Protein 9UAJ (pdb70)

Solvent-accessible surface area: 65906 Å² total; per-residue (Å²): 125,64,29,15,0,1,0,10,0,93,38,30,104,160,30,51,24,108,61,0,61,84,77,2,153,102,14,47,39,53,34,13,2,48,4,6,2,24,46,13,0,4,0,2,0,59,19,102,143,59,3,24,102,71,0,8,109,28,78,9,53,10,54,0,97,15,24,2,0,3,32,14,12,33,63,3,100,101,43,55,3,132,29,92,122,58,140,97,6,63,95,52,55,3,0,0,25,13,35,25,12,50,2,126,30,2,1,59,39,0,16,40,6,0,25,44,12,24,0,61,84,24,17,124,54,16,97,117,31,25,15,41,7,6,27,6,9,2,64,7,41,19,41,20,7,34,3,17,6,11,48,151,19,2,54,30,0,13,106,38,0,26,69,17,2,11,48,0,11,0,4,15,11,6,33,6,94,6,8,3,5,29,81,41,108,106,2,24,0,4,0,20,0,83,112,3,73,44,84,80,1,73,60,23,7,182,98,11,91,48,58,17,34,0,23,0,13,0,7,26,12,1,1,0,1,0,71,2,36,108,45,0,18,107,56,6,17,122,58,103,23,29,44,91,18,62,4,33,2,0,1,8,11,7,14,4,8,98,56,37,66,6,75,7,52,114,40,136,8,58,89,94,41,2,1,0,16,23,31,45,16,59,9,69,89,11,3,16,49,4,9,50,9,0,10,81,25,35,0,91,62,6,81,88,58,12,78,87,64,40,3,40,1,1,22,3,5,6,19,11,78,2,47,25,18,25,2,15,17,6,61,36,107,46,2,51,96,42,5,34,98,5,3,10,4,21,3,0,7,15,25,2,130,3,73,11,29,10,1,25,47,37,130,137,99,20,5,0,0,0,16,0,46,5,46,105,106,23,81,78,131,0,40,119,43,2,101,106,40,9,82,49,50,15,15,0,29,7,2,0,2,29,77,2,3,1,0,0,55,8,42,59,115,3,8,105,81,0,54,145,10,61,2,35,42,170,20,77,12,11,4,2,24,24,0,10,25,13,1,113,172,36,70,6,93,16,25,138,48,115,8,101,53,95,88,3,1,2,4,22,7,43,3,52,28,82,86,11,1,72,61,5,34,85,2,0,18,15,10,13,0,60,64,2,23,52,85,0,112,91,25,99,7,10,2,0,14,1,3,1,22,16,13,12,51,1,3,3,0,6,15,30,68,77,106,52,6,40,80,22,5,64,42,4,2,5,8,0,1,0,0,9,16,6,35,4,97,4,28,22,5,35,77,70,131,32,25,1,0,0,4,0,49,6,3,94,6,106,131,64,63,1,76,20,0,109,66,45,82,32,0,60,142,4,1,0,0,2,15,8,0,6,1,47,3,4,2,5,0,28,36,78,16,2,33,114,3,110,10,36,23,38,83,35,15,8,1,0,12,57,16,18,60,18,6,154,143,54,143,21,92,28,60,120,40,101,72,6,47,67,101,74,4,0,2,2,13,5,24,2,76,0,120,29,12,1,18,74,3,3,48,11,0,26,67,29,12,9,73,57,26,33,97,67,12,74,169,17,16,12,36,15,3,14,6,12,0,7,5,44,10,54,4,2,8,1,4,24,10,63,20,62,84,0,90,115,11,41,62,1,1,10,2,1,21,0,0,8,26,1,97,3,66,10,8,5,8,28,29,30,20,45,103,124,224,47,106,12,15,0,0,0,31,4,50,10,71,143,46,65,15,84,74,0,59,116,17,0,114,81,9,72,42,78,23,14,6,12,11,6,1,3,12,37,4,21,0,0,0,43,27,48,107,125,3,51,142,28,0,71,109,0,47,0,16,22,141,37,109,12,3,3,0,6,18,0,20,26,18,1,131,86,33,64,7,71,22,14,171,20,17,88,161,14,84,57,109,44,2,0,7,0,24,2,35,3,65,22,104,31,16,5,6,63,0,5,72,7,2,19,53,13,0,0,81,76,0,52,99,82,0,100,110,34,48,1,18,2,1,21,6,6,14,13,3,51,7,26,0,0,0,0,0,22,0,42,28,105,64,0,34,116,0,1,36,28,5,6,11,17,18,10,0,4,24,20,3,83,1,46,6,19,4,8,7,46,5,51,121,116,60,24,22,0,2,0,10,0,94,37,36,99,163,25,50,20,99,67,0,65,87,76,2,153,100,14,60,46,57,35,14,3,48,6,7,1,26,47,15,0,4,0,1,0,65,16,138,182,55,2,25,94,74,0,10,115,27,77,9,59,9,50,0,97,16,25,2,0,3,29,16,12,36,37,6,90,90,36,54,3,123,30,87,116,54,143,107,11,53,102,57,52,2,0,1,22,15,33,22,16,56,1,130,21,2,1,57,42,0,9,36,7,0,32,49,16,33,0,64,85,13,19,131,50,21,103,120,48,26,11,45,6,4,32,6,8,2,58,4,40,30,41,19,5,25,2,11,8,13,49,162,19,1,62,26,0,13,110,39,0,26,73,18,1,12,48,3,19,0,5,32,25,5,35,5,102,6,8,1,5,24,88,33,217,65,106,13,20,0,0,0,31,4,34,10,76,133,61,66,14,85,78,0,52,122,25,0,120,78,8,82,40,79,24,18,5,15,14,6,1,4,14,37,4,19,0,0,0,51,26,47,110,108,3,50,137,48,1,66,117,0,51,0,25,23,157,14,111,11,3,3,0,1,18,0,16,32,3,0,111,105,32,64,6,72,22,18,163,15,18,86,166,18,71,52,110,46,1,0,6,0,23,2,38,4,60,21,106,35,15,5,5,63,0,9,77,7,2,15,61,10,0,0,65,75,0,46,87,79,0,113,120,28,48,1,23,2,2,8,1,1,3,10,4,61,6,20,1,0,1,0,0,22,0,40,24,108,65,0,18,126,0,1,29,24,6,6,11,18,18,9,0,1,19,21,2,86,2,46,4,18,4,8,7,44,8,50,119,136,52,30,1,0,0,18,0,48,6,3,106,12,122,150,52,64,1,78,21,0,104,63,46,88,33,0,78,126,17,1,0,1,4,18,11,0,0,0,38,3,4,2,4,1,31,30,81,16,1,38,101,3,113,8,42,37,13,88,37,19,8,0,1,19,53,14,15,53,20,5,142,154,47,136,13,78,50,8,117,68,111,84,7,45,68,101,67,5,0,3,4,28,8,26,2,68,0,104,30,13,0,16,66,4,3,39,10,0,23,68,27,16,11,64,60,40,31,102,61,11,88,163,18,22,6,37,20,6,14,9,15,1,6,8,40,10,51,7,2,18,1,7,22,10,61,27,74,80,0,82,132,12,32,67,0,0,10,3,0,25,0,0,11,26,2,97,3,64,9,8,6,8,28,35,31,19,57,139,125,100,18,5,2,0,0,36,0,42,10,48,101,88,21,77,72,117,0,25,125,62,1,92,80,48,10,77,28,46,11,5,0,26,13,2,0,1,23,70,2,5,2,0,0,47,10,55,66,119,3,6,103,72,0,58,142,14,62,2,42,38,169,18,75,12,11,3,2,26,32,0,9,21,16,2,111,168,42,64,4,92,14,32,133,60,110,13,38,117,72,88,4,2,1,4,34,5,44,4,61,22,78,81,10,1,75,56,4,30,83,2,0,16,20,14,11,0,73,65,2,22,56,93,0,118,86,29,84,8,12,1,2,12,1,4,0,22,15,16,16,55,2,4,3,0,6,15,35,50,110,101,55,14,36,83,24,5,68,38,8,1,7,6,0,1,0,0,5,26,6,43,4,65,4,31,27,3,44,65,108,144,109,3,31,0,6,0,24,0,77,87,5,79,44,84,87,0,71,66,28,3,158,93,12,90,48,52,14,39,0,21,0,13,0,8,23,13,2,1,1,0,0,77,7,44,104,51,0,17,116,64,5,18,127,51,103,20,32,44,144,20,85,7,34,1,0,2,8,12,8,31,5,8,103,56,37,68,4,73,14,36,132,43,118,7,57,83,99,32,1,1,0,17,19,32,46,16,59,10,122,94,12,3,18,48,4,10,53,11,0,11,84,25,35,0,89,57,8,85,89,61,14,78,86,55,36,4,31,1,3,25,4,3,5,20,11,80,2,60,25,16,26,1,14,19,5,62,38,104,44,1,57,99,40,4,31,87,6,3,11,4,21,3,0,10,18,22,2,137,3,72,11,27,9,1,18,48,39,156

Secondary structure (DSSP, 8-state):
--EEEEEEEEPPTT--HHHHHHHTTTS-EEEEEEETTSSEEEEEEE--TTHHHHHHT---SSEEEEEEEEEHHHHHHHTT---PPPS---SSSEEEEEEEE--TT--HHHHHHHHHHHHHHHHHHHHHS-EEEEEETT-BS-EEEEEEE-TTHHHHHHHHHHTTGGGGTSTTSEEEEEEEEEE-/---EEEEEE-S--HHHHHHTTSSS-EEEEEEETEES-EEEEEE-SHHHHHHHTT---SS-EEEEEEEEHHHHHHHTT-----PPP-SSSEEEEEEEE---S--HHHHHHHHHHHHHHHTTTGGGSEEEEEEETT-BS-EEEEEEE--GGGHHHHHHTTTTTTT-TTTEEEEEEEEEE--/--EEEEEEEE--SS--S-HHHHHHTTS-EEEEEEETTSS-EEEEEE--HHHHHHGGG-EE-SEEEEEEEEEHHHHHHHTT----------SEEEEEEEEE--SS--HHHHHHHHHHHHHHHHHHTTT--EEEEEETT-BS-EEEEEEE--TT-HHHHHHTTTTTTT-TTTEEEEEEEEEE-/--EEEEEEE-SS-SS-SGGGGG-TTT--S-EEEEETTBSEEEEEEEHHHHTT---S-EEEEEEEEEHHHHHHHTT----------STT-EEEEEEE--TT--HHHHHHHHHHHHHHHHHHTTTS--EEEEESS-BS--EEEE----GGGGGGGGGGGGGTTSGGGEEEEEEEEEEEEE--/---EEEEEEEE-SSS-HHHHHHTTTTPPPSEEEEETTSSEEEEEEE--HHHHHHGGG--B-SEEEEEEEEEHHHHHHHHT--PPPPPS---STTEEEEEEEE--TT--HHHHHHHHHHHHHHHHHHGGGSEEEEEEESS-BS-EEEEEEE--GGGHHHHHTTTGGGGTSGGGEEEEEEEEEES--/--EEEEEEEE--TT--HHHHHHHTTTS-EEEEEEETTSSEEEEEEE--TTHHHHHTT---SSEEEEEEEEEHHHHHHHTT---PPPS---SSSEEEEEEEE--TT--HHHHHHHHHHHHHHHHHHHTTS-EEEEEETT-BS-EEEEEEE-SSHHHHHHHHHHTTGGGGT-TTSEEEEEEEEEE-/---EEEEEEEE-SSS-HHHHHHTTTTPPEEEEEEETTSSEEEEEEE-SHHHHHHGGG--B-SEEEEEEEEEHHHHHHHTT---PPPPS---STTEEEEEEEE--TT--HHHHHHHHHHHHHHHHHHGGGSEEEEEEESS-BS-EEEEEEE--TTTHHHHHTTTGGGGTSGGGEEEEEEEEEES--/--EEEEEEE-SS-SS-SGGGGG-TTT-SSSEEEEETTBSEEEEEEEHHHHTT--BS-EEEEEEEEEHHHHHHHTT------PPP-STT-EEEEEEE--TT--HHHHHHHHHHHHHHHHHHTTSS-EEEEEESS-BS--EEEEE---GGGGGGGGGGGGGGTSGGGEEEEEEEEEEEEE-/--EEEEEEEE--SS--S-HHHHHTTTS-EEEEEEETTBS-EEEEEE--HHHHHHGGG-B--SEEEEEEEEEHHHHHHHTT------PPPSS-EEEEEEEE--SS--HHHHHHHHHHHHHHHHHHTTTS-EEEEEETT-BS-EEEEEEE--TT-HHHHHSSSTTTTT-TTSEEEEEEEEEE-/---EEEEEEES--HHHHHHHTTTS-EEEEEEETBSSEEEEEEE--HHHHHHHTT---SSEEEEEEEEEHHHHHHHTT-----PPP-SSSEEEEEEEE--TT--HHHHHHHHHHHHHHHTTGGGG-EEEEEEETT-BS-EEEEEEE--GGGHHHHHHTTGGGGT-TTTEEEEEEEEEEE-

Structure (mmCIF, N/CA/C/O backbone):
data_9UAJ
#
_entry.id   9UAJ
#
_cell.length_a   1.00
_cell.length_b   1.00
_cell.length_c   1.00
_cell.angle_alpha   90.00
_cell.angle_beta   90.00
_cell.angle_gamma   90.00
#
_symmetry.space_group_name_H-M   'P 1'
#
loop_
_entity.id
_entity.type
_entity.pdbx_description
1 polymer PcOvo5
2 polymer PcOvo3s
3 polymer 'Perivitellin ovorubin-1'
4 polymer 'Perivitellin protein'
5 polymer 'Perivitellin ovorubin-2'
6 branched alpha-L-fucopyranose-(1-3)-[2-acetamido-2-deoxy-beta-D-glucopyranose-(1-4)]2-acetamido-2-deoxy-beta-D-glucopyranose
7 branched 2-acetamido-2-deoxy-beta-D-glucopyranose-(1-4)-2-acetamido-2-deoxy-beta-D-glucopyranose
8 non-polymer '(Z)-docos-13-enoic acid'
9 non-polymer 2-acetamido-2-deoxy-beta-D-glucopyranose
10 water water
#
loop_
_atom_site.group_PDB
_atom_site.id
_atom_site.type_symbol
_atom_site.label_atom_id
_atom_site.label_alt_id
_atom_site.label_comp_id
_atom_site.label_asym_id
_atom_site.label_entity_id
_atom_site.label_seq_id
_atom_site.pdbx_PDB_ins_code
_atom_site.Cartn_x
_atom_site.Cartn_y
_atom_site.Cartn_z
_atom_site.occupancy
_atom_site.B_iso_or_equiv
_atom_site.auth_seq_id
_atom_site.auth_comp_id
_atom_site.auth_asym_id
_atom_site.auth_atom_id
_atom_site.pdbx_PDB_model_num
ATOM 1 N N . SER A 1 21 ? 77.479 121.156 75.552 1.00 84.35 21 SER A N 1
ATOM 2 C CA . SER A 1 21 ? 76.486 121.840 74.735 1.00 89.04 21 SER A CA 1
ATOM 3 C C . SER A 1 21 ? 76.509 121.343 73.294 1.00 90.51 21 SER A C 1
ATOM 4 O O . SER A 1 21 ? 75.466 121.047 72.715 1.00 92.89 21 SER A O 1
ATOM 7 N N . ASP A 1 22 ? 77.702 121.254 72.719 1.00 87.91 22 ASP A N 1
ATOM 8 C CA . ASP A 1 22 ? 77.881 120.792 71.351 1.00 82.28 22 ASP A CA 1
ATOM 9 C C . ASP A 1 22 ? 78.339 119.342 71.345 1.00 78.50 22 ASP A C 1
ATOM 10 O O . ASP A 1 22 ? 79.144 118.931 72.184 1.00 78.04 22 ASP A O 1
ATOM 15 N N . GLN A 1 23 ? 77.824 118.571 70.397 1.00 76.30 23 GLN A N 1
ATOM 16 C CA . GLN A 1 23 ? 78.219 117.183 70.221 1.00 69.64 23 GLN A CA 1
ATOM 17 C C . GLN A 1 23 ? 79.056 117.042 68.961 1.00 65.75 23 GLN A C 1
ATOM 18 O O . GLN A 1 23 ? 78.879 117.782 67.992 1.00 68.61 23 GLN A O 1
ATOM 24 N N . TYR A 1 24 ? 79.973 116.085 68.983 1.00 62.22 24 TYR A N 1
ATOM 25 C CA . TYR A 1 24 ? 80.879 115.849 67.878 1.00 60.69 24 TYR A CA 1
ATOM 26 C C . TYR A 1 24 ? 80.922 114.362 67.578 1.00 59.13 24 TYR A C 1
ATOM 27 O O . TYR A 1 24 ? 80.553 113.529 68.403 1.00 63.88 24 TYR A O 1
ATOM 36 N N . THR A 1 25 ? 81.370 114.040 66.376 1.00 59.30 25 THR A N 1
ATOM 37 C CA . THR A 1 25 ? 81.750 112.683 66.019 1.00 60.37 25 THR A CA 1
ATOM 38 C C . THR A 1 25 ? 83.227 112.687 65.672 1.00 59.71 25 THR A C 1
ATOM 39 O O . THR A 1 25 ? 83.664 113.472 64.830 1.00 65.23 25 THR A O 1
ATOM 43 N N . ILE A 1 26 ? 83.995 111.834 66.328 1.00 57.13 26 ILE A N 1
ATOM 44 C CA . ILE A 1 26 ? 85.390 111.627 65.980 1.00 56.70 26 ILE A CA 1
ATOM 45 C C . ILE A 1 26 ? 85.450 110.437 65.040 1.00 56.88 26 ILE A C 1
ATOM 46 O O . ILE A 1 26 ? 85.052 109.327 65.406 1.00 63.64 26 ILE A O 1
ATOM 51 N N . LEU A 1 27 ? 85.913 110.675 63.824 1.00 60.57 27 LEU A N 1
ATOM 52 C CA . LEU A 1 27 ? 86.178 109.627 62.854 1.00 57.95 27 LEU A CA 1
ATOM 53 C C . LEU A 1 27 ? 87.668 109.335 62.903 1.00 60.11 27 LEU A C 1
ATOM 54 O O . LEU A 1 27 ? 88.482 110.143 62.447 1.00 65.01 27 LEU A O 1
ATOM 59 N N . ASP A 1 28 ? 88.017 108.206 63.501 1.00 60.82 28 ASP A N 1
ATOM 60 C CA . ASP A 1 28 ? 89.387 107.717 63.540 1.00 60.01 28 ASP A CA 1
ATOM 61 C C . ASP A 1 28 ? 89.567 106.795 62.344 1.00 64.05 28 ASP A C 1
ATOM 62 O O . ASP A 1 28 ? 88.958 105.725 62.285 1.00 67.48 28 ASP A O 1
ATOM 67 N N . VAL A 1 29 ? 90.386 107.207 61.383 1.00 61.57 29 VAL A N 1
ATOM 68 C CA . VAL A 1 29 ? 90.496 106.527 60.103 1.00 59.79 29 VAL A CA 1
ATOM 69 C C . VAL A 1 29 ? 91.921 106.035 59.936 1.00 61.76 29 VAL A C 1
ATOM 70 O O . VAL A 1 29 ? 92.871 106.805 60.100 1.00 65.35 29 VAL A O 1
ATOM 74 N N . TYR A 1 30 ? 92.073 104.761 59.613 1.00 65.44 30 TYR A N 1
ATOM 75 C CA . TYR A 1 30 ? 93.340 104.226 59.141 1.00 67.13 30 TYR A CA 1
ATOM 76 C C . TYR A 1 30 ? 93.236 104.147 57.626 1.00 69.32 30 TYR A C 1
ATOM 77 O O . TYR A 1 30 ? 92.486 103.326 57.093 1.00 73.02 30 TYR A O 1
ATOM 86 N N . LYS A 1 31 ? 93.968 105.021 56.942 1.00 67.79 31 LYS A N 1
ATOM 87 C CA . LYS A 1 31 ? 93.749 105.246 55.521 1.00 68.12 31 LYS A CA 1
ATOM 88 C C . LYS A 1 31 ? 93.946 103.967 54.721 1.00 80.40 31 LYS A C 1
ATOM 89 O O . LYS A 1 31 ? 94.933 103.249 54.902 1.00 81.74 31 LYS A O 1
ATOM 95 N N . ALA A 1 32 ? 92.996 103.685 53.837 1.00 82.49 32 ALA A N 1
ATOM 96 C CA . ALA A 1 32 ? 93.133 102.572 52.918 1.00 78.45 32 ALA A CA 1
ATOM 97 C C . ALA A 1 32 ? 94.184 102.893 51.862 1.00 88.52 32 ALA A C 1
ATOM 98 O O . ALA A 1 32 ? 94.522 104.052 51.616 1.00 91.37 32 ALA A O 1
ATOM 100 N N . SER A 1 33 ? 94.708 101.842 51.239 1.00 90.87 33 SER A N 1
ATOM 101 C CA . SER A 1 33 ? 95.736 102.020 50.225 1.00 92.26 33 SER A CA 1
ATOM 102 C C . SER A 1 33 ? 95.194 102.813 49.044 1.00 96.20 33 SER A C 1
ATOM 103 O O . SER A 1 33 ? 94.053 102.621 48.616 1.00 96.19 33 SER A O 1
ATOM 106 N N . ASN A 1 34 ? 96.016 103.737 48.535 1.00 100.34 34 ASN A N 1
ATOM 107 C CA . ASN A 1 34 ? 95.625 104.562 47.355 1.00 102.10 34 ASN A CA 1
ATOM 108 C C . ASN A 1 34 ? 94.529 105.562 47.741 1.00 98.58 34 ASN A C 1
ATOM 109 O O . ASN A 1 34 ? 93.947 106.173 46.821 1.00 100.69 34 ASN A O 1
ATOM 114 N N . VAL A 1 35 ? 94.255 105.727 49.037 1.00 96.82 35 VAL A N 1
ATOM 115 C CA . VAL A 1 35 ? 93.272 106.770 49.468 1.00 93.48 35 VAL A CA 1
ATOM 116 C C . VAL A 1 35 ? 94.043 107.806 50.301 1.00 87.86 35 VAL A C 1
ATOM 117 O O . VAL A 1 35 ? 94.595 107.421 51.351 1.00 86.54 35 VAL A O 1
ATOM 121 N N . SER A 1 36 ? 94.089 109.059 49.842 1.00 87.51 36 SER A N 1
ATOM 122 C CA . SER A 1 36 ? 94.890 110.100 50.540 1.00 83.48 36 SER A CA 1
ATOM 123 C C . SER A 1 36 ? 94.012 110.912 51.496 1.00 83.67 36 SER A C 1
ATOM 124 O O . SER A 1 36 ? 92.775 110.765 51.438 1.00 86.39 36 SER A O 1
ATOM 127 N N . VAL A 1 37 ? 94.637 111.748 52.327 1.00 78.78 37 VAL A N 1
ATOM 128 C CA . VAL A 1 37 ? 93.882 112.604 53.235 1.00 78.21 37 VAL A CA 1
ATOM 129 C C . VAL A 1 37 ? 92.933 113.501 52.459 1.00 81.78 37 VAL A C 1
ATOM 130 O O . VAL A 1 37 ? 91.826 113.798 52.921 1.00 86.05 37 VAL A O 1
ATOM 134 N N . GLU A 1 38 ? 93.345 113.943 51.270 1.00 84.55 38 GLU A N 1
ATOM 135 C CA . GLU A 1 38 ? 92.488 114.799 50.458 1.00 84.97 38 GLU A CA 1
ATOM 136 C C . GLU A 1 38 ? 91.228 114.069 50.017 1.00 87.89 38 GLU A C 1
ATOM 137 O O . GLU A 1 38 ? 90.148 114.663 49.965 1.00 89.66 38 GLU A O 1
ATOM 143 N N . ASP A 1 39 ? 91.344 112.783 49.684 1.00 84.08 39 ASP A N 1
ATOM 144 C CA . ASP A 1 39 ? 90.164 112.016 49.303 1.00 84.92 39 ASP A CA 1
ATOM 145 C C . ASP A 1 39 ? 89.168 111.936 50.451 1.00 84.98 39 ASP A C 1
ATOM 146 O O . ASP A 1 39 ? 87.958 112.102 50.251 1.00 89.55 39 ASP A O 1
ATOM 151 N N . TYR A 1 40 ? 89.660 111.684 51.662 1.00 80.55 40 TYR A N 1
ATOM 152 C CA . TYR A 1 40 ? 88.777 111.620 52.818 1.00 79.52 40 TYR A CA 1
ATOM 153 C C . TYR A 1 40 ? 88.142 112.972 53.100 1.00 83.53 40 TYR A C 1
ATOM 154 O O . TYR A 1 40 ? 86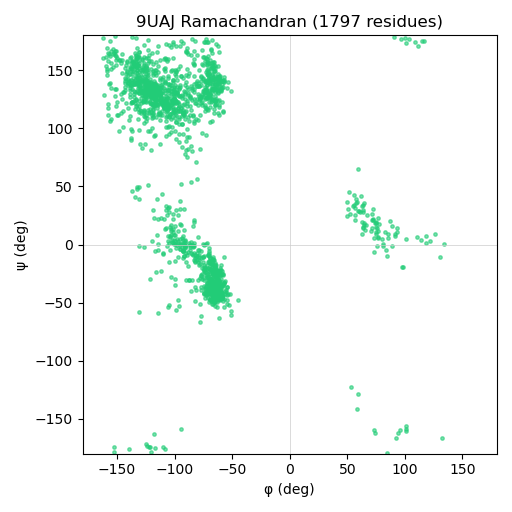.952 113.047 53.421 1.00 88.10 40 TYR A O 1
ATOM 163 N N . LYS A 1 41 ? 88.915 114.051 52.980 1.00 83.53 41 LYS A N 1
ATOM 164 C CA . LYS A 1 41 ? 88.348 115.380 53.172 1.00 79.94 41 LYS A CA 1
ATOM 165 C C . LYS A 1 41 ? 87.290 115.681 52.122 1.00 85.77 41 LYS A C 1
ATOM 166 O O . LYS A 1 41 ? 86.309 116.378 52.401 1.00 92.12 41 LYS A O 1
ATOM 172 N N . ASP A 1 42 ? 87.477 115.174 50.903 1.00 83.04 42 ASP A N 1
ATOM 173 C CA . ASP A 1 42 ? 86.467 115.347 49.865 1.00 87.52 42 ASP A CA 1
ATOM 174 C C . ASP A 1 42 ? 85.203 114.567 50.188 1.00 86.80 42 ASP A C 1
ATOM 175 O O . ASP A 1 42 ? 84.094 115.027 49.901 1.00 88.46 42 ASP A O 1
ATOM 180 N N . LEU A 1 43 ? 85.351 113.378 50.770 1.00 83.14 43 LEU A N 1
ATOM 181 C CA . LEU A 1 43 ? 84.180 112.601 51.151 1.00 76.71 43 LEU A CA 1
ATOM 182 C C . LEU A 1 43 ? 83.356 113.291 52.228 1.00 77.90 43 LEU A C 1
ATOM 183 O O . LEU A 1 43 ? 82.152 113.041 52.326 1.00 79.30 43 LEU A O 1
ATOM 188 N N . LEU A 1 44 ? 83.972 114.158 53.030 1.00 77.20 44 LEU A N 1
ATOM 189 C CA . LEU A 1 44 ? 83.299 114.833 54.130 1.00 76.08 44 LEU A CA 1
ATOM 190 C C . LEU A 1 44 ? 83.088 116.318 53.863 1.00 79.45 44 LEU A C 1
ATOM 191 O O . LEU A 1 44 ? 82.914 117.092 54.807 1.00 84.80 44 LEU A O 1
ATOM 196 N N . LYS A 1 45 ? 83.091 116.731 52.597 1.00 82.32 45 LYS A N 1
ATOM 197 C CA . LYS A 1 45 ? 83.065 118.153 52.281 1.00 83.69 45 LYS A CA 1
ATOM 198 C C . LYS A 1 45 ? 81.746 118.817 52.645 1.00 90.32 45 LYS A C 1
ATOM 199 O O . LYS A 1 45 ? 81.712 120.040 52.808 1.00 92.09 45 LYS A O 1
ATOM 205 N N . ASP A 1 46 ? 80.666 118.055 52.777 1.00 91.14 46 ASP A N 1
ATOM 206 C CA . ASP A 1 46 ? 79.373 118.618 53.138 1.00 91.44 46 ASP A CA 1
ATOM 207 C C . ASP A 1 46 ? 79.124 118.627 54.638 1.00 90.15 46 ASP A C 1
ATOM 208 O O . ASP A 1 46 ? 78.058 119.071 55.070 1.00 95.59 46 ASP A O 1
ATOM 213 N N . LEU A 1 47 ? 80.070 118.154 55.435 1.00 84.62 47 LEU A N 1
ATOM 214 C CA . LEU A 1 47 ? 79.936 118.127 56.880 1.00 80.99 47 LEU A CA 1
ATOM 215 C C . LEU A 1 47 ? 80.822 119.194 57.503 1.00 82.88 47 LEU A C 1
ATOM 216 O O . LEU A 1 47 ? 81.793 119.658 56.902 1.00 86.63 47 LEU A O 1
ATOM 221 N N . ASP A 1 48 ? 80.471 119.586 58.724 1.00 80.15 48 ASP A N 1
ATOM 222 C CA . ASP A 1 48 ? 81.215 120.615 59.445 1.00 76.31 48 ASP A CA 1
ATOM 223 C C . ASP A 1 48 ? 82.390 119.962 60.165 1.00 72.13 48 ASP A C 1
ATOM 224 O O . ASP A 1 48 ? 82.355 119.676 61.363 1.00 71.20 48 ASP A O 1
ATOM 229 N N . VAL A 1 49 ? 83.456 119.723 59.409 1.00 69.03 49 VAL A N 1
ATOM 230 C CA . VAL A 1 49 ? 84.693 119.197 59.973 1.00 65.74 49 VAL A CA 1
ATOM 231 C C . VAL A 1 49 ? 85.431 120.359 60.625 1.00 67.57 49 VAL A C 1
ATOM 232 O O . VAL A 1 49 ? 85.975 121.224 59.937 1.00 75.59 49 VAL A O 1
ATOM 236 N N . VAL A 1 50 ? 85.448 120.386 61.956 1.00 65.52 50 VAL A N 1
ATOM 237 C CA . VAL A 1 50 ? 86.091 121.497 62.644 1.00 66.00 50 VAL A CA 1
ATOM 238 C C . VAL A 1 50 ? 87.584 121.257 62.800 1.00 70.48 50 VAL A C 1
ATOM 239 O O . VAL A 1 50 ? 88.365 122.211 62.827 1.00 76.58 50 VAL A O 1
ATOM 243 N N . HIS A 1 51 ? 88.008 120.004 62.909 1.00 66.09 51 HIS A N 1
ATOM 244 C CA . HIS A 1 51 ? 89.417 119.680 63.043 1.00 61.84 51 HIS A CA 1
ATOM 245 C C . HIS A 1 51 ? 89.724 118.428 62.242 1.00 66.37 51 HIS A C 1
ATOM 246 O O . HIS A 1 51 ? 88.872 117.556 62.071 1.00 70.39 51 HIS A O 1
ATOM 253 N N . SER A 1 52 ? 90.953 118.352 61.748 1.00 69.06 52 SER A N 1
ATOM 254 C CA . SER A 1 52 ? 91.432 117.163 61.054 1.00 65.46 52 SER A CA 1
ATOM 255 C C . SER A 1 52 ? 92.929 117.071 61.298 1.00 66.53 52 SER A C 1
ATOM 256 O O . SER A 1 52 ? 93.688 117.910 60.811 1.00 73.80 52 SER A O 1
ATOM 259 N N . PHE A 1 53 ? 93.345 116.066 62.057 1.00 61.84 53 PHE A N 1
ATOM 260 C CA . PHE A 1 53 ? 94.739 115.874 62.420 1.00 60.10 53 PHE A CA 1
ATOM 261 C C . PHE A 1 53 ? 95.232 114.570 61.822 1.00 64.63 53 PHE A C 1
ATOM 262 O O . PHE A 1 53 ? 94.583 113.533 61.973 1.00 67.43 53 PHE A O 1
ATOM 270 N N . LYS A 1 54 ? 96.373 114.620 61.150 1.00 64.78 54 LYS A N 1
ATOM 271 C CA . LYS A 1 54 ? 97.012 113.429 60.619 1.00 59.83 54 LYS A CA 1
ATOM 272 C C . LYS A 1 54 ? 98.204 113.082 61.494 1.00 58.99 54 LYS A C 1
ATOM 273 O O . LYS A 1 54 ? 98.994 113.960 61.854 1.00 64.66 54 LYS A O 1
ATOM 279 N N . VAL A 1 55 ? 98.311 111.810 61.856 1.00 55.51 55 VAL A N 1
ATOM 280 C CA . VAL A 1 55 ? 99.389 111.338 62.715 1.00 55.40 55 VAL A CA 1
ATOM 281 C C . VAL A 1 55 ? 100.643 111.179 61.871 1.00 57.21 55 VAL A C 1
ATOM 282 O O . VAL A 1 55 ? 100.636 110.470 60.862 1.00 63.01 55 VAL A O 1
ATOM 286 N N . LEU A 1 56 ? 101.719 111.838 62.280 1.00 56.16 56 LEU A N 1
ATOM 287 C CA . LEU A 1 56 ? 102.962 111.775 61.527 1.00 59.27 56 LEU A CA 1
ATOM 288 C C . LEU A 1 56 ? 103.642 110.431 61.741 1.00 64.34 56 LEU A C 1
ATOM 289 O O . LEU A 1 56 ? 103.813 109.984 62.877 1.00 64.30 56 LEU A O 1
ATOM 294 N N . GLY A 1 57 ? 104.033 109.790 60.647 1.00 63.62 57 GLY A N 1
ATOM 295 C CA . GLY A 1 57 ? 104.675 108.498 60.715 1.00 63.65 57 GLY A CA 1
ATOM 296 C C . GLY A 1 57 ? 103.752 107.307 60.635 1.00 70.73 57 GLY A C 1
ATOM 297 O O . GLY A 1 57 ? 104.207 106.180 60.853 1.00 74.31 57 GLY A O 1
ATOM 298 N N . SER A 1 58 ? 102.474 107.514 60.335 1.00 67.53 58 SER A N 1
ATOM 299 C CA . SER A 1 58 ? 101.520 106.424 60.221 1.00 63.60 58 SER A CA 1
ATOM 300 C C . SER A 1 58 ? 100.425 106.848 59.253 1.00 64.20 58 SER A C 1
ATOM 301 O O . SER A 1 58 ? 100.458 107.944 58.693 1.00 71.91 58 SER A O 1
ATOM 304 N N . SER A 1 59 ? 99.450 105.967 59.054 1.00 66.31 59 SER A N 1
ATOM 305 C CA . SER A 1 59 ? 98.342 106.232 58.149 1.00 67.95 59 SER A CA 1
ATOM 306 C C . SER A 1 59 ? 97.076 106.652 58.879 1.00 66.97 59 SER A C 1
ATOM 307 O O . SER A 1 59 ? 96.004 106.672 58.273 1.00 71.19 59 SER A O 1
ATOM 310 N N . ARG A 1 60 ? 97.174 106.985 60.157 1.00 63.85 60 ARG A N 1
ATOM 311 C CA . ARG A 1 60 ? 96.019 107.364 60.952 1.00 60.60 60 ARG A CA 1
ATOM 312 C C . ARG A 1 60 ? 95.711 108.846 60.790 1.00 61.82 60 ARG A C 1
ATOM 313 O O . ARG A 1 60 ? 96.613 109.684 60.791 1.00 65.02 60 ARG A O 1
ATOM 321 N N . VAL A 1 61 ? 94.430 109.160 60.638 1.00 60.51 61 VAL A N 1
ATOM 322 C CA . VAL A 1 61 ? 93.958 110.536 60.562 1.00 58.75 61 VAL A CA 1
ATOM 323 C C . VAL A 1 61 ? 92.672 110.646 61.370 1.00 59.43 61 VAL A C 1
ATOM 324 O O . VAL A 1 61 ? 91.840 109.735 61.369 1.00 64.91 61 VAL A O 1
ATOM 328 N N . ILE A 1 62 ? 92.517 111.756 62.080 1.00 58.40 62 ILE A N 1
ATOM 329 C CA . ILE A 1 62 ? 91.379 111.976 62.959 1.00 56.31 62 ILE A CA 1
ATOM 330 C C . ILE A 1 62 ? 90.585 113.158 62.433 1.00 58.12 62 ILE A C 1
ATOM 331 O O . ILE A 1 62 ? 91.139 114.242 62.236 1.00 65.44 62 ILE A O 1
ATOM 336 N N . PHE A 1 63 ? 89.293 112.951 62.204 1.00 58.35 63 PHE A N 1
ATOM 337 C CA . PHE A 1 63 ? 88.392 114.017 61.792 1.00 59.84 63 PHE A CA 1
ATOM 338 C C . PHE A 1 63 ? 87.391 114.281 62.904 1.00 60.15 63 PHE A C 1
ATOM 339 O O . PHE A 1 63 ? 86.685 113.369 63.332 1.00 64.20 63 PHE A O 1
ATOM 347 N N . VAL A 1 64 ? 87.315 115.521 63.362 1.00 58.59 64 VAL A N 1
ATOM 348 C CA . VAL A 1 64 ? 86.320 115.918 64.348 1.00 55.78 64 VAL A CA 1
ATOM 349 C C . VAL A 1 64 ? 85.205 116.640 63.611 1.00 60.11 64 VAL A C 1
ATOM 350 O O . VAL A 1 64 ? 85.440 117.678 62.984 1.00 65.92 64 VAL A O 1
ATOM 354 N N . VAL A 1 65 ? 83.999 116.088 63.665 1.00 59.74 65 VAL A N 1
ATOM 355 C CA . VAL A 1 65 ? 82.851 116.611 62.940 1.00 58.88 65 VAL A CA 1
ATOM 356 C C . VAL A 1 65 ? 81.887 117.200 63.954 1.00 64.70 65 VAL A C 1
ATOM 357 O O . VAL A 1 65 ? 81.398 116.488 64.837 1.00 68.27 65 VAL A O 1
ATOM 361 N N . LYS A 1 66 ? 81.614 118.492 63.834 1.00 63.27 66 LYS A N 1
ATOM 362 C CA . LYS A 1 66 ? 80.627 119.138 64.686 1.00 65.60 66 LYS A CA 1
ATOM 363 C C . LYS A 1 66 ? 79.235 118.754 64.207 1.00 73.27 66 LYS A C 1
ATOM 364 O O . LYS A 1 66 ? 78.869 119.033 63.063 1.00 76.28 66 LYS A O 1
ATOM 370 N N . MET A 1 67 ? 78.460 118.120 65.077 1.00 74.51 67 MET A N 1
ATOM 371 C CA . MET A 1 67 ? 77.174 117.572 64.679 1.00 73.54 67 MET A CA 1
ATOM 372 C C . MET A 1 67 ? 76.095 118.643 64.701 1.00 80.64 67 MET A C 1
ATOM 373 O O . MET A 1 67 ? 75.986 119.414 65.657 1.00 84.61 67 MET A O 1
ATOM 378 N N . ARG A 1 68 ? 75.299 118.684 63.644 1.00 85.78 68 ARG A N 1
ATOM 379 C CA . ARG A 1 68 ? 74.129 119.537 63.537 1.00 87.62 68 ARG A CA 1
ATOM 380 C C . ARG A 1 68 ? 72.894 118.652 63.401 1.00 88.81 68 ARG A C 1
ATOM 381 O O . ARG A 1 68 ? 72.974 117.426 63.477 1.00 88.02 68 ARG A O 1
ATOM 389 N N . GLU A 1 69 ? 71.741 119.282 63.190 1.00 92.37 69 GLU A N 1
ATOM 390 C CA . GLU A 1 69 ? 70.503 118.518 63.103 1.00 90.77 69 GLU A CA 1
ATOM 391 C C . GLU A 1 69 ? 70.456 117.654 61.850 1.00 93.52 69 GLU A C 1
ATOM 392 O O . GLU A 1 69 ? 69.872 116.567 61.875 1.00 99.35 69 GLU A O 1
ATOM 398 N N . ASP A 1 70 ? 71.058 118.106 60.753 1.00 93.11 70 ASP A N 1
ATOM 399 C CA . ASP A 1 70 ? 71.082 117.343 59.515 1.00 92.61 70 ASP A CA 1
ATOM 400 C C . ASP A 1 70 ? 72.386 116.593 59.309 1.00 86.60 70 ASP A C 1
ATOM 401 O O . ASP A 1 70 ? 72.540 115.911 58.294 1.00 85.43 70 ASP A O 1
ATOM 406 N N . SER A 1 71 ? 73.324 116.701 60.247 1.00 84.92 71 SER A N 1
ATOM 407 C CA . SER A 1 71 ? 74.626 116.075 60.072 1.00 79.14 71 SER A CA 1
ATOM 408 C C . SER A 1 71 ? 74.542 114.561 60.168 1.00 77.89 71 SER A C 1
ATOM 409 O O . SER A 1 71 ? 75.340 113.856 59.542 1.00 80.77 71 SER A O 1
ATOM 412 N N . TYR A 1 72 ? 73.583 114.044 60.932 1.00 77.00 72 TYR A N 1
ATOM 413 C CA . TYR A 1 72 ? 73.519 112.608 61.173 1.00 74.24 72 TYR A CA 1
ATOM 414 C C . TYR A 1 72 ? 73.067 111.854 59.929 1.00 75.79 72 TYR A C 1
ATOM 415 O O . TYR A 1 72 ? 73.607 110.794 59.607 1.00 77.62 72 TYR A O 1
ATOM 424 N N . GLU A 1 73 ? 72.086 112.393 59.207 1.00 74.64 73 GLU A N 1
ATOM 425 C CA . GLU A 1 73 ? 71.653 111.766 57.962 1.00 73.58 73 GLU A CA 1
ATOM 426 C C . GLU A 1 73 ? 72.766 111.778 56.918 1.00 75.65 73 GLU A C 1
ATOM 427 O O . GLU A 1 73 ? 73.034 110.759 56.260 1.00 80.53 73 GLU A O 1
ATOM 433 N N . LYS A 1 74 ? 73.445 112.919 56.773 1.00 72.89 74 LYS A N 1
ATOM 434 C CA . LYS A 1 74 ? 74.554 113.003 55.832 1.00 70.56 74 LYS A CA 1
ATOM 435 C C . LYS A 1 74 ? 75.648 112.012 56.184 1.00 71.60 74 LYS A C 1
ATOM 436 O O . LYS A 1 74 ? 76.198 111.345 55.303 1.00 78.08 74 LYS A O 1
ATOM 442 N N . LEU A 1 75 ? 75.982 111.903 57.466 1.00 68.35 75 LEU A N 1
ATOM 443 C CA . LEU A 1 75 ? 76.981 110.940 57.891 1.00 66.85 75 LEU A CA 1
ATOM 444 C C . LEU A 1 75 ? 76.522 109.506 57.685 1.00 72.42 75 LEU A C 1
ATOM 445 O O . LEU A 1 75 ? 77.352 108.634 57.417 1.00 76.22 75 LEU A O 1
ATOM 450 N N . SER A 1 76 ? 75.222 109.243 57.800 1.00 73.74 76 SER A N 1
ATOM 451 C CA . SER A 1 76 ? 74.695 107.915 57.532 1.00 72.21 76 SER A CA 1
ATOM 452 C C . SER A 1 76 ? 74.770 107.544 56.062 1.00 77.28 76 SER A C 1
ATOM 453 O O . SER A 1 76 ? 74.804 106.353 55.742 1.00 79.19 76 SER A O 1
ATOM 456 N N . LYS A 1 77 ? 74.791 108.522 55.161 1.00 80.53 77 LYS A N 1
ATOM 457 C CA . LYS A 1 77 ? 74.931 108.219 53.741 1.00 77.51 77 LYS A CA 1
ATOM 458 C C . LYS A 1 77 ? 76.377 108.062 53.288 1.00 79.52 77 LYS A C 1
ATOM 459 O O . LYS A 1 77 ? 76.612 107.846 52.099 1.00 86.56 77 LYS A O 1
ATOM 465 N N . ILE A 1 78 ? 77.346 108.156 54.192 1.00 80.03 78 ILE A N 1
ATOM 466 C CA . ILE A 1 78 ? 78.762 108.164 53.841 1.00 78.15 78 ILE A CA 1
ATOM 467 C C . ILE A 1 78 ? 79.406 106.888 54.359 1.00 85.52 78 ILE A C 1
ATOM 468 O O . ILE A 1 78 ? 79.242 106.536 55.531 1.00 88.50 78 ILE A O 1
ATOM 473 N N . ASN A 1 79 ? 80.143 106.201 53.491 1.00 86.31 79 ASN A N 1
ATOM 474 C CA . ASN A 1 79 ? 80.933 105.031 53.872 1.00 86.23 79 ASN A CA 1
ATOM 475 C C . ASN A 1 79 ? 82.394 105.343 53.565 1.00 82.41 79 ASN A C 1
ATOM 476 O O . ASN A 1 79 ? 82.776 105.465 52.399 1.00 82.15 79 ASN A O 1
ATOM 481 N N . LEU A 1 80 ? 83.202 105.479 54.607 1.00 78.56 80 LEU A N 1
ATOM 482 C CA . LEU A 1 80 ? 84.615 105.792 54.431 1.00 74.37 80 LEU A CA 1
ATOM 483 C C . LEU A 1 80 ? 85.421 104.510 54.267 1.00 75.49 80 LEU A C 1
ATOM 484 O O . LEU A 1 80 ? 85.222 103.561 55.029 1.00 80.83 80 LEU A O 1
ATOM 489 N N . PRO A 1 81 ? 86.326 104.443 53.296 1.00 74.17 81 PRO A N 1
ATOM 490 C CA . PRO A 1 81 ? 87.117 103.225 53.104 1.00 76.55 81 PRO A CA 1
ATOM 491 C C . PRO A 1 81 ? 88.101 102.992 54.238 1.00 77.14 81 PRO A C 1
ATOM 492 O O . PRO A 1 81 ? 88.550 103.923 54.908 1.00 77.95 81 PRO A O 1
ATOM 496 N N . GLY A 1 82 ? 88.441 101.727 54.441 1.00 74.72 82 GLY A N 1
ATOM 497 C CA . GLY A 1 82 ? 89.441 101.359 55.419 1.00 71.22 82 GLY A CA 1
ATOM 498 C C . GLY A 1 82 ? 88.863 101.048 56.781 1.00 74.05 82 GLY A C 1
ATOM 499 O O . GLY A 1 82 ? 87.659 100.865 56.969 1.00 78.68 82 GLY A O 1
ATOM 500 N N . ASP A 1 83 ? 89.765 100.978 57.756 1.00 74.36 83 ASP A N 1
ATOM 501 C CA . ASP A 1 83 ? 89.391 100.773 59.150 1.00 74.70 83 ASP A CA 1
ATOM 502 C C . ASP A 1 83 ? 88.974 102.108 59.752 1.00 72.49 83 ASP A C 1
ATOM 503 O O . ASP A 1 83 ? 89.815 102.974 60.006 1.00 77.42 83 ASP A O 1
ATOM 508 N N . VAL A 1 84 ? 87.679 102.276 59.991 1.00 68.29 84 VAL A N 1
ATOM 509 C CA . VAL A 1 84 ? 87.120 103.538 60.453 1.00 63.15 84 VAL A CA 1
ATOM 510 C C . VAL A 1 84 ? 86.345 103.289 61.735 1.00 66.08 84 VAL A C 1
ATOM 511 O O . VAL A 1 84 ? 85.558 102.341 61.816 1.00 70.88 84 VAL A O 1
ATOM 515 N N . TYR A 1 85 ? 86.571 104.136 62.733 1.00 65.83 85 TYR A N 1
ATOM 516 C CA . TYR A 1 85 ? 85.810 104.126 63.972 1.00 60.81 85 TYR A CA 1
ATOM 517 C C . TYR A 1 85 ? 85.104 105.461 64.131 1.00 61.95 85 TYR A C 1
ATOM 518 O O . TYR A 1 85 ? 85.716 106.515 63.951 1.00 68.39 85 TYR A O 1
ATOM 527 N N . SER A 1 86 ? 83.817 105.411 64.451 1.00 59.08 86 SER A N 1
ATOM 528 C CA . SER A 1 86 ? 82.987 106.597 64.612 1.00 57.14 86 SER A CA 1
ATOM 529 C C . SER A 1 86 ? 82.574 106.686 66.073 1.00 60.94 86 SER A C 1
ATOM 530 O O . SER A 1 86 ? 81.806 105.850 66.556 1.00 70.42 86 SER A O 1
ATOM 533 N N . ILE A 1 87 ? 83.074 107.694 66.777 1.00 58.57 87 ILE A N 1
ATOM 534 C CA . ILE A 1 87 ? 82.943 107.773 68.224 1.00 57.28 87 ILE A CA 1
ATOM 535 C C . ILE A 1 87 ? 82.254 109.081 68.593 1.00 58.93 87 ILE A C 1
ATOM 536 O O . ILE A 1 87 ? 82.797 110.156 68.336 1.00 61.13 87 ILE A O 1
ATOM 541 N N . PRO A 1 88 ? 81.061 109.050 69.181 1.00 61.08 88 PRO A N 1
ATOM 542 C CA . PRO A 1 88 ? 80.463 110.290 69.688 1.00 57.21 88 PRO A CA 1
ATOM 543 C C . PRO A 1 88 ? 81.311 110.899 70.793 1.00 54.58 88 PRO A C 1
ATOM 544 O O . PRO A 1 88 ? 81.904 110.191 71.607 1.00 58.55 88 PRO A O 1
ATOM 548 N N . ALA A 1 89 ? 81.361 112.227 70.822 1.00 51.85 89 ALA A N 1
ATOM 549 C CA . ALA A 1 89 ? 82.272 112.923 71.714 1.00 51.73 89 ALA A CA 1
ATOM 550 C C . ALA A 1 89 ? 81.699 114.278 72.090 1.00 54.59 89 ALA A C 1
ATOM 551 O O . ALA A 1 89 ? 80.789 114.799 71.444 1.00 61.14 89 ALA A O 1
ATOM 553 N N . GLY A 1 90 ? 82.250 114.840 73.163 1.00 53.09 90 GLY A N 1
ATOM 554 C CA . GLY A 1 90 ? 81.899 116.170 73.595 1.00 55.66 90 GLY A CA 1
ATOM 555 C C . GLY A 1 90 ? 83.153 116.970 73.892 1.00 60.35 90 GLY A C 1
ATOM 556 O O . GLY A 1 90 ? 84.258 116.432 73.946 1.00 62.57 90 GLY A O 1
ATOM 557 N N . ASP A 1 91 ? 82.958 118.268 74.083 1.00 62.76 91 ASP A N 1
ATOM 558 C CA . ASP A 1 91 ? 84.068 119.155 74.394 1.00 61.43 91 ASP A CA 1
ATOM 559 C C . ASP A 1 91 ? 84.568 118.900 75.809 1.00 63.91 91 ASP A C 1
ATOM 560 O O . ASP A 1 91 ? 83.781 118.860 76.755 1.00 69.84 91 ASP A O 1
ATOM 565 N N . LEU A 1 92 ? 85.883 118.737 75.954 1.00 61.52 92 LEU A N 1
ATOM 566 C CA . LEU A 1 92 ? 86.451 118.472 77.270 1.00 60.69 92 LEU A CA 1
ATOM 567 C C . LEU A 1 92 ? 86.314 119.671 78.199 1.00 68.04 92 LEU A C 1
ATOM 568 O O . LEU A 1 92 ? 86.156 119.499 79.411 1.00 73.32 92 LEU A O 1
ATOM 573 N N . SER A 1 93 ? 86.376 120.885 77.658 1.00 66.34 93 SER A N 1
ATOM 574 C CA . SER A 1 93 ? 86.185 122.062 78.492 1.00 64.98 93 SER A CA 1
ATOM 575 C C . SER A 1 93 ? 84.763 122.144 79.029 1.00 69.67 93 SER A C 1
ATOM 576 O O . SER A 1 93 ? 84.559 122.604 80.155 1.00 76.50 93 SER A O 1
ATOM 579 N N . ASP A 1 94 ? 83.772 121.700 78.253 1.00 69.49 94 ASP A N 1
ATOM 580 C CA . ASP A 1 94 ? 82.406 121.641 78.764 1.00 67.10 94 ASP A CA 1
ATOM 581 C C . ASP A 1 94 ? 82.300 120.685 79.942 1.00 69.65 94 ASP A C 1
ATOM 582 O O . ASP A 1 94 ? 81.657 120.996 80.952 1.00 74.15 94 ASP A O 1
ATOM 587 N N . LYS A 1 95 ? 82.927 119.515 79.832 1.00 68.00 95 LYS A N 1
ATOM 588 C CA . LYS A 1 95 ? 82.904 118.563 80.933 1.00 65.06 95 LYS A CA 1
ATOM 589 C C . LYS A 1 95 ? 83.615 119.119 82.156 1.00 68.11 95 LYS A C 1
ATOM 590 O O . LYS A 1 95 ? 83.155 118.930 83.285 1.00 71.59 95 LYS A O 1
ATOM 596 N N . MET A 1 96 ? 84.739 119.805 81.950 1.00 71.96 96 MET A N 1
ATOM 597 C CA . MET A 1 96 ? 85.460 120.395 83.073 1.00 69.17 96 MET A CA 1
ATOM 598 C C . MET A 1 96 ? 84.641 121.489 83.742 1.00 72.26 96 MET A C 1
ATOM 599 O O . MET A 1 96 ? 84.677 121.639 84.966 1.00 75.11 96 MET A O 1
ATOM 604 N N . GLN A 1 97 ? 83.913 122.276 82.954 1.00 73.08 97 GLN A N 1
ATOM 605 C CA . GLN A 1 97 ? 83.030 123.277 83.535 1.00 72.87 97 GLN A CA 1
ATOM 606 C C . GLN A 1 97 ? 81.903 122.624 84.325 1.00 74.82 97 GLN A C 1
ATOM 607 O O . GLN A 1 97 ? 81.488 123.143 85.366 1.00 78.23 97 GLN A O 1
ATOM 613 N N . SER A 1 98 ? 81.396 121.486 83.846 1.00 75.24 98 SER A N 1
ATOM 614 C CA . SER A 1 98 ? 80.327 120.802 84.565 1.00 77.58 98 SER A CA 1
ATOM 615 C C . SER A 1 98 ? 80.772 120.333 85.945 1.00 80.58 98 SER A C 1
ATOM 616 O O . SER A 1 98 ? 79.947 120.245 86.860 1.00 86.55 98 SER A O 1
ATOM 619 N N . VAL A 1 99 ? 82.053 120.026 86.122 1.00 76.88 99 VAL A N 1
ATOM 620 C CA . VAL A 1 99 ? 82.571 119.632 87.425 1.00 72.89 99 VAL A CA 1
ATOM 621 C C . VAL A 1 99 ? 83.158 120.828 88.177 1.00 76.51 99 VAL A C 1
ATOM 622 O O . VAL A 1 99 ? 83.912 120.649 89.128 1.00 82.81 99 VAL A O 1
ATOM 626 N N . GLY A 1 100 ? 82.825 122.046 87.761 1.00 73.57 100 GLY A N 1
ATOM 627 C CA . GLY A 1 100 ? 83.225 123.225 88.502 1.00 72.32 100 GLY A CA 1
ATOM 628 C C . GLY A 1 100 ? 84.664 123.650 88.338 1.00 77.67 100 GLY A C 1
ATOM 629 O O . GLY A 1 100 ? 85.197 124.345 89.205 1.00 82.50 100 GLY A O 1
ATOM 630 N N . VAL A 1 101 ? 85.314 123.258 87.249 1.00 77.93 101 VAL A N 1
ATOM 631 C CA . VAL A 1 101 ? 86.687 123.649 86.961 1.00 75.99 101 VAL A CA 1
ATOM 632 C C . VAL A 1 101 ? 86.662 124.668 85.833 1.00 79.89 101 VAL A C 1
ATOM 633 O O . VAL A 1 101 ? 85.965 124.476 84.831 1.00 83.03 101 VAL A O 1
ATOM 637 N N . GLU A 1 102 ? 87.405 125.755 86.001 1.00 83.91 102 GLU A N 1
ATOM 638 C CA . GLU A 1 102 ? 87.485 126.802 84.992 1.00 87.98 102 GLU A CA 1
ATOM 639 C C . GLU A 1 102 ? 88.617 126.488 84.025 1.00 85.70 102 GLU A C 1
ATOM 640 O O . GLU A 1 102 ? 89.779 126.402 84.431 1.00 91.44 102 GLU A O 1
ATOM 646 N N . TRP A 1 103 ? 88.279 126.322 82.751 1.00 81.32 103 TRP A N 1
ATOM 647 C CA . TRP A 1 103 ? 89.251 126.030 81.710 1.00 77.41 103 TRP A CA 1
ATOM 648 C C . TRP A 1 103 ? 89.134 127.066 80.606 1.00 81.07 103 TRP A C 1
ATOM 649 O O . TRP A 1 103 ? 88.032 127.339 80.124 1.00 83.25 103 TRP A O 1
ATOM 660 N N . LYS A 1 104 ? 90.266 127.633 80.209 1.00 79.22 104 LYS A N 1
ATOM 661 C CA . LYS A 1 104 ? 90.280 128.560 79.089 1.00 79.29 104 LYS A CA 1
ATOM 662 C C . LYS A 1 104 ? 89.969 127.822 77.797 1.00 81.81 104 LYS A C 1
ATOM 663 O O . LYS A 1 104 ? 90.541 126.765 77.520 1.00 85.47 104 LYS A O 1
ATOM 669 N N . ARG A 1 105 ? 89.067 128.381 77.004 1.00 79.73 105 ARG A N 1
ATOM 670 C CA . ARG A 1 105 ? 88.716 127.826 75.708 1.00 79.83 105 ARG A CA 1
ATOM 671 C C . ARG A 1 105 ? 89.450 128.611 74.632 1.00 82.15 105 ARG A C 1
ATOM 672 O O . ARG A 1 105 ? 89.352 129.839 74.580 1.00 83.66 105 ARG A O 1
ATOM 680 N N . TRP A 1 106 ? 90.187 127.903 73.787 1.00 82.62 106 TRP A N 1
ATOM 681 C CA . TRP A 1 106 ? 90.952 128.529 72.723 1.00 83.24 106 TRP A CA 1
ATOM 682 C C . TRP A 1 106 ? 90.152 128.526 71.432 1.00 88.56 106 TRP A C 1
ATOM 683 O O . TRP A 1 106 ? 89.391 127.596 71.161 1.00 88.44 106 TRP A O 1
ATOM 694 N N . ASP A 1 107 ? 90.318 129.587 70.642 1.00 92.36 107 ASP A N 1
ATOM 695 C CA . ASP A 1 107 ? 89.598 129.674 69.378 1.00 94.95 107 ASP A CA 1
ATOM 696 C C . ASP A 1 107 ? 90.198 128.747 68.330 1.00 95.86 107 ASP A C 1
ATOM 697 O O . ASP A 1 107 ? 89.465 128.078 67.595 1.00 98.62 107 ASP A O 1
ATOM 702 N N . ASP A 1 108 ? 91.523 128.690 68.247 1.00 94.26 108 ASP A N 1
ATOM 703 C CA . ASP A 1 108 ? 92.176 127.906 67.212 1.00 95.98 108 ASP A CA 1
ATOM 704 C C . ASP A 1 108 ? 93.551 127.475 67.693 1.00 88.94 108 ASP A C 1
ATOM 705 O O . ASP A 1 108 ? 94.065 127.962 68.702 1.00 85.78 108 ASP A O 1
ATOM 710 N N . LEU A 1 109 ? 94.145 126.558 66.948 1.00 80.79 109 LEU A N 1
ATOM 711 C CA . LEU A 1 109 ? 95.423 125.973 67.281 1.00 75.05 109 LEU A CA 1
ATOM 712 C C . LEU A 1 109 ? 96.536 126.581 66.433 1.00 77.13 109 LEU A C 1
ATOM 713 O O . LEU A 1 109 ? 96.302 127.001 65.297 1.00 78.72 109 LEU A O 1
ATOM 718 N N . PRO A 1 110 ? 97.760 126.644 66.962 1.00 76.08 110 PRO A N 1
ATOM 719 C CA . PRO A 1 110 ? 98.828 127.396 66.291 1.00 78.32 110 PRO A CA 1
ATOM 720 C C . PRO A 1 110 ? 99.421 126.721 65.069 1.00 83.23 110 PRO A C 1
ATOM 721 O O . PRO A 1 110 ? 100.367 127.276 64.501 1.00 92.70 110 PRO A O 1
ATOM 725 N N . ASP A 1 111 ? 98.951 125.534 64.685 1.00 79.15 111 ASP A N 1
ATOM 726 C CA . ASP A 1 111 ? 99.375 124.873 63.452 1.00 82.48 111 ASP A CA 1
ATOM 727 C C . ASP A 1 111 ? 100.790 124.310 63.565 1.00 80.06 111 ASP A C 1
ATOM 728 O O . ASP A 1 111 ? 101.243 123.576 62.686 1.00 80.58 111 ASP A O 1
ATOM 733 N N . ALA A 1 112 ? 101.480 124.597 64.662 1.00 80.97 112 ALA A N 1
ATOM 734 C CA . ALA A 1 112 ? 102.828 124.101 64.884 1.00 73.99 112 ALA A CA 1
ATOM 735 C C . ALA A 1 112 ? 102.918 123.413 66.237 1.00 74.87 112 ALA A C 1
ATOM 736 O O . ALA A 1 112 ? 102.163 123.725 67.160 1.00 78.62 112 ALA A O 1
ATOM 738 N N . ASN A 1 113 ? 103.845 122.464 66.338 1.00 70.26 113 ASN A N 1
ATOM 739 C CA . ASN A 1 113 ? 104.175 121.775 67.579 1.00 65.40 113 ASN A CA 1
ATOM 740 C C . ASN A 1 113 ? 103.001 121.004 68.167 1.00 63.91 113 ASN A C 1
ATOM 741 O O . ASN A 1 113 ? 102.944 120.807 69.380 1.00 68.01 113 ASN A O 1
ATOM 746 N N . LEU A 1 114 ? 102.064 120.553 67.341 1.00 61.55 114 LEU A N 1
ATOM 747 C CA . LEU A 1 114 ? 100.864 119.905 67.851 1.00 55.25 114 LEU A CA 1
ATOM 748 C C . LEU A 1 114 ? 101.175 118.503 68.362 1.00 56.83 114 LEU A C 1
ATOM 749 O O . LEU A 1 114 ? 101.894 117.738 67.717 1.00 58.67 114 LEU A O 1
ATOM 754 N N . THR A 1 115 ? 100.624 118.169 69.525 1.00 54.43 115 THR A N 1
ATOM 755 C CA . THR A 1 115 ? 100.844 116.891 70.183 1.00 54.24 115 THR A CA 1
ATOM 756 C C . THR A 1 115 ? 99.508 116.367 70.673 1.00 55.16 115 THR A C 1
ATOM 757 O O . THR A 1 115 ? 98.743 117.107 71.295 1.00 60.75 115 THR A O 1
ATOM 761 N N . LEU A 1 116 ? 99.229 115.098 70.399 1.00 54.25 116 LEU A N 1
ATOM 762 C CA . LEU A 1 116 ? 97.976 114.468 70.783 1.00 54.52 116 LEU A CA 1
ATOM 763 C C . LEU A 1 116 ? 98.215 113.512 71.942 1.00 53.68 116 LEU A C 1
ATOM 764 O O . LEU A 1 116 ? 99.083 112.640 71.865 1.00 57.66 116 LEU A O 1
ATOM 769 N N . PHE A 1 117 ? 97.446 113.690 73.010 1.00 52.22 117 PHE A N 1
ATOM 770 C CA . PHE A 1 117 ? 97.440 112.809 74.169 1.00 49.50 117 PHE A CA 1
ATOM 771 C C . PHE A 1 117 ? 96.098 112.098 74.217 1.00 52.76 117 PHE A C 1
ATOM 772 O O . PHE A 1 117 ? 95.051 112.749 74.232 1.00 57.44 117 PHE A O 1
ATOM 780 N N . GLU A 1 118 ? 96.128 110.774 74.241 1.00 56.10 118 GLU A N 1
ATOM 781 C CA . GLU A 1 118 ? 94.945 109.957 74.462 1.00 55.77 118 GLU A CA 1
ATOM 782 C C . GLU A 1 118 ? 95.071 109.329 75.838 1.00 57.34 118 GLU A C 1
ATOM 783 O O . GLU A 1 118 ? 96.004 108.560 76.084 1.00 61.43 118 GLU A O 1
ATOM 789 N N . ARG A 1 119 ? 94.145 109.655 76.730 1.00 56.48 119 ARG A N 1
ATOM 790 C CA . ARG A 1 119 ? 94.209 109.171 78.100 1.00 56.17 119 ARG A CA 1
ATOM 791 C C . ARG A 1 119 ? 92.936 108.417 78.445 1.00 57.73 119 ARG A C 1
ATOM 792 O O . ARG A 1 119 ? 91.830 108.922 78.230 1.00 61.20 119 ARG A O 1
ATOM 800 N N . THR A 1 120 ? 93.107 107.213 78.982 1.00 61.85 120 THR A N 1
ATOM 801 C CA . THR A 1 120 ? 92.013 106.375 79.450 1.00 61.64 120 THR A CA 1
ATOM 802 C C . THR A 1 120 ? 92.167 106.156 80.945 1.00 63.78 120 THR A C 1
ATOM 803 O O . THR A 1 120 ? 93.224 105.717 81.403 1.00 68.72 120 THR A O 1
ATOM 807 N N . LEU A 1 121 ? 91.111 106.444 81.697 1.00 63.89 121 LEU A N 1
ATOM 808 C CA . LEU A 1 121 ? 91.134 106.317 83.146 1.00 62.57 121 LEU A CA 1
ATOM 809 C C . LEU A 1 121 ? 90.665 104.934 83.565 1.00 67.82 121 LEU A C 1
ATOM 810 O O . LEU A 1 121 ? 89.616 104.467 83.118 1.00 76.47 121 LEU A O 1
ATOM 815 N N . GLU A 1 122 ? 91.433 104.288 84.438 1.00 68.54 122 GLU A N 1
ATOM 816 C CA . GLU A 1 122 ? 91.062 102.996 85.012 1.00 71.46 122 GLU A CA 1
ATOM 817 C C . GLU A 1 122 ? 91.179 103.123 86.525 1.00 78.09 122 GLU A C 1
ATOM 818 O O . GLU A 1 122 ? 92.189 102.729 87.112 1.00 84.84 122 GLU A O 1
ATOM 824 N N . LEU A 1 123 ? 90.141 103.653 87.159 1.00 71.35 123 LEU A N 1
ATOM 825 C CA . LEU A 1 123 ? 90.130 103.844 88.607 1.00 71.79 123 LEU A CA 1
ATOM 826 C C . LEU A 1 123 ? 89.419 102.642 89.215 1.00 73.35 123 LEU A C 1
ATOM 827 O O . LEU A 1 123 ? 88.209 102.655 89.431 1.00 76.61 123 LEU A O 1
ATOM 832 N N . LYS A 1 124 ? 90.190 101.595 89.488 1.00 69.65 124 LYS A N 1
ATOM 833 C CA . LYS A 1 124 ? 89.628 100.336 89.953 1.00 70.16 124 LYS A CA 1
ATOM 834 C C . LYS A 1 124 ? 88.977 100.502 91.318 1.00 67.58 124 LYS A C 1
ATOM 835 O O . LYS A 1 124 ? 89.545 101.121 92.220 1.00 71.93 124 LYS A O 1
ATOM 841 N N . GLY A 1 125 ? 87.780 99.944 91.467 1.00 65.49 125 GLY A N 1
ATOM 842 C CA . GLY A 1 125 ? 87.114 99.937 92.750 1.00 67.02 125 GLY A CA 1
ATOM 843 C C . GLY A 1 125 ? 86.593 101.274 93.215 1.00 71.06 125 GLY A C 1
ATOM 844 O O . GLY A 1 125 ? 86.373 101.454 94.412 1.00 79.79 125 GLY A O 1
ATOM 845 N N . GLU A 1 126 ? 86.391 102.212 92.315 1.00 64.97 126 GLU A N 1
ATOM 846 C CA . GLU A 1 126 ? 85.866 103.494 92.732 1.00 60.02 126 GLU A CA 1
ATOM 847 C C . GLU A 1 126 ? 84.448 103.681 92.220 1.00 61.93 126 GLU A C 1
ATOM 848 O O . GLU A 1 126 ? 84.136 103.261 91.103 1.00 68.76 126 GLU A O 1
ATOM 854 N N . PRO A 1 127 ? 83.572 104.283 93.002 1.00 59.20 127 PRO A N 1
ATOM 855 C CA . PRO A 1 127 ? 82.259 104.655 92.469 1.00 57.01 127 PRO A CA 1
ATOM 856 C C . PRO A 1 127 ? 82.365 105.842 91.529 1.00 58.84 127 PRO A C 1
ATOM 857 O O . PRO A 1 127 ? 83.454 106.384 91.336 1.00 64.88 127 PRO A O 1
ATOM 861 N N . LEU A 1 128 ? 81.249 106.247 90.926 1.00 57.06 128 LEU A N 1
ATOM 862 C CA . LEU A 1 128 ? 81.278 107.381 90.010 1.00 56.85 128 LEU A CA 1
ATOM 863 C C . LEU A 1 128 ? 81.691 108.665 90.718 1.00 60.37 128 LEU A C 1
ATOM 864 O O . LEU A 1 128 ? 82.377 109.507 90.129 1.00 63.58 128 LEU A O 1
ATOM 869 N N . GLU A 1 129 ? 81.287 108.827 91.977 1.00 61.96 129 GLU A N 1
ATOM 870 C CA . GLU A 1 129 ? 81.643 110.019 92.737 1.00 58.77 129 GLU A CA 1
ATOM 871 C C . GLU A 1 129 ? 83.143 110.099 92.989 1.00 61.68 129 GLU A C 1
ATOM 872 O O . GLU A 1 129 ? 83.723 111.187 92.954 1.00 63.66 129 GLU A O 1
ATOM 878 N N . GLY A 1 130 ? 83.785 108.963 93.259 1.00 59.89 130 GLY A N 1
ATOM 879 C CA . GLY A 1 130 ? 85.224 108.973 93.450 1.00 58.75 130 GLY A CA 1
ATOM 880 C C . GLY A 1 130 ? 85.975 109.372 92.196 1.00 59.46 130 GLY A C 1
ATOM 881 O O . GLY A 1 130 ? 86.931 110.153 92.251 1.00 65.48 130 GLY A O 1
ATOM 882 N N . LEU A 1 131 ? 85.554 108.845 91.048 1.00 59.08 131 LEU A N 1
ATOM 883 C CA . LEU A 1 131 ? 86.156 109.256 89.789 1.00 59.49 131 LEU A CA 1
ATOM 884 C C . LEU A 1 131 ? 85.917 110.732 89.512 1.00 59.47 131 LEU A C 1
ATOM 885 O O . LEU A 1 131 ? 86.818 111.420 89.028 1.00 64.50 131 LEU A O 1
ATOM 890 N N . ALA A 1 132 ? 84.720 111.235 89.811 1.00 58.97 132 ALA A N 1
ATOM 891 C CA . ALA A 1 132 ? 84.452 112.655 89.620 1.00 53.95 132 ALA A CA 1
ATOM 892 C C . ALA A 1 132 ? 85.338 113.513 90.513 1.00 55.83 132 ALA A C 1
ATOM 893 O O . ALA A 1 132 ? 85.812 114.570 90.090 1.00 65.10 132 ALA A O 1
ATOM 895 N N . SER A 1 133 ? 85.565 113.081 91.754 1.00 52.94 133 SER A N 1
ATOM 896 C CA . SER A 1 133 ? 86.438 113.833 92.650 1.00 54.95 133 SER A CA 1
ATOM 897 C C . SER A 1 133 ? 87.875 113.849 92.142 1.00 56.58 133 SER A C 1
ATOM 898 O O . SER A 1 133 ? 88.537 114.898 92.155 1.00 59.51 133 SER A O 1
ATOM 901 N N . HIS A 1 134 ? 88.377 112.696 91.699 1.00 56.71 134 HIS A N 1
ATOM 902 C CA . HIS A 1 134 ? 89.762 112.629 91.159 1.00 57.05 134 HIS A CA 1
ATOM 903 C C . HIS A 1 134 ? 89.887 113.562 89.950 1.00 61.95 134 HIS A C 1
ATOM 904 O O . HIS A 1 134 ? 90.898 114.281 89.848 1.00 65.58 134 HIS A O 1
ATOM 911 N N . MET A 1 135 ? 88.891 113.552 89.063 1.00 63.39 135 MET A N 1
ATOM 912 C CA . MET A 1 135 ? 88.958 114.367 87.820 1.00 59.63 135 MET A CA 1
ATOM 913 C C . MET A 1 135 ? 88.860 115.862 88.162 1.00 60.20 135 MET A C 1
ATOM 914 O O . MET A 1 135 ? 89.589 116.655 87.539 1.00 66.33 135 MET A O 1
ATOM 919 N N . LYS A 1 136 ? 88.000 116.225 89.113 1.00 58.77 136 LYS A N 1
ATOM 920 C CA . LYS A 1 136 ? 87.893 117.642 89.541 1.00 56.17 136 LYS A CA 1
ATOM 921 C C . LYS A 1 136 ? 89.253 118.104 90.086 1.00 60.17 136 LYS A C 1
ATOM 922 O O . LYS A 1 136 ? 89.708 119.192 89.686 1.00 65.52 136 LYS A O 1
ATOM 928 N N . ALA A 1 137 ? 89.873 117.306 90.960 1.00 55.85 137 ALA A N 1
ATOM 929 C CA . ALA A 1 137 ? 91.162 117.708 91.516 1.00 54.46 137 ALA A CA 1
ATOM 930 C C . ALA A 1 137 ? 92.228 117.813 90.434 1.00 59.54 137 ALA A C 1
ATOM 931 O O . ALA A 1 137 ? 93.008 118.775 90.407 1.00 62.43 137 ALA A O 1
ATOM 933 N N . PHE A 1 138 ? 92.273 116.835 89.526 1.00 61.27 138 PHE A N 1
ATOM 934 C CA . PHE A 1 138 ? 93.255 116.870 88.450 1.00 57.45 138 PHE A CA 1
ATOM 935 C C . PHE A 1 138 ? 93.036 118.070 87.539 1.00 60.29 138 PHE A C 1
ATOM 936 O O . PHE A 1 138 ? 93.996 118.737 87.139 1.00 64.80 138 PHE A O 1
ATOM 944 N N . GLY A 1 139 ? 91.781 118.360 87.196 1.00 60.71 139 GLY A N 1
ATOM 945 C CA . GLY A 1 139 ? 91.503 119.508 86.354 1.00 60.28 139 GLY A CA 1
ATOM 946 C C . GLY A 1 139 ? 91.892 120.817 87.007 1.00 61.20 139 GLY A C 1
ATOM 947 O O . GLY A 1 139 ? 92.445 121.705 86.357 1.00 67.94 139 GLY A O 1
ATOM 948 N N . GLU A 1 140 ? 91.616 120.953 88.304 1.00 64.89 140 GLU A N 1
ATOM 949 C CA . GLU A 1 140 ? 92.036 122.155 89.012 1.00 63.50 140 GLU A CA 1
ATOM 950 C C . GLU A 1 140 ? 93.550 122.299 88.999 1.00 68.53 140 GLU A C 1
ATOM 951 O O . GLU A 1 140 ? 94.073 123.402 88.807 1.00 75.27 140 GLU A O 1
ATOM 957 N N . LYS A 1 141 ? 94.275 121.199 89.202 1.00 64.15 141 LYS A N 1
ATOM 958 C CA . LYS A 1 141 ? 95.731 121.285 89.200 1.00 60.12 141 LYS A CA 1
ATOM 959 C C . LYS A 1 141 ? 96.272 121.650 87.823 1.00 66.78 141 LYS A C 1
ATOM 960 O O . LYS A 1 141 ? 97.232 122.417 87.713 1.00 71.92 141 LYS A O 1
ATOM 966 N N . VAL A 1 142 ? 95.670 121.113 86.761 1.00 67.74 142 VAL A N 1
ATOM 967 C CA . VAL A 1 142 ? 96.236 121.261 85.423 1.00 65.22 142 VAL A CA 1
ATOM 968 C C . VAL A 1 142 ? 95.692 122.464 84.663 1.00 67.98 142 VAL A C 1
ATOM 969 O O . VAL A 1 142 ? 96.181 122.753 83.560 1.00 75.36 142 VAL A O 1
ATOM 973 N N . SER A 1 143 ? 94.709 123.181 85.217 1.00 68.69 143 SER A N 1
ATOM 974 C CA . SER A 1 143 ? 94.087 124.277 84.481 1.00 70.07 143 SER A CA 1
ATOM 975 C C . SER A 1 143 ? 95.065 125.399 84.152 1.00 75.43 143 SER A C 1
ATOM 976 O O . SER A 1 143 ? 94.922 126.050 83.118 1.00 81.39 143 SER A O 1
ATOM 979 N N . HIS A 1 144 ? 96.055 125.650 85.003 1.00 76.20 144 HIS A N 1
ATOM 980 C CA . HIS A 1 144 ? 96.993 126.735 84.723 1.00 77.22 144 HIS A CA 1
ATOM 981 C C . HIS A 1 144 ? 97.847 126.424 83.499 1.00 80.00 144 HIS A C 1
ATOM 982 O O . HIS A 1 144 ? 97.999 127.260 82.596 1.00 82.61 144 HIS A O 1
ATOM 989 N N . VAL A 1 145 ? 98.394 125.212 83.442 1.00 77.88 145 VAL A N 1
ATOM 990 C CA . VAL A 1 145 ? 99.146 124.792 82.266 1.00 76.33 145 VAL A CA 1
ATOM 991 C C . VAL A 1 145 ? 98.246 124.768 81.041 1.00 77.17 145 VAL A C 1
ATOM 992 O O . VAL A 1 145 ? 98.648 125.177 79.947 1.00 77.67 145 VAL A O 1
ATOM 996 N N . MET A 1 146 ? 97.012 124.291 81.204 1.00 78.32 146 MET A N 1
ATOM 997 C CA . MET A 1 146 ? 96.079 124.256 80.086 1.00 74.72 146 MET A CA 1
ATOM 998 C C . MET A 1 146 ? 95.786 125.661 79.578 1.00 75.29 146 MET A C 1
ATOM 999 O O . MET A 1 146 ? 95.549 125.855 78.382 1.00 78.85 146 MET A O 1
ATOM 1004 N N . GLU A 1 147 ? 95.880 126.648 80.470 1.00 75.21 147 GLU A N 1
ATOM 1005 C CA . GLU A 1 147 ? 95.660 128.059 80.067 1.00 77.45 147 GLU A CA 1
ATOM 1006 C C . GLU A 1 147 ? 96.915 128.576 79.355 1.00 76.70 147 GLU A C 1
ATOM 1007 O O . GLU A 1 147 ? 96.787 129.481 78.508 1.00 79.66 147 GLU A O 1
ATOM 1013 N N . LEU A 1 148 ? 98.083 128.028 79.698 1.00 74.58 148 LEU A N 1
ATOM 1014 C CA . LEU A 1 148 ? 99.319 128.514 79.090 1.00 72.14 148 LEU A CA 1
ATOM 1015 C C . LEU A 1 148 ? 99.382 128.222 77.593 1.00 73.38 148 LEU A C 1
ATOM 1016 O O . LEU A 1 148 ? 99.793 129.081 76.806 1.00 71.65 148 LEU A O 1
ATOM 1021 N N . TYR A 1 149 ? 98.995 127.017 77.178 1.00 74.08 149 TYR A N 1
ATOM 1022 C CA . TYR A 1 149 ? 99.243 126.570 75.816 1.00 67.35 149 TYR A CA 1
ATOM 1023 C C . TYR A 1 149 ? 97.941 126.323 75.069 1.00 64.36 149 TYR A C 1
ATOM 1024 O O . TYR A 1 149 ? 96.996 125.778 75.643 1.00 68.74 149 TYR A O 1
ATOM 1033 N N . PRO A 1 150 ? 97.860 126.711 73.799 1.00 63.15 150 PRO A N 1
ATOM 1034 C CA . PRO A 1 150 ? 96.632 126.472 73.036 1.00 61.40 150 PRO A CA 1
ATOM 1035 C C . PRO A 1 150 ? 96.341 124.987 72.927 1.00 64.66 150 PRO A C 1
ATOM 1036 O O . PRO A 1 150 ? 97.237 124.174 72.700 1.00 69.77 150 PRO A O 1
ATOM 1040 N N . ASN A 1 151 ? 95.071 124.634 73.084 1.00 64.17 151 ASN A N 1
ATOM 1041 C CA . ASN A 1 151 ? 94.709 123.228 73.117 1.00 59.50 151 ASN A CA 1
ATOM 1042 C C . ASN A 1 151 ? 93.246 123.069 72.752 1.00 60.75 151 ASN A C 1
ATOM 1043 O O . ASN A 1 151 ? 92.449 124.000 72.867 1.00 69.59 151 ASN A O 1
ATOM 1048 N N . LYS A 1 152 ? 92.916 121.868 72.299 1.00 57.98 152 LYS A N 1
ATOM 1049 C CA . LYS A 1 152 ? 91.548 121.454 72.039 1.00 56.01 152 LYS A CA 1
ATOM 1050 C C . LYS A 1 152 ? 91.366 120.063 72.618 1.00 60.35 152 LYS A C 1
ATOM 1051 O O . LYS A 1 152 ? 92.171 119.170 72.352 1.00 69.52 152 LYS A O 1
ATOM 1057 N N . GLY A 1 153 ? 90.325 119.882 73.403 1.00 60.03 153 GLY A N 1
ATOM 1058 C CA . GLY A 1 153 ? 90.095 118.617 74.078 1.00 55.25 153 GLY A CA 1
ATOM 1059 C C . GLY A 1 153 ? 88.715 118.073 73.795 1.00 58.72 153 GLY A C 1
ATOM 1060 O O . GLY A 1 153 ? 87.754 118.825 73.663 1.00 65.37 153 GLY A O 1
ATOM 1061 N N . PHE A 1 154 ? 88.631 116.754 73.703 1.00 54.62 154 PHE A N 1
ATOM 1062 C CA . PHE A 1 154 ? 87.377 116.051 73.512 1.00 52.48 154 PHE A CA 1
ATOM 1063 C C . PHE A 1 154 ? 87.366 114.831 74.413 1.00 56.15 154 PHE A C 1
ATOM 1064 O O . PHE A 1 154 ? 88.411 114.260 74.720 1.00 62.90 154 PHE A O 1
ATOM 1072 N N . TYR A 1 155 ? 86.178 114.448 74.848 1.00 57.07 155 TYR A N 1
ATOM 1073 C CA . TYR A 1 155 ? 85.996 113.250 75.649 1.00 54.70 155 TYR A CA 1
ATOM 1074 C C . TYR A 1 155 ? 84.928 112.391 74.994 1.00 55.51 155 TYR A C 1
ATOM 1075 O O . TYR A 1 155 ? 84.039 112.900 74.313 1.00 57.05 155 TYR A O 1
ATOM 1084 N N . LEU A 1 156 ? 85.026 111.083 75.188 1.00 54.79 156 LEU A N 1
ATOM 1085 C CA . LEU A 1 156 ? 84.070 110.183 74.557 1.00 51.93 156 LEU A CA 1
ATOM 1086 C C . LEU A 1 156 ? 82.766 110.147 75.346 1.00 54.52 156 LEU A C 1
ATOM 1087 O O . LEU A 1 156 ? 82.771 109.937 76.560 1.00 62.76 156 LEU A O 1
ATOM 1092 N N . LEU A 1 157 ? 81.649 110.345 74.649 1.00 53.47 157 LEU A N 1
ATOM 1093 C CA . LEU A 1 157 ? 80.356 110.512 75.302 1.00 51.90 157 LEU A CA 1
ATOM 1094 C C . LEU A 1 157 ? 79.889 109.205 75.923 1.00 55.73 157 LEU A C 1
ATOM 1095 O O . LEU A 1 157 ? 79.843 108.174 75.249 1.00 61.67 157 LEU A O 1
ATOM 1100 N N . GLY A 1 158 ? 79.527 109.255 77.202 1.00 56.78 158 GLY A N 1
ATOM 1101 C CA . GLY A 1 158 ? 78.965 108.100 77.878 1.00 55.84 158 GLY A CA 1
ATOM 1102 C C . GLY A 1 158 ? 79.846 106.876 77.848 1.00 56.20 158 GLY A C 1
ATOM 1103 O O . GLY A 1 158 ? 79.342 105.756 77.948 1.00 62.92 158 GLY A O 1
ATOM 1104 N N . ARG A 1 159 ? 81.150 107.057 77.720 1.00 55.37 159 ARG A N 1
ATOM 1105 C CA . ARG A 1 159 ? 82.064 105.956 77.484 1.00 56.65 159 ARG A CA 1
ATOM 1106 C C . ARG A 1 159 ? 82.758 105.563 78.776 1.00 55.90 159 ARG A C 1
ATOM 1107 O O . ARG A 1 159 ? 83.203 106.418 79.543 1.00 60.60 159 ARG A O 1
ATOM 1115 N N . THR A 1 160 ? 82.832 104.273 79.012 1.00 55.25 160 THR A N 1
ATOM 1116 C CA . THR A 1 160 ? 83.484 103.755 80.197 1.00 56.75 160 THR A CA 1
ATOM 1117 C C . THR A 1 160 ? 84.341 102.559 79.801 1.00 59.13 160 THR A C 1
ATOM 1118 O O . THR A 1 160 ? 83.822 101.599 79.225 1.00 64.22 160 THR A O 1
ATOM 1122 N N . PRO A 1 161 ? 85.651 102.573 80.073 1.00 62.78 161 PRO A N 1
ATOM 1123 C CA . PRO A 1 161 ? 86.429 103.568 80.828 1.00 58.60 161 PRO A CA 1
ATOM 1124 C C . PRO A 1 161 ? 86.495 104.920 80.138 1.00 59.00 161 PRO A C 1
ATOM 1125 O O . PRO A 1 161 ? 86.549 104.987 78.920 1.00 64.17 161 PRO A O 1
ATOM 1129 N N . PRO A 1 162 ? 86.481 106.005 80.906 1.00 59.91 162 PRO A N 1
ATOM 1130 C CA . PRO A 1 162 ? 86.502 107.340 80.301 1.00 55.74 162 PRO A CA 1
ATOM 1131 C C . PRO A 1 162 ? 87.763 107.563 79.483 1.00 57.31 162 PRO A C 1
ATOM 1132 O O . PRO A 1 162 ? 88.851 107.122 79.853 1.00 59.09 162 PRO A O 1
ATOM 1136 N N . LYS A 1 163 ? 87.608 108.257 78.362 1.00 56.47 163 LYS A N 1
ATOM 1137 C CA . LYS A 1 163 ? 88.700 108.462 77.425 1.00 52.88 163 LYS A CA 1
ATOM 1138 C C . LYS A 1 163 ? 88.651 109.877 76.875 1.00 55.56 163 LYS A C 1
ATOM 1139 O O . LYS A 1 163 ? 87.575 110.394 76.557 1.00 62.55 163 LYS A O 1
ATOM 1145 N N . ALA A 1 164 ? 89.825 110.491 76.759 1.00 57.31 164 ALA A N 1
ATOM 1146 C CA . ALA A 1 164 ? 89.949 111.857 76.275 1.00 54.54 164 ALA A CA 1
ATOM 1147 C C . ALA A 1 164 ? 91.071 111.973 75.255 1.00 58.93 164 ALA A C 1
ATOM 1148 O O . ALA A 1 164 ? 92.124 111.343 75.394 1.00 63.12 164 ALA A O 1
ATOM 1150 N N . PHE A 1 165 ? 90.825 112.790 74.231 1.00 59.94 165 PHE A N 1
ATOM 1151 C CA . PHE A 1 165 ? 91.802 113.186 73.224 1.00 53.53 165 PHE A CA 1
ATOM 1152 C C . PHE A 1 165 ? 92.090 114.667 73.410 1.00 55.43 165 PHE A C 1
ATOM 1153 O O . PHE A 1 165 ? 91.173 115.485 73.337 1.00 62.35 165 PHE A O 1
ATOM 1161 N N . VAL A 1 166 ? 93.352 115.021 73.623 1.00 56.44 166 VAL A N 1
ATOM 1162 C CA . VAL A 1 166 ? 93.739 116.417 73.801 1.00 54.59 166 VAL A CA 1
ATOM 1163 C C . VAL A 1 166 ? 94.862 116.738 72.830 1.00 57.40 166 VAL A C 1
ATOM 1164 O O . VAL A 1 166 ? 95.907 116.084 72.854 1.00 59.36 166 VAL A O 1
ATOM 1168 N N . ILE A 1 167 ? 94.662 117.751 71.994 1.00 58.21 167 ILE A N 1
ATOM 1169 C CA . ILE A 1 167 ? 95.688 118.229 71.077 1.00 52.54 167 ILE A CA 1
ATOM 1170 C C . ILE A 1 167 ? 96.179 119.566 71.607 1.00 56.00 167 ILE A C 1
ATOM 1171 O O . ILE A 1 167 ? 95.401 120.517 71.719 1.00 60.81 167 ILE A O 1
ATOM 1176 N N . VAL A 1 168 ? 97.463 119.641 71.928 1.00 57.36 168 VAL A N 1
ATOM 1177 C CA . VAL A 1 168 ? 98.052 120.822 72.541 1.00 57.71 168 VAL A CA 1
ATOM 1178 C C . VAL A 1 168 ? 99.318 121.192 71.783 1.00 57.02 168 VAL A C 1
ATOM 1179 O O . VAL A 1 168 ? 100.067 120.316 71.345 1.00 59.91 168 VAL A O 1
ATOM 1183 N N . SER A 1 169 ? 99.538 122.495 71.586 1.00 57.65 169 SER A N 1
ATOM 1184 C CA . SER A 1 169 ? 100.795 122.956 70.939 1.00 60.12 169 SER A CA 1
ATOM 1185 C C . SER A 1 169 ? 101.860 123.110 72.028 1.00 63.23 169 SER A C 1
ATOM 1186 O O . SER A 1 169 ? 101.629 123.908 72.960 1.00 67.13 169 SER A O 1
ATOM 1189 N N . LEU A 1 170 ? 102.953 122.353 71.929 1.00 61.71 170 LEU A N 1
ATOM 1190 C CA . LEU A 1 170 ? 103.995 122.368 72.985 1.00 64.46 170 LEU A CA 1
ATOM 1191 C C . LEU A 1 170 ? 105.287 122.948 72.393 1.00 72.23 170 LEU A C 1
ATOM 1192 O O . LEU A 1 170 ? 105.896 122.287 71.531 1.00 74.91 170 LEU A O 1
ATOM 1197 N N . PRO A 1 171 ? 105.736 124.143 72.830 1.00 75.95 171 PRO A N 1
ATOM 1198 C CA . PRO A 1 171 ? 107.147 124.486 72.760 1.00 74.57 171 PRO A CA 1
ATOM 1199 C C . PRO A 1 171 ? 107.940 123.508 73.610 1.00 78.45 171 PRO A C 1
ATOM 1200 O O . PRO A 1 171 ? 107.348 122.773 74.420 1.00 81.62 171 PRO A O 1
ATOM 1204 N N . PHE A 1 172 ? 109.261 123.494 73.431 1.00 78.51 172 PHE A N 1
ATOM 1205 C CA . PHE A 1 172 ? 110.143 122.561 74.185 1.00 82.40 172 PHE A CA 1
ATOM 1206 C C . PHE A 1 172 ? 109.585 121.137 74.081 1.00 76.57 172 PHE A C 1
ATOM 1207 O O . PHE A 1 172 ? 109.880 120.305 74.965 1.00 75.03 172 PHE A O 1
ATOM 1215 N N . ARG A 1 173 ? 108.810 120.862 73.027 1.00 75.84 173 ARG A N 1
ATOM 1216 C CA . ARG A 1 173 ? 107.904 119.681 73.018 1.00 74.79 173 ARG A CA 1
ATOM 1217 C C . ARG A 1 173 ? 108.547 118.396 73.531 1.00 81.09 173 ARG A C 1
ATOM 1218 O O . ARG A 1 173 ? 107.908 117.727 74.362 1.00 88.50 173 ARG A O 1
ATOM 1226 N N . CYS A 1 174 ? 109.747 118.056 73.073 1.00 76.60 174 CYS A N 1
ATOM 1227 C CA . CYS A 1 174 ? 110.300 116.718 73.429 1.00 76.55 174 CYS A CA 1
ATOM 1228 C C . CYS A 1 174 ? 110.255 116.432 74.941 1.00 75.83 174 CYS A C 1
ATOM 1229 O O . CYS A 1 174 ? 109.641 115.416 75.307 1.00 78.33 174 CYS A O 1
ATOM 1232 N N . ARG A 1 175 ? 110.862 117.265 75.788 1.00 76.71 175 ARG A N 1
ATOM 1233 C CA . ARG A 1 175 ? 110.756 117.013 77.221 1.00 73.49 175 ARG A CA 1
ATOM 1234 C C . ARG A 1 175 ? 109.405 117.441 77.776 1.00 69.54 175 ARG A C 1
ATOM 1235 O O . ARG A 1 175 ? 108.942 116.883 78.778 1.00 71.56 175 ARG A O 1
ATOM 1243 N N . GLN A 1 176 ? 108.757 118.413 77.135 1.00 69.86 176 GLN A N 1
ATOM 1244 C CA . GLN A 1 176 ? 107.429 118.814 77.569 1.00 66.97 176 GLN A CA 1
ATOM 1245 C C . GLN A 1 176 ? 106.422 117.690 77.396 1.00 69.42 176 GLN A C 1
ATOM 1246 O O . GLN A 1 176 ? 105.400 117.678 78.077 1.00 74.69 176 GLN A O 1
ATOM 1252 N N . VAL A 1 177 ? 106.689 116.735 76.507 1.00 64.29 177 VAL A N 1
ATOM 1253 C CA . VAL A 1 177 ? 105.786 115.599 76.349 1.00 60.99 177 VAL A CA 1
ATOM 1254 C C . VAL A 1 177 ? 105.776 114.756 77.617 1.00 65.57 177 VAL A C 1
ATOM 1255 O O . VAL A 1 177 ? 104.715 114.433 78.167 1.00 69.90 177 VAL A O 1
ATOM 1259 N N . ARG A 1 178 ? 106.963 114.407 78.114 1.00 65.50 178 ARG A N 1
ATOM 1260 C CA . ARG A 1 178 ? 107.048 113.670 79.367 1.00 63.85 178 ARG A CA 1
ATOM 1261 C C . ARG A 1 178 ? 106.509 114.495 80.526 1.00 67.37 178 ARG A C 1
ATOM 1262 O O . ARG A 1 178 ? 105.801 113.970 81.392 1.00 69.51 178 ARG A O 1
ATOM 1270 N N . TYR A 1 179 ? 106.824 115.791 80.556 1.00 63.40 179 TYR A N 1
ATOM 1271 C CA . TYR A 1 179 ? 106.339 116.635 81.642 1.00 62.35 179 TYR A CA 1
ATOM 1272 C C . TYR A 1 179 ? 104.819 116.710 81.654 1.00 64.15 179 TYR A C 1
ATOM 1273 O O . TYR A 1 179 ? 104.198 116.635 82.718 1.00 69.26 179 TYR A O 1
ATOM 1282 N N . GLY A 1 180 ? 104.203 116.868 80.484 1.00 61.41 180 GLY A N 1
ATOM 1283 C CA . GLY A 1 180 ? 102.758 116.940 80.415 1.00 60.25 180 GLY A CA 1
ATOM 1284 C C . GLY A 1 180 ? 102.088 115.627 80.743 1.00 59.65 180 GLY A C 1
ATOM 1285 O O . GLY A 1 180 ? 101.032 115.603 81.376 1.00 65.25 180 GLY A O 1
ATOM 1286 N N . SER A 1 181 ? 102.676 114.518 80.304 1.00 60.11 181 SER A N 1
ATOM 1287 C CA . SER A 1 181 ? 102.111 113.222 80.647 1.00 59.51 181 SER A CA 1
ATOM 1288 C C . SER A 1 181 ? 102.193 112.965 82.147 1.00 63.79 181 SER A C 1
ATOM 1289 O O . SER A 1 181 ? 101.249 112.437 82.742 1.00 66.83 181 SER A O 1
ATOM 1292 N N . ASP A 1 182 ? 103.302 113.345 82.777 1.00 63.81 182 ASP A N 1
ATOM 1293 C CA . ASP A 1 182 ? 103.503 113.083 84.195 1.00 59.94 182 ASP A CA 1
ATOM 1294 C C . ASP A 1 182 ? 102.830 114.099 85.105 1.00 59.37 182 ASP A C 1
ATOM 1295 O O . ASP A 1 182 ? 102.746 113.853 86.310 1.00 65.98 182 ASP A O 1
ATOM 1300 N N . PHE A 1 183 ? 102.351 115.217 84.573 1.00 56.94 183 PHE A N 1
ATOM 1301 C CA . PHE A 1 183 ? 101.903 116.318 85.414 1.00 58.53 183 PHE A CA 1
ATOM 1302 C C . PHE A 1 183 ? 100.670 115.923 86.218 1.00 62.32 183 PHE A C 1
ATOM 1303 O O . PHE A 1 183 ? 99.658 115.502 85.651 1.00 64.55 183 PHE A O 1
ATOM 1311 N N . ALA A 1 184 ? 100.763 116.072 87.541 1.00 55.28 184 ALA A N 1
ATOM 1312 C CA . ALA A 1 184 ? 99.643 115.869 88.459 1.00 51.25 184 ALA A CA 1
ATOM 1313 C C . ALA A 1 184 ? 99.029 114.482 88.309 1.00 57.86 184 ALA A C 1
ATOM 1314 O O . ALA A 1 184 ? 97.824 114.298 88.470 1.00 64.24 184 ALA A O 1
ATOM 1316 N N . LEU A 1 185 ? 99.865 113.490 88.011 1.00 58.82 185 LEU A N 1
ATOM 1317 C CA . LEU A 1 185 ? 99.345 112.149 87.787 1.00 56.40 185 LEU A CA 1
ATOM 1318 C C . LEU A 1 185 ? 98.896 111.497 89.086 1.00 56.95 185 LEU A C 1
ATOM 1319 O O . LEU A 1 185 ? 98.021 110.627 89.068 1.00 59.57 185 LEU A O 1
ATOM 1324 N N . ASN A 1 186 ? 99.471 111.906 90.218 1.00 56.48 186 ASN A N 1
ATOM 1325 C CA . ASN A 1 186 ? 99.036 111.371 91.502 1.00 54.19 186 ASN A CA 1
ATOM 1326 C C . ASN A 1 186 ? 97.590 111.735 91.798 1.00 57.27 186 ASN A C 1
ATOM 1327 O O . ASN A 1 186 ? 96.910 111.014 92.532 1.00 61.77 186 ASN A O 1
ATOM 1332 N N . TYR A 1 187 ? 97.100 112.841 91.241 1.00 58.71 187 TYR A N 1
ATOM 1333 C CA . TYR A 1 187 ? 95.696 113.191 91.407 1.00 57.68 187 TYR A CA 1
ATOM 1334 C C . TYR A 1 187 ? 94.777 112.250 90.649 1.00 56.41 187 TYR A C 1
ATOM 1335 O O . TYR A 1 187 ? 93.572 112.242 90.906 1.00 62.81 187 TYR A O 1
ATOM 1344 N N . LEU A 1 188 ? 95.316 111.464 89.722 1.00 54.71 188 LEU A N 1
ATOM 1345 C CA . LEU A 1 188 ? 94.572 110.411 89.049 1.00 53.94 188 LEU A CA 1
ATOM 1346 C C . LEU A 1 188 ? 94.950 109.033 89.570 1.00 59.26 188 LEU A C 1
ATOM 1347 O O . LEU A 1 188 ? 94.879 108.050 88.829 1.00 70.42 188 LEU A O 1
ATOM 1352 N N . ASN A 1 189 ? 95.375 108.960 90.833 1.00 57.47 189 ASN A N 1
ATOM 1353 C CA . ASN A 1 189 ? 95.725 107.721 91.525 1.00 60.69 189 ASN A CA 1
ATOM 1354 C C . ASN A 1 189 ? 97.021 107.102 91.016 1.00 59.18 189 ASN A C 1
ATOM 1355 O O . ASN A 1 189 ? 97.220 105.896 91.133 1.00 66.56 189 ASN A O 1
ATOM 1360 N N . GLY A 1 190 ? 97.917 107.907 90.465 1.00 54.59 190 GLY A N 1
ATOM 1361 C CA . GLY A 1 190 ? 99.239 107.440 90.135 1.00 53.56 190 GLY A CA 1
ATOM 1362 C C . GLY A 1 190 ? 99.369 106.883 88.735 1.00 58.48 190 GLY A C 1
ATOM 1363 O O . GLY A 1 190 ? 98.403 106.801 87.974 1.00 63.06 190 GLY A O 1
ATOM 1364 N N . PRO A 1 191 ? 100.586 106.465 88.378 1.00 59.52 191 PRO A N 1
ATOM 1365 C CA . PRO A 1 191 ? 100.866 106.066 86.994 1.00 57.24 191 PRO A CA 1
ATOM 1366 C C . PRO A 1 191 ? 100.266 104.736 86.585 1.00 57.84 191 PRO A C 1
ATOM 1367 O O . PRO A 1 191 ? 100.460 104.322 85.441 1.00 66.80 191 PRO A O 1
ATOM 1371 N N . GLY A 1 192 ? 99.548 104.064 87.484 1.00 61.98 192 GLY A N 1
ATOM 1372 C CA . GLY A 1 192 ? 99.041 102.719 87.156 1.00 60.42 192 GLY A CA 1
ATOM 1373 C C . GLY A 1 192 ? 97.539 102.678 86.986 1.00 67.31 192 GLY A C 1
ATOM 1374 O O . GLY A 1 192 ? 97.028 101.625 86.564 1.00 76.99 192 GLY A O 1
ATOM 1375 N N . ASP A 1 193 ? 96.850 103.775 87.300 1.00 69.78 193 ASP A N 1
ATOM 1376 C CA . ASP A 1 193 ? 95.364 103.789 87.231 1.00 70.16 193 ASP A CA 1
ATOM 1377 C C . ASP A 1 193 ? 94.918 104.529 85.968 1.00 71.91 193 ASP A C 1
ATOM 1378 O O . ASP A 1 193 ? 93.740 104.929 85.902 1.00 73.41 193 ASP A O 1
ATOM 1383 N N . SER A 1 194 ? 95.828 104.706 85.011 1.00 69.98 194 SER A N 1
ATOM 1384 C CA . SER A 1 194 ? 95.465 105.365 83.732 1.00 67.69 194 SER A CA 1
ATOM 1385 C C . SER A 1 194 ? 96.472 104.992 82.642 1.00 68.51 194 SER A C 1
ATOM 1386 O O . SER A 1 194 ? 97.636 104.711 82.986 1.00 73.71 194 SER A O 1
ATOM 1389 N N . SER A 1 195 ? 96.034 104.980 81.385 1.00 65.15 195 SER A N 1
ATOM 1390 C CA . SER A 1 195 ? 96.926 104.712 80.270 1.00 59.37 195 SER A CA 1
ATOM 1391 C C . SER A 1 195 ? 96.971 105.929 79.363 1.00 61.20 195 SER A C 1
ATOM 1392 O O . SER A 1 195 ? 95.953 106.589 79.143 1.00 63.44 195 SER A O 1
ATOM 1395 N N . THR A 1 196 ? 98.160 106.231 78.854 1.00 63.55 196 THR A N 1
ATOM 1396 C CA . THR A 1 196 ? 98.386 107.397 78.016 1.00 57.95 196 THR A CA 1
ATOM 1397 C C . THR A 1 196 ? 99.130 106.992 76.755 1.00 57.09 196 THR A C 1
ATOM 1398 O O . THR A 1 196 ? 100.079 106.208 76.806 1.00 61.06 196 THR A O 1
ATOM 1402 N N . LYS A 1 197 ? 98.691 107.538 75.628 1.00 58.11 197 LYS A N 1
ATOM 1403 C CA . LYS A 1 197 ? 99.337 107.342 74.339 1.00 52.85 197 LYS A CA 1
ATOM 1404 C C . LYS A 1 197 ? 99.570 108.703 73.703 1.00 54.41 197 LYS A C 1
ATOM 1405 O O . LYS A 1 197 ? 98.666 109.539 73.681 1.00 60.15 197 LYS A O 1
ATOM 1411 N N . VAL A 1 198 ? 100.773 108.930 73.189 1.00 57.62 198 VAL A N 1
ATOM 1412 C CA . VAL A 1 198 ? 101.164 110.227 72.649 1.00 55.34 198 VAL A CA 1
ATOM 1413 C C . VAL A 1 198 ? 101.472 110.083 71.167 1.00 56.52 198 VAL A C 1
ATOM 1414 O O . VAL A 1 198 ? 102.092 109.105 70.743 1.00 60.15 198 VAL A O 1
ATOM 1418 N N . GLU A 1 199 ? 101.025 111.057 70.380 1.00 57.47 199 GLU A N 1
ATOM 1419 C CA . GLU A 1 199 ? 101.319 111.108 68.956 1.00 56.77 199 GLU A CA 1
ATOM 1420 C C . GLU A 1 199 ? 101.718 112.522 68.569 1.00 56.16 199 GLU A C 1
ATOM 1421 O O . GLU A 1 199 ? 101.339 113.491 69.225 1.00 57.28 199 GLU A O 1
ATOM 1427 N N . PHE A 1 200 ? 102.489 112.629 67.495 1.00 59.07 200 PHE A N 1
ATOM 1428 C CA . PHE A 1 200 ? 102.774 113.903 66.853 1.00 54.08 200 PHE A CA 1
ATOM 1429 C C . PHE A 1 200 ? 101.835 114.042 65.665 1.00 52.81 200 PHE A C 1
ATOM 1430 O O . PHE A 1 200 ? 101.821 113.182 64.783 1.00 59.13 200 PHE A O 1
ATOM 1438 N N . VAL A 1 201 ? 101.051 115.112 65.642 1.00 52.90 201 VAL A N 1
ATOM 1439 C CA . VAL A 1 201 ? 100.052 115.289 64.602 1.00 56.24 201 VAL A CA 1
ATOM 1440 C C . VAL A 1 201 ? 100.308 116.596 63.875 1.00 58.98 201 VAL A C 1
ATOM 1441 O O . VAL A 1 201 ? 100.956 117.510 64.383 1.00 63.20 201 VAL A O 1
ATOM 1445 N N . ALA A 1 202 ? 99.791 116.666 62.659 1.00 59.77 202 ALA A N 1
ATOM 1446 C CA . ALA A 1 202 ? 99.813 117.885 61.872 1.00 60.92 202 ALA A CA 1
ATOM 1447 C C . ALA A 1 202 ? 98.412 118.160 61.356 1.00 67.30 202 ALA A C 1
ATOM 1448 O O . ALA A 1 202 ? 97.623 117.239 61.139 1.00 69.89 202 ALA A O 1
ATOM 1450 N N . LYS A 1 203 ? 98.102 119.439 61.177 1.00 70.33 203 LYS A N 1
ATOM 1451 C CA . LYS A 1 203 ? 96.808 119.809 60.627 1.00 70.26 203 LYS A CA 1
ATOM 1452 C C . LYS A 1 203 ? 96.668 119.251 59.219 1.00 74.36 203 LYS A C 1
ATOM 1453 O O . LYS A 1 203 ? 97.557 119.416 58.381 1.00 76.15 203 LYS A O 1
ATOM 1459 N N . ALA A 1 204 ? 95.549 118.590 58.960 1.00 75.76 204 ALA A N 1
ATOM 1460 C CA . ALA A 1 204 ? 95.332 117.959 57.670 1.00 77.81 204 ALA A CA 1
ATOM 1461 C C . ALA A 1 204 ? 94.654 118.923 56.710 1.00 89.11 204 ALA A C 1
ATOM 1462 O O . ALA A 1 204 ? 94.671 118.723 55.497 1.00 91.33 204 ALA A O 1
ATOM 1465 N N . ASN B 2 21 ? 116.260 118.999 75.240 1.00 99.39 21 ASN B N 1
ATOM 1466 C CA . ASN B 2 21 ? 116.537 119.032 73.811 1.00 97.17 21 ASN B CA 1
ATOM 1467 C C . ASN B 2 21 ? 115.435 118.322 73.037 1.00 96.25 21 ASN B C 1
ATOM 1468 O O . ASN B 2 21 ? 114.384 118.010 73.590 1.00 90.74 21 ASN B O 1
ATOM 1473 N N . LYS B 2 22 ? 115.684 118.062 71.757 1.00 95.74 22 LYS B N 1
ATOM 1474 C CA . LYS B 2 22 ? 114.718 117.386 70.905 1.00 85.88 22 LYS B CA 1
ATOM 1475 C C . LYS B 2 22 ? 115.013 115.893 70.857 1.00 86.04 22 LYS B C 1
ATOM 1476 O O . LYS B 2 22 ? 116.149 115.480 70.608 1.00 85.99 22 LYS B O 1
ATOM 1482 N N . GLU B 2 23 ? 113.990 115.096 71.127 1.00 79.65 23 GLU B N 1
ATOM 1483 C CA . GLU B 2 23 ? 114.059 113.644 71.127 1.00 65.37 23 GLU B CA 1
ATOM 1484 C C . GLU B 2 23 ? 113.619 113.126 69.756 1.00 66.67 23 GLU B C 1
ATOM 1485 O O . GLU B 2 23 ? 113.712 113.838 68.757 1.00 69.01 23 GLU B O 1
ATOM 1491 N N . TYR B 2 24 ? 113.208 111.869 69.674 1.00 65.41 24 TYR B N 1
ATOM 1492 C CA . TYR B 2 24 ? 113.059 111.187 68.398 1.00 58.70 24 TYR B CA 1
ATOM 1493 C C . TYR B 2 24 ? 111.644 110.655 68.210 1.00 55.57 24 TYR B C 1
ATOM 1494 O O . TYR B 2 24 ? 110.793 110.729 69.094 1.00 59.67 24 TYR B O 1
ATOM 1503 N N . LEU B 2 25 ? 111.417 110.089 67.030 1.00 56.03 25 LEU B N 1
ATOM 1504 C CA . LEU B 2 25 ? 110.183 109.398 66.700 1.00 56.85 25 LEU B CA 1
ATOM 1505 C C . LEU B 2 25 ? 110.539 108.027 66.149 1.00 57.92 25 LEU B C 1
ATOM 1506 O O . LEU B 2 25 ? 111.365 107.918 65.241 1.00 63.18 25 LEU B O 1
ATOM 1511 N N . LEU B 2 26 ? 109.928 106.986 66.701 1.00 56.58 26 LEU B N 1
ATOM 1512 C CA . LEU B 2 26 ? 110.168 105.618 66.277 1.00 56.46 26 LEU B CA 1
ATOM 1513 C C . LEU B 2 26 ? 109.039 105.164 65.362 1.00 59.84 26 LEU B C 1
ATOM 1514 O O . LEU B 2 26 ? 107.863 105.333 65.689 1.00 63.57 26 LEU B O 1
ATOM 1519 N N . LEU B 2 27 ? 109.404 104.600 64.220 1.00 60.06 27 LEU B N 1
ATOM 1520 C CA . LEU B 2 27 ? 108.471 104.030 63.264 1.00 60.32 27 LEU B CA 1
ATOM 1521 C C . LEU B 2 27 ? 108.661 102.521 63.271 1.00 64.11 27 LEU B C 1
ATOM 1522 O O . LEU B 2 27 ? 109.766 102.033 63.017 1.00 64.69 27 LEU B O 1
ATOM 1527 N N . ASP B 2 28 ? 107.595 101.795 63.575 1.00 66.03 28 ASP B N 1
ATOM 1528 C CA . ASP B 2 28 ? 107.581 100.340 63.596 1.00 65.62 28 ASP B CA 1
ATOM 1529 C C . ASP B 2 28 ? 106.788 99.882 62.382 1.00 69.17 28 ASP B C 1
ATOM 1530 O O . ASP B 2 28 ? 105.561 100.008 62.358 1.00 75.54 28 ASP B O 1
ATOM 1535 N N . ILE B 2 29 ? 107.486 99.367 61.376 1.00 65.67 29 ILE B N 1
ATOM 1536 C CA . ILE B 2 29 ? 106.897 99.047 60.082 1.00 67.97 29 ILE B CA 1
ATOM 1537 C C . ILE B 2 29 ? 106.946 97.541 59.892 1.00 68.70 29 ILE B C 1
ATOM 1538 O O . ILE B 2 29 ? 107.953 96.907 60.211 1.00 71.37 29 ILE B O 1
ATOM 1543 N N . ARG B 2 30 ? 105.863 96.959 59.383 1.00 71.11 30 ARG B N 1
ATOM 1544 C CA . ARG B 2 30 ? 105.795 95.505 59.331 1.00 73.08 30 ARG B CA 1
ATOM 1545 C C . ARG B 2 30 ? 105.773 94.938 57.917 1.00 79.01 30 ARG B C 1
ATOM 1546 O O . ARG B 2 30 ? 106.679 94.185 57.563 1.00 86.26 30 ARG B O 1
ATOM 1554 N N . ASP B 2 31 ? 104.810 95.282 57.074 1.00 82.30 31 ASP B N 1
ATOM 1555 C CA . ASP B 2 31 ? 104.643 94.529 55.830 1.00 83.97 31 ASP B CA 1
ATOM 1556 C C . ASP B 2 31 ? 105.345 95.183 54.650 1.00 83.06 31 ASP B C 1
ATOM 1557 O O . ASP B 2 31 ? 104.835 95.166 53.530 1.00 84.85 31 ASP B O 1
ATOM 1562 N N . ALA B 2 32 ? 106.521 95.760 54.871 1.00 81.63 32 ALA B N 1
ATOM 1563 C CA . ALA B 2 32 ? 107.266 96.433 53.821 1.00 77.28 32 ALA B CA 1
ATOM 1564 C C . ALA B 2 32 ? 108.680 95.883 53.757 1.00 78.52 32 ALA B C 1
ATOM 1565 O O . ALA B 2 32 ? 109.207 95.365 54.742 1.00 82.28 32 ALA B O 1
ATOM 1567 N N . THR B 2 33 ? 109.287 95.994 52.583 1.00 77.10 33 THR B N 1
ATOM 1568 C CA . THR B 2 33 ? 110.665 95.574 52.397 1.00 77.76 33 THR B CA 1
ATOM 1569 C C . THR B 2 33 ? 111.617 96.716 52.724 1.00 77.65 33 THR B C 1
ATOM 1570 O O . THR B 2 33 ? 111.227 97.880 52.800 1.00 81.90 33 THR B O 1
ATOM 1574 N N . THR B 2 34 ? 112.887 96.363 52.916 1.00 74.61 34 THR B N 1
ATOM 1575 C CA . THR B 2 34 ? 113.890 97.375 53.226 1.00 75.67 34 THR B CA 1
ATOM 1576 C C . THR B 2 34 ? 114.017 98.385 52.096 1.00 82.00 34 THR B C 1
ATOM 1577 O O . THR B 2 34 ? 114.124 99.591 52.339 1.00 85.14 34 THR B O 1
ATOM 1581 N N . SER B 2 35 ? 113.997 97.911 50.851 1.00 81.19 35 SER B N 1
ATOM 1582 C CA . SER B 2 35 ? 114.146 98.812 49.715 1.00 77.41 35 SER B CA 1
ATOM 1583 C C . SER B 2 35 ? 113.002 99.814 49.647 1.00 80.21 35 SER B C 1
ATOM 1584 O O . SER B 2 35 ? 113.224 100.997 49.371 1.00 81.63 35 SER B O 1
ATOM 1587 N N . GLU B 2 36 ? 111.770 99.363 49.895 1.00 79.00 36 GLU B N 1
ATOM 1588 C CA . GLU B 2 36 ? 110.636 100.281 49.885 1.00 80.10 36 GLU B CA 1
ATOM 1589 C C . GLU B 2 36 ? 110.766 101.335 50.973 1.00 83.29 36 GLU B C 1
ATOM 1590 O O . GLU B 2 36 ? 110.483 102.515 50.743 1.00 87.75 36 GLU B O 1
ATOM 1596 N N . ILE B 2 37 ? 111.182 100.927 52.171 1.00 80.22 37 ILE B N 1
ATOM 1597 C CA . ILE B 2 37 ? 111.282 101.865 53.282 1.00 76.84 37 ILE B CA 1
ATOM 1598 C C . ILE B 2 37 ? 112.394 102.871 53.033 1.00 78.76 37 ILE B C 1
ATOM 1599 O O . ILE B 2 37 ? 112.266 104.049 53.374 1.00 85.44 37 ILE B O 1
ATOM 1604 N N . ILE B 2 38 ? 113.501 102.430 52.441 1.00 80.74 38 ILE B N 1
ATOM 1605 C CA . ILE B 2 38 ? 114.592 103.351 52.141 1.00 83.15 38 ILE B CA 1
ATOM 1606 C C . ILE B 2 38 ? 114.211 104.284 50.997 1.00 86.73 38 ILE B C 1
ATOM 1607 O O . ILE B 2 38 ? 114.647 105.439 50.954 1.00 94.72 38 ILE B O 1
ATOM 1612 N N . SER B 2 39 ? 113.405 103.804 50.046 1.00 84.90 39 SER B N 1
ATOM 1613 C CA . SER B 2 39 ? 112.972 104.658 48.943 1.00 85.41 39 SER B CA 1
ATOM 1614 C C . SER B 2 39 ? 112.099 105.799 49.445 1.00 89.94 39 SER B C 1
ATOM 1615 O O . SER B 2 39 ? 112.362 106.970 49.156 1.00 97.68 39 SER B O 1
ATOM 1618 N N . ALA B 2 40 ? 111.053 105.479 50.203 1.00 87.63 40 ALA B N 1
ATOM 1619 C CA . ALA B 2 40 ? 110.425 106.498 51.022 1.00 86.26 40 ALA B CA 1
ATOM 1620 C C . ALA B 2 40 ? 111.404 106.911 52.114 1.00 90.35 40 ALA B C 1
ATOM 1621 O O . ALA B 2 40 ? 112.501 106.365 52.226 1.00 96.12 40 ALA B O 1
ATOM 1623 N N . LEU B 2 41 ? 111.028 107.897 52.917 1.00 83.20 41 LEU B N 1
ATOM 1624 C CA . LEU B 2 41 ? 111.929 108.400 53.951 1.00 86.37 41 LEU B CA 1
ATOM 1625 C C . LEU B 2 41 ? 113.255 108.866 53.367 1.00 90.47 41 LEU B C 1
ATOM 1626 O O . LEU B 2 41 ? 114.261 108.933 54.077 1.00 91.94 41 LEU B O 1
ATOM 1631 N N . ARG B 2 42 ? 113.276 109.167 52.068 1.00 91.38 42 ARG B N 1
ATOM 1632 C CA . ARG B 2 42 ? 114.532 109.456 51.387 1.00 94.07 42 ARG B CA 1
ATOM 1633 C C . ARG B 2 42 ? 115.158 110.746 51.893 1.00 97.51 42 ARG B C 1
ATOM 1634 O O . ARG B 2 42 ? 116.380 110.828 52.055 1.00 99.00 42 ARG B O 1
ATOM 1642 N N . ASP B 2 43 ? 114.344 111.764 52.143 1.00 93.87 43 ASP B N 1
ATOM 1643 C CA . ASP B 2 43 ? 114.836 113.035 52.647 1.00 93.49 43 ASP B CA 1
ATOM 1644 C C . ASP B 2 43 ? 114.751 113.149 54.162 1.00 90.15 43 ASP B C 1
ATOM 1645 O O . ASP B 2 43 ? 115.135 114.184 54.711 1.00 93.75 43 ASP B O 1
ATOM 1650 N N . VAL B 2 44 ? 114.266 112.122 54.845 1.00 85.68 44 VAL B N 1
ATOM 1651 C CA . VAL B 2 44 ? 114.121 112.146 56.294 1.00 80.71 44 VAL B CA 1
ATOM 1652 C C . VAL B 2 44 ? 115.447 111.750 56.927 1.00 79.94 44 VAL B C 1
ATOM 1653 O O . VAL B 2 44 ? 116.075 110.771 56.511 1.00 85.13 44 VAL B O 1
ATOM 1657 N N . GLU B 2 45 ? 115.883 112.519 57.920 1.00 79.25 45 GLU B N 1
ATOM 1658 C CA . GLU B 2 45 ? 117.096 112.195 58.657 1.00 79.46 45 GLU B CA 1
ATOM 1659 C C . GLU B 2 45 ? 116.819 111.059 59.628 1.00 80.60 45 GLU B C 1
ATOM 1660 O O . GLU B 2 45 ? 115.943 111.169 60.490 1.00 83.66 45 GLU B O 1
ATOM 1666 N N . ILE B 2 46 ? 117.576 109.976 59.502 1.00 79.41 46 ILE B N 1
ATOM 1667 C CA . ILE B 2 46 ? 117.336 108.754 60.258 1.00 73.51 46 ILE B CA 1
ATOM 1668 C C . ILE B 2 46 ? 118.433 108.614 61.301 1.00 73.90 46 ILE B C 1
ATOM 1669 O O . ILE B 2 46 ? 119.623 108.615 60.968 1.00 76.08 46 ILE B O 1
ATOM 1674 N N . GLU B 2 47 ? 118.030 108.508 62.565 1.00 72.40 47 GLU B N 1
ATOM 1675 C CA . GLU B 2 47 ? 118.984 108.269 63.639 1.00 70.06 47 GLU B CA 1
ATOM 1676 C C . GLU B 2 47 ? 119.437 106.815 63.671 1.00 66.58 47 GLU B C 1
ATOM 1677 O O . GLU B 2 47 ? 120.616 106.536 63.908 1.00 67.49 47 GLU B O 1
ATOM 1683 N N . LEU B 2 48 ? 118.522 105.882 63.432 1.00 68.21 48 LEU B N 1
ATOM 1684 C CA . LEU B 2 48 ? 118.855 104.465 63.505 1.00 65.46 48 LEU B CA 1
ATOM 1685 C C . LEU B 2 48 ? 117.828 103.674 62.710 1.00 65.10 48 LEU B C 1
ATOM 1686 O O . LEU B 2 48 ? 116.660 104.044 62.659 1.00 68.89 48 LEU B O 1
ATOM 1691 N N . LYS B 2 49 ? 118.268 102.587 62.081 1.00 60.94 49 LYS B N 1
ATOM 1692 C CA . LYS B 2 49 ? 117.324 101.725 61.381 1.00 60.60 49 LYS B CA 1
ATOM 1693 C C . LYS B 2 49 ? 117.783 100.281 61.477 1.00 62.94 49 LYS B C 1
ATOM 1694 O O . LYS B 2 49 ? 118.942 99.974 61.195 1.00 68.72 49 LYS B O 1
ATOM 1700 N N . VAL B 2 50 ? 116.870 99.402 61.887 1.00 62.64 50 VAL B N 1
ATOM 1701 C CA . VAL B 2 50 ? 117.159 97.983 62.024 1.00 58.92 50 VAL B CA 1
ATOM 1702 C C . VAL B 2 50 ? 116.033 97.179 61.393 1.00 60.11 50 VAL B C 1
ATOM 1703 O O . VAL B 2 50 ? 114.901 97.644 61.257 1.00 63.19 50 VAL B O 1
ATOM 1707 N N . LYS B 2 51 ? 116.362 95.946 61.024 1.00 61.06 51 LYS B N 1
ATOM 1708 C CA . LYS B 2 51 ? 115.390 94.983 60.526 1.00 58.41 51 LYS B CA 1
ATOM 1709 C C . LYS B 2 51 ? 115.455 93.721 61.371 1.00 57.89 51 LYS B C 1
ATOM 1710 O O . LYS B 2 51 ? 116.539 93.185 61.599 1.00 60.51 51 LYS B O 1
ATOM 1716 N N . ALA B 2 52 ? 114.300 93.248 61.831 1.00 55.01 52 ALA B N 1
ATOM 1717 C CA . ALA B 2 52 ? 114.262 92.009 62.597 1.00 55.26 52 ALA B CA 1
ATOM 1718 C C . ALA B 2 52 ? 114.688 90.837 61.724 1.00 59.85 52 ALA B C 1
ATOM 1719 O O . ALA B 2 52 ? 114.230 90.697 60.589 1.00 66.37 52 ALA B O 1
ATOM 1721 N N . LYS B 2 53 ? 115.564 89.990 62.256 1.00 58.16 53 LYS B N 1
ATOM 1722 C CA . LYS B 2 53 ? 116.131 88.907 61.465 1.00 59.29 53 LYS B CA 1
ATOM 1723 C C . LYS B 2 53 ? 115.072 87.862 61.150 1.00 65.55 53 LYS B C 1
ATOM 1724 O O . LYS B 2 53 ? 114.373 87.383 62.045 1.00 68.33 53 LYS B O 1
ATOM 1730 N N . GLY B 2 54 ? 114.955 87.515 59.872 1.00 68.79 54 GLY B N 1
ATOM 1731 C CA . GLY B 2 54 ? 113.975 86.551 59.427 1.00 67.05 54 GLY B CA 1
ATOM 1732 C C . GLY B 2 54 ? 112.559 87.067 59.349 1.00 68.16 54 GLY B C 1
ATOM 1733 O O . GLY B 2 54 ? 111.650 86.285 59.060 1.00 76.07 54 GLY B O 1
ATOM 1734 N N . ILE B 2 55 ? 112.344 88.358 59.577 1.00 67.16 55 ILE B N 1
ATOM 1735 C CA . ILE B 2 55 ? 111.013 88.927 59.747 1.00 62.00 55 ILE B CA 1
ATOM 1736 C C . ILE B 2 55 ? 110.887 90.178 58.901 1.00 67.54 55 ILE B C 1
ATOM 1737 O O . ILE B 2 55 ? 111.844 90.944 58.757 1.00 71.50 55 ILE B O 1
ATOM 1742 N N . ALA B 2 56 ? 109.701 90.383 58.337 1.00 68.82 56 ALA B N 1
ATOM 1743 C CA . ALA B 2 56 ? 109.328 91.684 57.799 1.00 66.15 56 ALA B CA 1
ATOM 1744 C C . ALA B 2 56 ? 108.952 92.568 58.984 1.00 67.79 56 ALA B C 1
ATOM 1745 O O . ALA B 2 56 ? 107.789 92.709 59.362 1.00 72.90 56 ALA B O 1
ATOM 1747 N N . ARG B 2 57 ? 109.974 93.134 59.617 1.00 64.32 57 ARG B N 1
ATOM 1748 C CA . ARG B 2 57 ? 109.778 94.110 60.675 1.00 62.07 57 ARG B CA 1
ATOM 1749 C C . ARG B 2 57 ? 110.979 95.035 60.704 1.00 62.00 57 ARG B C 1
ATOM 1750 O O . ARG B 2 57 ? 112.123 94.582 60.765 1.00 64.48 57 ARG B O 1
ATOM 1758 N N . HIS B 2 58 ? 110.702 96.330 60.667 1.00 59.94 58 HIS B N 1
ATOM 1759 C CA . HIS B 2 58 ? 111.715 97.365 60.636 1.00 57.93 58 HIS B CA 1
ATOM 1760 C C . HIS B 2 58 ? 111.420 98.358 61.744 1.00 64.74 58 HIS B C 1
ATOM 1761 O O . HIS B 2 58 ? 110.263 98.686 62.011 1.00 67.80 58 HIS B O 1
ATOM 1768 N N . LEU B 2 59 ? 112.480 98.821 62.396 1.00 65.31 59 LEU B N 1
ATOM 1769 C CA . LEU B 2 59 ? 112.385 99.899 63.370 1.00 59.69 59 LEU B CA 1
ATOM 1770 C C . LEU B 2 59 ? 113.263 101.041 62.892 1.00 59.38 59 LEU B C 1
ATOM 1771 O O . LEU B 2 59 ? 114.467 100.857 62.694 1.00 62.19 59 LEU B O 1
ATOM 1776 N N . ILE B 2 60 ? 112.660 102.209 62.690 1.00 58.92 60 ILE B N 1
ATOM 1777 C CA . ILE B 2 60 ? 113.360 103.392 62.200 1.00 58.07 60 ILE B CA 1
ATOM 1778 C C . ILE B 2 60 ? 113.182 104.501 63.224 1.00 61.50 60 ILE B C 1
ATOM 1779 O O . ILE B 2 60 ? 112.070 104.992 63.425 1.00 62.82 60 ILE B O 1
ATOM 1784 N N . VAL B 2 61 ? 114.270 104.916 63.852 1.00 62.66 61 VAL B N 1
ATOM 1785 C CA . VAL B 2 61 ? 114.276 106.056 64.756 1.00 61.86 61 VAL B CA 1
ATOM 1786 C C . VAL B 2 61 ? 114.756 107.265 63.970 1.00 65.62 61 VAL B C 1
ATOM 1787 O O . VAL B 2 61 ? 115.895 107.283 63.487 1.00 69.03 61 VAL B O 1
ATOM 1791 N N . VAL B 2 62 ? 113.889 108.270 63.844 1.00 67.10 62 VAL B N 1
ATOM 1792 C CA . VAL B 2 62 ? 114.170 109.483 63.089 1.00 68.10 62 VAL B CA 1
ATOM 1793 C C . VAL B 2 62 ? 114.177 110.668 64.044 1.00 64.96 62 VAL B C 1
ATOM 1794 O O . VAL B 2 62 ? 113.434 110.706 65.029 1.00 68.14 62 VAL B O 1
ATOM 1798 N N . LYS B 2 63 ? 115.035 111.638 63.750 1.00 66.95 63 LYS B N 1
ATOM 1799 C CA . LYS B 2 63 ? 115.148 112.817 64.595 1.00 67.20 63 LYS B CA 1
ATOM 1800 C C . LYS B 2 63 ? 113.893 113.668 64.496 1.00 69.10 63 LYS B C 1
ATOM 1801 O O . LYS B 2 63 ? 113.290 113.788 63.429 1.00 72.18 63 LYS B O 1
ATOM 1807 N N . GLN B 2 64 ? 113.496 114.259 65.616 1.00 70.83 64 GLN B N 1
ATOM 1808 C CA . GLN B 2 64 ? 112.333 115.140 65.662 1.00 73.56 64 GLN B CA 1
ATOM 1809 C C . GLN B 2 64 ? 112.818 116.578 65.533 1.00 76.62 64 GLN B C 1
ATOM 1810 O O . GLN B 2 64 ? 113.206 117.204 66.519 1.00 80.84 64 GLN B O 1
ATOM 1816 N N . ASN B 2 65 ? 112.805 117.094 64.311 1.00 75.89 65 ASN B N 1
ATOM 1817 C CA . ASN B 2 65 ? 113.014 118.506 64.044 1.00 71.81 65 ASN B CA 1
ATOM 1818 C C . ASN B 2 65 ? 111.940 118.965 63.069 1.00 79.79 65 ASN B C 1
ATOM 1819 O O . ASN B 2 65 ? 111.107 118.176 62.617 1.00 83.42 65 ASN B O 1
ATOM 1824 N N . ASP B 2 66 ? 111.948 120.260 62.755 1.00 82.97 66 ASP B N 1
ATOM 1825 C CA . ASP B 2 66 ? 110.894 120.819 61.915 1.00 83.28 66 ASP B CA 1
ATOM 1826 C C . ASP B 2 66 ? 110.911 120.216 60.519 1.00 82.71 66 ASP B C 1
ATOM 1827 O O . ASP B 2 66 ? 109.857 119.877 59.968 1.00 84.43 66 ASP B O 1
ATOM 1832 N N . ALA B 2 67 ? 112.100 120.069 59.932 1.00 79.28 67 ALA B N 1
ATOM 1833 C CA . ALA B 2 67 ? 112.198 119.531 58.582 1.00 73.40 67 ALA B CA 1
ATOM 1834 C C . ALA B 2 67 ? 111.722 118.087 58.521 1.00 78.00 67 ALA B C 1
ATOM 1835 O O . ALA B 2 67 ? 110.993 117.709 57.596 1.00 82.94 67 ALA B O 1
ATOM 1837 N N . ASN B 2 68 ? 112.120 117.266 59.493 1.00 75.40 68 ASN B N 1
ATOM 1838 C CA . ASN B 2 68 ? 111.708 115.868 59.487 1.00 74.63 68 ASN B CA 1
ATOM 1839 C C . ASN B 2 68 ? 110.201 115.734 59.635 1.00 74.27 68 ASN B C 1
ATOM 1840 O O . ASN B 2 68 ? 109.575 114.933 58.938 1.00 77.34 68 ASN B O 1
ATOM 1845 N N . LEU B 2 69 ? 109.602 116.503 60.542 1.00 75.55 69 LEU B N 1
ATOM 1846 C CA . LEU B 2 69 ? 108.158 116.428 60.723 1.00 73.97 69 LEU B CA 1
ATOM 1847 C C . LEU B 2 69 ? 107.417 116.931 59.495 1.00 77.01 69 LEU B C 1
ATOM 1848 O O . LEU B 2 69 ? 106.396 116.353 59.104 1.00 79.48 69 LEU B O 1
ATOM 1853 N N . GLN B 2 70 ? 107.923 117.990 58.865 1.00 76.37 70 GLN B N 1
ATOM 1854 C CA . GLN B 2 70 ? 107.299 118.483 57.645 1.00 79.86 70 GLN B CA 1
ATOM 1855 C C . GLN B 2 70 ? 107.359 117.445 56.533 1.00 83.04 70 GLN B C 1
ATOM 1856 O O . GLN B 2 70 ? 106.368 117.231 55.827 1.00 86.64 70 GLN B O 1
ATOM 1862 N N . LYS B 2 71 ? 108.507 116.786 56.359 1.00 82.27 71 LYS B N 1
ATOM 1863 C CA . LYS B 2 71 ? 108.599 115.748 55.339 1.00 78.28 71 LYS B CA 1
ATOM 1864 C C . LYS B 2 71 ? 107.704 114.563 55.668 1.00 77.74 71 LYS B C 1
ATOM 1865 O O . LYS B 2 71 ? 107.045 114.015 54.779 1.00 84.24 71 LYS B O 1
ATOM 1871 N N . LEU B 2 72 ? 107.666 114.153 56.936 1.00 74.09 72 LEU B N 1
ATOM 1872 C CA . LEU B 2 72 ? 106.814 113.043 57.334 1.00 71.45 72 LEU B CA 1
ATOM 1873 C C . LEU B 2 72 ? 105.344 113.349 57.120 1.00 75.34 72 LEU B C 1
ATOM 1874 O O . LEU B 2 72 ? 104.557 112.429 56.890 1.00 78.63 72 LEU B O 1
ATOM 1879 N N . GLY B 2 73 ? 104.957 114.616 57.194 1.00 79.00 73 GLY B N 1
ATOM 1880 C CA . GLY B 2 73 ? 103.581 114.958 56.904 1.00 80.88 73 GLY B CA 1
ATOM 1881 C C . GLY B 2 73 ? 103.175 114.828 55.454 1.00 86.99 73 GLY B C 1
ATOM 1882 O O . GLY B 2 73 ? 101.987 114.951 55.148 1.00 91.96 73 GLY B O 1
ATOM 1883 N N . GLU B 2 74 ? 104.122 114.570 54.554 1.00 85.70 74 GLU B N 1
ATOM 1884 C CA . GLU B 2 74 ? 103.842 114.543 53.128 1.00 83.15 74 GLU B CA 1
ATOM 1885 C C . GLU B 2 74 ? 104.137 113.210 52.459 1.00 85.19 74 GLU B C 1
ATOM 1886 O O . GLU B 2 74 ? 103.982 113.107 51.239 1.00 91.90 74 GLU B O 1
ATOM 1892 N N . ILE B 2 75 ? 104.559 112.191 53.201 1.00 83.59 75 ILE B N 1
ATOM 1893 C CA . ILE B 2 75 ? 104.903 110.913 52.599 1.00 82.63 75 ILE B CA 1
ATOM 1894 C C . ILE B 2 75 ? 104.016 109.827 53.186 1.00 86.51 75 ILE B C 1
ATOM 1895 O O . ILE B 2 75 ? 103.450 109.965 54.272 1.00 88.85 75 ILE B O 1
ATOM 1900 N N . ASP B 2 76 ? 103.890 108.738 52.436 1.00 89.22 76 ASP B N 1
ATOM 1901 C CA . ASP B 2 76 ? 103.156 107.556 52.863 1.00 86.93 76 ASP B CA 1
ATOM 1902 C C . ASP B 2 76 ? 104.159 106.468 53.207 1.00 87.43 76 ASP B C 1
ATOM 1903 O O . ASP B 2 76 ? 104.982 106.094 52.367 1.00 91.47 76 ASP B O 1
ATOM 1908 N N . ILE B 2 77 ? 104.095 105.971 54.436 1.00 85.51 77 ILE B N 1
ATOM 1909 C CA . ILE B 2 77 ? 104.982 104.900 54.878 1.00 81.51 77 ILE B CA 1
ATOM 1910 C C . ILE B 2 77 ? 104.473 103.582 54.309 1.00 82.34 77 ILE B C 1
ATOM 1911 O O . ILE B 2 77 ? 103.300 103.239 54.503 1.00 86.61 77 ILE B O 1
ATOM 1916 N N . PRO B 2 78 ? 105.303 102.824 53.601 1.00 80.22 78 PRO B N 1
ATOM 1917 C CA . PRO B 2 78 ? 104.844 101.549 53.047 1.00 77.96 78 PRO B CA 1
ATOM 1918 C C . PRO B 2 78 ? 104.553 100.535 54.140 1.00 78.60 78 PRO B C 1
ATOM 1919 O O . PRO B 2 78 ? 105.102 100.596 55.240 1.00 86.54 78 PRO B O 1
ATOM 1923 N N . GLY B 2 79 ? 103.668 99.596 53.824 1.00 78.77 79 GLY B N 1
ATOM 1924 C CA . GLY B 2 79 ? 103.311 98.587 54.797 1.00 81.61 79 GLY B CA 1
ATOM 1925 C C . GLY B 2 79 ? 102.429 99.158 55.892 1.00 82.10 79 GLY B C 1
ATOM 1926 O O . GLY B 2 79 ? 101.779 100.191 55.741 1.00 82.02 79 GLY B O 1
ATOM 1927 N N . ARG B 2 80 ? 102.411 98.455 57.016 1.00 78.36 80 ARG B N 1
ATOM 1928 C CA . ARG B 2 80 ? 101.681 98.888 58.199 1.00 81.80 80 ARG B CA 1
ATOM 1929 C C . ARG B 2 80 ? 102.670 99.474 59.196 1.00 81.61 80 ARG B C 1
ATOM 1930 O O . ARG B 2 80 ? 103.637 98.811 59.582 1.00 80.66 80 ARG B O 1
ATOM 1938 N N . SER B 2 81 ? 102.427 100.714 59.608 1.00 79.68 81 SER B N 1
ATOM 1939 C CA . SER B 2 81 ? 103.367 101.477 60.411 1.00 74.28 81 SER B CA 1
ATOM 1940 C C . SER B 2 81 ? 102.697 101.984 61.678 1.00 77.34 81 SER B C 1
ATOM 1941 O O . SER B 2 81 ? 101.531 102.382 61.661 1.00 87.26 81 SER B O 1
ATOM 1944 N N . CYS B 2 82 ? 103.442 101.954 62.776 1.00 75.11 82 CYS B N 1
ATOM 1945 C CA . CYS B 2 82 ? 103.019 102.528 64.046 1.00 77.98 82 CYS B CA 1
ATOM 1946 C C . CYS B 2 82 ? 104.099 103.483 64.528 1.00 77.02 82 CYS B C 1
ATOM 1947 O O . CYS B 2 82 ? 105.273 103.116 64.583 1.00 75.65 82 CYS B O 1
ATOM 1950 N N . SER B 2 83 ? 103.711 104.700 64.882 1.00 74.32 83 SER B N 1
ATOM 1951 C CA . SER B 2 83 ? 104.663 105.721 65.290 1.00 64.65 83 SER B CA 1
ATOM 1952 C C . SER B 2 83 ? 104.556 105.975 66.786 1.00 62.73 83 SER B C 1
ATOM 1953 O O . SER B 2 83 ? 103.459 105.996 67.347 1.00 67.64 83 SER B O 1
ATOM 1956 N N . THR B 2 84 ? 105.702 106.156 67.421 1.00 63.73 84 THR B N 1
ATOM 1957 C CA . THR B 2 84 ? 105.789 106.380 68.857 1.00 62.87 84 THR B CA 1
ATOM 1958 C C . THR B 2 84 ? 106.857 107.423 69.151 1.00 57.69 84 THR B C 1
ATOM 1959 O O . THR B 2 84 ? 108.027 107.204 68.833 1.00 60.44 84 THR B O 1
ATOM 1963 N N . PRO B 2 85 ? 106.509 108.568 69.728 1.00 55.73 85 PRO B N 1
ATOM 1964 C CA . PRO B 2 85 ? 107.551 109.494 70.186 1.00 53.50 85 PRO B CA 1
ATOM 1965 C C . PRO B 2 85 ? 108.397 108.838 71.264 1.00 52.10 85 PRO B C 1
ATOM 1966 O O . PRO B 2 85 ? 107.875 108.254 72.212 1.00 56.59 85 PRO B O 1
ATOM 1970 N N . VAL B 2 86 ? 109.713 108.919 71.110 1.00 53.50 86 VAL B N 1
ATOM 1971 C CA . VAL B 2 86 ? 110.623 108.259 72.031 1.00 51.44 86 VAL B CA 1
ATOM 1972 C C . VAL B 2 86 ? 111.683 109.244 72.487 1.00 54.11 86 VAL B C 1
ATOM 1973 O O . VAL B 2 86 ? 112.049 110.180 71.772 1.00 61.02 86 VAL B O 1
ATOM 1977 N N . GLU B 2 87 ? 112.182 109.011 73.690 1.00 52.45 87 GLU B N 1
ATOM 1978 C CA . GLU B 2 87 ? 113.235 109.806 74.291 1.00 56.16 87 GLU B CA 1
ATOM 1979 C C . GLU B 2 87 ? 114.430 108.908 74.567 1.00 58.62 87 GLU B C 1
ATOM 1980 O O . GLU B 2 87 ? 114.272 107.785 75.045 1.00 62.03 87 GLU B O 1
ATOM 1986 N N . ASP B 2 88 ? 115.619 109.391 74.238 1.00 58.67 88 ASP B N 1
ATOM 1987 C CA . ASP B 2 88 ? 116.834 108.646 74.531 1.00 57.05 88 ASP B CA 1
ATOM 1988 C C . ASP B 2 88 ? 116.973 108.449 76.035 1.00 59.26 88 ASP B C 1
ATOM 1989 O O . ASP B 2 88 ? 116.966 109.417 76.798 1.00 64.21 88 ASP B O 1
ATOM 1994 N N . LEU B 2 89 ? 117.104 107.191 76.457 1.00 56.19 89 LEU B N 1
ATOM 1995 C CA . LEU B 2 89 ? 117.118 106.885 77.882 1.00 54.24 89 LEU B CA 1
ATOM 1996 C C . LEU B 2 89 ? 118.334 107.480 78.574 1.00 62.08 89 LEU B C 1
ATOM 1997 O O . LEU B 2 89 ? 118.283 107.770 79.773 1.00 68.01 89 LEU B O 1
ATOM 2002 N N . ASP B 2 90 ? 119.429 107.678 77.840 1.00 61.63 90 ASP B N 1
ATOM 2003 C CA . ASP B 2 90 ? 120.579 108.375 78.403 1.00 60.83 90 ASP B CA 1
ATOM 2004 C C . ASP B 2 90 ? 120.199 109.776 78.858 1.00 63.54 90 ASP B C 1
ATOM 2005 O O . ASP B 2 90 ? 120.590 110.212 79.946 1.00 71.11 90 ASP B O 1
ATOM 2010 N N . ASN B 2 91 ? 119.440 110.495 78.033 1.00 67.30 91 ASN B N 1
ATOM 2011 C CA . ASN B 2 91 ? 119.039 111.855 78.372 1.00 69.16 91 ASN B CA 1
ATOM 2012 C C . ASN B 2 91 ? 118.120 111.882 79.585 1.00 68.37 91 ASN B C 1
ATOM 2013 O O . ASN B 2 91 ? 118.259 112.750 80.447 1.00 78.50 91 ASN B O 1
ATOM 2018 N N . LEU B 2 92 ? 117.177 110.945 79.673 1.00 63.65 92 LEU B N 1
ATOM 2019 C CA . LEU B 2 92 ? 116.306 110.882 80.842 1.00 64.89 92 LEU B CA 1
ATOM 2020 C C . LEU B 2 92 ? 117.096 110.574 82.109 1.00 68.35 92 LEU B C 1
ATOM 2021 O O . LEU B 2 92 ? 116.882 111.199 83.158 1.00 74.06 92 LEU B O 1
ATOM 2026 N N . MET B 2 93 ? 118.018 109.613 82.032 1.00 68.00 93 MET B N 1
ATOM 2027 C CA . MET B 2 93 ? 118.830 109.280 83.195 1.00 64.97 93 MET B CA 1
ATOM 2028 C C . MET B 2 93 ? 119.670 110.468 83.632 1.00 68.51 93 MET B C 1
ATOM 2029 O O . MET B 2 93 ? 119.809 110.730 84.830 1.00 71.07 93 MET B O 1
ATOM 2034 N N . GLU B 2 94 ? 120.241 111.197 82.676 1.00 70.90 94 GLU B N 1
ATOM 2035 C CA . GLU B 2 94 ? 120.984 112.403 83.014 1.00 71.72 94 GLU B CA 1
ATOM 2036 C C . GLU B 2 94 ? 120.073 113.467 83.606 1.00 74.38 94 GLU B C 1
ATOM 2037 O O . GLU B 2 94 ? 120.488 114.215 84.496 1.00 77.00 94 GLU B O 1
ATOM 2043 N N . ASP B 2 95 ? 118.830 113.540 83.132 1.00 74.61 95 ASP B N 1
ATOM 2044 C CA . ASP B 2 95 ? 117.861 114.469 83.693 1.00 72.18 95 ASP B CA 1
ATOM 2045 C C . ASP B 2 95 ? 117.602 114.187 85.163 1.00 72.27 95 ASP B C 1
ATOM 2046 O O . ASP B 2 95 ? 117.470 115.122 85.957 1.00 76.81 95 ASP B O 1
ATOM 2051 N N . ILE B 2 96 ? 117.517 112.918 85.547 1.00 72.35 96 ILE B N 1
ATOM 2052 C CA . ILE B 2 96 ? 117.290 112.576 86.946 1.00 65.58 96 ILE B CA 1
ATOM 2053 C C . ILE B 2 96 ? 118.606 112.364 87.694 1.00 68.79 96 ILE B C 1
ATOM 2054 O O . ILE B 2 96 ? 118.606 111.841 88.801 1.00 72.92 96 ILE B O 1
ATOM 2059 N N . GLY B 2 97 ? 119.729 112.756 87.104 1.00 70.39 97 GLY B N 1
ATOM 2060 C CA . GLY B 2 97 ? 120.985 112.807 87.824 1.00 69.86 97 GLY B CA 1
ATOM 2061 C C . GLY B 2 97 ? 121.874 111.586 87.745 1.00 73.58 97 GLY B C 1
ATOM 2062 O O . GLY B 2 97 ? 122.816 111.484 88.536 1.00 78.73 97 GLY B O 1
ATOM 2063 N N . ILE B 2 98 ? 121.622 110.664 86.821 1.00 73.51 98 ILE B N 1
ATOM 2064 C CA . ILE B 2 98 ? 122.435 109.464 86.650 1.00 66.28 98 ILE B CA 1
ATOM 2065 C C . ILE B 2 98 ? 123.135 109.549 85.302 1.00 68.11 98 ILE B C 1
ATOM 2066 O O . ILE B 2 98 ? 122.493 109.807 84.279 1.00 73.73 98 ILE B O 1
ATOM 2071 N N . SER B 2 99 ? 124.444 109.333 85.298 1.00 69.33 99 SER B N 1
ATOM 2072 C CA . SER B 2 99 ? 125.268 109.498 84.106 1.00 68.31 99 SER B CA 1
ATOM 2073 C C . SER B 2 99 ? 125.604 108.128 83.529 1.00 68.61 99 SER B C 1
ATOM 2074 O O . SER B 2 99 ? 126.412 107.391 84.099 1.00 72.04 99 SER B O 1
ATOM 2077 N N . TRP B 2 100 ? 125.000 107.798 82.406 1.00 67.47 100 TRP B N 1
ATOM 2078 C CA . TRP B 2 100 ? 125.268 106.545 81.718 1.00 63.89 100 TRP B CA 1
ATOM 2079 C C . TRP B 2 100 ? 126.421 106.709 80.730 1.00 68.06 100 TRP B C 1
ATOM 2080 O O . TRP B 2 100 ? 126.653 107.805 80.215 1.00 71.73 100 TRP B O 1
ATOM 2091 N N . PRO B 2 101 ? 127.172 105.637 80.463 1.00 65.52 101 PRO B N 1
ATOM 2092 C CA . PRO B 2 101 ? 128.406 105.781 79.672 1.00 65.62 101 PRO B CA 1
ATOM 2093 C C . PRO B 2 101 ? 128.200 106.228 78.234 1.00 69.81 101 PRO B C 1
ATOM 2094 O O . PRO B 2 101 ? 129.110 106.839 77.664 1.00 74.33 101 PRO B O 1
ATOM 2098 N N . ARG B 2 102 ? 127.048 105.939 77.626 1.00 68.33 102 ARG B N 1
ATOM 2099 C CA . ARG B 2 102 ? 126.757 106.303 76.236 1.00 67.65 102 ARG B CA 1
ATOM 2100 C C . ARG B 2 102 ? 127.775 105.691 75.269 1.00 73.02 102 ARG B C 1
ATOM 2101 O O . ARG B 2 102 ? 128.539 106.388 74.604 1.00 75.32 102 ARG B O 1
ATOM 2109 N N . ASN B 2 103 ? 127.771 104.362 75.200 1.00 75.75 103 ASN B N 1
ATOM 2110 C CA . ASN B 2 103 ? 128.631 103.631 74.278 1.00 72.10 103 ASN B CA 1
ATOM 2111 C C . ASN B 2 103 ? 127.905 103.414 72.957 1.00 73.14 103 ASN B C 1
ATOM 2112 O O . ASN B 2 103 ? 126.768 102.937 72.941 1.00 73.43 103 ASN B O 1
ATOM 2117 N N . GLU B 2 104 ? 128.571 103.752 71.857 1.00 72.69 104 GLU B N 1
ATOM 2118 C CA . GLU B 2 104 ? 127.935 103.733 70.546 1.00 74.21 104 GLU B CA 1
ATOM 2119 C C . GLU B 2 104 ? 127.594 102.310 70.120 1.00 74.58 104 GLU B C 1
ATOM 2120 O O . GLU B 2 104 ? 128.439 101.414 70.180 1.00 77.40 104 GLU B O 1
ATOM 2126 N N . LEU B 2 105 ? 126.361 102.115 69.662 1.00 68.20 105 LEU B N 1
ATOM 2127 C CA . LEU B 2 105 ? 125.889 100.792 69.276 1.00 63.65 105 LEU B CA 1
ATOM 2128 C C . LEU B 2 105 ? 126.632 100.279 68.047 1.00 67.00 105 LEU B C 1
ATOM 2129 O O . LEU B 2 105 ? 126.931 101.033 67.119 1.00 73.50 105 LEU B O 1
ATOM 2134 N N . THR B 2 106 ? 126.924 98.984 68.048 1.00 63.45 106 THR B N 1
ATOM 2135 C CA . THR B 2 106 ? 127.703 98.319 67.018 1.00 61.56 106 THR B CA 1
ATOM 2136 C C . THR B 2 106 ? 126.757 97.449 66.182 1.00 65.82 106 THR B C 1
ATOM 2137 O O . THR B 2 106 ? 125.571 97.315 66.491 1.00 67.51 106 THR B O 1
ATOM 2141 N N . ASN B 2 107 ? 127.266 96.873 65.095 1.00 65.69 107 ASN B N 1
ATOM 2142 C CA . ASN B 2 107 ? 126.471 96.067 64.181 1.00 68.06 107 ASN B CA 1
ATOM 2143 C C . ASN B 2 107 ? 126.608 94.571 64.480 1.00 71.00 107 ASN B C 1
ATOM 2144 O O . ASN B 2 107 ? 126.166 93.738 63.688 1.00 75.63 107 ASN B O 1
ATOM 2149 N N . VAL B 2 108 ? 127.192 94.206 65.617 1.00 68.89 108 VAL B N 1
ATOM 2150 C CA . VAL B 2 108 ? 127.444 92.811 65.963 1.00 60.86 108 VAL B CA 1
ATOM 2151 C C . VAL B 2 108 ? 126.489 92.390 67.069 1.00 61.85 108 VAL B C 1
ATOM 2152 O O . VAL B 2 108 ? 126.403 93.055 68.107 1.00 69.17 108 VAL B O 1
ATOM 2156 N N . ASN B 2 109 ? 125.784 91.280 66.855 1.00 61.48 109 ASN B N 1
ATOM 2157 C CA . ASN B 2 109 ? 124.886 90.691 67.851 1.00 63.47 109 ASN B CA 1
ATOM 2158 C C . ASN B 2 109 ? 123.838 91.686 68.339 1.00 61.59 109 ASN B C 1
ATOM 2159 O O . ASN B 2 109 ? 123.538 91.766 69.530 1.00 63.00 109 ASN B O 1
ATOM 2164 N N . VAL B 2 110 ? 123.265 92.446 67.414 1.00 63.35 110 VAL B N 1
ATOM 2165 C CA . VAL B 2 110 ? 122.304 93.480 67.784 1.00 57.49 110 VAL B CA 1
ATOM 2166 C C . VAL B 2 110 ? 121.030 92.815 68.289 1.00 55.69 110 VAL B C 1
ATOM 2167 O O . VAL B 2 110 ? 120.361 92.088 67.551 1.00 58.58 110 VAL B O 1
ATOM 2171 N N . THR B 2 111 ? 120.688 93.074 69.545 1.00 54.69 111 THR B N 1
ATOM 2172 C CA . THR B 2 111 ? 119.562 92.446 70.212 1.00 51.61 111 THR B CA 1
ATOM 2173 C C . THR B 2 111 ? 118.651 93.522 70.773 1.00 52.38 111 THR B C 1
ATOM 2174 O O . THR B 2 111 ? 119.118 94.462 71.414 1.00 60.50 111 THR B O 1
ATOM 2178 N N . LEU B 2 112 ? 117.355 93.381 70.541 1.00 48.24 112 LEU B N 1
ATOM 2179 C CA . LEU B 2 112 ? 116.363 94.332 71.011 1.00 49.73 112 LEU B CA 1
ATOM 2180 C C . LEU B 2 112 ? 115.561 93.691 72.131 1.00 52.19 112 LEU B C 1
ATOM 2181 O O . LEU B 2 112 ? 114.905 92.667 71.921 1.00 59.88 112 LEU B O 1
ATOM 2186 N N . PHE B 2 113 ? 115.629 94.288 73.315 1.00 50.96 113 PHE B N 1
ATOM 2187 C CA . PHE B 2 113 ? 114.772 93.944 74.437 1.00 49.97 113 PHE B CA 1
ATOM 2188 C C . PHE B 2 113 ? 113.648 94.965 74.496 1.00 54.41 113 PHE B C 1
ATOM 2189 O O . PHE B 2 113 ? 113.904 96.165 74.619 1.00 62.26 113 PHE B O 1
ATOM 2197 N N . GLU B 2 114 ? 112.417 94.502 74.405 1.00 52.77 114 GLU B N 1
ATOM 2198 C CA . GLU B 2 114 ? 111.255 95.361 74.575 1.00 52.59 114 GLU B CA 1
ATOM 2199 C C . GLU B 2 114 ? 110.653 95.039 75.930 1.00 56.88 114 GLU B C 1
ATOM 2200 O O . GLU B 2 114 ? 110.179 93.920 76.146 1.00 64.42 114 GLU B O 1
ATOM 2206 N N . ARG B 2 115 ? 110.684 96.005 76.845 1.00 52.49 115 ARG B N 1
ATOM 2207 C CA . ARG B 2 115 ? 110.178 95.793 78.195 1.00 50.47 115 ARG B CA 1
ATOM 2208 C C . ARG B 2 115 ? 109.032 96.745 78.490 1.00 54.97 115 ARG B C 1
ATOM 2209 O O . ARG B 2 115 ? 109.150 97.954 78.276 1.00 58.98 115 ARG B O 1
ATOM 2217 N N . THR B 2 116 ? 107.937 96.195 78.997 1.00 55.20 116 THR B N 1
ATOM 2218 C CA . THR B 2 116 ? 106.801 96.962 79.479 1.00 52.87 116 THR B CA 1
ATOM 2219 C C . THR B 2 116 ? 106.668 96.749 80.979 1.00 55.99 116 THR B C 1
ATOM 2220 O O . THR B 2 116 ? 106.752 95.614 81.456 1.00 63.28 116 THR B O 1
ATOM 2224 N N . LEU B 2 117 ? 106.464 97.834 81.715 1.00 55.32 117 LEU B N 1
ATOM 2225 C CA . LEU B 2 117 ? 106.368 97.788 83.166 1.00 53.79 117 LEU B CA 1
ATOM 2226 C C . LEU B 2 117 ? 104.916 97.853 83.611 1.00 58.47 117 LEU B C 1
ATOM 2227 O O . LEU B 2 117 ? 104.114 98.598 83.047 1.00 65.14 117 LEU B O 1
ATOM 2232 N N . ASP B 2 118 ? 104.584 97.064 84.624 1.00 63.71 118 ASP B N 1
ATOM 2233 C CA . ASP B 2 118 ? 103.255 97.070 85.226 1.00 65.04 118 ASP B CA 1
ATOM 2234 C C . ASP B 2 118 ? 103.348 97.794 86.563 1.00 69.67 118 ASP B C 1
ATOM 2235 O O . ASP B 2 118 ? 103.819 97.236 87.555 1.00 71.34 118 ASP B O 1
ATOM 2240 N N . LEU B 2 119 ? 102.914 99.046 86.578 1.00 68.04 119 LEU B N 1
ATOM 2241 C CA . LEU B 2 119 ? 102.811 99.822 87.805 1.00 67.42 119 LEU B CA 1
ATOM 2242 C C . LEU B 2 119 ? 101.376 99.714 88.295 1.00 71.63 119 LEU B C 1
ATOM 2243 O O . LEU B 2 119 ? 100.467 100.272 87.686 1.00 82.43 119 LEU B O 1
ATOM 2248 N N . LYS B 2 120 ? 101.161 98.971 89.366 1.00 74.87 120 LYS B N 1
ATOM 2249 C CA . LYS B 2 120 ? 99.838 98.860 89.958 1.00 74.47 120 LYS B CA 1
ATOM 2250 C C . LYS B 2 120 ? 99.952 99.240 91.420 1.00 78.63 120 LYS B C 1
ATOM 2251 O O . LYS B 2 120 ? 100.804 98.706 92.135 1.00 81.42 120 LYS B O 1
ATOM 2257 N N . ASP B 2 121 ? 99.104 100.170 91.851 1.00 80.03 121 ASP B N 1
ATOM 2258 C CA . ASP B 2 121 ? 99.145 100.706 93.208 1.00 76.93 121 ASP B CA 1
ATOM 2259 C C . ASP B 2 121 ? 100.512 101.304 93.525 1.00 69.71 121 ASP B C 1
ATOM 2260 O O . ASP B 2 121 ? 101.033 101.159 94.630 1.00 75.40 121 ASP B O 1
ATOM 2265 N N . LYS B 2 122 ? 101.097 101.980 92.546 1.00 64.42 122 LYS B N 1
ATOM 2266 C CA . LYS B 2 122 ? 102.344 102.705 92.719 1.00 59.55 122 LYS B CA 1
ATOM 2267 C C . LYS B 2 122 ? 102.072 104.195 92.596 1.00 60.54 122 LYS B C 1
ATOM 2268 O O . LYS B 2 122 ? 101.217 104.613 91.812 1.00 67.70 122 LYS B O 1
ATOM 2274 N N . THR B 2 123 ? 102.777 104.988 93.388 1.00 55.81 123 THR B N 1
ATOM 2275 C CA . THR B 2 123 ? 102.741 106.431 93.241 1.00 53.87 123 THR B CA 1
ATOM 2276 C C . THR B 2 123 ? 103.823 106.871 92.260 1.00 56.41 123 THR B C 1
ATOM 2277 O O . THR B 2 123 ? 104.690 106.092 91.866 1.00 63.04 123 THR B O 1
ATOM 2281 N N . MET B 2 124 ? 103.758 108.136 91.850 1.00 53.90 124 MET B N 1
ATOM 2282 C CA . MET B 2 124 ? 104.792 108.669 90.970 1.00 50.17 124 MET B CA 1
ATOM 2283 C C . MET B 2 124 ? 106.148 108.662 91.658 1.00 55.10 124 MET B C 1
ATOM 2284 O O . MET B 2 124 ? 107.180 108.444 91.014 1.00 61.84 124 MET B O 1
ATOM 2289 N N . GLU B 2 125 ? 106.163 108.898 92.971 1.00 55.55 125 GLU B N 1
ATOM 2290 C CA . GLU B 2 125 ? 107.413 108.861 93.721 1.00 53.57 125 GLU B CA 1
ATOM 2291 C C . GLU B 2 125 ? 108.042 107.479 93.678 1.00 51.13 125 GLU B C 1
ATOM 2292 O O . GLU B 2 125 ? 109.257 107.351 93.512 1.00 55.67 125 GLU B O 1
ATOM 2298 N N . GLN B 2 126 ? 107.234 106.433 93.840 1.00 49.92 126 GLN B N 1
ATOM 2299 C CA . GLN B 2 126 ? 107.763 105.076 93.782 1.00 50.57 126 GLN B CA 1
ATOM 2300 C C . GLN B 2 126 ? 108.292 104.755 92.394 1.00 55.13 126 GLN B C 1
ATOM 2301 O O . GLN B 2 126 ? 109.346 104.129 92.253 1.00 60.89 126 GLN B O 1
ATOM 2307 N N . PHE B 2 127 ? 107.575 105.188 91.358 1.00 56.75 127 PHE B N 1
ATOM 2308 C CA . PHE B 2 127 ? 108.033 104.991 89.988 1.00 54.58 127 PHE B CA 1
ATOM 2309 C C . PHE B 2 127 ? 109.391 105.645 89.769 1.00 54.09 127 PHE B C 1
ATOM 2310 O O . PHE B 2 127 ? 110.308 105.030 89.212 1.00 57.87 127 PHE B O 1
ATOM 2318 N N . TRP B 2 128 ? 109.550 106.882 90.236 1.00 53.01 128 TRP B N 1
ATOM 2319 C CA . TRP B 2 128 ? 110.809 107.585 90.014 1.00 53.24 128 TRP B CA 1
ATOM 2320 C C . TRP B 2 128 ? 111.938 107.004 90.852 1.00 56.08 128 TRP B C 1
ATOM 2321 O O . TRP B 2 128 ? 113.077 106.917 90.383 1.00 60.99 128 TRP B O 1
ATOM 2332 N N . SER B 2 129 ? 111.654 106.602 92.089 1.00 53.36 129 SER B N 1
ATOM 2333 C CA . SER B 2 129 ? 112.704 106.020 92.914 1.00 52.31 129 SER B CA 1
ATOM 2334 C C . SER B 2 129 ? 113.149 104.674 92.361 1.00 51.83 129 SER B C 1
ATOM 2335 O O . SER B 2 129 ? 114.339 104.348 92.393 1.00 57.85 129 SER B O 1
ATOM 2338 N N . GLU B 2 130 ? 112.215 103.889 91.825 1.00 50.79 130 GLU B N 1
ATOM 2339 C CA . GLU B 2 130 ? 112.587 102.639 91.176 1.00 51.01 130 GLU B CA 1
ATOM 2340 C C . GLU B 2 130 ? 113.409 102.887 89.919 1.00 53.60 130 GLU B C 1
ATOM 2341 O O . GLU B 2 130 ? 114.385 102.174 89.662 1.00 58.14 130 GLU B O 1
ATOM 2347 N N . ALA B 2 131 ? 113.032 103.890 89.121 1.00 55.19 131 ALA B N 1
ATOM 2348 C CA . ALA B 2 131 ? 113.813 104.211 87.932 1.00 51.56 131 ALA B CA 1
ATOM 2349 C C . ALA B 2 131 ? 115.225 104.644 88.302 1.00 53.83 131 ALA B C 1
ATOM 2350 O O . ALA B 2 131 ? 116.196 104.243 87.651 1.00 59.98 131 ALA B O 1
ATOM 2352 N N . LYS B 2 132 ? 115.361 105.456 89.351 1.00 53.60 132 LYS B N 1
ATOM 2353 C CA . LYS B 2 132 ? 116.684 105.868 89.808 1.00 51.86 132 LYS B CA 1
ATOM 2354 C C . LYS B 2 132 ? 117.499 104.682 90.301 1.00 53.68 132 LYS B C 1
ATOM 2355 O O . LYS B 2 132 ? 118.697 104.582 90.018 1.00 59.21 132 LYS B O 1
ATOM 2361 N N . ALA B 2 133 ? 116.873 103.782 91.059 1.00 55.09 133 ALA B N 1
ATOM 2362 C CA . ALA B 2 133 ? 117.591 102.616 91.555 1.00 53.53 133 ALA B CA 1
ATOM 2363 C C . ALA B 2 133 ? 118.076 101.741 90.409 1.00 56.89 133 ALA B C 1
ATOM 2364 O O . ALA B 2 133 ? 119.218 101.272 90.422 1.00 61.84 133 ALA B O 1
ATOM 2366 N N . TYR B 2 134 ? 117.229 101.522 89.401 1.00 56.16 134 TYR B N 1
ATOM 2367 C CA . TYR B 2 134 ? 117.656 100.736 88.249 1.00 54.37 134 TYR B CA 1
ATOM 2368 C C . TYR B 2 134 ? 118.791 101.417 87.498 1.00 58.14 134 TYR B C 1
ATOM 2369 O O . TYR B 2 134 ? 119.755 100.759 87.085 1.00 61.98 134 TYR B O 1
ATOM 2378 N N . GLY B 2 135 ? 118.681 102.729 87.283 1.00 55.94 135 GLY B N 1
ATOM 2379 C CA . GLY B 2 135 ? 119.739 103.436 86.589 1.00 50.69 135 GLY B CA 1
ATOM 2380 C C . GLY B 2 135 ? 121.063 103.341 87.315 1.00 58.71 135 GLY B C 1
ATOM 2381 O O . GLY B 2 135 ? 122.101 103.087 86.702 1.00 63.84 135 GLY B O 1
ATOM 2382 N N . GLN B 2 136 ? 121.039 103.516 88.636 1.00 60.44 136 GLN B N 1
ATOM 2383 C CA . GLN B 2 136 ? 122.259 103.393 89.423 1.00 59.19 136 GLN B CA 1
ATOM 2384 C C . GLN B 2 136 ? 122.810 101.979 89.367 1.00 58.77 136 GLN B C 1
ATOM 2385 O O . GLN B 2 136 ? 124.028 101.783 89.319 1.00 63.39 136 GLN B O 1
ATOM 2391 N N . LEU B 2 137 ? 121.932 100.978 89.395 1.00 58.77 137 LEU B N 1
ATOM 2392 C CA . LEU B 2 137 ? 122.398 99.598 89.414 1.00 54.04 137 LEU B CA 1
ATOM 2393 C C . LEU B 2 137 ? 123.072 99.213 88.107 1.00 58.70 137 LEU B C 1
ATOM 2394 O O . LEU B 2 137 ? 124.102 98.534 88.114 1.00 64.88 137 LEU B O 1
ATOM 2399 N N . VAL B 2 138 ? 122.510 99.633 86.969 1.00 58.77 138 VAL B N 1
ATOM 2400 C CA . VAL B 2 138 ? 123.072 99.222 85.686 1.00 56.18 138 VAL B CA 1
ATOM 2401 C C . VAL B 2 138 ? 124.091 100.208 85.138 1.00 60.49 138 VAL B C 1
ATOM 2402 O O . VAL B 2 138 ? 124.716 99.917 84.111 1.00 67.98 138 VAL B O 1
ATOM 2406 N N . LYS B 2 139 ? 124.289 101.355 85.782 1.00 60.37 139 LYS B N 1
ATOM 2407 C CA . LYS B 2 139 ? 125.309 102.284 85.301 1.00 62.73 139 LYS B CA 1
ATOM 2408 C C . LYS B 2 139 ? 126.702 101.670 85.230 1.00 66.46 139 LYS B C 1
ATOM 2409 O O . LYS B 2 139 ? 127.376 101.857 84.204 1.00 68.27 139 LYS B O 1
ATOM 2415 N N . PRO B 2 140 ? 127.204 100.953 86.244 1.00 68.16 140 PRO B N 1
ATOM 2416 C CA . PRO B 2 140 ? 128.557 100.393 86.123 1.00 65.54 140 PRO B CA 1
ATOM 2417 C C . PRO B 2 140 ? 128.656 99.210 85.180 1.00 67.13 140 PRO B C 1
ATOM 2418 O O . PRO B 2 140 ? 129.762 98.905 84.723 1.00 68.13 140 PRO B O 1
ATOM 2422 N N . VAL B 2 141 ? 127.554 98.534 84.871 1.00 68.39 141 VAL B N 1
ATOM 2423 C CA . VAL B 2 141 ? 127.638 97.358 84.016 1.00 69.98 141 VAL B CA 1
ATOM 2424 C C . VAL B 2 141 ? 127.531 97.719 82.538 1.00 69.54 141 VAL B C 1
ATOM 2425 O O . VAL B 2 141 ? 127.927 96.924 81.682 1.00 72.91 141 VAL B O 1
ATOM 2429 N N . LEU B 2 142 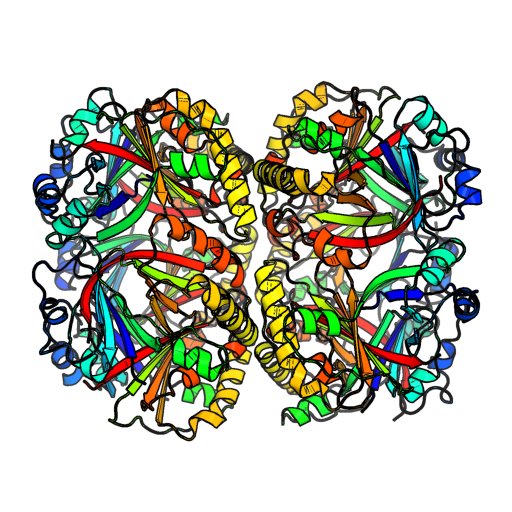? 127.010 98.902 82.214 1.00 69.40 142 LEU B N 1
ATOM 2430 C CA . LEU B 2 142 ? 126.901 99.305 80.819 1.00 65.42 142 LEU B CA 1
ATOM 2431 C C . LEU B 2 142 ? 128.231 99.760 80.250 1.00 71.35 142 LEU B C 1
ATOM 2432 O O . LEU B 2 142 ? 128.341 99.941 79.036 1.00 77.67 142 LEU B O 1
ATOM 2437 N N . SER B 2 143 ? 129.240 99.958 81.095 1.00 73.22 143 SER B N 1
ATOM 2438 C CA . SER B 2 143 ? 130.531 100.417 80.604 1.00 75.55 143 SER B CA 1
ATOM 2439 C C . SER B 2 143 ? 131.226 99.372 79.747 1.00 77.99 143 SER B C 1
ATOM 2440 O O . SER B 2 143 ? 132.161 99.709 79.015 1.00 83.58 143 SER B O 1
ATOM 2443 N N . SER B 2 144 ? 130.799 98.117 79.820 1.00 73.50 144 SER B N 1
ATOM 2444 C CA . SER B 2 144 ? 131.391 97.047 79.035 1.00 75.08 144 SER B CA 1
ATOM 2445 C C . SER B 2 144 ? 130.535 96.632 77.848 1.00 80.76 144 SER B C 1
ATOM 2446 O O . SER B 2 144 ? 130.867 95.652 77.178 1.00 84.04 144 SER B O 1
ATOM 2449 N N . PHE B 2 145 ? 129.451 97.348 77.567 1.00 78.15 145 PHE B N 1
ATOM 2450 C CA . PHE B 2 145 ? 128.553 96.981 76.486 1.00 73.71 145 PHE B CA 1
ATOM 2451 C C . PHE B 2 145 ? 128.238 98.200 75.637 1.00 72.80 145 PHE B C 1
ATOM 2452 O O . PHE B 2 145 ? 128.233 99.331 76.124 1.00 74.61 145 PHE B O 1
ATOM 2460 N N . THR B 2 146 ? 127.981 97.957 74.360 1.00 69.93 146 THR B N 1
ATOM 2461 C CA . THR B 2 146 ? 127.501 98.983 73.450 1.00 64.95 146 THR B CA 1
ATOM 2462 C C . THR B 2 146 ? 125.996 98.837 73.298 1.00 60.80 146 THR B C 1
ATOM 2463 O O . THR B 2 146 ? 125.475 97.723 73.194 1.00 64.37 146 THR B O 1
ATOM 2467 N N . TYR B 2 147 ? 125.297 99.963 73.313 1.00 58.13 147 TYR B N 1
ATOM 2468 C CA . TYR B 2 147 ? 123.855 99.931 73.482 1.00 54.34 147 TYR B CA 1
ATOM 2469 C C . TYR B 2 147 ? 123.251 101.220 72.953 1.00 56.09 147 TYR B C 1
ATOM 2470 O O . TYR B 2 147 ? 123.949 102.185 72.642 1.00 59.64 147 TYR B O 1
ATOM 2479 N N . ARG B 2 148 ? 121.929 101.207 72.851 1.00 54.72 148 ARG B N 1
ATOM 2480 C CA . ARG B 2 148 ? 121.139 102.393 72.545 1.00 53.80 148 ARG B CA 1
ATOM 2481 C C . ARG B 2 148 ? 119.731 102.138 73.051 1.00 53.85 148 ARG B C 1
ATOM 2482 O O . ARG B 2 148 ? 119.069 101.209 72.589 1.00 60.60 148 ARG B O 1
ATOM 2490 N N . ALA B 2 149 ? 119.279 102.933 74.006 1.00 52.55 149 ALA B N 1
ATOM 2491 C CA . ALA B 2 149 ? 117.999 102.704 74.652 1.00 48.23 149 ALA B CA 1
ATOM 2492 C C . ALA B 2 149 ? 117.076 103.885 74.413 1.00 48.09 149 ALA B C 1
ATOM 2493 O O . ALA B 2 149 ? 117.499 105.039 74.477 1.00 53.19 149 ALA B O 1
ATOM 2495 N N . PHE B 2 150 ? 115.816 103.585 74.132 1.00 47.92 150 PHE B N 1
ATOM 2496 C CA . PHE B 2 150 ? 114.785 104.589 73.944 1.00 49.34 150 PHE B CA 1
ATOM 2497 C C . PHE B 2 150 ? 113.597 104.237 74.819 1.00 51.79 150 PHE B C 1
ATOM 2498 O O . PHE B 2 150 ? 113.296 103.063 75.027 1.00 60.74 150 PHE B O 1
ATOM 2506 N N . LYS B 2 151 ? 112.934 105.253 75.344 1.00 53.51 151 LYS B N 1
ATOM 2507 C CA . LYS B 2 151 ? 111.745 105.075 76.157 1.00 50.74 151 LYS B CA 1
ATOM 2508 C C . LYS B 2 151 ? 110.581 105.744 75.452 1.00 52.69 151 LYS B C 1
ATOM 2509 O O . LYS B 2 151 ? 110.724 106.861 74.951 1.00 57.69 151 LYS B O 1
ATOM 2515 N N . ALA B 2 152 ? 109.441 105.061 75.394 1.00 50.51 152 ALA B N 1
ATOM 2516 C CA . ALA B 2 152 ? 108.253 105.674 74.820 1.00 49.88 152 ALA B CA 1
ATOM 2517 C C . ALA B 2 152 ? 107.924 106.944 75.591 1.00 54.08 152 ALA B C 1
ATOM 2518 O O . ALA B 2 152 ? 107.594 106.892 76.778 1.00 59.30 152 ALA B O 1
ATOM 2520 N N . ASN B 2 153 ? 108.028 108.086 74.924 1.00 54.27 153 ASN B N 1
ATOM 2521 C CA . ASN B 2 153 ? 107.924 109.378 75.586 1.00 55.49 153 ASN B CA 1
ATOM 2522 C C . ASN B 2 153 ? 106.487 109.646 76.012 1.00 56.96 153 ASN B C 1
ATOM 2523 O O . ASN B 2 153 ? 105.590 109.742 75.171 1.00 60.52 153 ASN B O 1
ATOM 2528 N N . GLY B 2 154 ? 106.272 109.763 77.318 1.00 56.55 154 GLY B N 1
ATOM 2529 C CA . GLY B 2 154 ? 104.965 110.103 77.837 1.00 55.32 154 GLY B CA 1
ATOM 2530 C C . GLY B 2 154 ? 103.927 109.012 77.754 1.00 57.97 154 GLY B C 1
ATOM 2531 O O . GLY B 2 154 ? 102.736 109.307 77.796 1.00 64.81 154 GLY B O 1
ATOM 2532 N N . ALA B 2 155 ? 104.338 107.757 77.647 1.00 55.34 155 ALA B N 1
ATOM 2533 C CA . ALA B 2 155 ? 103.410 106.652 77.466 1.00 53.97 155 ALA B CA 1
ATOM 2534 C C . ALA B 2 155 ? 103.252 105.866 78.759 1.00 54.50 155 ALA B C 1
ATOM 2535 O O . ALA B 2 155 ? 104.225 105.615 79.470 1.00 56.99 155 ALA B O 1
ATOM 2537 N N . TYR B 2 156 ? 102.014 105.484 79.056 1.00 53.72 156 TYR B N 1
ATOM 2538 C CA . TYR B 2 156 ? 101.710 104.620 80.180 1.00 51.77 156 TYR B CA 1
ATOM 2539 C C . TYR B 2 156 ? 100.832 103.483 79.674 1.00 56.12 156 TYR B C 1
ATOM 2540 O O . TYR B 2 156 ? 99.794 103.742 79.047 1.00 59.78 156 TYR B O 1
ATOM 2549 N N . PRO B 2 157 ? 101.202 102.219 79.912 1.00 56.28 157 PRO B N 1
ATOM 2550 C CA . PRO B 2 157 ? 102.346 101.713 80.688 1.00 53.63 157 PRO B CA 1
ATOM 2551 C C . PRO B 2 157 ? 103.704 102.049 80.095 1.00 54.35 157 PRO B C 1
ATOM 2552 O O . PRO B 2 157 ? 103.844 102.169 78.889 1.00 61.92 157 PRO B O 1
ATOM 2556 N N . PRO B 2 158 ? 104.715 102.211 80.944 1.00 54.18 158 PRO B N 1
ATOM 2557 C CA . PRO B 2 158 ? 106.057 102.526 80.445 1.00 55.26 158 PRO B CA 1
ATOM 2558 C C . PRO B 2 158 ? 106.588 101.425 79.542 1.00 57.22 158 PRO B C 1
ATOM 2559 O O . PRO B 2 158 ? 106.390 100.238 79.796 1.00 57.92 158 PRO B O 1
ATOM 2563 N N . LYS B 2 159 ? 107.277 101.834 78.483 1.00 59.20 159 LYS B N 1
ATOM 2564 C CA . LYS B 2 159 ? 107.785 100.914 77.478 1.00 52.62 159 LYS B CA 1
ATOM 2565 C C . LYS B 2 159 ? 109.185 101.348 77.086 1.00 54.30 159 LYS B C 1
ATOM 2566 O O . LYS B 2 159 ? 109.420 102.533 76.840 1.00 59.43 159 LYS B O 1
ATOM 2572 N N . VAL B 2 160 ? 110.113 100.399 77.038 1.00 51.07 160 VAL B N 1
ATOM 2573 C CA . VAL B 2 160 ? 111.501 100.684 76.702 1.00 50.26 160 VAL B CA 1
ATOM 2574 C C . VAL B 2 160 ? 111.950 99.744 75.593 1.00 52.57 160 VAL B C 1
ATOM 2575 O O . VAL B 2 160 ? 111.722 98.531 75.668 1.00 58.20 160 VAL B O 1
ATOM 2579 N N . TYR B 2 161 ? 112.577 100.314 74.562 1.00 52.56 161 TYR B N 1
ATOM 2580 C CA . TYR B 2 161 ? 113.264 99.583 73.504 1.00 47.10 161 TYR B CA 1
ATOM 2581 C C . TYR B 2 161 ? 114.758 99.702 73.768 1.00 49.68 161 TYR B C 1
ATOM 2582 O O . TYR B 2 161 ? 115.327 100.787 73.640 1.00 55.58 161 TYR B O 1
ATOM 2591 N N . PHE B 2 162 ? 115.397 98.593 74.114 1.00 49.70 162 PHE B N 1
ATOM 2592 C CA . PHE B 2 162 ? 116.800 98.573 74.510 1.00 48.87 162 PHE B CA 1
ATOM 2593 C C . PHE B 2 162 ? 117.578 97.748 73.495 1.00 49.77 162 PHE B C 1
ATOM 2594 O O . PHE B 2 162 ? 117.422 96.527 73.442 1.00 56.03 162 PHE B O 1
ATOM 2602 N N . PHE B 2 163 ? 118.414 98.397 72.691 1.00 50.93 163 PHE B N 1
ATOM 2603 C CA . PHE B 2 163 ? 119.292 97.698 71.766 1.00 50.66 163 PHE B CA 1
ATOM 2604 C C . PHE B 2 163 ? 120.640 97.492 72.438 1.00 57.06 163 PHE B C 1
ATOM 2605 O O . PHE B 2 163 ? 121.224 98.442 72.956 1.00 59.26 163 PHE B O 1
ATOM 2613 N N . VAL B 2 164 ? 121.123 96.254 72.446 1.00 54.03 164 VAL B N 1
ATOM 2614 C CA . VAL B 2 164 ? 122.405 95.916 73.049 1.00 53.59 164 VAL B CA 1
ATOM 2615 C C . VAL B 2 164 ? 123.191 95.045 72.085 1.00 55.14 164 VAL B C 1
ATOM 2616 O O . VAL B 2 164 ? 122.620 94.290 71.296 1.00 59.66 164 VAL B O 1
ATOM 2620 N N . ASN B 2 165 ? 124.513 95.145 72.151 1.00 60.24 165 ASN B N 1
ATOM 2621 C CA . ASN B 2 165 ? 125.398 94.170 71.526 1.00 56.66 165 ASN B CA 1
ATOM 2622 C C . ASN B 2 165 ? 125.957 93.287 72.632 1.00 62.17 165 ASN B C 1
ATOM 2623 O O . ASN B 2 165 ? 126.731 93.754 73.470 1.00 70.65 165 ASN B O 1
ATOM 2628 N N . LEU B 2 166 ? 125.570 92.018 72.636 1.00 64.41 166 LEU B N 1
ATOM 2629 C CA . LEU B 2 166 ? 125.944 91.116 73.714 1.00 68.82 166 LEU B CA 1
ATOM 2630 C C . LEU B 2 166 ? 125.914 89.692 73.184 1.00 68.75 166 LEU B C 1
ATOM 2631 O O . LEU B 2 166 ? 125.227 89.409 72.198 1.00 72.28 166 LEU B O 1
ATOM 2636 N N . PRO B 2 167 ? 126.659 88.778 73.803 1.00 68.69 167 PRO B N 1
ATOM 2637 C CA . PRO B 2 167 ? 126.609 87.377 73.378 1.00 69.22 167 PRO B CA 1
ATOM 2638 C C . PRO B 2 167 ? 125.237 86.770 73.616 1.00 69.32 167 PRO B C 1
ATOM 2639 O O . PRO B 2 167 ? 124.525 87.138 74.550 1.00 72.04 167 PRO B O 1
ATOM 2643 N N . ARG B 2 168 ? 124.871 85.820 72.758 1.00 68.98 168 ARG B N 1
ATOM 2644 C CA . ARG B 2 168 ? 123.565 85.181 72.854 1.00 67.48 168 ARG B CA 1
ATOM 2645 C C . ARG B 2 168 ? 123.425 84.299 74.086 1.00 72.54 168 ARG B C 1
ATOM 2646 O O . ARG B 2 168 ? 122.308 83.877 74.399 1.00 74.70 168 ARG B O 1
ATOM 2654 N N . GLU B 2 169 ? 124.517 84.011 74.788 1.00 74.41 169 GLU B N 1
ATOM 2655 C CA . GLU B 2 169 ? 124.452 83.265 76.036 1.00 69.81 169 GLU B CA 1
ATOM 2656 C C . GLU B 2 169 ? 124.120 84.141 77.235 1.00 70.09 169 GLU B C 1
ATOM 2657 O O . GLU B 2 169 ? 123.906 83.610 78.327 1.00 77.60 169 GLU B O 1
ATOM 2663 N N . ASN B 2 170 ? 124.069 85.458 77.060 1.00 68.35 170 ASN B N 1
ATOM 2664 C CA . ASN B 2 170 ? 123.819 86.386 78.151 1.00 67.52 170 ASN B CA 1
ATOM 2665 C C . ASN B 2 170 ? 122.382 86.878 78.203 1.00 65.93 170 ASN B C 1
ATOM 2666 O O . ASN B 2 170 ? 122.048 87.661 79.094 1.00 71.58 170 ASN B O 1
ATOM 2671 N N . LEU B 2 171 ? 121.521 86.418 77.295 1.00 64.48 171 LEU B N 1
ATOM 2672 C CA . LEU B 2 171 ? 120.183 86.987 77.183 1.00 59.48 171 LEU B CA 1
ATOM 2673 C C . LEU B 2 171 ? 119.404 86.849 78.481 1.00 62.59 171 LEU B C 1
ATOM 2674 O O . LEU B 2 171 ? 118.692 87.773 78.885 1.00 65.73 171 LEU B O 1
ATOM 2679 N N . ASN B 2 172 ? 119.513 85.699 79.143 1.00 64.85 172 ASN B N 1
ATOM 2680 C CA . ASN B 2 172 ? 118.819 85.524 80.413 1.00 60.30 172 ASN B CA 1
ATOM 2681 C C . ASN B 2 172 ? 119.402 86.425 81.493 1.00 67.73 172 ASN B C 1
ATOM 2682 O O . ASN B 2 172 ? 118.660 86.968 82.317 1.00 74.04 172 ASN B O 1
ATOM 2687 N N . ASP B 2 173 ? 120.724 86.598 81.510 1.00 65.14 173 ASP B N 1
ATOM 2688 C CA . ASP B 2 173 ? 121.330 87.449 82.527 1.00 66.06 173 ASP B CA 1
ATOM 2689 C C . ASP B 2 173 ? 120.929 88.903 82.334 1.00 66.94 173 ASP B C 1
ATOM 2690 O O . ASP B 2 173 ? 120.419 89.545 83.259 1.00 72.91 173 ASP B O 1
ATOM 2695 N N . ALA B 2 174 ? 121.104 89.420 81.118 1.00 64.43 174 ALA B N 1
ATOM 2696 C CA . ALA B 2 174 ? 120.844 90.830 80.860 1.00 62.66 174 ALA B CA 1
ATOM 2697 C C . ALA B 2 174 ? 119.399 91.190 81.158 1.00 64.19 174 ALA B C 1
ATOM 2698 O O . ALA B 2 174 ? 119.118 92.261 81.704 1.00 69.42 174 ALA B O 1
ATOM 2700 N N . SER B 2 175 ? 118.467 90.306 80.814 1.00 59.56 175 SER B N 1
ATOM 2701 C CA . SER B 2 175 ? 117.064 90.592 81.061 1.00 56.12 175 SER B CA 1
ATOM 2702 C C . SER B 2 175 ? 116.723 90.534 82.542 1.00 62.00 175 SER B C 1
ATOM 2703 O O . SER B 2 175 ? 115.776 91.193 82.980 1.00 65.40 175 SER B O 1
ATOM 2706 N N . SER B 2 176 ? 117.464 89.760 83.329 1.00 61.71 176 SER B N 1
ATOM 2707 C CA . SER B 2 176 ? 117.123 89.575 84.731 1.00 61.25 176 SER B CA 1
ATOM 2708 C C . SER B 2 176 ? 117.866 90.523 85.658 1.00 65.70 176 SER B C 1
ATOM 2709 O O . SER B 2 176 ? 117.602 90.521 86.861 1.00 71.90 176 SER B O 1
ATOM 2712 N N . LYS B 2 177 ? 118.777 91.333 85.133 1.00 62.72 177 LYS B N 1
ATOM 2713 C CA . LYS B 2 177 ? 119.544 92.255 85.958 1.00 61.56 177 LYS B CA 1
ATOM 2714 C C . LYS B 2 177 ? 118.637 93.379 86.434 1.00 65.24 177 LYS B C 1
ATOM 2715 O O . LYS B 2 177 ? 118.129 94.160 85.626 1.00 69.00 177 LYS B O 1
ATOM 2721 N N . GLY B 2 178 ? 118.425 93.459 87.743 1.00 65.41 178 GLY B N 1
ATOM 2722 C CA . GLY B 2 178 ? 117.572 94.477 88.312 1.00 57.27 178 GLY B CA 1
ATOM 2723 C C . GLY B 2 178 ? 116.093 94.253 88.133 1.00 57.04 178 GLY B C 1
ATOM 2724 O O . GLY B 2 178 ? 115.315 95.183 88.355 1.00 61.82 178 GLY B O 1
ATOM 2725 N N . ILE B 2 179 ? 115.676 93.049 87.739 1.00 59.52 179 ILE B N 1
ATOM 2726 C CA . ILE B 2 179 ? 114.262 92.782 87.502 1.00 59.20 179 ILE B CA 1
ATOM 2727 C C . ILE B 2 179 ? 113.456 92.946 88.782 1.00 61.13 179 ILE B C 1
ATOM 2728 O O . ILE B 2 179 ? 112.263 93.262 88.735 1.00 64.26 179 ILE B O 1
ATOM 2733 N N . ASP B 2 180 ? 114.087 92.754 89.941 1.00 58.62 180 ASP B N 1
ATOM 2734 C CA . ASP B 2 180 ? 113.378 92.871 91.209 1.00 54.87 180 ASP B CA 1
ATOM 2735 C C . ASP B 2 180 ? 113.081 94.314 91.588 1.00 60.42 180 ASP B C 1
ATOM 2736 O O . ASP B 2 180 ? 112.173 94.551 92.388 1.00 64.06 180 ASP B O 1
ATOM 2741 N N . ILE B 2 181 ? 113.819 95.275 91.034 1.00 58.38 181 ILE B N 1
ATOM 2742 C CA . ILE B 2 181 ? 113.616 96.677 91.385 1.00 55.80 181 ILE B CA 1
ATOM 2743 C C . ILE B 2 181 ? 112.209 97.123 91.013 1.00 55.89 181 ILE B C 1
ATOM 2744 O O . ILE B 2 181 ? 111.569 97.884 91.745 1.00 61.01 181 ILE B O 1
ATOM 2749 N N . PHE B 2 182 ? 111.702 96.651 89.883 1.00 58.67 182 PHE B N 1
ATOM 2750 C CA . PHE B 2 182 ? 110.388 97.044 89.407 1.00 59.35 182 PHE B CA 1
ATOM 2751 C C . PHE B 2 182 ? 109.289 96.088 89.837 1.00 61.74 182 PHE B C 1
ATOM 2752 O O . PHE B 2 182 ? 108.144 96.250 89.410 1.00 66.57 182 PHE B O 1
ATOM 2760 N N . GLY B 2 183 ? 109.604 95.099 90.664 1.00 60.23 183 GLY B N 1
ATOM 2761 C CA . GLY B 2 183 ? 108.599 94.194 91.187 1.00 57.88 183 GLY B CA 1
ATOM 2762 C C . GLY B 2 183 ? 108.774 92.742 90.808 1.00 61.24 183 GLY B C 1
ATOM 2763 O O . GLY B 2 183 ? 107.935 91.921 91.199 1.00 70.01 183 GLY B O 1
ATOM 2764 N N . GLY B 2 184 ? 109.807 92.366 90.065 1.00 59.06 184 GLY B N 1
ATOM 2765 C CA . GLY B 2 184 ? 110.042 90.981 89.746 1.00 59.43 184 GLY B CA 1
ATOM 2766 C C . GLY B 2 184 ? 109.586 90.604 88.354 1.00 60.66 184 GLY B C 1
ATOM 2767 O O . GLY B 2 184 ? 108.956 91.390 87.645 1.00 60.99 184 GLY B O 1
ATOM 2768 N N . PRO B 2 185 ? 109.900 89.376 87.939 1.00 61.67 185 PRO B N 1
ATOM 2769 C CA . PRO B 2 185 ? 109.586 88.955 86.564 1.00 60.25 185 PRO B CA 1
ATOM 2770 C C . PRO B 2 185 ? 108.105 88.883 86.255 1.00 60.37 185 PRO B C 1
ATOM 2771 O O . PRO B 2 185 ? 107.739 88.855 85.077 1.00 65.75 185 PRO B O 1
ATOM 2775 N N . GLY B 2 186 ? 107.239 88.837 87.258 1.00 59.80 186 GLY B N 1
ATOM 2776 C CA . GLY B 2 186 ? 105.821 88.857 86.979 1.00 58.52 186 GLY B CA 1
ATOM 2777 C C . GLY B 2 186 ? 105.242 90.222 86.706 1.00 60.42 186 GLY B C 1
ATOM 2778 O O . GLY B 2 186 ? 104.077 90.319 86.316 1.00 64.90 186 GLY B O 1
ATOM 2779 N N . LYS B 2 187 ? 106.025 91.281 86.895 1.00 62.15 187 LYS B N 1
ATOM 2780 C CA . LYS B 2 187 ? 105.545 92.639 86.709 1.00 63.27 187 LYS B CA 1
ATOM 2781 C C . LYS B 2 187 ? 106.220 93.373 85.562 1.00 63.95 187 LYS B C 1
ATOM 2782 O O . LYS B 2 187 ? 105.828 94.501 85.260 1.00 66.16 187 LYS B O 1
ATOM 2788 N N . ALA B 2 188 ? 107.218 92.774 84.922 1.00 63.17 188 ALA B N 1
ATOM 2789 C CA . ALA B 2 188 ? 107.899 93.375 83.782 1.00 58.39 188 ALA B CA 1
ATOM 2790 C C . ALA B 2 188 ? 107.863 92.379 82.636 1.00 61.61 188 ALA B C 1
ATOM 2791 O O . ALA B 2 188 ? 108.479 91.314 82.720 1.00 67.94 188 ALA B O 1
ATOM 2793 N N . ARG B 2 189 ? 107.147 92.716 81.570 1.00 58.30 189 ARG B N 1
ATOM 2794 C CA . ARG B 2 189 ? 107.028 91.831 80.421 1.00 56.21 189 ARG B CA 1
ATOM 2795 C C . ARG B 2 189 ? 108.111 92.180 79.410 1.00 57.61 189 ARG B C 1
ATOM 2796 O O . ARG B 2 189 ? 108.161 93.308 78.915 1.00 60.67 189 ARG B O 1
ATOM 2804 N N . THR B 2 190 ? 108.969 91.215 79.101 1.00 54.39 190 THR B N 1
ATOM 2805 C CA . THR B 2 190 ? 110.100 91.416 78.211 1.00 52.47 190 THR B CA 1
ATOM 2806 C C . THR B 2 190 ? 110.002 90.477 77.022 1.00 54.82 190 THR B C 1
ATOM 2807 O O . THR B 2 190 ? 109.676 89.300 77.176 1.00 63.00 190 THR B O 1
ATOM 2811 N N . THR B 2 191 ? 110.280 91.004 75.837 1.00 55.16 191 THR B N 1
ATOM 2812 C CA . THR B 2 191 ? 110.473 90.188 74.649 1.00 53.82 191 THR B CA 1
ATOM 2813 C C . THR B 2 191 ? 111.835 90.493 74.050 1.00 53.63 191 THR B C 1
ATOM 2814 O O . THR B 2 191 ? 112.355 91.602 74.183 1.00 60.57 191 THR B O 1
ATOM 2818 N N . VAL B 2 192 ? 112.416 89.493 73.398 1.00 51.93 192 VAL B N 1
ATOM 2819 C CA . VAL B 2 192 ? 113.754 89.583 72.833 1.00 50.13 192 VAL B CA 1
ATOM 2820 C C . VAL B 2 192 ? 113.666 89.338 71.336 1.00 52.79 192 VAL B C 1
ATOM 2821 O O . VAL B 2 192 ? 112.908 88.475 70.885 1.00 63.48 192 VAL B O 1
ATOM 2825 N N . GLN B 2 193 ? 114.420 90.114 70.563 1.00 53.26 193 GLN B N 1
ATOM 2826 C CA . GLN B 2 193 ? 114.421 89.975 69.113 1.00 50.73 193 GLN B CA 1
ATOM 2827 C C . GLN B 2 193 ? 115.809 90.252 68.564 1.00 53.30 193 GLN B C 1
ATOM 2828 O O . GLN B 2 193 ? 116.419 91.264 68.905 1.00 57.02 193 GLN B O 1
ATOM 2834 N N . TYR B 2 194 ? 116.305 89.370 67.710 1.00 54.25 194 TYR B N 1
ATOM 2835 C CA . TYR B 2 194 ? 117.552 89.638 67.012 1.00 52.92 194 TYR B CA 1
ATOM 2836 C C . TYR B 2 194 ? 117.273 90.544 65.823 1.00 56.24 194 TYR B C 1
ATOM 2837 O O . TYR B 2 194 ? 116.291 90.348 65.105 1.00 66.21 194 TYR B O 1
ATOM 2846 N N . VAL B 2 195 ? 118.126 91.546 65.619 1.00 51.50 195 VAL B N 1
ATOM 2847 C CA . VAL B 2 195 ? 117.946 92.496 64.531 1.00 50.56 195 VAL B CA 1
ATOM 2848 C C . VAL B 2 195 ? 119.275 92.713 63.825 1.00 54.36 195 VAL B C 1
ATOM 2849 O O . VAL B 2 195 ? 120.342 92.354 64.323 1.00 60.32 195 VAL B O 1
ATOM 2853 N N . THR B 2 196 ? 119.187 93.292 62.635 1.00 57.33 196 THR B N 1
ATOM 2854 C CA . THR B 2 196 ? 120.332 93.710 61.845 1.00 58.31 196 THR B CA 1
ATOM 2855 C C . THR B 2 196 ? 120.297 95.222 61.729 1.00 62.21 196 THR B C 1
ATOM 2856 O O . THR B 2 196 ? 119.260 95.791 61.375 1.00 65.45 196 THR B O 1
ATOM 2860 N N . LYS B 2 197 ? 121.416 95.868 62.034 1.00 66.50 197 LYS B N 1
ATOM 2861 C CA . LYS B 2 197 ? 121.521 97.306 61.846 1.00 66.05 197 LYS B CA 1
ATOM 2862 C C . LYS B 2 197 ? 121.723 97.604 60.369 1.00 66.92 197 LYS B C 1
ATOM 2863 O O . LYS B 2 197 ? 122.619 97.047 59.731 1.00 69.43 197 LYS B O 1
ATOM 2869 N N . LEU B 2 198 ? 120.891 98.493 59.828 1.00 69.06 198 LEU B N 1
ATOM 2870 C CA . LEU B 2 198 ? 120.854 98.756 58.395 1.00 73.02 198 LEU B CA 1
ATOM 2871 C C . LEU B 2 198 ? 121.764 99.899 57.978 1.00 81.71 198 LEU B C 1
ATOM 2872 O O . LEU B 2 198 ? 121.459 100.596 57.004 1.00 87.34 198 LEU B O 1
ATOM 2877 N N . SER B 2 199 ? 122.866 100.109 58.688 1.00 86.06 199 SER B N 1
ATOM 2878 C CA . SER B 2 199 ? 123.868 101.103 58.317 1.00 92.75 199 SER B CA 1
ATOM 2879 C C . SER B 2 199 ? 123.288 102.510 58.298 1.00 97.89 199 SER B C 1
ATOM 2880 O O . SER B 2 199 ? 122.373 102.821 59.061 1.00 95.86 199 SER B O 1
ATOM 2884 N N . PRO C 3 20 ? 126.954 74.758 75.012 1.00 91.14 20 PRO C N 1
ATOM 2885 C CA . PRO C 3 20 ? 125.508 74.981 74.939 1.00 84.98 20 PRO C CA 1
ATOM 2886 C C . PRO C 3 20 ? 125.118 75.687 73.655 1.00 86.25 20 PRO C C 1
ATOM 2887 O O . PRO C 3 20 ? 125.790 76.629 73.245 1.00 91.29 20 PRO C O 1
ATOM 2891 N N . HIS C 3 21 ? 124.042 75.237 73.029 1.00 77.76 21 HIS C N 1
ATOM 2892 C CA . HIS C 3 21 ? 123.614 75.770 71.749 1.00 71.82 21 HIS C CA 1
ATOM 2893 C C . HIS C 3 21 ? 122.496 76.781 71.942 1.00 72.52 21 HIS C C 1
ATOM 2894 O O . HIS C 3 21 ? 121.663 76.641 72.840 1.00 72.59 21 HIS C O 1
ATOM 2901 N N . ASN C 3 22 ? 122.496 77.806 71.101 1.00 71.00 22 ASN C N 1
ATOM 2902 C CA . ASN C 3 22 ? 121.415 78.772 71.033 1.00 65.88 22 ASN C CA 1
ATOM 2903 C C . ASN C 3 22 ? 120.494 78.410 69.882 1.00 65.76 22 ASN C C 1
ATOM 2904 O O . ASN C 3 22 ? 120.931 77.869 68.866 1.00 69.90 22 ASN C O 1
ATOM 2909 N N . TYR C 3 23 ? 119.215 78.712 70.045 1.00 60.96 23 TYR C N 1
ATOM 2910 C CA . TYR C 3 23 ? 118.209 78.290 69.094 1.00 56.21 23 TYR C CA 1
ATOM 2911 C C . TYR C 3 23 ? 117.301 79.455 68.752 1.00 57.65 23 TYR C C 1
ATOM 2912 O O . TYR C 3 23 ? 117.203 80.440 69.483 1.00 61.96 23 TYR C O 1
ATOM 2921 N N . LEU C 3 24 ? 116.631 79.314 67.621 1.00 58.52 24 LEU C N 1
ATOM 2922 C CA . LEU C 3 24 ? 115.617 80.249 67.169 1.00 56.22 24 LEU C CA 1
ATOM 2923 C C . LEU C 3 24 ? 114.357 79.456 66.878 1.00 62.75 24 LEU C C 1
ATOM 2924 O O . LEU C 3 24 ? 114.392 78.507 66.090 1.00 72.37 24 LEU C O 1
ATOM 2929 N N . ILE C 3 25 ? 113.255 79.822 67.515 1.00 59.53 25 ILE C N 1
ATOM 2930 C CA . ILE C 3 25 ? 111.978 79.160 67.296 1.00 59.12 25 ILE C CA 1
ATOM 2931 C C . ILE C 3 25 ? 111.112 80.089 66.466 1.00 62.07 25 ILE C C 1
ATOM 2932 O O . ILE C 3 25 ? 110.780 81.195 66.900 1.00 69.22 25 ILE C O 1
ATOM 2937 N N . MET C 3 26 ? 110.763 79.644 65.272 1.00 65.11 26 MET C N 1
ATOM 2938 C CA . MET C 3 26 ? 109.981 80.413 64.314 1.00 67.12 26 MET C CA 1
ATOM 2939 C C . MET C 3 26 ? 108.573 79.833 64.327 1.00 67.35 26 MET C C 1
ATOM 2940 O O . MET C 3 26 ? 108.356 78.702 63.891 1.00 72.38 26 MET C O 1
ATOM 2945 N N . ASP C 3 27 ? 107.624 80.596 64.851 1.00 68.56 27 ASP C N 1
ATOM 2946 C CA . ASP C 3 27 ? 106.218 80.214 64.834 1.00 67.78 27 ASP C CA 1
ATOM 2947 C C . ASP C 3 27 ? 105.593 80.988 63.682 1.00 74.22 27 ASP C C 1
ATOM 2948 O O . ASP C 3 27 ? 105.478 82.212 63.735 1.00 79.92 27 ASP C O 1
ATOM 2953 N N . ILE C 3 28 ? 105.188 80.273 62.635 1.00 74.39 28 ILE C N 1
ATOM 2954 C CA . ILE C 3 28 ? 104.807 80.869 61.362 1.00 72.31 28 ILE C CA 1
ATOM 2955 C C . ILE C 3 28 ? 103.337 80.588 61.095 1.00 76.42 28 ILE C C 1
ATOM 2956 O O . ILE C 3 28 ? 102.887 79.444 61.211 1.00 80.41 28 ILE C O 1
ATOM 2961 N N . GLU C 3 29 ? 102.588 81.629 60.733 1.00 78.95 29 GLU C N 1
ATOM 2962 C CA . GLU C 3 29 ? 101.261 81.489 60.140 1.00 84.37 29 GLU C CA 1
ATOM 2963 C C . GLU C 3 29 ? 101.376 82.098 58.750 1.00 88.41 29 GLU C C 1
ATOM 2964 O O . GLU C 3 29 ? 101.227 83.319 58.581 1.00 91.27 29 GLU C O 1
ATOM 2970 N N . PRO C 3 30 ? 101.668 81.292 57.734 1.00 85.47 30 PRO C N 1
ATOM 2971 C CA . PRO C 3 30 ? 101.967 81.835 56.410 1.00 89.21 30 PRO C CA 1
ATOM 2972 C C . PRO C 3 30 ? 100.717 82.363 55.734 1.00 94.58 30 PRO C C 1
ATOM 2973 O O . PRO C 3 30 ? 99.594 82.006 56.119 1.00 95.62 30 PRO C O 1
ATOM 2977 N N . PRO C 3 31 ? 100.868 83.218 54.728 1.00 94.70 31 PRO C N 1
ATOM 2978 C CA . PRO C 3 31 ? 99.700 83.680 53.977 1.00 97.40 31 PRO C CA 1
ATOM 2979 C C . PRO C 3 31 ? 99.100 82.545 53.167 1.00 104.52 31 PRO C C 1
ATOM 2980 O O . PRO C 3 31 ? 99.690 81.477 53.003 1.00 105.02 31 PRO C O 1
ATOM 2984 N N . LYS C 3 32 ? 97.898 82.794 52.653 1.00 105.90 32 LYS C N 1
ATOM 2985 C CA . LYS C 3 32 ? 97.185 81.760 51.913 1.00 104.62 32 LYS C CA 1
ATOM 2986 C C . LYS C 3 32 ? 97.930 81.374 50.643 1.00 108.47 32 LYS C C 1
ATOM 2987 O O . LYS C 3 32 ? 97.989 80.193 50.284 1.00 109.26 32 LYS C O 1
ATOM 2993 N N . SER C 3 33 ? 98.506 82.358 49.950 1.00 111.20 33 SER C N 1
ATOM 2994 C CA . SER C 3 33 ? 99.225 82.074 48.712 1.00 111.26 33 SER C CA 1
ATOM 2995 C C . SER C 3 33 ? 100.465 81.227 48.965 1.00 110.75 33 SER C C 1
ATOM 2996 O O . SER C 3 33 ? 100.771 80.313 48.191 1.00 111.38 33 SER C O 1
ATOM 2999 N N . VAL C 3 34 ? 101.196 81.520 50.031 1.00 108.43 34 VAL C N 1
ATOM 3000 C CA . VAL C 3 34 ? 102.406 80.777 50.363 1.00 107.55 34 VAL C CA 1
ATOM 3001 C C . VAL C 3 34 ? 102.018 79.480 51.054 1.00 109.35 34 VAL C C 1
ATOM 3002 O O . VAL C 3 34 ? 101.132 79.460 51.914 1.00 111.85 34 VAL C O 1
ATOM 3006 N N . SER C 3 35 ? 102.669 78.384 50.675 1.00 104.77 35 SER C N 1
ATOM 3007 C CA . SER C 3 35 ? 102.326 77.083 51.241 1.00 108.80 35 SER C CA 1
ATOM 3008 C C . SER C 3 35 ? 103.528 76.161 51.133 1.00 107.16 35 SER C C 1
ATOM 3009 O O . SER C 3 35 ? 103.859 75.704 50.035 1.00 110.67 35 SER C O 1
ATOM 3012 N N . GLU C 3 36 ? 104.183 75.921 52.274 1.00 100.31 36 GLU C N 1
ATOM 3013 C CA . GLU C 3 36 ? 105.294 74.938 52.398 1.00 97.74 36 GLU C CA 1
ATOM 3014 C C . GLU C 3 36 ? 106.367 75.205 51.327 1.00 103.98 36 GLU C C 1
ATOM 3015 O O . GLU C 3 36 ? 107.078 74.250 50.946 1.00 95.55 36 GLU C O 1
ATOM 3021 N N . ARG C 3 37 ? 106.450 76.462 50.883 1.00 105.82 37 ARG C N 1
ATOM 3022 C CA . ARG C 3 37 ? 107.656 77.047 50.250 1.00 99.47 37 ARG C CA 1
ATOM 3023 C C . ARG C 3 37 ? 108.494 77.727 51.344 1.00 96.64 37 ARG C C 1
ATOM 3024 O O . ARG C 3 37 ? 109.657 78.092 51.074 1.00 93.82 37 ARG C O 1
ATOM 3032 N N . ASP C 3 38 ? 107.903 77.887 52.533 1.00 93.28 38 ASP C N 1
ATOM 3033 C CA . ASP C 3 38 ? 108.614 78.383 53.741 1.00 87.03 38 ASP C CA 1
ATOM 3034 C C . ASP C 3 38 ? 109.842 77.505 53.989 1.00 85.90 38 ASP C C 1
ATOM 3035 O O . ASP C 3 38 ? 110.882 78.042 54.419 1.00 88.42 38 ASP C O 1
ATOM 3040 N N . ILE C 3 39 ? 109.720 76.202 53.729 1.00 84.64 39 ILE C N 1
ATOM 3041 C CA . ILE C 3 39 ? 110.866 75.275 53.930 1.00 86.30 39 ILE C CA 1
ATOM 3042 C C . ILE C 3 39 ? 111.971 75.707 52.966 1.00 91.48 39 ILE C C 1
ATOM 3043 O O . ILE C 3 39 ? 113.103 75.899 53.430 1.00 94.88 39 ILE C O 1
ATOM 3048 N N . LEU C 3 40 ? 111.634 75.905 51.687 1.00 92.05 40 LEU C N 1
ATOM 3049 C CA . LEU C 3 40 ? 112.635 76.362 50.730 1.00 92.73 40 LEU C CA 1
ATOM 3050 C C . LEU C 3 40 ? 113.313 77.643 51.194 1.00 89.98 40 LEU C C 1
ATOM 3051 O O . LEU C 3 40 ? 114.512 77.824 50.966 1.00 90.15 40 LEU C O 1
ATOM 3056 N N . ASN C 3 41 ? 112.566 78.542 51.840 1.00 86.48 41 ASN C N 1
ATOM 3057 C CA . ASN C 3 41 ? 113.163 79.773 52.347 1.00 82.59 41 ASN C CA 1
ATOM 3058 C C . ASN C 3 41 ? 114.259 79.490 53.360 1.00 83.32 41 ASN C C 1
ATOM 3059 O O . ASN C 3 41 ? 115.324 80.113 53.311 1.00 83.43 41 ASN C O 1
ATOM 3064 N N . LEU C 3 42 ? 114.023 78.562 54.283 1.00 86.26 42 LEU C N 1
ATOM 3065 C CA . LEU C 3 42 ? 114.982 78.281 55.338 1.00 84.93 42 LEU C CA 1
ATOM 3066 C C . LEU C 3 42 ? 115.875 77.083 55.063 1.00 89.17 42 LEU C C 1
ATOM 3067 O O . LEU C 3 42 ? 116.744 76.785 55.885 1.00 95.20 42 LEU C O 1
ATOM 3072 N N . LEU C 3 43 ? 115.708 76.403 53.930 1.00 93.24 43 LEU C N 1
ATOM 3073 C CA . LEU C 3 43 ? 116.241 75.052 53.799 1.00 103.43 43 LEU C CA 1
ATOM 3074 C C . LEU C 3 43 ? 117.739 75.063 53.546 1.00 107.87 43 LEU C C 1
ATOM 3075 O O . LEU C 3 43 ? 118.529 74.630 54.391 1.00 109.40 43 LEU C O 1
ATOM 3080 N N . SER C 3 44 ? 118.151 75.562 52.382 1.00 110.42 44 SER C N 1
ATOM 3081 C CA . SER C 3 44 ? 119.578 75.571 52.067 1.00 115.43 44 SER C CA 1
ATOM 3082 C C . SER C 3 44 ? 120.382 76.416 53.045 1.00 109.36 44 SER C C 1
ATOM 3083 O O . SER C 3 44 ? 121.420 75.935 53.533 1.00 110.49 44 SER C O 1
ATOM 3086 N N . PRO C 3 45 ? 119.990 77.650 53.380 1.00 98.84 45 PRO C N 1
ATOM 3087 C CA . PRO C 3 45 ? 120.876 78.473 54.209 1.00 96.80 45 PRO C CA 1
ATOM 3088 C C . PRO C 3 45 ? 120.949 78.048 55.667 1.00 94.22 45 PRO C C 1
ATOM 3089 O O . PRO C 3 45 ? 122.041 78.002 56.239 1.00 93.44 45 PRO C O 1
ATOM 3093 N N . LEU C 3 46 ? 119.818 77.725 56.280 1.00 88.97 46 LEU C N 1
ATOM 3094 C CA . LEU C 3 46 ? 119.747 77.599 57.728 1.00 85.73 46 LEU C CA 1
ATOM 3095 C C . LEU C 3 46 ? 119.879 76.151 58.177 1.00 84.54 46 LEU C C 1
ATOM 3096 O O . LEU C 3 46 ? 119.511 75.218 57.461 1.00 90.39 46 LEU C O 1
ATOM 3101 N N . GLN C 3 47 ? 120.413 75.977 59.384 1.00 79.60 47 GLN C N 1
ATOM 3102 C CA . GLN C 3 47 ? 120.505 74.671 60.030 1.00 78.31 47 GLN C CA 1
ATOM 3103 C C . GLN C 3 47 ? 119.206 74.449 60.791 1.00 76.15 47 GLN C C 1
ATOM 3104 O O . GLN C 3 47 ? 119.057 74.849 61.943 1.00 77.11 47 GLN C O 1
ATOM 3110 N N . VAL C 3 48 ? 118.246 73.811 60.133 1.00 73.89 48 VAL C N 1
ATOM 3111 C CA . VAL C 3 48 ? 116.919 73.607 60.696 1.00 68.96 48 VAL C CA 1
ATOM 3112 C C . VAL C 3 48 ? 116.934 72.303 61.481 1.00 71.33 48 VAL C C 1
ATOM 3113 O O . VAL C 3 48 ? 117.008 71.218 60.902 1.00 75.28 48 VAL C O 1
ATOM 3117 N N . LYS C 3 49 ? 116.862 72.408 62.807 1.00 70.56 49 LYS C N 1
ATOM 3118 C CA . LYS C 3 49 ? 116.870 71.211 63.636 1.00 70.91 49 LYS C CA 1
ATOM 3119 C C . LYS C 3 49 ? 115.532 70.483 63.578 1.00 74.06 49 LYS C C 1
ATOM 3120 O O . LYS C 3 49 ? 115.497 69.252 63.500 1.00 79.46 49 LYS C O 1
ATOM 3126 N N . HIS C 3 50 ? 114.423 71.216 63.613 1.00 68.89 50 HIS C N 1
ATOM 3127 C CA . HIS C 3 50 ? 113.112 70.581 63.597 1.00 65.02 50 HIS C CA 1
ATOM 3128 C C . HIS C 3 50 ? 112.142 71.399 62.761 1.00 69.54 50 HIS C C 1
ATOM 3129 O O . HIS C 3 50 ? 112.209 72.627 62.737 1.00 71.21 50 HIS C O 1
ATOM 3136 N N . SER C 3 51 ? 111.224 70.706 62.095 1.00 68.05 51 SER C N 1
ATOM 3137 C CA . SER C 3 51 ? 110.146 71.339 61.347 1.00 65.77 51 SER C CA 1
ATOM 3138 C C . SER C 3 51 ? 108.857 70.601 61.656 1.00 72.36 51 SER C C 1
ATOM 3139 O O . SER C 3 51 ? 108.777 69.386 61.459 1.00 78.26 51 SER C O 1
ATOM 3142 N N . PHE C 3 52 ? 107.851 71.326 62.131 1.00 68.27 52 PHE C N 1
ATOM 3143 C CA . PHE C 3 52 ? 106.581 70.720 62.482 1.00 67.38 52 PHE C CA 1
ATOM 3144 C C . PHE C 3 52 ? 105.453 71.556 61.910 1.00 68.44 52 PHE C C 1
ATOM 3145 O O . PHE C 3 52 ? 105.603 72.757 61.686 1.00 72.24 52 PHE C O 1
ATOM 3153 N N . ARG C 3 53 ? 104.320 70.910 61.682 1.00 69.04 53 ARG C N 1
ATOM 3154 C CA . ARG C 3 53 ? 103.085 71.592 61.344 1.00 66.78 53 ARG C CA 1
ATOM 3155 C C . ARG C 3 53 ? 102.040 71.229 62.382 1.00 67.83 53 ARG C C 1
ATOM 3156 O O . ARG C 3 53 ? 101.899 70.057 62.739 1.00 73.26 53 ARG C O 1
ATOM 3164 N N . VAL C 3 54 ? 101.321 72.233 62.876 1.00 63.86 54 VAL C N 1
ATOM 3165 C CA . VAL C 3 54 ? 100.233 71.968 63.803 1.00 62.01 54 VAL C CA 1
ATOM 3166 C C . VAL C 3 54 ? 99.155 71.190 63.067 1.00 68.74 54 VAL C C 1
ATOM 3167 O O . VAL C 3 54 ? 98.600 71.665 62.070 1.00 75.02 54 VAL C O 1
ATOM 3171 N N . THR C 3 55 ? 98.861 69.987 63.553 1.00 69.90 55 THR C N 1
ATOM 3172 C CA . THR C 3 55 ? 97.942 69.091 62.865 1.00 68.92 55 THR C CA 1
ATOM 3173 C C . THR C 3 55 ? 96.568 69.728 62.726 1.00 74.15 55 THR C C 1
ATOM 3174 O O . THR C 3 55 ? 96.021 70.275 63.685 1.00 76.95 55 THR C O 1
ATOM 3178 N N . GLY C 3 56 ? 96.009 69.649 61.523 1.00 75.21 56 GLY C N 1
ATOM 3179 C CA . GLY C 3 56 ? 94.732 70.254 61.234 1.00 79.22 56 GLY C CA 1
ATOM 3180 C C . GLY C 3 56 ? 94.776 71.713 60.843 1.00 82.40 56 GLY C C 1
ATOM 3181 O O . GLY C 3 56 ? 93.716 72.340 60.750 1.00 87.15 56 GLY C O 1
ATOM 3182 N N . SER C 3 57 ? 95.958 72.277 60.611 1.00 78.76 57 SER C N 1
ATOM 3183 C CA . SER C 3 57 ? 96.080 73.686 60.273 1.00 77.98 57 SER C CA 1
ATOM 3184 C C . SER C 3 57 ? 97.329 73.888 59.427 1.00 78.84 57 SER C C 1
ATOM 3185 O O . SER C 3 57 ? 98.067 72.945 59.135 1.00 82.22 57 SER C O 1
ATOM 3188 N N . THR C 3 58 ? 97.558 75.137 59.028 1.00 80.34 58 THR C N 1
ATOM 3189 C CA . THR C 3 58 ? 98.738 75.512 58.264 1.00 78.92 58 THR C CA 1
ATOM 3190 C C . THR C 3 58 ? 99.835 76.134 59.116 1.00 77.95 58 THR C C 1
ATOM 3191 O O . THR C 3 58 ? 100.862 76.539 58.570 1.00 79.22 58 THR C O 1
ATOM 3195 N N . ARG C 3 59 ? 99.642 76.218 60.427 1.00 75.25 59 ARG C N 1
ATOM 3196 C CA . ARG C 3 59 ? 100.639 76.796 61.314 1.00 70.23 59 ARG C CA 1
ATOM 3197 C C . ARG C 3 59 ? 101.886 75.923 61.371 1.00 69.22 59 ARG C C 1
ATOM 3198 O O . ARG C 3 59 ? 101.810 74.699 61.480 1.00 74.73 59 ARG C O 1
ATOM 3206 N N . LEU C 3 60 ? 103.048 76.566 61.313 1.00 67.78 60 LEU C N 1
ATOM 3207 C CA . LEU C 3 60 ? 104.323 75.870 61.290 1.00 64.72 60 LEU C CA 1
ATOM 3208 C C . LEU C 3 60 ? 105.156 76.266 62.498 1.00 67.11 60 LEU C C 1
ATOM 3209 O O . LEU C 3 60 ? 105.067 77.385 63.004 1.00 71.68 60 LEU C O 1
ATOM 3214 N N . LEU C 3 61 ? 105.927 75.290 62.992 1.00 63.94 61 LEU C N 1
ATOM 3215 C CA . LEU C 3 61 ? 106.846 75.546 64.129 1.00 62.45 61 LEU C CA 1
ATOM 3216 C C . LEU C 3 61 ? 108.231 75.034 63.721 1.00 63.25 61 LEU C C 1
ATOM 3217 O O . LEU C 3 61 ? 108.386 73.808 63.570 1.00 70.00 61 LEU C O 1
ATOM 3222 N N . ILE C 3 62 ? 109.189 75.937 63.554 1.00 61.31 62 ILE C N 1
ATOM 3223 C CA . ILE C 3 62 ? 110.535 75.614 63.100 1.00 63.01 62 ILE C CA 1
ATOM 3224 C C . ILE C 3 62 ? 111.506 75.859 64.242 1.00 65.21 62 ILE C C 1
ATOM 3225 O O . ILE C 3 62 ? 111.430 76.885 64.921 1.00 67.66 62 ILE C O 1
ATOM 3230 N N . VAL C 3 63 ? 112.415 74.919 64.466 1.00 63.42 63 VAL C N 1
ATOM 3231 C CA . VAL C 3 63 ? 113.484 75.076 65.442 1.00 62.62 63 VAL C CA 1
ATOM 3232 C C . VAL C 3 63 ? 114.804 75.075 64.693 1.00 66.24 63 VAL C C 1
ATOM 3233 O O . VAL C 3 63 ? 115.140 74.090 64.023 1.00 71.36 63 VAL C O 1
ATOM 3237 N N . ILE C 3 64 ? 115.557 76.164 64.833 1.00 63.04 64 ILE C N 1
ATOM 3238 C CA . ILE C 3 64 ? 116.782 76.415 64.090 1.00 64.74 64 ILE C CA 1
ATOM 3239 C C . ILE C 3 64 ? 117.929 76.501 65.081 1.00 64.18 64 ILE C C 1
ATOM 3240 O O . ILE C 3 64 ? 117.822 77.198 66.091 1.00 68.19 64 ILE C O 1
ATOM 3245 N N . ARG C 3 65 ? 119.017 75.796 64.802 1.00 65.13 65 ARG C N 1
ATOM 3246 C CA . ARG C 3 65 ? 120.219 75.936 65.610 1.00 68.23 65 ARG C CA 1
ATOM 3247 C C . ARG C 3 65 ? 120.995 77.155 65.129 1.00 71.76 65 ARG C C 1
ATOM 3248 O O . ARG C 3 65 ? 121.377 77.233 63.958 1.00 75.82 65 ARG C O 1
ATOM 3256 N N . LEU C 3 66 ? 121.227 78.106 66.032 1.00 69.23 66 LEU C N 1
ATOM 3257 C CA . LEU C 3 66 ? 121.800 79.400 65.670 1.00 65.71 66 LEU C CA 1
ATOM 3258 C C . LEU C 3 66 ? 123.317 79.334 65.772 1.00 73.05 66 LEU C C 1
ATOM 3259 O O . LEU C 3 66 ? 123.933 79.808 66.726 1.00 80.93 66 LEU C O 1
ATOM 3264 N N . ASP C 3 67 ? 123.930 78.736 64.760 1.00 71.88 67 ASP C N 1
ATOM 3265 C CA . ASP C 3 67 ? 125.369 78.842 64.621 1.00 76.58 67 ASP C CA 1
ATOM 3266 C C . ASP C 3 67 ? 125.706 80.161 63.931 1.00 82.84 67 ASP C C 1
ATOM 3267 O O . ASP C 3 67 ? 124.824 80.911 63.509 1.00 84.36 67 ASP C O 1
ATOM 3272 N N . ALA C 3 68 ? 127.000 80.461 63.821 1.00 85.07 68 ALA C N 1
ATOM 3273 C CA . ALA C 3 68 ? 127.407 81.747 63.266 1.00 83.67 68 ALA C CA 1
ATOM 3274 C C . ALA C 3 68 ? 126.956 81.901 61.820 1.00 87.34 68 ALA C C 1
ATOM 3275 O O . ALA C 3 68 ? 126.460 82.963 61.425 1.00 87.09 68 ALA C O 1
ATOM 3277 N N . GLN C 3 69 ? 127.108 80.847 61.016 1.00 90.41 69 GLN C N 1
ATOM 3278 C CA . GLN C 3 69 ? 126.721 80.927 59.612 1.00 88.49 69 GLN C CA 1
ATOM 3279 C C . GLN C 3 69 ? 125.222 81.139 59.460 1.00 85.58 69 GLN C C 1
ATOM 3280 O O . GLN C 3 69 ? 124.786 81.962 58.650 1.00 89.11 69 GLN C O 1
ATOM 3286 N N . SER C 3 70 ? 124.415 80.404 60.226 1.00 81.90 70 SER C N 1
ATOM 3287 C CA . SER C 3 70 ? 122.968 80.569 60.147 1.00 79.71 70 SER C CA 1
ATOM 3288 C C . SER C 3 70 ? 122.548 81.955 60.613 1.00 80.18 70 SER C C 1
ATOM 3289 O O . SER C 3 70 ? 121.662 82.581 60.017 1.00 81.23 70 SER C O 1
ATOM 3292 N N . TYR C 3 71 ? 123.171 82.447 61.684 1.00 77.46 71 TYR C N 1
ATOM 3293 C CA . TYR C 3 71 ? 122.849 83.778 62.181 1.00 74.98 71 TYR C CA 1
ATOM 3294 C C . TYR C 3 71 ? 123.154 84.835 61.132 1.00 79.91 71 TYR C C 1
ATOM 3295 O O . TYR C 3 71 ? 122.353 85.746 60.900 1.00 81.93 71 TYR C O 1
ATOM 3304 N N . GLU C 3 72 ? 124.309 84.726 60.479 1.00 82.10 72 GLU C N 1
ATOM 3305 C CA . GLU C 3 72 ? 124.643 85.682 59.433 1.00 80.60 72 GLU C CA 1
ATOM 3306 C C . GLU C 3 72 ? 123.712 85.556 58.238 1.00 81.67 72 GLU C C 1
ATOM 3307 O O . GLU C 3 72 ? 123.337 86.566 57.637 1.00 84.13 72 GLU C O 1
ATOM 3313 N N . LYS C 3 73 ? 123.341 84.324 57.885 1.00 82.19 73 LYS C N 1
ATOM 3314 C CA . LYS C 3 73 ? 122.492 84.105 56.684 1.00 79.28 73 LYS C CA 1
ATOM 3315 C C . LYS C 3 73 ? 121.083 84.665 56.931 1.00 77.51 73 LYS C C 1
ATOM 3316 O O . LYS C 3 73 ? 120.435 85.077 55.950 1.00 77.93 73 LYS C O 1
ATOM 3322 N N . LEU C 3 74 ? 120.626 84.668 58.183 1.00 77.06 74 LEU C N 1
ATOM 3323 C CA . LEU C 3 74 ? 119.275 85.154 58.431 1.00 72.57 74 LEU C CA 1
ATOM 3324 C C . LEU C 3 74 ? 119.066 86.580 57.945 1.00 78.29 74 LEU C C 1
ATOM 3325 O O . LEU C 3 74 ? 117.922 87.042 57.916 1.00 81.15 74 LEU C O 1
ATOM 3330 N N . ASP C 3 75 ? 120.136 87.282 57.570 1.00 80.27 75 ASP C N 1
ATOM 3331 C CA . ASP C 3 75 ? 120.015 88.667 57.128 1.00 79.66 75 ASP C CA 1
ATOM 3332 C C . ASP C 3 75 ? 119.147 88.787 55.884 1.00 81.04 75 ASP C C 1
ATOM 3333 O O . ASP C 3 75 ? 118.345 89.719 55.766 1.00 84.56 75 ASP C O 1
ATOM 3338 N N . GLU C 3 76 ? 119.299 87.864 54.937 1.00 79.83 76 GLU C N 1
ATOM 3339 C CA . GLU C 3 76 ? 118.618 87.948 53.654 1.00 82.29 76 GLU C CA 1
ATOM 3340 C C . GLU C 3 76 ? 117.404 87.033 53.565 1.00 81.80 76 GLU C C 1
ATOM 3341 O O . GLU C 3 76 ? 116.971 86.699 52.459 1.00 87.61 76 GLU C O 1
ATOM 3347 N N . ILE C 3 77 ? 116.842 86.627 54.696 1.00 78.03 77 ILE C N 1
ATOM 3348 C CA . ILE C 3 77 ? 115.670 85.761 54.731 1.00 75.81 77 ILE C CA 1
ATOM 3349 C C . ILE C 3 77 ? 114.519 86.543 55.341 1.00 75.26 77 ILE C C 1
ATOM 3350 O O . ILE C 3 77 ? 114.676 87.170 56.393 1.00 78.73 77 ILE C O 1
ATOM 3355 N N . THR C 3 78 ? 113.369 86.518 54.675 1.00 74.53 78 THR C N 1
ATOM 3356 C CA . THR C 3 78 ? 112.151 87.136 55.184 1.00 73.01 78 THR C CA 1
ATOM 3357 C C . THR C 3 78 ? 111.023 86.126 55.055 1.00 76.53 78 THR C C 1
ATOM 3358 O O . THR C 3 78 ? 110.561 85.849 53.945 1.00 81.34 78 THR C O 1
ATOM 3362 N N . VAL C 3 79 ? 110.587 85.577 56.176 1.00 73.50 79 VAL C N 1
ATOM 3363 C CA . VAL C 3 79 ? 109.463 84.641 56.165 1.00 70.11 79 VAL C CA 1
ATOM 3364 C C . VAL C 3 79 ? 108.163 85.438 56.106 1.00 72.42 79 VAL C C 1
ATOM 3365 O O . VAL C 3 79 ? 107.946 86.314 56.954 1.00 73.49 79 VAL C O 1
ATOM 3369 N N . PRO C 3 80 ? 107.299 85.184 55.133 1.00 75.38 80 PRO C N 1
ATOM 3370 C CA . PRO C 3 80 ? 106.041 85.925 55.042 1.00 75.76 80 PRO C CA 1
ATOM 3371 C C . PRO C 3 80 ? 105.018 85.447 56.060 1.00 76.62 80 PRO C C 1
ATOM 3372 O O . PRO C 3 80 ? 105.162 84.400 56.689 1.00 82.42 80 PRO C O 1
ATOM 3376 N N . GLY C 3 81 ? 103.968 86.241 56.205 1.00 77.71 81 GLY C N 1
ATOM 3377 C CA . GLY C 3 81 ? 102.882 85.901 57.097 1.00 79.35 81 GLY C CA 1
ATOM 3378 C C . GLY C 3 81 ? 103.044 86.504 58.473 1.00 80.44 81 GLY C C 1
ATOM 3379 O O . GLY C 3 81 ? 103.792 87.459 58.696 1.00 81.94 81 GLY C O 1
ATOM 3380 N N . LYS C 3 82 ? 102.305 85.931 59.419 1.00 81.14 82 LYS C N 1
ATOM 3381 C CA . LYS C 3 82 ? 102.393 86.342 60.819 1.00 81.31 82 LYS C CA 1
ATOM 3382 C C . LYS C 3 82 ? 103.396 85.427 61.506 1.00 77.97 82 LYS C C 1
ATOM 3383 O O . LYS C 3 82 ? 103.113 84.270 61.806 1.00 83.18 82 LYS C O 1
ATOM 3389 N N . VAL C 3 83 ? 104.596 85.943 61.743 1.00 73.66 83 VAL C N 1
ATOM 3390 C CA . VAL C 3 83 ? 105.718 85.135 62.195 1.00 70.14 83 VAL C CA 1
ATOM 3391 C C . VAL C 3 83 ? 106.274 85.715 63.484 1.00 71.51 83 VAL C C 1
ATOM 3392 O O . VAL C 3 83 ? 106.575 86.911 63.558 1.00 78.04 83 VAL C O 1
ATOM 3396 N N . GLU C 3 84 ? 106.418 84.864 64.491 1.00 71.43 84 GLU C N 1
ATOM 3397 C CA . GLU C 3 84 ? 107.092 85.201 65.732 1.00 68.28 84 GLU C CA 1
ATOM 3398 C C . GLU C 3 84 ? 108.415 84.454 65.803 1.00 70.46 84 GLU C C 1
ATOM 3399 O O . GLU C 3 84 ? 108.486 83.262 65.509 1.00 73.98 84 GLU C O 1
ATOM 3405 N N . VAL C 3 85 ? 109.471 85.163 66.182 1.00 71.00 85 VAL C N 1
ATOM 3406 C CA . VAL C 3 85 ? 110.802 84.581 66.292 1.00 66.47 85 VAL C CA 1
ATOM 3407 C C . VAL C 3 85 ? 111.261 84.710 67.730 1.00 69.47 85 VAL C C 1
ATOM 3408 O O . VAL C 3 85 ? 111.448 85.825 68.228 1.00 76.83 85 VAL C O 1
ATOM 3412 N N . ILE C 3 86 ? 111.464 83.578 68.389 1.00 60.57 86 ILE C N 1
ATOM 3413 C CA . ILE C 3 86 ? 111.781 83.529 69.809 1.00 58.94 86 ILE C CA 1
ATOM 3414 C C . ILE C 3 86 ? 113.203 82.996 69.956 1.00 60.26 86 ILE C C 1
ATOM 3415 O O . ILE C 3 86 ? 113.469 81.844 69.592 1.00 64.50 86 ILE C O 1
ATOM 3420 N N . PRO C 3 87 ? 114.150 83.795 70.441 1.00 57.04 87 PRO C N 1
ATOM 3421 C CA . PRO C 3 87 ? 115.435 83.230 70.858 1.00 54.20 87 PRO C CA 1
ATOM 3422 C C . PRO C 3 87 ? 115.225 82.253 72.002 1.00 56.85 87 PRO C C 1
ATOM 3423 O O . PRO C 3 87 ? 114.395 82.474 72.882 1.00 62.71 87 PRO C O 1
ATOM 3427 N N . ALA C 3 88 ? 115.984 81.163 71.992 1.00 56.35 88 ALA C N 1
ATOM 3428 C CA . ALA C 3 88 ? 115.719 80.094 72.937 1.00 51.41 88 ALA C CA 1
ATOM 3429 C C . ALA C 3 88 ? 117.008 79.384 73.303 1.00 56.38 88 ALA C C 1
ATOM 3430 O O . ALA C 3 88 ? 118.002 79.429 72.577 1.00 63.45 88 ALA C O 1
ATOM 3432 N N . VAL C 3 89 ? 116.968 78.718 74.451 1.00 58.91 89 VAL C N 1
ATOM 3433 C CA . VAL C 3 89 ? 118.047 77.852 74.896 1.00 58.73 89 VAL C CA 1
ATOM 3434 C C . VAL C 3 89 ? 117.449 76.495 75.219 1.00 58.78 89 VAL C C 1
ATOM 3435 O O . VAL C 3 89 ? 116.241 76.350 75.399 1.00 60.77 89 VAL C O 1
ATOM 3439 N N . ASN C 3 90 ? 118.311 75.489 75.265 1.00 63.89 90 ASN C N 1
ATOM 3440 C CA . ASN C 3 90 ? 117.900 74.177 75.738 1.00 65.34 90 ASN C CA 1
ATOM 3441 C C . ASN C 3 90 ? 117.742 74.226 77.249 1.00 64.07 90 ASN C C 1
ATOM 3442 O O . ASN C 3 90 ? 118.705 74.500 77.968 1.00 69.52 90 ASN C O 1
ATOM 3447 N N . MET C 3 91 ? 116.529 73.973 77.739 1.00 61.50 91 MET C N 1
ATOM 3448 C CA . MET C 3 91 ? 116.285 74.147 79.163 1.00 66.45 91 MET C CA 1
ATOM 3449 C C . MET C 3 91 ? 116.965 73.064 79.994 1.00 70.68 91 MET C C 1
ATOM 3450 O O . MET C 3 91 ? 117.165 73.254 81.197 1.00 78.29 91 MET C O 1
ATOM 3455 N N . ALA C 3 92 ? 117.359 71.950 79.378 1.00 69.55 92 ALA C N 1
ATOM 3456 C CA . ALA C 3 92 ? 118.163 70.966 80.092 1.00 68.68 92 ALA C CA 1
ATOM 3457 C C . ALA C 3 92 ? 119.503 71.555 80.508 1.00 75.37 92 ALA C C 1
ATOM 3458 O O . ALA C 3 92 ? 120.027 71.231 81.579 1.00 81.42 92 ALA C O 1
ATOM 3460 N N . ASP C 3 93 ? 120.074 72.428 79.674 1.00 74.92 93 ASP C N 1
ATOM 3461 C CA . ASP C 3 93 ? 121.295 73.128 80.055 1.00 74.21 93 ASP C CA 1
ATOM 3462 C C . ASP C 3 93 ? 121.061 74.026 81.261 1.00 80.74 93 ASP C C 1
ATOM 3463 O O . ASP C 3 93 ? 121.903 74.103 82.163 1.00 85.69 93 ASP C O 1
ATOM 3468 N N . THR C 3 94 ? 119.922 74.717 81.291 1.00 78.40 94 THR C N 1
ATOM 3469 C CA . THR C 3 94 ? 119.590 75.545 82.442 1.00 77.17 94 THR C CA 1
ATOM 3470 C C . THR C 3 94 ? 119.458 74.702 83.700 1.00 77.57 94 THR C C 1
ATOM 3471 O O . THR C 3 94 ? 119.962 75.076 84.764 1.00 82.95 94 THR C O 1
ATOM 3475 N N . MET C 3 95 ? 118.791 73.552 83.596 1.00 74.48 95 MET C N 1
ATOM 3476 C CA . MET C 3 95 ? 118.650 72.676 84.753 1.00 72.64 95 MET C CA 1
ATOM 3477 C C . MET C 3 95 ? 120.002 72.169 85.227 1.00 77.92 95 MET C C 1
ATOM 3478 O O . MET C 3 95 ? 120.257 72.095 86.433 1.00 81.05 95 MET C O 1
ATOM 3483 N N . GLU C 3 96 ? 120.883 71.814 84.293 1.00 80.42 96 GLU C N 1
ATOM 3484 C CA . GLU C 3 96 ? 122.223 71.381 84.672 1.00 80.55 96 GLU C CA 1
ATOM 3485 C C . GLU C 3 96 ? 122.972 72.489 85.396 1.00 81.08 96 GLU C C 1
ATOM 3486 O O . GLU C 3 96 ? 123.680 72.235 86.375 1.00 84.06 96 GLU C O 1
ATOM 3492 N N . ARG C 3 97 ? 122.828 73.727 84.924 1.00 82.18 97 ARG C N 1
ATOM 3493 C CA . ARG C 3 97 ? 123.444 74.861 85.602 1.00 80.56 97 ARG C CA 1
ATOM 3494 C C . ARG C 3 97 ? 122.917 75.025 87.021 1.00 84.63 97 ARG C C 1
ATOM 3495 O O . ARG C 3 97 ? 123.648 75.487 87.903 1.00 85.80 97 ARG C O 1
ATOM 3503 N N . CYS C 3 98 ? 121.661 74.660 87.261 1.00 83.61 98 CYS C N 1
ATOM 3504 C CA . CYS C 3 98 ? 121.054 74.772 88.579 1.00 78.64 98 CYS C CA 1
ATOM 3505 C C . CYS C 3 98 ? 121.221 73.515 89.422 1.00 81.29 98 CYS C C 1
ATOM 3506 O O . CYS C 3 98 ? 120.691 73.461 90.534 1.00 86.42 98 CYS C O 1
ATOM 3509 N N . GLY C 3 99 ? 121.935 72.510 88.929 1.00 79.76 99 GLY C N 1
ATOM 3510 C CA . GLY C 3 99 ? 122.184 71.307 89.693 1.00 75.28 99 GLY C CA 1
ATOM 3511 C C . GLY C 3 99 ? 121.185 70.189 89.510 1.00 81.52 99 GLY C C 1
ATOM 3512 O O . GLY C 3 99 ? 121.263 69.191 90.233 1.00 87.56 99 GLY C O 1
ATOM 3513 N N . VAL C 3 100 ? 120.252 70.319 88.575 1.00 79.35 100 VAL C N 1
ATOM 3514 C CA . VAL C 3 100 ? 119.268 69.283 88.288 1.00 74.69 100 VAL C CA 1
ATOM 3515 C C . VAL C 3 100 ? 119.754 68.481 87.090 1.00 81.79 100 VAL C C 1
ATOM 3516 O O . VAL C 3 100 ? 120.172 69.055 86.079 1.00 87.25 100 VAL C O 1
ATOM 3520 N N . SER C 3 101 ? 119.715 67.153 87.253 1.00 85.46 101 SER C N 1
ATOM 3521 C CA . SER C 3 101 ? 120.191 66.232 86.192 1.00 85.17 101 SER C CA 1
ATOM 3522 C C . SER C 3 101 ? 119.005 65.670 85.405 1.00 83.57 101 SER C C 1
ATOM 3523 O O . SER C 3 101 ? 118.205 64.915 85.993 1.00 83.82 101 SER C O 1
ATOM 3526 N N . TRP C 3 102 ? 118.905 66.031 84.135 1.00 81.84 102 TRP C N 1
ATOM 3527 C CA . TRP C 3 102 ? 117.860 65.567 83.241 1.00 80.53 102 TRP C CA 1
ATOM 3528 C C . TRP C 3 102 ? 118.437 64.614 82.203 1.00 84.53 102 TRP C C 1
ATOM 3529 O O . TRP C 3 102 ? 119.610 64.722 81.840 1.00 89.34 102 TRP C O 1
ATOM 3540 N N . PRO C 3 103 ? 117.646 63.664 81.711 1.00 85.44 103 PRO C N 1
ATOM 3541 C CA . PRO C 3 103 ? 118.140 62.783 80.648 1.00 87.07 103 PRO C CA 1
ATOM 3542 C C . PRO C 3 103 ? 118.467 63.572 79.391 1.00 89.50 103 PRO C C 1
ATOM 3543 O O . PRO C 3 103 ? 117.754 64.503 79.015 1.00 91.71 103 PRO C O 1
ATOM 3547 N N . ARG C 3 104 ? 119.554 63.188 78.736 1.00 93.62 104 ARG C N 1
ATOM 3548 C CA . ARG C 3 104 ? 119.993 63.823 77.497 1.00 96.97 104 ARG C CA 1
ATOM 3549 C C . ARG C 3 104 ? 119.624 62.895 76.349 1.00 99.65 104 ARG C C 1
ATOM 3550 O O . ARG C 3 104 ? 120.355 61.953 76.039 1.00 103.60 104 ARG C O 1
ATOM 3558 N N . VAL C 3 105 ? 118.487 63.164 75.717 1.00 100.47 105 VAL C N 1
ATOM 3559 C CA . VAL C 3 105 ? 117.972 62.318 74.654 1.00 101.21 105 VAL C CA 1
ATOM 3560 C C . VAL C 3 105 ? 117.700 63.181 73.433 1.00 107.27 105 VAL C C 1
ATOM 3561 O O . VAL C 3 105 ? 117.499 64.392 73.528 1.00 109.99 105 VAL C O 1
ATOM 3565 N N . GLU C 3 106 ? 117.704 62.537 72.274 1.00 109.73 106 GLU C N 1
ATOM 3566 C CA . GLU C 3 106 ? 117.400 63.192 71.012 1.00 112.54 106 GLU C CA 1
ATOM 3567 C C . GLU C 3 106 ? 116.000 62.784 70.588 1.00 110.03 106 GLU C C 1
ATOM 3568 O O . GLU C 3 106 ? 115.734 61.597 70.375 1.00 111.60 106 GLU C O 1
ATOM 3574 N N . LEU C 3 107 ? 115.111 63.761 70.475 1.00 103.39 107 LEU C N 1
ATOM 3575 C CA . LEU C 3 107 ? 113.762 63.503 69.992 1.00 100.69 107 LEU C CA 1
ATOM 3576 C C . LEU C 3 107 ? 113.841 63.071 68.536 1.00 107.90 107 LEU C C 1
ATOM 3577 O O . LEU C 3 107 ? 114.286 63.837 67.676 1.00 108.00 107 LEU C O 1
ATOM 3582 N N . THR C 3 108 ? 113.433 61.839 68.256 1.00 109.74 108 THR C N 1
ATOM 3583 C CA . THR C 3 108 ? 113.522 61.286 66.913 1.00 114.09 108 THR C CA 1
ATOM 3584 C C . THR C 3 108 ? 112.185 60.842 66.345 1.00 115.43 108 THR C C 1
ATOM 3585 O O . THR C 3 108 ? 112.001 60.900 65.127 1.00 115.24 108 THR C O 1
ATOM 3589 N N . ASP C 3 109 ? 111.245 60.426 67.188 1.00 112.16 109 ASP C N 1
ATOM 3590 C CA . ASP C 3 109 ? 109.994 59.868 66.696 1.00 116.23 109 ASP C CA 1
ATOM 3591 C C . ASP C 3 109 ? 109.239 60.881 65.849 1.00 114.21 109 ASP C C 1
ATOM 3592 O O . ASP C 3 109 ? 109.219 62.077 66.146 1.00 112.12 109 ASP C O 1
ATOM 3597 N N . ASP C 3 110 ? 108.620 60.389 64.778 1.00 118.30 110 ASP C N 1
ATOM 3598 C CA . ASP C 3 110 ? 107.871 61.236 63.862 1.00 121.36 110 ASP C CA 1
ATOM 3599 C C . ASP C 3 110 ? 106.521 61.672 64.415 1.00 119.89 110 ASP C C 1
ATOM 3600 O O . ASP C 3 110 ? 105.883 62.546 63.818 1.00 118.89 110 ASP C O 1
ATOM 3605 N N . ASN C 3 111 ? 106.068 61.092 65.523 1.00 110.89 111 ASN C N 1
ATOM 3606 C CA . ASN C 3 111 ? 104.829 61.500 66.173 1.00 108.67 111 ASN C CA 1
ATOM 3607 C C . ASN C 3 111 ? 105.182 62.235 67.458 1.00 103.45 111 ASN C C 1
ATOM 3608 O O . ASN C 3 111 ? 105.829 61.666 68.342 1.00 103.82 111 ASN C O 1
ATOM 3613 N N . VAL C 3 112 ? 104.759 63.493 67.559 1.00 94.63 112 VAL C N 1
ATOM 3614 C CA . VAL C 3 112 ? 105.216 64.389 68.614 1.00 79.72 112 VAL C CA 1
ATOM 3615 C C . VAL C 3 112 ? 104.049 65.232 69.114 1.00 75.46 112 VAL C C 1
ATOM 3616 O O . VAL C 3 112 ? 103.170 65.639 68.341 1.00 79.54 112 VAL C O 1
ATOM 3620 N N . THR C 3 113 ? 104.037 65.472 70.421 1.00 73.48 113 THR C N 1
ATOM 3621 C CA . THR C 3 113 ? 103.159 66.442 71.051 1.00 72.21 113 THR C CA 1
ATOM 3622 C C . THR C 3 113 ? 103.994 67.606 71.563 1.00 69.51 113 THR C C 1
ATOM 3623 O O . THR C 3 113 ? 105.078 67.410 72.122 1.00 71.26 113 THR C O 1
ATOM 3627 N N . LEU C 3 114 ? 103.491 68.816 71.360 1.00 65.09 114 LEU C N 1
ATOM 3628 C CA . LEU C 3 114 ? 104.153 70.034 71.794 1.00 62.03 114 LEU C CA 1
ATOM 3629 C C . LEU C 3 114 ? 103.337 70.687 72.897 1.00 59.32 114 LEU C C 1
ATOM 3630 O O . LEU C 3 114 ? 102.136 70.898 72.740 1.00 63.87 114 LEU C O 1
ATOM 3635 N N . PHE C 3 115 ? 103.987 70.997 74.008 1.00 57.51 115 PHE C N 1
ATOM 3636 C CA . PHE C 3 115 ? 103.373 71.716 75.116 1.00 56.63 115 PHE C CA 1
ATOM 3637 C C . PHE C 3 115 ? 103.997 73.100 75.197 1.00 56.70 115 PHE C C 1
ATOM 3638 O O . PHE C 3 115 ? 105.212 73.222 75.362 1.00 59.90 115 PHE C O 1
ATOM 3646 N N . GLU C 3 116 ? 103.176 74.136 75.087 1.00 57.81 116 GLU C N 1
ATOM 3647 C CA . GLU C 3 116 ? 103.625 75.509 75.278 1.00 59.57 116 GLU C CA 1
ATOM 3648 C C . GLU C 3 116 ? 103.204 75.972 76.665 1.00 57.87 116 GLU C C 1
ATOM 3649 O O . GLU C 3 116 ? 102.013 75.969 76.982 1.00 64.10 116 GLU C O 1
ATOM 3655 N N . SER C 3 117 ? 104.170 76.370 77.486 1.00 53.91 117 SER C N 1
ATOM 3656 C CA . SER C 3 117 ? 103.907 76.735 78.868 1.00 54.02 117 SER C CA 1
ATOM 3657 C C . SER C 3 117 ? 104.378 78.154 79.142 1.00 57.84 117 SER C C 1
ATOM 3658 O O . SER C 3 117 ? 105.451 78.562 78.691 1.00 62.21 117 SER C O 1
ATOM 3661 N N . GLU C 3 118 ? 103.567 78.895 79.890 1.00 56.50 118 GLU C N 1
ATOM 3662 C CA . GLU C 3 118 ? 103.903 80.251 80.296 1.00 56.95 118 GLU C CA 1
ATOM 3663 C C . GLU C 3 118 ? 103.416 80.512 81.711 1.00 57.17 118 GLU C C 1
ATOM 3664 O O . GLU C 3 118 ? 102.322 80.093 82.088 1.00 64.61 118 GLU C O 1
ATOM 3670 N N . SER C 3 119 ? 104.223 81.221 82.488 1.00 58.47 119 SER C N 1
ATOM 3671 C CA . SER C 3 119 ? 103.836 81.626 83.830 1.00 60.16 119 SER C CA 1
ATOM 3672 C C . SER C 3 119 ? 103.061 82.935 83.768 1.00 62.77 119 SER C C 1
ATOM 3673 O O . SER C 3 119 ? 103.523 83.904 83.164 1.00 70.90 119 SER C O 1
ATOM 3676 N N . THR C 3 120 ? 101.881 82.958 84.375 1.00 60.26 120 THR C N 1
ATOM 3677 C CA . THR C 3 120 ? 101.061 84.160 84.442 1.00 63.60 120 THR C CA 1
ATOM 3678 C C . THR C 3 120 ? 100.903 84.624 85.882 1.00 68.17 120 THR C C 1
ATOM 3679 O O . THR C 3 120 ? 99.840 85.078 86.300 1.00 74.08 120 THR C O 1
ATOM 3683 N N . LEU C 3 121 ? 101.974 84.515 86.652 1.00 68.00 121 LEU C N 1
ATOM 3684 C CA . LEU C 3 121 ? 101.989 84.896 88.055 1.00 69.10 121 LEU C CA 1
ATOM 3685 C C . LEU C 3 121 ? 102.552 86.307 88.168 1.00 70.13 121 LEU C C 1
ATOM 3686 O O . LEU C 3 121 ? 103.687 86.556 87.758 1.00 74.69 121 LEU C O 1
ATOM 3691 N N . THR C 3 122 ? 101.761 87.225 88.719 1.00 65.08 122 THR C N 1
ATOM 3692 C CA . THR C 3 122 ? 102.159 88.627 88.762 1.00 66.23 122 THR C CA 1
ATOM 3693 C C . THR C 3 122 ? 102.994 88.976 89.983 1.00 68.36 122 THR C C 1
ATOM 3694 O O . THR C 3 122 ? 103.835 89.876 89.907 1.00 71.41 122 THR C O 1
ATOM 3698 N N . ASP C 3 123 ? 102.786 88.297 91.100 1.00 71.67 123 ASP C N 1
ATOM 3699 C CA . ASP C 3 123 ? 103.509 88.566 92.338 1.00 71.65 123 ASP C CA 1
ATOM 3700 C C . ASP C 3 123 ? 104.496 87.425 92.554 1.00 72.16 123 ASP C C 1
ATOM 3701 O O . ASP C 3 123 ? 104.156 86.394 93.132 1.00 79.58 123 ASP C O 1
ATOM 3706 N N . VAL C 3 124 ? 105.723 87.613 92.085 1.00 63.26 124 VAL C N 1
ATOM 3707 C CA . VAL C 3 124 ? 106.755 86.596 92.226 1.00 60.60 124 VAL C CA 1
ATOM 3708 C C . VAL C 3 124 ? 108.112 87.278 92.168 1.00 62.29 124 VAL C C 1
ATOM 3709 O O . VAL C 3 124 ? 108.330 88.194 91.373 1.00 68.26 124 VAL C O 1
ATOM 3713 N N . THR C 3 125 ? 109.016 86.838 93.026 1.00 60.69 125 THR C N 1
ATOM 3714 C CA . THR C 3 125 ? 110.368 87.362 93.058 1.00 59.01 125 THR C CA 1
ATOM 3715 C C . THR C 3 125 ? 111.267 86.546 92.137 1.00 65.61 125 THR C C 1
ATOM 3716 O O . THR C 3 125 ? 110.908 85.461 91.681 1.00 70.65 125 THR C O 1
ATOM 3720 N N . LYS C 3 126 ? 112.444 87.097 91.847 1.00 66.35 126 LYS C N 1
ATOM 3721 C CA . LYS C 3 126 ? 113.416 86.384 91.028 1.00 65.58 126 LYS C CA 1
ATOM 3722 C C . LYS C 3 126 ? 113.873 85.098 91.707 1.00 66.73 126 LYS C C 1
ATOM 3723 O O . LYS C 3 126 ? 113.946 84.038 91.074 1.00 70.19 126 LYS C O 1
ATOM 3729 N N . GLU C 3 127 ? 114.178 85.170 93.002 1.00 64.47 127 GLU C N 1
ATOM 3730 C CA . GLU C 3 127 ? 114.615 83.980 93.722 1.00 65.73 127 GLU C CA 1
ATOM 3731 C C . GLU C 3 127 ? 113.468 83.001 93.921 1.00 65.54 127 GLU C C 1
ATOM 3732 O O . GLU C 3 127 ? 113.674 81.784 93.900 1.00 68.97 127 GLU C O 1
ATOM 3738 N N . GLN C 3 128 ? 112.254 83.511 94.111 1.00 61.34 128 GLN C N 1
ATOM 3739 C CA . GLN C 3 128 ? 111.090 82.640 94.183 1.00 58.65 128 GLN C CA 1
ATOM 3740 C C . GLN C 3 128 ? 110.874 81.903 92.867 1.00 62.30 128 GLN C C 1
ATOM 3741 O O . GLN C 3 128 ? 110.577 80.703 92.855 1.00 65.50 128 GLN C O 1
ATOM 3747 N N . LEU C 3 129 ? 111.028 82.608 91.746 1.00 63.28 129 LEU C N 1
ATOM 3748 C CA . LEU C 3 129 ? 110.919 81.967 90.443 1.00 58.73 129 LEU C CA 1
ATOM 3749 C C . LEU C 3 129 ? 112.003 80.922 90.241 1.00 58.60 129 LEU C C 1
ATOM 3750 O O . LEU C 3 129 ? 111.733 79.852 89.691 1.00 66.31 129 LEU C O 1
ATOM 3755 N N . LYS C 3 130 ? 113.232 81.213 90.662 1.00 59.95 130 LYS C N 1
ATOM 3756 C CA . LYS C 3 130 ? 114.294 80.220 90.553 1.00 58.02 130 LYS C CA 1
ATOM 3757 C C . LYS C 3 130 ? 113.993 78.993 91.403 1.00 63.04 130 LYS C C 1
ATOM 3758 O O . LYS C 3 130 ? 114.251 77.861 90.980 1.00 66.53 130 LYS C O 1
ATOM 3764 N N . ALA C 3 131 ? 113.455 79.198 92.605 1.00 62.17 131 ALA C N 1
ATOM 3765 C CA . ALA C 3 131 ? 113.067 78.077 93.451 1.00 60.23 131 ALA C CA 1
ATOM 3766 C C . ALA C 3 131 ? 112.003 77.223 92.780 1.00 61.46 131 ALA C C 1
ATOM 3767 O O . ALA C 3 131 ? 112.083 75.991 92.796 1.00 65.59 131 ALA C O 1
ATOM 3769 N N . MET C 3 132 ? 110.999 77.862 92.181 1.00 61.18 132 MET C N 1
ATOM 3770 C CA . MET C 3 132 ? 109.947 77.110 91.506 1.00 58.22 132 MET C CA 1
ATOM 3771 C C . MET C 3 132 ? 110.487 76.362 90.293 1.00 59.57 132 MET C C 1
ATOM 3772 O O . MET C 3 132 ? 110.087 75.225 90.033 1.00 65.84 132 MET C O 1
ATOM 3777 N N . LEU C 3 133 ? 111.394 76.979 89.538 1.00 56.63 133 LEU C N 1
ATOM 3778 C CA . LEU C 3 133 ? 111.964 76.312 88.372 1.00 53.53 133 LEU C CA 1
ATOM 3779 C C . LEU C 3 133 ? 112.801 75.105 88.774 1.00 57.50 133 LEU C C 1
ATOM 3780 O O . LEU C 3 133 ? 112.706 74.040 88.153 1.00 62.12 133 LEU C O 1
ATOM 3785 N N . ILE C 3 134 ? 113.620 75.247 89.817 1.00 58.79 134 ILE C N 1
ATOM 3786 C CA . ILE C 3 134 ? 114.415 74.121 90.295 1.00 58.49 134 ILE C CA 1
ATOM 3787 C C . ILE C 3 134 ? 113.510 73.015 90.819 1.00 60.96 134 ILE C C 1
ATOM 3788 O O . ILE C 3 134 ? 113.754 71.827 90.576 1.00 69.42 134 ILE C O 1
ATOM 3793 N N . GLY C 3 135 ? 112.453 73.383 91.543 1.00 59.11 135 GLY C N 1
ATOM 3794 C CA . GLY C 3 135 ? 111.520 72.383 92.029 1.00 55.39 135 GLY C CA 1
ATOM 3795 C C . GLY C 3 135 ? 110.825 71.640 90.908 1.00 57.61 135 GLY C C 1
ATOM 3796 O O . GLY C 3 135 ? 110.647 70.425 90.976 1.00 66.36 135 GLY C O 1
ATOM 3797 N N . TYR C 3 136 ? 110.431 72.359 89.858 1.00 58.76 136 TYR C N 1
ATOM 3798 C CA . TYR C 3 136 ? 109.822 71.719 88.698 1.00 59.28 136 TYR C CA 1
ATOM 3799 C C . TYR C 3 136 ? 110.794 70.767 88.016 1.00 61.72 136 TYR C C 1
ATOM 3800 O O . TYR C 3 136 ? 110.416 69.659 87.620 1.00 64.62 136 TYR C O 1
ATOM 3809 N N . GLY C 3 137 ? 112.050 71.183 87.863 1.00 62.45 137 GLY C N 1
ATOM 3810 C CA . GLY C 3 137 ? 113.035 70.304 87.257 1.00 61.70 137 GLY C CA 1
ATOM 3811 C C . GLY C 3 137 ? 113.261 69.040 88.062 1.00 66.16 137 GLY C C 1
ATOM 3812 O O . GLY C 3 137 ? 113.317 67.940 87.508 1.00 73.18 137 GLY C O 1
ATOM 3813 N N . GLU C 3 138 ? 113.381 69.178 89.382 1.00 65.54 138 GLU C N 1
ATOM 3814 C CA . GLU C 3 138 ? 113.551 68.007 90.234 1.00 65.50 138 GLU C CA 1
ATOM 3815 C C . GLU C 3 138 ? 112.328 67.104 90.179 1.00 67.05 138 GLU C C 1
ATOM 3816 O O . GLU C 3 138 ? 112.453 65.876 90.162 1.00 72.22 138 GLU C O 1
ATOM 3822 N N . HIS C 3 139 ? 111.136 67.697 90.155 1.00 67.50 139 HIS C N 1
ATOM 3823 C CA . HIS C 3 139 ? 109.911 66.912 90.094 1.00 65.00 139 HIS C CA 1
ATOM 3824 C C . HIS C 3 139 ? 109.819 66.124 88.796 1.00 68.85 139 HIS C C 1
ATOM 3825 O O . HIS C 3 139 ? 109.400 64.963 88.795 1.00 74.71 139 HIS C O 1
ATOM 3832 N N . MET C 3 140 ? 110.198 66.738 87.678 1.00 72.06 140 MET C N 1
ATOM 3833 C CA . MET C 3 140 ? 110.086 66.065 86.393 1.00 70.71 140 MET C CA 1
ATOM 3834 C C . MET C 3 140 ? 111.253 65.137 86.101 1.00 73.75 140 MET C C 1
ATOM 3835 O O . MET C 3 140 ? 111.146 64.319 85.185 1.00 76.18 140 MET C O 1
ATOM 3840 N N . SER C 3 141 ? 112.352 65.237 86.852 1.00 75.90 141 SER C N 1
ATOM 3841 C CA . SER C 3 141 ? 113.514 64.399 86.576 1.0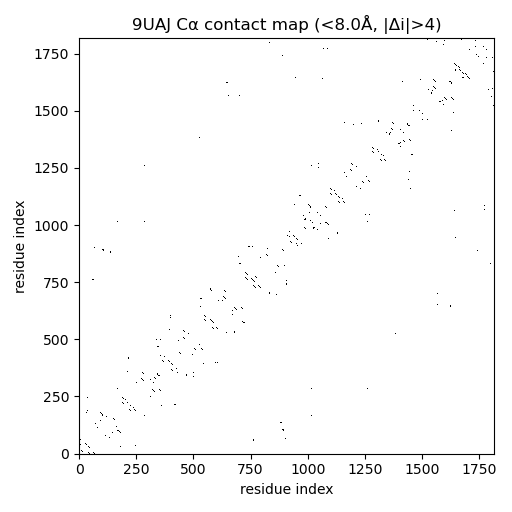0 73.91 141 SER C CA 1
ATOM 3842 C C . SER C 3 141 ? 113.158 62.919 86.593 1.00 80.86 141 SER C C 1
ATOM 3843 O O . SER C 3 141 ? 113.652 62.147 85.765 1.00 84.87 141 SER C O 1
ATOM 3846 N N . GLY C 3 142 ? 112.314 62.500 87.534 1.00 81.51 142 GLY C N 1
ATOM 3847 C CA . GLY C 3 142 ? 111.926 61.101 87.590 1.00 81.77 142 GLY C CA 1
ATOM 3848 C C . GLY C 3 142 ? 111.084 60.665 86.407 1.00 85.12 142 GLY C C 1
ATOM 3849 O O . GLY C 3 142 ? 111.303 59.593 85.840 1.00 88.92 142 GLY C O 1
ATOM 3850 N N . LEU C 3 143 ? 110.117 61.488 86.013 1.00 83.68 143 LEU C N 1
ATOM 3851 C CA . LEU C 3 143 ? 109.160 61.103 84.985 1.00 82.40 143 LEU C CA 1
ATOM 3852 C C . LEU C 3 143 ? 109.698 61.248 83.569 1.00 86.95 143 LEU C C 1
ATOM 3853 O O . LEU C 3 143 ? 109.043 60.790 82.629 1.00 88.40 143 LEU C O 1
ATOM 3858 N N . LEU C 3 144 ? 110.857 61.871 83.390 1.00 85.07 144 LEU C N 1
ATOM 3859 C CA . LEU C 3 144 ? 111.431 62.065 82.067 1.00 81.70 144 LEU C CA 1
ATOM 3860 C C . LEU C 3 144 ? 112.358 60.935 81.654 1.00 85.96 144 LEU C C 1
ATOM 3861 O O . LEU C 3 144 ? 112.900 60.974 80.547 1.00 88.25 144 LEU C O 1
ATOM 3866 N N . GLN C 3 145 ? 112.552 59.945 82.524 1.00 85.10 145 GLN C N 1
ATOM 3867 C CA . GLN C 3 145 ? 113.525 58.866 82.208 1.00 88.04 145 GLN C CA 1
ATOM 3868 C C . GLN C 3 145 ? 113.014 58.038 81.019 1.00 89.39 145 GLN C C 1
ATOM 3869 O O . GLN C 3 145 ? 113.822 57.754 80.112 1.00 90.29 145 GLN C O 1
ATOM 3875 N N . ALA C 3 146 ? 111.730 57.677 81.020 1.00 90.75 146 ALA C N 1
ATOM 3876 C CA . ALA C 3 146 ? 111.164 56.843 79.961 1.00 92.99 146 ALA C CA 1
ATOM 3877 C C . ALA C 3 146 ? 110.512 57.680 78.868 1.00 95.02 146 ALA C C 1
ATOM 3878 O O . ALA C 3 146 ? 109.363 57.456 78.497 1.00 96.04 146 ALA C O 1
ATOM 3880 N N . HIS C 3 147 ? 111.249 58.648 78.330 1.00 94.74 147 HIS C N 1
ATOM 3881 C CA . HIS C 3 147 ? 110.683 59.560 77.349 1.00 89.84 147 HIS C CA 1
ATOM 3882 C C . HIS C 3 147 ? 111.808 60.180 76.542 1.00 88.56 147 HIS C C 1
ATOM 3883 O O . HIS C 3 147 ? 112.917 60.369 77.045 1.00 91.52 147 HIS C O 1
ATOM 3890 N N . ARG C 3 148 ? 111.509 60.491 75.287 1.00 83.76 148 ARG C N 1
ATOM 3891 C CA . ARG C 3 148 ? 112.382 61.294 74.445 1.00 80.84 148 ARG C CA 1
ATOM 3892 C C . ARG C 3 148 ? 111.733 62.660 74.288 1.00 78.09 148 ARG C C 1
ATOM 3893 O O . ARG C 3 148 ? 110.576 62.755 73.871 1.00 83.05 148 ARG C O 1
ATOM 3901 N N . PHE C 3 149 ? 112.473 63.709 74.629 1.00 74.41 149 PHE C N 1
ATOM 3902 C CA . PHE C 3 149 ? 111.878 65.021 74.814 1.00 72.36 149 PHE C CA 1
ATOM 3903 C C . PHE C 3 149 ? 112.915 66.091 74.528 1.00 74.65 149 PHE C C 1
ATOM 3904 O O . PHE C 3 149 ? 114.115 65.823 74.466 1.00 79.03 149 PHE C O 1
ATOM 3912 N N . GLU C 3 150 ? 112.427 67.315 74.362 1.00 71.68 150 GLU C N 1
ATOM 3913 C CA . GLU C 3 150 ? 113.287 68.478 74.182 1.00 68.52 150 GLU C CA 1
ATOM 3914 C C . GLU C 3 150 ? 112.589 69.699 74.753 1.00 64.77 150 GLU C C 1
ATOM 3915 O O . GLU C 3 150 ? 111.476 70.025 74.338 1.00 67.30 150 GLU C O 1
ATOM 3921 N N . TYR C 3 151 ? 113.240 70.361 75.703 1.00 63.31 151 TYR C N 1
ATOM 3922 C CA . TYR C 3 151 ? 112.755 71.602 76.288 1.00 59.95 151 TYR C CA 1
ATOM 3923 C C . TYR C 3 151 ? 113.497 72.784 75.683 1.00 60.61 151 TYR C C 1
ATOM 3924 O O . TYR C 3 151 ? 114.727 72.782 75.604 1.00 62.83 151 TYR C O 1
ATOM 3933 N N . TYR C 3 152 ? 112.748 73.800 75.272 1.00 57.81 152 TYR C N 1
ATOM 3934 C CA . TYR C 3 152 ? 113.316 75.042 74.760 1.00 54.66 152 TYR C CA 1
ATOM 3935 C C . TYR C 3 152 ? 112.720 76.193 75.549 1.00 57.80 152 TYR C C 1
ATOM 3936 O O . TYR C 3 152 ? 111.516 76.438 75.478 1.00 63.09 152 TYR C O 1
ATOM 3945 N N . GLN C 3 153 ? 113.553 76.901 76.290 1.00 58.25 153 GLN C N 1
ATOM 3946 C CA . GLN C 3 153 ? 113.107 78.040 77.073 1.00 56.14 153 GLN C CA 1
ATOM 3947 C C . GLN C 3 153 ? 113.377 79.329 76.312 1.00 59.15 153 GLN C C 1
ATOM 3948 O O . GLN C 3 153 ? 114.458 79.506 75.744 1.00 62.60 153 GLN C O 1
ATOM 3954 N N . ALA C 3 154 ? 112.388 80.222 76.300 1.00 56.72 154 ALA C N 1
ATOM 3955 C CA . ALA C 3 154 ? 112.523 81.514 75.636 1.00 52.80 154 ALA C CA 1
ATOM 3956 C C . ALA C 3 154 ? 113.550 82.359 76.376 1.00 56.51 154 ALA C C 1
ATOM 3957 O O . ALA C 3 154 ? 113.270 82.879 77.458 1.00 63.11 154 ALA C O 1
ATOM 3959 N N . ALA C 3 155 ? 114.733 82.509 75.792 1.00 55.06 155 ALA C N 1
ATOM 3960 C CA . ALA C 3 155 ? 115.838 83.155 76.485 1.00 54.23 155 ALA C CA 1
ATOM 3961 C C . ALA C 3 155 ? 115.588 84.647 76.634 1.00 58.43 155 ALA C C 1
ATOM 3962 O O . ALA C 3 155 ? 115.305 85.341 75.655 1.00 66.64 155 ALA C O 1
ATOM 3964 N N . GLY C 3 156 ? 115.694 85.139 77.863 1.00 57.48 156 GLY C N 1
ATOM 3965 C CA . GLY C 3 156 ? 115.560 86.547 78.146 1.00 51.99 156 GLY C CA 1
ATOM 3966 C C . GLY C 3 156 ? 114.143 87.060 78.241 1.00 52.85 156 GLY C C 1
ATOM 3967 O O . GLY C 3 156 ? 113.954 88.248 78.515 1.00 60.53 156 GLY C O 1
ATOM 3968 N N . ALA C 3 157 ? 113.144 86.216 78.035 1.00 52.06 157 ALA C N 1
ATOM 3969 C CA . ALA C 3 157 ? 111.760 86.656 78.047 1.00 49.28 157 ALA C CA 1
ATOM 3970 C C . ALA C 3 157 ? 111.175 86.533 79.445 1.00 55.19 157 ALA C C 1
ATOM 3971 O O . ALA C 3 157 ? 111.412 85.549 80.147 1.00 61.14 157 ALA C O 1
ATOM 3973 N N . THR C 3 158 ? 110.423 87.550 79.850 1.00 54.71 158 THR C N 1
ATOM 3974 C CA . THR C 3 158 ? 109.670 87.495 81.084 1.00 55.66 158 THR C CA 1
ATOM 3975 C C . THR C 3 158 ? 108.206 87.794 80.796 1.00 57.75 158 THR C C 1
ATOM 3976 O O . THR C 3 158 ? 107.906 88.671 79.986 1.00 60.51 158 THR C O 1
ATOM 3980 N N . PRO C 3 159 ? 107.276 87.070 81.416 1.00 60.89 159 PRO C N 1
ATOM 3981 C CA . PRO C 3 159 ? 107.477 85.995 82.391 1.00 59.17 159 PRO C CA 1
ATOM 3982 C C . PRO C 3 159 ? 107.968 84.706 81.746 1.00 59.20 159 PRO C C 1
ATOM 3983 O O . PRO C 3 159 ? 108.044 84.617 80.530 1.00 64.25 159 PRO C O 1
ATOM 3987 N N . HIS C 3 160 ? 108.300 83.706 82.558 1.00 57.22 160 HIS C N 1
ATOM 3988 C CA . HIS C 3 160 ? 108.912 82.479 82.067 1.00 55.77 160 HIS C CA 1
ATOM 3989 C C . HIS C 3 160 ? 108.045 81.801 81.015 1.00 60.44 160 HIS C C 1
ATOM 3990 O O . HIS C 3 160 ? 106.818 81.766 81.122 1.00 66.24 160 HIS C O 1
ATOM 3997 N N . ARG C 3 161 ? 108.697 81.253 79.996 1.00 53.70 161 ARG C N 1
ATOM 3998 C CA . ARG C 3 161 ? 108.008 80.666 78.858 1.00 53.67 161 ARG C CA 1
ATOM 3999 C C . ARG C 3 161 ? 108.874 79.569 78.262 1.00 55.11 161 ARG C C 1
ATOM 4000 O O . ARG C 3 161 ? 110.073 79.774 78.053 1.00 62.35 161 ARG C O 1
ATOM 4008 N N . HIS C 3 162 ? 108.276 78.415 77.978 1.00 54.15 162 HIS C N 1
ATOM 4009 C CA . HIS C 3 162 ? 109.035 77.336 77.365 1.00 55.69 162 HIS C CA 1
ATOM 4010 C C . HIS C 3 162 ? 108.134 76.467 76.499 1.00 58.86 162 HIS C C 1
ATOM 4011 O O . HIS C 3 162 ? 106.907 76.559 76.538 1.00 64.00 162 HIS C O 1
ATOM 4018 N N . PHE C 3 163 ? 108.785 75.642 75.685 1.00 59.44 163 PHE C N 1
ATOM 4019 C CA . PHE C 3 163 ? 108.164 74.694 74.775 1.00 57.06 163 PHE C CA 1
ATOM 4020 C C . PHE C 3 163 ? 108.744 73.318 75.051 1.00 59.73 163 PHE C C 1
ATOM 4021 O O . PHE C 3 163 ? 109.941 73.186 75.304 1.00 63.57 163 PHE C O 1
ATOM 4029 N N . VAL C 3 164 ? 107.899 72.296 75.006 1.00 58.46 164 VAL C N 1
ATOM 4030 C CA . VAL C 3 164 ? 108.319 70.917 75.221 1.00 57.27 164 VAL C CA 1
ATOM 4031 C C . VAL C 3 164 ? 107.874 70.121 74.007 1.00 61.03 164 VAL C C 1
ATOM 4032 O O . VAL C 3 164 ? 106.694 70.147 73.649 1.00 62.76 164 VAL C O 1
ATOM 4036 N N . PHE C 3 165 ? 108.801 69.412 73.382 1.00 66.27 165 PHE C N 1
ATOM 4037 C CA . PHE C 3 165 ? 108.460 68.421 72.373 1.00 63.63 165 PHE C CA 1
ATOM 4038 C C . PHE C 3 165 ? 108.665 67.044 72.984 1.00 66.38 165 PHE C C 1
ATOM 4039 O O . PHE C 3 165 ? 109.756 66.741 73.468 1.00 71.20 165 PHE C O 1
ATOM 4047 N N . VAL C 3 166 ? 107.619 66.218 72.982 1.00 70.20 166 VAL C N 1
ATOM 4048 C CA . VAL C 3 166 ? 107.664 64.921 73.644 1.00 71.88 166 VAL C CA 1
ATOM 4049 C C . VAL C 3 166 ? 107.007 63.876 72.752 1.00 75.11 166 VAL C C 1
ATOM 4050 O O . VAL C 3 166 ? 106.216 64.192 71.862 1.00 81.13 166 VAL C O 1
ATOM 4054 N N . ASN C 3 167 ? 107.368 62.614 72.983 1.00 79.20 167 ASN C N 1
ATOM 4055 C CA . ASN C 3 167 ? 106.770 61.512 72.240 1.00 85.38 167 ASN C CA 1
ATOM 4056 C C . ASN C 3 167 ? 105.283 61.413 72.527 1.00 93.74 167 ASN C C 1
ATOM 4057 O O . ASN C 3 167 ? 104.866 61.281 73.681 1.00 94.45 167 ASN C O 1
ATOM 4062 N N . SER C 3 168 ? 104.485 61.444 71.469 1.00 97.73 168 SER C N 1
ATOM 4063 C CA . SER C 3 168 ? 103.035 61.414 71.608 1.00 97.50 168 SER C CA 1
ATOM 4064 C C . SER C 3 168 ? 102.614 59.993 71.944 1.00 105.48 168 SER C C 1
ATOM 4065 O O . SER C 3 168 ? 102.456 59.151 71.058 1.00 111.05 168 SER C O 1
ATOM 4068 N N . VAL C 3 169 ? 102.443 59.717 73.232 1.00 106.99 169 VAL C N 1
ATOM 4069 C CA . VAL C 3 169 ? 101.783 58.501 73.691 1.00 114.03 169 VAL C CA 1
ATOM 4070 C C . VAL C 3 169 ? 100.353 58.877 74.068 1.00 116.16 169 VAL C C 1
ATOM 4071 O O . VAL C 3 169 ? 100.162 59.697 74.979 1.00 112.60 169 VAL C O 1
ATOM 4075 N N . PRO C 3 170 ? 99.339 58.343 73.393 1.00 121.29 170 PRO C N 1
ATOM 4076 C CA . PRO C 3 170 ? 97.960 58.654 73.779 1.00 118.72 170 PRO C CA 1
ATOM 4077 C C . PRO C 3 170 ? 97.682 58.174 75.194 1.00 120.60 170 PRO C C 1
ATOM 4078 O O . PRO C 3 170 ? 98.319 57.244 75.694 1.00 120.31 170 PRO C O 1
ATOM 4082 N N . ASP C 3 171 ? 96.733 58.844 75.845 1.00 117.87 171 ASP C N 1
ATOM 4083 C CA . ASP C 3 171 ? 96.409 58.639 77.252 1.00 119.11 171 ASP C CA 1
ATOM 4084 C C . ASP C 3 171 ? 97.561 59.027 78.168 1.00 115.77 171 ASP C C 1
ATOM 4085 O O . ASP C 3 171 ? 97.601 58.614 79.329 1.00 117.47 171 ASP C O 1
ATOM 4090 N N . GLU C 3 172 ? 98.500 59.821 77.661 1.00 110.78 172 GLU C N 1
ATOM 4091 C CA . GLU C 3 172 ? 99.571 60.379 78.464 1.00 105.97 172 GLU C CA 1
ATOM 4092 C C . GLU C 3 172 ? 99.656 61.894 78.340 1.00 97.38 172 GLU C C 1
ATOM 4093 O O . GLU C 3 172 ? 100.491 62.507 79.011 1.00 98.00 172 GLU C O 1
ATOM 4099 N N . ILE C 3 173 ? 98.811 62.514 77.517 1.00 90.57 173 ILE C N 1
ATOM 4100 C CA . ILE C 3 173 ? 98.824 63.966 77.378 1.00 84.26 173 ILE C CA 1
ATOM 4101 C C . ILE C 3 173 ? 98.441 64.634 78.689 1.00 82.89 173 ILE C C 1
ATOM 4102 O O . ILE C 3 173 ? 99.078 65.602 79.116 1.00 87.33 173 ILE C O 1
ATOM 4107 N N . GLU C 3 174 ? 97.396 64.132 79.345 1.00 83.94 174 GLU C N 1
ATOM 4108 C CA . GLU C 3 174 ? 96.950 64.731 80.598 1.00 83.84 174 GLU C CA 1
ATOM 4109 C C . GLU C 3 174 ? 98.033 64.655 81.663 1.00 82.23 174 GLU C C 1
ATOM 4110 O O . GLU C 3 174 ? 98.284 65.633 82.380 1.00 85.37 174 GLU C O 1
ATOM 4116 N N . VAL C 3 175 ? 98.695 63.506 81.771 1.00 81.31 175 VAL C N 1
ATOM 4117 C CA . VAL C 3 175 ? 99.709 63.321 82.801 1.00 83.33 175 VAL C CA 1
ATOM 4118 C C . VAL C 3 175 ? 100.879 64.267 82.577 1.00 78.57 175 VAL C C 1
ATOM 4119 O O . VAL C 3 175 ? 101.349 64.926 83.508 1.00 80.83 175 VAL C O 1
ATOM 4123 N N . PHE C 3 176 ? 101.366 64.355 81.341 1.00 78.07 176 PHE C N 1
ATOM 4124 C CA . PHE C 3 176 ? 102.499 65.233 81.080 1.00 79.00 176 PHE C CA 1
ATOM 4125 C C . PHE C 3 176 ? 102.111 66.697 81.226 1.00 78.95 176 PHE C C 1
ATOM 4126 O O . PHE C 3 176 ? 102.922 67.518 81.667 1.00 82.43 176 PHE C O 1
ATOM 4134 N N . GLY C 3 177 ? 100.883 67.047 80.848 1.00 79.80 177 GLY C N 1
ATOM 4135 C CA . GLY C 3 177 ? 100.454 68.429 80.955 1.00 72.72 177 GLY C CA 1
ATOM 4136 C C . GLY C 3 177 ? 100.300 68.893 82.388 1.00 74.71 177 GLY C C 1
ATOM 4137 O O . GLY C 3 177 ? 100.660 70.022 82.723 1.00 75.18 177 GLY C O 1
ATOM 4138 N N . ARG C 3 178 ? 99.768 68.035 83.255 1.00 76.28 178 ARG C N 1
ATOM 4139 C CA . ARG C 3 178 ? 99.451 68.459 84.610 1.00 72.39 178 ARG C CA 1
ATOM 4140 C C . ARG C 3 178 ? 100.589 68.258 85.600 1.00 72.07 178 ARG C C 1
ATOM 4141 O O . ARG C 3 178 ? 100.473 68.714 86.740 1.00 77.19 178 ARG C O 1
ATOM 4149 N N . GLU C 3 179 ? 101.678 67.610 85.209 1.00 74.03 179 GLU C N 1
ATOM 4150 C CA . GLU C 3 179 ? 102.765 67.366 86.148 1.00 76.36 179 GLU C CA 1
ATOM 4151 C C . GLU C 3 179 ? 103.507 68.658 86.452 1.00 78.19 179 GLU C C 1
ATOM 4152 O O . GLU C 3 179 ? 103.961 69.355 85.542 1.00 80.96 179 GLU C O 1
ATOM 4158 N N . GLY C 3 180 ? 103.633 68.974 87.737 1.00 76.96 180 GLY C N 1
ATOM 4159 C CA . GLY C 3 180 ? 104.348 70.155 88.166 1.00 67.80 180 GLY C CA 1
ATOM 4160 C C . GLY C 3 180 ? 103.578 71.451 88.081 1.00 67.91 180 GLY C C 1
ATOM 4161 O O . GLY C 3 180 ? 104.159 72.508 88.335 1.00 71.29 180 GLY C O 1
ATOM 4162 N N . VAL C 3 181 ? 102.294 71.410 87.727 1.00 65.08 181 VAL C N 1
ATOM 4163 C CA . VAL C 3 181 ? 101.516 72.639 87.617 1.00 60.39 181 VAL C CA 1
ATOM 4164 C C . VAL C 3 181 ? 101.384 73.312 88.976 1.00 62.08 181 VAL C C 1
ATOM 4165 O O . VAL C 3 181 ? 101.463 74.540 89.085 1.00 61.75 181 VAL C O 1
ATOM 4169 N N . ASP C 3 182 ? 101.194 72.522 90.034 1.00 65.53 182 ASP C N 1
ATOM 4170 C CA . ASP C 3 182 ? 101.050 73.092 91.369 1.00 60.51 182 ASP C CA 1
ATOM 4171 C C . ASP C 3 182 ? 102.334 73.755 91.848 1.00 57.60 182 ASP C C 1
ATOM 4172 O O . ASP C 3 182 ? 102.279 74.679 92.664 1.00 60.19 182 ASP C O 1
ATOM 4177 N N . ILE C 3 183 ? 103.491 73.302 91.368 1.00 57.77 183 ILE C N 1
ATOM 4178 C CA . ILE C 3 183 ? 104.747 73.936 91.752 1.00 54.07 183 ILE C CA 1
ATOM 4179 C C . ILE C 3 183 ? 104.811 75.359 91.218 1.00 58.80 183 ILE C C 1
ATOM 4180 O O . ILE C 3 183 ? 105.345 76.259 91.873 1.00 70.08 183 ILE C O 1
ATOM 4185 N N . TRP C 3 184 ? 104.263 75.590 90.030 1.00 60.04 184 TRP C N 1
ATOM 4186 C CA . TRP C 3 184 ? 104.254 76.923 89.450 1.00 56.72 184 TRP C CA 1
ATOM 4187 C C . TRP C 3 184 ? 103.174 77.818 90.035 1.00 63.77 184 TRP C C 1
ATOM 4188 O O . TRP C 3 184 ? 103.119 78.998 89.686 1.00 72.96 184 TRP C O 1
ATOM 4199 N N . GLY C 3 185 ? 102.315 77.292 90.899 1.00 60.93 185 GLY C N 1
ATOM 4200 C CA . GLY C 3 185 ? 101.294 78.091 91.547 1.00 56.04 185 GLY C CA 1
ATOM 4201 C C . GLY C 3 185 ? 99.876 77.633 91.312 1.00 57.81 185 GLY C C 1
ATOM 4202 O O . GLY C 3 185 ? 98.949 78.300 91.787 1.00 66.99 185 GLY C O 1
ATOM 4203 N N . GLY C 3 186 ? 99.640 76.538 90.601 1.00 56.42 186 GLY C N 1
ATOM 4204 C CA . GLY C 3 186 ? 98.304 76.032 90.422 1.00 53.46 186 GLY C CA 1
ATOM 4205 C C . GLY C 3 186 ? 97.781 76.223 89.017 1.00 58.44 186 GLY C C 1
ATOM 4206 O O . GLY C 3 186 ? 98.416 76.855 88.172 1.00 60.90 186 GLY C O 1
ATOM 4207 N N . PRO C 3 187 ? 96.594 75.676 88.747 1.00 59.67 187 PRO C N 1
ATOM 4208 C CA . PRO C 3 187 ? 96.053 75.717 87.381 1.00 56.66 187 PRO C CA 1
ATOM 4209 C C . PRO C 3 187 ? 95.732 77.111 86.880 1.00 59.90 187 PRO C C 1
ATOM 4210 O O . PRO C 3 187 ? 95.606 77.292 85.665 1.00 67.10 187 PRO C O 1
ATOM 4214 N N . GLY C 3 188 ? 95.579 78.093 87.760 1.00 61.70 188 GLY C N 1
ATOM 4215 C CA . GLY C 3 188 ? 95.265 79.437 87.326 1.00 60.94 188 GLY C CA 1
ATOM 4216 C C . GLY C 3 188 ? 96.444 80.332 87.056 1.00 65.70 188 GLY C C 1
ATOM 4217 O O . GLY C 3 188 ? 96.280 81.374 86.423 1.00 76.79 188 GLY C O 1
ATOM 4218 N N . GLU C 3 189 ? 97.635 79.958 87.511 1.00 64.82 189 GLU C N 1
ATOM 4219 C CA . GLU C 3 189 ? 98.823 80.784 87.362 1.00 64.82 189 GLU C CA 1
ATOM 4220 C C . GLU C 3 189 ? 99.789 80.255 86.317 1.00 63.75 189 GLU C C 1
ATOM 4221 O O . GLU C 3 189 ? 100.836 80.866 86.096 1.00 66.15 189 GLU C O 1
ATOM 4227 N N . PHE C 3 190 ? 99.477 79.132 85.684 1.00 62.46 190 PHE C N 1
ATOM 4228 C CA . PHE C 3 190 ? 100.347 78.515 84.698 1.00 56.61 190 PHE C CA 1
ATOM 4229 C C . PHE C 3 190 ? 99.498 78.127 83.502 1.00 63.74 190 PHE C C 1
ATOM 4230 O O . PHE C 3 190 ? 98.438 77.520 83.666 1.00 66.93 190 PHE C O 1
ATOM 4238 N N . VAL C 3 191 ? 99.952 78.486 82.309 1.00 62.80 191 VAL C N 1
ATOM 4239 C CA . VAL C 3 191 ? 99.228 78.231 81.074 1.00 59.24 191 VAL C CA 1
ATOM 4240 C C . VAL C 3 191 ? 99.957 77.124 80.335 1.00 60.18 191 VAL C C 1
ATOM 4241 O O . VAL C 3 191 ? 101.150 77.250 80.040 1.00 65.72 191 VAL C O 1
ATOM 4245 N N . VAL C 3 192 ? 99.243 76.039 80.049 1.00 59.31 192 VAL C N 1
ATOM 4246 C CA . VAL C 3 192 ? 99.769 74.904 79.303 1.00 57.00 192 VAL C CA 1
ATOM 4247 C C . VAL C 3 192 ? 98.866 74.666 78.105 1.00 60.87 192 VAL C C 1
ATOM 4248 O O . VAL C 3 192 ? 97.649 74.527 78.258 1.00 66.14 192 VAL C O 1
ATOM 4252 N N . LYS C 3 193 ? 99.458 74.622 76.921 1.00 59.81 193 LYS C N 1
ATOM 4253 C CA . LYS C 3 193 ? 98.727 74.348 75.687 1.00 58.34 193 LYS C CA 1
ATOM 4254 C C . LYS C 3 193 ? 99.358 73.169 74.968 1.00 62.60 193 LYS C C 1
ATOM 4255 O O . LYS C 3 193 ? 100.465 73.310 74.416 1.00 66.73 193 LYS C O 1
ATOM 4261 N N . PRO C 3 194 ? 98.735 71.993 74.969 1.00 62.72 194 PRO C N 1
ATOM 4262 C CA . PRO C 3 194 ? 99.238 70.885 74.154 1.00 60.15 194 PRO C CA 1
ATOM 4263 C C . PRO C 3 194 ? 98.660 70.893 72.749 1.00 62.32 194 PRO C C 1
ATOM 4264 O O . PRO C 3 194 ? 97.511 71.271 72.518 1.00 69.44 194 PRO C O 1
ATOM 4268 N N . GLN C 3 195 ? 99.489 70.480 71.796 1.00 63.52 195 GLN C N 1
ATOM 4269 C CA . GLN C 3 195 ? 99.118 70.399 70.393 1.00 62.67 195 GLN C CA 1
ATOM 4270 C C . GLN C 3 195 ? 99.774 69.185 69.761 1.00 61.88 195 GLN C C 1
ATOM 4271 O O . GLN C 3 195 ? 100.957 68.927 69.983 1.00 68.47 195 GLN C O 1
ATOM 4277 N N . TYR C 3 196 ? 99.007 68.446 68.970 1.00 62.89 196 TYR C N 1
ATOM 4278 C CA . TYR C 3 196 ? 99.590 67.418 68.121 1.00 64.31 196 TYR C CA 1
ATOM 4279 C C . TYR C 3 196 ? 100.339 68.079 66.975 1.00 64.40 196 TYR C C 1
ATOM 4280 O O . TYR C 3 196 ? 99.815 68.996 66.340 1.00 68.94 196 TYR C O 1
ATOM 4289 N N . VAL C 3 197 ? 101.563 67.631 66.695 1.00 65.72 197 VAL C N 1
ATOM 4290 C CA . VAL C 3 197 ? 102.323 68.205 65.593 1.00 62.83 197 VAL C CA 1
ATOM 4291 C C . VAL C 3 197 ? 102.781 67.090 64.668 1.00 66.83 197 VAL C C 1
ATOM 4292 O O . VAL C 3 197 ? 103.229 66.034 65.124 1.00 74.28 197 VAL C O 1
ATOM 4296 N N . THR C 3 198 ? 102.647 67.318 63.367 1.00 67.29 198 THR C N 1
ATOM 4297 C CA . THR C 3 198 ? 103.127 66.387 62.357 1.00 72.22 198 THR C CA 1
ATOM 4298 C C . THR C 3 198 ? 104.471 66.869 61.841 1.00 74.40 198 THR C C 1
ATOM 4299 O O . THR C 3 198 ? 104.618 68.037 61.476 1.00 78.48 198 THR C O 1
ATOM 4303 N N . ARG C 3 199 ? 105.447 65.973 61.820 1.00 77.29 199 ARG C N 1
ATOM 4304 C CA . ARG C 3 199 ? 106.763 66.323 61.315 1.00 79.13 199 ARG C CA 1
ATOM 4305 C C . ARG C 3 199 ? 106.706 66.542 59.809 1.00 81.43 199 ARG C C 1
ATOM 4306 O O . ARG C 3 199 ? 106.173 65.711 59.071 1.00 86.99 199 ARG C O 1
ATOM 4314 N N . ILE C 3 200 ? 107.246 67.667 59.355 1.00 79.12 200 ILE C N 1
ATOM 4315 C CA . ILE C 3 200 ? 107.298 67.966 57.930 1.00 84.24 200 ILE C CA 1
ATOM 4316 C C . ILE C 3 200 ? 108.742 68.139 57.493 1.00 92.65 200 ILE C C 1
ATOM 4317 O O . ILE C 3 200 ? 109.021 68.441 56.335 1.00 97.19 200 ILE C O 1
ATOM 4323 N N . GLN D 4 24 ? 91.962 57.780 74.618 1.00 102.42 24 GLN D N 1
ATOM 4324 C CA . GLN D 4 24 ? 91.777 57.955 73.184 1.00 101.96 24 GLN D CA 1
ATOM 4325 C C . GLN D 4 24 ? 92.556 59.164 72.684 1.00 99.04 24 GLN D C 1
ATOM 4326 O O . GLN D 4 24 ? 93.446 59.660 73.367 1.00 96.00 24 GLN D O 1
ATOM 4332 N N . ASP D 4 25 ? 92.217 59.635 71.486 1.00 96.21 25 ASP D N 1
ATOM 4333 C CA . ASP D 4 25 ? 92.927 60.740 70.854 1.00 89.61 25 ASP D CA 1
ATOM 4334 C C . ASP D 4 25 ? 91.949 61.709 70.209 1.00 83.05 25 ASP D C 1
ATOM 4335 O O . ASP D 4 25 ? 92.132 62.131 69.065 1.00 83.59 25 ASP D O 1
ATOM 4340 N N . LEU D 4 26 ? 90.893 62.067 70.926 1.00 77.17 26 LEU D N 1
ATOM 4341 C CA . LEU D 4 26 ? 89.943 63.037 70.408 1.00 71.93 26 LEU D CA 1
ATOM 4342 C C . LEU D 4 26 ? 90.517 64.446 70.489 1.00 75.51 26 LEU D C 1
ATOM 4343 O O . LEU D 4 26 ? 91.233 64.791 71.431 1.00 75.96 26 LEU D O 1
ATOM 4348 N N . VAL D 4 27 ? 90.208 65.257 69.481 1.00 75.03 27 VAL D N 1
ATOM 4349 C CA . VAL D 4 27 ? 90.603 66.657 69.417 1.00 70.26 27 VAL D CA 1
ATOM 4350 C C . VAL D 4 27 ? 89.373 67.479 69.073 1.00 70.16 27 VAL D C 1
ATOM 4351 O O . VAL D 4 27 ? 88.645 67.147 68.130 1.00 73.65 27 VAL D O 1
ATOM 4355 N N . PHE D 4 28 ? 89.138 68.537 69.844 1.00 69.90 28 PHE D N 1
ATOM 4356 C CA . PHE D 4 28 ? 88.158 69.563 69.509 1.00 70.29 28 PHE D CA 1
ATOM 4357 C C . PHE D 4 28 ? 88.884 70.659 68.744 1.00 71.46 28 PHE D C 1
ATOM 4358 O O . PHE D 4 28 ? 89.742 71.346 69.300 1.00 77.97 28 PHE D O 1
ATOM 4366 N N . ALA D 4 29 ? 88.550 70.822 67.475 1.00 68.23 29 ALA D N 1
ATOM 4367 C CA . ALA D 4 29 ? 89.176 71.819 66.627 1.00 74.29 29 ALA D CA 1
ATOM 4368 C C . ALA D 4 29 ? 88.147 72.846 66.182 1.00 78.50 29 ALA D C 1
ATOM 4369 O O . ALA D 4 29 ? 87.033 72.496 65.790 1.00 80.64 29 ALA D O 1
ATOM 4371 N N . GLU D 4 30 ? 88.524 74.116 66.256 1.00 82.64 30 GLU D N 1
ATOM 4372 C CA . GLU D 4 30 ? 87.671 75.217 65.847 1.00 79.92 30 GLU D CA 1
ATOM 4373 C C . GLU D 4 30 ? 88.410 76.081 64.839 1.00 80.70 30 GLU D C 1
ATOM 4374 O O . GLU D 4 30 ? 89.538 76.521 65.089 1.00 87.24 30 GLU D O 1
ATOM 4380 N N . TRP D 4 31 ? 87.746 76.322 63.708 1.00 81.41 31 TRP D N 1
ATOM 4381 C CA . TRP D 4 31 ? 88.263 77.121 62.608 1.00 83.90 31 TRP D CA 1
ATOM 4382 C C . TRP D 4 31 ? 87.361 78.323 62.374 1.00 88.08 31 TRP D C 1
ATOM 4383 O O . TRP D 4 31 ? 86.146 78.265 62.570 1.00 88.94 31 TRP D O 1
ATOM 4394 N N . ASP D 4 32 ? 87.974 79.412 61.916 1.00 90.70 32 ASP D N 1
ATOM 4395 C CA . ASP D 4 32 ? 87.245 80.618 61.528 1.00 87.87 32 ASP D CA 1
ATOM 4396 C C . ASP D 4 32 ? 87.640 80.946 60.093 1.00 88.82 32 ASP D C 1
ATOM 4397 O O . ASP D 4 32 ? 88.783 81.325 59.831 1.00 97.99 32 ASP D O 1
ATOM 4402 N N . LYS D 4 33 ? 86.695 80.804 59.168 1.00 84.71 33 LYS D N 1
ATOM 4403 C CA . LYS D 4 33 ? 86.932 81.112 57.767 1.00 91.59 33 LYS D CA 1
ATOM 4404 C C . LYS D 4 33 ? 86.237 82.390 57.316 1.00 96.17 33 LYS D C 1
ATOM 4405 O O . LYS D 4 33 ? 85.807 82.479 56.163 1.00 100.49 33 LYS D O 1
ATOM 4411 N N . GLY D 4 34 ? 86.118 83.378 58.202 1.00 94.56 34 GLY D N 1
ATOM 4412 C CA . GLY D 4 34 ? 85.520 84.642 57.807 1.00 93.40 34 GLY D CA 1
ATOM 4413 C C . GLY D 4 34 ? 86.364 85.406 56.807 1.00 96.35 34 GLY D C 1
ATOM 4414 O O . GLY D 4 34 ? 85.835 86.069 55.914 1.00 97.29 34 GLY D O 1
ATOM 4415 N N . SER D 4 35 ? 87.688 85.333 56.948 1.00 103.41 35 SER D N 1
ATOM 4416 C CA . SER D 4 35 ? 88.573 86.071 56.053 1.00 109.26 35 SER D CA 1
ATOM 4417 C C . SER D 4 35 ? 88.531 85.508 54.639 1.00 110.93 35 SER D C 1
ATOM 4418 O O . SER D 4 35 ? 88.377 86.256 53.667 1.00 112.71 35 SER D O 1
ATOM 4421 N N . SER D 4 36 ? 88.666 84.194 54.502 1.00 112.87 36 SER D N 1
ATOM 4422 C CA . SER D 4 36 ? 88.671 83.570 53.186 1.00 114.72 36 SER D CA 1
ATOM 4423 C C . SER D 4 36 ? 87.261 83.547 52.618 1.00 115.37 36 SER D C 1
ATOM 4424 O O . SER D 4 36 ? 86.314 83.163 53.310 1.00 115.06 36 SER D O 1
ATOM 4427 N N . HIS D 4 37 ? 87.119 83.963 51.365 1.00 117.09 37 HIS D N 1
ATOM 4428 C CA . HIS D 4 37 ? 85.845 83.832 50.677 1.00 119.49 37 HIS D CA 1
ATOM 4429 C C . HIS D 4 37 ? 85.712 82.505 49.947 1.00 119.69 37 HIS D C 1
ATOM 4430 O O . HIS D 4 37 ? 84.623 82.185 49.461 1.00 119.91 37 HIS D O 1
ATOM 4437 N N . GLU D 4 38 ? 86.790 81.733 49.864 1.00 120.50 38 GLU D N 1
ATOM 4438 C CA . GLU D 4 38 ? 86.762 80.373 49.355 1.00 118.61 38 GLU D CA 1
ATOM 4439 C C . GLU D 4 38 ? 87.674 79.527 50.227 1.00 117.87 38 GLU D C 1
ATOM 4440 O O . GLU D 4 38 ? 88.737 79.986 50.653 1.00 118.70 38 GLU D O 1
ATOM 4446 N N . HIS D 4 39 ? 87.253 78.300 50.510 1.00 114.74 39 HIS D N 1
ATOM 4447 C CA . HIS D 4 39 ? 88.010 77.442 51.405 1.00 110.17 39 HIS D CA 1
ATOM 4448 C C . HIS D 4 39 ? 87.672 75.989 51.108 1.00 110.94 39 HIS D C 1
ATOM 4449 O O . HIS D 4 39 ? 86.802 75.684 50.288 1.00 112.37 39 HIS D O 1
ATOM 4456 N N . ALA D 4 40 ? 88.373 75.090 51.792 1.00 107.29 40 ALA D N 1
ATOM 4457 C CA . ALA D 4 40 ? 88.152 73.660 51.666 1.00 104.22 40 ALA D CA 1
ATOM 4458 C C . ALA D 4 40 ? 87.301 73.103 52.796 1.00 102.59 40 ALA D C 1
ATOM 4459 O O . ALA D 4 40 ? 87.258 71.884 52.980 1.00 104.40 40 ALA D O 1
ATOM 4461 N N . CYS D 4 41 ? 86.615 73.964 53.546 1.00 99.59 41 CYS D N 1
ATOM 4462 C CA . CYS D 4 41 ? 85.819 73.513 54.680 1.00 97.28 41 CYS D CA 1
ATOM 4463 C C . CYS D 4 41 ? 84.583 72.736 54.268 1.00 96.97 41 CYS D C 1
ATOM 4464 O O . CYS D 4 41 ? 83.888 72.216 55.147 1.00 94.44 41 CYS D O 1
ATOM 4467 N N . SER D 4 42 ? 84.284 72.642 52.973 1.00 95.91 42 SER D N 1
ATOM 4468 C CA . SER D 4 42 ? 83.281 71.684 52.535 1.00 92.12 42 SER D CA 1
ATOM 4469 C C . SER D 4 42 ? 83.674 70.265 52.910 1.00 93.93 42 SER D C 1
ATOM 4470 O O . SER D 4 42 ? 82.804 69.394 53.007 1.00 94.17 42 SER D O 1
ATOM 4473 N N . ALA D 4 43 ? 84.967 70.021 53.139 1.00 93.58 43 ALA D N 1
ATOM 4474 C CA . ALA D 4 43 ? 85.409 68.723 53.629 1.00 93.03 43 ALA D CA 1
ATOM 4475 C C . ALA D 4 43 ? 84.775 68.386 54.969 1.00 91.04 43 ALA D C 1
ATOM 4476 O O . ALA D 4 43 ? 84.626 67.207 55.303 1.00 94.07 43 ALA D O 1
ATOM 4478 N N . LEU D 4 44 ? 84.393 69.401 55.745 1.00 88.31 44 LEU D N 1
ATOM 4479 C CA . LEU D 4 44 ? 83.733 69.147 57.018 1.00 85.67 44 LEU D CA 1
ATOM 4480 C C . LEU D 4 44 ? 82.333 68.581 56.839 1.00 88.09 44 LEU D C 1
ATOM 4481 O O . LEU D 4 44 ? 81.764 68.060 57.802 1.00 88.80 44 LEU D O 1
ATOM 4486 N N . ARG D 4 45 ? 81.761 68.680 55.641 1.00 89.95 45 ARG D N 1
ATOM 4487 C CA . ARG D 4 45 ? 80.501 68.028 55.321 1.00 90.53 45 ARG D CA 1
ATOM 4488 C C . ARG D 4 45 ? 80.697 66.768 54.495 1.00 95.72 45 ARG D C 1
ATOM 4489 O O . ARG D 4 45 ? 79.714 66.133 54.107 1.00 97.96 45 ARG D O 1
ATOM 4497 N N . ASN D 4 46 ? 81.942 66.396 54.219 1.00 99.10 46 ASN D N 1
ATOM 4498 C CA . ASN D 4 46 ? 82.256 65.252 53.374 1.00 101.90 46 ASN D CA 1
ATOM 4499 C C . ASN D 4 46 ? 82.403 64.017 54.254 1.00 104.73 46 ASN D C 1
ATOM 4500 O O . ASN D 4 46 ? 83.361 63.903 55.024 1.00 105.58 46 ASN D O 1
ATOM 4505 N N . SER D 4 47 ? 81.455 63.087 54.132 1.00 105.47 47 SER D N 1
ATOM 4506 C CA . SER D 4 47 ? 81.462 61.890 54.963 1.00 103.95 47 SER D CA 1
ATOM 4507 C C . SER D 4 47 ? 82.642 60.975 54.667 1.00 107.33 47 SER D C 1
ATOM 4508 O O . SER D 4 47 ? 83.012 60.170 55.525 1.00 108.48 47 SER D O 1
ATOM 4511 N N . SER D 4 48 ? 83.232 61.066 53.477 1.00 109.01 48 SER D N 1
ATOM 4512 C CA . SER D 4 48 ? 84.398 60.255 53.161 1.00 108.90 48 SER D CA 1
ATOM 4513 C C . SER D 4 48 ? 85.691 60.842 53.708 1.00 109.06 48 SER D C 1
ATOM 4514 O O . SER D 4 48 ? 86.722 60.164 53.679 1.00 110.89 48 SER D O 1
ATOM 4517 N N . VAL D 4 49 ? 85.667 62.080 54.189 1.00 105.53 49 VAL D N 1
ATOM 4518 C CA . VAL D 4 49 ? 86.808 62.646 54.895 1.00 101.85 49 VAL D CA 1
ATOM 4519 C C . VAL D 4 49 ? 86.634 62.516 56.399 1.00 102.86 49 VAL D C 1
ATOM 4520 O O . VAL D 4 49 ? 87.541 62.073 57.107 1.00 103.30 49 VAL D O 1
ATOM 4524 N N . ILE D 4 50 ? 85.462 62.885 56.902 1.00 102.80 50 ILE D N 1
ATOM 4525 C CA . ILE D 4 50 ? 85.153 62.786 58.322 1.00 100.31 50 ILE D CA 1
ATOM 4526 C C . ILE D 4 50 ? 84.503 61.432 58.563 1.00 103.77 50 ILE D C 1
ATOM 4527 O O . ILE D 4 50 ? 83.383 61.181 58.116 1.00 109.76 50 ILE D O 1
ATOM 4532 N N . GLU D 4 51 ? 85.204 60.557 59.270 1.00 105.08 51 GLU D N 1
ATOM 4533 C CA . GLU D 4 51 ? 84.649 59.290 59.714 1.00 108.24 51 GLU D CA 1
ATOM 4534 C C . GLU D 4 51 ? 84.712 59.228 61.232 1.00 110.71 51 GLU D C 1
ATOM 4535 O O . GLU D 4 51 ? 85.710 59.629 61.836 1.00 110.87 51 GLU D O 1
ATOM 4541 N N . LYS D 4 52 ? 83.631 58.747 61.841 1.00 110.41 52 LYS D N 1
ATOM 4542 C CA . LYS D 4 52 ? 83.550 58.569 63.290 1.00 116.10 52 LYS D CA 1
ATOM 4543 C C . LYS D 4 52 ? 83.809 59.868 64.045 1.00 116.66 52 LYS D C 1
ATOM 4544 O O . LYS D 4 52 ? 84.326 59.853 65.164 1.00 120.43 52 LYS D O 1
ATOM 4550 N N . GLY D 4 53 ? 83.448 61.006 63.453 1.00 103.56 53 GLY D N 1
ATOM 4551 C CA . GLY D 4 53 ? 83.639 62.293 64.078 1.00 90.09 53 GLY D CA 1
ATOM 4552 C C . GLY D 4 53 ? 82.332 63.048 64.232 1.00 88.48 53 GLY D C 1
ATOM 4553 O O . GLY D 4 53 ? 81.247 62.537 63.951 1.00 91.89 53 GLY D O 1
ATOM 4554 N N . LEU D 4 54 ? 82.462 64.286 64.698 1.00 85.38 54 LEU D N 1
ATOM 4555 C CA . LEU D 4 54 ? 81.343 65.213 64.772 1.00 76.48 54 LEU D CA 1
ATOM 4556 C C . LEU D 4 54 ? 81.789 66.546 64.200 1.00 75.77 54 LEU D C 1
ATOM 4557 O O . LEU D 4 54 ? 82.868 67.030 64.540 1.00 77.28 54 LEU D O 1
ATOM 4562 N N . THR D 4 55 ? 80.982 67.130 63.320 1.00 77.66 55 THR D N 1
ATOM 4563 C CA . THR D 4 55 ? 81.274 68.449 62.775 1.00 73.87 55 THR D CA 1
ATOM 4564 C C . THR D 4 55 ? 80.033 69.321 62.847 1.00 70.36 55 THR D C 1
ATOM 4565 O O . THR D 4 55 ? 78.925 68.868 62.557 1.00 70.40 55 THR D O 1
ATOM 4569 N N . VAL D 4 56 ? 80.228 70.576 63.238 1.00 72.24 56 VAL D N 1
ATOM 4570 C CA . VAL D 4 56 ? 79.143 71.537 63.362 1.00 67.65 56 VAL D CA 1
ATOM 4571 C C . VAL D 4 56 ? 79.580 72.858 62.749 1.00 67.84 56 VAL D C 1
ATOM 4572 O O . VAL D 4 56 ? 80.772 73.155 62.640 1.00 73.53 56 VAL D O 1
ATOM 4576 N N . LYS D 4 57 ? 78.595 73.657 62.360 1.00 67.32 57 LYS D N 1
ATOM 4577 C CA . LYS D 4 57 ? 78.817 75.009 61.868 1.00 60.41 57 LYS D CA 1
ATOM 4578 C C . LYS D 4 57 ? 78.029 75.981 62.726 1.00 65.08 57 LYS D C 1
ATOM 4579 O O . LYS D 4 57 ? 76.852 75.746 63.001 1.00 74.03 57 LYS D O 1
ATOM 4585 N N . GLU D 4 58 ? 78.669 77.067 63.151 1.00 68.10 58 GLU D N 1
ATOM 4586 C CA . GLU D 4 58 ? 77.942 78.108 63.862 1.00 64.36 58 GLU D CA 1
ATOM 4587 C C . GLU D 4 58 ? 76.911 78.735 62.936 1.00 64.91 58 GLU D C 1
ATOM 4588 O O . GLU D 4 58 ? 77.209 79.049 61.783 1.00 70.04 58 GLU D O 1
ATOM 4594 N N . VAL D 4 59 ? 75.693 78.917 63.444 1.00 60.04 59 VAL D N 1
ATOM 4595 C CA . VAL D 4 59 ? 74.579 79.295 62.585 1.00 62.50 59 VAL D CA 1
ATOM 4596 C C . VAL D 4 59 ? 74.786 80.698 62.037 1.00 66.92 59 VAL D C 1
ATOM 4597 O O . VAL D 4 59 ? 74.955 81.662 62.792 1.00 69.35 59 VAL D O 1
ATOM 4601 N N . GLY D 4 60 ? 74.772 80.815 60.712 1.00 67.15 60 GLY D N 1
ATOM 4602 C CA . GLY D 4 60 ? 74.883 82.094 60.041 1.00 61.66 60 GLY D CA 1
ATOM 4603 C C . GLY D 4 60 ? 76.281 82.669 59.997 1.00 65.07 60 GLY D C 1
ATOM 4604 O O . GLY D 4 60 ? 76.464 83.829 59.630 1.00 72.43 60 GLY D O 1
ATOM 4605 N N . THR D 4 61 ? 77.279 81.865 60.340 1.00 68.13 61 THR D N 1
ATOM 4606 C CA . THR D 4 61 ? 78.635 82.349 60.541 1.00 67.45 61 THR D CA 1
ATOM 4607 C C . THR D 4 61 ? 79.596 81.448 59.778 1.00 71.90 61 THR D C 1
ATOM 4608 O O . THR D 4 61 ? 79.261 80.314 59.436 1.00 75.65 61 THR D O 1
ATOM 4612 N N . SER D 4 62 ? 80.778 81.979 59.470 1.00 74.97 62 SER D N 1
ATOM 4613 C CA . SER D 4 62 ? 81.851 81.196 58.872 1.00 76.05 62 SER D CA 1
ATOM 4614 C C . SER D 4 62 ? 82.672 80.425 59.893 1.00 77.34 62 SER D C 1
ATOM 4615 O O . SER D 4 62 ? 83.799 80.039 59.577 1.00 83.63 62 SER D O 1
ATOM 4618 N N . LYS D 4 63 ? 82.163 80.206 61.099 1.00 77.52 63 LYS D N 1
ATOM 4619 C CA . LYS D 4 63 ? 82.909 79.460 62.101 1.00 74.68 63 LYS D CA 1
ATOM 4620 C C . LYS D 4 63 ? 82.496 77.994 62.102 1.00 76.41 63 LYS D C 1
ATOM 4621 O O . LYS D 4 63 ? 81.308 77.666 62.060 1.00 76.23 63 LYS D O 1
ATOM 4627 N N . PHE D 4 64 ? 83.487 77.110 62.152 1.00 78.45 64 PHE D N 1
ATOM 4628 C CA . PHE D 4 64 ? 83.261 75.675 62.094 1.00 72.92 64 PHE D CA 1
ATOM 4629 C C . PHE D 4 64 ? 83.954 75.008 63.270 1.00 76.40 64 PHE D C 1
ATOM 4630 O O . PHE D 4 64 ? 84.977 75.485 63.762 1.00 85.05 64 PHE D O 1
ATOM 4638 N N . ALA D 4 65 ? 83.392 73.890 63.720 1.00 71.30 65 ALA D N 1
ATOM 4639 C CA . ALA D 4 65 ? 83.989 73.150 64.820 1.00 69.50 65 ALA D CA 1
ATOM 4640 C C . ALA D 4 65 ? 83.846 71.662 64.553 1.00 69.12 65 ALA D C 1
ATOM 4641 O O . ALA D 4 65 ? 82.980 71.229 63.793 1.00 70.52 65 ALA D O 1
ATOM 4643 N N . ALA D 4 66 ? 84.715 70.882 65.185 1.00 73.66 66 ALA D N 1
ATOM 4644 C CA . ALA D 4 66 ? 84.688 69.439 65.015 1.00 72.19 66 ALA D CA 1
ATOM 4645 C C . ALA D 4 66 ? 85.311 68.775 66.231 1.00 73.67 66 ALA D C 1
ATOM 4646 O O . ALA D 4 66 ? 86.161 69.356 66.904 1.00 78.07 66 ALA D O 1
ATOM 4648 N N . VAL D 4 67 ? 84.855 67.562 66.515 1.00 68.02 67 VAL D N 1
ATOM 4649 C CA . VAL D 4 67 ? 85.523 66.651 67.435 1.00 69.39 67 VAL D CA 1
ATOM 4650 C C . VAL D 4 67 ? 85.890 65.421 66.624 1.00 73.91 67 VAL D C 1
ATOM 4651 O O . VAL D 4 67 ? 85.006 64.696 66.147 1.00 79.42 67 VAL D O 1
ATOM 4655 N N . LEU D 4 68 ? 87.189 65.198 66.446 1.00 75.37 68 LEU D N 1
ATOM 4656 C CA . LEU D 4 68 ? 87.680 64.144 65.571 1.00 75.79 68 LEU D CA 1
ATOM 4657 C C . LEU D 4 68 ? 88.856 63.441 66.220 1.00 79.71 68 LEU D C 1
ATOM 4658 O O . LEU D 4 68 ? 89.586 64.033 67.011 1.00 80.10 68 LEU D O 1
ATOM 4663 N N . SER D 4 69 ? 89.052 62.178 65.866 1.00 81.78 69 SER D N 1
ATOM 4664 C CA . SER D 4 69 ? 90.277 61.506 66.262 1.00 79.61 69 SER D CA 1
ATOM 4665 C C . SER D 4 69 ? 91.457 62.117 65.519 1.00 83.09 69 SER D C 1
ATOM 4666 O O . SER D 4 69 ? 91.314 62.643 64.415 1.00 88.24 69 SER D O 1
ATOM 4669 N N . GLU D 4 70 ? 92.629 62.060 66.146 1.00 81.45 70 GLU D N 1
ATOM 4670 C CA . GLU D 4 70 ? 93.808 62.701 65.569 1.00 83.18 70 GLU D CA 1
ATOM 4671 C C . GLU D 4 70 ? 94.119 62.259 64.142 1.00 88.79 70 GLU D C 1
ATOM 4672 O O . GLU D 4 70 ? 94.465 63.130 63.324 1.00 91.08 70 GLU D O 1
ATOM 4678 N N . PRO D 4 71 ? 94.050 60.973 63.773 1.00 89.94 71 PRO D N 1
ATOM 4679 C CA . PRO D 4 71 ? 94.250 60.630 62.355 1.00 86.37 71 PRO D CA 1
ATOM 4680 C C . PRO D 4 71 ? 93.263 61.308 61.422 1.00 88.91 71 PRO D C 1
ATOM 4681 O O . PRO D 4 71 ? 93.636 61.683 60.305 1.00 91.83 71 PRO D O 1
ATOM 4685 N N . ILE D 4 72 ? 92.009 61.469 61.844 1.00 89.53 72 ILE D N 1
ATOM 4686 C CA . ILE D 4 72 ? 91.027 62.145 61.003 1.00 87.92 72 ILE D CA 1
ATOM 4687 C C . ILE D 4 72 ? 91.336 63.632 60.914 1.00 88.60 72 ILE D C 1
ATOM 4688 O O . ILE D 4 72 ? 91.210 64.243 59.847 1.00 91.61 72 ILE D O 1
ATOM 4693 N N . LEU D 4 73 ? 91.737 64.241 62.031 1.00 88.17 73 LEU D N 1
ATOM 4694 C CA . LEU D 4 73 ? 92.130 65.644 62.011 1.00 82.66 73 LEU D CA 1
ATOM 4695 C C . LEU D 4 73 ? 93.339 65.871 61.119 1.00 82.69 73 LEU D C 1
ATOM 4696 O O . LEU D 4 73 ? 93.484 66.948 60.533 1.00 87.68 73 LEU D O 1
ATOM 4701 N N . ALA D 4 74 ? 94.209 64.871 60.991 1.00 81.77 74 ALA D N 1
ATOM 4702 C CA . ALA D 4 74 ? 95.375 64.997 60.129 1.00 84.71 74 ALA D CA 1
ATOM 4703 C C . ALA D 4 74 ? 95.015 65.106 58.655 1.00 90.33 74 ALA D C 1
ATOM 4704 O O . ALA D 4 74 ? 95.882 65.456 57.851 1.00 92.48 74 ALA D O 1
ATOM 4706 N N . ARG D 4 75 ? 93.772 64.813 58.281 1.00 90.03 75 ARG D N 1
ATOM 4707 C CA . ARG D 4 75 ? 93.345 64.927 56.893 1.00 89.75 75 ARG D CA 1
ATOM 4708 C C . ARG D 4 75 ? 93.039 66.358 56.477 1.00 91.38 75 ARG D C 1
ATOM 4709 O O . ARG D 4 75 ? 92.905 66.618 55.278 1.00 95.00 75 ARG D O 1
ATOM 4717 N N . LEU D 4 76 ? 92.925 67.283 57.423 1.00 90.23 76 LEU D N 1
ATOM 4718 C CA . LEU D 4 76 ? 92.532 68.655 57.144 1.00 91.61 76 LEU D CA 1
ATOM 4719 C C . LEU D 4 76 ? 93.727 69.583 57.302 1.00 94.83 76 LEU D C 1
ATOM 4720 O O . LEU D 4 76 ? 94.544 69.410 58.210 1.00 94.70 76 LEU D O 1
ATOM 4725 N N . LYS D 4 77 ? 93.832 70.560 56.407 1.00 94.24 77 LYS D N 1
ATOM 4726 C CA . LYS D 4 77 ? 94.868 71.585 56.472 1.00 88.65 77 LYS D CA 1
ATOM 4727 C C . LYS D 4 77 ? 94.238 72.955 56.271 1.00 88.69 77 LYS D C 1
ATOM 4728 O O . LYS D 4 77 ? 94.703 73.772 55.477 1.00 93.91 77 LYS D O 1
ATOM 4734 N N . PHE D 4 78 ? 93.153 73.211 56.992 1.00 89.01 78 PHE D N 1
ATOM 4735 C CA . PHE D 4 78 ? 92.439 74.469 56.843 1.00 92.70 78 PHE D CA 1
ATOM 4736 C C . PHE D 4 78 ? 93.297 75.626 57.331 1.00 95.05 78 PHE D C 1
ATOM 4737 O O . PHE D 4 78 ? 94.153 75.463 58.201 1.00 91.73 78 PHE D O 1
ATOM 4745 N N . HIS D 4 79 ? 93.068 76.805 56.756 1.00 98.12 79 HIS D N 1
ATOM 4746 C CA . HIS D 4 79 ? 93.956 77.927 57.026 1.00 98.07 79 HIS D CA 1
ATOM 4747 C C . HIS D 4 79 ? 93.686 78.543 58.392 1.00 99.08 79 HIS D C 1
ATOM 4748 O O . HIS D 4 79 ? 94.567 78.565 59.258 1.00 101.41 79 HIS D O 1
ATOM 4755 N N . GLY D 4 80 ? 92.481 79.060 58.608 1.00 91.83 80 GLY D N 1
ATOM 4756 C CA . GLY D 4 80 ? 92.240 79.778 59.843 1.00 92.48 80 GLY D CA 1
ATOM 4757 C C . GLY D 4 80 ? 91.762 78.903 60.978 1.00 92.96 80 GLY D C 1
ATOM 4758 O O . GLY D 4 80 ? 90.558 78.702 61.140 1.00 97.53 80 GLY D O 1
ATOM 4759 N N . LEU D 4 81 ? 92.688 78.411 61.798 1.00 86.69 81 LEU D N 1
ATOM 4760 C CA . LEU D 4 81 ? 92.374 77.524 62.914 1.00 80.99 81 LEU D CA 1
ATOM 4761 C C . LEU D 4 81 ? 92.395 78.337 64.196 1.00 84.62 81 LEU D C 1
ATOM 4762 O O . LEU D 4 81 ? 93.449 78.831 64.603 1.00 89.38 81 LEU D O 1
ATOM 4767 N N . VAL D 4 82 ? 91.233 78.479 64.830 1.00 87.22 82 VAL D N 1
ATOM 4768 C CA . VAL D 4 82 ? 91.191 79.177 66.108 1.00 87.27 82 VAL D CA 1
ATOM 4769 C C . VAL D 4 82 ? 91.878 78.353 67.184 1.00 87.03 82 VAL D C 1
ATOM 4770 O O . VAL D 4 82 ? 92.721 78.865 67.929 1.00 89.70 82 VAL D O 1
ATOM 4774 N N . GLU D 4 83 ? 91.550 77.067 67.279 1.00 85.05 83 GLU D N 1
ATOM 4775 C CA . GLU D 4 83 ? 92.137 76.254 68.339 1.00 80.93 83 GLU D CA 1
ATOM 4776 C C . GLU D 4 83 ? 92.039 74.778 67.983 1.00 79.20 83 GLU D C 1
ATOM 4777 O O . GLU D 4 83 ? 91.240 74.371 67.142 1.00 80.76 83 GLU D O 1
ATOM 4783 N N . ALA D 4 84 ? 92.869 73.978 68.655 1.00 78.50 84 ALA D N 1
ATOM 4784 C CA . ALA D 4 84 ? 92.839 72.522 68.500 1.00 76.81 84 ALA D CA 1
ATOM 4785 C C . ALA D 4 84 ? 93.257 71.929 69.850 1.00 74.49 84 ALA D C 1
ATOM 4786 O O . ALA D 4 84 ? 94.446 71.822 70.146 1.00 75.70 84 ALA D O 1
ATOM 4788 N N . VAL D 4 85 ? 92.269 71.550 70.647 1.00 68.31 85 VAL D N 1
ATOM 4789 C CA . VAL D 4 85 ? 92.454 71.151 72.038 1.00 69.47 85 VAL D CA 1
ATOM 4790 C C . VAL D 4 85 ? 92.224 69.648 72.141 1.00 73.21 85 VAL D C 1
ATOM 4791 O O . VAL D 4 85 ? 91.132 69.174 71.810 1.00 77.83 85 VAL D O 1
ATOM 4795 N N . PRO D 4 86 ? 93.206 68.863 72.581 1.00 71.34 86 PRO D N 1
ATOM 4796 C CA . PRO D 4 86 ? 92.945 67.443 72.851 1.00 68.24 86 PRO D CA 1
ATOM 4797 C C . PRO D 4 86 ? 91.957 67.285 73.995 1.00 68.52 86 PRO D C 1
ATOM 4798 O O . PRO D 4 86 ? 92.176 67.783 75.099 1.00 69.06 86 PRO D O 1
ATOM 4802 N N . VAL D 4 87 ? 90.859 66.583 73.723 1.00 70.55 87 VAL D N 1
ATOM 4803 C CA . VAL D 4 87 ? 89.755 66.460 74.662 1.00 67.66 87 VAL D CA 1
ATOM 4804 C C . VAL D 4 87 ? 89.438 64.989 74.879 1.00 68.28 87 VAL D C 1
ATOM 4805 O O . VAL D 4 87 ? 89.956 64.105 74.200 1.00 74.41 87 VAL D O 1
ATOM 4809 N N . VAL D 4 88 ? 88.562 64.743 75.847 1.00 70.23 88 VAL D N 1
ATOM 4810 C CA . VAL D 4 88 ? 88.084 63.401 76.141 1.00 71.50 88 VAL D CA 1
ATOM 4811 C C . VAL D 4 88 ? 86.635 63.498 76.594 1.00 73.73 88 VAL D C 1
ATOM 4812 O O . VAL D 4 88 ? 86.219 64.492 77.194 1.00 79.77 88 VAL D O 1
ATOM 4816 N N . GLU D 4 89 ? 85.858 62.470 76.268 1.00 75.92 89 GLU D N 1
ATOM 4817 C CA . GLU D 4 89 ? 84.451 62.444 76.641 1.00 81.79 89 GLU D CA 1
ATOM 4818 C C . GLU D 4 89 ? 84.303 62.433 78.155 1.00 92.67 89 GLU D C 1
ATOM 4819 O O . GLU D 4 89 ? 85.074 61.783 78.863 1.00 102.97 89 GLU D O 1
ATOM 4825 N N . VAL D 4 90 ? 83.309 63.172 78.652 1.00 90.09 90 VAL D N 1
ATOM 4826 C CA . VAL D 4 90 ? 83.126 63.286 80.127 1.00 92.95 90 VAL D CA 1
ATOM 4827 C C . VAL D 4 90 ? 82.930 61.883 80.710 1.00 109.94 90 VAL D C 1
ATOM 4828 O O . VAL D 4 90 ? 83.400 61.653 81.839 1.00 121.53 90 VAL D O 1
ATOM 4832 N N . GLY D 4 91 ? 82.271 60.982 79.975 1.00 103.65 91 GLY D N 1
ATOM 4833 C CA . GLY D 4 91 ? 82.080 59.654 80.526 1.00 112.09 91 GLY D CA 1
ATOM 4834 C C . GLY D 4 91 ? 83.384 59.041 80.997 1.00 121.19 91 GLY D C 1
ATOM 4835 O O . GLY D 4 91 ? 83.444 58.434 82.067 1.00 125.96 91 GLY D O 1
ATOM 4836 N N . THR D 4 92 ? 84.449 59.205 80.209 1.00 117.99 92 THR D N 1
ATOM 4837 C CA . THR D 4 92 ? 85.756 58.690 80.601 1.00 119.76 92 THR D CA 1
ATOM 4838 C C . THR D 4 92 ? 86.263 59.366 81.869 1.00 123.47 92 THR D C 1
ATOM 4839 O O . THR D 4 92 ? 86.769 58.698 82.781 1.00 129.96 92 THR D O 1
ATOM 4843 N N . VAL D 4 93 ? 86.125 60.691 81.952 1.00 119.60 93 VAL D N 1
ATOM 4844 C CA . VAL D 4 93 ? 86.581 61.415 83.135 1.00 123.83 93 VAL D CA 1
ATOM 4845 C C . VAL D 4 93 ? 85.810 60.962 84.364 1.00 127.81 93 VAL D C 1
ATOM 4846 O O . VAL D 4 93 ? 86.389 60.740 85.433 1.00 132.77 93 VAL D O 1
ATOM 4850 N N . MET D 4 94 ? 84.492 60.823 84.233 1.00 125.74 94 MET D N 1
ATOM 4851 C CA . MET D 4 94 ? 83.680 60.403 85.366 1.00 130.09 94 MET D CA 1
ATOM 4852 C C . MET D 4 94 ? 83.986 58.971 85.782 1.00 135.16 94 MET D C 1
ATOM 4853 O O . MET D 4 94 ? 83.988 58.665 86.979 1.00 138.80 94 MET D O 1
ATOM 4858 N N . LYS D 4 95 ? 84.247 58.082 84.822 1.00 133.15 95 LYS D N 1
ATOM 4859 C CA . LYS D 4 95 ? 84.643 56.723 85.174 1.00 134.06 95 LYS D CA 1
ATOM 4860 C C . LYS D 4 95 ? 85.980 56.714 85.903 1.00 136.23 95 LYS D C 1
ATOM 4861 O O . LYS D 4 95 ? 86.180 55.922 86.830 1.00 141.07 95 LYS D O 1
ATOM 4867 N N . ARG D 4 96 ? 86.908 57.584 85.498 1.00 134.75 96 ARG D N 1
ATOM 4868 C CA . ARG D 4 96 ? 88.182 57.667 86.201 1.00 135.75 96 ARG D CA 1
ATOM 4869 C C . ARG D 4 96 ? 88.025 58.161 87.633 1.00 139.16 96 ARG D C 1
ATOM 4870 O O . ARG D 4 96 ? 88.909 57.915 88.460 1.00 140.32 96 ARG D O 1
ATOM 4878 N N . LEU D 4 97 ? 86.929 58.848 87.946 1.00 138.41 97 LEU D N 1
ATOM 4879 C CA . LEU D 4 97 ? 86.636 59.281 89.304 1.00 138.51 97 LEU D CA 1
ATOM 4880 C C . LEU D 4 97 ? 85.609 58.391 89.991 1.00 142.62 97 LEU D C 1
ATOM 4881 O O . LEU D 4 97 ? 85.113 58.751 91.062 1.00 140.04 97 LEU D O 1
ATOM 4886 N N . ASN D 4 98 ? 85.277 57.245 89.393 1.00 146.07 98 ASN D N 1
ATOM 4887 C CA . ASN D 4 98 ? 84.279 56.315 89.925 1.00 148.73 98 ASN D CA 1
ATOM 4888 C C . ASN D 4 98 ? 82.908 56.970 90.070 1.00 147.07 98 ASN D C 1
ATOM 4889 O O . ASN D 4 98 ? 82.110 56.581 90.926 1.00 148.01 98 ASN D O 1
ATOM 4894 N N . VAL D 4 99 ? 82.620 57.961 89.232 1.00 142.68 99 VAL D N 1
ATOM 4895 C CA . VAL D 4 99 ? 81.323 58.624 89.194 1.00 142.44 99 VAL D CA 1
ATOM 4896 C C . VAL D 4 99 ? 80.612 58.189 87.921 1.00 145.01 99 VAL D C 1
ATOM 4897 O O . VAL D 4 99 ? 81.211 58.187 86.840 1.00 145.59 99 VAL D O 1
ATOM 4901 N N . SER D 4 100 ? 79.343 57.814 88.048 1.00 145.75 100 SER D N 1
ATOM 4902 C CA . SER D 4 100 ? 78.581 57.252 86.940 1.00 145.73 100 SER D CA 1
ATOM 4903 C C . SER D 4 100 ? 77.680 58.320 86.335 1.00 144.89 100 SER D C 1
ATOM 4904 O O . SER D 4 100 ? 76.885 58.945 87.045 1.00 141.27 100 SER D O 1
ATOM 4907 N N . ILE D 4 101 ? 77.804 58.522 85.027 1.00 143.58 101 ILE D N 1
ATOM 4908 C CA . ILE D 4 101 ? 76.925 59.423 84.286 1.00 142.10 101 ILE D CA 1
ATOM 4909 C C . ILE D 4 101 ? 76.415 58.686 83.053 1.00 147.60 101 ILE D C 1
ATOM 4910 O O . ILE D 4 101 ? 77.211 58.322 82.174 1.00 147.44 101 ILE D O 1
ATOM 4915 N N . PRO D 4 102 ? 75.119 58.410 82.959 1.00 151.80 102 PRO D N 1
ATOM 4916 C CA . PRO D 4 102 ? 74.583 57.748 81.764 1.00 152.63 102 PRO D CA 1
ATOM 4917 C C . PRO D 4 102 ? 74.815 58.593 80.526 1.00 151.96 102 PRO D C 1
ATOM 4918 O O . PRO D 4 102 ? 74.728 59.829 80.581 1.00 147.97 102 PRO D O 1
ATOM 4922 N N . PRO D 4 103 ? 75.115 57.964 79.385 1.00 150.73 103 PRO D N 1
ATOM 4923 C CA . PRO D 4 103 ? 75.407 58.732 78.165 1.00 145.83 103 PRO D CA 1
ATOM 4924 C C . PRO D 4 103 ? 74.193 59.406 77.549 1.00 144.19 103 PRO D C 1
ATOM 4925 O O . PRO D 4 103 ? 74.338 60.053 76.505 1.00 138.31 103 PRO D O 1
ATOM 4929 N N . ALA D 4 104 ? 73.017 59.272 78.152 1.00 146.51 104 ALA D N 1
ATOM 4930 C CA . ALA D 4 104 ? 71.776 59.925 77.697 1.00 138.86 104 ALA D CA 1
ATOM 4931 C C . ALA D 4 104 ? 71.511 59.468 76.258 1.00 134.34 104 ALA D C 1
ATOM 4932 O O . ALA D 4 104 ? 71.754 58.297 75.929 1.00 133.72 104 ALA D O 1
ATOM 4934 N N . GLN D 4 105 ? 71.026 60.344 75.387 1.00 127.88 105 GLN D N 1
ATOM 4935 C CA . GLN D 4 105 ? 70.781 60.011 73.991 1.00 124.28 105 GLN D CA 1
ATOM 4936 C C . GLN D 4 105 ? 71.793 60.740 73.115 1.00 117.52 105 GLN D C 1
ATOM 4937 O O . GLN D 4 105 ? 72.718 61.391 73.604 1.00 112.26 105 GLN D O 1
ATOM 4943 N N . ASP D 4 106 ? 71.610 60.616 71.806 1.00 111.58 106 ASP D N 1
ATOM 4944 C CA . ASP D 4 106 ? 72.475 61.292 70.856 1.00 106.22 106 ASP D CA 1
ATOM 4945 C C . ASP D 4 106 ? 71.918 62.667 70.511 1.00 102.67 106 ASP D C 1
ATOM 4946 O O . ASP D 4 106 ? 70.704 62.876 70.461 1.00 103.22 106 ASP D O 1
ATOM 4951 N N . ILE D 4 107 ? 72.827 63.610 70.274 1.00 97.84 107 ILE D N 1
ATOM 4952 C CA . ILE D 4 107 ? 72.420 64.962 69.928 1.00 95.77 107 ILE D CA 1
ATOM 4953 C C . ILE D 4 107 ? 71.818 64.976 68.532 1.00 93.81 107 ILE D C 1
ATOM 4954 O O . ILE D 4 107 ? 72.189 64.175 67.664 1.00 92.63 107 ILE D O 1
ATOM 4959 N N . SER D 4 108 ? 70.879 65.883 68.313 1.00 91.23 108 SER D N 1
ATOM 4960 C CA . SER D 4 108 ? 70.244 66.081 67.021 1.00 90.54 108 SER D CA 1
ATOM 4961 C C . SER D 4 108 ? 70.462 67.525 66.576 1.00 90.94 108 SER D C 1
ATOM 4962 O O . SER D 4 108 ? 71.099 68.320 67.267 1.00 89.37 108 SER D O 1
ATOM 4965 N N . ASP D 4 109 ? 69.836 67.911 65.463 1.00 91.09 109 ASP D N 1
ATOM 4966 C CA . ASP D 4 109 ? 70.056 69.282 64.923 1.00 89.87 109 ASP D CA 1
ATOM 4967 C C . ASP D 4 109 ? 69.031 70.276 65.483 1.00 94.96 109 ASP D C 1
ATOM 4968 O O . ASP D 4 109 ? 69.099 71.454 65.089 1.00 97.71 109 ASP D O 1
ATOM 4973 N N . ASN D 4 110 ? 68.127 69.843 66.365 1.00 96.50 110 ASN D N 1
ATOM 4974 C CA . ASN D 4 110 ? 67.060 70.764 66.849 1.00 94.38 110 ASN D CA 1
ATOM 4975 C C . ASN D 4 110 ? 67.467 71.387 68.188 1.00 91.98 110 ASN D C 1
ATOM 4976 O O . ASN D 4 110 ? 67.653 70.627 69.150 1.00 94.93 110 ASN D O 1
ATOM 4981 N N . ASN D 4 111 ? 67.589 72.717 68.239 1.00 89.87 111 ASN D N 1
ATOM 4982 C CA . ASN D 4 111 ? 67.969 73.436 69.487 1.00 88.86 111 ASN D CA 1
ATOM 4983 C C . ASN D 4 111 ? 69.416 73.110 69.874 1.00 83.77 111 ASN D C 1
ATOM 4984 O O . ASN D 4 111 ? 69.733 73.213 71.071 1.00 83.54 111 ASN D O 1
ATOM 4989 N N . LEU D 4 112 ? 70.257 72.741 68.906 1.00 78.03 112 LEU D N 1
ATOM 4990 C CA . LEU D 4 112 ? 71.651 72.350 69.237 1.00 72.82 112 LEU D CA 1
ATOM 4991 C C . LEU D 4 112 ? 72.424 73.596 69.671 1.00 70.44 112 LEU D C 1
ATOM 4992 O O . LEU D 4 112 ? 72.494 74.553 68.880 1.00 74.48 112 LEU D O 1
ATOM 4997 N N . THR D 4 113 ? 72.978 73.575 70.882 1.00 66.84 113 THR D N 1
ATOM 4998 C CA . THR D 4 113 ? 73.722 74.744 71.412 1.00 63.29 113 THR D CA 1
ATOM 4999 C C . THR D 4 113 ? 75.114 74.292 71.849 1.00 66.61 113 THR D C 1
ATOM 5000 O O . THR D 4 113 ? 75.214 73.213 72.451 1.00 74.27 113 THR D O 1
ATOM 5004 N N . LEU D 4 114 ? 76.143 75.080 71.539 1.00 62.90 114 LEU D N 1
ATOM 5005 C CA . LEU D 4 114 ? 77.510 74.752 72.015 1.00 59.61 114 LEU D CA 1
ATOM 5006 C C . LEU D 4 114 ? 77.882 75.713 73.142 1.00 61.47 114 LEU D C 1
ATOM 5007 O O . LEU D 4 114 ? 77.865 76.930 72.907 1.00 68.08 114 LEU D O 1
ATOM 5012 N N . ILE D 4 115 ? 78.186 75.177 74.319 1.00 66.15 115 ILE D N 1
ATOM 5013 C CA . ILE D 4 115 ? 78.624 75.986 75.446 1.00 65.29 115 ILE D CA 1
ATOM 5014 C C . ILE D 4 115 ? 80.099 75.709 75.675 1.00 66.13 115 ILE D C 1
ATOM 5015 O O . ILE D 4 115 ? 80.495 74.559 75.896 1.00 72.34 115 ILE D O 1
ATOM 5020 N N . LYS D 4 116 ? 80.907 76.760 75.623 1.00 67.96 116 LYS D N 1
ATOM 5021 C CA . LYS D 4 116 ? 82.330 76.690 75.916 1.00 64.15 116 LYS D CA 1
ATOM 5022 C C . LYS D 4 116 ? 82.570 77.344 77.267 1.00 70.80 116 LYS D C 1
ATOM 5023 O O . LYS D 4 116 ? 82.282 78.531 77.443 1.00 77.55 116 LYS D O 1
ATOM 5029 N N . MET D 4 117 ? 83.095 76.573 78.210 1.00 69.78 117 MET D N 1
ATOM 5030 C CA . MET D 4 117 ? 83.309 77.017 79.577 1.00 66.97 117 MET D CA 1
ATOM 5031 C C . MET D 4 117 ? 84.798 76.989 79.879 1.00 67.51 117 MET D C 1
ATOM 5032 O O . MET D 4 117 ? 85.450 75.957 79.696 1.00 73.82 117 MET D O 1
ATOM 5037 N N . SER D 4 118 ? 85.333 78.121 80.328 1.00 66.28 118 SER D N 1
ATOM 5038 C CA . SER D 4 118 ? 86.753 78.260 80.643 1.00 66.11 118 SER D CA 1
ATOM 5039 C C . SER D 4 118 ? 86.887 78.885 82.023 1.00 68.98 118 SER D C 1
ATOM 5040 O O . SER D 4 118 ? 86.756 80.111 82.164 1.00 74.25 118 SER D O 1
ATOM 5043 N N . PRO D 4 119 ? 87.113 78.089 83.062 1.00 69.95 119 PRO D N 1
ATOM 5044 C CA . PRO D 4 119 ? 87.299 78.667 84.396 1.00 64.72 119 PRO D CA 1
ATOM 5045 C C . PRO D 4 119 ? 88.643 79.365 84.525 1.00 66.14 119 PRO D C 1
ATOM 5046 O O . PRO D 4 119 ? 89.659 78.896 84.012 1.00 71.11 119 PRO D O 1
ATOM 5050 N N . LYS D 4 120 ? 88.637 80.498 85.219 1.00 69.16 120 LYS D N 1
ATOM 5051 C CA . LYS D 4 120 ? 89.858 81.207 85.593 1.00 69.69 120 LYS D CA 1
ATOM 5052 C C . LYS D 4 120 ? 90.156 80.818 87.032 1.00 75.28 120 LYS D C 1
ATOM 5053 O O . LYS D 4 120 ? 89.696 81.459 87.975 1.00 84.00 120 LYS D O 1
ATOM 5059 N N . LEU D 4 121 ? 90.935 79.760 87.205 1.00 68.52 121 LEU D N 1
ATOM 5060 C CA . LEU D 4 121 ? 91.143 79.205 88.533 1.00 66.40 121 LEU D CA 1
ATOM 5061 C C . LEU D 4 121 ? 92.184 79.994 89.312 1.00 69.18 121 LEU D C 1
ATOM 5062 O O . LEU D 4 121 ? 93.172 79.429 89.784 1.00 73.30 121 LEU D O 1
ATOM 5067 N N . LYS D 4 122 ? 91.966 81.295 89.463 1.00 72.57 122 LYS D N 1
ATOM 5068 C CA . LYS D 4 122 ? 92.952 82.151 90.105 1.00 73.17 122 LYS D CA 1
ATOM 5069 C C . LYS D 4 122 ? 93.062 81.825 91.587 1.00 74.03 122 LYS D C 1
ATOM 5070 O O . LYS D 4 122 ? 92.059 81.779 92.302 1.00 74.84 122 LYS D O 1
ATOM 5076 N N . GLY D 4 123 ? 94.289 81.606 92.045 1.00 71.96 123 GLY D N 1
ATOM 5077 C CA . GLY D 4 123 ? 94.529 81.258 93.432 1.00 68.07 123 GLY D CA 1
ATOM 5078 C C . GLY D 4 123 ? 93.938 79.932 93.854 1.00 69.70 123 GLY D C 1
ATOM 5079 O O . GLY D 4 123 ? 93.495 79.795 94.999 1.00 78.74 123 GLY D O 1
ATOM 5080 N N . GLN D 4 124 ? 93.928 78.948 92.965 1.00 65.14 124 GLN D N 1
ATOM 5081 C CA . GLN D 4 124 ? 93.376 77.638 93.259 1.00 62.72 124 GLN D CA 1
ATOM 5082 C C . GLN D 4 124 ? 94.437 76.571 93.041 1.00 64.20 124 GLN D C 1
ATOM 5083 O O . GLN D 4 124 ? 95.408 76.773 92.312 1.00 69.56 124 GLN D O 1
ATOM 5089 N N . THR D 4 125 ? 94.253 75.439 93.704 1.00 61.36 125 THR D N 1
ATOM 5090 C CA . THR D 4 125 ? 95.164 74.312 93.594 1.00 59.93 125 THR D CA 1
ATOM 5091 C C . THR D 4 125 ? 94.563 73.235 92.700 1.00 62.48 125 THR D C 1
ATOM 5092 O O . THR D 4 125 ? 93.394 73.286 92.323 1.00 65.24 125 THR D O 1
ATOM 5096 N N . LEU D 4 126 ? 95.391 72.250 92.355 1.00 58.03 126 LEU D N 1
ATOM 5097 C CA . LEU D 4 126 ? 94.928 71.156 91.509 1.00 55.64 126 LEU D CA 1
ATOM 5098 C C . LEU D 4 126 ? 93.890 70.289 92.210 1.00 60.69 126 LEU D C 1
ATOM 5099 O O . LEU D 4 126 ? 92.910 69.874 91.585 1.00 64.95 126 LEU D O 1
ATOM 5104 N N . GLN D 4 127 ? 94.080 69.997 93.495 1.00 60.55 127 GLN D N 1
ATOM 5105 C CA . GLN D 4 127 ? 93.083 69.211 94.212 1.00 61.61 127 GLN D CA 1
ATOM 5106 C C . GLN D 4 127 ? 91.778 69.981 94.356 1.00 62.72 127 GLN D C 1
ATOM 5107 O O . GLN D 4 127 ? 90.693 69.392 94.301 1.00 64.52 127 GLN D O 1
ATOM 5113 N N . GLN D 4 128 ? 91.864 71.296 94.538 1.00 58.84 128 GLN D N 1
ATOM 5114 C CA . GLN D 4 128 ? 90.663 72.113 94.638 1.00 58.84 128 GLN D CA 1
ATOM 5115 C C . GLN D 4 128 ? 89.858 72.077 93.345 1.00 63.30 128 GLN D C 1
ATOM 5116 O O . GLN D 4 128 ? 88.633 71.914 93.371 1.00 69.40 128 GLN D O 1
ATOM 5122 N N . ILE D 4 129 ? 90.528 72.217 92.198 1.00 62.85 129 ILE D N 1
ATOM 5123 C CA . ILE D 4 129 ? 89.808 72.156 90.930 1.00 61.76 129 ILE D CA 1
ATOM 5124 C C . ILE D 4 129 ? 89.302 70.746 90.663 1.00 62.55 129 ILE D C 1
ATOM 5125 O O . ILE D 4 129 ? 88.236 70.574 90.072 1.00 66.93 129 ILE D O 1
ATOM 5130 N N . ASP D 4 130 ? 90.025 69.716 91.102 1.00 60.88 130 ASP D N 1
ATOM 5131 C CA . ASP D 4 130 ? 89.505 68.358 90.962 1.00 59.52 130 ASP D CA 1
ATOM 5132 C C . ASP D 4 130 ? 88.218 68.167 91.758 1.00 62.21 130 ASP D C 1
ATOM 5133 O O . ASP D 4 130 ? 87.255 67.571 91.261 1.00 65.25 130 ASP D O 1
ATOM 5138 N N . ALA D 4 131 ? 88.184 68.659 92.997 1.00 60.48 131 ALA D N 1
ATOM 5139 C CA . ALA D 4 131 ? 86.968 68.557 93.797 1.00 56.24 131 ALA D CA 1
ATOM 5140 C C . ALA D 4 131 ? 85.826 69.352 93.183 1.00 62.56 131 ALA D C 1
ATOM 5141 O O . ALA D 4 131 ? 84.680 68.885 93.160 1.00 66.23 131 ALA D O 1
ATOM 5143 N N . GLU D 4 132 ? 86.119 70.546 92.675 1.00 62.52 132 GLU D N 1
ATOM 5144 C CA . GLU D 4 132 ? 85.103 71.338 91.999 1.00 61.60 132 GLU D CA 1
ATOM 5145 C C . GLU D 4 132 ? 84.585 70.655 90.741 1.00 69.23 132 GLU D C 1
ATOM 5146 O O . GLU D 4 132 ? 83.387 70.715 90.461 1.00 74.90 132 GLU D O 1
ATOM 5152 N N . LEU D 4 133 ? 85.462 70.005 89.978 1.00 69.57 133 LEU D N 1
ATOM 5153 C CA . LEU D 4 133 ? 85.041 69.258 88.801 1.00 69.06 133 LEU D CA 1
ATOM 5154 C C . LEU D 4 133 ? 84.165 68.071 89.161 1.00 69.36 133 LEU D C 1
ATOM 5155 O O . LEU D 4 133 ? 83.175 67.811 88.475 1.00 79.15 133 LEU D O 1
ATOM 5160 N N . ARG D 4 134 ? 84.508 67.342 90.219 1.00 65.01 134 ARG D N 1
ATOM 5161 C CA . ARG D 4 134 ? 83.638 66.258 90.658 1.00 66.68 134 ARG D CA 1
ATOM 5162 C C . ARG D 4 134 ? 82.271 66.773 91.076 1.00 75.94 134 ARG D C 1
ATOM 5163 O O . ARG D 4 134 ? 81.250 66.162 90.741 1.00 82.82 134 ARG D O 1
ATOM 5171 N N . TYR D 4 135 ? 82.229 67.890 91.797 1.00 77.95 135 TYR D N 1
ATOM 5172 C CA . TYR D 4 135 ? 80.939 68.438 92.196 1.00 77.45 135 TYR D CA 1
ATOM 5173 C C . TYR D 4 135 ? 80.130 68.908 90.994 1.00 83.15 135 TYR D C 1
ATOM 5174 O O . TYR D 4 135 ? 78.912 68.707 90.946 1.00 92.62 135 TYR D O 1
ATOM 5183 N N . LEU D 4 136 ? 80.787 69.534 90.015 1.00 82.81 136 LEU D N 1
ATOM 5184 C CA . LEU D 4 136 ? 80.090 69.940 88.800 1.00 82.90 136 LEU D CA 1
ATOM 5185 C C . LEU D 4 136 ? 79.548 68.733 88.051 1.00 89.59 136 LEU D C 1
ATOM 5186 O O . LEU D 4 136 ? 78.445 68.781 87.501 1.00 99.95 136 LEU D O 1
ATOM 5191 N N . GLY D 4 137 ? 80.321 67.650 88.001 1.00 84.16 137 GLY D N 1
ATOM 5192 C CA . GLY D 4 137 ? 79.821 66.434 87.389 1.00 82.55 137 GLY D CA 1
ATOM 5193 C C . GLY D 4 137 ? 78.589 65.908 88.094 1.00 91.77 137 GLY D C 1
ATOM 5194 O O . GLY D 4 137 ? 77.613 65.520 87.452 1.00 100.28 137 GLY D O 1
ATOM 5195 N N . GLU D 4 138 ? 78.608 65.915 89.427 1.00 95.90 138 GLU D N 1
ATOM 5196 C CA . GLU D 4 138 ? 77.445 65.451 90.179 1.00 99.56 138 GLU D CA 1
ATOM 5197 C C . GLU D 4 138 ? 76.226 66.328 89.919 1.00 102.32 138 GLU D C 1
ATOM 5198 O O . GLU D 4 138 ? 75.099 65.829 89.835 1.00 108.15 138 GLU D O 1
ATOM 5204 N N . TYR D 4 139 ? 76.431 67.639 89.799 1.00 103.23 139 TYR D N 1
ATOM 5205 C CA . TYR D 4 139 ? 75.312 68.552 89.574 1.00 103.87 139 TYR D CA 1
ATOM 5206 C C . TYR D 4 139 ? 74.743 68.385 88.164 1.00 109.01 139 TYR D C 1
ATOM 5207 O O . TYR D 4 139 ? 73.521 68.304 87.977 1.00 112.67 139 TYR D O 1
ATOM 5216 N N . MET D 4 140 ? 75.617 68.318 87.157 1.00 108.73 140 MET D N 1
ATOM 5217 C CA . MET D 4 140 ? 75.181 68.059 85.790 1.00 110.23 140 MET D CA 1
ATOM 5218 C C . MET D 4 140 ? 74.555 66.683 85.620 1.00 110.16 140 MET D C 1
ATOM 5219 O O . MET D 4 140 ? 73.778 66.489 84.681 1.00 113.61 140 MET D O 1
ATOM 5224 N N . ASN D 4 141 ? 74.878 65.727 86.491 1.00 107.04 141 ASN D N 1
ATOM 5225 C CA . ASN D 4 141 ? 74.304 64.393 86.365 1.00 109.01 141 ASN D CA 1
ATOM 5226 C C . ASN D 4 141 ? 72.788 64.455 86.464 1.00 115.22 141 ASN D C 1
ATOM 5227 O O . ASN D 4 141 ? 72.075 63.791 85.705 1.00 120.70 141 ASN D O 1
ATOM 5232 N N . THR D 4 142 ? 72.278 65.252 87.395 1.00 116.01 142 THR D N 1
ATOM 5233 C CA . THR D 4 142 ? 70.838 65.404 87.542 1.00 118.66 142 THR D CA 1
ATOM 5234 C C . THR D 4 142 ? 70.275 66.539 86.703 1.00 116.36 142 THR D C 1
ATOM 5235 O O . THR D 4 142 ? 69.117 66.463 86.279 1.00 115.41 142 THR D O 1
ATOM 5239 N N . VAL D 4 143 ? 71.054 67.595 86.456 1.00 115.67 143 VAL D N 1
ATOM 5240 C CA . VAL D 4 143 ? 70.530 68.711 85.674 1.00 114.65 143 VAL D CA 1
ATOM 5241 C C . VAL D 4 143 ? 70.289 68.292 84.228 1.00 113.07 143 VAL D C 1
ATOM 5242 O O . VAL D 4 143 ? 69.251 68.615 83.639 1.00 113.98 143 VAL D O 1
ATOM 5246 N N . LEU D 4 144 ? 71.232 67.559 83.635 1.00 111.76 144 LEU D N 1
ATOM 5247 C CA . LEU D 4 144 ? 71.148 67.181 82.228 1.00 109.27 144 LEU D CA 1
ATOM 5248 C C . LEU D 4 144 ? 70.764 65.720 82.040 1.00 108.95 144 LEU D C 1
ATOM 5249 O O . LEU D 4 144 ? 71.200 65.089 81.075 1.00 107.17 144 LEU D O 1
ATOM 5254 N N . GLN D 4 145 ? 69.958 65.163 82.942 1.00 113.04 145 GLN D N 1
ATOM 5255 C CA . GLN D 4 145 ? 69.591 63.761 82.815 1.00 114.79 145 GLN D CA 1
ATOM 5256 C C . GLN D 4 145 ? 68.549 63.524 81.733 1.00 112.17 145 GLN D C 1
ATOM 5257 O O . GLN D 4 145 ? 68.424 62.394 81.252 1.00 107.26 145 GLN D O 1
ATOM 5263 N N . LYS D 4 146 ? 67.807 64.556 81.333 1.00 112.02 146 LYS D N 1
ATOM 5264 C CA . LYS D 4 146 ? 66.698 64.393 80.401 1.00 108.89 146 LYS D CA 1
ATOM 5265 C C . LYS D 4 146 ? 66.903 65.155 79.097 1.00 109.11 146 LYS D C 1
ATOM 5266 O O . LYS D 4 146 ? 65.928 65.461 78.406 1.00 111.35 146 LYS D O 1
ATOM 5272 N N . CYS D 4 147 ? 68.144 65.466 78.738 1.00 108.86 147 CYS D N 1
ATOM 5273 C CA . CYS D 4 147 ? 68.439 66.131 77.479 1.00 102.36 147 CYS D CA 1
ATOM 5274 C C . CYS D 4 147 ? 69.627 65.456 76.814 1.00 98.32 147 CYS D C 1
ATOM 5275 O O . CYS D 4 147 ? 70.577 65.050 77.487 1.00 102.85 147 CYS D O 1
ATOM 5278 N N . SER D 4 148 ? 69.560 65.322 75.494 1.00 90.27 148 SER D N 1
ATOM 5279 C CA . SER D 4 148 ? 70.676 64.763 74.747 1.00 92.99 148 SER D CA 1
ATOM 5280 C C . SER D 4 148 ? 71.856 65.719 74.799 1.00 88.53 148 SER D C 1
ATOM 5281 O O . SER D 4 148 ? 71.695 66.921 74.597 1.00 89.83 148 SER D O 1
ATOM 5284 N N . HIS D 4 149 ? 73.045 65.192 75.064 1.00 86.29 149 HIS D N 1
ATOM 5285 C CA . HIS D 4 149 ? 74.204 66.053 75.211 1.00 75.92 149 HIS D CA 1
ATOM 5286 C C . HIS D 4 149 ? 75.467 65.267 74.915 1.00 76.30 149 HIS D C 1
ATOM 5287 O O . HIS D 4 149 ? 75.470 64.036 74.908 1.00 83.35 149 HIS D O 1
ATOM 5294 N N . ARG D 4 150 ? 76.541 66.005 74.647 1.00 76.00 150 ARG D N 1
ATOM 5295 C CA . ARG D 4 150 ? 77.884 65.446 74.567 1.00 76.70 150 ARG D CA 1
ATOM 5296 C C . ARG D 4 150 ? 78.815 66.404 75.286 1.00 73.10 150 ARG D C 1
ATOM 5297 O O . ARG D 4 150 ? 78.879 67.582 74.932 1.00 78.33 150 ARG D O 1
ATOM 5305 N N . VAL D 4 151 ? 79.527 65.912 76.290 1.00 74.44 151 VAL D N 1
ATOM 5306 C CA . VAL D 4 151 ? 80.408 66.739 77.100 1.00 75.04 151 VAL D CA 1
ATOM 5307 C C . VAL D 4 151 ? 81.840 66.291 76.863 1.00 74.42 151 VAL D C 1
ATOM 5308 O O . VAL D 4 151 ? 82.144 65.098 76.947 1.00 79.34 151 VAL D O 1
ATOM 5312 N N . TYR D 4 152 ? 82.709 67.245 76.559 1.00 72.99 152 TYR D N 1
ATOM 5313 C CA . TYR D 4 152 ? 84.129 67.000 76.375 1.00 71.95 152 TYR D CA 1
ATOM 5314 C C . TYR D 4 152 ? 84.915 67.879 77.331 1.00 69.50 152 TYR D C 1
ATOM 5315 O O . TYR D 4 152 ? 84.557 69.035 77.560 1.00 72.27 152 TYR D O 1
ATOM 5324 N N . ILE D 4 153 ? 85.981 67.324 77.891 1.00 70.75 153 ILE D N 1
ATOM 5325 C CA . ILE D 4 153 ? 86.856 68.042 78.805 1.00 66.99 153 ILE D CA 1
ATOM 5326 C C . ILE D 4 153 ? 88.264 67.992 78.242 1.00 69.74 153 ILE D C 1
ATOM 5327 O O . ILE D 4 153 ? 88.694 66.956 77.728 1.00 78.22 153 ILE D O 1
ATOM 5332 N N . SER D 4 154 ? 88.975 69.111 78.325 1.00 68.24 154 SER D N 1
ATOM 5333 C CA . SER D 4 154 ? 90.337 69.156 77.818 1.00 66.95 154 SER D CA 1
ATOM 5334 C C . SER D 4 154 ? 91.249 68.239 78.624 1.00 66.36 154 SER D C 1
ATOM 5335 O O . SER D 4 154 ? 90.985 67.925 79.786 1.00 72.05 154 SER D O 1
ATOM 5338 N N . LYS D 4 155 ? 92.326 67.795 77.986 1.00 69.72 155 LYS D N 1
ATOM 5339 C CA . LYS D 4 155 ? 93.358 66.997 78.632 1.00 72.37 155 LYS D CA 1
ATOM 5340 C C . LYS D 4 155 ? 94.665 67.771 78.612 1.00 72.39 155 LYS D C 1
ATOM 5341 O O . LYS D 4 155 ? 95.072 68.275 77.563 1.00 74.57 155 LYS D O 1
ATOM 5347 N N . GLY D 4 156 ? 95.311 67.872 79.768 1.00 72.17 156 GLY D N 1
ATOM 5348 C CA . GLY D 4 156 ? 96.600 68.525 79.848 1.00 69.45 156 GLY D CA 1
ATOM 5349 C C . GLY D 4 156 ? 96.597 70.000 79.538 1.00 68.22 156 GLY D C 1
ATOM 5350 O O . GLY D 4 156 ? 97.668 70.583 79.369 1.00 71.43 156 GLY D O 1
ATOM 5351 N N . THR D 4 157 ? 95.429 70.625 79.468 1.00 67.52 157 THR D N 1
ATOM 5352 C CA . THR D 4 157 ? 95.296 72.037 79.151 1.00 63.53 157 THR D CA 1
ATOM 5353 C C . THR D 4 157 ? 94.962 72.801 80.420 1.00 66.08 157 THR D C 1
ATOM 5354 O O . THR D 4 157 ? 94.052 72.413 81.157 1.00 71.76 157 THR D O 1
ATOM 5358 N N . PHE D 4 158 ? 95.700 73.876 80.679 1.00 64.53 158 PHE D N 1
ATOM 5359 C CA . PHE D 4 158 ? 95.463 74.701 81.855 1.00 61.46 158 PHE D CA 1
ATOM 5360 C C . PHE D 4 158 ? 95.455 76.165 81.446 1.00 66.17 158 PHE D C 1
ATOM 5361 O O . PHE D 4 158 ? 96.418 76.634 80.811 1.00 69.79 158 PHE D O 1
ATOM 5369 N N . PRO D 4 159 ? 94.395 76.912 81.755 1.00 70.25 159 PRO D N 1
ATOM 5370 C CA . PRO D 4 159 ? 93.196 76.486 82.489 1.00 67.72 159 PRO D CA 1
ATOM 5371 C C . PRO D 4 159 ? 92.319 75.553 81.660 1.00 68.59 159 PRO D C 1
ATOM 5372 O O . PRO D 4 159 ? 92.281 75.653 80.441 1.00 69.60 159 PRO D O 1
ATOM 5376 N N . PRO D 4 160 ? 91.618 74.629 82.307 1.00 68.60 160 PRO D N 1
ATOM 5377 C CA . PRO D 4 160 ? 90.856 73.621 81.566 1.00 65.16 160 PRO D CA 1
ATOM 5378 C C . PRO D 4 160 ? 89.698 74.229 80.797 1.00 66.98 160 PRO D C 1
ATOM 5379 O O . PRO D 4 160 ? 89.201 75.310 81.109 1.00 68.46 160 PRO D O 1
ATOM 5383 N N . LYS D 4 161 ? 89.276 73.506 79.766 1.00 66.18 161 LYS D N 1
ATOM 5384 C CA . LYS D 4 161 ? 88.153 73.900 78.934 1.00 63.44 161 LYS D CA 1
ATOM 5385 C C . LYS D 4 161 ? 87.130 72.779 78.891 1.00 66.98 161 LYS D C 1
ATOM 5386 O O . LYS D 4 161 ? 87.486 71.597 78.870 1.00 72.49 161 LYS D O 1
ATOM 5392 N N . ILE D 4 162 ? 85.856 73.160 78.894 1.00 67.70 162 ILE D N 1
ATOM 5393 C CA . ILE D 4 162 ? 84.747 72.219 78.836 1.00 65.34 162 ILE D CA 1
ATOM 5394 C C . ILE D 4 162 ? 83.851 72.613 77.673 1.00 66.13 162 ILE D C 1
ATOM 5395 O O . ILE D 4 162 ? 83.522 73.791 77.511 1.00 70.10 162 ILE D O 1
ATOM 5400 N N . TYR D 4 163 ? 83.470 71.636 76.858 1.00 64.41 163 TYR D N 1
ATOM 5401 C CA . TYR D 4 163 ? 82.606 71.860 75.707 1.00 61.77 163 TYR D CA 1
ATOM 5402 C C . TYR D 4 163 ? 81.361 71.007 75.864 1.00 65.53 163 TYR D C 1
ATOM 5403 O O . TYR D 4 163 ? 81.457 69.782 75.956 1.00 71.45 163 TYR D O 1
ATOM 5412 N N . VAL D 4 164 ? 80.195 71.653 75.846 1.00 61.96 164 VAL D N 1
ATOM 5413 C CA . VAL D 4 164 ? 78.934 70.897 76.083 1.00 61.83 164 VAL D CA 1
ATOM 5414 C C . VAL D 4 164 ? 77.937 71.144 74.949 1.00 64.22 164 VAL D C 1
ATOM 5415 O O . VAL D 4 164 ? 77.436 72.277 74.855 1.00 67.23 164 VAL D O 1
ATOM 5419 N N . PHE D 4 165 ? 77.678 70.131 74.119 1.00 62.96 165 PHE D N 1
ATOM 5420 C CA . PHE D 4 165 ? 76.616 70.208 73.080 1.00 64.92 165 PHE D CA 1
ATOM 5421 C C . PHE D 4 165 ? 75.312 69.713 73.691 1.00 66.88 165 PHE D C 1
ATOM 5422 O O . PHE D 4 165 ? 75.258 68.527 74.043 1.00 75.59 165 PHE D O 1
ATOM 5430 N N . LEU D 4 166 ? 74.305 70.581 73.827 1.00 67.85 166 LEU D N 1
ATOM 5431 C CA . LEU D 4 166 ? 73.275 70.395 74.885 1.00 71.86 166 LEU D CA 1
ATOM 5432 C C . LEU D 4 166 ? 71.876 70.162 74.289 1.00 76.24 166 LEU D C 1
ATOM 5433 O O . LEU D 4 166 ? 71.031 69.583 75.003 1.00 89.77 166 LEU D O 1
ATOM 5438 N N . ASN D 4 167 ? 71.627 70.615 73.061 1.00 68.52 167 ASN D N 1
ATOM 5439 C CA . ASN D 4 167 ? 70.352 70.287 72.361 1.00 77.57 167 ASN D CA 1
ATOM 5440 C C . ASN D 4 167 ? 69.143 70.569 73.264 1.00 82.52 167 ASN D C 1
ATOM 5441 O O . ASN D 4 167 ? 68.155 69.814 73.166 1.00 83.41 167 ASN D O 1
ATOM 5446 N N . MET D 4 168 ? 69.200 71.629 74.078 1.00 89.01 168 MET D N 1
ATOM 5447 C CA . MET D 4 168 ? 68.232 71.831 75.190 1.00 92.60 168 MET D CA 1
ATOM 5448 C C . MET D 4 168 ? 67.246 72.964 74.854 1.00 101.89 168 MET D C 1
ATOM 5449 O O . MET D 4 168 ? 67.564 73.793 73.977 1.00 103.23 168 MET D O 1
ATOM 5454 N N . PRO D 4 169 ? 66.067 73.030 75.516 1.00 107.98 169 PRO D N 1
ATOM 5455 C CA . PRO D 4 169 ? 65.151 74.152 75.352 1.00 108.06 169 PRO D CA 1
ATOM 5456 C C . PRO D 4 169 ? 65.812 75.477 75.703 1.00 107.34 169 PRO D C 1
ATOM 5457 O O . PRO D 4 169 ? 66.506 75.560 76.735 1.00 108.14 169 PRO D O 1
ATOM 5461 N N . LEU D 4 170 ? 65.599 76.495 74.863 1.00 100.40 170 LEU D N 1
ATOM 5462 C CA . LEU D 4 170 ? 66.338 77.777 75.009 1.00 96.81 170 LEU D CA 1
ATOM 5463 C C . LEU D 4 170 ? 65.935 78.479 76.312 1.00 99.76 170 LEU D C 1
ATOM 5464 O O . LEU D 4 170 ? 66.783 79.183 76.884 1.00 100.17 170 LEU D O 1
ATOM 5469 N N . ASP D 4 171 ? 64.689 78.299 76.756 1.00 103.09 171 ASP D N 1
ATOM 5470 C CA . ASP D 4 171 ? 64.213 78.941 78.007 1.00 99.21 171 ASP D CA 1
ATOM 5471 C C . ASP D 4 171 ? 65.054 78.452 79.188 1.00 105.28 171 ASP D C 1
ATOM 5472 O O . ASP D 4 171 ? 65.337 79.270 80.080 1.00 107.20 171 ASP D O 1
ATOM 5477 N N . GLN D 4 172 ? 65.444 77.174 79.190 1.00 105.52 172 GLN D N 1
ATOM 5478 C CA . GLN D 4 172 ? 66.161 76.593 80.358 1.00 106.37 172 GLN D CA 1
ATOM 5479 C C . GLN D 4 172 ? 67.641 76.996 80.370 1.00 107.38 172 GLN D C 1
ATOM 5480 O O . GLN D 4 172 ? 68.306 76.718 81.378 1.00 110.64 172 GLN D O 1
ATOM 5486 N N . ILE D 4 173 ? 68.147 77.622 79.306 1.00 105.82 173 ILE D N 1
ATOM 5487 C CA . ILE D 4 173 ? 69.608 77.935 79.238 1.00 102.30 173 ILE D CA 1
ATOM 5488 C C . ILE D 4 173 ? 70.028 78.717 80.488 1.00 106.59 173 ILE D C 1
ATOM 5489 O O . ILE D 4 173 ? 71.087 78.394 81.048 1.00 112.25 173 ILE D O 1
ATOM 5494 N N . ARG D 4 174 ? 69.223 79.689 80.922 1.00 106.13 174 ARG D N 1
ATOM 5495 C CA . ARG D 4 174 ? 69.615 80.553 82.069 1.00 104.26 174 ARG D CA 1
ATOM 5496 C C . ARG D 4 174 ? 69.713 79.740 83.372 1.00 108.97 174 ARG D C 1
ATOM 5497 O O . ARG D 4 174 ? 70.400 80.210 84.300 1.00 109.71 174 ARG D O 1
ATOM 5505 N N . GLN D 4 175 ? 69.053 78.582 83.448 1.00 109.68 175 GLN D N 1
ATOM 5506 C CA . GLN D 4 175 ? 69.042 77.794 84.712 1.00 108.02 175 GLN D CA 1
ATOM 5507 C C . GLN D 4 175 ? 70.423 77.188 84.987 1.00 107.13 175 GLN D C 1
ATOM 5508 O O . GLN D 4 175 ? 70.635 76.714 86.117 1.00 108.45 175 GLN D O 1
ATOM 5514 N N . PHE D 4 176 ? 71.315 77.186 83.994 1.00 108.21 176 PHE D N 1
ATOM 5515 C CA . PHE D 4 176 ? 72.680 76.620 84.167 1.00 105.46 176 PHE D CA 1
ATOM 5516 C C . PHE D 4 176 ? 73.593 77.673 84.806 1.00 100.58 176 PHE D C 1
ATOM 5517 O O . PHE D 4 176 ? 74.715 77.326 85.214 1.00 97.99 176 PHE D O 1
ATOM 5525 N N . TYR D 4 177 ? 73.114 78.913 84.914 1.00 101.50 177 TYR D N 1
ATOM 5526 C CA . TYR D 4 177 ? 73.943 80.023 85.457 1.00 102.93 177 TYR D CA 1
ATOM 5527 C C . TYR D 4 177 ? 74.546 79.659 86.820 1.00 99.73 177 TYR D C 1
ATOM 5528 O O . TYR D 4 177 ? 75.773 79.794 86.963 1.00 99.10 177 TYR D O 1
ATOM 5537 N N . PRO D 4 178 ? 73.772 79.206 87.831 1.00 99.42 178 PRO D N 1
ATOM 5538 C CA . PRO D 4 178 ? 74.325 78.953 89.169 1.00 95.66 178 PRO D CA 1
ATOM 5539 C C . PRO D 4 178 ? 75.459 77.915 89.208 1.00 93.68 178 PRO D C 1
ATOM 5540 O O . PRO D 4 178 ? 76.173 77.894 90.184 1.00 90.84 178 PRO D O 1
ATOM 5544 N N . SER D 4 179 ? 75.598 77.088 88.169 1.00 96.90 179 SER D N 1
ATOM 5545 C CA . SER D 4 179 ? 76.714 76.107 88.117 1.00 95.35 179 SER D CA 1
ATOM 5546 C C . SER D 4 179 ? 78.055 76.845 88.167 1.00 89.34 179 SER D C 1
ATOM 5547 O O . SER D 4 179 ? 79.026 76.266 88.679 1.00 83.35 179 SER D O 1
ATOM 5550 N N . LEU D 4 180 ? 78.101 78.073 87.644 1.00 88.33 180 LEU D N 1
ATOM 5551 C CA . LEU D 4 180 ? 79.348 78.881 87.663 1.00 83.21 180 LEU D CA 1
ATOM 5552 C C . LEU D 4 180 ? 79.801 79.073 89.113 1.00 78.25 180 LEU D C 1
ATOM 5553 O O . LEU D 4 180 ? 81.011 79.270 89.329 1.00 75.78 180 LEU D O 1
ATOM 5558 N N . ASP D 4 181 ? 78.866 79.013 90.064 1.00 79.23 181 ASP D N 1
ATOM 5559 C CA . ASP D 4 181 ? 79.222 79.165 91.467 1.00 72.04 181 ASP D CA 1
ATOM 5560 C C . ASP D 4 181 ? 80.170 78.078 91.943 1.00 71.58 181 ASP D C 1
ATOM 5561 O O . ASP D 4 181 ? 80.916 78.302 92.900 1.00 72.23 181 ASP D O 1
ATOM 5566 N N . ILE D 4 182 ? 80.166 76.911 91.296 1.00 71.39 182 ILE D N 1
ATOM 5567 C CA . ILE D 4 182 ? 81.035 75.824 91.734 1.00 68.17 182 ILE D CA 1
ATOM 5568 C C . ILE D 4 182 ? 82.501 76.193 91.565 1.00 66.73 182 ILE D C 1
ATOM 5569 O O . ILE D 4 182 ? 83.344 75.801 92.377 1.00 66.65 182 ILE D O 1
ATOM 5574 N N . PHE D 4 183 ? 82.832 76.950 90.527 1.00 69.12 183 PHE D N 1
ATOM 5575 C CA . PHE D 4 183 ? 84.213 77.315 90.252 1.00 68.71 183 PHE D CA 1
ATOM 5576 C C . PHE D 4 183 ? 84.604 78.673 90.811 1.00 71.49 183 PHE D C 1
ATOM 5577 O O . PHE D 4 183 ? 85.771 79.053 90.701 1.00 73.91 183 PHE D O 1
ATOM 5585 N N . GLY D 4 184 ? 83.675 79.407 91.411 1.00 70.02 184 GLY D N 1
ATOM 5586 C CA . GLY D 4 184 ? 84.039 80.654 92.048 1.00 65.84 184 GLY D CA 1
ATOM 5587 C C . GLY D 4 184 ? 83.133 81.828 91.750 1.00 69.53 184 GLY D C 1
ATOM 5588 O O . GLY D 4 184 ? 83.378 82.932 92.239 1.00 78.07 184 GLY D O 1
ATOM 5589 N N . GLY D 4 185 ? 82.091 81.618 90.959 1.00 67.12 185 GLY D N 1
ATOM 5590 C CA . GLY D 4 185 ? 81.169 82.680 90.643 1.00 68.83 185 GLY D CA 1
ATOM 5591 C C . GLY D 4 185 ? 81.178 83.046 89.176 1.00 72.51 185 GLY D C 1
ATOM 5592 O O . GLY D 4 185 ? 81.984 82.543 88.392 1.00 78.62 185 GLY D O 1
ATOM 5593 N N . PRO D 4 186 ? 80.278 83.948 88.782 1.00 70.60 186 PRO D N 1
ATOM 5594 C CA . PRO D 4 186 ? 80.105 84.232 87.347 1.00 71.76 186 PRO D CA 1
ATOM 5595 C C . PRO D 4 186 ? 81.350 84.755 86.657 1.00 71.39 186 PRO D C 1
ATOM 5596 O O . PRO D 4 186 ? 81.552 84.476 85.471 1.00 77.76 186 PRO D O 1
ATOM 5600 N N . SER D 4 187 ? 82.189 85.515 87.347 1.00 66.39 187 SER D N 1
ATOM 5601 C CA . SER D 4 187 ? 83.351 86.101 86.700 1.00 71.74 187 SER D CA 1
ATOM 5602 C C . SER D 4 187 ? 84.637 85.343 86.958 1.00 77.47 187 SER D C 1
ATOM 5603 O O . SER D 4 187 ? 85.709 85.836 86.601 1.00 86.98 187 SER D O 1
ATOM 5606 N N . SER D 4 188 ? 84.567 84.173 87.577 1.00 73.68 188 SER D N 1
ATOM 5607 C CA . SER D 4 188 ? 85.688 83.252 87.575 1.00 72.54 188 SER D CA 1
ATOM 5608 C C . SER D 4 188 ? 85.673 82.362 86.344 1.00 75.14 188 SER D C 1
ATOM 5609 O O . SER D 4 188 ? 86.573 81.539 86.167 1.00 80.16 188 SER D O 1
ATOM 5612 N N . THR D 4 189 ? 84.677 82.529 85.481 1.00 70.03 189 THR D N 1
ATOM 5613 C CA . THR D 4 189 ? 84.444 81.590 84.392 1.00 70.61 189 THR D CA 1
ATOM 5614 C C . THR D 4 189 ? 84.017 82.360 83.156 1.00 74.19 189 THR D C 1
ATOM 5615 O O . THR D 4 189 ? 83.008 83.068 83.191 1.00 76.30 189 THR D O 1
ATOM 5619 N N . LYS D 4 190 ? 84.768 82.218 82.070 1.00 70.44 190 LYS D N 1
ATOM 5620 C CA . LYS D 4 190 ? 84.330 82.728 80.781 1.00 67.30 190 LYS D CA 1
ATOM 5621 C C . LYS D 4 190 ? 83.407 81.710 80.129 1.00 68.72 190 LYS D C 1
ATOM 5622 O O . LYS D 4 190 ? 83.723 80.521 80.071 1.00 75.67 190 LYS D O 1
ATOM 5628 N N . ASN D 4 191 ? 82.259 82.171 79.647 1.00 68.15 191 ASN D N 1
ATOM 5629 C CA . ASN D 4 191 ? 81.218 81.285 79.145 1.00 66.08 191 ASN D CA 1
ATOM 5630 C C . ASN D 4 191 ? 80.721 81.802 77.806 1.00 71.54 191 ASN D C 1
ATOM 5631 O O . ASN D 4 191 ? 80.199 82.916 77.727 1.00 80.35 191 ASN D O 1
ATOM 5636 N N . GLU D 4 192 ? 80.864 80.990 76.765 1.00 72.41 192 GLU D N 1
ATOM 5637 C CA . GLU D 4 192 ? 80.436 81.351 75.421 1.00 70.08 192 GLU D CA 1
ATOM 5638 C C . GLU D 4 192 ? 79.316 80.422 74.983 1.00 66.29 192 GLU D C 1
ATOM 5639 O O . GLU D 4 192 ? 79.437 79.202 75.100 1.00 71.46 192 GLU D O 1
ATOM 5645 N N . ILE D 4 193 ? 78.237 81.001 74.470 1.00 68.18 193 ILE D N 1
ATOM 5646 C CA . ILE D 4 193 ? 77.065 80.260 74.028 1.00 68.43 193 ILE D CA 1
ATOM 5647 C C . ILE D 4 193 ? 76.903 80.497 72.536 1.00 68.22 193 ILE D C 1
ATOM 5648 O O . ILE D 4 193 ? 76.997 81.639 72.076 1.00 74.37 193 ILE D O 1
ATOM 5653 N N . SER D 4 194 ? 76.671 79.429 71.777 1.00 64.03 194 SER D N 1
ATOM 5654 C CA . SER D 4 194 ? 76.422 79.603 70.355 1.00 64.26 194 SER D CA 1
ATOM 5655 C C . SER D 4 194 ? 75.435 78.557 69.866 1.00 64.45 194 SER D C 1
ATOM 5656 O O . SER D 4 194 ? 75.283 77.497 70.470 1.00 71.51 194 SER D O 1
ATOM 5659 N N . TYR D 4 195 ? 74.754 78.876 68.774 1.00 62.30 195 TYR D N 1
ATOM 5660 C CA . TYR D 4 195 ? 73.849 77.951 68.107 1.00 60.26 195 TYR D CA 1
ATOM 5661 C C . TYR D 4 195 ? 74.579 77.311 66.939 1.00 61.85 195 TYR D C 1
ATOM 5662 O O . TYR D 4 195 ? 75.200 78.010 66.136 1.00 72.44 195 TYR D O 1
ATOM 5671 N N . VAL D 4 196 ? 74.504 75.988 66.842 1.00 58.81 196 VAL D N 1
ATOM 5672 C CA . VAL D 4 196 ? 75.265 75.258 65.843 1.00 57.40 196 VAL D CA 1
ATOM 5673 C C . VAL D 4 196 ? 74.334 74.341 65.068 1.00 61.44 196 VAL D C 1
ATOM 5674 O O . VAL D 4 196 ? 73.237 74.002 65.513 1.00 66.40 196 VAL D O 1
ATOM 5678 N N . GLN D 4 197 ? 74.786 73.961 63.881 1.00 62.94 197 GLN D N 1
ATOM 5679 C CA . GLN D 4 197 ? 74.081 73.040 63.008 1.00 64.89 197 GLN D CA 1
ATOM 5680 C C . GLN D 4 197 ? 74.982 71.847 62.745 1.00 71.46 197 GLN D C 1
ATOM 5681 O O . GLN D 4 197 ? 76.167 72.021 62.445 1.00 75.79 197 GLN D O 1
ATOM 5687 N N . ILE D 4 198 ? 74.428 70.646 62.876 1.00 72.24 198 ILE D N 1
ATOM 5688 C CA . ILE D 4 198 ? 75.180 69.415 62.652 1.00 72.39 198 ILE D CA 1
ATOM 5689 C C . ILE D 4 198 ? 75.403 69.237 61.158 1.00 75.99 198 ILE D C 1
ATOM 5690 O O . ILE D 4 198 ? 74.462 69.338 60.365 1.00 79.47 198 ILE D O 1
ATOM 5695 N N . LEU D 4 199 ? 76.646 68.963 60.769 1.00 75.96 199 LEU D N 1
ATOM 5696 C CA . LEU D 4 199 ? 76.962 68.578 59.403 1.00 77.57 199 LEU D CA 1
ATOM 5697 C C . LEU D 4 199 ? 77.239 67.086 59.283 1.00 81.96 199 LEU D C 1
ATOM 5698 O O . LEU D 4 199 ? 76.641 66.410 58.444 1.00 86.64 199 LEU D O 1
ATOM 5703 N N . ILE D 4 200 ? 78.134 66.560 60.114 1.00 85.72 200 ILE D N 1
ATOM 5704 C CA . ILE D 4 200 ? 78.457 65.140 60.149 1.00 84.48 200 ILE D CA 1
ATOM 5705 C C . ILE D 4 200 ? 78.405 64.674 61.595 1.00 84.94 200 ILE D C 1
ATOM 5706 O O . ILE D 4 200 ? 78.990 65.310 62.476 1.00 84.56 200 ILE D O 1
ATOM 5711 N N . LEU D 4 201 ? 77.701 63.571 61.839 1.00 90.57 201 LEU D N 1
ATOM 5712 C CA . LEU D 4 201 ? 77.688 62.921 63.149 1.00 95.44 201 LEU D CA 1
ATOM 5713 C C . LEU D 4 201 ? 77.784 61.419 62.904 1.00 101.84 201 LEU D C 1
ATOM 5714 O O . LEU D 4 201 ? 76.785 60.774 62.581 1.00 103.51 201 LEU D O 1
ATOM 5719 N N . ARG D 4 202 ? 78.985 60.872 63.051 1.00 104.80 202 ARG D N 1
ATOM 5720 C CA . ARG D 4 202 ? 79.233 59.458 62.819 1.00 108.11 202 ARG D CA 1
ATOM 5721 C C . ARG D 4 202 ? 79.951 58.864 64.018 1.00 114.92 202 ARG D C 1
ATOM 5722 O O . ARG D 4 202 ? 80.785 59.523 64.643 1.00 119.06 202 ARG D O 1
ATOM 5730 N N . ASN D 4 203 ? 79.623 57.618 64.337 1.00 118.76 203 ASN D N 1
ATOM 5731 C CA . ASN D 4 203 ? 80.247 56.933 65.459 1.00 125.64 203 ASN D CA 1
ATOM 5732 C C . ASN D 4 203 ? 81.045 55.727 64.980 1.00 134.04 203 ASN D C 1
ATOM 5733 O O . ASN D 4 203 ? 81.014 55.374 63.802 1.00 135.08 203 ASN D O 1
ATOM 5739 N N . LEU E 5 26 ? 54.843 82.946 75.724 1.00 104.41 26 LEU E N 1
ATOM 5740 C CA . LEU E 5 26 ? 55.969 82.279 75.082 1.00 104.85 26 LEU E CA 1
ATOM 5741 C C . LEU E 5 26 ? 57.148 83.232 74.973 1.00 105.23 26 LEU E C 1
ATOM 5742 O O . LEU E 5 26 ? 57.048 84.283 74.345 1.00 108.86 26 LEU E O 1
ATOM 5747 N N . GLN E 5 27 ? 58.264 82.863 75.591 1.00 98.23 27 GLN E N 1
ATOM 5748 C CA . GLN E 5 27 ? 59.448 83.706 75.551 1.00 88.15 27 GLN E CA 1
ATOM 5749 C C . GLN E 5 27 ? 60.044 83.724 74.151 1.00 85.27 27 GLN E C 1
ATOM 5750 O O . GLN E 5 27 ? 60.066 82.708 73.454 1.00 86.64 27 GLN E O 1
ATOM 5756 N N . LYS E 5 28 ? 60.523 84.890 73.740 1.00 83.91 28 LYS E N 1
ATOM 5757 C CA . LYS E 5 28 ? 61.177 85.058 72.453 1.00 74.57 28 LYS E CA 1
ATOM 5758 C C . LYS E 5 28 ? 62.685 85.083 72.639 1.00 71.83 28 LYS E C 1
ATOM 5759 O O . LYS E 5 28 ? 63.194 85.645 73.611 1.00 73.20 28 LYS E O 1
ATOM 5765 N N . HIS E 5 29 ? 63.393 84.460 71.707 1.00 67.47 29 HIS E N 1
ATOM 5766 C CA . HIS E 5 29 ? 64.843 84.414 71.714 1.00 65.58 29 HIS E CA 1
ATOM 5767 C C . HIS E 5 29 ? 65.364 84.992 70.410 1.00 65.19 29 HIS E C 1
ATOM 5768 O O . HIS E 5 29 ? 64.741 84.840 69.359 1.00 66.61 29 HIS E O 1
ATOM 5775 N N . TYR E 5 30 ? 66.506 85.665 70.481 1.00 64.68 30 TYR E N 1
ATOM 5776 C CA . TYR E 5 30 ? 67.051 86.354 69.327 1.00 58.90 30 TYR E CA 1
ATOM 5777 C C . TYR E 5 30 ? 68.528 86.043 69.187 1.00 58.49 30 TYR E C 1
ATOM 5778 O O . TYR E 5 30 ? 69.180 85.578 70.120 1.00 61.96 30 TYR E O 1
ATOM 5787 N N . ILE E 5 31 ? 69.046 86.318 68.000 1.00 58.94 31 ILE E N 1
ATOM 5788 C CA . ILE E 5 31 ? 70.474 86.318 67.733 1.00 57.95 31 ILE E CA 1
ATOM 5789 C C . ILE E 5 31 ? 70.853 87.716 67.280 1.00 59.94 31 ILE E C 1
ATOM 5790 O O . ILE E 5 31 ? 70.204 88.285 66.395 1.00 62.76 31 ILE E O 1
ATOM 5795 N N . ILE E 5 32 ? 71.889 88.272 67.893 1.00 60.99 32 ILE E N 1
ATOM 5796 C CA . ILE E 5 32 ? 72.486 89.522 67.451 1.00 55.73 32 ILE E CA 1
ATOM 5797 C C . ILE E 5 32 ? 73.815 89.185 66.797 1.00 56.02 32 ILE E C 1
ATOM 5798 O O . ILE E 5 32 ? 74.699 88.598 67.429 1.00 59.54 32 ILE E O 1
ATOM 5803 N N . TYR E 5 33 ? 73.939 89.528 65.525 1.00 56.91 33 TYR E N 1
ATOM 5804 C CA . TYR E 5 33 ? 75.175 89.387 64.776 1.00 53.44 33 TYR E CA 1
ATOM 5805 C C . TYR E 5 33 ? 75.880 90.732 64.790 1.00 54.86 33 TYR E C 1
ATOM 5806 O O . TYR E 5 33 ? 75.364 91.711 64.244 1.00 57.94 33 TYR E O 1
ATOM 5815 N N . GLU E 5 34 ? 77.040 90.782 65.429 1.00 55.53 34 GLU E N 1
ATOM 5816 C CA . GLU E 5 34 ? 77.916 91.942 65.367 1.00 55.47 34 GLU E CA 1
ATOM 5817 C C . GLU E 5 34 ? 78.902 91.706 64.234 1.00 55.63 34 GLU E C 1
ATOM 5818 O O . GLU E 5 34 ? 79.740 90.805 64.315 1.00 58.76 34 GLU E O 1
ATOM 5824 N N . VAL E 5 35 ? 78.801 92.514 63.182 1.00 54.43 35 VAL E N 1
ATOM 5825 C CA . VAL E 5 35 ? 79.545 92.319 61.946 1.00 55.17 35 VAL E CA 1
ATOM 5826 C C . VAL E 5 35 ? 80.519 93.473 61.776 1.00 60.33 35 VAL E C 1
ATOM 5827 O O . VAL E 5 35 ? 80.140 94.641 61.912 1.00 64.28 35 VAL E O 1
ATOM 5831 N N . ARG E 5 36 ? 81.771 93.146 61.478 1.00 60.24 36 ARG E N 1
ATOM 5832 C CA . ARG E 5 36 ? 82.798 94.129 61.156 1.00 60.35 36 ARG E CA 1
ATOM 5833 C C . ARG E 5 36 ? 83.395 93.720 59.814 1.00 66.47 36 ARG E C 1
ATOM 5834 O O . ARG E 5 36 ? 84.163 92.758 59.741 1.00 73.10 36 ARG E O 1
ATOM 5842 N N . ASN E 5 37 ? 83.032 94.436 58.752 1.00 64.34 37 ASN E N 1
ATOM 5843 C CA . ASN E 5 37 ? 83.460 94.094 57.398 1.00 74.56 37 ASN E CA 1
ATOM 5844 C C . ASN E 5 37 ? 83.818 95.375 56.661 1.00 77.91 37 ASN E C 1
ATOM 5845 O O . ASN E 5 37 ? 82.935 96.173 56.337 1.00 80.69 37 ASN E O 1
ATOM 5850 N N . ILE E 5 38 ? 85.108 95.564 56.377 1.00 76.70 38 ILE E N 1
ATOM 5851 C CA . ILE E 5 38 ? 85.577 96.763 55.697 1.00 79.16 38 ILE E CA 1
ATOM 5852 C C . ILE E 5 38 ? 85.684 96.580 54.193 1.00 84.29 38 ILE E C 1
ATOM 5853 O O . ILE E 5 38 ? 86.072 97.521 53.492 1.00 89.31 38 ILE E O 1
ATOM 5858 N N . GLU E 5 39 ? 85.345 95.403 53.671 1.00 85.17 39 GLU E N 1
ATOM 5859 C CA . GLU E 5 39 ? 85.515 95.115 52.257 1.00 85.31 39 GLU E CA 1
ATOM 5860 C C . GLU E 5 39 ? 84.211 95.007 51.488 1.00 87.15 39 GLU E C 1
ATOM 5861 O O . GLU E 5 39 ? 84.248 94.892 50.260 1.00 91.95 39 GLU E O 1
ATOM 5867 N N . LYS E 5 40 ? 83.069 95.036 52.160 1.00 86.37 40 LYS E N 1
ATOM 5868 C CA . LYS E 5 40 ? 81.781 94.916 51.503 1.00 85.48 40 LYS E CA 1
ATOM 5869 C C . LYS E 5 40 ? 80.979 96.192 51.699 1.00 82.68 40 LYS E C 1
ATOM 5870 O O . LYS E 5 40 ? 81.104 96.873 52.719 1.00 83.37 40 LYS E O 1
ATOM 5876 N N . THR E 5 41 ? 80.163 96.515 50.705 1.00 81.11 41 THR E N 1
ATOM 5877 C CA . THR E 5 41 ? 79.214 97.597 50.849 1.00 80.04 41 THR E CA 1
ATOM 5878 C C . THR E 5 41 ? 78.071 97.159 51.760 1.00 79.99 41 THR E C 1
ATOM 5879 O O . THR E 5 41 ? 77.836 95.965 51.941 1.00 81.55 41 THR E O 1
ATOM 5883 N N . PRO E 5 42 ? 77.354 98.110 52.361 1.00 78.54 42 PRO E N 1
ATOM 5884 C CA . PRO E 5 42 ? 76.195 97.729 53.182 1.00 75.77 42 PRO E CA 1
ATOM 5885 C C . PRO E 5 42 ? 75.156 96.923 52.425 1.00 77.56 42 PRO E C 1
ATOM 5886 O O . PRO E 5 42 ? 74.498 96.063 53.024 1.00 81.87 42 PRO E O 1
ATOM 5890 N N . GLU E 5 43 ? 74.993 97.163 51.124 1.00 80.10 43 GLU E N 1
ATOM 5891 C CA . GLU E 5 43 ? 74.080 96.346 50.333 1.00 81.48 43 GLU E CA 1
ATOM 5892 C C . GLU E 5 43 ? 74.534 94.894 50.290 1.00 80.94 43 GLU E C 1
ATOM 5893 O O . GLU E 5 43 ? 73.718 93.978 50.425 1.00 83.83 43 GLU E O 1
ATOM 5899 N N . GLU E 5 44 ? 75.833 94.663 50.104 1.00 78.10 44 GLU E N 1
ATOM 5900 C CA . GLU E 5 44 ? 76.341 93.296 50.073 1.00 77.39 44 GLU E CA 1
ATOM 5901 C C . GLU E 5 44 ? 76.215 92.624 51.434 1.00 75.78 44 GLU E C 1
ATOM 5902 O O . GLU E 5 44 ? 75.893 91.433 51.518 1.00 77.67 44 GLU E O 1
ATOM 5908 N N . VAL E 5 45 ? 76.473 93.368 52.510 1.00 76.41 45 VAL E N 1
ATOM 5909 C CA . VAL E 5 45 ? 76.311 92.817 53.852 1.00 71.14 45 VAL E CA 1
ATOM 5910 C C . VAL E 5 45 ? 74.862 92.420 54.089 1.00 71.12 45 VAL E C 1
ATOM 5911 O O . VAL E 5 45 ? 74.580 91.370 54.674 1.00 73.36 45 VAL E O 1
ATOM 5915 N N . LYS E 5 46 ? 73.920 93.248 53.639 1.00 70.76 46 LYS E N 1
ATOM 5916 C CA . LYS E 5 46 ? 72.514 92.877 53.748 1.00 68.97 46 LYS E CA 1
ATOM 5917 C C . LYS E 5 46 ? 72.194 91.647 52.908 1.00 70.86 46 LYS E C 1
ATOM 5918 O O . LYS E 5 46 ? 71.428 90.779 53.338 1.00 76.44 46 LYS E O 1
ATOM 5924 N N . GLU E 5 47 ? 72.759 91.560 51.702 1.00 71.73 47 GLU E N 1
ATOM 5925 C CA . GLU E 5 47 ? 72.486 90.420 50.833 1.00 73.12 47 GLU E CA 1
ATOM 5926 C C . GLU E 5 47 ? 73.070 89.127 51.383 1.00 74.03 47 GLU E C 1
ATOM 5927 O O . GLU E 5 47 ? 72.597 88.041 51.035 1.00 78.43 47 GLU E O 1
ATOM 5933 N N . GLU E 5 48 ? 74.075 89.228 52.252 1.00 71.83 48 GLU E N 1
ATOM 5934 C CA . GLU E 5 48 ? 74.710 88.016 52.835 1.00 70.89 48 GLU E CA 1
ATOM 5935 C C . GLU E 5 48 ? 73.693 87.250 53.687 1.00 71.43 48 GLU E C 1
ATOM 5936 O O . GLU E 5 48 ? 73.942 86.064 53.958 1.00 74.06 48 GLU E O 1
ATOM 5942 N N . MET E 5 49 ? 72.592 87.894 54.084 1.00 71.92 49 MET E N 1
ATOM 5943 C CA . MET E 5 49 ? 71.601 87.250 54.989 1.00 70.46 49 MET E CA 1
ATOM 5944 C C . MET E 5 49 ? 70.583 86.448 54.174 1.00 73.17 49 MET E C 1
ATOM 5945 O O . MET E 5 49 ? 69.688 85.847 54.791 1.00 79.36 49 MET E O 1
ATOM 5950 N N . LYS E 5 50 ? 70.724 86.444 52.848 1.00 72.55 50 LYS E N 1
ATOM 5951 C CA . LYS E 5 50 ? 69.829 85.641 51.971 1.00 76.05 50 LYS E CA 1
ATOM 5952 C C . LYS E 5 50 ? 68.361 85.957 52.270 1.00 78.84 50 LYS E C 1
ATOM 5953 O O . LYS E 5 50 ? 67.987 87.137 52.170 1.00 83.04 50 LYS E O 1
ATOM 5959 N N . ASP E 5 51 ? 67.563 84.945 52.621 1.00 76.25 51 ASP E N 1
ATOM 5960 C CA . ASP E 5 51 ? 66.102 85.158 52.811 1.00 78.10 51 ASP E CA 1
ATOM 5961 C C . ASP E 5 51 ? 65.723 85.116 54.295 1.00 80.08 51 ASP E C 1
ATOM 5962 O O . ASP E 5 51 ? 64.520 85.020 54.585 1.00 84.67 51 ASP E O 1
ATOM 5967 N N . THR E 5 52 ? 66.705 85.201 55.193 1.00 79.95 52 THR E N 1
ATOM 5968 C CA . THR E 5 52 ? 66.399 85.238 56.647 1.00 76.96 52 THR E CA 1
ATOM 5969 C C . THR E 5 52 ? 65.518 86.451 56.954 1.00 75.34 52 THR E C 1
ATOM 5970 O O . THR E 5 52 ? 65.830 87.539 56.444 1.00 82.67 52 THR E O 1
ATOM 5974 N N . ASP E 5 53 ? 64.462 86.268 57.750 1.00 74.41 53 ASP E N 1
ATOM 5975 C CA . ASP E 5 53 ? 63.621 87.417 58.176 1.00 72.74 53 ASP E CA 1
ATOM 5976 C C . ASP E 5 53 ? 64.412 88.217 59.213 1.00 69.71 53 ASP E C 1
ATOM 5977 O O . ASP E 5 53 ? 64.766 87.636 60.252 1.00 72.39 53 ASP E O 1
ATOM 5982 N N . ILE E 5 54 ? 64.684 89.493 58.939 1.00 69.05 54 ILE E N 1
ATOM 5983 C CA . ILE E 5 54 ? 65.539 90.301 59.858 1.00 65.25 54 ILE E CA 1
ATOM 5984 C C . ILE E 5 54 ? 64.661 91.241 60.683 1.00 67.79 54 ILE E C 1
ATOM 5985 O O . ILE E 5 54 ? 63.824 91.938 60.085 1.00 71.56 54 ILE E O 1
ATOM 5990 N N . LEU E 5 55 ? 64.838 91.246 62.004 1.00 64.66 55 LEU E N 1
ATOM 5991 C CA . LEU E 5 55 ? 64.114 92.179 62.854 1.00 60.75 55 LEU E CA 1
ATOM 5992 C C . LEU E 5 55 ? 64.729 93.569 62.785 1.00 63.27 55 LEU E C 1
ATOM 5993 O O . LEU E 5 55 ? 64.024 94.551 62.539 1.00 66.51 55 LEU E O 1
ATOM 5998 N N . TYR E 5 56 ? 66.041 93.677 62.988 1.00 63.05 56 TYR E N 1
ATOM 5999 C CA . TYR E 5 56 ? 66.695 94.976 62.883 1.00 58.49 56 TYR E CA 1
ATOM 6000 C C . TYR E 5 56 ? 68.006 94.836 62.132 1.00 60.11 56 TYR E C 1
ATOM 6001 O O . TYR E 5 56 ? 68.680 93.816 62.245 1.00 63.22 56 TYR E O 1
ATOM 6010 N N . SER E 5 57 ? 68.376 95.865 61.380 1.00 59.08 57 SER E N 1
ATOM 6011 C CA . SER E 5 57 ? 69.679 95.915 60.727 1.00 56.48 57 SER E CA 1
ATOM 6012 C C . SER E 5 57 ? 70.208 97.336 60.844 1.00 57.72 57 SER E C 1
ATOM 6013 O O . SER E 5 57 ? 69.717 98.240 60.165 1.00 63.98 57 SER E O 1
ATOM 6016 N N . PHE E 5 58 ? 71.203 97.529 61.701 1.00 57.22 58 PHE E N 1
ATOM 6017 C CA . PHE E 5 58 ? 71.735 98.843 62.016 1.00 57.01 58 PHE E CA 1
ATOM 6018 C C . PHE E 5 58 ? 73.199 98.929 61.622 1.00 56.16 58 PHE E C 1
ATOM 6019 O O . PHE E 5 58 ? 73.934 97.946 61.690 1.00 58.16 58 PHE E O 1
ATOM 6027 N N . LYS E 5 59 ? 73.615 100.124 61.224 1.00 55.73 59 LYS E N 1
ATOM 6028 C CA . LYS E 5 59 ? 74.989 100.405 60.845 1.00 53.90 59 LYS E CA 1
ATOM 6029 C C . LYS E 5 59 ? 75.445 101.646 61.590 1.00 56.97 59 LYS E C 1
ATOM 6030 O O . LYS E 5 59 ? 74.693 102.620 61.689 1.00 60.30 59 LYS E O 1
ATOM 6036 N N . ALA E 5 60 ? 76.659 101.600 62.128 1.00 54.59 60 ALA E N 1
ATOM 6037 C CA . ALA E 5 60 ? 77.227 102.769 62.784 1.00 54.16 60 ALA E CA 1
ATOM 6038 C C . ALA E 5 60 ? 77.536 103.849 61.755 1.00 57.92 60 ALA E C 1
ATOM 6039 O O . ALA E 5 60 ? 78.026 103.559 60.662 1.00 63.10 60 ALA E O 1
ATOM 6041 N N . LEU E 5 61 ? 77.249 105.100 62.107 1.00 56.80 61 LEU E N 1
ATOM 6042 C CA . LEU E 5 61 ? 77.357 106.196 61.150 1.00 58.17 61 LEU E CA 1
ATOM 6043 C C . LEU E 5 61 ? 78.786 106.356 60.657 1.00 65.34 61 LEU E C 1
ATOM 6044 O O . LEU E 5 61 ? 79.700 106.605 61.444 1.00 66.81 61 LEU E O 1
ATOM 6049 N N . GLY E 5 62 ? 78.976 106.217 59.348 1.00 65.82 62 GLY E N 1
ATOM 6050 C CA . GLY E 5 62 ? 80.270 106.403 58.736 1.00 58.06 62 GLY E CA 1
ATOM 6051 C C . GLY E 5 62 ? 81.277 105.307 58.994 1.00 65.02 62 GLY E C 1
ATOM 6052 O O . GLY E 5 62 ? 82.431 105.447 58.582 1.00 75.24 62 GLY E O 1
ATOM 6053 N N . ALA E 5 63 ? 80.887 104.218 59.643 1.00 61.12 63 ALA E N 1
ATOM 6054 C CA . ALA E 5 63 ? 81.812 103.158 59.997 1.00 57.45 63 ALA E CA 1
ATOM 6055 C C . ALA E 5 63 ? 81.285 101.821 59.503 1.00 60.49 63 ALA E C 1
ATOM 6056 O O . ALA E 5 63 ? 80.072 101.634 59.383 1.00 62.65 63 ALA E O 1
ATOM 6058 N N . PRO E 5 64 ? 82.176 100.872 59.198 1.00 63.70 64 PRO E N 1
ATOM 6059 C CA . PRO E 5 64 ? 81.756 99.551 58.720 1.00 62.41 64 PRO E CA 1
ATOM 6060 C C . PRO E 5 64 ? 81.432 98.575 59.849 1.00 61.80 64 PRO E C 1
ATOM 6061 O O . PRO E 5 64 ? 81.974 97.470 59.918 1.00 65.39 64 PRO E O 1
ATOM 6065 N N . SER E 5 65 ? 80.544 98.982 60.749 1.00 57.81 65 SER E N 1
ATOM 6066 C CA . SER E 5 65 ? 80.103 98.153 61.861 1.00 54.35 65 SER E CA 1
ATOM 6067 C C . SER E 5 65 ? 78.597 97.986 61.782 1.00 53.89 65 SER E C 1
ATOM 6068 O O . SER E 5 65 ? 77.868 98.972 61.631 1.00 58.26 65 SER E O 1
ATOM 6071 N N . TYR E 5 66 ? 78.134 96.745 61.888 1.00 51.91 66 TYR E N 1
ATOM 6072 C CA . TYR E 5 66 ? 76.733 96.416 61.700 1.00 51.16 66 TYR E CA 1
ATOM 6073 C C . TYR E 5 66 ? 76.241 95.545 62.843 1.00 54.18 66 TYR E C 1
ATOM 6074 O O . TYR E 5 66 ? 76.994 94.760 63.418 1.00 57.60 66 TYR E O 1
ATOM 6083 N N . HIS E 5 67 ? 74.963 95.701 63.164 1.00 53.26 67 HIS E N 1
ATOM 6084 C CA . HIS E 5 67 ? 74.252 94.833 64.090 1.00 49.73 67 HIS E CA 1
ATOM 6085 C C . HIS E 5 67 ? 73.022 94.307 63.374 1.00 54.59 67 HIS E C 1
ATOM 6086 O O . HIS E 5 67 ? 72.201 95.090 62.892 1.00 60.46 67 HIS E O 1
ATOM 6093 N N . ILE E 5 68 ? 72.892 92.989 63.301 1.00 52.61 68 ILE E N 1
ATOM 6094 C CA . ILE E 5 68 ? 71.733 92.358 62.681 1.00 53.13 68 ILE E CA 1
ATOM 6095 C C . ILE E 5 68 ? 71.018 91.540 63.745 1.00 56.31 68 ILE E C 1
ATOM 6096 O O . ILE E 5 68 ? 71.605 90.627 64.330 1.00 59.75 68 ILE E O 1
ATOM 6101 N N . VAL E 5 69 ? 69.757 91.866 63.996 1.00 57.91 69 VAL E N 1
ATOM 6102 C CA . VAL E 5 69 ? 68.958 91.235 65.037 1.00 59.79 69 VAL E CA 1
ATOM 6103 C C . VAL E 5 69 ? 67.914 90.365 64.359 1.00 62.92 69 VAL E C 1
ATOM 6104 O O . VAL E 5 69 ? 67.065 90.873 63.610 1.00 66.51 69 VAL E O 1
ATOM 6108 N N . VAL E 5 70 ? 67.972 89.063 64.645 1.00 61.94 70 VAL E N 1
ATOM 6109 C CA . VAL E 5 70 ? 67.162 88.037 63.998 1.00 62.36 70 VAL E CA 1
ATOM 6110 C C . VAL E 5 70 ? 66.411 87.262 65.071 1.00 63.80 70 VAL E C 1
ATOM 6111 O O . VAL E 5 70 ? 67.005 86.839 66.065 1.00 63.48 70 VAL E O 1
ATOM 6115 N N . GLU E 5 71 ? 65.114 87.064 64.868 1.00 67.58 71 GLU E N 1
ATOM 6116 C CA . GLU E 5 71 ? 64.320 86.271 65.798 1.00 67.01 71 GLU E CA 1
ATOM 6117 C C . GLU E 5 71 ? 64.519 84.785 65.541 1.00 70.35 71 GLU E C 1
ATOM 6118 O O . GLU E 5 71 ? 64.565 84.342 64.391 1.00 76.08 71 GLU E O 1
ATOM 6124 N N . VAL E 5 72 ? 64.628 84.011 66.617 1.00 70.56 72 VAL E N 1
ATOM 6125 C CA . VAL E 5 72 ? 64.901 82.581 66.522 1.00 69.83 72 VAL E CA 1
ATOM 6126 C C . VAL E 5 72 ? 63.575 81.830 66.471 1.00 74.09 72 VAL E C 1
ATOM 6127 O O . VAL E 5 72 ? 62.809 81.829 67.435 1.00 77.83 72 VAL E O 1
ATOM 6131 N N . ASN E 5 73 ? 63.309 81.194 65.341 1.00 72.77 73 ASN E N 1
ATOM 6132 C CA . ASN E 5 73 ? 62.155 80.325 65.169 1.00 71.64 73 ASN E CA 1
ATOM 6133 C C . ASN E 5 73 ? 62.529 79.284 64.130 1.00 75.80 73 ASN E C 1
ATOM 6134 O O . ASN E 5 73 ? 63.556 79.416 63.454 1.00 77.70 73 ASN E O 1
ATOM 6139 N N . PRO E 5 74 ? 61.739 78.210 64.000 1.00 73.19 74 PRO E N 1
ATOM 6140 C CA . PRO E 5 74 ? 62.132 77.143 63.061 1.00 71.63 74 PRO E CA 1
ATOM 6141 C C . PRO E 5 74 ? 62.378 77.626 61.643 1.00 75.50 74 PRO E C 1
ATOM 6142 O O . PRO E 5 74 ? 63.343 77.192 61.003 1.00 79.93 74 PRO E O 1
ATOM 6146 N N . ARG E 5 75 ? 61.543 78.534 61.142 1.00 73.26 75 ARG E N 1
ATOM 6147 C CA . ARG E 5 75 ? 61.696 79.012 59.774 1.00 75.45 75 ARG E CA 1
ATOM 6148 C C . ARG E 5 75 ? 62.993 79.793 59.605 1.00 74.75 75 ARG E C 1
ATOM 6149 O O . ARG E 5 75 ? 63.741 79.577 58.644 1.00 78.21 75 ARG E O 1
ATOM 6157 N N . ASN E 5 76 ? 63.285 80.696 60.540 1.00 73.47 76 ASN E N 1
ATOM 6158 C CA . ASN E 5 76 ? 64.526 81.457 60.468 1.00 71.48 76 ASN E CA 1
ATOM 6159 C C . ASN E 5 76 ? 65.737 80.562 60.667 1.00 70.08 76 ASN E C 1
ATOM 6160 O O . ASN E 5 76 ? 66.773 80.764 60.030 1.00 73.77 76 ASN E O 1
ATOM 6165 N N . MET E 5 77 ? 65.633 79.577 61.557 1.00 69.98 77 MET E N 1
ATOM 6166 C CA . MET E 5 77 ? 66.750 78.667 61.768 1.00 69.46 77 MET E CA 1
ATOM 6167 C C . MET E 5 77 ? 67.034 77.849 60.518 1.00 74.71 77 MET E C 1
ATOM 6168 O O . MET E 5 77 ? 68.193 77.551 60.220 1.00 77.65 77 MET E O 1
ATOM 6173 N N . ARG E 5 78 ? 65.989 77.474 59.782 1.00 74.73 78 ARG E N 1
ATOM 6174 C CA . ARG E 5 78 ? 66.188 76.762 58.527 1.00 74.35 78 ARG E CA 1
ATOM 6175 C C . ARG E 5 78 ? 66.767 77.677 57.455 1.00 77.64 78 ARG E C 1
ATOM 6176 O O . ARG E 5 78 ? 67.627 77.257 56.675 1.00 84.60 78 ARG E O 1
ATOM 6184 N N . LYS E 5 79 ? 66.308 78.929 57.396 1.00 75.87 79 LYS E N 1
ATOM 6185 C CA . LYS E 5 79 ? 66.826 79.856 56.393 1.00 70.74 79 LYS E CA 1
ATOM 6186 C C . LYS E 5 79 ? 68.274 80.238 56.662 1.00 70.06 79 LYS E C 1
ATOM 6187 O O . LYS E 5 79 ? 69.022 80.520 55.722 1.00 71.39 79 LYS E O 1
ATOM 6193 N N . LEU E 5 80 ? 68.682 80.264 57.927 1.00 68.47 80 LEU E N 1
ATOM 6194 C CA . LEU E 5 80 ? 70.041 80.645 58.277 1.00 65.78 80 LEU E CA 1
ATOM 6195 C C . LEU E 5 80 ? 71.065 79.593 57.889 1.00 70.24 80 LEU E C 1
ATOM 6196 O O . LEU E 5 80 ? 72.265 79.856 57.999 1.00 73.45 80 LEU E O 1
ATOM 6201 N N . GLU E 5 81 ? 70.625 78.412 57.457 1.00 73.23 81 GLU E N 1
ATOM 6202 C CA . GLU E 5 81 ? 71.564 77.376 57.049 1.00 74.45 81 GLU E CA 1
ATOM 6203 C C . GLU E 5 81 ? 72.352 77.779 55.812 1.00 78.16 81 GLU E C 1
ATOM 6204 O O . GLU E 5 81 ? 73.469 77.293 55.607 1.00 83.68 81 GLU E O 1
ATOM 6210 N N . GLU E 5 82 ? 71.800 78.658 54.982 1.00 76.63 82 GLU E N 1
ATOM 6211 C CA . GLU E 5 82 ? 72.474 79.105 53.773 1.00 74.68 82 GLU E CA 1
ATOM 6212 C C . GLU E 5 82 ? 73.295 80.367 53.983 1.00 75.82 82 GLU E C 1
ATOM 6213 O O . GLU E 5 82 ? 73.905 80.854 53.029 1.00 80.65 82 GLU E O 1
ATOM 6219 N N . VAL E 5 83 ? 73.332 80.900 55.197 1.00 75.37 83 VAL E N 1
ATOM 6220 C CA . VAL E 5 83 ? 73.990 82.167 55.483 1.00 69.78 83 VAL E CA 1
ATOM 6221 C C . VAL E 5 83 ? 75.374 81.883 56.043 1.00 70.69 83 VAL E C 1
ATOM 6222 O O . VAL E 5 83 ? 75.526 81.076 56.965 1.00 75.48 83 VAL E O 1
ATOM 6226 N N . GLU E 5 84 ? 76.386 82.537 55.478 1.00 69.35 84 GLU E N 1
ATOM 6227 C CA . GLU E 5 84 ? 77.765 82.442 55.960 1.00 70.79 84 GLU E CA 1
ATOM 6228 C C . GLU E 5 84 ? 78.342 83.854 55.929 1.00 74.85 84 GLU E C 1
ATOM 6229 O O . GLU E 5 84 ? 78.918 84.276 54.924 1.00 83.24 84 GLU E O 1
ATOM 6235 N N . LEU E 5 85 ? 78.185 84.578 57.033 1.00 74.14 85 LEU E N 1
ATOM 6236 C CA . LEU E 5 85 ? 78.649 85.955 57.094 1.00 71.81 85 LEU E CA 1
ATOM 6237 C C . LEU E 5 85 ? 80.169 86.012 57.082 1.00 75.31 85 LEU E C 1
ATOM 6238 O O . LEU E 5 85 ? 80.844 85.172 57.679 1.00 76.08 85 LEU E O 1
ATOM 6243 N N . LYS E 5 86 ? 80.705 87.015 56.400 1.00 76.17 86 LYS E N 1
ATOM 6244 C CA . LYS E 5 86 ? 82.138 87.208 56.263 1.00 74.19 86 LYS E CA 1
ATOM 6245 C C . LYS E 5 86 ? 82.591 88.412 57.076 1.00 76.94 86 LYS E C 1
ATOM 6246 O O . LYS E 5 86 ? 81.801 89.294 57.415 1.00 81.89 86 LYS E O 1
ATOM 6252 N N . GLY E 5 87 ? 83.878 88.441 57.381 1.00 76.72 87 GLY E N 1
ATOM 6253 C CA . GLY E 5 87 ? 84.448 89.480 58.205 1.00 70.95 87 GLY E CA 1
ATOM 6254 C C . GLY E 5 87 ? 84.667 89.022 59.631 1.00 70.42 87 GLY E C 1
ATOM 6255 O O . GLY E 5 87 ? 84.793 87.834 59.927 1.00 75.89 87 GLY E O 1
ATOM 6256 N N . LYS E 5 88 ? 84.714 89.998 60.531 1.00 66.98 88 LYS E N 1
ATOM 6257 C CA . LYS E 5 88 ? 84.813 89.731 61.961 1.00 64.42 88 LYS E CA 1
ATOM 6258 C C . LYS E 5 88 ? 83.402 89.657 62.525 1.00 64.74 88 LYS E C 1
ATOM 6259 O O . LYS E 5 88 ? 82.719 90.677 62.640 1.00 66.76 88 LYS E O 1
ATOM 6265 N N . ILE E 5 89 ? 82.960 88.454 62.870 1.00 66.75 89 ILE E N 1
ATOM 6266 C CA . ILE E 5 89 ? 81.585 88.213 63.277 1.00 63.58 89 ILE E CA 1
ATOM 6267 C C . ILE E 5 89 ? 81.564 87.745 64.721 1.00 57.97 89 ILE E C 1
ATOM 6268 O O . ILE E 5 89 ? 82.398 86.935 65.134 1.00 63.08 89 ILE E O 1
ATOM 6273 N N . ARG E 5 90 ? 80.618 88.270 65.490 1.00 58.76 90 ARG E N 1
ATOM 6274 C CA . ARG E 5 90 ? 80.283 87.712 66.792 1.00 58.25 90 ARG E CA 1
ATOM 6275 C C . ARG E 5 90 ? 78.797 87.404 66.816 1.00 62.15 90 ARG E C 1
ATOM 6276 O O . ARG E 5 90 ? 77.976 88.270 66.507 1.00 65.95 90 ARG E O 1
ATOM 6284 N N . MET E 5 91 ? 78.457 86.177 67.175 1.00 65.15 91 MET E N 1
ATOM 6285 C CA . MET E 5 91 ? 77.076 85.731 67.270 1.00 64.65 91 MET E CA 1
ATOM 6286 C C . MET E 5 91 ? 76.691 85.691 68.742 1.00 66.03 91 MET E C 1
ATOM 6287 O O . MET E 5 91 ? 77.356 85.023 69.537 1.00 75.42 91 MET E O 1
ATOM 6292 N N . VAL E 5 92 ? 75.637 86.411 69.111 1.00 58.68 92 VAL E N 1
ATOM 6293 C CA . VAL E 5 92 ? 75.248 86.480 70.516 1.00 61.36 92 VAL E CA 1
ATOM 6294 C C . VAL E 5 92 ? 73.781 86.104 70.676 1.00 60.98 92 VAL E C 1
ATOM 6295 O O . VAL E 5 92 ? 72.903 86.828 70.191 1.00 62.18 92 VAL E O 1
ATOM 6299 N N . PRO E 5 93 ? 73.467 84.987 71.329 1.00 58.36 93 PRO E N 1
ATOM 6300 C CA . PRO E 5 93 ? 72.068 84.706 71.671 1.00 55.61 93 PRO E CA 1
ATOM 6301 C C . PRO E 5 93 ? 71.610 85.619 72.799 1.00 59.97 93 PRO E C 1
ATOM 6302 O O . PRO E 5 93 ? 72.314 85.801 73.792 1.00 61.57 93 PRO E O 1
ATOM 6306 N N . VAL E 5 94 ? 70.426 86.202 72.638 1.00 60.60 94 VAL E N 1
ATOM 6307 C CA . VAL E 5 94 ? 69.917 87.189 73.577 1.00 54.01 94 VAL E CA 1
ATOM 6308 C C . VAL E 5 94 ? 68.442 86.938 73.844 1.00 55.94 94 VAL E C 1
ATOM 6309 O O . VAL E 5 94 ? 67.747 86.260 73.083 1.00 60.15 94 VAL E O 1
ATOM 6313 N N . VAL E 5 95 ? 67.975 87.508 74.948 1.00 54.37 95 VAL E N 1
ATOM 6314 C CA . VAL E 5 95 ? 66.561 87.590 75.271 1.00 54.02 95 VAL E CA 1
ATOM 6315 C C . VAL E 5 95 ? 66.207 89.058 75.444 1.00 56.99 95 VAL E C 1
ATOM 6316 O O . VAL E 5 95 ? 67.072 89.919 75.597 1.00 61.97 95 VAL E O 1
ATOM 6320 N N . ASN E 5 96 ? 64.914 89.342 75.395 1.00 61.06 96 ASN E N 1
ATOM 6321 C CA . ASN E 5 96 ? 64.438 90.694 75.629 1.00 59.15 96 ASN E CA 1
ATOM 6322 C C . ASN E 5 96 ? 64.617 91.049 77.099 1.00 65.74 96 ASN E C 1
ATOM 6323 O O . ASN E 5 96 ? 64.451 90.204 77.979 1.00 74.61 96 ASN E O 1
ATOM 6328 N N . MET E 5 97 ? 64.960 92.309 77.369 1.00 63.53 97 MET E N 1
ATOM 6329 C CA . MET E 5 97 ? 65.179 92.718 78.751 1.00 62.28 97 MET E CA 1
ATOM 6330 C C . MET E 5 97 ? 63.897 92.771 79.564 1.00 66.86 97 MET E C 1
ATOM 6331 O O . MET E 5 97 ? 63.968 92.735 80.794 1.00 73.78 97 MET E O 1
ATOM 6336 N N . VAL E 5 98 ? 62.732 92.858 78.925 1.00 68.89 98 VAL E N 1
ATOM 6337 C CA . VAL E 5 98 ? 61.501 92.786 79.702 1.00 73.01 98 VAL E CA 1
ATOM 6338 C C . VAL E 5 98 ? 61.302 91.383 80.256 1.00 73.86 98 VAL E C 1
ATOM 6339 O O . VAL E 5 98 ? 60.717 91.211 81.329 1.00 84.70 98 VAL E O 1
ATOM 6343 N N . ASP E 5 99 ? 61.794 90.359 79.559 1.00 72.49 99 ASP E N 1
ATOM 6344 C CA . ASP E 5 99 ? 61.750 89.012 80.114 1.00 75.48 99 ASP E CA 1
ATOM 6345 C C . ASP E 5 99 ? 62.640 88.890 81.344 1.00 75.73 99 ASP E C 1
ATOM 6346 O O . ASP E 5 99 ? 62.239 88.292 82.349 1.00 80.05 99 ASP E O 1
ATOM 6351 N N . VAL E 5 100 ? 63.845 89.454 81.285 1.00 71.40 100 VAL E N 1
ATOM 6352 C CA . VAL E 5 100 ? 64.717 89.475 82.454 1.00 71.38 100 VAL E CA 1
ATOM 6353 C C . VAL E 5 100 ? 64.059 90.245 83.592 1.00 74.85 100 VAL E C 1
ATOM 6354 O O . VAL E 5 100 ? 64.143 89.851 84.761 1.00 81.11 100 VAL E O 1
ATOM 6358 N N . ALA E 5 101 ? 63.382 91.347 83.266 1.00 72.17 101 ALA E N 1
ATOM 6359 C CA . ALA E 5 101 ? 62.652 92.098 84.280 1.00 70.91 101 ALA E CA 1
ATOM 6360 C C . ALA E 5 101 ? 61.582 91.242 84.935 1.00 75.68 101 ALA E C 1
ATOM 6361 O O . ALA E 5 101 ? 61.430 91.254 86.160 1.00 78.88 101 ALA E O 1
ATOM 6363 N N . GLU E 5 102 ? 60.826 90.495 84.134 1.00 75.99 102 GLU E N 1
ATOM 6364 C CA . GLU E 5 102 ? 59.781 89.649 84.692 1.00 77.86 102 GLU E CA 1
ATOM 6365 C C . GLU E 5 102 ? 60.367 88.576 85.596 1.00 83.28 102 GLU E C 1
ATOM 6366 O O . GLU E 5 102 ? 59.807 88.275 86.654 1.00 93.25 102 GLU E O 1
ATOM 6372 N N . THR E 5 103 ? 61.492 87.983 85.198 1.00 79.86 103 THR E N 1
ATOM 6373 C CA . THR E 5 103 ? 62.104 86.974 86.058 1.00 80.51 103 THR E CA 1
ATOM 6374 C C . THR E 5 103 ? 62.639 87.583 87.348 1.00 81.54 103 THR E C 1
ATOM 6375 O O . THR E 5 103 ? 62.654 86.919 88.389 1.00 86.45 103 THR E O 1
ATOM 6379 N N . LEU E 5 104 ? 63.085 88.832 87.307 1.00 79.83 104 LEU E N 1
ATOM 6380 C CA . LEU E 5 104 ? 63.621 89.472 88.500 1.00 75.44 104 LEU E CA 1
ATOM 6381 C C . LEU E 5 104 ? 62.572 90.231 89.300 1.00 79.28 104 LEU E C 1
ATOM 6382 O O . LEU E 5 104 ? 62.906 90.799 90.342 1.00 85.09 104 LEU E O 1
ATOM 6387 N N . GLY E 5 105 ? 61.323 90.260 88.849 1.00 77.08 105 GLY E N 1
ATOM 6388 C CA . GLY E 5 105 ? 60.282 90.954 89.577 1.00 74.38 105 GLY E CA 1
ATOM 6389 C C . GLY E 5 105 ? 60.152 92.431 89.289 1.00 77.14 105 GLY E C 1
ATOM 6390 O O . GLY E 5 105 ? 59.356 93.103 89.952 1.00 80.29 105 GLY E O 1
ATOM 6391 N N . VAL E 5 106 ? 60.896 92.958 88.339 1.00 78.60 106 VAL E N 1
ATOM 6392 C CA . VAL E 5 106 ? 60.791 94.357 87.943 1.00 76.11 106 VAL E CA 1
ATOM 6393 C C . VAL E 5 106 ? 59.858 94.458 86.747 1.00 80.89 106 VAL E C 1
ATOM 6394 O O . VAL E 5 106 ? 59.698 93.507 85.979 1.00 87.56 106 VAL E O 1
ATOM 6398 N N . SER E 5 107 ? 59.223 95.613 86.585 1.00 80.45 107 SER E N 1
ATOM 6399 C CA . SER E 5 107 ? 58.294 95.855 85.483 1.00 83.26 107 SER E CA 1
ATOM 6400 C C . SER E 5 107 ? 58.827 97.018 84.656 1.00 85.23 107 SER E C 1
ATOM 6401 O O . SER E 5 107 ? 58.657 98.182 85.027 1.00 87.65 107 SER E O 1
ATOM 6404 N N . TRP E 5 108 ? 59.468 96.707 83.542 1.00 81.17 108 TRP E N 1
ATOM 6405 C CA . TRP E 5 108 ? 60.019 97.737 82.685 1.00 79.71 108 TRP E CA 1
ATOM 6406 C C . TRP E 5 108 ? 58.945 98.302 81.762 1.00 81.69 108 TRP E C 1
ATOM 6407 O O . TRP E 5 108 ? 57.950 97.638 81.469 1.00 83.79 108 TRP E O 1
ATOM 6418 N N . PRO E 5 109 ? 59.114 99.541 81.303 1.00 83.29 109 PRO E N 1
ATOM 6419 C CA . PRO E 5 109 ? 58.123 100.129 80.397 1.00 86.05 109 PRO E CA 1
ATOM 6420 C C . PRO E 5 109 ? 58.063 99.388 79.071 1.00 88.81 109 PRO E C 1
ATOM 6421 O O . PRO E 5 109 ? 59.041 98.790 78.620 1.00 90.43 109 PRO E O 1
ATOM 6425 N N . ARG E 5 110 ? 56.888 99.429 78.453 1.00 92.38 110 ARG E N 1
ATOM 6426 C CA . ARG E 5 110 ? 56.664 98.717 77.204 1.00 93.99 110 ARG E CA 1
ATOM 6427 C C . ARG E 5 110 ? 57.539 99.288 76.097 1.00 93.84 110 ARG E C 1
ATOM 6428 O O . ARG E 5 110 ? 57.484 100.483 75.797 1.00 96.04 110 ARG E O 1
ATOM 6436 N N . SER E 5 111 ? 58.339 98.423 75.483 1.00 92.77 111 SER E N 1
ATOM 6437 C CA . SER E 5 111 ? 59.247 98.844 74.432 1.00 87.50 111 SER E CA 1
ATOM 6438 C C . SER E 5 111 ? 58.477 99.210 73.166 1.00 92.14 111 SER E C 1
ATOM 6439 O O . SER E 5 111 ? 57.310 98.857 72.987 1.00 96.08 111 SER E O 1
ATOM 6442 N N . GLY E 5 112 ? 59.152 99.938 72.281 1.00 88.07 112 GLY E N 1
ATOM 6443 C CA . GLY E 5 112 ? 58.554 100.357 71.029 1.00 87.45 112 GLY E CA 1
ATOM 6444 C C . GLY E 5 112 ? 58.847 99.367 69.914 1.00 91.82 112 GLY E C 1
ATOM 6445 O O . GLY E 5 112 ? 59.930 98.793 69.843 1.00 88.00 112 GLY E O 1
ATOM 6446 N N . ALA E 5 113 ? 57.857 99.176 69.043 1.00 95.96 113 ALA E N 1
ATOM 6447 C CA . ALA E 5 113 ? 58.003 98.212 67.959 1.00 94.78 113 ALA E CA 1
ATOM 6448 C C . ALA E 5 113 ? 59.014 98.689 66.925 1.00 95.55 113 ALA E C 1
ATOM 6449 O O . ALA E 5 113 ? 59.899 97.932 66.513 1.00 94.91 113 ALA E O 1
ATOM 6451 N N . ARG E 5 114 ? 58.905 99.945 66.504 1.00 92.49 114 ARG E N 1
ATOM 6452 C CA . ARG E 5 114 ? 59.730 100.499 65.442 1.00 88.53 114 ARG E CA 1
ATOM 6453 C C . ARG E 5 114 ? 60.804 101.402 66.027 1.00 90.99 114 ARG E C 1
ATOM 6454 O O . ARG E 5 114 ? 60.534 102.195 66.932 1.00 94.40 114 ARG E O 1
ATOM 6462 N N . LEU E 5 115 ? 62.017 101.282 65.505 1.00 83.28 115 LEU E N 1
ATOM 6463 C CA . LEU E 5 115 ? 63.129 102.145 65.881 1.00 76.48 115 LEU E CA 1
ATOM 6464 C C . LEU E 5 115 ? 63.459 103.037 64.692 1.00 78.13 115 LEU E C 1
ATOM 6465 O O . LEU E 5 115 ? 63.959 102.558 63.671 1.00 85.12 115 LEU E O 1
ATOM 6470 N N . LEU E 5 116 ? 63.184 104.328 64.830 1.00 74.73 116 LEU E N 1
ATOM 6471 C CA . LEU E 5 116 ? 63.391 105.280 63.753 1.00 74.33 116 LEU E CA 1
ATOM 6472 C C . LEU E 5 116 ? 64.857 105.690 63.675 1.00 78.14 116 LEU E C 1
ATOM 6473 O O . LEU E 5 116 ? 65.632 105.502 64.612 1.00 79.59 116 LEU E O 1
ATOM 6478 N N . ASP E 5 117 ? 65.231 106.272 62.537 1.00 76.10 117 ASP E N 1
ATOM 6479 C CA . ASP E 5 117 ? 66.610 106.704 62.348 1.00 71.15 117 ASP E CA 1
ATOM 6480 C C . ASP E 5 117 ? 66.929 107.988 63.101 1.00 72.40 117 ASP E C 1
ATOM 6481 O O . ASP E 5 117 ? 68.093 108.231 63.431 1.00 74.05 117 ASP E O 1
ATOM 6486 N N . VAL E 5 118 ? 65.924 108.817 63.376 1.00 72.60 118 VAL E N 1
ATOM 6487 C CA . VAL E 5 118 ? 66.163 110.092 64.039 1.00 68.04 118 VAL E CA 1
ATOM 6488 C C . VAL E 5 118 ? 66.483 109.853 65.506 1.00 68.85 118 VAL E C 1
ATOM 6489 O O . VAL E 5 118 ? 65.712 109.211 66.229 1.00 75.43 118 VAL E O 1
ATOM 6493 N N . ASN E 5 119 ? 67.624 110.377 65.951 1.00 67.07 119 ASN E N 1
ATOM 6494 C CA . ASN E 5 119 ? 68.126 110.298 67.319 1.00 66.14 119 ASN E CA 1
ATOM 6495 C C . ASN E 5 119 ? 68.479 108.880 67.746 1.00 64.68 119 ASN E C 1
ATOM 6496 O O . ASN E 5 119 ? 68.631 108.630 68.942 1.00 70.59 119 ASN E O 1
ATOM 6501 N N . LEU E 5 120 ? 68.630 107.948 66.810 1.00 63.46 120 LEU E N 1
ATOM 6502 C CA . LEU E 5 120 ? 68.880 106.556 67.168 1.00 60.92 120 LEU E CA 1
ATOM 6503 C C . LEU E 5 120 ? 70.288 106.374 67.721 1.00 59.99 120 LEU E C 1
ATOM 6504 O O . LEU E 5 120 ? 71.265 106.842 67.135 1.00 61.87 120 LEU E O 1
ATOM 6509 N N . THR E 5 121 ? 70.390 105.670 68.847 1.00 57.08 121 THR E N 1
ATOM 6510 C CA . THR E 5 121 ? 71.654 105.457 69.532 1.00 55.02 121 THR E CA 1
ATOM 6511 C C . THR E 5 121 ? 71.706 104.028 70.048 1.00 55.90 121 THR E C 1
ATOM 6512 O O . THR E 5 121 ? 70.681 103.466 70.437 1.00 59.65 121 THR E O 1
ATOM 6516 N N . LEU E 5 122 ? 72.898 103.443 70.041 1.00 54.42 122 LEU E N 1
ATOM 6517 C CA . LEU E 5 122 ? 73.137 102.131 70.618 1.00 50.86 122 LEU E CA 1
ATOM 6518 C C . LEU E 5 122 ? 74.049 102.275 71.825 1.00 53.77 122 LEU E C 1
ATOM 6519 O O . LEU E 5 122 ? 75.118 102.883 71.732 1.00 59.31 122 LEU E O 1
ATOM 6524 N N . ILE E 5 123 ? 73.622 101.718 72.950 1.00 51.12 123 ILE E N 1
ATOM 6525 C CA . ILE E 5 123 ? 74.405 101.692 74.176 1.00 49.09 123 ILE E CA 1
ATOM 6526 C C . ILE E 5 123 ? 74.675 100.236 74.518 1.00 54.19 123 ILE E C 1
ATOM 6527 O O . ILE E 5 123 ? 73.738 99.449 74.685 1.00 62.96 123 ILE E O 1
ATOM 6532 N N . GLU E 5 124 ? 75.948 99.878 74.609 1.00 52.23 124 GLU E N 1
ATOM 6533 C CA . GLU E 5 124 ? 76.367 98.526 74.942 1.00 52.72 124 GLU E CA 1
ATOM 6534 C C . GLU E 5 124 ? 77.039 98.539 76.303 1.00 54.57 124 GLU E C 1
ATOM 6535 O O . GLU E 5 124 ? 77.895 99.386 76.562 1.00 58.84 124 GLU E O 1
ATOM 6541 N N . ARG E 5 125 ? 76.656 97.600 77.161 1.00 52.15 125 ARG E N 1
ATOM 6542 C CA . ARG E 5 125 ? 77.237 97.463 78.488 1.00 50.83 125 ARG E CA 1
ATOM 6543 C C . ARG E 5 125 ? 77.734 96.041 78.677 1.00 53.28 125 ARG E C 1
ATOM 6544 O O . ARG E 5 125 ? 77.006 95.087 78.407 1.00 56.80 125 ARG E O 1
ATOM 6552 N N . THR E 5 126 ? 78.968 95.898 79.141 1.00 54.25 126 THR E N 1
ATOM 6553 C CA . THR E 5 126 ? 79.519 94.600 79.511 1.00 54.25 126 THR E CA 1
ATOM 6554 C C . THR E 5 126 ? 79.932 94.655 80.974 1.00 59.37 126 THR E C 1
ATOM 6555 O O . THR E 5 126 ? 80.734 95.508 81.357 1.00 66.87 126 THR E O 1
ATOM 6559 N N . LEU E 5 127 ? 79.395 93.748 81.783 1.00 56.27 127 LEU E N 1
ATOM 6560 C CA . LEU E 5 127 ? 79.583 93.783 83.228 1.00 55.29 127 LEU E CA 1
ATOM 6561 C C . LEU E 5 127 ? 80.712 92.851 83.640 1.00 58.94 127 LEU E C 1
ATOM 6562 O O . LEU E 5 127 ? 80.718 91.676 83.270 1.00 64.38 127 LEU E O 1
ATOM 6567 N N . ASN E 5 128 ? 81.657 93.379 84.417 1.00 60.32 128 ASN E N 1
ATOM 6568 C CA . ASN E 5 128 ? 82.825 92.599 84.810 1.00 68.01 128 ASN E CA 1
ATOM 6569 C C . ASN E 5 128 ? 82.461 91.498 85.800 1.00 76.96 128 ASN E C 1
ATOM 6570 O O . ASN E 5 128 ? 82.854 90.340 85.621 1.00 84.27 128 ASN E O 1
ATOM 6575 N N . GLN E 5 129 ? 81.721 91.838 86.856 1.00 70.85 129 GLN E N 1
ATOM 6576 C CA . GLN E 5 129 ? 81.189 90.876 87.825 1.00 69.66 129 GLN E CA 1
ATOM 6577 C C . GLN E 5 129 ? 82.272 90.154 88.620 1.00 73.88 129 GLN E C 1
ATOM 6578 O O . GLN E 5 129 ? 81.998 89.126 89.241 1.00 73.19 129 GLN E O 1
ATOM 6584 N N . GLU E 5 130 ? 83.495 90.670 88.630 1.00 79.04 130 GLU E N 1
ATOM 6585 C CA . GLU E 5 130 ? 84.597 89.988 89.296 1.00 78.57 130 GLU E CA 1
ATOM 6586 C C . GLU E 5 130 ? 84.380 89.932 90.803 1.00 77.90 130 GLU E C 1
ATOM 6587 O O . GLU E 5 130 ? 84.024 90.934 91.428 1.00 78.35 130 GLU E O 1
ATOM 6593 N N . GLY E 5 131 ? 84.607 88.758 91.385 1.00 74.55 131 GLY E N 1
ATOM 6594 C CA . GLY E 5 131 ? 84.503 88.592 92.820 1.00 67.64 131 GLY E CA 1
ATOM 6595 C C . GLY E 5 131 ? 83.102 88.485 93.372 1.00 68.35 131 GLY E C 1
ATOM 6596 O O . GLY E 5 131 ? 82.914 88.671 94.575 1.00 71.75 131 GLY E O 1
ATOM 6597 N N . LEU E 5 132 ? 82.113 88.185 92.541 1.00 69.66 132 LEU E N 1
ATOM 6598 C CA . LEU E 5 132 ? 80.726 88.102 92.968 1.00 63.64 132 LEU E CA 1
ATOM 6599 C C . LEU E 5 132 ? 80.216 86.676 92.828 1.00 61.71 132 LEU E C 1
ATOM 6600 O O . LEU E 5 132 ? 80.828 85.832 92.175 1.00 66.69 132 LEU E O 1
ATOM 6605 N N . THR E 5 133 ? 79.082 86.414 93.461 1.00 61.73 133 THR E N 1
ATOM 6606 C CA . THR E 5 133 ? 78.350 85.171 93.284 1.00 60.06 133 THR E CA 1
ATOM 6607 C C . THR E 5 133 ? 77.167 85.404 92.352 1.00 61.26 133 THR E C 1
ATOM 6608 O O . THR E 5 133 ? 76.880 86.529 91.945 1.00 67.28 133 THR E O 1
ATOM 6612 N N . SER E 5 134 ? 76.482 84.317 92.003 1.00 59.62 134 SER E N 1
ATOM 6613 C CA . SER E 5 134 ? 75.321 84.436 91.130 1.00 63.90 134 SER E CA 1
ATOM 6614 C C . SER E 5 134 ? 74.197 85.214 91.799 1.00 62.31 134 SER E C 1
ATOM 6615 O O . SER E 5 134 ? 73.580 86.083 91.176 1.00 65.58 134 SER E O 1
ATOM 6618 N N . GLN E 5 135 ? 73.922 84.896 93.066 1.00 58.63 135 GLN E N 1
ATOM 6619 C CA . GLN E 5 135 ? 72.839 85.589 93.812 1.00 57.76 135 GLN E CA 1
ATOM 6620 C C . GLN E 5 135 ? 73.197 87.075 93.944 1.00 57.09 135 GLN E C 1
ATOM 6621 O O . GLN E 5 135 ? 72.304 87.919 93.739 1.00 61.98 135 GLN E O 1
ATOM 6627 N N . GLU E 5 136 ? 74.453 87.377 94.272 1.00 54.11 136 GLU E N 1
ATOM 6628 C CA . GLU E 5 136 ? 74.898 88.758 94.398 1.00 55.65 136 GLU E CA 1
ATOM 6629 C C . GLU E 5 136 ? 74.770 89.503 93.075 1.00 58.32 136 GLU E C 1
ATOM 6630 O O . GLU E 5 136 ? 74.314 90.653 93.040 1.00 60.54 136 GLU E O 1
ATOM 6636 N N . SER E 5 137 ? 75.157 88.856 91.975 1.00 58.77 137 SER E N 1
ATOM 6637 C CA . SER E 5 137 ? 75.025 89.471 90.660 1.00 54.59 137 SER E CA 1
ATOM 6638 C C . SER E 5 137 ? 73.568 89.731 90.317 1.00 56.61 137 SER E C 1
ATOM 6639 O O . SER E 5 137 ? 73.237 90.760 89.722 1.00 60.94 137 SER E O 1
ATOM 6642 N N . GLU E 5 138 ? 72.684 88.798 90.667 1.00 57.13 138 GLU E N 1
ATOM 6643 C CA . GLU E 5 138 ? 71.263 89.005 90.427 1.00 57.31 138 GLU E CA 1
ATOM 6644 C C . GLU E 5 138 ? 70.733 90.183 91.230 1.00 58.81 138 GLU E C 1
ATOM 6645 O O . GLU E 5 138 ? 69.921 90.968 90.732 1.00 57.57 138 GLU E O 1
ATOM 6651 N N . ALA E 5 139 ? 71.176 90.316 92.481 1.00 57.30 139 ALA E N 1
ATOM 6652 C CA . ALA E 5 139 ? 70.770 91.460 93.290 1.00 50.05 139 ALA E CA 1
ATOM 6653 C C . ALA E 5 139 ? 71.230 92.769 92.663 1.00 53.40 139 ALA E C 1
ATOM 6654 O O . ALA E 5 139 ? 70.466 93.740 92.597 1.00 59.09 139 ALA E O 1
ATOM 6656 N N . HIS E 5 140 ? 72.474 92.808 92.188 1.00 53.54 140 HIS E N 1
ATOM 6657 C CA . HIS E 5 140 ? 72.978 94.016 91.542 1.00 51.31 140 HIS E CA 1
ATOM 6658 C C . HIS E 5 140 ? 72.193 94.341 90.278 1.00 52.29 140 HIS E C 1
ATOM 6659 O O . HIS E 5 140 ? 71.871 95.506 90.022 1.00 55.96 140 HIS E O 1
ATOM 6666 N N . LEU E 5 141 ? 71.892 93.325 89.469 1.00 53.16 141 LEU E N 1
ATOM 6667 C CA . LEU E 5 141 ? 71.139 93.550 88.242 1.00 50.42 141 LEU E CA 1
ATOM 6668 C C . LEU E 5 141 ? 69.741 94.064 88.544 1.00 55.89 141 LEU E C 1
ATOM 6669 O O . LEU E 5 141 ? 69.242 94.965 87.862 1.00 61.28 141 LEU E O 1
ATOM 6674 N N . LYS E 5 142 ? 69.096 93.505 89.566 1.00 56.57 142 LYS E N 1
ATOM 6675 C CA . LYS E 5 142 ? 67.780 93.990 89.959 1.00 56.57 142 LYS E CA 1
ATOM 6676 C C . LYS E 5 142 ? 67.841 95.441 90.412 1.00 58.27 142 LYS E C 1
ATOM 6677 O O . LYS E 5 142 ? 66.964 96.240 90.072 1.00 63.67 142 LYS E O 1
ATOM 6683 N N . GLY E 5 143 ? 68.867 95.800 91.185 1.00 56.77 143 GLY E N 1
ATOM 6684 C CA . GLY E 5 143 ? 69.012 97.188 91.592 1.00 50.75 143 GLY E CA 1
ATOM 6685 C C . GLY E 5 143 ? 69.195 98.125 90.414 1.00 58.16 143 GLY E C 1
ATOM 6686 O O . GLY E 5 143 ? 68.559 99.182 90.342 1.00 63.27 143 GLY E O 1
ATOM 6687 N N . PHE E 5 144 ? 70.052 97.742 89.467 1.00 57.19 144 PHE E N 1
ATOM 6688 C CA . PHE E 5 144 ? 70.255 98.559 88.276 1.00 54.81 144 PHE E CA 1
ATOM 6689 C C . PHE E 5 144 ? 68.960 98.730 87.505 1.00 56.88 144 PHE E C 1
ATOM 6690 O O . PHE E 5 144 ? 68.662 99.819 87.000 1.00 64.78 144 PHE E O 1
ATOM 6698 N N . MET E 5 145 ? 68.181 97.662 87.391 1.00 55.52 145 MET E N 1
ATOM 6699 C CA . MET E 5 145 ? 66.987 97.729 86.568 1.00 57.69 145 MET E CA 1
ATOM 6700 C C . MET E 5 145 ? 65.907 98.561 87.247 1.00 62.93 145 MET E C 1
ATOM 6701 O O . MET E 5 145 ? 65.189 99.317 86.582 1.00 69.85 145 MET E O 1
ATOM 6706 N N . GLU E 5 146 ? 65.804 98.466 88.574 1.00 60.76 146 GLU E N 1
ATOM 6707 C CA . GLU E 5 146 ? 64.894 99.340 89.305 1.00 59.22 146 GLU E CA 1
ATOM 6708 C C . GLU E 5 146 ? 65.301 100.798 89.159 1.00 64.33 146 GLU E C 1
ATOM 6709 O O . GLU E 5 146 ? 64.444 101.683 89.083 1.00 70.14 146 GLU E O 1
ATOM 6715 N N . GLU E 5 147 ? 66.606 101.072 89.134 1.00 62.62 147 GLU E N 1
ATOM 6716 C CA . GLU E 5 147 ? 67.052 102.447 88.940 1.00 62.03 147 GLU E CA 1
ATOM 6717 C C . GLU E 5 147 ? 66.710 102.961 87.546 1.00 65.50 147 GLU E C 1
ATOM 6718 O O . GLU E 5 147 ? 66.236 104.092 87.396 1.00 73.12 147 GLU E O 1
ATOM 6724 N N . LEU E 5 148 ? 66.938 102.149 86.515 1.00 63.97 148 LEU E N 1
ATOM 6725 C CA . LEU E 5 148 ? 66.756 102.608 85.142 1.00 60.44 148 LEU E CA 1
ATOM 6726 C C . LEU E 5 148 ? 65.301 102.601 84.691 1.00 67.48 148 LEU E C 1
ATOM 6727 O O . LEU E 5 148 ? 64.980 103.222 83.668 1.00 73.64 148 LEU E O 1
ATOM 6732 N N . LYS E 5 149 ? 64.420 101.918 85.425 1.00 71.52 149 LYS E N 1
ATOM 6733 C CA . LYS E 5 149 ? 63.048 101.734 84.967 1.00 76.04 149 LYS E CA 1
ATOM 6734 C C . LYS E 5 149 ? 62.334 103.064 84.753 1.00 82.05 149 LYS E C 1
ATOM 6735 O O . LYS E 5 149 ? 61.640 103.251 83.749 1.00 84.59 149 LYS E O 1
ATOM 6741 N N . ASP E 5 150 ? 62.484 104.000 85.687 1.00 85.28 150 ASP E N 1
ATOM 6742 C CA . ASP E 5 150 ? 61.742 105.252 85.584 1.00 84.40 150 ASP E CA 1
ATOM 6743 C C . ASP E 5 150 ? 62.307 106.152 84.494 1.00 84.94 150 ASP E C 1
ATOM 6744 O O . ASP E 5 150 ? 61.551 106.829 83.790 1.00 84.90 150 ASP E O 1
ATOM 6749 N N . ARG E 5 151 ? 63.630 106.181 84.342 1.00 84.68 151 ARG E N 1
ATOM 6750 C CA . ARG E 5 151 ? 64.226 106.995 83.290 1.00 80.01 151 ARG E CA 1
ATOM 6751 C C . ARG E 5 151 ? 63.880 106.464 81.907 1.00 80.24 151 ARG E C 1
ATOM 6752 O O . ARG E 5 151 ? 63.757 107.246 80.961 1.00 82.52 151 ARG E O 1
ATOM 6760 N N . LEU E 5 152 ? 63.711 105.149 81.769 1.00 79.36 152 LEU E N 1
ATOM 6761 C CA . LEU E 5 152 ? 63.379 104.573 80.472 1.00 72.99 152 LEU E CA 1
ATOM 6762 C C . LEU E 5 152 ? 61.965 104.895 80.013 1.00 76.39 152 LEU E C 1
ATOM 6763 O O . LEU E 5 152 ? 61.633 104.608 78.860 1.00 78.28 152 LEU E O 1
ATOM 6768 N N . GLN E 5 153 ? 61.130 105.471 80.877 1.00 81.99 153 GLN E N 1
ATOM 6769 C CA . GLN E 5 153 ? 59.704 105.583 80.584 1.00 83.65 153 GLN E CA 1
ATOM 6770 C C . GLN E 5 153 ? 59.435 106.447 79.359 1.00 85.82 153 GLN E C 1
ATOM 6771 O O . GLN E 5 153 ? 58.551 106.134 78.555 1.00 90.90 153 GLN E O 1
ATOM 6777 N N . GLN E 5 154 ? 60.174 107.542 79.202 1.00 78.82 154 GLN E N 1
ATOM 6778 C CA . GLN E 5 154 ? 59.851 108.552 78.203 1.00 77.41 154 GLN E CA 1
ATOM 6779 C C . GLN E 5 154 ? 60.639 108.389 76.908 1.00 77.26 154 GLN E C 1
ATOM 6780 O O . GLN E 5 154 ? 60.812 109.360 76.168 1.00 82.54 154 GLN E O 1
ATOM 6786 N N . TYR E 5 155 ? 61.094 107.181 76.598 1.00 76.73 155 TYR E N 1
ATOM 6787 C CA . TYR E 5 155 ? 61.882 106.950 75.399 1.00 71.07 155 TYR E CA 1
ATOM 6788 C C . TYR E 5 155 ? 61.368 105.737 74.644 1.00 68.78 155 TYR E C 1
ATOM 6789 O O . TYR E 5 155 ? 60.746 104.843 75.218 1.00 74.15 155 TYR E O 1
ATOM 6798 N N . ASN E 5 156 ? 61.633 105.728 73.343 1.00 64.44 156 ASN E N 1
ATOM 6799 C CA . ASN E 5 156 ? 61.315 104.611 72.464 1.00 60.73 156 ASN E CA 1
ATOM 6800 C C . ASN E 5 156 ? 62.575 103.765 72.317 1.00 60.82 156 ASN E C 1
ATOM 6801 O O . ASN E 5 156 ? 63.573 104.224 71.760 1.00 64.40 156 ASN E O 1
ATOM 6806 N N . TYR E 5 157 ? 62.530 102.530 72.809 1.00 59.47 157 TYR E N 1
ATOM 6807 C CA . TYR E 5 157 ? 63.737 101.731 72.948 1.00 56.56 157 TYR E CA 1
ATOM 6808 C C . TYR E 5 157 ? 63.444 100.258 72.707 1.00 61.17 157 TYR E C 1
ATOM 6809 O O . TYR E 5 157 ? 62.295 99.817 72.705 1.00 69.47 157 TYR E O 1
ATOM 6818 N N . GLN E 5 158 ? 64.521 99.507 72.488 1.00 58.89 158 GLN E N 1
ATOM 6819 C CA . GLN E 5 158 ? 64.525 98.050 72.496 1.00 55.66 158 GLN E CA 1
ATOM 6820 C C . GLN E 5 158 ? 65.791 97.593 73.202 1.00 54.10 158 GLN E C 1
ATOM 6821 O O . GLN E 5 158 ? 66.886 98.017 72.834 1.00 57.30 158 GLN E O 1
ATOM 6827 N N . ALA E 5 159 ? 65.654 96.732 74.202 1.00 52.08 159 ALA E N 1
ATOM 6828 C CA . ALA E 5 159 ? 66.796 96.287 74.986 1.00 50.22 159 ALA E CA 1
ATOM 6829 C C . ALA E 5 159 ? 66.900 94.769 74.966 1.00 53.70 159 ALA E C 1
ATOM 6830 O O . ALA E 5 159 ? 65.887 94.068 74.944 1.00 59.49 159 ALA E O 1
ATOM 6832 N N . PHE E 5 160 ? 68.135 94.273 74.976 1.00 51.30 160 PHE E N 1
ATOM 6833 C CA . PHE E 5 160 ? 68.420 92.847 74.925 1.00 52.78 160 PHE E CA 1
ATOM 6834 C C . PHE E 5 160 ? 69.523 92.505 75.915 1.00 55.09 160 PHE E C 1
ATOM 6835 O O . PHE E 5 160 ? 70.393 93.325 76.202 1.00 58.87 160 PHE E O 1
ATOM 6843 N N . PHE E 5 161 ? 69.488 91.275 76.415 1.00 51.71 161 PHE E N 1
ATOM 6844 C CA . PHE E 5 161 ? 70.461 90.774 77.373 1.00 50.86 161 PHE E CA 1
ATOM 6845 C C . PHE E 5 161 ? 70.990 89.429 76.901 1.00 53.89 161 PHE E C 1
ATOM 6846 O O . PHE E 5 161 ? 70.227 88.604 76.398 1.00 59.27 161 PHE E O 1
ATOM 6854 N N . THR E 5 162 ? 72.289 89.202 77.076 1.00 54.17 162 THR E N 1
ATOM 6855 C CA . THR E 5 162 ? 72.863 87.913 76.712 1.00 56.77 162 THR E CA 1
ATOM 6856 C C . THR E 5 162 ? 72.210 86.794 77.509 1.00 62.11 162 THR E C 1
ATOM 6857 O O . THR E 5 162 ? 71.920 86.941 78.697 1.00 70.15 162 THR E O 1
ATOM 6861 N N . ILE E 5 163 ? 71.980 85.669 76.851 1.00 63.54 163 ILE E N 1
ATOM 6862 C CA . ILE E 5 163 ? 71.441 84.484 77.500 1.00 68.93 163 ILE E CA 1
ATOM 6863 C C . ILE E 5 163 ? 72.573 83.466 77.601 1.00 73.55 163 ILE E C 1
ATOM 6864 O O . ILE E 5 163 ? 72.950 82.813 76.625 1.00 77.79 163 ILE E O 1
ATOM 6869 N N . GLY E 5 164 ? 73.157 83.362 78.789 1.00 72.29 164 GLY E N 1
ATOM 6870 C CA . GLY E 5 164 ? 74.173 82.384 79.077 1.00 70.15 164 GLY E CA 1
ATOM 6871 C C . GLY E 5 164 ? 75.600 82.881 78.977 1.00 67.01 164 GLY E C 1
ATOM 6872 O O . GLY E 5 164 ? 76.495 82.247 79.537 1.00 73.44 164 GLY E O 1
ATOM 6873 N N . ALA E 5 165 ? 75.838 83.992 78.291 1.00 63.43 165 ALA E N 1
ATOM 6874 C CA . ALA E 5 165 ? 77.201 84.470 78.116 1.00 59.11 165 ALA E CA 1
ATOM 6875 C C . ALA E 5 165 ? 77.748 85.044 79.415 1.00 60.40 165 ALA E C 1
ATOM 6876 O O . ALA E 5 165 ? 77.038 85.716 80.165 1.00 64.31 165 ALA E O 1
ATOM 6878 N N . SER E 5 166 ? 79.022 84.772 79.680 1.00 60.41 166 SER E N 1
ATOM 6879 C CA . SER E 5 166 ? 79.724 85.336 80.826 1.00 59.32 166 SER E CA 1
ATOM 6880 C C . SER E 5 166 ? 81.069 85.852 80.338 1.00 61.80 166 SER E C 1
ATOM 6881 O O . SER E 5 166 ? 81.880 85.059 79.825 1.00 64.40 166 SER E O 1
ATOM 6884 N N . PRO E 5 167 ? 81.363 87.151 80.471 1.00 62.85 167 PRO E N 1
ATOM 6885 C CA . PRO E 5 167 ? 80.565 88.212 81.101 1.00 59.23 167 PRO E CA 1
ATOM 6886 C C . PRO E 5 167 ? 79.325 88.590 80.312 1.00 57.48 167 PRO E C 1
ATOM 6887 O O . PRO E 5 167 ? 79.318 88.543 79.093 1.00 62.84 167 PRO E O 1
ATOM 6891 N N . PRO E 5 168 ? 78.255 88.958 81.006 1.00 55.94 168 PRO E N 1
ATOM 6892 C CA . PRO E 5 168 ? 77.011 89.305 80.318 1.00 57.83 168 PRO E CA 1
ATOM 6893 C C . PRO E 5 168 ? 77.117 90.637 79.596 1.00 57.34 168 PRO E C 1
ATOM 6894 O O . PRO E 5 168 ? 77.912 91.510 79.943 1.00 60.25 168 PRO E O 1
ATOM 6898 N N . LYS E 5 169 ? 76.287 90.782 78.572 1.00 56.14 169 LYS E N 1
ATOM 6899 C CA . LYS E 5 169 ? 76.255 91.985 77.759 1.00 50.71 169 LYS E CA 1
ATOM 6900 C C . LYS E 5 169 ? 74.816 92.434 77.567 1.00 50.52 169 LYS E C 1
ATOM 6901 O O . LYS E 5 169 ? 73.917 91.616 77.362 1.00 56.99 169 LYS E O 1
ATOM 6907 N N . MET E 5 170 ? 74.609 93.741 77.642 1.00 49.50 170 MET E N 1
ATOM 6908 C CA . MET E 5 170 ? 73.307 94.361 77.470 1.00 49.60 170 MET E CA 1
ATOM 6909 C C . MET E 5 170 ? 73.368 95.354 76.319 1.00 51.71 170 MET E C 1
ATOM 6910 O O . MET E 5 170 ? 74.325 96.123 76.201 1.00 54.73 170 MET E O 1
ATOM 6915 N N . TYR E 5 171 ? 72.352 95.320 75.464 1.00 50.29 171 TYR E N 1
ATOM 6916 C CA . TYR E 5 171 ? 72.232 96.206 74.316 1.00 47.97 171 TYR E CA 1
ATOM 6917 C C . TYR E 5 171 ? 70.981 97.049 74.477 1.00 49.91 171 TYR E C 1
ATOM 6918 O O . TYR E 5 171 ? 69.924 96.521 74.819 1.00 60.20 171 TYR E O 1
ATOM 6927 N N . ILE E 5 172 ? 71.091 98.347 74.218 1.00 48.39 172 ILE E N 1
ATOM 6928 C CA . ILE E 5 172 ? 69.931 99.228 74.181 1.00 45.92 172 ILE E CA 1
ATOM 6929 C C . ILE E 5 172 ? 69.976 100.012 72.880 1.00 48.81 172 ILE E C 1
ATOM 6930 O O . ILE E 5 172 ? 70.955 100.712 72.610 1.00 52.34 172 ILE E O 1
ATOM 6935 N N . TYR E 5 173 ? 68.930 99.892 72.077 1.00 50.73 173 TYR E N 1
ATOM 6936 C CA . TYR E 5 173 ? 68.739 100.705 70.884 1.00 49.61 173 TYR E CA 1
ATOM 6937 C C . TYR E 5 173 ? 67.619 101.681 71.201 1.00 54.17 173 TYR E C 1
ATOM 6938 O O . TYR E 5 173 ? 66.463 101.277 71.322 1.00 63.29 173 TYR E O 1
ATOM 6947 N N . ILE E 5 174 ? 67.954 102.956 71.340 1.00 57.37 174 ILE E N 1
ATOM 6948 C CA . ILE E 5 174 ? 67.042 103.929 71.925 1.00 54.91 174 ILE E CA 1
ATOM 6949 C C . ILE E 5 174 ? 67.042 105.201 71.091 1.00 56.63 174 ILE E C 1
ATOM 6950 O O . ILE E 5 174 ? 68.088 105.639 70.605 1.00 59.73 174 ILE E O 1
ATOM 6955 N N . ASN E 5 175 ? 65.860 105.781 70.905 1.00 59.67 175 ASN E N 1
ATOM 6956 C CA . ASN E 5 175 ? 65.715 107.096 70.286 1.00 58.32 175 ASN E CA 1
ATOM 6957 C C . ASN E 5 175 ? 65.796 108.134 71.394 1.00 61.31 175 ASN E C 1
ATOM 6958 O O . ASN E 5 175 ? 64.816 108.390 72.092 1.00 65.41 175 ASN E O 1
ATOM 6963 N N . ILE E 5 176 ? 66.967 108.734 71.557 1.00 61.50 176 ILE E N 1
ATOM 6964 C CA . ILE E 5 176 ? 67.210 109.672 72.647 1.00 63.57 176 ILE E CA 1
ATOM 6965 C C . ILE E 5 176 ? 67.911 110.902 72.083 1.00 69.65 176 ILE E C 1
ATOM 6966 O O . ILE E 5 176 ? 68.795 110.765 71.228 1.00 72.80 176 ILE E O 1
ATOM 6971 N N . PRO E 5 177 ? 67.541 112.112 72.495 1.00 70.64 177 PRO E N 1
ATOM 6972 C CA . PRO E 5 177 ? 68.270 113.293 72.025 1.00 72.56 177 PRO E CA 1
ATOM 6973 C C . PRO E 5 177 ? 69.739 113.219 72.405 1.00 69.02 177 PRO E C 1
ATOM 6974 O O . PRO E 5 177 ? 70.098 112.777 73.495 1.00 73.77 177 PRO E O 1
ATOM 6978 N N . TYR E 5 178 ? 70.589 113.661 71.482 1.00 68.29 178 TYR E N 1
ATOM 6979 C CA . TYR E 5 178 ? 72.022 113.434 71.617 1.00 67.06 178 TYR E CA 1
ATOM 6980 C C . TYR E 5 178 ? 72.594 114.154 72.829 1.00 70.44 178 TYR E C 1
ATOM 6981 O O . TYR E 5 178 ? 73.466 113.618 73.521 1.00 71.59 178 TYR E O 1
ATOM 6990 N N . GLU E 5 179 ? 72.104 115.360 73.115 1.00 70.88 179 GLU E N 1
ATOM 6991 C CA . GLU E 5 179 ? 72.618 116.121 74.245 1.00 69.63 179 GLU E CA 1
ATOM 6992 C C . GLU E 5 179 ? 72.334 115.450 75.581 1.00 70.07 179 GLU E C 1
ATOM 6993 O O . GLU E 5 179 ? 72.953 115.816 76.583 1.00 76.48 179 GLU E O 1
ATOM 6999 N N . GLU E 5 180 ? 71.419 114.488 75.631 1.00 69.13 180 GLU E N 1
ATOM 7000 C CA . GLU E 5 180 ? 71.173 113.745 76.856 1.00 67.54 180 GLU E CA 1
ATOM 7001 C C . GLU E 5 180 ? 71.828 112.376 76.869 1.00 63.88 180 GLU E C 1
ATOM 7002 O O . GLU E 5 180 ? 71.664 111.645 77.845 1.00 68.19 180 GLU E O 1
ATOM 7008 N N . VAL E 5 181 ? 72.562 112.009 75.819 1.00 65.17 181 VAL E N 1
ATOM 7009 C CA . VAL E 5 181 ? 73.081 110.648 75.729 1.00 62.55 181 VAL E CA 1
ATOM 7010 C C . VAL E 5 181 ? 74.077 110.378 76.848 1.00 61.82 181 VAL E C 1
ATOM 7011 O O . VAL E 5 181 ? 73.959 109.385 77.574 1.00 63.86 181 VAL E O 1
ATOM 7015 N N . ASP E 5 182 ? 75.039 111.283 77.033 1.00 61.97 182 ASP E N 1
ATOM 7016 C CA . ASP E 5 182 ? 76.135 111.056 77.967 1.00 61.19 182 ASP E CA 1
ATOM 7017 C C . ASP E 5 182 ? 75.621 110.636 79.338 1.00 63.05 182 ASP E C 1
ATOM 7018 O O . ASP E 5 182 ? 75.891 109.524 79.804 1.00 70.11 182 ASP E O 1
ATOM 7023 N N . LYS E 5 183 ? 74.827 111.497 79.974 1.00 63.92 183 LYS E N 1
ATOM 7024 C CA . LYS E 5 183 ? 74.306 111.171 81.295 1.00 63.62 183 LYS E CA 1
ATOM 7025 C C . LYS E 5 183 ? 73.484 109.893 81.264 1.00 62.15 183 LYS E C 1
ATOM 7026 O O . LYS E 5 183 ? 73.614 109.046 82.154 1.00 62.77 183 LYS E O 1
ATOM 7032 N N . PHE E 5 184 ? 72.660 109.715 80.229 1.00 60.74 184 PHE E N 1
ATOM 7033 C CA . PHE E 5 184 ? 71.837 108.516 80.174 1.00 53.31 184 PHE E CA 1
ATOM 7034 C C . PHE E 5 184 ? 72.686 107.260 80.106 1.00 57.75 184 PHE E C 1
ATOM 7035 O O . PHE E 5 184 ? 72.274 106.213 80.611 1.00 65.41 184 PHE E O 1
ATOM 7043 N N . ALA E 5 185 ? 73.874 107.338 79.511 1.00 58.53 185 ALA E N 1
ATOM 7044 C CA . ALA E 5 185 ? 74.693 106.141 79.418 1.00 55.25 185 ALA E CA 1
ATOM 7045 C C . ALA E 5 185 ? 75.334 105.784 80.748 1.00 57.96 185 ALA E C 1
ATOM 7046 O O . ALA E 5 185 ? 75.814 104.659 80.905 1.00 62.47 185 ALA E O 1
ATOM 7048 N N . CYS E 5 186 ? 75.347 106.703 81.707 1.00 61.22 186 CYS E N 1
ATOM 7049 C CA . CYS E 5 186 ? 75.985 106.463 82.990 1.00 62.06 186 CYS E CA 1
ATOM 7050 C C . CYS E 5 186 ? 74.986 106.186 84.104 1.00 61.72 186 CYS E C 1
ATOM 7051 O O . CYS E 5 186 ? 75.388 106.074 85.263 1.00 63.72 186 CYS E O 1
ATOM 7054 N N . ILE E 5 187 ? 73.700 106.065 83.784 1.00 65.09 187 ILE E N 1
ATOM 7055 C CA . ILE E 5 187 ? 72.692 105.849 84.811 1.00 63.02 187 ILE E CA 1
ATOM 7056 C C . ILE E 5 187 ? 72.841 104.449 85.385 1.00 64.26 187 ILE E C 1
ATOM 7057 O O . ILE E 5 187 ? 72.924 103.463 84.643 1.00 70.98 187 ILE E O 1
ATOM 7062 N N . GLY E 5 188 ? 72.885 104.356 86.711 1.00 60.33 188 GLY E N 1
ATOM 7063 C CA . GLY E 5 188 ? 72.951 103.069 87.367 1.00 55.60 188 GLY E CA 1
ATOM 7064 C C . GLY E 5 188 ? 74.293 102.389 87.306 1.00 52.32 188 GLY E C 1
ATOM 7065 O O . GLY E 5 188 ? 74.381 101.195 87.581 1.00 57.86 188 GLY E O 1
ATOM 7066 N N . ILE E 5 189 ? 75.349 103.117 86.952 1.00 53.66 189 ILE E N 1
ATOM 7067 C CA . ILE E 5 189 ? 76.671 102.511 86.849 1.00 51.34 189 ILE E CA 1
ATOM 7068 C C . ILE E 5 189 ? 77.129 101.995 88.209 1.00 51.65 189 ILE E C 1
ATOM 7069 O O . ILE E 5 189 ? 77.706 100.906 88.316 1.00 54.53 189 ILE E O 1
ATOM 7074 N N . ASN E 5 190 ? 76.845 102.748 89.271 1.00 54.74 190 ASN E N 1
ATOM 7075 C CA . ASN E 5 190 ? 77.251 102.350 90.611 1.00 52.10 190 ASN E CA 1
ATOM 7076 C C . ASN E 5 190 ? 76.598 101.053 91.055 1.00 54.91 190 ASN E C 1
ATOM 7077 O O . ASN E 5 190 ? 77.159 100.352 91.901 1.00 54.74 190 ASN E O 1
ATOM 7082 N N . GLN E 5 191 ? 75.434 100.712 90.501 1.00 54.90 191 GLN E N 1
ATOM 7083 C CA . GLN E 5 191 ? 74.807 99.443 90.837 1.00 48.50 191 GLN E CA 1
ATOM 7084 C C . GLN E 5 191 ? 75.676 98.258 90.458 1.00 54.24 191 GLN E C 1
ATOM 7085 O O . GLN E 5 191 ? 75.519 97.183 91.041 1.00 61.80 191 GLN E O 1
ATOM 7091 N N . PHE E 5 192 ? 76.587 98.422 89.504 1.00 53.47 192 PHE E N 1
ATOM 7092 C CA . PHE E 5 192 ? 77.458 97.337 89.087 1.00 54.38 192 PHE E CA 1
ATOM 7093 C C . PHE E 5 192 ? 78.861 97.460 89.655 1.00 56.28 192 PHE E C 1
ATOM 7094 O O . PHE E 5 192 ? 79.725 96.652 89.316 1.00 61.79 192 PHE E O 1
ATOM 7102 N N . GLY E 5 193 ? 79.110 98.449 90.504 1.00 52.91 193 GLY E N 1
ATOM 7103 C CA . GLY E 5 193 ? 80.415 98.640 91.092 1.00 49.79 193 GLY E CA 1
ATOM 7104 C C . GLY E 5 193 ? 81.180 99.857 90.627 1.00 59.57 193 GLY E C 1
ATOM 7105 O O . GLY E 5 193 ? 82.344 100.010 91.006 1.00 65.45 193 GLY E O 1
ATOM 7106 N N . GLY E 5 194 ? 80.575 100.726 89.827 1.00 56.30 194 GLY E N 1
ATOM 7107 C CA . GLY E 5 194 ? 81.240 101.918 89.365 1.00 51.10 194 GLY E CA 1
ATOM 7108 C C . GLY E 5 194 ? 81.767 101.781 87.955 1.00 57.12 194 GLY E C 1
ATOM 7109 O O . GLY E 5 194 ? 81.635 100.734 87.320 1.00 62.66 194 GLY E O 1
ATOM 7110 N N . PRO E 5 195 ? 82.360 102.853 87.431 1.00 58.76 195 PRO E N 1
ATOM 7111 C CA . PRO E 5 195 ? 82.845 102.817 86.042 1.00 55.84 195 PRO E CA 1
ATOM 7112 C C . PRO E 5 195 ? 83.898 101.755 85.766 1.00 59.28 195 PRO E C 1
ATOM 7113 O O . PRO E 5 195 ? 83.874 101.150 84.693 1.00 65.39 195 PRO E O 1
ATOM 7117 N N . ALA E 5 196 ? 84.807 101.474 86.693 1.00 62.27 196 ALA E N 1
ATOM 7118 C CA . ALA E 5 196 ? 85.823 100.475 86.390 1.00 58.98 196 ALA E CA 1
ATOM 7119 C C . ALA E 5 196 ? 85.257 99.068 86.252 1.00 58.95 196 ALA E C 1
ATOM 7120 O O . ALA E 5 196 ? 85.965 98.183 85.766 1.00 65.21 196 ALA E O 1
ATOM 7122 N N . ALA E 5 197 ? 84.012 98.838 86.656 1.00 59.90 197 ALA E N 1
ATOM 7123 C CA . ALA E 5 197 ? 83.417 97.512 86.620 1.00 56.32 197 ALA E CA 1
ATOM 7124 C C . ALA E 5 197 ? 82.530 97.273 85.407 1.00 59.30 197 ALA E C 1
ATOM 7125 O O . ALA E 5 197 ? 82.008 96.167 85.255 1.00 64.99 197 ALA E O 1
ATOM 7127 N N . VAL E 5 198 ? 82.336 98.269 84.554 1.00 56.67 198 VAL E N 1
ATOM 7128 C CA . VAL E 5 198 ? 81.486 98.143 83.380 1.00 53.66 198 VAL E CA 1
ATOM 7129 C C . VAL E 5 198 ? 82.238 98.687 82.179 1.00 60.24 198 VAL E C 1
ATOM 7130 O O . VAL E 5 198 ? 83.030 99.624 82.295 1.00 67.14 198 VAL E O 1
ATOM 7134 N N . ASN E 5 199 ? 82.002 98.082 81.021 1.00 60.22 199 ASN E N 1
ATOM 7135 C CA . ASN E 5 199 ? 82.464 98.609 79.743 1.00 57.81 199 ASN E CA 1
ATOM 7136 C C . ASN E 5 199 ? 81.244 99.155 79.019 1.00 61.23 199 ASN E C 1
ATOM 7137 O O . ASN E 5 199 ? 80.375 98.384 78.606 1.00 64.66 199 ASN E O 1
ATOM 7142 N N . THR E 5 200 ? 81.170 100.472 78.880 1.00 57.70 200 THR E N 1
ATOM 7143 C CA . THR E 5 200 ? 80.044 101.132 78.238 1.00 52.31 200 THR E CA 1
ATOM 7144 C C . THR E 5 200 ? 80.507 101.760 76.934 1.00 56.93 200 THR E C 1
ATOM 7145 O O . THR E 5 200 ? 81.518 102.463 76.905 1.00 62.47 200 THR E O 1
ATOM 7149 N N . THR E 5 201 ? 79.772 101.494 75.862 1.00 55.30 201 THR E N 1
ATOM 7150 C CA . THR E 5 201 ? 80.088 102.022 74.544 1.00 55.64 201 THR E CA 1
ATOM 7151 C C . THR E 5 201 ? 78.840 102.643 73.946 1.00 55.80 201 THR E C 1
ATOM 7152 O O . THR E 5 201 ? 77.763 102.044 73.993 1.00 58.77 201 THR E O 1
ATOM 7156 N N . VAL E 5 202 ? 78.984 103.837 73.384 1.00 55.01 202 VAL E N 1
ATOM 7157 C CA . VAL E 5 202 ? 77.892 104.555 72.744 1.00 50.24 202 VAL E CA 1
ATOM 7158 C C . VAL E 5 202 ? 78.208 104.678 71.264 1.00 54.79 202 VAL E C 1
ATOM 7159 O O . VAL E 5 202 ? 79.346 104.980 70.890 1.00 60.63 202 VAL E O 1
ATOM 7163 N N . SER E 5 203 ? 77.213 104.420 70.423 1.00 55.37 203 SER E N 1
ATOM 7164 C CA . SER E 5 203 ? 77.360 104.564 68.986 1.00 51.06 203 SER E CA 1
ATOM 7165 C C . SER E 5 203 ? 76.131 105.247 68.416 1.00 51.35 203 SER E C 1
ATOM 7166 O O . SER E 5 203 ? 75.015 105.013 68.879 1.00 57.72 203 SER E O 1
ATOM 7169 N N . PHE E 5 204 ? 76.336 106.094 67.416 1.00 53.34 204 PHE E N 1
ATOM 7170 C CA . PHE E 5 204 ? 75.239 106.600 66.607 1.00 51.84 204 PHE E CA 1
ATOM 7171 C C . PHE E 5 204 ? 75.008 105.625 65.463 1.00 54.59 204 PHE E C 1
ATOM 7172 O O . PHE E 5 204 ? 75.955 105.236 64.776 1.00 58.62 204 PHE E O 1
ATOM 7180 N N . ILE E 5 205 ? 73.757 105.218 65.268 1.00 54.07 205 ILE E N 1
ATOM 7181 C CA . ILE E 5 205 ? 73.435 104.168 64.316 1.00 50.41 205 ILE E CA 1
ATOM 7182 C C . ILE E 5 205 ? 72.279 104.616 63.438 1.00 54.81 205 ILE E C 1
ATOM 7183 O O . ILE E 5 205 ? 71.547 105.552 63.759 1.00 65.10 205 ILE E O 1
ATOM 7188 N N . SER E 5 206 ? 72.129 103.932 62.309 1.00 56.37 206 SER E N 1
ATOM 7189 C CA . SER E 5 206 ? 70.958 104.119 61.467 1.00 60.08 206 SER E CA 1
ATOM 7190 C C . SER E 5 206 ? 70.675 102.826 60.722 1.00 63.04 206 SER E C 1
ATOM 7191 O O . SER E 5 206 ? 71.549 101.977 60.563 1.00 63.18 206 SER E O 1
ATOM 7194 N N . SER E 5 207 ? 69.438 102.686 60.264 1.00 67.60 207 SER E N 1
ATOM 7195 C CA . SER E 5 207 ? 69.051 101.501 59.514 1.00 65.16 207 SER E CA 1
ATOM 7196 C C . SER E 5 207 ? 69.791 101.439 58.184 1.00 67.72 207 SER E C 1
ATOM 7197 O O . SER E 5 207 ? 70.002 102.458 57.526 1.00 76.33 207 SER E O 1
ATOM 7200 N N . PHE E 5 208 ? 70.187 100.236 57.789 1.00 67.43 208 PHE E N 1
ATOM 7201 C CA . PHE E 5 208 ? 70.890 100.029 56.535 1.00 70.65 208 PHE E CA 1
ATOM 7202 C C . PHE E 5 208 ? 70.248 98.890 55.758 1.00 77.61 208 PHE E C 1
ATOM 7203 O O . PHE E 5 208 ? 69.623 98.008 56.351 1.00 76.05 208 PHE E O 1
ATOM 7211 N N . PRO E 5 209 ? 70.367 98.891 54.423 1.00 83.94 209 PRO E N 1
ATOM 7212 C CA . PRO E 5 209 ? 71.005 99.892 53.556 1.00 84.12 209 PRO E CA 1
ATOM 7213 C C . PRO E 5 209 ? 70.137 101.130 53.405 1.00 90.05 209 PRO E C 1
ATOM 7214 O O . PRO E 5 209 ? 68.923 101.053 53.551 1.00 89.78 209 PRO E O 1
ATOM 7218 N N . LYS E 5 210 ? 70.725 102.284 53.112 1.00 96.14 210 LYS E N 1
ATOM 7219 C CA . LYS E 5 210 ? 69.945 103.504 52.969 1.00 100.40 210 LYS E CA 1
ATOM 7220 C C . LYS E 5 210 ? 69.134 103.477 51.683 1.00 113.87 210 LYS E C 1
ATOM 7221 O O . LYS E 5 210 ? 67.927 103.709 51.690 1.00 117.08 210 LYS E O 1
ATOM 7228 N N . SER F 1 21 ? 95.623 128.555 114.009 1.00 94.86 21 SER F N 1
ATOM 7229 C CA . SER F 1 21 ? 95.352 127.159 114.329 1.00 93.28 21 SER F CA 1
ATOM 7230 C C . SER F 1 21 ? 95.880 126.808 115.713 1.00 92.84 21 SER F C 1
ATOM 7231 O O . SER F 1 21 ? 96.951 127.259 116.110 1.00 94.68 21 SER F O 1
ATOM 7234 N N . ASP F 1 22 ? 95.123 125.996 116.441 1.00 88.10 22 ASP F N 1
ATOM 7235 C CA . ASP F 1 22 ? 95.487 125.571 117.781 1.00 84.72 22 ASP F CA 1
ATOM 7236 C C . ASP F 1 22 ? 95.686 124.064 117.809 1.00 80.86 22 ASP F C 1
ATOM 7237 O O . ASP F 1 22 ? 95.059 123.324 117.048 1.00 83.31 22 ASP F O 1
ATOM 7242 N N . GLN F 1 23 ? 96.568 123.616 118.690 1.00 78.40 23 GLN F N 1
ATOM 7243 C CA . GLN F 1 23 ? 96.799 122.199 118.909 1.00 76.10 23 GLN F CA 1
ATOM 7244 C C . GLN F 1 23 ? 96.051 121.744 120.152 1.00 71.54 23 GLN F C 1
ATOM 7245 O O . GLN F 1 23 ? 95.845 122.515 121.090 1.00 73.15 23 GLN F O 1
ATOM 7251 N N . TYR F 1 24 ? 95.643 120.481 120.153 1.00 68.33 24 TYR F N 1
ATOM 7252 C CA . TYR F 1 24 ? 94.884 119.911 121.248 1.00 65.32 24 TYR F CA 1
ATOM 7253 C C . TYR F 1 24 ? 95.478 118.569 121.630 1.00 62.75 24 TYR F C 1
ATOM 7254 O O . TYR F 1 24 ? 96.199 117.941 120.856 1.00 64.43 24 TYR F O 1
ATOM 7263 N N . THR F 1 25 ? 95.164 118.138 122.841 1.00 65.14 25 THR F N 1
ATOM 7264 C CA . THR F 1 25 ? 95.392 116.770 123.273 1.00 64.03 25 THR F CA 1
ATOM 7265 C C . THR F 1 25 ? 94.048 116.154 123.619 1.00 64.93 25 THR F C 1
ATOM 7266 O O . THR F 1 25 ? 93.288 116.719 124.406 1.00 70.53 25 THR F O 1
ATOM 7270 N N . ILE F 1 26 ? 93.747 115.012 123.021 1.00 62.45 26 ILE F N 1
ATOM 7271 C CA . ILE F 1 26 ? 92.570 114.238 123.376 1.00 60.53 26 ILE F CA 1
ATOM 7272 C C . ILE F 1 26 ? 93.010 113.154 124.344 1.00 60.62 26 ILE F C 1
ATOM 7273 O O . ILE F 1 26 ? 93.847 112.310 124.007 1.00 63.17 26 ILE F O 1
ATOM 7278 N N . LEU F 1 27 ? 92.475 113.201 125.555 1.00 61.69 27 LEU F N 1
ATOM 7279 C CA . LEU F 1 27 ? 92.686 112.170 126.557 1.00 62.52 27 LEU F CA 1
ATOM 7280 C C . LEU F 1 27 ? 91.475 111.249 126.529 1.00 65.75 27 LEU F C 1
ATOM 7281 O O . LEU F 1 27 ? 90.386 111.627 126.972 1.00 68.47 27 LEU F O 1
ATOM 7286 N N . ASP F 1 28 ? 91.664 110.063 125.964 1.00 63.85 28 ASP F N 1
ATOM 7287 C CA . ASP F 1 28 ? 90.650 109.021 125.929 1.00 64.55 28 ASP F CA 1
ATOM 7288 C C . ASP F 1 28 ? 90.873 108.123 127.137 1.00 70.51 28 ASP F C 1
ATOM 7289 O O . ASP F 1 28 ? 91.868 107.396 127.199 1.00 75.81 28 ASP F O 1
ATOM 7294 N N . VAL F 1 29 ? 89.960 108.174 128.102 1.00 66.59 29 VAL F N 1
ATOM 7295 C CA . VAL F 1 29 ? 90.152 107.549 129.400 1.00 67.45 29 VAL F CA 1
ATOM 7296 C C . VAL F 1 29 ? 89.102 106.468 129.574 1.00 69.28 29 VAL F C 1
ATOM 7297 O O . VAL F 1 29 ? 87.902 106.739 129.470 1.00 71.58 29 VAL F O 1
ATOM 7301 N N . TYR F 1 30 ? 89.548 105.249 129.834 1.00 73.48 30 TYR F N 1
ATOM 7302 C CA . TYR F 1 30 ? 88.695 104.194 130.357 1.00 69.71 30 TYR F CA 1
ATOM 7303 C C . TYR F 1 30 ? 88.897 104.190 131.863 1.00 75.28 30 TYR F C 1
ATOM 7304 O O . TYR F 1 30 ? 89.974 103.820 132.352 1.00 83.43 30 TYR F O 1
ATOM 7313 N N . LYS F 1 31 ? 87.863 104.621 132.582 1.00 76.35 31 LYS F N 1
ATOM 7314 C CA . LYS F 1 31 ? 87.984 104.967 133.989 1.00 76.08 31 LYS F CA 1
ATOM 7315 C C . LYS F 1 31 ? 88.339 103.755 134.831 1.00 82.26 31 LYS F C 1
ATOM 7316 O O . LYS F 1 31 ? 87.784 102.668 134.657 1.00 86.89 31 LYS F O 1
ATOM 7322 N N . ALA F 1 32 ? 89.245 103.961 135.786 1.00 82.65 32 ALA F N 1
ATOM 7323 C CA . ALA F 1 32 ? 89.582 102.869 136.723 1.00 85.76 32 ALA F CA 1
ATOM 7324 C C . ALA F 1 32 ? 88.385 102.650 137.654 1.00 91.99 32 ALA F C 1
ATOM 7325 O O . ALA F 1 32 ? 87.420 103.431 137.581 1.00 94.75 32 ALA F O 1
ATOM 7327 N N . SER F 1 33 ? 88.447 101.621 138.498 1.00 93.00 33 SER F N 1
ATOM 7328 C CA . SER F 1 33 ? 87.349 101.374 139.465 1.00 95.05 33 SER F CA 1
ATOM 7329 C C . SER F 1 33 ? 87.436 102.381 140.613 1.00 98.52 33 SER F C 1
ATOM 7330 O O . SER F 1 33 ? 88.570 102.725 140.997 1.00 99.44 33 SER F O 1
ATOM 7333 N N . ASN F 1 34 ? 86.289 102.855 141.109 1.00 101.31 34 ASN F N 1
ATOM 7334 C CA . ASN F 1 34 ? 86.256 103.780 142.278 1.00 105.52 34 ASN F CA 1
ATOM 7335 C C . ASN F 1 34 ? 86.779 105.168 141.891 1.00 103.03 34 ASN F C 1
ATOM 7336 O O . ASN F 1 34 ? 87.057 105.959 142.810 1.00 104.53 34 ASN F O 1
ATOM 7341 N N . VAL F 1 35 ? 86.904 105.458 140.595 1.00 100.31 35 VAL F N 1
ATOM 7342 C CA . VAL F 1 35 ? 87.304 106.833 140.172 1.00 96.27 35 VAL F CA 1
ATOM 7343 C C . VAL F 1 35 ? 86.185 107.391 139.286 1.00 91.21 35 VAL F C 1
ATOM 7344 O O . VAL F 1 35 ? 85.767 106.688 138.349 1.00 90.86 35 VAL F O 1
ATOM 7348 N N . SER F 1 36 ? 85.688 108.587 139.604 1.00 88.53 36 SER F N 1
ATOM 7349 C CA . SER F 1 36 ? 84.532 109.149 138.859 1.00 88.23 36 SER F CA 1
ATOM 7350 C C . SER F 1 36 ? 84.995 110.193 137.842 1.00 89.21 36 SER F C 1
ATOM 7351 O O . SER F 1 36 ? 86.184 110.552 137.861 1.00 92.83 36 SER F O 1
ATOM 7354 N N . VAL F 1 37 ? 84.075 110.661 136.997 1.00 84.19 37 VAL F N 1
ATOM 7355 C CA . VAL F 1 37 ? 84.418 111.727 136.013 1.00 85.48 37 VAL F CA 1
ATOM 7356 C C . VAL F 1 37 ? 84.872 112.970 136.787 1.00 91.83 37 VAL F C 1
ATOM 7357 O O . VAL F 1 37 ? 85.791 113.654 136.306 1.00 95.85 37 VAL F O 1
ATOM 7361 N N . GLU F 1 38 ? 84.269 113.233 137.952 1.00 92.60 38 GLU F N 1
ATOM 7362 C CA . GLU F 1 38 ? 84.688 114.395 138.725 1.00 93.28 38 GLU F CA 1
ATOM 7363 C C . GLU F 1 38 ? 86.128 114.274 139.200 1.00 93.15 38 GLU F C 1
ATOM 7364 O O . GLU F 1 38 ? 86.851 115.272 139.221 1.00 93.89 38 GLU F O 1
ATOM 7370 N N . ASP F 1 39 ? 86.563 113.075 139.592 1.00 92.29 39 ASP F N 1
ATOM 7371 C CA . ASP F 1 39 ? 87.949 112.907 140.017 1.00 94.13 39 ASP F CA 1
ATOM 7372 C C . ASP F 1 39 ? 88.912 113.220 138.881 1.00 92.01 39 ASP F C 1
ATOM 7373 O O . ASP F 1 39 ? 89.923 113.906 139.081 1.00 93.41 39 ASP F O 1
ATOM 7378 N N . TYR F 1 40 ? 88.609 112.733 137.678 1.00 87.25 40 TYR F N 1
ATOM 7379 C CA . TYR F 1 40 ? 89.456 113.030 136.530 1.00 84.47 40 TYR F CA 1
ATOM 7380 C C . TYR F 1 40 ? 89.437 114.515 136.204 1.00 88.19 40 TYR F C 1
ATOM 7381 O O . TYR F 1 40 ? 90.480 115.102 135.900 1.00 90.79 40 TYR F O 1
ATOM 7390 N N . LYS F 1 41 ? 88.262 115.144 136.270 1.00 87.44 41 LYS F N 1
ATOM 7391 C CA . LYS F 1 41 ? 88.188 116.573 135.997 1.00 85.69 41 LYS F CA 1
ATOM 7392 C C . LYS F 1 41 ? 88.963 117.382 137.026 1.00 88.61 41 LYS F C 1
ATOM 7393 O O . LYS F 1 41 ? 89.502 118.443 136.697 1.00 90.79 41 LYS F O 1
ATOM 7399 N N . ASP F 1 42 ? 89.025 116.909 138.270 1.00 88.86 42 ASP F N 1
ATOM 7400 C CA . ASP F 1 42 ? 89.827 117.594 139.277 1.00 93.34 42 ASP F CA 1
ATOM 7401 C C . ASP F 1 42 ? 91.314 117.356 139.070 1.00 90.56 42 ASP F C 1
ATOM 7402 O O . ASP F 1 42 ? 92.129 118.209 139.434 1.00 95.52 42 ASP F O 1
ATOM 7407 N N . LEU F 1 43 ? 91.694 116.212 138.501 1.00 85.55 43 LEU F N 1
ATOM 7408 C CA . LEU F 1 43 ? 93.101 116.011 138.173 1.00 82.03 43 LEU F CA 1
ATOM 7409 C C . LEU F 1 43 ? 93.578 116.942 137.067 1.00 86.57 43 LEU F C 1
ATOM 7410 O O . LEU F 1 43 ? 94.786 117.155 136.935 1.00 91.82 43 LEU F O 1
ATOM 7415 N N . LEU F 1 44 ? 92.664 117.505 136.276 1.00 85.12 44 LEU F N 1
ATOM 7416 C CA . LEU F 1 44 ? 93.016 118.349 135.140 1.00 81.70 44 LEU F CA 1
ATOM 7417 C C . LEU F 1 44 ? 92.568 119.794 135.326 1.00 84.71 44 LEU F C 1
ATOM 7418 O O . LEU F 1 44 ? 92.415 120.519 134.340 1.00 88.78 44 LEU F O 1
ATOM 7423 N N . LYS F 1 45 ? 92.356 120.231 136.567 1.00 86.44 45 LYS F N 1
ATOM 7424 C CA . LYS F 1 45 ? 91.767 121.545 136.801 1.00 87.18 45 LYS F CA 1
ATOM 7425 C C . LYS F 1 45 ? 92.673 122.690 136.369 1.00 89.50 45 LYS F C 1
ATOM 7426 O O . LYS F 1 45 ? 92.173 123.780 136.082 1.00 88.68 45 LYS F O 1
ATOM 7432 N N . ASP F 1 46 ? 93.986 122.474 136.313 1.00 92.20 46 ASP F N 1
ATOM 7433 C CA . ASP F 1 46 ? 94.908 123.531 135.923 1.00 90.79 46 ASP F CA 1
ATOM 7434 C C . ASP F 1 46 ? 95.067 123.663 134.416 1.00 88.54 46 ASP F C 1
ATOM 7435 O O . ASP F 1 46 ? 95.700 124.619 133.960 1.00 86.82 46 ASP F O 1
ATOM 7440 N N . LEU F 1 47 ? 94.515 122.742 133.640 1.00 87.32 47 LEU F N 1
ATOM 7441 C CA . LEU F 1 47 ? 94.622 122.771 132.192 1.00 82.63 47 LEU F CA 1
ATOM 7442 C C . LEU F 1 47 ? 93.340 123.309 131.572 1.00 84.90 47 LEU F C 1
ATOM 7443 O O . LEU F 1 47 ? 92.276 123.319 132.192 1.00 88.18 47 LEU F O 1
ATOM 7448 N N . ASP F 1 48 ? 93.457 123.761 130.325 1.00 81.88 48 ASP F N 1
ATOM 7449 C CA . ASP F 1 48 ? 92.323 124.325 129.597 1.00 79.65 48 ASP F CA 1
ATOM 7450 C C . ASP F 1 48 ? 91.554 123.189 128.931 1.00 79.84 48 ASP F C 1
ATOM 7451 O O . ASP F 1 48 ? 91.752 122.856 127.763 1.00 80.14 48 ASP F O 1
ATOM 7456 N N . VAL F 1 49 ? 90.656 122.585 129.701 1.00 76.86 49 VAL F N 1
ATOM 7457 C CA . VAL F 1 49 ? 89.791 121.531 129.186 1.00 73.42 49 VAL F CA 1
ATOM 7458 C C . VAL F 1 49 ? 88.610 122.200 128.495 1.00 73.52 49 VAL F C 1
ATOM 7459 O O . VAL F 1 49 ? 87.704 122.712 129.153 1.00 80.28 49 VAL F O 1
ATOM 7463 N N . VAL F 1 50 ? 88.616 122.197 127.163 1.00 73.02 50 VAL F N 1
ATOM 7464 C CA . VAL F 1 50 ? 87.568 122.896 126.430 1.00 76.29 50 VAL F CA 1
ATOM 7465 C C . VAL F 1 50 ? 86.320 122.035 126.311 1.00 75.19 50 VAL F C 1
ATOM 7466 O O . VAL F 1 50 ? 85.198 122.545 126.365 1.00 82.44 50 VAL F O 1
ATOM 7470 N N . HIS F 1 51 ? 86.483 120.728 126.145 1.00 69.51 51 HIS F N 1
ATOM 7471 C CA . HIS F 1 51 ? 85.357 119.818 126.020 1.00 67.98 51 HIS F CA 1
ATOM 7472 C C . HIS F 1 51 ? 85.591 118.582 126.870 1.00 69.90 51 HIS F C 1
ATOM 7473 O O . HIS F 1 51 ? 86.730 118.208 127.156 1.00 73.39 51 HIS F O 1
ATOM 7480 N N . SER F 1 52 ? 84.494 117.949 127.266 1.00 70.01 52 SER F N 1
ATOM 7481 C CA . SER F 1 52 ? 84.553 116.797 128.158 1.00 67.49 52 SER F CA 1
ATOM 7482 C C . SER F 1 52 ? 83.300 115.971 127.920 1.00 69.59 52 SER F C 1
ATOM 7483 O O . SER F 1 52 ? 82.206 116.380 128.312 1.00 75.27 52 SER F O 1
ATOM 7486 N N . PHE F 1 53 ? 83.456 114.818 127.280 1.00 66.51 53 PHE F N 1
ATOM 7487 C CA . PHE F 1 53 ? 82.336 113.972 126.900 1.00 63.81 53 PHE F CA 1
ATOM 7488 C C . PHE F 1 53 ? 82.463 112.615 127.569 1.00 65.71 53 PHE F C 1
ATOM 7489 O O . PHE F 1 53 ? 83.522 111.986 127.509 1.00 67.49 53 PHE F O 1
ATOM 7497 N N . LYS F 1 54 ? 81.384 112.164 128.194 1.00 65.92 54 LYS F N 1
ATOM 7498 C CA . LYS F 1 54 ? 81.305 110.825 128.754 1.00 63.65 54 LYS F CA 1
ATOM 7499 C C . LYS F 1 54 ? 80.423 109.972 127.858 1.00 64.77 54 LYS F C 1
ATOM 7500 O O . LYS F 1 54 ? 79.342 110.406 127.450 1.00 66.27 54 LYS F O 1
ATOM 7506 N N . VAL F 1 55 ? 80.896 108.773 127.545 1.00 62.70 55 VAL F N 1
ATOM 7507 C CA . VAL F 1 55 ? 80.141 107.839 126.720 1.00 62.74 55 VAL F CA 1
ATOM 7508 C C . VAL F 1 55 ? 79.064 107.189 127.573 1.00 63.53 55 VAL F C 1
ATOM 7509 O O . VAL F 1 55 ? 79.351 106.624 128.632 1.00 67.61 55 VAL F O 1
ATOM 7513 N N . LEU F 1 56 ? 77.821 107.265 127.113 1.00 62.55 56 LEU F N 1
ATOM 7514 C CA . LEU F 1 56 ? 76.701 106.720 127.863 1.00 61.07 56 LEU F CA 1
ATOM 7515 C C . LEU F 1 56 ? 76.654 105.208 127.712 1.00 64.33 56 LEU F C 1
ATOM 7516 O O . LEU F 1 56 ? 76.645 104.687 126.595 1.00 67.58 56 LEU F O 1
ATOM 7521 N N . GLY F 1 57 ? 76.620 104.506 128.839 1.00 63.77 57 GLY F N 1
ATOM 7522 C CA . GLY F 1 57 ? 76.599 103.062 128.834 1.00 62.30 57 GLY F CA 1
ATOM 7523 C C . GLY F 1 57 ? 77.948 102.391 128.941 1.00 67.66 57 GLY F C 1
ATOM 7524 O O . GLY F 1 57 ? 78.032 101.178 128.733 1.00 74.87 57 GLY F O 1
ATOM 7525 N N . SER F 1 58 ? 79.003 103.133 129.252 1.00 63.16 58 SER F N 1
ATOM 7526 C CA . SER F 1 58 ? 80.329 102.558 129.402 1.00 61.42 58 SER F CA 1
ATOM 7527 C C . SER F 1 58 ? 81.126 103.430 130.361 1.00 62.60 58 SER F C 1
ATOM 7528 O O . SER F 1 58 ? 80.599 104.371 130.957 1.00 69.21 58 SER F O 1
ATOM 7531 N N . SER F 1 59 ? 82.405 103.108 130.514 1.00 63.48 59 SER F N 1
ATOM 7532 C CA . SER F 1 59 ? 83.292 103.856 131.392 1.00 65.25 59 SER F CA 1
ATOM 7533 C C . SER F 1 59 ? 84.224 104.786 130.630 1.00 66.75 59 SER F C 1
ATOM 7534 O O . SER F 1 59 ? 85.167 105.318 131.218 1.00 73.19 59 SER F O 1
ATOM 7537 N N . ARG F 1 60 ? 83.983 104.994 129.342 1.00 63.71 60 ARG F N 1
ATOM 7538 C CA . ARG F 1 60 ? 84.842 105.840 128.531 1.00 62.43 60 ARG F CA 1
ATOM 7539 C C . ARG F 1 60 ? 84.474 107.308 128.695 1.00 64.18 60 ARG F C 1
ATOM 7540 O O . ARG F 1 60 ? 83.297 107.668 128.732 1.00 68.37 60 ARG F O 1
ATOM 7548 N N . VAL F 1 61 ? 85.492 108.153 128.799 1.00 64.46 61 VAL F N 1
ATOM 7549 C CA . VAL F 1 61 ? 85.316 109.597 128.869 1.00 62.30 61 VAL F CA 1
ATOM 7550 C C . VAL F 1 61 ? 86.414 110.254 128.044 1.00 62.91 61 VAL F C 1
ATOM 7551 O O . VAL F 1 61 ? 87.568 109.815 128.057 1.00 68.41 61 VAL F O 1
ATOM 7555 N N . ILE F 1 62 ? 86.052 111.296 127.306 1.00 62.20 62 ILE F N 1
ATOM 7556 C CA . ILE F 1 62 ? 86.969 111.973 126.400 1.00 61.50 62 ILE F CA 1
ATOM 7557 C C . ILE F 1 62 ? 87.152 113.400 126.892 1.00 64.10 62 ILE F C 1
ATOM 7558 O O . ILE F 1 62 ? 86.171 114.130 127.071 1.00 66.55 62 ILE F O 1
ATOM 7563 N N . PHE F 1 63 ? 88.400 113.790 127.127 1.00 63.08 63 PHE F N 1
ATOM 7564 C CA . PHE F 1 63 ? 88.740 115.159 127.483 1.00 60.66 63 PHE F CA 1
ATOM 7565 C C . PHE F 1 63 ? 89.525 115.798 126.350 1.00 63.44 63 PHE F C 1
ATOM 7566 O O . PHE F 1 63 ? 90.495 115.223 125.859 1.00 67.88 63 PHE F O 1
ATOM 7574 N N . VAL F 1 64 ? 89.116 116.990 125.936 1.00 63.84 64 VAL F N 1
ATOM 7575 C CA . VAL F 1 64 ? 89.845 117.750 124.930 1.00 62.33 64 VAL F CA 1
ATOM 7576 C C . VAL F 1 64 ? 90.530 118.907 125.637 1.00 66.22 64 VAL F C 1
ATOM 7577 O O . VAL F 1 64 ? 89.864 119.755 126.239 1.00 69.13 64 VAL F O 1
ATOM 7581 N N . VAL F 1 65 ? 91.856 118.935 125.580 1.00 66.67 65 VAL F N 1
ATOM 7582 C CA . VAL F 1 65 ? 92.662 119.946 126.250 1.00 67.37 65 VAL F CA 1
ATOM 7583 C C . VAL F 1 65 ? 93.283 120.830 125.183 1.00 69.04 65 VAL F C 1
ATOM 7584 O O . VAL F 1 65 ? 94.022 120.343 124.321 1.00 71.57 65 VAL F O 1
ATOM 7588 N N . LYS F 1 66 ? 92.990 122.124 125.237 1.00 67.68 66 LYS F N 1
ATOM 7589 C CA . LYS F 1 66 ? 93.600 123.078 124.324 1.00 68.51 66 LYS F CA 1
ATOM 7590 C C . LYS F 1 66 ? 94.995 123.420 124.823 1.00 76.10 66 LYS F C 1
ATOM 7591 O O . LYS F 1 66 ? 95.154 123.918 125.940 1.00 83.85 66 LYS F O 1
ATOM 7597 N N . MET F 1 67 ? 96.003 123.152 124.005 1.00 74.71 67 MET F N 1
ATOM 7598 C CA . MET F 1 67 ? 97.385 123.299 124.430 1.00 77.34 67 MET F CA 1
ATOM 7599 C C . MET F 1 67 ? 97.834 124.750 124.342 1.00 80.72 67 MET F C 1
ATOM 7600 O O . MET F 1 67 ? 97.516 125.460 123.386 1.00 82.15 67 MET F O 1
ATOM 7605 N N . ARG F 1 68 ? 98.573 125.181 125.353 1.00 82.73 68 ARG F N 1
ATOM 7606 C CA . ARG F 1 68 ? 99.241 126.470 125.383 1.00 84.46 68 ARG F CA 1
ATOM 7607 C C . ARG F 1 68 ? 100.721 126.230 125.653 1.00 88.91 68 ARG F C 1
ATOM 7608 O O . ARG F 1 68 ? 101.191 125.092 125.663 1.00 90.79 68 ARG F O 1
ATOM 7616 N N . GLU F 1 69 ? 101.456 127.316 125.883 1.00 91.58 69 GLU F N 1
ATOM 7617 C CA . GLU F 1 69 ? 102.894 127.198 126.096 1.00 95.98 69 GLU F CA 1
ATOM 7618 C C . GLU F 1 69 ? 103.209 126.343 127.316 1.00 96.42 69 GLU F C 1
ATOM 7619 O O . GLU F 1 69 ? 104.125 125.514 127.282 1.00 94.59 69 GLU F O 1
ATOM 7625 N N . ASP F 1 70 ? 102.465 126.529 128.402 1.00 94.33 70 ASP F N 1
ATOM 7626 C CA . ASP F 1 70 ? 102.730 125.818 129.644 1.00 90.53 70 ASP F CA 1
ATOM 7627 C C . ASP F 1 70 ? 101.938 124.527 129.790 1.00 87.16 70 ASP F C 1
ATOM 7628 O O . ASP F 1 70 ? 102.149 123.803 130.767 1.00 86.88 70 ASP F O 1
ATOM 7633 N N . SER F 1 71 ? 101.037 124.218 128.855 1.00 87.43 71 SER F N 1
ATOM 7634 C CA . SER F 1 71 ? 100.184 123.045 129.013 1.00 82.19 71 SER F CA 1
ATOM 7635 C C . SER F 1 71 ? 100.983 121.752 128.937 1.00 80.10 71 SER F C 1
ATOM 7636 O O . SER F 1 71 ? 100.630 120.765 129.588 1.00 83.55 71 SER F O 1
ATOM 7639 N N . TYR F 1 72 ? 102.051 121.730 128.144 1.00 80.53 72 TYR F N 1
ATOM 7640 C CA . TYR F 1 72 ? 102.821 120.501 127.989 1.00 78.72 72 TYR F CA 1
ATOM 7641 C C . TYR F 1 72 ? 103.569 120.150 129.266 1.00 80.18 72 TYR F C 1
ATOM 7642 O O . TYR F 1 72 ? 103.587 118.985 129.682 1.00 79.93 72 TYR F O 1
ATOM 7651 N N . GLU F 1 73 ? 104.174 121.145 129.911 1.00 82.47 73 GLU F N 1
ATOM 7652 C CA . GLU F 1 73 ? 104.850 120.901 131.177 1.00 82.53 73 GLU F CA 1
ATOM 7653 C C . GLU F 1 73 ? 103.868 120.437 132.243 1.00 82.78 73 GLU F C 1
ATOM 7654 O O . GLU F 1 73 ? 104.176 119.535 133.028 1.00 86.13 73 GLU F O 1
ATOM 7660 N N . LYS F 1 74 ? 102.682 121.044 132.286 1.00 78.40 74 LYS F N 1
ATOM 7661 C CA . LYS F 1 74 ? 101.676 120.637 133.257 1.00 73.81 74 LYS F CA 1
ATOM 7662 C C . LYS F 1 74 ? 101.190 119.218 132.998 1.00 77.30 74 LYS F C 1
ATOM 7663 O O . LYS F 1 74 ? 101.028 118.433 133.937 1.00 81.33 74 LYS F O 1
ATOM 7669 N N . LEU F 1 75 ? 100.947 118.871 131.733 1.00 73.37 75 LEU F N 1
ATOM 7670 C CA . LEU F 1 75 ? 100.479 117.528 131.413 1.00 70.28 75 LEU F CA 1
ATOM 7671 C C . LEU F 1 75 ? 101.540 116.478 131.698 1.00 72.25 75 LEU F C 1
ATOM 7672 O O . LEU F 1 75 ? 101.205 115.352 132.073 1.00 75.61 75 LEU F O 1
ATOM 7677 N N . SER F 1 76 ? 102.816 116.818 131.531 1.00 73.60 76 SER F N 1
ATOM 7678 C CA . SER F 1 76 ? 103.867 115.852 131.815 1.00 75.19 76 SER F CA 1
ATOM 7679 C C . SER F 1 76 ? 103.944 115.474 133.287 1.00 81.28 76 SER F C 1
ATOM 7680 O O . SER F 1 76 ? 104.614 114.494 133.621 1.00 86.23 76 SER F O 1
ATOM 7683 N N . LYS F 1 77 ? 103.286 116.220 134.170 1.00 80.60 77 LYS F N 1
ATOM 7684 C CA . LYS F 1 77 ? 103.311 115.955 135.600 1.00 80.47 77 LYS F CA 1
ATOM 7685 C C . LYS F 1 77 ? 102.038 115.289 136.099 1.00 85.29 77 LYS F C 1
ATOM 7686 O O . LYS F 1 77 ? 101.864 115.140 137.310 1.00 91.43 77 LYS F O 1
ATOM 7692 N N . ILE F 1 78 ? 101.149 114.880 135.201 1.00 84.83 78 ILE F N 1
ATOM 7693 C CA . ILE F 1 78 ? 99.854 114.324 135.566 1.00 80.93 78 ILE F CA 1
ATOM 7694 C C . ILE F 1 78 ? 99.808 112.871 135.124 1.00 84.74 78 ILE F C 1
ATOM 7695 O O . ILE F 1 78 ? 100.132 112.555 133.974 1.00 87.61 78 ILE F O 1
ATOM 7700 N N . ASN F 1 79 ? 99.421 111.986 136.038 1.00 86.89 79 ASN F N 1
ATOM 7701 C CA . ASN F 1 79 ? 99.231 110.571 135.736 1.00 88.20 79 ASN F CA 1
ATOM 7702 C C . ASN F 1 79 ? 97.778 110.222 136.019 1.00 84.98 79 ASN F C 1
ATOM 7703 O O . ASN F 1 79 ? 97.360 110.181 137.180 1.00 83.64 79 ASN F O 1
ATOM 7708 N N . LEU F 1 80 ? 97.016 109.983 134.969 1.00 80.98 80 LEU F N 1
ATOM 7709 C CA . LEU F 1 80 ? 95.605 109.651 135.109 1.00 79.14 80 LEU F CA 1
ATOM 7710 C C . LEU F 1 80 ? 95.441 108.147 135.275 1.00 81.38 80 LEU F C 1
ATOM 7711 O O . LEU F 1 80 ? 95.996 107.381 134.481 1.00 83.98 80 LEU F O 1
ATOM 7716 N N . PRO F 1 81 ? 94.714 107.691 136.290 1.00 79.25 81 PRO F N 1
ATOM 7717 C CA . PRO F 1 81 ? 94.529 106.250 136.473 1.00 79.67 81 PRO F CA 1
ATOM 7718 C C . PRO F 1 81 ? 93.636 105.657 135.397 1.00 82.84 81 PRO F C 1
ATOM 7719 O O . PRO F 1 81 ? 92.811 106.342 134.791 1.00 88.33 81 PRO F O 1
ATOM 7723 N N . GLY F 1 82 ? 93.804 104.363 135.170 1.00 77.87 82 GLY F N 1
ATOM 7724 C CA . GLY F 1 82 ? 92.984 103.645 134.217 1.00 75.34 82 GLY F CA 1
ATOM 7725 C C . GLY F 1 82 ? 93.695 103.436 132.899 1.00 78.65 82 GLY F C 1
ATOM 7726 O O . GLY F 1 82 ? 94.922 103.489 132.795 1.00 79.75 82 GLY F O 1
ATOM 7727 N N . ASP F 1 83 ? 92.895 103.194 131.863 1.00 79.39 83 ASP F N 1
ATOM 7728 C CA . ASP F 1 83 ? 93.456 103.013 130.524 1.00 78.58 83 ASP F CA 1
ATOM 7729 C C . ASP F 1 83 ? 93.368 104.345 129.795 1.00 79.57 83 ASP F C 1
ATOM 7730 O O . ASP F 1 83 ? 92.308 104.754 129.336 1.00 80.99 83 ASP F O 1
ATOM 7735 N N . VAL F 1 84 ? 94.495 105.031 129.681 1.00 76.84 84 VAL F N 1
ATOM 7736 C CA . VAL F 1 84 ? 94.526 106.387 129.148 1.00 69.10 84 VAL F CA 1
ATOM 7737 C C . VAL F 1 84 ? 95.293 106.406 127.836 1.00 70.64 84 VAL F C 1
ATOM 7738 O O . VAL F 1 84 ? 96.366 105.808 127.718 1.00 75.60 84 VAL F O 1
ATOM 7742 N N . TYR F 1 85 ? 94.734 107.091 126.844 1.00 71.35 85 TYR F N 1
ATOM 7743 C CA . TYR F 1 85 ? 95.407 107.355 125.581 1.00 69.19 85 TYR F CA 1
ATOM 7744 C C . TYR F 1 85 ? 95.468 108.856 125.356 1.00 69.57 85 TYR F C 1
ATOM 7745 O O . TYR F 1 85 ? 94.452 109.544 125.463 1.00 69.72 85 TYR F O 1
ATOM 7754 N N . SER F 1 86 ? 96.658 109.359 125.059 1.00 69.69 86 SER F N 1
ATOM 7755 C CA . SER F 1 86 ? 96.898 110.782 124.858 1.00 63.03 86 SER F CA 1
ATOM 7756 C C . SER F 1 86 ? 97.239 111.000 123.390 1.00 63.64 86 SER F C 1
ATOM 7757 O O . SER F 1 86 ? 98.307 110.586 122.932 1.00 71.22 86 SER F O 1
ATOM 7760 N N . ILE F 1 87 ? 96.293 111.581 122.650 1.00 61.95 87 ILE F N 1
ATOM 7761 C CA . ILE F 1 87 ? 96.476 111.691 121.175 1.00 60.24 87 ILE F CA 1
ATOM 7762 C C . ILE F 1 87 ? 96.491 113.150 120.727 1.00 60.12 87 ILE F C 1
ATOM 7763 O O . ILE F 1 87 ? 95.460 113.821 120.888 1.00 64.33 87 ILE F O 1
ATOM 7768 N N . PRO F 1 88 ? 97.606 113.672 120.174 1.00 60.46 88 PRO F N 1
ATOM 7769 C CA . PRO F 1 88 ? 97.616 115.025 119.607 1.00 57.25 88 PRO F CA 1
ATOM 7770 C C . PRO F 1 88 ? 96.568 115.180 118.518 1.00 54.43 88 PRO F C 1
ATOM 7771 O O . PRO F 1 88 ? 96.315 114.261 117.740 1.00 58.95 88 PRO F O 1
ATOM 7775 N N . ALA F 1 89 ? 95.968 116.363 118.454 1.00 53.69 89 ALA F N 1
ATOM 7776 C CA . ALA F 1 89 ? 94.838 116.577 117.567 1.00 54.35 89 ALA F CA 1
ATOM 7777 C C . ALA F 1 89 ? 94.792 118.026 117.112 1.00 59.03 89 ALA F C 1
ATOM 7778 O O . ALA F 1 89 ? 95.380 118.917 117.728 1.00 65.44 89 ALA F O 1
ATOM 7780 N N . GLY F 1 90 ? 94.078 118.243 116.013 1.00 52.97 90 GLY F N 1
ATOM 7781 C CA . GLY F 1 90 ? 93.819 119.574 115.525 1.00 53.12 90 GLY F CA 1
ATOM 7782 C C . GLY F 1 90 ? 92.343 119.738 115.223 1.00 60.83 90 GLY F C 1
ATOM 7783 O O . GLY F 1 90 ? 91.592 118.772 115.142 1.00 65.23 90 GLY F O 1
ATOM 7784 N N . ASP F 1 91 ? 91.942 120.992 115.061 1.00 63.63 91 ASP F N 1
ATOM 7785 C CA . ASP F 1 91 ? 90.554 121.305 114.759 1.00 62.63 91 ASP F CA 1
ATOM 7786 C C . ASP F 1 91 ? 90.214 120.874 113.339 1.00 67.26 91 ASP F C 1
ATOM 7787 O O . ASP F 1 91 ? 90.923 121.215 112.391 1.00 74.00 91 ASP F O 1
ATOM 7792 N N . LEU F 1 92 ? 89.120 120.125 113.190 1.00 64.98 92 LEU F N 1
ATOM 7793 C CA . LEU F 1 92 ? 88.753 119.607 111.876 1.00 62.59 92 LEU F CA 1
ATOM 7794 C C . LEU F 1 92 ? 88.375 120.722 110.914 1.00 69.67 92 LEU F C 1
ATOM 7795 O O . LEU F 1 92 ? 88.620 120.607 109.709 1.00 73.01 92 LEU F O 1
ATOM 7800 N N . SER F 1 93 ? 87.776 121.798 111.418 1.00 71.28 93 SER F N 1
ATOM 7801 C CA . SER F 1 93 ? 87.437 122.916 110.550 1.00 68.36 93 SER F CA 1
ATOM 7802 C C . SER F 1 93 ? 88.683 123.556 109.954 1.00 71.18 93 SER F C 1
ATOM 7803 O O . SER F 1 93 ? 88.658 123.995 108.802 1.00 78.22 93 SER F O 1
ATOM 7806 N N . ASP F 1 94 ? 89.782 123.608 110.708 1.00 71.99 94 ASP F N 1
ATOM 7807 C CA . ASP F 1 94 ? 91.032 124.112 110.146 1.00 71.90 94 ASP F CA 1
ATOM 7808 C C . ASP F 1 94 ? 91.541 123.213 109.029 1.00 70.73 94 ASP F C 1
ATOM 7809 O O . ASP F 1 94 ? 91.999 123.701 107.990 1.00 73.44 94 ASP F O 1
ATOM 7814 N N . LYS F 1 95 ? 91.471 121.897 109.225 1.00 68.87 95 LYS F N 1
ATOM 7815 C CA . LYS F 1 95 ? 91.902 120.967 108.188 1.00 68.04 95 LYS F CA 1
ATOM 7816 C C . LYS F 1 95 ? 91.047 121.105 106.936 1.00 71.71 95 LYS F C 1
ATOM 7817 O O . LYS F 1 95 ? 91.563 121.048 105.816 1.00 77.12 95 LYS F O 1
ATOM 7823 N N . MET F 1 96 ? 89.736 121.281 107.103 1.00 71.89 96 MET F N 1
ATOM 7824 C CA . MET F 1 96 ? 88.870 121.504 105.951 1.00 70.97 96 MET F CA 1
ATOM 7825 C C . MET F 1 96 ? 89.158 122.837 105.276 1.00 75.57 96 MET F C 1
ATOM 7826 O O . MET F 1 96 ? 89.044 122.947 104.052 1.00 75.84 96 MET F O 1
ATOM 7831 N N . GLN F 1 97 ? 89.512 123.862 106.049 1.00 74.96 97 GLN F N 1
ATOM 7832 C CA . GLN F 1 97 ? 89.877 125.141 105.456 1.00 73.33 97 GLN F CA 1
ATOM 7833 C C . GLN F 1 97 ? 91.169 125.041 104.660 1.00 75.32 97 GLN F C 1
ATOM 7834 O O . GLN F 1 97 ? 91.313 125.706 103.629 1.00 78.28 97 GLN F O 1
ATOM 7840 N N . SER F 1 98 ? 92.117 124.223 105.116 1.00 76.58 98 SER F N 1
ATOM 7841 C CA . SER F 1 98 ? 93.372 124.076 104.390 1.00 75.32 98 SER F CA 1
ATOM 7842 C C . SER F 1 98 ? 93.174 123.433 103.023 1.00 76.90 98 SER F C 1
ATOM 7843 O O . SER F 1 98 ? 93.950 123.702 102.102 1.00 85.47 98 SER F O 1
ATOM 7846 N N . VAL F 1 99 ? 92.164 122.579 102.867 1.00 74.18 99 VAL F N 1
ATOM 7847 C CA . VAL F 1 99 ? 91.925 121.936 101.580 1.00 72.54 99 VAL F CA 1
ATOM 7848 C C . VAL F 1 99 ? 90.924 122.759 100.785 1.00 74.34 99 VAL F C 1
ATOM 7849 O O . VAL F 1 99 ? 90.472 122.341 99.716 1.00 79.56 99 VAL F O 1
ATOM 7853 N N . GLY F 1 100 ? 90.570 123.931 101.295 1.00 70.73 100 GLY F N 1
ATOM 7854 C CA . GLY F 1 100 ? 89.716 124.841 100.564 1.00 69.44 100 GLY F CA 1
ATOM 7855 C C . GLY F 1 100 ? 88.232 124.661 100.762 1.00 80.45 100 GLY F C 1
ATOM 7856 O O . GLY F 1 100 ? 87.452 125.186 99.963 1.00 86.12 100 GLY F O 1
ATOM 7857 N N . VAL F 1 101 ? 87.810 123.944 101.797 1.00 82.52 101 VAL F N 1
ATOM 7858 C CA . VAL F 1 101 ? 86.398 123.749 102.100 1.00 78.03 101 VAL F CA 1
ATOM 7859 C C . VAL F 1 101 ? 86.012 124.698 103.222 1.00 80.55 101 VAL F C 1
ATOM 7860 O O . VAL F 1 101 ? 86.720 124.799 104.230 1.00 82.12 101 VAL F O 1
ATOM 7864 N N . GLU F 1 102 ? 84.897 125.396 103.051 1.00 84.11 102 GLU F N 1
ATOM 7865 C CA . GLU F 1 102 ? 84.411 126.335 104.052 1.00 86.73 102 GLU F CA 1
ATOM 7866 C C . GLU F 1 102 ? 83.460 125.616 104.997 1.00 83.00 102 GLU F C 1
ATOM 7867 O O . GLU F 1 102 ? 82.433 125.084 104.565 1.00 82.97 102 GLU F O 1
ATOM 7873 N N . TRP F 1 103 ? 83.797 125.608 106.280 1.00 79.85 103 TRP F N 1
ATOM 7874 C CA . TRP F 1 103 ? 83.020 124.910 107.291 1.00 75.72 103 TRP F CA 1
ATOM 7875 C C . TRP F 1 103 ? 82.579 125.885 108.369 1.00 82.47 103 TRP F C 1
ATOM 7876 O O . TRP F 1 103 ? 83.400 126.628 108.913 1.00 86.76 103 TRP F O 1
ATOM 7887 N N . LYS F 1 104 ? 81.297 125.867 108.678 1.00 81.42 104 LYS F N 1
ATOM 7888 C CA . LYS F 1 104 ? 80.758 126.740 109.748 1.00 79.06 104 LYS F CA 1
ATOM 7889 C C . LYS F 1 104 ? 81.368 126.317 111.080 1.00 81.10 104 LYS F C 1
ATOM 7890 O O . LYS F 1 104 ? 81.353 125.114 111.384 1.00 84.45 104 LYS F O 1
ATOM 7896 N N . ARG F 1 105 ? 81.867 127.254 111.835 1.00 79.21 105 ARG F N 1
ATOM 7897 C CA . ARG F 1 105 ? 82.478 127.011 113.133 1.00 75.35 105 ARG F CA 1
ATOM 7898 C C . ARG F 1 105 ? 81.485 127.396 114.217 1.00 79.27 105 ARG F C 1
ATOM 7899 O O . ARG F 1 105 ? 81.016 128.537 114.258 1.00 79.27 105 ARG F O 1
ATOM 7907 N N . TRP F 1 106 ? 81.170 126.449 115.090 1.00 82.09 106 TRP F N 1
ATOM 7908 C CA . TRP F 1 106 ? 80.232 126.683 116.175 1.00 82.03 106 TRP F CA 1
ATOM 7909 C C . TRP F 1 106 ? 80.997 127.029 117.441 1.00 88.40 106 TRP F C 1
ATOM 7910 O O . TRP F 1 106 ? 81.965 126.350 117.792 1.00 88.88 106 TRP F O 1
ATOM 7921 N N . ASP F 1 107 ? 80.551 128.077 118.130 1.00 92.70 107 ASP F N 1
ATOM 7922 C CA . ASP F 1 107 ? 81.231 128.502 119.379 1.00 96.13 107 ASP F CA 1
ATOM 7923 C C . ASP F 1 107 ? 80.915 127.499 120.490 1.00 96.54 107 ASP F C 1
ATOM 7924 O O . ASP F 1 107 ? 81.835 127.173 121.262 1.00 97.17 107 ASP F O 1
ATOM 7929 N N . ASP F 1 108 ? 79.671 127.020 120.554 1.00 94.43 108 ASP F N 1
ATOM 7930 C CA . ASP F 1 108 ? 79.278 126.122 121.673 1.00 93.19 108 ASP F CA 1
ATOM 7931 C C . ASP F 1 108 ? 78.444 124.943 121.167 1.00 87.75 108 ASP F C 1
ATOM 7932 O O . ASP F 1 108 ? 77.828 125.068 120.093 1.00 86.46 108 ASP F O 1
ATOM 7937 N N . LEU F 1 109 ? 78.431 123.845 121.926 1.00 85.51 109 LEU F N 1
ATOM 7938 C CA . LEU F 1 109 ? 77.610 122.662 121.567 1.00 76.12 109 LEU F CA 1
ATOM 7939 C C . LEU F 1 109 ? 76.403 122.622 122.503 1.00 80.53 109 LEU F C 1
ATOM 7940 O O . LEU F 1 109 ? 76.561 123.009 123.673 1.00 84.02 109 LEU F O 1
ATOM 7945 N N . PRO F 1 110 ? 75.208 122.184 122.054 1.00 80.51 110 PRO F N 1
ATOM 7946 C CA . PRO F 1 110 ? 74.066 122.037 122.950 1.00 76.26 110 PRO F CA 1
ATOM 7947 C C . PRO F 1 110 ? 74.359 120.887 123.921 1.00 78.29 110 PRO F C 1
ATOM 7948 O O . PRO F 1 110 ? 75.291 120.147 123.682 1.00 83.82 110 PRO F O 1
ATOM 7952 N N . ASP F 1 111 ? 73.564 120.756 124.982 1.00 83.09 111 ASP F N 1
ATOM 7953 C CA . ASP F 1 111 ? 73.828 119.705 125.998 1.00 84.66 111 ASP F CA 1
ATOM 7954 C C . ASP F 1 111 ? 73.043 118.437 125.649 1.00 81.04 111 ASP F C 1
ATOM 7955 O O . ASP F 1 111 ? 73.257 117.417 126.327 1.00 84.58 111 ASP F O 1
ATOM 7960 N N . ALA F 1 112 ? 72.197 118.479 124.617 1.00 75.88 112 ALA F N 1
ATOM 7961 C CA . ALA F 1 112 ? 71.357 117.332 124.318 1.00 71.23 112 ALA F CA 1
ATOM 7962 C C . ALA F 1 112 ? 71.648 116.774 122.932 1.00 70.49 112 ALA F C 1
ATOM 7963 O O . ALA F 1 112 ? 72.140 117.479 122.048 1.00 74.90 112 ALA F O 1
ATOM 7965 N N . ASN F 1 113 ? 71.334 115.488 122.766 1.00 70.33 113 ASN F N 1
ATOM 7966 C CA . ASN F 1 113 ? 71.420 114.786 121.486 1.00 64.49 113 ASN F CA 1
ATOM 7967 C C . ASN F 1 113 ? 72.849 114.711 120.961 1.00 65.32 113 ASN F C 1
ATOM 7968 O O . ASN F 1 113 ? 73.077 114.662 119.754 1.00 70.77 113 ASN F O 1
ATOM 7973 N N . LEU F 1 114 ? 73.821 114.679 121.862 1.00 63.40 114 LEU F N 1
ATOM 7974 C CA . LEU F 1 114 ? 75.218 114.666 121.452 1.00 56.84 114 LEU F CA 1
ATOM 7975 C C . LEU F 1 114 ? 75.607 113.272 120.978 1.00 60.35 114 LEU F C 1
ATOM 7976 O O . LEU F 1 114 ? 75.495 112.300 121.729 1.00 67.90 114 LEU F O 1
ATOM 7981 N N . THR F 1 115 ? 76.068 113.175 119.735 1.00 57.07 115 THR F N 1
ATOM 7982 C CA . THR F 1 115 ? 76.466 111.920 119.120 1.00 56.88 115 THR F CA 1
ATOM 7983 C C . THR F 1 115 ? 77.911 112.034 118.666 1.00 56.83 115 THR F C 1
ATOM 7984 O O . THR F 1 115 ? 78.295 113.042 118.068 1.00 62.50 115 THR F O 1
ATOM 7988 N N . LEU F 1 116 ? 78.704 111.008 118.942 1.00 53.59 116 LEU F N 1
ATOM 7989 C CA . LEU F 1 116 ? 80.114 110.988 118.586 1.00 53.83 116 LEU F CA 1
ATOM 7990 C C . LEU F 1 116 ? 80.328 109.993 117.457 1.00 54.28 116 LEU F C 1
ATOM 7991 O O . LEU F 1 116 ? 79.982 108.817 117.590 1.00 59.13 116 LEU F O 1
ATOM 7996 N N . PHE F 1 117 ? 80.889 110.471 116.352 1.00 53.09 117 PHE F N 1
ATOM 7997 C CA . PHE F 1 117 ? 81.306 109.647 115.229 1.00 53.01 117 PHE F CA 1
ATOM 7998 C C . PHE F 1 117 ? 82.824 109.615 115.190 1.00 55.82 117 PHE F C 1
ATOM 7999 O O . PHE F 1 117 ? 83.466 110.666 115.158 1.00 64.59 117 PHE F O 1
ATOM 8007 N N . GLU F 1 118 ? 83.393 108.424 115.195 1.00 54.60 118 GLU F N 1
ATOM 8008 C CA . GLU F 1 118 ? 84.818 108.236 114.961 1.00 56.04 118 GLU F CA 1
ATOM 8009 C C . GLU F 1 118 ? 84.966 107.587 113.597 1.00 57.25 118 GLU F C 1
ATOM 8010 O O . GLU F 1 118 ? 84.494 106.467 113.387 1.00 63.93 118 GLU F O 1
ATOM 8016 N N . ARG F 1 119 ? 85.613 108.284 112.673 1.00 57.98 119 ARG F N 1
ATOM 8017 C CA . ARG F 1 119 ? 85.795 107.769 111.325 1.00 54.90 119 ARG F CA 1
ATOM 8018 C C . ARG F 1 119 ? 87.276 107.629 111.021 1.00 55.16 119 ARG F C 1
ATOM 8019 O O . ARG F 1 119 ? 88.056 108.555 111.259 1.00 60.36 119 ARG F O 1
ATOM 8027 N N . THR F 1 120 ? 87.649 106.463 110.506 1.00 59.86 120 THR F N 1
ATOM 8028 C CA . THR F 1 120 ? 89.001 106.175 110.056 1.00 58.83 120 THR F CA 1
ATOM 8029 C C . THR F 1 120 ? 88.962 105.901 108.563 1.00 65.25 120 THR F C 1
ATOM 8030 O O . THR F 1 120 ? 88.185 105.058 108.107 1.00 73.16 120 THR F O 1
ATOM 8034 N N . LEU F 1 121 ? 89.798 106.607 107.809 1.00 65.25 121 LEU F N 1
ATOM 8035 C CA . LEU F 1 121 ? 89.872 106.462 106.362 1.00 65.39 121 LEU F CA 1
ATOM 8036 C C . LEU F 1 121 ? 90.962 105.465 106.002 1.00 70.92 121 LEU F C 1
ATOM 8037 O O . LEU F 1 121 ? 92.102 105.596 106.455 1.00 76.39 121 LEU F O 1
ATOM 8042 N N . GLU F 1 122 ? 90.616 104.481 105.180 1.00 71.33 122 GLU F N 1
ATOM 8043 C CA . GLU F 1 122 ? 91.528 103.413 104.787 1.00 74.02 122 GLU F CA 1
ATOM 8044 C C . GLU F 1 122 ? 91.513 103.225 103.279 1.00 77.10 122 GLU F C 1
ATOM 8045 O O . GLU F 1 122 ? 91.378 102.111 102.772 1.00 83.40 122 GLU F O 1
ATOM 8051 N N . LEU F 1 123 ? 91.650 104.319 102.533 1.00 73.24 123 LEU F N 1
ATOM 8052 C CA . LEU F 1 123 ? 91.587 104.242 101.079 1.00 73.66 123 LEU F CA 1
ATOM 8053 C C . LEU F 1 123 ? 92.845 103.590 100.523 1.00 75.83 123 LEU F C 1
ATOM 8054 O O . LEU F 1 123 ? 93.853 104.260 100.289 1.00 77.69 123 LEU F O 1
ATOM 8059 N N . LYS F 1 124 ? 92.782 102.282 100.300 1.00 74.16 124 LYS F N 1
ATOM 8060 C CA . LYS F 1 124 ? 93.964 101.508 99.951 1.00 73.19 124 LYS F CA 1
ATOM 8061 C C . LYS F 1 124 ? 94.453 101.843 98.549 1.00 73.22 124 LYS F C 1
ATOM 8062 O O . LYS F 1 124 ? 93.661 102.043 97.626 1.00 77.14 124 LYS F O 1
ATOM 8068 N N . GLY F 1 125 ? 95.773 101.906 98.396 1.00 71.82 125 GLY F N 1
ATOM 8069 C CA . GLY F 1 125 ? 96.374 102.108 97.095 1.00 69.89 125 GLY F CA 1
ATOM 8070 C C . GLY F 1 125 ? 96.280 103.509 96.543 1.00 70.43 125 GLY F C 1
ATOM 8071 O O . GLY F 1 125 ? 96.430 103.696 95.336 1.00 80.21 125 GLY F O 1
ATOM 8072 N N . GLU F 1 126 ? 96.044 104.496 97.380 1.00 66.49 126 GLU F N 1
ATOM 8073 C CA . GLU F 1 126 ? 95.918 105.851 96.884 1.00 60.24 126 GLU F CA 1
ATOM 8074 C C . GLU F 1 126 ? 97.071 106.712 97.376 1.00 63.11 126 GLU F C 1
ATOM 8075 O O . GLU F 1 126 ? 97.512 106.559 98.517 1.00 69.35 126 GLU F O 1
ATOM 8081 N N . PRO F 1 127 ? 97.585 107.612 96.547 1.00 63.56 127 PRO F N 1
ATOM 8082 C CA . PRO F 1 127 ? 98.595 108.558 97.032 1.00 57.41 127 PRO F CA 1
ATOM 8083 C C . PRO F 1 127 ? 97.972 109.619 97.918 1.00 60.41 127 PRO F C 1
ATOM 8084 O O . PRO F 1 127 ? 96.750 109.662 98.067 1.00 65.96 127 PRO F O 1
ATOM 8088 N N . LEU F 1 128 ? 98.799 110.477 98.514 1.00 59.35 128 LEU F N 1
ATOM 8089 C CA . LEU F 1 128 ? 98.276 111.517 99.390 1.00 55.92 128 LEU F CA 1
ATOM 8090 C C . LEU F 1 128 ? 97.359 112.474 98.640 1.00 61.13 128 LEU F C 1
ATOM 8091 O O . LEU F 1 128 ? 96.368 112.951 99.202 1.00 64.01 128 LEU F O 1
ATOM 8096 N N . GLU F 1 129 ? 97.665 112.756 97.374 1.00 62.53 129 GLU F N 1
ATOM 8097 C CA . GLU F 1 129 ? 96.824 113.643 96.579 1.00 58.00 129 GLU F CA 1
ATOM 8098 C C . GLU F 1 129 ? 95.443 113.044 96.345 1.00 60.76 129 GLU F C 1
ATOM 8099 O O . GLU F 1 129 ? 94.439 113.762 96.367 1.00 61.39 129 GLU F O 1
ATOM 8105 N N . GLY F 1 130 ? 95.371 111.734 96.112 1.00 61.99 130 GLY F N 1
ATOM 8106 C CA . GLY F 1 130 ? 94.076 111.100 95.932 1.00 60.63 130 GLY F CA 1
ATOM 8107 C C . GLY F 1 130 ? 93.228 111.144 97.187 1.00 58.84 130 GLY F C 1
ATOM 8108 O O . GLY F 1 130 ? 92.024 111.409 97.126 1.00 62.57 130 GLY F O 1
ATOM 8109 N N . LEU F 1 131 ? 93.841 110.885 98.340 1.00 59.05 131 LEU F N 1
ATOM 8110 C CA . LEU F 1 131 ? 93.120 110.999 99.600 1.00 56.91 131 LEU F CA 1
ATOM 8111 C C . LEU F 1 131 ? 92.655 112.428 99.837 1.00 57.20 131 LEU F C 1
ATOM 8112 O O . LEU F 1 131 ? 91.532 112.655 100.299 1.00 61.33 131 LEU F O 1
ATOM 8117 N N . ALA F 1 132 ? 93.506 113.405 99.525 1.00 57.85 132 ALA F N 1
ATOM 8118 C CA . ALA F 1 132 ? 93.119 114.801 99.683 1.00 55.78 132 ALA F CA 1
ATOM 8119 C C . ALA F 1 132 ? 91.945 115.156 98.784 1.00 56.37 132 ALA F C 1
ATOM 8120 O O . ALA F 1 132 ? 91.047 115.894 99.195 1.00 62.54 132 ALA F O 1
ATOM 8122 N N . SER F 1 133 ? 91.937 114.656 97.548 1.00 54.15 133 SER F N 1
ATOM 8123 C CA . SER F 1 133 ? 90.823 114.944 96.648 1.00 51.93 133 SER F CA 1
ATOM 8124 C C . SER F 1 133 ? 89.532 114.297 97.134 1.00 55.79 133 SER F C 1
ATOM 8125 O O . SER F 1 133 ? 88.463 114.921 97.090 1.00 59.56 133 SER F O 1
ATOM 8128 N N . HIS F 1 134 ? 89.612 113.051 97.605 1.00 55.69 134 HIS F N 1
ATOM 8129 C CA . HIS F 1 134 ? 88.434 112.405 98.176 1.00 53.02 134 HIS F CA 1
ATOM 8130 C C . HIS F 1 134 ? 87.896 113.199 99.355 1.00 58.17 134 HIS F C 1
ATOM 8131 O O . HIS F 1 134 ? 86.688 113.442 99.454 1.00 61.96 134 HIS F O 1
ATOM 8138 N N . MET F 1 135 ? 88.783 113.625 100.251 1.00 58.92 135 MET F N 1
ATOM 8139 C CA . MET F 1 135 ? 88.349 114.354 101.433 1.00 56.22 135 MET F CA 1
ATOM 8140 C C . MET F 1 135 ? 87.795 115.724 101.080 1.00 60.29 135 MET F C 1
ATOM 8141 O O . MET F 1 135 ? 86.842 116.179 101.712 1.00 66.17 135 MET F O 1
ATOM 8146 N N . LYS F 1 136 ? 88.371 116.397 100.085 1.00 59.84 136 LYS F N 1
ATOM 8147 C CA . LYS F 1 136 ? 87.844 117.689 99.665 1.00 56.81 136 LYS F CA 1
ATOM 8148 C C . LYS F 1 136 ? 86.446 117.554 99.081 1.00 60.01 136 LYS F C 1
ATOM 8149 O O . LYS F 1 136 ? 85.555 118.351 99.398 1.00 65.15 136 LYS F O 1
ATOM 8155 N N . ALA F 1 137 ? 86.229 116.548 98.231 1.00 58.06 137 ALA F N 1
ATOM 8156 C CA . ALA F 1 137 ? 84.894 116.334 97.684 1.00 56.00 137 ALA F CA 1
ATOM 8157 C C . ALA F 1 137 ? 83.897 115.987 98.780 1.00 60.63 137 ALA F C 1
ATOM 8158 O O . ALA F 1 137 ? 82.769 116.496 98.791 1.00 62.87 137 ALA F O 1
ATOM 8160 N N . PHE F 1 138 ? 84.300 115.128 99.719 1.00 64.91 138 PHE F N 1
ATOM 8161 C CA . PHE F 1 138 ? 83.417 114.774 100.823 1.00 59.58 138 PHE F CA 1
ATOM 8162 C C . PHE F 1 138 ? 83.083 115.987 101.677 1.00 61.76 138 PHE F C 1
ATOM 8163 O O . PHE F 1 138 ? 81.931 116.170 102.082 1.00 68.88 138 PHE F O 1
ATOM 8171 N N . GLY F 1 139 ? 84.078 116.823 101.970 1.00 62.28 139 GLY F N 1
ATOM 8172 C CA . GLY F 1 139 ? 83.829 118.011 102.763 1.00 63.51 139 GLY F CA 1
ATOM 8173 C C . GLY F 1 139 ? 82.900 118.984 102.073 1.00 65.45 139 GLY F C 1
ATOM 8174 O O . GLY F 1 139 ? 82.023 119.572 102.708 1.00 73.06 139 GLY F O 1
ATOM 8175 N N . GLU F 1 140 ? 83.071 119.166 100.764 1.00 64.58 140 GLU F N 1
ATOM 8176 C CA . GLU F 1 140 ? 82.151 120.023 100.028 1.00 66.23 140 GLU F CA 1
ATOM 8177 C C . GLU F 1 140 ? 80.734 119.474 100.077 1.00 68.43 140 GLU F C 1
ATOM 8178 O O . GLU F 1 140 ? 79.772 120.233 100.228 1.00 73.95 140 GLU F O 1
ATOM 8184 N N . LYS F 1 141 ? 80.583 118.156 99.948 1.00 66.92 141 LYS F N 1
ATOM 8185 C CA . LYS F 1 141 ? 79.247 117.569 99.989 1.00 67.04 141 LYS F CA 1
ATOM 8186 C C . LYS F 1 141 ? 78.609 117.712 101.364 1.00 70.89 141 LYS F C 1
ATOM 8187 O O . LYS F 1 141 ? 77.404 117.956 101.470 1.00 78.42 141 LYS F O 1
ATOM 8193 N N . VAL F 1 142 ? 79.398 117.558 102.432 1.00 70.42 142 VAL F N 1
ATOM 8194 C CA . VAL F 1 142 ? 78.844 117.490 103.780 1.00 69.12 142 VAL F CA 1
ATOM 8195 C C . VAL F 1 142 ? 78.773 118.849 104.466 1.00 73.18 142 VAL F C 1
ATOM 8196 O O . VAL F 1 142 ? 78.144 118.962 105.527 1.00 79.81 142 VAL F O 1
ATOM 8200 N N . SER F 1 143 ? 79.379 119.888 103.890 1.00 71.70 143 SER F N 1
ATOM 8201 C CA . SER F 1 143 ? 79.381 121.194 104.535 1.00 74.48 143 SER F CA 1
ATOM 8202 C C . SER F 1 143 ? 77.987 121.771 104.715 1.00 79.13 143 SER F C 1
ATOM 8203 O O . SER F 1 143 ? 77.797 122.631 105.577 1.00 88.28 143 SER F O 1
ATOM 8206 N N . HIS F 1 144 ? 77.012 121.333 103.922 1.00 79.03 144 HIS F N 1
ATOM 8207 C CA . HIS F 1 144 ? 75.670 121.890 104.042 1.00 82.30 144 HIS F CA 1
ATOM 8208 C C . HIS F 1 144 ? 74.960 121.376 105.285 1.00 82.43 144 HIS F C 1
ATOM 8209 O O . HIS F 1 144 ? 74.293 122.145 105.983 1.00 84.41 144 HIS F O 1
ATOM 8216 N N . VAL F 1 145 ? 75.087 120.082 105.580 1.00 81.84 145 VAL F N 1
ATOM 8217 C CA . VAL F 1 145 ? 74.502 119.565 106.811 1.00 78.84 145 VAL F CA 1
ATOM 8218 C C . VAL F 1 145 ? 75.368 119.930 108.006 1.00 77.57 145 VAL F C 1
ATOM 8219 O O . VAL F 1 145 ? 74.865 120.061 109.126 1.00 79.55 145 VAL F O 1
ATOM 8223 N N . MET F 1 146 ? 76.671 120.116 107.795 1.00 79.45 146 MET F N 1
ATOM 8224 C CA . MET F 1 146 ? 77.542 120.529 108.889 1.00 78.73 146 MET F CA 1
ATOM 8225 C C . MET F 1 146 ? 77.208 121.942 109.350 1.00 79.39 146 MET F C 1
ATOM 8226 O O . MET F 1 146 ? 77.423 122.293 110.514 1.00 81.73 146 MET F O 1
ATOM 8231 N N . GLU F 1 147 ? 76.627 122.746 108.459 1.00 79.84 147 GLU F N 1
ATOM 8232 C CA . GLU F 1 147 ? 76.240 124.138 108.814 1.00 80.45 147 GLU F CA 1
ATOM 8233 C C . GLU F 1 147 ? 74.890 124.129 109.537 1.00 82.03 147 GLU F C 1
ATOM 8234 O O . GLU F 1 147 ? 74.554 125.146 110.169 1.00 85.67 147 GLU F O 1
ATOM 8240 N N . LEU F 1 148 ? 74.151 123.021 109.462 1.00 81.06 148 LEU F N 1
ATOM 8241 C CA . LEU F 1 148 ? 72.824 122.946 110.058 1.00 78.70 148 LEU F CA 1
ATOM 8242 C C . LEU F 1 148 ? 72.847 122.561 111.532 1.00 78.51 148 LEU F C 1
ATOM 8243 O O . LEU F 1 148 ? 72.070 123.104 112.321 1.00 77.99 148 LEU F O 1
ATOM 8248 N N . TYR F 1 149 ? 73.710 121.633 111.922 1.00 78.77 149 TYR F N 1
ATOM 8249 C CA . TYR F 1 149 ? 73.689 121.122 113.282 1.00 71.96 149 TYR F CA 1
ATOM 8250 C C . TYR F 1 149 ? 74.972 121.473 114.016 1.00 70.16 149 TYR F C 1
ATOM 8251 O O . TYR F 1 149 ? 76.060 121.328 113.455 1.00 74.73 149 TYR F O 1
ATOM 8260 N N . PRO F 1 150 ? 74.875 121.925 115.264 1.00 67.43 150 PRO F N 1
ATOM 8261 C CA . PRO F 1 150 ? 76.083 122.267 116.020 1.00 64.62 150 PRO F CA 1
ATOM 8262 C C . PRO F 1 150 ? 77.003 121.068 116.153 1.00 65.09 150 PRO F C 1
ATOM 8263 O O . PRO F 1 150 ? 76.560 119.948 116.404 1.00 70.14 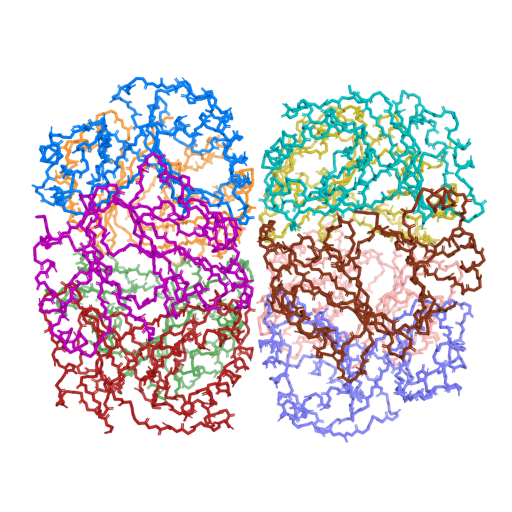150 PRO F O 1
ATOM 8267 N N . ASN F 1 151 ? 78.298 121.312 115.996 1.00 63.27 151 ASN F N 1
ATOM 8268 C CA . ASN F 1 151 ? 79.244 120.212 115.998 1.00 60.94 151 ASN F CA 1
ATOM 8269 C C . ASN F 1 151 ? 80.632 120.731 116.317 1.00 63.20 151 ASN F C 1
ATOM 8270 O O . ASN F 1 151 ? 80.951 121.894 116.069 1.00 71.23 151 ASN F O 1
ATOM 8275 N N . LYS F 1 152 ? 81.443 119.847 116.881 1.00 61.51 152 LYS F N 1
ATOM 8276 C CA . LYS F 1 152 ? 82.864 120.073 117.084 1.00 60.15 152 LYS F CA 1
ATOM 8277 C C . LYS F 1 152 ? 83.611 118.899 116.482 1.00 63.63 152 LYS F C 1
ATOM 8278 O O . LYS F 1 152 ? 83.258 117.745 116.732 1.00 72.02 152 LYS F O 1
ATOM 8284 N N . GLY F 1 153 ? 84.627 119.183 115.694 1.00 63.90 153 GLY F N 1
ATOM 8285 C CA . GLY F 1 153 ? 85.389 118.150 115.013 1.00 60.05 153 GLY F CA 1
ATOM 8286 C C . GLY F 1 153 ? 86.867 118.264 115.318 1.00 60.73 153 GLY F C 1
ATOM 8287 O O . GLY F 1 153 ? 87.406 119.366 115.403 1.00 64.28 153 GLY F O 1
ATOM 8288 N N . PHE F 1 154 ? 87.513 117.118 115.478 1.00 58.30 154 PHE F N 1
ATOM 8289 C CA . PHE F 1 154 ? 88.948 117.055 115.681 1.00 54.80 154 PHE F CA 1
ATOM 8290 C C . PHE F 1 154 ? 89.503 115.933 114.823 1.00 58.12 154 PHE F C 1
ATOM 8291 O O . PHE F 1 154 ? 88.822 114.946 114.554 1.00 66.77 154 PHE F O 1
ATOM 8299 N N . TYR F 1 155 ? 90.735 116.105 114.376 1.00 56.11 155 TYR F N 1
ATOM 8300 C CA . TYR F 1 155 ? 91.434 115.087 113.610 1.00 55.79 155 TYR F CA 1
ATOM 8301 C C . TYR F 1 155 ? 92.773 114.818 114.270 1.00 56.04 155 TYR F C 1
ATOM 8302 O O . TYR F 1 155 ? 93.364 115.705 114.881 1.00 60.56 155 TYR F O 1
ATOM 8311 N N . LEU F 1 156 ? 93.245 113.580 114.148 1.00 53.57 156 LEU F N 1
ATOM 8312 C CA . LEU F 1 156 ? 94.529 113.202 114.787 1.00 54.95 156 LEU F CA 1
ATOM 8313 C C . LEU F 1 156 ? 95.675 113.789 113.963 1.00 55.20 156 LEU F C 1
ATOM 8314 O O . LEU F 1 156 ? 95.657 113.629 112.735 1.00 60.25 156 LEU F O 1
ATOM 8319 N N . LEU F 1 157 ? 96.631 114.436 114.622 1.00 54.61 157 LEU F N 1
ATOM 8320 C CA . LEU F 1 157 ? 97.723 115.118 113.937 1.00 57.14 157 LEU F CA 1
ATOM 8321 C C . LEU F 1 157 ? 98.718 114.123 113.358 1.00 62.94 157 LEU F C 1
ATOM 8322 O O . LEU F 1 157 ? 99.240 113.264 114.073 1.00 64.23 157 LEU F O 1
ATOM 8327 N N . GLY F 1 158 ? 98.990 114.252 112.064 1.00 61.99 158 GLY F N 1
ATOM 8328 C CA . GLY F 1 158 ? 100.025 113.460 111.415 1.00 59.77 158 GLY F CA 1
ATOM 8329 C C . GLY F 1 158 ? 99.817 111.968 111.521 1.00 61.14 158 GLY F C 1
ATOM 8330 O O . GLY F 1 158 ? 100.788 111.216 111.649 1.00 67.60 158 GLY F O 1
ATOM 8331 N N . ARG F 1 159 ? 98.572 111.517 111.454 1.00 58.21 159 ARG F N 1
ATOM 8332 C CA . ARG F 1 159 ? 98.224 110.137 111.744 1.00 56.82 159 ARG F CA 1
ATOM 8333 C C . ARG F 1 159 ? 97.697 109.463 110.489 1.00 57.75 159 ARG F C 1
ATOM 8334 O O . ARG F 1 159 ? 96.790 109.984 109.836 1.00 64.50 159 ARG F O 1
ATOM 8342 N N . THR F 1 160 ? 98.280 108.319 110.145 1.00 59.15 160 THR F N 1
ATOM 8343 C CA . THR F 1 160 ? 97.761 107.456 109.103 1.00 58.98 160 THR F CA 1
ATOM 8344 C C . THR F 1 160 ? 97.513 106.073 109.686 1.00 60.03 160 THR F C 1
ATOM 8345 O O . THR F 1 160 ? 98.403 105.518 110.341 1.00 59.92 160 THR F O 1
ATOM 8349 N N . PRO F 1 161 ? 96.326 105.492 109.498 1.00 66.30 161 PRO F N 1
ATOM 8350 C CA . PRO F 1 161 ? 95.177 106.007 108.739 1.00 62.02 161 PRO F CA 1
ATOM 8351 C C . PRO F 1 161 ? 94.562 107.236 109.390 1.00 60.21 161 PRO F C 1
ATOM 8352 O O . PRO F 1 161 ? 94.453 107.299 110.604 1.00 65.67 161 PRO F O 1
ATOM 8356 N N . PRO F 1 162 ? 94.173 108.229 108.594 1.00 58.65 162 PRO F N 1
ATOM 8357 C CA . PRO F 1 162 ? 93.587 109.446 109.163 1.00 58.10 162 PRO F CA 1
ATOM 8358 C C . PRO F 1 162 ? 92.334 109.137 109.965 1.00 59.65 162 PRO F C 1
ATOM 8359 O O . PRO F 1 162 ? 91.522 108.295 109.583 1.00 62.10 162 PRO F O 1
ATOM 8363 N N . LYS F 1 163 ? 92.184 109.832 111.087 1.00 59.12 163 LYS F N 1
ATOM 8364 C CA . LYS F 1 163 ? 91.104 109.568 112.022 1.00 56.91 163 LYS F CA 1
ATOM 8365 C C . LYS F 1 163 ? 90.516 110.878 112.517 1.00 58.21 163 LYS F C 1
ATOM 8366 O O . LYS F 1 163 ? 91.250 111.822 112.829 1.00 63.48 163 LYS F O 1
ATOM 8372 N N . ALA F 1 164 ? 89.189 110.922 112.594 1.00 59.72 164 ALA F N 1
ATOM 8373 C CA . ALA F 1 164 ? 88.472 112.101 113.053 1.00 59.39 164 ALA F CA 1
ATOM 8374 C C . ALA F 1 164 ? 87.425 111.723 114.090 1.00 63.69 164 ALA F C 1
ATOM 8375 O O . ALA F 1 164 ? 86.756 110.693 113.966 1.00 68.58 164 ALA F O 1
ATOM 8377 N N . PHE F 1 165 ? 87.302 112.572 115.109 1.00 60.32 165 PHE F N 1
ATOM 8378 C CA . PHE F 1 165 ? 86.254 112.515 116.120 1.00 58.22 165 PHE F CA 1
ATOM 8379 C C . PHE F 1 165 ? 85.335 113.708 115.907 1.00 58.69 165 PHE F C 1
ATOM 8380 O O . PHE F 1 165 ? 85.785 114.853 115.982 1.00 64.58 165 PHE F O 1
ATOM 8388 N N . VAL F 1 166 ? 84.053 113.454 115.673 1.00 60.34 166 VAL F N 1
ATOM 8389 C CA . VAL F 1 166 ? 83.085 114.519 115.434 1.00 58.81 166 VAL F CA 1
ATOM 8390 C C . VAL F 1 166 ? 81.928 114.347 116.403 1.00 58.99 166 VAL F C 1
ATOM 8391 O O . VAL F 1 166 ? 81.280 113.298 116.416 1.00 60.85 166 VAL F O 1
ATOM 8395 N N . ILE F 1 167 ? 81.650 115.376 117.194 1.00 58.38 167 ILE F N 1
ATOM 8396 C CA . ILE F 1 167 ? 80.522 115.378 118.116 1.00 57.70 167 ILE F CA 1
ATOM 8397 C C . ILE F 1 167 ? 79.492 116.350 117.571 1.00 57.53 167 ILE F C 1
ATOM 8398 O O . ILE F 1 167 ? 79.785 117.535 117.390 1.00 63.12 167 ILE F O 1
ATOM 8403 N N . VAL F 1 168 ? 78.290 115.856 117.312 1.00 55.12 168 VAL F N 1
ATOM 8404 C CA . VAL F 1 168 ? 77.247 116.646 116.674 1.00 56.91 168 VAL F CA 1
ATOM 8405 C C . VAL F 1 168 ? 75.932 116.421 117.404 1.00 56.76 168 VAL F C 1
ATOM 8406 O O . VAL F 1 168 ? 75.638 115.307 117.843 1.00 60.16 168 VAL F O 1
ATOM 8410 N N . SER F 1 169 ? 75.186 117.510 117.603 1.00 58.36 169 SER F N 1
ATOM 8411 C CA . SER F 1 169 ? 73.830 117.438 118.205 1.00 63.78 169 SER F CA 1
ATOM 8412 C C . SER F 1 169 ? 72.808 117.084 117.118 1.00 67.56 169 SER F C 1
ATOM 8413 O O . SER F 1 169 ? 72.504 117.958 116.280 1.00 73.38 169 SER F O 1
ATOM 8416 N N . LEU F 1 170 ? 72.317 115.844 117.136 1.00 68.40 170 LEU F N 1
ATOM 8417 C CA . LEU F 1 170 ? 71.375 115.354 116.099 1.00 70.73 170 LEU F CA 1
ATOM 8418 C C . LEU F 1 170 ? 69.966 115.296 116.701 1.00 81.75 170 LEU F C 1
ATOM 8419 O O . LEU F 1 170 ? 69.719 114.416 117.548 1.00 84.48 170 LEU F O 1
ATOM 8424 N N . PRO F 1 171 ? 69.028 116.174 116.287 1.00 85.82 171 PRO F N 1
ATOM 8425 C CA . PRO F 1 171 ? 67.611 115.871 116.408 1.00 83.72 171 PRO F CA 1
ATOM 8426 C C . PRO F 1 171 ? 67.293 114.646 115.569 1.00 87.85 171 PRO F C 1
ATOM 8427 O O . PRO F 1 171 ? 68.122 114.236 114.737 1.00 91.73 171 PRO F O 1
ATOM 8431 N N . PHE F 1 172 ? 66.080 114.115 115.709 1.00 87.68 172 PHE F N 1
ATOM 8432 C CA . PHE F 1 172 ? 65.660 112.957 114.875 1.00 92.29 172 PHE F CA 1
ATOM 8433 C C . PHE F 1 172 ? 66.730 111.872 114.974 1.00 85.97 172 PHE F C 1
ATOM 8434 O O . PHE F 1 172 ? 67.110 111.277 113.947 1.00 82.76 172 PHE F O 1
ATOM 8442 N N . ARG F 1 173 ? 67.183 111.611 116.202 1.00 84.63 173 ARG F N 1
ATOM 8443 C CA . ARG F 1 173 ? 68.553 111.108 116.474 1.00 79.16 173 ARG F CA 1
ATOM 8444 C C . ARG F 1 173 ? 68.754 109.748 115.802 1.00 83.86 173 ARG F C 1
ATOM 8445 O O . ARG F 1 173 ? 69.643 109.647 114.931 1.00 88.39 173 ARG F O 1
ATOM 8453 N N . CYS F 1 174 ? 67.980 108.741 116.212 1.00 78.65 174 CYS F N 1
ATOM 8454 C CA . CYS F 1 174 ? 68.428 107.338 116.015 1.00 76.82 174 CYS F CA 1
ATOM 8455 C C . CYS F 1 174 ? 68.227 106.904 114.552 1.00 78.90 174 CYS F C 1
ATOM 8456 O O . CYS F 1 174 ? 68.680 105.798 114.205 1.00 80.75 174 CYS F O 1
ATOM 8459 N N . ARG F 1 175 ? 67.604 107.746 113.725 1.00 78.01 175 ARG F N 1
ATOM 8460 C CA . ARG F 1 175 ? 67.640 107.519 112.257 1.00 74.38 175 ARG F CA 1
ATOM 8461 C C . ARG F 1 175 ? 68.647 108.487 111.616 1.00 73.74 175 ARG F C 1
ATOM 8462 O O . ARG F 1 175 ? 69.224 108.115 110.577 1.00 75.80 175 ARG F O 1
ATOM 8470 N N . GLN F 1 176 ? 68.873 109.659 112.218 1.00 74.01 176 GLN F N 1
ATOM 8471 C CA . GLN F 1 176 ? 69.914 110.553 111.645 1.00 72.27 176 GLN F CA 1
ATOM 8472 C C . GLN F 1 176 ? 71.312 109.968 111.874 1.00 69.15 176 GLN F C 1
ATOM 8473 O O . GLN F 1 176 ? 72.217 110.335 111.111 1.00 73.13 176 GLN F O 1
ATOM 8479 N N . VAL F 1 177 ? 71.492 109.100 112.872 1.00 67.07 177 VAL F N 1
ATOM 8480 C CA . VAL F 1 177 ? 72.805 108.490 113.021 1.00 64.67 177 VAL F CA 1
ATOM 8481 C C . VAL F 1 177 ? 73.139 107.619 111.814 1.00 64.79 177 VAL F C 1
ATOM 8482 O O . VAL F 1 177 ? 74.236 107.734 111.258 1.00 69.69 177 VAL F O 1
ATOM 8486 N N . ARG F 1 178 ? 72.197 106.791 111.357 1.00 66.85 178 ARG F N 1
ATOM 8487 C CA . ARG F 1 178 ? 72.409 106.041 110.126 1.00 65.82 178 ARG F CA 1
ATOM 8488 C C . ARG F 1 178 ? 72.508 106.965 108.921 1.00 68.27 178 ARG F C 1
ATOM 8489 O O . ARG F 1 178 ? 73.385 106.783 108.071 1.00 71.47 178 ARG F O 1
ATOM 8497 N N . TYR F 1 179 ? 71.638 107.974 108.843 1.00 66.86 179 TYR F N 1
ATOM 8498 C CA . TYR F 1 179 ? 71.669 108.876 107.696 1.00 61.52 179 TYR F CA 1
ATOM 8499 C C . TYR F 1 179 ? 72.985 109.639 107.614 1.00 66.21 179 TYR F C 1
ATOM 8500 O O . TYR F 1 179 ? 73.513 109.852 106.519 1.00 72.90 179 TYR F O 1
ATOM 8509 N N . GLY F 1 180 ? 73.528 110.064 108.754 1.00 65.83 180 GLY F N 1
ATOM 8510 C CA . GLY F 1 180 ? 74.760 110.824 108.752 1.00 62.94 180 GLY F CA 1
ATOM 8511 C C . GLY F 1 180 ? 75.995 109.971 108.595 1.00 60.42 180 GLY F C 1
ATOM 8512 O O . GLY F 1 180 ? 76.999 110.428 108.046 1.00 66.95 180 GLY F O 1
ATOM 8513 N N . SER F 1 181 ? 75.955 108.730 109.075 1.00 59.80 181 SER F N 1
ATOM 8514 C CA . SER F 1 181 ? 77.056 107.827 108.783 1.00 59.29 181 SER F CA 1
ATOM 8515 C C . SER F 1 181 ? 77.073 107.434 107.313 1.00 62.11 181 SER F C 1
ATOM 8516 O O . SER F 1 181 ? 78.147 107.232 106.741 1.00 65.57 181 SER F O 1
ATOM 8519 N N . ASP F 1 182 ? 75.904 107.333 106.685 1.00 63.44 182 ASP F N 1
ATOM 8520 C CA . ASP F 1 182 ? 75.802 106.962 105.282 1.00 59.60 182 ASP F CA 1
ATOM 8521 C C . ASP F 1 182 ? 75.994 108.129 104.326 1.00 61.00 182 ASP F C 1
ATOM 8522 O O . ASP F 1 182 ? 76.176 107.896 103.129 1.00 66.20 182 ASP F O 1
ATOM 8527 N N . PHE F 1 183 ? 75.966 109.364 104.813 1.00 59.96 183 PHE F N 1
ATOM 8528 C CA . PHE F 1 183 ? 75.899 110.516 103.926 1.00 58.39 183 PHE F CA 1
ATOM 8529 C C . PHE F 1 183 ? 77.185 110.674 103.126 1.00 64.23 183 PHE F C 1
ATOM 8530 O O . PHE F 1 183 ? 78.278 110.748 103.692 1.00 66.06 183 PHE F O 1
ATOM 8538 N N . ALA F 1 184 ? 77.039 110.728 101.800 1.00 60.86 184 ALA F N 1
ATOM 8539 C CA . ALA F 1 184 ? 78.141 110.987 100.874 1.00 53.08 184 ALA F CA 1
ATOM 8540 C C . ALA F 1 184 ? 79.297 110.014 101.072 1.00 56.71 184 ALA F C 1
ATOM 8541 O O . ALA F 1 184 ? 80.460 110.365 100.879 1.00 62.47 184 ALA F O 1
ATOM 8543 N N . LEU F 1 185 ? 78.985 108.777 101.454 1.00 57.23 185 LEU F N 1
ATOM 8544 C CA . LEU F 1 185 ? 80.036 107.790 101.667 1.00 57.04 185 LEU F CA 1
ATOM 8545 C C . LEU F 1 185 ? 80.708 107.394 100.360 1.00 57.35 185 LEU F C 1
ATOM 8546 O O . LEU F 1 185 ? 81.880 107.009 100.361 1.00 60.82 185 LEU F O 1
ATOM 8551 N N . ASN F 1 186 ? 79.992 107.499 99.241 1.00 54.38 186 ASN F N 1
ATOM 8552 C CA . ASN F 1 186 ? 80.584 107.183 97.947 1.00 55.90 186 ASN F CA 1
ATOM 8553 C C . ASN F 1 186 ? 81.746 108.108 97.618 1.00 59.68 186 ASN F C 1
ATOM 8554 O O . ASN F 1 186 ? 82.692 107.694 96.942 1.00 64.67 186 ASN F O 1
ATOM 8559 N N . TYR F 1 187 ? 81.700 109.355 98.085 1.00 58.23 187 TYR F N 1
ATOM 8560 C CA . TYR F 1 187 ? 82.814 110.268 97.869 1.00 56.10 187 TYR F CA 1
ATOM 8561 C C . TYR F 1 187 ? 84.051 109.862 98.651 1.00 56.79 187 TYR F C 1
ATOM 8562 O O . TYR F 1 187 ? 85.146 110.334 98.341 1.00 62.03 187 TYR F O 1
ATOM 8571 N N . LEU F 1 188 ? 83.901 109.004 99.657 1.00 58.73 188 LEU F N 1
ATOM 8572 C CA . LEU F 1 188 ? 85.031 108.408 100.354 1.00 56.86 188 LEU F CA 1
ATOM 8573 C C . LEU F 1 188 ? 85.285 106.981 99.894 1.00 63.38 188 LEU F C 1
ATOM 8574 O O . LEU F 1 188 ? 85.822 106.170 100.653 1.00 70.63 188 LEU F O 1
ATOM 8579 N N . ASN F 1 189 ? 84.881 106.665 98.661 1.00 61.80 189 ASN F N 1
ATOM 8580 C CA . ASN F 1 189 ? 85.104 105.373 98.017 1.00 61.38 189 ASN F CA 1
ATOM 8581 C C . ASN F 1 189 ? 84.230 104.266 98.597 1.00 60.90 189 ASN F C 1
ATOM 8582 O O . ASN F 1 189 ? 84.621 103.101 98.601 1.00 68.05 189 ASN F O 1
ATOM 8587 N N . GLY F 1 190 ? 83.041 104.607 99.075 1.00 56.62 190 GLY F N 1
ATOM 8588 C CA . GLY F 1 190 ? 82.074 103.616 99.476 1.00 56.62 190 GLY F CA 1
ATOM 8589 C C . GLY F 1 190 ? 82.267 103.104 100.887 1.00 59.57 190 GLY F C 1
ATOM 8590 O O . GLY F 1 190 ? 83.182 103.510 101.605 1.00 63.58 190 GLY F O 1
ATOM 8591 N N . PRO F 1 191 ? 81.405 102.177 101.303 1.00 59.90 191 PRO F N 1
ATOM 8592 C CA . PRO F 1 191 ? 81.411 101.702 102.688 1.00 58.86 191 PRO F CA 1
ATOM 8593 C C . PRO F 1 191 ? 82.480 100.672 103.010 1.00 63.23 191 PRO F C 1
ATOM 8594 O O . PRO F 1 191 ? 82.474 100.136 104.120 1.00 66.04 191 PRO F O 1
ATOM 8598 N N . GLY F 1 192 ? 83.389 100.375 102.093 1.00 64.75 192 GLY F N 1
ATOM 8599 C CA . GLY F 1 192 ? 84.340 99.314 102.327 1.00 61.94 192 GLY F CA 1
ATOM 8600 C C . GLY F 1 192 ? 85.713 99.753 102.777 1.00 69.23 192 GLY F C 1
ATOM 8601 O O . GLY F 1 192 ? 86.494 98.926 103.249 1.00 77.45 192 GLY F O 1
ATOM 8602 N N . ASP F 1 193 ? 86.037 101.036 102.642 1.00 68.65 193 ASP F N 1
ATOM 8603 C CA . ASP F 1 193 ? 87.368 101.499 103.016 1.00 74.80 193 ASP F CA 1
ATOM 8604 C C . ASP F 1 193 ? 87.309 102.735 103.902 1.00 74.49 193 ASP F C 1
ATOM 8605 O O . ASP F 1 193 ? 88.116 103.653 103.758 1.00 74.29 193 ASP F O 1
ATOM 8610 N N . SER F 1 194 ? 86.351 102.763 104.819 1.00 72.61 194 SER F N 1
ATOM 8611 C CA . SER F 1 194 ? 86.364 103.675 105.948 1.00 70.25 194 SER F CA 1
ATOM 8612 C C . SER F 1 194 ? 85.531 103.033 107.040 1.00 69.93 194 SER F C 1
ATOM 8613 O O . SER F 1 194 ? 84.448 102.511 106.774 1.00 76.17 194 SER F O 1
ATOM 8616 N N . SER F 1 195 ? 86.045 103.058 108.260 1.00 64.21 195 SER F N 1
ATOM 8617 C CA . SER F 1 195 ? 85.360 102.468 109.399 1.00 58.53 195 SER F CA 1
ATOM 8618 C C . SER F 1 195 ? 84.764 103.575 110.251 1.00 58.94 195 SER F C 1
ATOM 8619 O O . SER F 1 195 ? 85.417 104.592 110.499 1.00 63.14 195 SER F O 1
ATOM 8622 N N . THR F 1 196 ? 83.518 103.387 110.676 1.00 60.02 196 THR F N 1
ATOM 8623 C CA . THR F 1 196 ? 82.804 104.365 111.482 1.00 57.24 196 THR F CA 1
ATOM 8624 C C . THR F 1 196 ? 82.317 103.703 112.760 1.00 56.98 196 THR F C 1
ATOM 8625 O O . THR F 1 196 ? 81.762 102.603 112.720 1.00 59.46 196 THR F O 1
ATOM 8629 N N . LYS F 1 197 ? 82.528 104.373 113.885 1.00 56.37 197 LYS F N 1
ATOM 8630 C CA . LYS F 1 197 ? 82.027 103.933 115.178 1.00 55.04 197 LYS F CA 1
ATOM 8631 C C . LYS F 1 197 ? 81.207 105.058 115.789 1.00 54.85 197 LYS F C 1
ATOM 8632 O O . LYS F 1 197 ? 81.627 106.215 115.764 1.00 61.86 197 LYS F O 1
ATOM 8638 N N . VAL F 1 198 ? 80.041 104.724 116.328 1.00 56.80 198 VAL F N 1
ATOM 8639 C CA . VAL F 1 198 ? 79.105 105.712 116.847 1.00 55.56 198 VAL F CA 1
ATOM 8640 C C . VAL F 1 198 ? 78.910 105.486 118.338 1.00 61.06 198 VAL F C 1
ATOM 8641 O O . VAL F 1 198 ? 78.805 104.344 118.793 1.00 65.47 198 VAL F O 1
ATOM 8645 N N . GLU F 1 199 ? 78.880 106.579 119.097 1.00 59.12 199 GLU F N 1
ATOM 8646 C CA . GLU F 1 199 ? 78.566 106.547 120.517 1.00 54.48 199 GLU F CA 1
ATOM 8647 C C . GLU F 1 199 ? 77.581 107.653 120.855 1.00 54.71 199 GLU F C 1
ATOM 8648 O O . GLU F 1 199 ? 77.513 108.677 120.174 1.00 59.01 199 GLU F O 1
ATOM 8654 N N . PHE F 1 200 ? 76.816 107.436 121.916 1.00 58.06 200 PHE F N 1
ATOM 8655 C CA . PHE F 1 200 ? 75.987 108.472 122.513 1.00 55.85 200 PHE F CA 1
ATOM 8656 C C . PHE F 1 200 ? 76.757 109.055 123.688 1.00 60.30 200 PHE F C 1
ATOM 8657 O O . PHE F 1 200 ? 77.146 108.322 124.599 1.00 66.63 200 PHE F O 1
ATOM 8665 N N . VAL F 1 201 ? 76.984 110.363 123.667 1.00 59.67 201 VAL F N 1
ATOM 8666 C CA . VAL F 1 201 ? 77.800 110.997 124.689 1.00 59.55 201 VAL F CA 1
ATOM 8667 C C . VAL F 1 201 ? 76.996 112.093 125.368 1.00 62.72 201 VAL F C 1
ATOM 8668 O O . VAL F 1 201 ? 75.988 112.578 124.854 1.00 66.39 201 VAL F O 1
ATOM 8672 N N . ALA F 1 202 ? 77.454 112.465 126.553 1.00 65.96 202 ALA F N 1
ATOM 8673 C CA . ALA F 1 202 ? 76.899 113.587 127.288 1.00 65.18 202 ALA F CA 1
ATOM 8674 C C . ALA F 1 202 ? 78.039 114.469 127.767 1.00 71.45 202 ALA F C 1
ATOM 8675 O O . ALA F 1 202 ? 79.172 114.012 127.922 1.00 72.36 202 ALA F O 1
ATOM 8677 N N . LYS F 1 203 ? 77.737 115.742 127.981 1.00 76.63 203 LYS F N 1
ATOM 8678 C CA . LYS F 1 203 ? 78.741 116.651 128.507 1.00 74.87 203 LYS F CA 1
ATOM 8679 C C . LYS F 1 203 ? 79.123 116.222 129.915 1.00 75.39 203 LYS F C 1
ATOM 8680 O O . LYS F 1 203 ? 78.258 116.026 130.771 1.00 80.25 203 LYS F O 1
ATOM 8686 N N . ALA F 1 204 ? 80.417 116.060 130.148 1.00 74.65 204 ALA F N 1
ATOM 8687 C CA . ALA F 1 204 ? 80.893 115.563 131.427 1.00 77.80 204 ALA F CA 1
ATOM 8688 C C . ALA F 1 204 ? 81.102 116.709 132.399 1.00 94.05 204 ALA F C 1
ATOM 8689 O O . ALA F 1 204 ? 81.181 116.506 133.608 1.00 100.28 204 ALA F O 1
ATOM 8692 N N . LEU G 5 26 ? 132.163 99.624 114.190 1.00 106.14 26 LEU G N 1
ATOM 8693 C CA . LEU G 5 26 ? 131.891 100.534 115.294 1.00 103.09 26 LEU G CA 1
ATOM 8694 C C . LEU G 5 26 ? 130.439 100.991 115.259 1.00 101.69 26 LEU G C 1
ATOM 8695 O O . LEU G 5 26 ? 130.082 102.000 115.862 1.00 101.25 26 LEU G O 1
ATOM 8700 N N . GLN G 5 27 ? 129.615 100.200 114.562 1.00 98.34 27 GLN G N 1
ATOM 8701 C CA . GLN G 5 27 ? 128.165 100.502 114.477 1.00 90.70 27 GLN G CA 1
ATOM 8702 C C . GLN G 5 27 ? 127.528 100.242 115.844 1.00 90.67 27 GLN G C 1
ATOM 8703 O O . GLN G 5 27 ? 127.887 99.233 116.488 1.00 92.20 27 GLN G O 1
ATOM 8709 N N . LYS G 5 28 ? 126.620 101.117 116.260 1.00 89.40 28 LYS G N 1
ATOM 8710 C CA . LYS G 5 28 ? 125.949 101.004 117.544 1.00 79.08 28 LYS G CA 1
ATOM 8711 C C . LYS G 5 28 ? 124.589 100.347 117.367 1.00 77.11 28 LYS G C 1
ATOM 8712 O O . LYS G 5 28 ? 123.885 100.604 116.388 1.00 78.14 28 LYS G O 1
ATOM 8718 N N . HIS G 5 29 ? 124.230 99.495 118.319 1.00 71.63 29 HIS G N 1
ATOM 8719 C CA . HIS G 5 29 ? 122.960 98.789 118.314 1.00 67.49 29 HIS G CA 1
ATOM 8720 C C . HIS G 5 29 ? 122.198 99.121 119.584 1.00 68.16 29 HIS G C 1
ATOM 8721 O O . HIS G 5 29 ? 122.795 99.260 120.653 1.00 71.26 29 HIS G O 1
ATOM 8728 N N . TYR G 5 30 ? 120.881 99.250 119.470 1.00 63.61 30 TYR G N 1
ATOM 8729 C CA . TYR G 5 30 ? 120.060 99.653 120.594 1.00 57.00 30 TYR G CA 1
ATOM 8730 C C . TYR G 5 30 ? 118.870 98.720 120.723 1.00 58.78 30 TYR G C 1
ATOM 8731 O O . TYR G 5 30 ? 118.503 98.012 119.788 1.00 63.03 30 TYR G O 1
ATOM 8740 N N . ILE G 5 31 ? 118.271 98.735 121.904 1.00 59.29 31 ILE G N 1
ATOM 8741 C CA . ILE G 5 31 ? 116.984 98.108 122.157 1.00 57.63 31 ILE G CA 1
ATOM 8742 C C . ILE G 5 31 ? 116.019 99.197 122.586 1.00 59.54 31 ILE G C 1
ATOM 8743 O O . ILE G 5 31 ? 116.334 99.994 123.476 1.00 61.73 31 ILE G O 1
ATOM 8748 N N . ILE G 5 32 ? 114.855 99.240 121.954 1.00 58.41 32 ILE G N 1
ATOM 8749 C CA . ILE G 5 32 ? 113.768 100.102 122.389 1.00 57.44 32 ILE G CA 1
ATOM 8750 C C . ILE G 5 32 ? 112.715 99.224 123.044 1.00 58.29 32 ILE G C 1
ATOM 8751 O O . ILE G 5 32 ? 112.153 98.328 122.406 1.00 62.15 32 ILE G O 1
ATOM 8756 N N . TYR G 5 33 ? 112.471 99.460 124.325 1.00 59.41 33 TYR G N 1
ATOM 8757 C CA . TYR G 5 33 ? 111.396 98.808 125.053 1.00 56.32 33 TYR G CA 1
ATOM 8758 C C . TYR G 5 33 ? 110.177 99.713 125.023 1.00 58.24 33 TYR G C 1
ATOM 8759 O O . TYR G 5 33 ? 110.228 100.839 125.526 1.00 62.46 33 TYR G O 1
ATOM 8768 N N . GLU G 5 34 ? 109.099 99.234 124.420 1.00 57.84 34 GLU G N 1
ATOM 8769 C CA . GLU G 5 34 ? 107.810 99.900 124.479 1.00 60.56 34 GLU G CA 1
ATOM 8770 C C . GLU G 5 34 ? 107.021 99.268 125.614 1.00 63.86 34 GLU G C 1
ATOM 8771 O O . GLU G 5 34 ? 106.689 98.081 125.553 1.00 68.78 34 GLU G O 1
ATOM 8777 N N . VAL G 5 35 ? 106.734 100.056 126.644 1.00 62.86 35 VAL G N 1
ATOM 8778 C CA . VAL G 5 35 ? 106.184 99.559 127.897 1.00 60.02 35 VAL G CA 1
ATOM 8779 C C . VAL G 5 35 ? 104.808 100.166 128.105 1.00 61.91 35 VAL G C 1
ATOM 8780 O O . VAL G 5 35 ? 104.658 101.390 128.097 1.00 68.46 35 VAL G O 1
ATOM 8784 N N . ARG G 5 36 ? 103.809 99.318 128.302 1.00 65.17 36 ARG G N 1
ATOM 8785 C CA . ARG G 5 36 ? 102.465 99.755 128.655 1.00 65.46 36 ARG G CA 1
ATOM 8786 C C . ARG G 5 36 ? 102.140 99.159 130.016 1.00 70.46 36 ARG G C 1
ATOM 8787 O O . ARG G 5 36 ? 102.013 97.938 130.149 1.00 77.54 36 ARG G O 1
ATOM 8795 N N . ASN G 5 37 ? 102.022 100.015 131.027 1.00 67.03 37 ASN G N 1
ATOM 8796 C CA . ASN G 5 37 ? 101.811 99.560 132.398 1.00 68.68 37 ASN G CA 1
ATOM 8797 C C . ASN G 5 37 ? 100.943 100.585 133.108 1.00 74.41 37 ASN G C 1
ATOM 8798 O O . ASN G 5 37 ? 101.386 101.710 133.350 1.00 77.49 37 ASN G O 1
ATOM 8803 N N . ILE G 5 38 ? 99.718 100.196 133.456 1.00 73.67 38 ILE G N 1
ATOM 8804 C CA . ILE G 5 38 ? 98.761 101.111 134.063 1.00 72.49 38 ILE G CA 1
ATOM 8805 C C . ILE G 5 38 ? 98.722 100.978 135.581 1.00 78.07 38 ILE G C 1
ATOM 8806 O O . ILE G 5 38 ? 97.904 101.630 136.231 1.00 84.07 38 ILE G O 1
ATOM 8811 N N . GLU G 5 39 ? 99.592 100.160 136.163 1.00 78.08 39 GLU G N 1
ATOM 8812 C CA . GLU G 5 39 ? 99.557 99.914 137.596 1.00 82.03 39 GLU G CA 1
ATOM 8813 C C . GLU G 5 39 ? 100.747 100.476 138.351 1.00 83.80 39 GLU G C 1
ATOM 8814 O O . GLU G 5 39 ? 100.640 100.703 139.556 1.00 89.73 39 GLU G O 1
ATOM 8820 N N . LYS G 5 40 ? 101.871 100.702 137.689 1.00 81.09 40 LYS G N 1
ATOM 8821 C CA . LYS G 5 40 ? 103.048 101.228 138.356 1.00 80.91 40 LYS G CA 1
ATOM 8822 C C . LYS G 5 40 ? 103.179 102.724 138.113 1.00 83.90 40 LYS G C 1
ATOM 8823 O O . LYS G 5 40 ? 102.803 103.238 137.059 1.00 91.63 40 LYS G O 1
ATOM 8829 N N . THR G 5 41 ? 103.710 103.421 139.109 1.00 78.28 41 THR G N 1
ATOM 8830 C CA . THR G 5 41 ? 104.074 104.808 138.928 1.00 80.17 41 THR G CA 1
ATOM 8831 C C . THR G 5 41 ? 105.293 104.900 138.017 1.00 82.78 41 THR G C 1
ATOM 8832 O O . THR G 5 41 ? 106.053 103.940 137.888 1.00 85.78 41 THR G O 1
ATOM 8836 N N . PRO G 5 42 ? 105.492 106.042 137.357 1.00 79.92 42 PRO G N 1
ATOM 8837 C CA . PRO G 5 42 ? 106.680 106.183 136.504 1.00 77.89 42 PRO G CA 1
ATOM 8838 C C . PRO G 5 42 ? 107.985 105.966 137.243 1.00 80.10 42 PRO G C 1
ATOM 8839 O O . PRO G 5 42 ? 108.942 105.456 136.648 1.00 81.24 42 PRO G O 1
ATOM 8843 N N . GLU G 5 43 ? 108.057 106.331 138.523 1.00 80.76 43 GLU G N 1
ATOM 8844 C CA . GLU G 5 43 ? 109.258 106.048 139.301 1.00 82.41 43 GLU G CA 1
ATOM 8845 C C . GLU G 5 43 ? 109.486 104.550 139.431 1.00 85.28 43 GLU G C 1
ATOM 8846 O O . GLU G 5 43 ? 110.621 104.076 139.321 1.00 87.51 43 GLU G O 1
ATOM 8852 N N . GLU G 5 44 ? 108.418 103.787 139.664 1.00 81.15 44 GLU G N 1
ATOM 8853 C CA . GLU G 5 44 ? 108.550 102.337 139.753 1.00 81.56 44 GLU G CA 1
ATOM 8854 C C . GLU G 5 44 ? 108.953 101.733 138.416 1.00 77.62 44 GLU G C 1
ATOM 8855 O O . GLU G 5 44 ? 109.759 100.798 138.368 1.00 78.83 44 GLU G O 1
ATOM 8861 N N . VAL G 5 45 ? 108.404 102.254 137.320 1.00 77.47 45 VAL G N 1
ATOM 8862 C CA . VAL G 5 45 ? 108.788 101.775 135.997 1.00 74.53 45 VAL G CA 1
ATOM 8863 C C . VAL G 5 45 ? 110.266 102.039 135.747 1.00 76.86 45 VAL G C 1
ATOM 8864 O O . VAL G 5 45 ? 110.983 101.182 135.221 1.00 81.27 45 VAL G O 1
ATOM 8868 N N . LYS G 5 46 ? 110.747 103.225 136.120 1.00 76.82 46 LYS G N 1
ATOM 8869 C CA . LYS G 5 46 ? 112.167 103.516 135.968 1.00 75.66 46 LYS G CA 1
ATOM 8870 C C . LYS G 5 46 ? 113.016 102.598 136.837 1.00 79.02 46 LYS G C 1
ATOM 8871 O O . LYS G 5 46 ? 114.066 102.116 136.401 1.00 83.58 46 LYS G O 1
ATOM 8877 N N . GLU G 5 47 ? 112.581 102.347 138.072 1.00 80.63 47 GLU G N 1
ATOM 8878 C CA . GLU G 5 47 ? 113.335 101.473 138.963 1.00 82.18 47 GLU G CA 1
ATOM 8879 C C . GLU G 5 47 ? 113.321 100.024 138.504 1.00 80.59 47 GLU G C 1
ATOM 8880 O O . GLU G 5 47 ? 114.204 99.256 138.895 1.00 83.09 47 GLU G O 1
ATOM 8886 N N . GLU G 5 48 ? 112.339 99.635 137.690 1.00 81.81 48 GLU G N 1
ATOM 8887 C CA . GLU G 5 48 ? 112.307 98.280 137.155 1.00 80.98 48 GLU G CA 1
ATOM 8888 C C . GLU G 5 48 ? 113.549 97.951 136.345 1.00 81.86 48 GLU G C 1
ATOM 8889 O O . GLU G 5 48 ? 113.881 96.773 136.193 1.00 83.90 48 GLU G O 1
ATOM 8895 N N . MET G 5 49 ? 114.245 98.958 135.828 1.00 80.33 49 MET G N 1
ATOM 8896 C CA . MET G 5 49 ? 115.407 98.722 134.988 1.00 79.07 49 MET G CA 1
ATOM 8897 C C . MET G 5 49 ? 116.677 98.506 135.793 1.00 82.95 49 MET G C 1
ATOM 8898 O O . MET G 5 49 ? 117.725 98.247 135.198 1.00 87.22 49 MET G O 1
ATOM 8903 N N . LYS G 5 50 ? 116.609 98.594 137.117 1.00 84.96 50 LYS G N 1
ATOM 8904 C CA . LYS G 5 50 ? 117.748 98.326 138.006 1.00 86.30 50 LYS G CA 1
ATOM 8905 C C . LYS G 5 50 ? 118.870 99.290 137.626 1.00 89.30 50 LYS G C 1
ATOM 8906 O O . LYS G 5 50 ? 118.619 100.501 137.534 1.00 95.70 50 LYS G O 1
ATOM 8912 N N . ASP G 5 51 ? 120.093 98.818 137.389 1.00 88.99 51 ASP G N 1
ATOM 8913 C CA . ASP G 5 51 ? 121.237 99.696 137.188 1.00 91.38 51 ASP G CA 1
ATOM 8914 C C . ASP G 5 51 ? 121.777 99.658 135.763 1.00 89.21 51 ASP G C 1
ATOM 8915 O O . ASP G 5 51 ? 122.945 99.991 135.544 1.00 91.62 51 ASP G O 1
ATOM 8920 N N . THR G 5 52 ? 120.964 99.261 134.790 1.00 84.15 52 THR G N 1
ATOM 8921 C CA . THR G 5 52 ? 121.400 99.346 133.405 1.00 85.78 52 THR G CA 1
ATOM 8922 C C . THR G 5 52 ? 121.457 100.805 132.975 1.00 85.78 52 THR G C 1
ATOM 8923 O O . THR G 5 52 ? 120.716 101.644 133.491 1.00 89.71 52 THR G O 1
ATOM 8927 N N . ASP G 5 53 ? 122.348 101.107 132.040 1.00 82.52 53 ASP G N 1
ATOM 8928 C CA . ASP G 5 53 ? 122.492 102.471 131.550 1.00 78.72 53 ASP G CA 1
ATOM 8929 C C . ASP G 5 53 ? 121.426 102.764 130.506 1.00 77.08 53 ASP G C 1
ATOM 8930 O O . ASP G 5 53 ? 121.346 102.082 129.481 1.00 80.46 53 ASP G O 1
ATOM 8935 N N . ILE G 5 54 ? 120.616 103.777 130.759 1.00 76.87 54 ILE G N 1
ATOM 8936 C CA . ILE G 5 54 ? 119.538 104.171 129.864 1.00 76.27 54 ILE G CA 1
ATOM 8937 C C . ILE G 5 54 ? 120.003 105.358 129.039 1.00 78.28 54 ILE G C 1
ATOM 8938 O O . ILE G 5 54 ? 120.541 106.329 129.581 1.00 80.16 54 ILE G O 1
ATOM 8943 N N . LEU G 5 55 ? 119.811 105.282 127.725 1.00 73.53 55 LEU G N 1
ATOM 8944 C CA . LEU G 5 55 ? 120.129 106.416 126.874 1.00 70.96 55 LEU G CA 1
ATOM 8945 C C . LEU G 5 55 ? 118.998 107.436 126.864 1.00 73.33 55 LEU G C 1
ATOM 8946 O O . LEU G 5 55 ? 119.236 108.630 127.060 1.00 75.47 55 LEU G O 1
ATOM 8951 N N . TYR G 5 56 ? 117.765 106.980 126.651 1.00 69.92 56 TYR G N 1
ATOM 8952 C CA . TYR G 5 56 ? 116.589 107.849 126.667 1.00 65.42 56 TYR G CA 1
ATOM 8953 C C . TYR G 5 56 ? 115.479 107.101 127.393 1.00 67.75 56 TYR G C 1
ATOM 8954 O O . TYR G 5 56 ? 115.292 105.902 127.178 1.00 69.33 56 TYR G O 1
ATOM 8963 N N . SER G 5 57 ? 114.755 107.801 128.255 1.00 68.44 57 SER G N 1
ATOM 8964 C CA . SER G 5 57 ? 113.543 107.264 128.857 1.00 66.04 57 SER G CA 1
ATOM 8965 C C . SER G 5 57 ? 112.428 108.284 128.690 1.00 66.42 57 SER G C 1
ATOM 8966 O O . SER G 5 57 ? 112.499 109.382 129.247 1.00 70.69 57 SER G O 1
ATOM 8969 N N . PHE G 5 58 ? 111.402 107.923 127.927 1.00 61.73 58 PHE G N 1
ATOM 8970 C CA . PHE G 5 58 ? 110.349 108.850 127.552 1.00 60.04 58 PHE G CA 1
ATOM 8971 C C . PHE G 5 58 ? 108.999 108.288 127.961 1.00 57.83 58 PHE G C 1
ATOM 8972 O O . PHE G 5 58 ? 108.798 107.077 128.040 1.00 66.61 58 PHE G O 1
ATOM 8980 N N . LYS G 5 59 ? 108.064 109.196 128.203 1.00 55.56 59 LYS G N 1
ATOM 8981 C CA . LYS G 5 59 ? 106.715 108.835 128.615 1.00 55.94 59 LYS G CA 1
ATOM 8982 C C . LYS G 5 59 ? 105.757 109.742 127.870 1.00 57.41 59 LYS G C 1
ATOM 8983 O O . LYS G 5 59 ? 106.000 110.949 127.780 1.00 63.69 59 LYS G O 1
ATOM 8989 N N . ALA G 5 60 ? 104.690 109.169 127.325 1.00 54.09 60 ALA G N 1
ATOM 8990 C CA . ALA G 5 60 ? 103.675 109.968 126.661 1.00 59.15 60 ALA G CA 1
ATOM 8991 C C . ALA G 5 60 ? 102.991 110.877 127.670 1.00 61.12 60 ALA G C 1
ATOM 8992 O O . ALA G 5 60 ? 102.771 110.493 128.819 1.00 65.21 60 ALA G O 1
ATOM 8994 N N . LEU G 5 61 ? 102.661 112.086 127.234 1.00 61.41 61 LEU G N 1
ATOM 8995 C CA . LEU G 5 61 ? 102.117 113.093 128.135 1.00 61.52 61 LEU G CA 1
ATOM 8996 C C . LEU G 5 61 ? 100.796 112.637 128.740 1.00 68.11 61 LEU G C 1
ATOM 8997 O O . LEU G 5 61 ? 99.783 112.527 128.045 1.00 70.23 61 LEU G O 1
ATOM 9002 N N . GLY G 5 62 ? 100.812 112.372 130.041 1.00 67.65 62 GLY G N 1
ATOM 9003 C CA . GLY G 5 62 ? 99.585 112.022 130.745 1.00 62.69 62 GLY G CA 1
ATOM 9004 C C . GLY G 5 62 ? 99.059 110.641 130.431 1.00 69.47 62 GLY G C 1
ATOM 9005 O O . GLY G 5 62 ? 97.876 110.365 130.655 1.00 75.29 62 GLY G O 1
ATOM 9006 N N . ALA G 5 63 ? 99.915 109.755 129.931 1.00 67.42 63 ALA G N 1
ATOM 9007 C CA . ALA G 5 63 ? 99.500 108.418 129.533 1.00 60.92 63 ALA G CA 1
ATOM 9008 C C . ALA G 5 63 ? 100.507 107.410 130.060 1.00 63.31 63 ALA G C 1
ATOM 9009 O O . ALA G 5 63 ? 101.678 107.752 130.253 1.00 66.72 63 ALA G O 1
ATOM 9011 N N . PRO G 5 64 ? 100.088 106.164 130.300 1.00 66.21 64 PRO G N 1
ATOM 9012 C CA . PRO G 5 64 ? 101.002 105.170 130.881 1.00 62.65 64 PRO G CA 1
ATOM 9013 C C . PRO G 5 64 ? 101.912 104.473 129.877 1.00 64.32 64 PRO G C 1
ATOM 9014 O O . PRO G 5 64 ? 102.385 103.369 130.153 1.00 68.80 64 PRO G O 1
ATOM 9018 N N . SER G 5 65 ? 102.135 105.066 128.709 1.00 62.05 65 SER G N 1
ATOM 9019 C CA . SER G 5 65 ? 103.043 104.504 127.719 1.00 58.91 65 SER G CA 1
ATOM 9020 C C . SER G 5 65 ? 104.460 105.024 127.922 1.00 58.60 65 SER G C 1
ATOM 9021 O O . SER G 5 65 ? 104.673 106.204 128.197 1.00 65.27 65 SER G O 1
ATOM 9024 N N . TYR G 5 66 ? 105.434 104.130 127.767 1.00 58.33 66 TYR G N 1
ATOM 9025 C CA . TYR G 5 66 ? 106.831 104.471 127.990 1.00 59.45 66 TYR G CA 1
ATOM 9026 C C . TYR G 5 66 ? 107.682 103.928 126.855 1.00 61.68 66 TYR G C 1
ATOM 9027 O O . TYR G 5 66 ? 107.382 102.879 126.283 1.00 64.95 66 TYR G O 1
ATOM 9036 N N . HIS G 5 67 ? 108.759 104.647 126.553 1.00 61.29 67 HIS G N 1
ATOM 9037 C CA . HIS G 5 67 ? 109.795 104.192 125.638 1.00 59.27 67 HIS G CA 1
ATOM 9038 C C . HIS G 5 67 ? 111.126 104.262 126.359 1.00 62.35 67 HIS G C 1
ATOM 9039 O O . HIS G 5 67 ? 111.520 105.332 126.829 1.00 66.57 67 HIS G O 1
ATOM 9046 N N . ILE G 5 68 ? 111.822 103.136 126.444 1.00 58.00 68 ILE G N 1
ATOM 9047 C CA . ILE G 5 68 ? 113.124 103.084 127.096 1.00 59.02 68 ILE G CA 1
ATOM 9048 C C . ILE G 5 68 ? 114.146 102.635 126.066 1.00 59.12 68 ILE G C 1
ATOM 9049 O O . ILE G 5 68 ? 114.019 101.547 125.499 1.00 62.86 68 ILE G O 1
ATOM 9054 N N . VAL G 5 69 ? 115.152 103.461 125.822 1.00 60.09 69 VAL G N 1
ATOM 9055 C CA . VAL G 5 69 ? 116.175 103.176 124.825 1.00 59.55 69 VAL G CA 1
ATOM 9056 C C . VAL G 5 69 ? 117.442 102.782 125.568 1.00 65.43 69 VAL G C 1
ATOM 9057 O O . VAL G 5 69 ? 117.901 103.504 126.461 1.00 72.37 69 VAL G O 1
ATOM 9061 N N . VAL G 5 70 ? 117.994 101.626 125.221 1.00 60.08 70 VAL G N 1
ATOM 9062 C CA . VAL G 5 70 ? 119.179 101.081 125.870 1.00 63.86 70 VAL G CA 1
ATOM 9063 C C . VAL G 5 70 ? 120.207 100.767 124.797 1.00 64.84 70 VAL G C 1
ATOM 9064 O O . VAL G 5 70 ? 119.863 100.261 123.727 1.00 66.43 70 VAL G O 1
ATOM 9068 N N . GLU G 5 71 ? 121.466 101.078 125.075 1.00 70.44 71 GLU G N 1
ATOM 9069 C CA . GLU G 5 71 ? 122.541 100.728 124.159 1.00 71.53 71 GLU G CA 1
ATOM 9070 C C . GLU G 5 71 ? 123.005 99.304 124.424 1.00 73.33 71 GLU G C 1
ATOM 9071 O O . GLU G 5 71 ? 123.205 98.912 125.575 1.00 75.90 71 GLU G O 1
ATOM 9077 N N . VAL G 5 72 ? 123.178 98.532 123.357 1.00 74.45 72 VAL G N 1
ATOM 9078 C CA . VAL G 5 72 ? 123.564 97.130 123.471 1.00 70.06 72 VAL G CA 1
ATOM 9079 C C . VAL G 5 72 ? 125.083 97.058 123.572 1.00 75.48 72 VAL G C 1
ATOM 9080 O O . VAL G 5 72 ? 125.798 97.439 122.645 1.00 80.89 72 VAL G O 1
ATOM 9084 N N . ASN G 5 73 ? 125.574 96.576 124.705 1.00 78.84 73 ASN G N 1
ATOM 9085 C CA . ASN G 5 73 ? 126.992 96.344 124.932 1.00 79.50 73 ASN G CA 1
ATOM 9086 C C . ASN G 5 73 ? 127.113 95.297 126.025 1.00 82.44 73 ASN G C 1
ATOM 9087 O O . ASN G 5 73 ? 126.129 95.007 126.715 1.00 81.36 73 ASN G O 1
ATOM 9092 N N . PRO G 5 74 ? 128.290 94.682 126.188 1.00 86.54 74 PRO G N 1
ATOM 9093 C CA . PRO G 5 74 ? 128.411 93.617 127.198 1.00 88.37 74 PRO G CA 1
ATOM 9094 C C . PRO G 5 74 ? 127.994 94.037 128.596 1.00 87.22 74 PRO G C 1
ATOM 9095 O O . PRO G 5 74 ? 127.344 93.255 129.303 1.00 89.32 74 PRO G O 1
ATOM 9099 N N . ARG G 5 75 ? 128.322 95.261 129.008 1.00 85.47 75 ARG G N 1
ATOM 9100 C CA . ARG G 5 75 ? 127.953 95.708 130.346 1.00 85.56 75 ARG G CA 1
ATOM 9101 C C . ARG G 5 75 ? 126.441 95.808 130.492 1.00 84.52 75 ARG G C 1
ATOM 9102 O O . ARG G 5 75 ? 125.864 95.290 131.454 1.00 90.17 75 ARG G O 1
ATOM 9110 N N . ASN G 5 76 ? 125.779 96.464 129.540 1.00 80.77 76 ASN G N 1
ATOM 9111 C CA . ASN G 5 76 ? 124.330 96.582 129.597 1.00 76.77 76 ASN G CA 1
ATOM 9112 C C . ASN G 5 76 ? 123.635 95.243 129.440 1.00 80.23 76 ASN G C 1
ATOM 9113 O O . ASN G 5 76 ? 122.602 95.023 130.075 1.00 83.85 76 ASN G O 1
ATOM 9118 N N . MET G 5 77 ? 124.165 94.350 128.607 1.00 80.37 77 MET G N 1
ATOM 9119 C CA . MET G 5 77 ? 123.567 93.028 128.484 1.00 78.43 77 MET G CA 1
ATOM 9120 C C . MET G 5 77 ? 123.671 92.256 129.790 1.00 78.99 77 MET G C 1
ATOM 9121 O O . MET G 5 77 ? 122.737 91.545 130.170 1.00 81.82 77 MET G O 1
ATOM 9126 N N . ARG G 5 78 ? 124.798 92.382 130.489 1.00 80.40 78 ARG G N 1
ATOM 9127 C CA . ARG G 5 78 ? 124.923 91.748 131.795 1.00 81.95 78 ARG G CA 1
ATOM 9128 C C . ARG G 5 78 ? 123.958 92.357 132.805 1.00 81.09 78 ARG G C 1
ATOM 9129 O O . ARG G 5 78 ? 123.351 91.635 133.602 1.00 83.27 78 ARG G O 1
ATOM 9137 N N . LYS G 5 79 ? 123.806 93.683 132.793 1.00 80.05 79 LYS G N 1
ATOM 9138 C CA . LYS G 5 79 ? 122.892 94.323 133.737 1.00 77.26 79 LYS G CA 1
ATOM 9139 C C . LYS G 5 79 ? 121.438 93.968 133.456 1.00 76.50 79 LYS G C 1
ATOM 9140 O O . LYS G 5 79 ? 120.636 93.876 134.388 1.00 79.63 79 LYS G O 1
ATOM 9146 N N . LEU G 5 80 ? 121.078 93.773 132.189 1.00 74.38 80 LEU G N 1
ATOM 9147 C CA . LEU G 5 80 ? 119.699 93.483 131.827 1.00 67.64 80 LEU G CA 1
ATOM 9148 C C . LEU G 5 80 ? 119.252 92.091 132.244 1.00 71.23 80 LEU G C 1
ATOM 9149 O O . LEU G 5 80 ? 118.061 91.787 132.135 1.00 74.44 80 LEU G O 1
ATOM 9154 N N . GLU G 5 81 ? 120.167 91.238 132.705 1.00 72.53 81 GLU G N 1
ATOM 9155 C CA . GLU G 5 81 ? 119.772 89.909 133.154 1.00 76.61 81 GLU G CA 1
ATOM 9156 C C . GLU G 5 81 ? 118.912 89.966 134.407 1.00 81.40 81 GLU G C 1
ATOM 9157 O O . GLU G 5 81 ? 118.134 89.043 134.663 1.00 87.77 81 GLU G O 1
ATOM 9163 N N . GLU G 5 82 ? 119.036 91.026 135.195 1.00 81.63 82 GLU G N 1
ATOM 9164 C CA . GLU G 5 82 ? 118.238 91.196 136.399 1.00 78.95 82 GLU G CA 1
ATOM 9165 C C . GLU G 5 82 ? 116.946 91.957 136.152 1.00 74.39 82 GLU G C 1
ATOM 9166 O O . GLU G 5 82 ? 116.203 92.210 137.102 1.00 77.09 82 GLU G O 1
ATOM 9172 N N . VAL G 5 83 ? 116.657 92.319 134.910 1.00 74.28 83 VAL G N 1
ATOM 9173 C CA . VAL G 5 83 ? 115.518 93.163 134.576 1.00 71.49 83 VAL G CA 1
ATOM 9174 C C . VAL G 5 83 ? 114.395 92.287 134.045 1.00 75.76 83 VAL G C 1
ATOM 9175 O O . VAL G 5 83 ? 114.609 91.460 133.153 1.00 82.70 83 VAL G O 1
ATOM 9179 N N . GLU G 5 84 ? 113.199 92.463 134.597 1.00 71.46 84 GLU G N 1
ATOM 9180 C CA . GLU G 5 84 ? 112.001 91.758 134.139 1.00 73.71 84 GLU G CA 1
ATOM 9181 C C . GLU G 5 84 ? 110.868 92.780 134.114 1.00 75.53 84 GLU G C 1
ATOM 9182 O O . GLU G 5 84 ? 110.179 92.981 135.115 1.00 84.16 84 GLU G O 1
ATOM 9188 N N . LEU G 5 85 ? 110.686 93.427 132.970 1.00 74.96 85 LEU G N 1
ATOM 9189 C CA . LEU G 5 85 ? 109.666 94.457 132.855 1.00 73.44 85 LEU G CA 1
ATOM 9190 C C . LEU G 5 85 ? 108.275 93.841 132.860 1.00 76.94 85 LEU G C 1
ATOM 9191 O O . LEU G 5 85 ? 108.035 92.800 132.247 1.00 79.31 85 LEU G O 1
ATOM 9196 N N . LYS G 5 86 ? 107.356 94.499 133.552 1.00 77.17 86 LYS G N 1
ATOM 9197 C CA . LYS G 5 86 ? 105.991 94.028 133.713 1.00 77.23 86 LYS G CA 1
ATOM 9198 C C . LYS G 5 86 ? 105.039 94.843 132.848 1.00 76.19 86 LYS G C 1
ATOM 9199 O O . LYS G 5 86 ? 105.335 95.969 132.447 1.00 79.91 86 LYS G O 1
ATOM 9205 N N . GLY G 5 87 ? 103.883 94.264 132.578 1.00 74.12 87 GLY G N 1
ATOM 9206 C CA . GLY G 5 87 ? 102.922 94.887 131.699 1.00 67.71 87 GLY G CA 1
ATOM 9207 C C . GLY G 5 87 ? 103.050 94.378 130.282 1.00 72.01 87 GLY G C 1
ATOM 9208 O O . GLY G 5 87 ? 103.597 93.306 130.013 1.00 79.26 87 GLY G O 1
ATOM 9209 N N . LYS G 5 88 ? 102.528 95.170 129.351 1.00 68.42 88 LYS G N 1
ATOM 9210 C CA . LYS G 5 88 ? 102.633 94.844 127.931 1.00 68.28 88 LYS G CA 1
ATOM 9211 C C . LYS G 5 88 ? 103.943 95.419 127.417 1.00 70.82 88 LYS G C 1
ATOM 9212 O O . LYS G 5 88 ? 104.096 96.628 127.253 1.00 72.68 88 LYS G O 1
ATOM 9218 N N . ILE G 5 89 ? 104.916 94.536 127.175 1.00 70.52 89 ILE G N 1
ATOM 9219 C CA . ILE G 5 89 ? 106.270 95.015 126.766 1.00 64.19 89 ILE G CA 1
ATOM 9220 C C . ILE G 5 89 ? 106.591 94.518 125.352 1.00 68.19 89 ILE G C 1
ATOM 9221 O O . ILE G 5 89 ? 106.349 93.327 125.080 1.00 78.65 89 ILE G O 1
ATOM 9226 N N . ARG G 5 90 ? 107.111 95.397 124.494 1.00 64.89 90 ARG G N 1
ATOM 9227 C CA . ARG G 5 90 ? 107.560 94.958 123.149 1.00 61.55 90 ARG G CA 1
ATOM 9228 C C . ARG G 5 90 ? 109.032 95.363 122.999 1.00 59.83 90 ARG G C 1
ATOM 9229 O O . ARG G 5 90 ? 109.301 96.576 122.900 1.00 68.66 90 ARG G O 1
ATOM 9237 N N . MET G 5 91 ? 109.940 94.388 123.008 1.00 58.50 91 MET G N 1
ATOM 9238 C CA . MET G 5 91 ? 111.385 94.682 122.842 1.00 62.14 91 MET G CA 1
ATOM 9239 C C . MET G 5 91 ? 111.697 94.767 121.343 1.00 67.40 91 MET G C 1
ATOM 9240 O O . MET G 5 91 ? 111.391 93.796 120.623 1.00 72.34 91 MET G O 1
ATOM 9245 N N . VAL G 5 92 ? 112.272 95.883 120.895 1.00 62.15 92 VAL G N 1
ATOM 9246 C CA . VAL G 5 92 ? 112.533 96.065 119.436 1.00 59.70 92 VAL G CA 1
ATOM 9247 C C . VAL G 5 92 ? 114.014 96.400 119.224 1.00 61.82 92 VAL G C 1
ATOM 9248 O O . VAL G 5 92 ? 114.430 97.510 119.608 1.00 63.41 92 VAL G O 1
ATOM 9252 N N . PRO G 5 93 ? 114.827 95.487 118.652 1.00 60.74 93 PRO G N 1
ATOM 9253 C CA . PRO G 5 93 ? 116.209 95.810 118.328 1.00 56.02 93 PRO G CA 1
ATOM 9254 C C . PRO G 5 93 ? 116.233 96.832 117.201 1.00 59.34 93 PRO G C 1
ATOM 9255 O O . PRO G 5 93 ? 115.486 96.655 116.222 1.00 65.26 93 PRO G O 1
ATOM 9259 N N . VAL G 5 94 ? 117.054 97.878 117.327 1.00 58.08 94 VAL G N 1
ATOM 9260 C CA . VAL G 5 94 ? 117.113 98.940 116.335 1.00 53.84 94 VAL G CA 1
ATOM 9261 C C . VAL G 5 94 ? 118.560 99.344 116.096 1.00 57.29 94 VAL G C 1
ATOM 9262 O O . VAL G 5 94 ? 119.454 99.084 116.903 1.00 61.41 94 VAL G O 1
ATOM 9266 N N . VAL G 5 95 ? 118.769 99.989 114.954 1.00 57.00 95 VAL G N 1
ATOM 9267 C CA . VAL G 5 95 ? 120.017 100.660 114.623 1.00 59.02 95 VAL G CA 1
ATOM 9268 C C . VAL G 5 95 ? 119.694 102.128 114.404 1.00 62.11 95 VAL G C 1
ATOM 9269 O O . VAL G 5 95 ? 118.528 102.503 114.261 1.00 65.01 95 VAL G O 1
ATOM 9273 N N . ASN G 5 96 ? 120.718 102.966 114.390 1.00 65.83 96 ASN G N 1
ATOM 9274 C CA . ASN G 5 96 ? 120.536 104.385 114.140 1.00 62.42 96 ASN G CA 1
ATOM 9275 C C . ASN G 5 96 ? 120.225 104.615 112.667 1.00 66.50 96 ASN G C 1
ATOM 9276 O O . ASN G 5 96 ? 120.804 103.970 111.792 1.00 73.68 96 ASN G O 1
ATOM 9281 N N . MET G 5 97 ? 119.295 105.532 112.390 1.00 66.11 97 MET G N 1
ATOM 9282 C CA . MET G 5 97 ? 118.944 105.824 111.004 1.00 66.07 97 MET G CA 1
ATOM 9283 C C . MET G 5 97 ? 120.095 106.438 110.223 1.00 70.30 97 MET G C 1
ATOM 9284 O O . MET G 5 97 ? 120.078 106.388 108.992 1.00 74.74 97 MET G O 1
ATOM 9289 N N . VAL G 5 98 ? 121.084 107.015 110.903 1.00 69.85 98 VAL G N 1
ATOM 9290 C CA . VAL G 5 98 ? 122.286 107.481 110.226 1.00 71.00 98 VAL G CA 1
ATOM 9291 C C . VAL G 5 98 ? 123.047 106.319 109.595 1.00 73.76 98 VAL G C 1
ATOM 9292 O O . VAL G 5 98 ? 123.562 106.442 108.480 1.00 81.76 98 VAL G O 1
ATOM 9296 N N . ASP G 5 99 ? 123.129 105.180 110.282 1.00 73.85 99 ASP G N 1
ATOM 9297 C CA . ASP G 5 99 ? 123.769 104.007 109.697 1.00 74.79 99 ASP G CA 1
ATOM 9298 C C . ASP G 5 99 ? 122.991 103.487 108.494 1.00 76.22 99 ASP G C 1
ATOM 9299 O O . ASP G 5 99 ? 123.588 103.079 107.492 1.00 79.86 99 ASP G O 1
ATOM 9304 N N . VAL G 5 100 ? 121.661 103.483 108.578 1.00 72.21 100 VAL G N 1
ATOM 9305 C CA . VAL G 5 100 ? 120.846 103.115 107.425 1.00 68.60 100 VAL G CA 1
ATOM 9306 C C . VAL G 5 100 ? 121.126 104.055 106.262 1.00 76.12 100 VAL G C 1
ATOM 9307 O O . VAL G 5 100 ? 121.235 103.628 105.106 1.00 84.32 100 VAL G O 1
ATOM 9311 N N . ALA G 5 101 ? 121.260 105.349 106.554 1.00 75.20 101 ALA G N 1
ATOM 9312 C CA . ALA G 5 101 ? 121.605 106.317 105.521 1.00 71.85 101 ALA G CA 1
ATOM 9313 C C . ALA G 5 101 ? 122.937 105.981 104.877 1.00 77.41 101 ALA G C 1
ATOM 9314 O O . ALA G 5 101 ? 123.067 105.994 103.650 1.00 82.98 101 ALA G O 1
ATOM 9316 N N . GLU G 5 102 ? 123.940 105.671 105.693 1.00 79.12 102 GLU G N 1
ATOM 9317 C CA . GLU G 5 102 ? 125.258 105.377 105.146 1.00 79.08 102 GLU G CA 1
ATOM 9318 C C . GLU G 5 102 ? 125.227 104.126 104.283 1.00 80.52 102 GLU G C 1
ATOM 9319 O O . GLU G 5 102 ? 125.895 104.064 103.246 1.00 87.42 102 GLU G O 1
ATOM 9325 N N . THR G 5 103 ? 124.459 103.116 104.690 1.00 77.17 103 THR G N 1
ATOM 9326 C CA . THR G 5 103 ? 124.384 101.904 103.883 1.00 80.24 103 THR G CA 1
ATOM 9327 C C . THR G 5 103 ? 123.602 102.123 102.595 1.00 80.11 103 THR G C 1
ATOM 9328 O O . THR G 5 103 ? 123.846 101.430 101.603 1.00 83.45 103 THR G O 1
ATOM 9332 N N . LEU G 5 104 ? 122.662 103.063 102.582 1.00 79.86 104 LEU G N 1
ATOM 9333 C CA . LEU G 5 104 ? 121.913 103.359 101.369 1.00 76.37 104 LEU G CA 1
ATOM 9334 C C . LEU G 5 104 ? 122.531 104.475 100.539 1.00 77.60 104 LEU G C 1
ATOM 9335 O O . LEU G 5 104 ? 121.951 104.861 99.522 1.00 82.05 104 LEU G O 1
ATOM 9340 N N . GLY G 5 105 ? 123.695 104.976 100.960 1.00 75.23 105 GLY G N 1
ATOM 9341 C CA . GLY G 5 105 ? 124.404 106.011 100.182 1.00 71.43 105 GLY G CA 1
ATOM 9342 C C . GLY G 5 105 ? 123.765 107.381 100.308 1.00 78.51 105 GLY G C 1
ATOM 9343 O O . GLY G 5 105 ? 124.050 108.237 99.454 1.00 85.82 105 GLY G O 1
ATOM 9344 N N . VAL G 5 106 ? 122.938 107.589 101.333 1.00 79.60 106 VAL G N 1
ATOM 9345 C CA . VAL G 5 106 ? 122.288 108.912 101.561 1.00 79.23 106 VAL G CA 1
ATOM 9346 C C . VAL G 5 106 ? 122.987 109.591 102.742 1.00 85.56 106 VAL G C 1
ATOM 9347 O O . VAL G 5 106 ? 123.390 108.876 103.672 1.00 91.51 106 VAL G O 1
ATOM 9351 N N . SER G 5 107 ? 123.158 110.912 102.690 1.00 83.33 107 SER G N 1
ATOM 9352 C CA . SER G 5 107 ? 123.738 111.636 103.850 1.00 88.86 107 SER G CA 1
ATOM 9353 C C . SER G 5 107 ? 122.602 112.012 104.803 1.00 89.79 107 SER G C 1
ATOM 9354 O O . SER G 5 107 ? 121.486 112.248 104.319 1.00 92.41 107 SER G O 1
ATOM 9357 N N . TRP G 5 108 ? 122.870 112.038 106.108 1.00 84.41 108 TRP G N 1
ATOM 9358 C CA . TRP G 5 108 ? 121.802 112.320 107.100 1.00 81.53 108 TRP G CA 1
ATOM 9359 C C . TRP G 5 108 ? 122.261 113.473 107.995 1.00 86.11 108 TRP G C 1
ATOM 9360 O O . TRP G 5 108 ? 123.397 113.410 108.497 1.00 88.36 108 TRP G O 1
ATOM 9371 N N . PRO G 5 109 ? 121.439 114.522 108.210 1.00 87.85 109 PRO G N 1
ATOM 9372 C CA . PRO G 5 109 ? 121.815 115.614 109.107 1.00 86.50 109 PRO G CA 1
ATOM 9373 C C . PRO G 5 109 ? 122.265 115.055 110.464 1.00 89.34 109 PRO G C 1
ATOM 9374 O O . PRO G 5 109 ? 121.571 114.220 110.997 1.00 94.61 109 PRO G O 1
ATOM 9378 N N . ARG G 5 110 ? 123.406 115.514 110.986 1.00 94.06 110 ARG G N 1
ATOM 9379 C CA . ARG G 5 110 ? 123.888 115.000 112.259 1.00 97.37 110 ARG G CA 1
ATOM 9380 C C . ARG G 5 110 ? 122.826 115.137 113.340 1.00 98.87 110 ARG G C 1
ATOM 9381 O O . ARG G 5 110 ? 122.187 116.183 113.472 1.00 99.48 110 ARG G O 1
ATOM 9389 N N . SER G 5 111 ? 122.647 114.077 114.121 1.00 100.26 111 SER G N 1
ATOM 9390 C CA . SER G 5 111 ? 121.645 114.070 115.175 1.00 96.20 111 SER G CA 1
ATOM 9391 C C . SER G 5 111 ? 122.183 114.737 116.434 1.00 99.23 111 SER G C 1
ATOM 9392 O O . SER G 5 111 ? 123.372 114.638 116.749 1.00 101.49 111 SER G O 1
ATOM 9395 N N . GLY G 5 112 ? 121.298 115.424 117.152 1.00 95.05 112 GLY G N 1
ATOM 9396 C CA . GLY G 5 112 ? 121.692 116.070 118.392 1.00 94.57 112 GLY G CA 1
ATOM 9397 C C . GLY G 5 112 ? 121.819 115.070 119.528 1.00 96.36 112 GLY G C 1
ATOM 9398 O O . GLY G 5 112 ? 121.058 114.110 119.632 1.00 97.14 112 GLY G O 1
ATOM 9399 N N . ALA G 5 113 ? 122.799 115.316 120.398 1.00 98.42 113 ALA G N 1
ATOM 9400 C CA . ALA G 5 113 ? 123.095 114.373 121.470 1.00 98.62 113 ALA G CA 1
ATOM 9401 C C . ALA G 5 113 ? 121.979 114.335 122.508 1.00 98.23 113 ALA G C 1
ATOM 9402 O O . ALA G 5 113 ? 121.589 113.259 122.973 1.00 96.87 113 ALA G O 1
ATOM 9404 N N . ARG G 5 114 ? 121.453 115.495 122.883 1.00 97.11 114 ARG G N 1
ATOM 9405 C CA . ARG G 5 114 ? 120.485 115.607 123.964 1.00 93.60 114 ARG G CA 1
ATOM 9406 C C . ARG G 5 114 ? 119.125 115.998 123.410 1.00 90.20 114 ARG G C 1
ATOM 9407 O O . ARG G 5 114 ? 119.031 116.868 122.541 1.00 93.61 114 ARG G O 1
ATOM 9415 N N . LEU G 5 115 ? 118.081 115.358 123.916 1.00 82.87 115 LEU G N 1
ATOM 9416 C CA . LEU G 5 115 ? 116.709 115.640 123.521 1.00 77.12 115 LEU G CA 1
ATOM 9417 C C . LEU G 5 115 ? 116.002 116.287 124.703 1.00 78.54 115 LEU G C 1
ATOM 9418 O O . LEU G 5 115 ? 115.821 115.655 125.747 1.00 82.60 115 LEU G O 1
ATOM 9423 N N . LEU G 5 116 ? 115.604 117.542 124.532 1.00 77.83 116 LEU G N 1
ATOM 9424 C CA . LEU G 5 116 ? 114.995 118.322 125.595 1.00 76.70 116 LEU G CA 1
ATOM 9425 C C . LEU G 5 116 ? 113.494 118.070 125.657 1.00 76.33 116 LEU G C 1
ATOM 9426 O O . LEU G 5 116 ? 112.884 117.557 124.719 1.00 79.34 116 LEU G O 1
ATOM 9431 N N . ASP G 5 117 ? 112.897 118.451 126.782 1.00 73.00 117 ASP G N 1
ATOM 9432 C CA . ASP G 5 117 ? 111.463 118.272 126.952 1.00 76.30 117 ASP G CA 1
ATOM 9433 C C . ASP G 5 117 ? 110.646 119.269 126.150 1.00 76.08 117 ASP G C 1
ATOM 9434 O O . ASP G 5 117 ? 109.477 118.997 125.860 1.00 76.09 117 ASP G O 1
ATOM 9439 N N . VAL G 5 118 ? 111.223 120.408 125.787 1.00 75.65 118 VAL G N 1
ATOM 9440 C CA . VAL G 5 118 ? 110.488 121.445 125.073 1.00 72.15 118 VAL G CA 1
ATOM 9441 C C . VAL G 5 118 ? 110.301 121.008 123.627 1.00 72.91 118 VAL G C 1
ATOM 9442 O O . VAL G 5 118 ? 111.269 120.664 122.944 1.00 76.30 118 VAL G O 1
ATOM 9446 N N . ASN G 5 119 ? 109.051 121.018 123.164 1.00 70.12 119 ASN G N 1
ATOM 9447 C CA . ASN G 5 119 ? 108.671 120.655 121.803 1.00 68.20 119 ASN G CA 1
ATOM 9448 C C . ASN G 5 119 ? 108.986 119.203 121.458 1.00 68.04 119 ASN G C 1
ATOM 9449 O O . ASN G 5 119 ? 109.043 118.853 120.280 1.00 69.02 119 ASN G O 1
ATOM 9454 N N . LEU G 5 120 ? 109.182 118.340 122.450 1.00 64.64 120 LEU G N 1
ATOM 9455 C CA . LEU G 5 120 ? 109.599 116.971 122.177 1.00 59.38 120 LEU G CA 1
ATOM 9456 C C . LEU G 5 120 ? 108.432 116.135 121.666 1.00 59.20 120 LEU G C 1
ATOM 9457 O O . LEU G 5 120 ? 107.358 116.110 122.270 1.00 64.19 120 LEU G O 1
ATOM 9462 N N . THR G 5 121 ? 108.652 115.440 120.554 1.00 57.54 121 THR G N 1
ATOM 9463 C CA . THR G 5 121 ? 107.622 114.661 119.888 1.00 56.47 121 THR G CA 1
ATOM 9464 C C . THR G 5 121 ? 108.219 113.336 119.445 1.00 56.11 121 THR G C 1
ATOM 9465 O O . THR G 5 121 ? 109.418 113.238 119.183 1.00 62.11 121 THR G O 1
ATOM 9469 N N . LEU G 5 122 ? 107.373 112.314 119.368 1.00 57.67 122 LEU G N 1
ATOM 9470 C CA . LEU G 5 122 ? 107.755 111.012 118.846 1.00 54.94 122 LEU G CA 1
ATOM 9471 C C . LEU G 5 122 ? 106.874 110.676 117.654 1.00 55.43 122 LEU G C 1
ATOM 9472 O O . LEU G 5 122 ? 105.645 110.724 117.752 1.00 57.67 122 LEU G O 1
ATOM 9477 N N . ILE G 5 123 ? 107.507 110.338 116.537 1.00 49.59 123 ILE G N 1
ATOM 9478 C CA . ILE G 5 123 ? 106.824 109.929 115.320 1.00 47.90 123 ILE G CA 1
ATOM 9479 C C . ILE G 5 123 ? 107.228 108.494 115.020 1.00 52.88 123 ILE G C 1
ATOM 9480 O O . ILE G 5 123 ? 108.416 108.202 114.844 1.00 58.47 123 ILE G O 1
ATOM 9485 N N . GLU G 5 124 ? 106.246 107.602 114.971 1.00 53.95 124 GLU G N 1
ATOM 9486 C CA . GLU G 5 124 ? 106.461 106.187 114.705 1.00 55.49 124 GLU G CA 1
ATOM 9487 C C . GLU G 5 124 ? 105.854 105.833 113.359 1.00 54.59 124 GLU G C 1
ATOM 9488 O O . GLU G 5 124 ? 104.719 106.220 113.069 1.00 61.23 124 GLU G O 1
ATOM 9494 N N . ARG G 5 125 ? 106.600 105.086 112.554 1.00 53.65 125 ARG G N 1
ATOM 9495 C CA . ARG G 5 125 ? 106.150 104.663 111.236 1.00 53.53 125 ARG G CA 1
ATOM 9496 C C . ARG G 5 125 ? 106.312 103.159 111.105 1.00 53.83 125 ARG G C 1
ATOM 9497 O O . ARG G 5 125 ? 107.377 102.623 111.406 1.00 57.56 125 ARG G O 1
ATOM 9505 N N . THR G 5 126 ? 105.264 102.483 110.652 1.00 56.96 126 THR G N 1
ATOM 9506 C CA . THR G 5 126 ? 105.341 101.076 110.279 1.00 56.95 126 THR G CA 1
ATOM 9507 C C . THR G 5 126 ? 104.951 100.952 108.815 1.00 60.91 126 THR G C 1
ATOM 9508 O O . THR G 5 126 ? 103.885 101.425 108.416 1.00 66.89 126 THR G O 1
ATOM 9512 N N . LEU G 5 127 ? 105.804 100.314 108.023 1.00 60.40 127 LEU G N 1
ATOM 9513 C CA . LEU G 5 127 ? 105.638 100.256 106.578 1.00 57.96 127 LEU G CA 1
ATOM 9514 C C . LEU G 5 127 ? 105.040 98.918 106.169 1.00 64.19 127 LEU G C 1
ATOM 9515 O O . LEU G 5 127 ? 105.555 97.863 106.546 1.00 64.64 127 LEU G O 1
ATOM 9520 N N . ASN G 5 128 ? 103.955 98.967 105.395 1.00 66.25 128 ASN G N 1
ATOM 9521 C CA . ASN G 5 128 ? 103.264 97.743 105.003 1.00 70.61 128 ASN G CA 1
ATOM 9522 C C . ASN G 5 128 ? 104.117 96.887 104.072 1.00 76.44 128 ASN G C 1
ATOM 9523 O O . ASN G 5 128 ? 104.307 95.691 104.316 1.00 81.78 128 ASN G O 1
ATOM 9528 N N . GLN G 5 129 ? 104.644 97.482 103.002 1.00 69.45 129 GLN G N 1
ATOM 9529 C CA . GLN G 5 129 ? 105.516 96.836 102.020 1.00 70.00 129 GLN G CA 1
ATOM 9530 C C . GLN G 5 129 ? 104.845 95.707 101.249 1.00 76.00 129 GLN G C 1
ATOM 9531 O O . GLN G 5 129 ? 105.543 94.926 100.597 1.00 77.06 129 GLN G O 1
ATOM 9537 N N . GLU G 5 130 ? 103.522 95.596 101.295 1.00 79.44 130 GLU G N 1
ATOM 9538 C CA . GLU G 5 130 ? 102.839 94.487 100.640 1.00 78.20 130 GLU G CA 1
ATOM 9539 C C . GLU G 5 130 ? 103.056 94.518 99.134 1.00 77.64 130 GLU G C 1
ATOM 9540 O O . GLU G 5 130 ? 102.907 95.561 98.492 1.00 80.45 130 GLU G O 1
ATOM 9546 N N . GLY G 5 131 ? 103.401 93.363 98.571 1.00 72.31 131 GLY G N 1
ATOM 9547 C CA . GLY G 5 131 ? 103.568 93.228 97.140 1.00 68.59 131 GLY G CA 1
ATOM 9548 C C . GLY G 5 131 ? 104.907 93.656 96.590 1.00 67.44 131 GLY G C 1
ATOM 9549 O O . GLY G 5 131 ? 105.049 93.745 95.368 1.00 75.19 131 GLY G O 1
ATOM 9550 N N . LEU G 5 132 ? 105.893 93.915 97.437 1.00 64.98 132 LEU G N 1
ATOM 9551 C CA . LEU G 5 132 ? 107.185 94.417 97.003 1.00 60.06 132 LEU G CA 1
ATOM 9552 C C . LEU G 5 132 ? 108.270 93.375 97.227 1.00 58.96 132 LEU G C 1
ATOM 9553 O O . LEU G 5 132 ? 108.125 92.457 98.034 1.00 66.40 132 LEU G O 1
ATOM 9558 N N . THR G 5 133 ? 109.366 93.533 96.497 1.00 60.67 133 THR G N 1
ATOM 9559 C CA . THR G 5 133 ? 110.563 92.744 96.716 1.00 59.91 133 THR G CA 1
ATOM 9560 C C . THR G 5 133 ? 111.510 93.510 97.637 1.00 59.43 133 THR G C 1
ATOM 9561 O O . THR G 5 133 ? 111.253 94.650 98.020 1.00 61.73 133 THR G O 1
ATOM 9565 N N . SER G 5 134 ? 112.620 92.875 98.010 1.00 59.51 134 SER G N 1
ATOM 9566 C CA . SER G 5 134 ? 113.586 93.538 98.879 1.00 60.22 134 SER G CA 1
ATOM 9567 C C . SER G 5 134 ? 114.251 94.720 98.182 1.00 63.57 134 SER G C 1
ATOM 9568 O O . SER G 5 134 ? 114.413 95.787 98.781 1.00 69.87 134 SER G O 1
ATOM 9571 N N . GLN G 5 135 ? 114.644 94.547 96.920 1.00 57.30 135 GLN G N 1
ATOM 9572 C CA . GLN G 5 135 ? 115.285 95.630 96.184 1.00 57.97 135 GLN G CA 1
ATOM 9573 C C . GLN G 5 135 ? 114.336 96.804 95.991 1.00 60.24 135 GLN G C 1
ATOM 9574 O O . GLN G 5 135 ? 114.737 97.969 96.110 1.00 63.84 135 GLN G O 1
ATOM 9580 N N . GLU G 5 136 ? 113.073 96.514 95.688 1.00 56.32 136 GLU G N 1
ATOM 9581 C CA . GLU G 5 136 ? 112.071 97.561 95.554 1.00 53.83 136 GLU G CA 1
ATOM 9582 C C . GLU G 5 136 ? 111.899 98.330 96.859 1.00 57.12 136 GLU G C 1
ATOM 9583 O O . GLU G 5 136 ? 111.813 99.565 96.860 1.00 60.31 136 GLU G O 1
ATOM 9589 N N . SER G 5 137 ? 111.851 97.612 97.981 1.00 57.71 137 SER G N 1
ATOM 9590 C CA . SER G 5 137 ? 111.721 98.262 99.278 1.00 53.79 137 SER G CA 1
ATOM 9591 C C . SER G 5 137 ? 112.930 99.131 99.583 1.00 57.56 137 SER G C 1
ATOM 9592 O O . SER G 5 137 ? 112.791 100.222 100.142 1.00 62.41 137 SER G O 1
ATOM 9595 N N . GLU G 5 138 ? 114.126 98.661 99.234 1.00 59.46 138 GLU G N 1
ATOM 9596 C CA . GLU G 5 138 ? 115.317 99.477 99.436 1.00 59.17 138 GLU G CA 1
ATOM 9597 C C . GLU G 5 138 ? 115.262 100.748 98.603 1.00 59.49 138 GLU G C 1
ATOM 9598 O O . GLU G 5 138 ? 115.647 101.824 99.073 1.00 61.10 138 GLU G O 1
ATOM 9604 N N . ALA G 5 139 ? 114.793 100.643 97.359 1.00 57.63 139 ALA G N 1
ATOM 9605 C CA . ALA G 5 139 ? 114.663 101.829 96.520 1.00 54.82 139 ALA G CA 1
ATOM 9606 C C . ALA G 5 139 ? 113.685 102.829 97.125 1.00 57.54 139 ALA G C 1
ATOM 9607 O O . ALA G 5 139 ? 113.960 104.035 97.162 1.00 63.09 139 ALA G O 1
ATOM 9609 N N . HIS G 5 140 ? 112.542 102.344 97.611 1.00 53.89 140 HIS G N 1
ATOM 9610 C CA . HIS G 5 140 ? 111.569 103.238 98.231 1.00 50.83 140 HIS G CA 1
ATOM 9611 C C . HIS G 5 140 ? 112.132 103.888 99.489 1.00 52.80 140 HIS G C 1
ATOM 9612 O O . HIS G 5 140 ? 111.906 105.077 99.735 1.00 54.80 140 HIS G O 1
ATOM 9619 N N . LEU G 5 141 ? 112.855 103.120 100.304 1.00 56.66 141 LEU G N 1
ATOM 9620 C CA . LEU G 5 141 ? 113.445 103.674 101.516 1.00 56.74 141 LEU G CA 1
ATOM 9621 C C . LEU G 5 141 ? 114.469 104.750 101.189 1.00 56.52 141 LEU G C 1
ATOM 9622 O O . LEU G 5 141 ? 114.519 105.794 101.848 1.00 61.98 141 LEU G O 1
ATOM 9627 N N . LYS G 5 142 ? 115.295 104.512 100.171 1.00 58.33 142 LYS G N 1
ATOM 9628 C CA . LYS G 5 142 ? 116.263 105.518 99.757 1.00 55.40 142 LYS G CA 1
ATOM 9629 C C . LYS G 5 142 ? 115.568 106.781 99.273 1.00 59.86 142 LYS G C 1
ATOM 9630 O O . LYS G 5 142 ? 115.999 107.895 99.589 1.00 66.82 142 LYS G O 1
ATOM 9636 N N . GLY G 5 143 ? 114.486 106.628 98.510 1.00 58.83 143 GLY G N 1
ATOM 9637 C CA . GLY G 5 143 ? 113.742 107.796 98.071 1.00 54.78 143 GLY G CA 1
ATOM 9638 C C . GLY G 5 143 ? 113.155 108.586 99.225 1.00 59.79 143 GLY G C 1
ATOM 9639 O O . GLY G 5 143 ? 113.239 109.817 99.255 1.00 64.87 143 GLY G O 1
ATOM 9640 N N . PHE G 5 144 ? 112.566 107.887 100.197 1.00 59.42 144 PHE G N 1
ATOM 9641 C CA . PHE G 5 144 ? 112.007 108.556 101.368 1.00 54.95 144 PHE G CA 1
ATOM 9642 C C . PHE G 5 144 ? 113.081 109.315 102.126 1.00 57.26 144 PHE G C 1
ATOM 9643 O O . PHE G 5 144 ? 112.874 110.455 102.557 1.00 65.01 144 PHE G O 1
ATOM 9651 N N . MET G 5 145 ? 114.233 108.687 102.318 1.00 58.14 145 MET G N 1
ATOM 9652 C CA . MET G 5 145 ? 115.272 109.319 103.109 1.00 61.27 145 MET G CA 1
ATOM 9653 C C . MET G 5 145 ? 115.869 110.518 102.386 1.00 64.99 145 MET G C 1
ATOM 9654 O O . MET G 5 145 ? 116.166 111.538 103.018 1.00 70.07 145 MET G O 1
ATOM 9659 N N . GLU G 5 146 ? 116.015 110.430 101.065 1.00 65.00 146 GLU G N 1
ATOM 9660 C CA . GLU G 5 146 ? 116.467 111.584 100.298 1.00 63.65 146 GLU G CA 1
ATOM 9661 C C . GLU G 5 146 ? 115.458 112.720 100.362 1.00 64.30 146 GLU G C 1
ATOM 9662 O O . GLU G 5 146 ? 115.841 113.893 100.393 1.00 72.32 146 GLU G O 1
ATOM 9668 N N . GLU G 5 147 ? 114.165 112.398 100.368 1.00 64.51 147 GLU G N 1
ATOM 9669 C CA . GLU G 5 147 ? 113.159 113.446 100.494 1.00 64.85 147 GLU G CA 1
ATOM 9670 C C . GLU G 5 147 ? 113.209 114.116 101.864 1.00 73.38 147 GLU G C 1
ATOM 9671 O O . GLU G 5 147 ? 113.101 115.342 101.964 1.00 78.79 147 GLU G O 1
ATOM 9677 N N . LEU G 5 148 ? 113.368 113.331 102.927 1.00 71.08 148 LEU G N 1
ATOM 9678 C CA . LEU G 5 148 ? 113.344 113.865 104.284 1.00 65.25 148 LEU G CA 1
ATOM 9679 C C . LEU G 5 148 ? 114.645 114.546 104.692 1.00 72.52 148 LEU G C 1
ATOM 9680 O O . LEU G 5 148 ? 114.649 115.286 105.684 1.00 78.67 148 LEU G O 1
ATOM 9685 N N . LYS G 5 149 ? 115.737 114.302 103.963 1.00 74.34 149 LYS G N 1
ATOM 9686 C CA . LYS G 5 149 ? 117.044 114.823 104.353 1.00 78.01 149 LYS G CA 1
ATOM 9687 C C . LYS G 5 149 ? 117.033 116.333 104.560 1.00 83.04 149 LYS G C 1
ATOM 9688 O O . LYS G 5 149 ? 117.547 116.830 105.567 1.00 84.63 149 LYS G O 1
ATOM 9694 N N . ASP G 5 150 ? 116.469 117.080 103.614 1.00 87.19 150 ASP G N 1
ATOM 9695 C CA . ASP G 5 150 ? 116.584 118.534 103.668 1.00 89.35 150 ASP G CA 1
ATOM 9696 C C . ASP G 5 150 ? 115.729 119.126 104.780 1.00 89.87 150 ASP G C 1
ATOM 9697 O O . ASP G 5 150 ? 116.156 120.059 105.466 1.00 90.67 150 ASP G O 1
ATOM 9702 N N . ARG G 5 151 ? 114.518 118.606 104.970 1.00 87.29 151 ARG G N 1
ATOM 9703 C CA . ARG G 5 151 ? 113.660 119.137 106.020 1.00 83.36 151 ARG G CA 1
ATOM 9704 C C . ARG G 5 151 ? 114.139 118.722 107.402 1.00 82.03 151 ARG G C 1
ATOM 9705 O O . ARG G 5 151 ? 113.840 119.403 108.386 1.00 84.57 151 ARG G O 1
ATOM 9713 N N . LEU G 5 152 ? 114.884 117.623 107.500 1.00 81.28 152 LEU G N 1
ATOM 9714 C CA . LEU G 5 152 ? 115.373 117.183 108.798 1.00 77.99 152 LEU G CA 1
ATOM 9715 C C . LEU G 5 152 ? 116.517 118.035 109.323 1.00 80.90 152 LEU G C 1
ATOM 9716 O O . LEU G 5 152 ? 116.893 117.883 110.488 1.00 84.97 152 LEU G O 1
ATOM 9721 N N . GLN G 5 153 ? 117.074 118.926 108.505 1.00 82.08 153 GLN G N 1
ATOM 9722 C CA . GLN G 5 153 ? 118.287 119.641 108.882 1.00 82.94 153 GLN G CA 1
ATOM 9723 C C . GLN G 5 153 ? 118.049 120.698 109.949 1.00 85.16 153 GLN G C 1
ATOM 9724 O O . GLN G 5 153 ? 118.999 121.094 110.629 1.00 88.45 153 GLN G O 1
ATOM 9730 N N . GLN G 5 154 ? 116.817 121.160 110.114 1.00 82.41 154 GLN G N 1
ATOM 9731 C CA . GLN G 5 154 ? 116.538 122.297 110.976 1.00 79.25 154 GLN G CA 1
ATOM 9732 C C . GLN G 5 154 ? 116.273 121.920 112.425 1.00 79.78 154 GLN G C 1
ATOM 9733 O O . GLN G 5 154 ? 116.149 122.819 113.262 1.00 82.61 154 GLN G O 1
ATOM 9739 N N . TYR G 5 155 ? 116.192 120.635 112.753 1.00 77.66 155 TYR G N 1
ATOM 9740 C CA . TYR G 5 155 ? 115.665 120.212 114.039 1.00 70.12 155 TYR G CA 1
ATOM 9741 C C . TYR G 5 155 ? 116.645 119.321 114.782 1.00 70.92 155 TYR G C 1
ATOM 9742 O O . TYR G 5 155 ? 117.436 118.594 114.180 1.00 76.57 155 TYR G O 1
ATOM 9751 N N . ASN G 5 156 ? 116.585 119.407 116.107 1.00 69.12 156 ASN G N 1
ATOM 9752 C CA . ASN G 5 156 ? 117.227 118.429 116.971 1.00 65.94 156 ASN G CA 1
ATOM 9753 C C . ASN G 5 156 ? 116.429 117.133 116.944 1.00 70.04 156 ASN G C 1
ATOM 9754 O O . ASN G 5 156 ? 115.212 117.145 117.137 1.00 69.99 156 ASN G O 1
ATOM 9759 N N . TYR G 5 157 ? 117.101 116.012 116.696 1.00 69.96 157 TYR G N 1
ATOM 9760 C CA . TYR G 5 157 ? 116.370 114.765 116.529 1.00 62.89 157 TYR G CA 1
ATOM 9761 C C . TYR G 5 157 ? 117.279 113.577 116.799 1.00 65.80 157 TYR G C 1
ATOM 9762 O O . TYR G 5 157 ? 118.502 113.697 116.847 1.00 76.56 157 TYR G O 1
ATOM 9771 N N . GLN G 5 158 ? 116.639 112.427 116.988 1.00 62.40 158 GLN G N 1
ATOM 9772 C CA . GLN G 5 158 ? 117.270 111.115 117.007 1.00 63.07 158 GLN G CA 1
ATOM 9773 C C . GLN G 5 158 ? 116.343 110.154 116.282 1.00 61.57 158 GLN G C 1
ATOM 9774 O O . GLN G 5 158 ? 115.131 110.199 116.486 1.00 62.66 158 GLN G O 1
ATOM 9780 N N . ALA G 5 159 ? 116.893 109.293 115.438 1.00 61.52 159 ALA G N 1
ATOM 9781 C CA . ALA G 5 159 ? 116.067 108.399 114.641 1.00 54.45 159 ALA G CA 1
ATOM 9782 C C . ALA G 5 159 ? 116.612 106.982 114.697 1.00 56.69 159 ALA G C 1
ATOM 9783 O O . ALA G 5 159 ? 117.824 106.775 114.758 1.00 62.60 159 ALA G O 1
ATOM 9785 N N . PHE G 5 160 ? 115.704 106.012 114.672 1.00 56.07 160 PHE G N 1
ATOM 9786 C CA . PHE G 5 160 ? 116.047 104.603 114.790 1.00 56.92 160 PHE G CA 1
ATOM 9787 C C . PHE G 5 160 ? 115.218 103.790 113.810 1.00 56.84 160 PHE G C 1
ATOM 9788 O O . PHE G 5 160 ? 114.091 104.153 113.479 1.00 60.75 160 PHE G O 1
ATOM 9796 N N . PHE G 5 161 ? 115.782 102.673 113.366 1.00 54.55 161 PHE G N 1
ATOM 9797 C CA . PHE G 5 161 ? 115.128 101.768 112.434 1.00 55.78 161 PHE G CA 1
ATOM 9798 C C . PHE G 5 161 ? 115.269 100.343 112.944 1.00 58.36 161 PHE G C 1
ATOM 9799 O O . PHE G 5 161 ? 116.335 99.960 113.425 1.00 60.36 161 PHE G O 1
ATOM 9807 N N . THR G 5 162 ? 114.202 99.556 112.835 1.00 57.26 162 THR G N 1
ATOM 9808 C CA . THR G 5 162 ? 114.278 98.165 113.265 1.00 60.15 162 THR G CA 1
ATOM 9809 C C . THR G 5 162 ? 115.296 97.396 112.440 1.00 65.33 162 THR G C 1
ATOM 9810 O O . THR G 5 162 ? 115.419 97.593 111.230 1.00 73.86 162 THR G O 1
ATOM 9814 N N . ILE G 5 163 ? 116.027 96.510 113.100 1.00 62.82 163 ILE G N 1
ATOM 9815 C CA . ILE G 5 163 ? 117.027 95.685 112.442 1.00 67.78 163 ILE G CA 1
ATOM 9816 C C . ILE G 5 163 ? 116.452 94.279 112.354 1.00 71.50 163 ILE G C 1
ATOM 9817 O O . ILE G 5 163 ? 116.436 93.530 113.336 1.00 81.88 163 ILE G O 1
ATOM 9822 N N . GLY G 5 164 ? 115.950 93.924 111.179 1.00 71.86 164 GLY G N 1
ATOM 9823 C CA . GLY G 5 164 ? 115.474 92.594 110.902 1.00 71.59 164 GLY G CA 1
ATOM 9824 C C . GLY G 5 164 ? 113.977 92.406 111.021 1.00 69.37 164 GLY G C 1
ATOM 9825 O O . GLY G 5 164 ? 113.450 91.437 110.472 1.00 78.45 164 GLY G O 1
ATOM 9826 N N . ALA G 5 165 ? 113.279 93.298 111.711 1.00 64.81 165 ALA G N 1
ATOM 9827 C CA . ALA G 5 165 ? 111.849 93.118 111.904 1.00 66.99 165 ALA G CA 1
ATOM 9828 C C . ALA G 5 165 ? 111.094 93.338 110.600 1.00 65.10 165 ALA G C 1
ATOM 9829 O O . ALA G 5 165 ? 111.481 94.160 109.768 1.00 70.32 165 ALA G O 1
ATOM 9831 N N . SER G 5 166 ? 110.018 92.586 110.422 1.00 61.56 166 SER G N 1
ATOM 9832 C CA . SER G 5 166 ? 109.130 92.761 109.284 1.00 62.01 166 SER G CA 1
ATOM 9833 C C . SER G 5 166 ? 107.689 92.657 109.763 1.00 63.04 166 SER G C 1
ATOM 9834 O O . SER G 5 166 ? 107.308 91.639 110.347 1.00 69.46 166 SER G O 1
ATOM 9837 N N . PRO G 5 167 ? 106.859 93.686 109.559 1.00 63.65 167 PRO G N 1
ATOM 9838 C CA . PRO G 5 167 ? 107.134 94.964 108.887 1.00 64.59 167 PRO G CA 1
ATOM 9839 C C . PRO G 5 167 ? 108.107 95.841 109.655 1.00 64.32 167 PRO G C 1
ATOM 9840 O O . PRO G 5 167 ? 108.140 95.814 110.876 1.00 69.10 167 PRO G O 1
ATOM 9844 N N . PRO G 5 168 ? 108.924 96.613 108.948 1.00 60.54 168 PRO G N 1
ATOM 9845 C CA . PRO G 5 168 ? 109.899 97.469 109.623 1.00 57.10 168 PRO G CA 1
ATOM 9846 C C . PRO G 5 168 ? 109.231 98.646 110.313 1.00 59.27 168 PRO G C 1
ATOM 9847 O O . PRO G 5 168 ? 108.122 99.059 109.976 1.00 60.87 168 PRO G O 1
ATOM 9851 N N . LYS G 5 169 ? 109.930 99.184 111.304 1.00 60.53 169 LYS G N 1
ATOM 9852 C CA . LYS G 5 169 ? 109.448 100.325 112.061 1.00 54.07 169 LYS G CA 1
ATOM 9853 C C . LYS G 5 169 ? 110.551 101.364 112.194 1.00 56.50 169 LYS G C 1
ATOM 9854 O O . LYS G 5 169 ? 111.732 101.037 112.323 1.00 61.67 169 LYS G O 1
ATOM 9860 N N . MET G 5 170 ? 110.140 102.626 112.153 1.00 57.02 170 MET G N 1
ATOM 9861 C CA . MET G 5 170 ? 111.024 103.773 112.275 1.00 54.23 170 MET G CA 1
ATOM 9862 C C . MET G 5 170 ? 110.542 104.649 113.420 1.00 56.04 170 MET G C 1
ATOM 9863 O O . MET G 5 170 ? 109.341 104.903 113.546 1.00 58.06 170 MET G O 1
ATOM 9868 N N . TYR G 5 171 ? 111.479 105.100 114.249 1.00 53.57 171 TYR G N 1
ATOM 9869 C CA . TYR G 5 171 ? 111.212 105.986 115.374 1.00 49.68 171 TYR G CA 1
ATOM 9870 C C . TYR G 5 171 ? 111.946 107.296 115.151 1.00 54.68 171 TYR G C 1
ATOM 9871 O O . TYR G 5 171 ? 113.120 107.288 114.780 1.00 60.63 171 TYR G O 1
ATOM 9880 N N . ILE G 5 172 ? 111.270 108.416 115.389 1.00 55.22 172 ILE G N 1
ATOM 9881 C CA . ILE G 5 172 ? 111.908 109.727 115.365 1.00 52.21 172 ILE G CA 1
ATOM 9882 C C . ILE G 5 172 ? 111.520 110.471 116.631 1.00 55.25 172 ILE G C 1
ATOM 9883 O O . ILE G 5 172 ? 110.336 110.729 116.861 1.00 59.08 172 ILE G O 1
ATOM 9888 N N . TYR G 5 173 ? 112.510 110.818 117.445 1.00 56.05 173 TYR G N 1
ATOM 9889 C CA . TYR G 5 173 ? 112.333 111.702 118.590 1.00 51.94 173 TYR G CA 1
ATOM 9890 C C . TYR G 5 173 ? 112.871 113.064 118.185 1.00 57.39 173 TYR G C 1
ATOM 9891 O O . TYR G 5 173 ? 114.073 113.218 117.976 1.00 64.95 173 TYR G O 1
ATOM 9900 N N . ILE G 5 174 ? 111.992 114.048 118.072 1.00 59.62 174 ILE G N 1
ATOM 9901 C CA . ILE G 5 174 ? 112.334 115.310 117.434 1.00 57.29 174 ILE G CA 1
ATOM 9902 C C . ILE G 5 174 ? 111.822 116.473 118.272 1.00 59.99 174 ILE G C 1
ATOM 9903 O O . ILE G 5 174 ? 110.702 116.434 118.789 1.00 65.01 174 ILE G O 1
ATOM 9908 N N . ASN G 5 175 ? 112.659 117.511 118.393 1.00 61.45 175 ASN G N 1
ATOM 9909 C CA . ASN G 5 175 ? 112.218 118.766 119.058 1.00 60.35 175 ASN G CA 1
ATOM 9910 C C . ASN G 5 175 ? 111.702 119.662 117.930 1.00 63.33 175 ASN G C 1
ATOM 9911 O O . ASN G 5 175 ? 112.533 120.330 117.284 1.00 66.60 175 ASN G O 1
ATOM 9916 N N . ILE G 5 176 ? 110.394 119.656 117.684 1.00 61.54 176 ILE G N 1
ATOM 9917 C CA . ILE G 5 176 ? 109.790 120.381 116.572 1.00 62.60 176 ILE G CA 1
ATOM 9918 C C . ILE G 5 176 ? 108.612 121.190 117.101 1.00 71.52 176 ILE G C 1
ATOM 9919 O O . ILE G 5 176 ? 107.881 120.710 117.976 1.00 75.54 176 ILE G O 1
ATOM 9924 N N . PRO G 5 177 ? 108.403 122.417 116.625 1.00 73.03 177 PRO G N 1
ATOM 9925 C CA . PRO G 5 177 ? 107.227 123.180 117.056 1.00 74.27 177 PRO G CA 1
ATOM 9926 C C . PRO G 5 177 ? 105.939 122.427 116.762 1.00 74.28 177 PRO G C 1
ATOM 9927 O O . PRO G 5 177 ? 105.788 121.800 115.715 1.00 76.85 177 PRO G O 1
ATOM 9931 N N . TYR G 5 178 ? 105.001 122.506 117.704 1.00 74.75 178 TYR G N 1
ATOM 9932 C CA . TYR G 5 178 ? 103.786 121.709 117.623 1.00 71.04 178 TYR G CA 1
ATOM 9933 C C . TYR G 5 178 ? 102.895 122.111 116.459 1.00 71.56 178 TYR G C 1
ATOM 9934 O O . TYR G 5 178 ? 102.045 121.319 116.047 1.00 72.51 178 TYR G O 1
ATOM 9943 N N . GLU G 5 179 ? 103.062 123.319 115.926 1.00 71.85 179 GLU G N 1
ATOM 9944 C CA . GLU G 5 179 ? 102.287 123.732 114.765 1.00 70.75 179 GLU G CA 1
ATOM 9945 C C . GLU G 5 179 ? 102.770 123.069 113.488 1.00 74.53 179 GLU G C 1
ATOM 9946 O O . GLU G 5 179 ? 102.034 123.049 112.498 1.00 79.24 179 GLU G O 1
ATOM 9952 N N . GLU G 5 180 ? 103.982 122.523 113.490 1.00 73.36 180 GLU G N 1
ATOM 9953 C CA . GLU G 5 180 ? 104.583 121.955 112.297 1.00 68.72 180 GLU G CA 1
ATOM 9954 C C . GLU G 5 180 ? 104.570 120.437 112.278 1.00 68.57 180 GLU G C 1
ATOM 9955 O O . GLU G 5 180 ? 104.977 119.850 111.273 1.00 72.54 180 GLU G O 1
ATOM 9961 N N . VAL G 5 181 ? 104.122 119.789 113.352 1.00 67.54 181 VAL G N 1
ATOM 9962 C CA . VAL G 5 181 ? 104.286 118.344 113.454 1.00 65.35 181 VAL G CA 1
ATOM 9963 C C . VAL G 5 181 ? 103.359 117.620 112.485 1.00 63.92 181 VAL G C 1
ATOM 9964 O O . VAL G 5 181 ? 103.712 116.565 111.948 1.00 67.79 181 VAL G O 1
ATOM 9968 N N . ASP G 5 182 ? 102.173 118.173 112.227 1.00 63.54 182 ASP G N 1
ATOM 9969 C CA . ASP G 5 182 ? 101.230 117.496 111.343 1.00 63.95 182 ASP G CA 1
ATOM 9970 C C . ASP G 5 182 ? 101.782 117.368 109.930 1.00 66.56 182 ASP G C 1
ATOM 9971 O O . ASP G 5 182 ? 101.678 116.305 109.312 1.00 72.12 182 ASP G O 1
ATOM 9976 N N . LYS G 5 183 ? 102.372 118.439 109.397 1.00 67.84 183 LYS G N 1
ATOM 9977 C CA . LYS G 5 183 ? 102.939 118.363 108.056 1.00 66.88 183 LYS G CA 1
ATOM 9978 C C . LYS G 5 183 ? 104.242 117.581 108.041 1.00 65.85 183 LYS G C 1
ATOM 9979 O O . LYS G 5 183 ? 104.518 116.865 107.077 1.00 68.39 183 LYS G O 1
ATOM 9985 N N . PHE G 5 184 ? 105.051 117.706 109.091 1.00 63.90 184 PHE G N 1
ATOM 9986 C CA . PHE G 5 184 ? 106.316 116.989 109.128 1.00 62.69 184 PHE G CA 1
ATOM 9987 C C . PHE G 5 184 ? 106.109 115.486 109.201 1.00 66.09 184 PHE G C 1
ATOM 9988 O O . PHE G 5 184 ? 106.915 114.726 108.659 1.00 72.71 184 PHE G O 1
ATOM 9996 N N . ALA G 5 185 ? 105.048 115.037 109.868 1.00 65.95 185 ALA G N 1
ATOM 9997 C CA . ALA G 5 185 ? 104.803 113.608 109.984 1.00 61.33 185 ALA G CA 1
ATOM 9998 C C . ALA G 5 185 ? 104.363 112.982 108.669 1.00 63.01 185 ALA G C 1
ATOM 9999 O O . ALA G 5 185 ? 104.487 111.766 108.509 1.00 69.36 185 ALA G O 1
ATOM 10001 N N . CYS G 5 186 ? 103.865 113.774 107.725 1.00 63.49 186 CYS G N 1
ATOM 10002 C CA . CYS G 5 186 ? 103.391 113.262 106.449 1.00 64.79 186 CYS G CA 1
ATOM 10003 C C . CYS G 5 186 ? 104.397 113.452 105.321 1.00 65.28 186 CYS G C 1
ATOM 10004 O O . CYS G 5 186 ? 104.062 113.196 104.163 1.00 66.17 186 CYS G O 1
ATOM 10007 N N . ILE G 5 187 ? 105.616 113.892 105.626 1.00 67.42 187 ILE G N 1
ATOM 10008 C CA . ILE G 5 187 ? 106.626 114.084 104.592 1.00 68.86 187 ILE G CA 1
ATOM 10009 C C . ILE G 5 187 ? 107.077 112.731 104.063 1.00 69.50 187 ILE G C 1
ATOM 10010 O O . ILE G 5 187 ? 107.387 111.817 104.835 1.00 74.14 187 ILE G O 1
ATOM 10015 N N . GLY G 5 188 ? 107.114 112.599 102.741 1.00 64.03 188 GLY G N 1
ATOM 10016 C CA . GLY G 5 188 ? 107.613 111.390 102.122 1.00 57.98 188 GLY G CA 1
ATOM 10017 C C . GLY G 5 188 ? 106.690 110.201 102.204 1.00 59.26 188 GLY G C 1
ATOM 10018 O O . GLY G 5 188 ? 107.142 109.071 102.030 1.00 63.27 188 GLY G O 1
ATOM 10019 N N . ILE G 5 189 ? 105.403 110.421 102.470 1.00 58.05 189 ILE G N 1
ATOM 10020 C CA . ILE G 5 189 ? 104.480 109.302 102.599 1.00 53.81 189 ILE G CA 1
ATOM 10021 C C . ILE G 5 189 ? 104.317 108.583 101.266 1.00 56.42 189 ILE G C 1
ATOM 10022 O O . ILE G 5 189 ? 104.294 107.348 101.218 1.00 59.40 189 ILE G O 1
ATOM 10027 N N . ASN G 5 190 ? 104.243 109.331 100.163 1.00 56.57 190 ASN G N 1
ATOM 10028 C CA . ASN G 5 190 ? 104.074 108.726 98.851 1.00 49.89 190 ASN G CA 1
ATOM 10029 C C . ASN G 5 190 ? 105.256 107.859 98.458 1.00 53.08 190 ASN G C 1
ATOM 10030 O O . ASN G 5 190 ? 105.105 106.983 97.605 1.00 55.98 190 ASN G O 1
ATOM 10035 N N . GLN G 5 191 ? 106.423 108.077 99.062 1.00 52.29 191 GLN G N 1
ATOM 10036 C CA . GLN G 5 191 ? 107.563 107.216 98.793 1.00 48.83 191 GLN G CA 1
ATOM 10037 C C . GLN G 5 191 ? 107.303 105.780 99.207 1.00 52.54 191 GLN G C 1
ATOM 10038 O O . GLN G 5 191 ? 107.958 104.873 98.692 1.00 58.68 191 GLN G O 1
ATOM 10044 N N . PHE G 5 192 ? 106.367 105.551 100.121 1.00 53.63 192 PHE G N 1
ATOM 10045 C CA . PHE G 5 192 ? 106.060 104.209 100.583 1.00 50.85 192 PHE G CA 1
ATOM 10046 C C . PHE G 5 192 ? 104.760 103.666 100.016 1.00 55.48 192 PHE G C 1
ATOM 10047 O O . PHE G 5 192 ? 104.373 102.550 100.359 1.00 63.15 192 PHE G O 1
ATOM 10055 N N . GLY G 5 193 ? 104.077 104.421 99.164 1.00 54.40 193 GLY G N 1
ATOM 10056 C CA . GLY G 5 193 ? 102.831 103.978 98.582 1.00 52.81 193 GLY G CA 1
ATOM 10057 C C . GLY G 5 193 ? 101.613 104.763 99.001 1.00 56.85 193 GLY G C 1
ATOM 10058 O O . GLY G 5 193 ? 100.504 104.402 98.600 1.00 64.67 193 GLY G O 1
ATOM 10059 N N . GLY G 5 194 ? 101.770 105.821 99.785 1.00 54.79 194 GLY G N 1
ATOM 10060 C CA . GLY G 5 194 ? 100.649 106.623 100.198 1.00 52.55 194 GLY G CA 1
ATOM 10061 C C . GLY G 5 194 ? 100.240 106.360 101.628 1.00 60.82 194 GLY G C 1
ATOM 10062 O O . GLY G 5 194 ? 100.799 105.501 102.311 1.00 67.07 194 GLY G O 1
ATOM 10063 N N . PRO G 5 195 ? 99.245 107.107 102.108 1.00 62.30 195 PRO G N 1
ATOM 10064 C CA . PRO G 5 195 ? 98.859 107.003 103.523 1.00 59.10 195 PRO G CA 1
ATOM 10065 C C . PRO G 5 195 ? 98.373 105.630 103.950 1.00 60.00 195 PRO G C 1
ATOM 10066 O O . PRO G 5 195 ? 98.600 105.245 105.101 1.00 68.85 195 PRO G O 1
ATOM 10070 N N . ALA G 5 196 ? 97.709 104.876 103.080 1.00 62.22 196 ALA G N 1
ATOM 10071 C CA . ALA G 5 196 ? 97.202 103.571 103.485 1.00 62.83 196 ALA G CA 1
ATOM 10072 C C . ALA G 5 196 ? 98.287 102.509 103.581 1.00 61.71 196 ALA G C 1
ATOM 10073 O O . ALA G 5 196 ? 98.020 101.424 104.100 1.00 66.70 196 ALA G O 1
ATOM 10075 N N . ALA G 5 197 ? 99.489 102.786 103.096 1.00 60.07 197 ALA G N 1
ATOM 10076 C CA . ALA G 5 197 ? 100.588 101.837 103.150 1.00 59.27 197 ALA G CA 1
ATOM 10077 C C . ALA G 5 197 ? 101.500 102.045 104.349 1.00 62.05 197 ALA G C 1
ATOM 10078 O O . ALA G 5 197 ? 102.467 101.297 104.503 1.00 67.45 197 ALA G O 1
ATOM 10080 N N . VAL G 5 198 ? 101.232 103.040 105.188 1.00 60.50 198 VAL G N 1
ATOM 10081 C CA . VAL G 5 198 ? 102.074 103.346 106.339 1.00 57.04 198 VAL G CA 1
ATOM 10082 C C . VAL G 5 198 ? 101.181 103.637 107.534 1.00 60.27 198 VAL G C 1
ATOM 10083 O O . VAL G 5 198 ? 100.208 104.386 107.418 1.00 64.91 198 VAL G O 1
ATOM 10087 N N . ASN G 5 199 ? 101.504 103.044 108.678 1.00 59.93 199 ASN G N 1
ATOM 10088 C CA . ASN G 5 199 ? 100.895 103.420 109.945 1.00 59.32 199 ASN G CA 1
ATOM 10089 C C . ASN G 5 199 ? 101.783 104.453 110.623 1.00 59.30 199 ASN G C 1
ATOM 10090 O O . ASN G 5 199 ? 102.914 104.146 111.002 1.00 60.17 199 ASN G O 1
ATOM 10095 N N . THR G 5 200 ? 101.275 105.672 110.768 1.00 60.61 200 THR G N 1
ATOM 10096 C CA . THR G 5 200 ? 102.005 106.769 111.388 1.00 55.13 200 THR G CA 1
ATOM 10097 C C . THR G 5 200 ? 101.312 107.167 112.680 1.00 57.29 200 THR G C 1
ATOM 10098 O O . THR G 5 200 ? 100.093 107.351 112.703 1.00 62.55 200 THR G O 1
ATOM 10102 N N . THR G 5 201 ? 102.089 107.297 113.746 1.00 57.51 201 THR G N 1
ATOM 10103 C CA . THR G 5 201 ? 101.569 107.698 115.044 1.00 55.12 201 THR G CA 1
ATOM 10104 C C . THR G 5 201 ? 102.428 108.823 115.595 1.00 56.16 201 THR G C 1
ATOM 10105 O O . THR G 5 201 ? 103.656 108.760 115.525 1.00 59.78 201 THR G O 1
ATOM 10109 N N . VAL G 5 202 ? 101.780 109.850 116.132 1.00 57.96 202 VAL G N 1
ATOM 10110 C CA . VAL G 5 202 ? 102.452 110.999 116.720 1.00 53.88 202 VAL G CA 1
ATOM 10111 C C . VAL G 5 202 ? 102.092 111.062 118.195 1.00 55.58 202 VAL G C 1
ATOM 10112 O O . VAL G 5 202 ? 100.931 110.869 118.567 1.00 62.35 202 VAL G O 1
ATOM 10116 N N . SER G 5 203 ? 103.092 111.306 119.036 1.00 56.37 203 SER G N 1
ATOM 10117 C CA . SER G 5 203 ? 102.880 111.417 120.470 1.00 54.02 203 SER G CA 1
ATOM 10118 C C . SER G 5 203 ? 103.683 112.578 121.026 1.00 56.57 203 SER G C 1
ATOM 10119 O O . SER G 5 203 ? 104.811 112.819 120.601 1.00 61.99 203 SER G O 1
ATOM 10122 N N . PHE G 5 204 ? 103.098 113.294 121.977 1.00 58.11 204 PHE G N 1
ATOM 10123 C CA . PHE G 5 204 ? 103.835 114.259 122.778 1.00 52.57 204 PHE G CA 1
ATOM 10124 C C . PHE G 5 204 ? 104.449 113.526 123.961 1.00 57.97 204 PHE G C 1
ATOM 10125 O O . PHE G 5 204 ? 103.747 112.824 124.691 1.00 63.25 204 PHE G O 1
ATOM 10133 N N . ILE G 5 205 ? 105.756 113.680 124.147 1.00 56.06 205 ILE G N 1
ATOM 10134 C CA . ILE G 5 205 ? 106.485 112.877 125.117 1.00 55.71 205 ILE G CA 1
ATOM 10135 C C . ILE G 5 205 ? 107.346 113.773 125.992 1.00 58.89 205 ILE G C 1
ATOM 10136 O O . ILE G 5 205 ? 107.642 114.919 125.654 1.00 66.58 205 ILE G O 1
ATOM 10141 N N . SER G 5 206 ? 107.746 113.225 127.135 1.00 58.56 206 SER G N 1
ATOM 10142 C CA . SER G 5 206 ? 108.641 113.921 128.046 1.00 62.72 206 SER G CA 1
ATOM 10143 C C . SER G 5 206 ? 109.466 112.895 128.805 1.00 67.29 206 SER G C 1
ATOM 10144 O O . SER G 5 206 ? 109.039 111.758 128.988 1.00 71.34 206 SER G O 1
ATOM 10147 N N . SER G 5 207 ? 110.644 113.304 129.258 1.00 69.05 207 SER G N 1
ATOM 10148 C CA . SER G 5 207 ? 111.487 112.393 130.017 1.00 70.85 207 SER G CA 1
ATOM 10149 C C . SER G 5 207 ? 110.857 112.077 131.368 1.00 76.06 207 SER G C 1
ATOM 10150 O O . SER G 5 207 ? 110.190 112.914 131.978 1.00 83.90 207 SER G O 1
ATOM 10153 N N . PHE G 5 208 ? 111.066 110.849 131.830 1.00 73.83 208 PHE G N 1
ATOM 10154 C CA . PHE G 5 208 ? 110.531 110.392 133.100 1.00 76.11 208 PHE G CA 1
ATOM 10155 C C . PHE G 5 208 ? 111.612 109.675 133.892 1.00 80.75 208 PHE G C 1
ATOM 10156 O O . PHE G 5 208 ? 112.550 109.126 133.309 1.00 79.27 208 PHE G O 1
ATOM 10164 N N . PRO G 5 209 ? 111.518 109.676 135.229 1.00 83.54 209 PRO G N 1
ATOM 10165 C CA . PRO G 5 209 ? 110.521 110.339 136.080 1.00 85.14 209 PRO G CA 1
ATOM 10166 C C . PRO G 5 209 ? 110.779 111.834 136.190 1.00 92.12 209 PRO G C 1
ATOM 10167 O O . PRO G 5 209 ? 111.905 112.285 136.020 1.00 92.42 209 PRO G O 1
ATOM 10171 N N . LYS G 5 210 ? 109.755 112.627 136.478 1.00 96.98 210 LYS G N 1
ATOM 10172 C CA . LYS G 5 210 ? 109.922 114.068 136.590 1.00 104.10 210 LYS G CA 1
ATOM 10173 C C . LYS G 5 210 ? 110.706 114.430 137.845 1.00 111.97 210 LYS G C 1
ATOM 10174 O O . LYS G 5 210 ? 111.282 115.512 137.942 1.00 112.20 210 LYS G O 1
ATOM 10181 N N . GLN H 4 24 ? 109.829 62.771 116.277 1.00 107.41 24 GLN H N 1
ATOM 10182 C CA . GLN H 4 24 ? 109.974 63.016 117.705 1.00 105.80 24 GLN H CA 1
ATOM 10183 C C . GLN H 4 24 ? 108.799 63.812 118.250 1.00 104.89 24 GLN H C 1
ATOM 10184 O O . GLN H 4 24 ? 107.758 63.917 117.605 1.00 105.93 24 GLN H O 1
ATOM 10190 N N . ASP H 4 25 ? 108.975 64.383 119.438 1.00 97.04 25 ASP H N 1
ATOM 10191 C CA . ASP H 4 25 ? 107.897 65.048 120.156 1.00 92.87 25 ASP H CA 1
ATOM 10192 C C . ASP H 4 25 ? 108.353 66.387 120.711 1.00 89.40 25 ASP H C 1
ATOM 10193 O O . ASP H 4 25 ? 108.018 66.755 121.839 1.00 92.50 25 ASP H O 1
ATOM 10198 N N . LEU H 4 26 ? 109.122 67.140 119.935 1.00 83.77 26 LEU H N 1
ATOM 10199 C CA . LEU H 4 26 ? 109.565 68.454 120.372 1.00 78.36 26 LEU H CA 1
ATOM 10200 C C . LEU H 4 26 ? 108.439 69.470 120.239 1.00 77.89 26 LEU H C 1
ATOM 10201 O O . LEU H 4 26 ? 107.665 69.441 119.281 1.00 80.14 26 LEU H O 1
ATOM 10206 N N . VAL H 4 27 ? 108.343 70.359 121.222 1.00 75.06 27 VAL H N 1
ATOM 10207 C CA . VAL H 4 27 ? 107.397 71.466 121.220 1.00 75.37 27 VAL H CA 1
ATOM 10208 C C . VAL H 4 27 ? 108.164 72.745 121.516 1.00 76.33 27 VAL H C 1
ATOM 10209 O O . VAL H 4 27 ? 108.976 72.785 122.448 1.00 79.24 27 VAL H O 1
ATOM 10213 N N . PHE H 4 28 ? 107.915 73.776 120.712 1.00 74.85 28 PHE H N 1
ATOM 10214 C CA . PHE H 4 28 ? 108.360 75.134 121.000 1.00 75.27 28 PHE H CA 1
ATOM 10215 C C . PHE H 4 28 ? 107.237 75.837 121.748 1.00 75.50 28 PHE H C 1
ATOM 10216 O O . PHE H 4 28 ? 106.154 76.045 121.201 1.00 80.15 28 PHE H O 1
ATOM 10224 N N . ALA H 4 29 ? 107.490 76.201 122.993 1.00 69.33 29 ALA H N 1
ATOM 10225 C CA . ALA H 4 29 ? 106.491 76.833 123.833 1.00 73.98 29 ALA H CA 1
ATOM 10226 C C . ALA H 4 29 ? 106.947 78.232 124.218 1.00 77.97 29 ALA H C 1
ATOM 10227 O O . ALA H 4 29 ? 108.107 78.441 124.574 1.00 78.30 29 ALA H O 1
ATOM 10229 N N . GLU H 4 30 ? 106.030 79.187 124.129 1.00 81.28 30 GLU H N 1
ATOM 10230 C CA . GLU H 4 30 ? 106.277 80.568 124.504 1.00 79.72 30 GLU H CA 1
ATOM 10231 C C . GLU H 4 30 ? 105.235 81.030 125.510 1.00 79.30 30 GLU H C 1
ATOM 10232 O O . GLU H 4 30 ? 104.027 80.885 125.283 1.00 84.97 30 GLU H O 1
ATOM 10238 N N . TRP H 4 31 ? 105.728 81.611 126.605 1.00 78.20 31 TRP H N 1
ATOM 10239 C CA . TRP H 4 31 ? 104.919 82.142 127.691 1.00 82.91 31 TRP H CA 1
ATOM 10240 C C . TRP H 4 31 ? 105.239 83.616 127.901 1.00 85.91 31 TRP H C 1
ATOM 10241 O O . TRP H 4 31 ? 106.370 84.063 127.701 1.00 87.27 31 TRP H O 1
ATOM 10252 N N . ASP H 4 32 ? 104.230 84.369 128.334 1.00 87.12 32 ASP H N 1
ATOM 10253 C CA . ASP H 4 32 ? 104.401 85.782 128.673 1.00 84.27 32 ASP H CA 1
ATOM 10254 C C . ASP H 4 32 ? 103.867 85.985 130.088 1.00 84.07 32 ASP H C 1
ATOM 10255 O O . ASP H 4 32 ? 102.668 85.839 130.329 1.00 87.78 32 ASP H O 1
ATOM 10260 N N . LYS H 4 33 ? 104.757 86.333 131.012 1.00 83.49 33 LYS H N 1
ATOM 10261 C CA . LYS H 4 33 ? 104.423 86.486 132.422 1.00 89.75 33 LYS H CA 1
ATOM 10262 C C . LYS H 4 33 ? 104.367 87.934 132.881 1.00 97.47 33 LYS H C 1
ATOM 10263 O O . LYS H 4 33 ? 104.559 88.198 134.071 1.00 97.76 33 LYS H O 1
ATOM 10269 N N . GLY H 4 34 ? 104.111 88.876 131.976 1.00 95.27 34 GLY H N 1
ATOM 10270 C CA . GLY H 4 34 ? 104.078 90.274 132.370 1.00 88.43 34 GLY H CA 1
ATOM 10271 C C . GLY H 4 34 ? 102.962 90.589 133.344 1.00 92.99 34 GLY H C 1
ATOM 10272 O O . GLY H 4 34 ? 103.111 91.444 134.218 1.00 93.88 34 GLY H O 1
ATOM 10273 N N . SER H 4 35 ? 101.825 89.906 133.204 1.00 98.15 35 SER H N 1
ATOM 10274 C CA . SER H 4 35 ? 100.667 90.213 134.036 1.00 104.71 35 SER H CA 1
ATOM 10275 C C . SER H 4 35 ? 100.854 89.730 135.469 1.00 111.91 35 SER H C 1
ATOM 10276 O O . SER H 4 35 ? 100.418 90.395 136.414 1.00 117.79 35 SER H O 1
ATOM 10279 N N . SER H 4 36 ? 101.490 88.580 135.655 1.00 112.84 36 SER H N 1
ATOM 10280 C CA . SER H 4 36 ? 101.629 87.984 136.977 1.00 119.47 36 SER H CA 1
ATOM 10281 C C . SER H 4 36 ? 102.862 88.552 137.666 1.00 123.36 36 SER H C 1
ATOM 10282 O O . SER H 4 36 ? 103.963 88.521 137.106 1.00 122.45 36 SER H O 1
ATOM 10285 N N . HIS H 4 37 ? 102.675 89.076 138.877 1.00 130.30 37 HIS H N 1
ATOM 10286 C CA . HIS H 4 37 ? 103.811 89.575 139.643 1.00 134.92 37 HIS H CA 1
ATOM 10287 C C . HIS H 4 37 ? 104.676 88.432 140.157 1.00 136.05 37 HIS H C 1
ATOM 10288 O O . HIS H 4 37 ? 105.909 88.506 140.106 1.00 133.34 37 HIS H O 1
ATOM 10295 N N . GLU H 4 38 ? 104.050 87.371 140.659 1.00 133.99 38 GLU H N 1
ATOM 10296 C CA . GLU H 4 38 ? 104.756 86.180 141.110 1.00 132.54 38 GLU H CA 1
ATOM 10297 C C . GLU H 4 38 ? 104.263 84.991 140.305 1.00 129.10 38 GLU H C 1
ATOM 10298 O O . GLU H 4 38 ? 103.054 84.758 140.214 1.00 130.10 38 GLU H O 1
ATOM 10304 N N . HIS H 4 39 ? 105.195 84.241 139.726 1.00 124.91 39 HIS H N 1
ATOM 10305 C CA . HIS H 4 39 ? 104.847 83.103 138.892 1.00 118.14 39 HIS H CA 1
ATOM 10306 C C . HIS H 4 39 ? 105.777 81.947 139.229 1.00 119.04 39 HIS H C 1
ATOM 10307 O O . HIS H 4 39 ? 106.676 82.067 140.066 1.00 121.16 39 HIS H O 1
ATOM 10314 N N . ALA H 4 40 ? 105.554 80.816 138.561 1.00 116.45 40 ALA H N 1
ATOM 10315 C CA . ALA H 4 40 ? 106.340 79.609 138.770 1.00 109.68 40 ALA H CA 1
ATOM 10316 C C . ALA H 4 40 ? 107.353 79.371 137.656 1.00 105.98 40 ALA H C 1
ATOM 10317 O O . ALA H 4 40 ? 107.923 78.280 137.568 1.00 108.29 40 ALA H O 1
ATOM 10319 N N . CYS H 4 41 ? 107.601 80.370 136.808 1.00 102.57 41 CYS H N 1
ATOM 10320 C CA . CYS H 4 41 ? 108.510 80.183 135.683 1.00 102.65 41 CYS H CA 1
ATOM 10321 C C . CYS H 4 41 ? 109.963 80.049 136.094 1.00 103.26 41 CYS H C 1
ATOM 10322 O O . CYS H 4 41 ? 110.805 79.834 135.216 1.00 102.46 41 CYS H O 1
ATOM 10325 N N . SER H 4 42 ? 110.290 80.168 137.381 1.00 100.28 42 SER H N 1
ATOM 10326 C CA . SER H 4 42 ? 111.623 79.780 137.820 1.00 97.92 42 SER H CA 1
ATOM 10327 C C . SER H 4 42 ? 111.888 78.308 137.546 1.00 102.54 42 SER H C 1
ATOM 10328 O O . SER H 4 42 ? 113.051 77.898 137.487 1.00 102.96 42 SER H O 1
ATOM 10331 N N . ALA H 4 43 ? 110.831 77.513 137.361 1.00 102.74 43 ALA H N 1
ATOM 10332 C CA . ALA H 4 43 ? 111.001 76.127 136.944 1.00 96.83 43 ALA H CA 1
ATOM 10333 C C . ALA H 4 43 ? 111.699 76.030 135.598 1.00 96.26 43 ALA H C 1
ATOM 10334 O O . ALA H 4 43 ? 112.355 75.024 135.313 1.00 101.65 43 ALA H O 1
ATOM 10336 N N . LEU H 4 44 ? 111.578 77.061 134.760 1.00 94.63 44 LEU H N 1
ATOM 10337 C CA . LEU H 4 44 ? 112.286 77.076 133.488 1.00 94.79 44 LEU H CA 1
ATOM 10338 C C . LEU H 4 44 ? 113.790 77.222 133.654 1.00 97.93 44 LEU H C 1
ATOM 10339 O O . LEU H 4 44 ? 114.521 77.046 132.676 1.00 96.26 44 LEU H O 1
ATOM 10344 N N . ARG H 4 45 ? 114.267 77.551 134.852 1.00 99.19 45 ARG H N 1
ATOM 10345 C CA . ARG H 4 45 ? 115.690 77.558 135.148 1.00 97.75 45 ARG H CA 1
ATOM 10346 C C . ARG H 4 45 ? 116.111 76.375 136.005 1.00 101.30 45 ARG H C 1
ATOM 10347 O O . ARG H 4 45 ? 117.265 76.318 136.436 1.00 104.33 45 ARG H O 1
ATOM 10355 N N . ASN H 4 46 ? 115.210 75.430 136.251 1.00 102.86 46 ASN H N 1
ATOM 10356 C CA . ASN H 4 46 ? 115.449 74.307 137.146 1.00 103.85 46 ASN H CA 1
ATOM 10357 C C . ASN H 4 46 ? 115.798 73.075 136.319 1.00 106.06 46 ASN H C 1
ATOM 10358 O O . ASN H 4 46 ? 115.011 72.652 135.466 1.00 105.03 46 ASN H O 1
ATOM 10363 N N . SER H 4 47 ? 116.974 72.499 136.578 1.00 107.30 47 SER H N 1
ATOM 10364 C CA . SER H 4 47 ? 117.400 71.317 135.834 1.00 104.07 47 SER H CA 1
ATOM 10365 C C . SER H 4 47 ? 116.599 70.086 136.237 1.00 107.20 47 SER H C 1
ATOM 10366 O O . SER H 4 47 ? 116.472 69.139 135.454 1.00 111.37 47 SER H O 1
ATOM 10369 N N . SER H 4 48 ? 116.066 70.071 137.459 1.00 108.15 48 SER H N 1
ATOM 10370 C CA . SER H 4 48 ? 115.270 68.933 137.901 1.00 108.03 48 SER H CA 1
ATOM 10371 C C . SER H 4 48 ? 113.938 68.857 137.168 1.00 107.59 48 SER H C 1
ATOM 10372 O O . SER H 4 48 ? 113.315 67.792 137.121 1.00 110.11 48 SER H O 1
ATOM 10375 N N . VAL H 4 49 ? 113.480 69.969 136.602 1.00 105.83 49 VAL H N 1
ATOM 10376 C CA . VAL H 4 49 ? 112.248 69.974 135.825 1.00 104.14 49 VAL H CA 1
ATOM 10377 C C . VAL H 4 49 ? 112.592 69.830 134.350 1.00 105.08 49 VAL H C 1
ATOM 10378 O O . VAL H 4 49 ? 112.064 68.953 133.659 1.00 104.64 49 VAL H O 1
ATOM 10382 N N . ILE H 4 50 ? 113.483 70.686 133.858 1.00 105.13 50 ILE H N 1
ATOM 10383 C CA . ILE H 4 50 ? 113.916 70.627 132.454 1.00 99.49 50 ILE H CA 1
ATOM 10384 C C . ILE H 4 50 ? 115.099 69.670 132.423 1.00 103.07 50 ILE H C 1
ATOM 10385 O O . ILE H 4 50 ? 116.269 70.059 132.441 1.00 105.72 50 ILE H O 1
ATOM 10390 N N . GLU H 4 51 ? 114.787 68.375 132.376 1.00 104.26 51 GLU H N 1
ATOM 10391 C CA . GLU H 4 51 ? 115.849 67.378 132.311 1.00 106.22 51 GLU H CA 1
ATOM 10392 C C . GLU H 4 51 ? 116.550 67.414 130.962 1.00 106.48 51 GLU H C 1
ATOM 10393 O O . GLU H 4 51 ? 117.769 67.227 130.882 1.00 106.46 51 GLU H O 1
ATOM 10399 N N . LYS H 4 52 ? 115.797 67.646 129.893 1.00 103.60 52 LYS H N 1
ATOM 10400 C CA . LYS H 4 52 ? 116.355 67.825 128.564 1.00 101.09 52 LYS H CA 1
ATOM 10401 C C . LYS H 4 52 ? 115.609 68.956 127.879 1.00 94.30 52 LYS H C 1
ATOM 10402 O O . LYS H 4 52 ? 114.412 69.143 128.110 1.00 90.85 52 LYS H O 1
ATOM 10408 N N . GLY H 4 53 ? 116.310 69.705 127.051 1.00 90.08 53 GLY H N 1
ATOM 10409 C CA . GLY H 4 53 ? 115.682 70.722 126.245 1.00 84.35 53 GLY H CA 1
ATOM 10410 C C . GLY H 4 53 ? 116.440 72.021 126.328 1.00 86.11 53 GLY H C 1
ATOM 10411 O O . GLY H 4 53 ? 117.569 72.080 126.806 1.00 90.91 53 GLY H O 1
ATOM 10412 N N . LEU H 4 54 ? 115.796 73.077 125.850 1.00 82.21 54 LEU H N 1
ATOM 10413 C CA . LEU H 4 54 ? 116.376 74.409 125.809 1.00 75.60 54 LEU H CA 1
ATOM 10414 C C . LEU H 4 54 ? 115.380 75.403 126.382 1.00 75.51 54 LEU H C 1
ATOM 10415 O O . LEU H 4 54 ? 114.198 75.356 126.046 1.00 78.80 54 LEU H O 1
ATOM 10420 N N . THR H 4 55 ? 115.847 76.300 127.245 1.00 73.38 55 THR H N 1
ATOM 10421 C CA . THR H 4 55 ? 115.007 77.375 127.754 1.00 76.77 55 THR H CA 1
ATOM 10422 C C . THR H 4 55 ? 115.732 78.703 127.622 1.00 77.34 55 THR H C 1
ATOM 10423 O O . THR H 4 55 ? 116.927 78.803 127.908 1.00 79.21 55 THR H O 1
ATOM 10427 N N . VAL H 4 56 ? 115.001 79.723 127.186 1.00 74.71 56 VAL H N 1
ATOM 10428 C CA . VAL H 4 56 ? 115.549 81.056 127.000 1.00 70.02 56 VAL H CA 1
ATOM 10429 C C . VAL H 4 56 ? 114.584 82.077 127.579 1.00 68.28 56 VAL H C 1
ATOM 10430 O O . VAL H 4 56 ? 113.377 81.840 127.680 1.00 72.41 56 VAL H O 1
ATOM 10434 N N . LYS H 4 57 ? 115.131 83.227 127.948 1.00 69.65 57 LYS H N 1
ATOM 10435 C CA . LYS H 4 57 ? 114.364 84.357 128.448 1.00 67.12 57 LYS H CA 1
ATOM 10436 C C . LYS H 4 57 ? 114.652 85.563 127.574 1.00 68.77 57 LYS H C 1
ATOM 10437 O O . LYS H 4 57 ? 115.816 85.880 127.327 1.00 72.57 57 LYS H O 1
ATOM 10443 N N . GLU H 4 58 ? 113.606 86.231 127.100 1.00 70.36 58 GLU H N 1
ATOM 10444 C CA . GLU H 4 58 ? 113.801 87.452 126.333 1.00 67.63 58 GLU H CA 1
ATOM 10445 C C . GLU H 4 58 ? 114.429 88.519 127.220 1.00 68.87 58 GLU H C 1
ATOM 10446 O O . GLU H 4 58 ? 113.984 88.741 128.348 1.00 71.00 58 GLU H O 1
ATOM 10452 N N . VAL H 4 59 ? 115.466 89.183 126.706 1.00 62.39 59 VAL H N 1
ATOM 10453 C CA . VAL H 4 59 ? 116.290 90.041 127.546 1.00 63.90 59 VAL H CA 1
ATOM 10454 C C . VAL H 4 59 ? 115.495 91.247 128.020 1.00 69.45 59 VAL H C 1
ATOM 10455 O O . VAL H 4 59 ? 114.915 91.992 127.222 1.00 75.53 59 VAL H O 1
ATOM 10459 N N . GLY H 4 60 ? 115.458 91.436 129.335 1.00 67.85 60 GLY H N 1
ATOM 10460 C CA . GLY H 4 60 ? 114.852 92.608 129.929 1.00 61.51 60 GLY H CA 1
ATOM 10461 C C . GLY H 4 60 ? 113.353 92.525 130.111 1.00 65.35 60 GLY H C 1
ATOM 10462 O O . GLY H 4 60 ? 112.750 93.424 130.696 1.00 71.65 60 GLY H O 1
ATOM 10463 N N . THR H 4 61 ? 112.736 91.452 129.632 1.00 68.58 61 THR H N 1
ATOM 10464 C CA . THR H 4 61 ? 111.292 91.308 129.705 1.00 69.13 61 THR H CA 1
ATOM 10465 C C . THR H 4 61 ? 110.951 90.061 130.501 1.00 74.82 61 THR H C 1
ATOM 10466 O O . THR H 4 61 ? 111.834 89.369 131.009 1.00 75.57 61 THR H O 1
ATOM 10470 N N . SER H 4 62 ? 109.656 89.790 130.615 1.00 77.05 62 SER H N 1
ATOM 10471 C CA . SER H 4 62 ? 109.199 88.571 131.264 1.00 76.91 62 SER H CA 1
ATOM 10472 C C . SE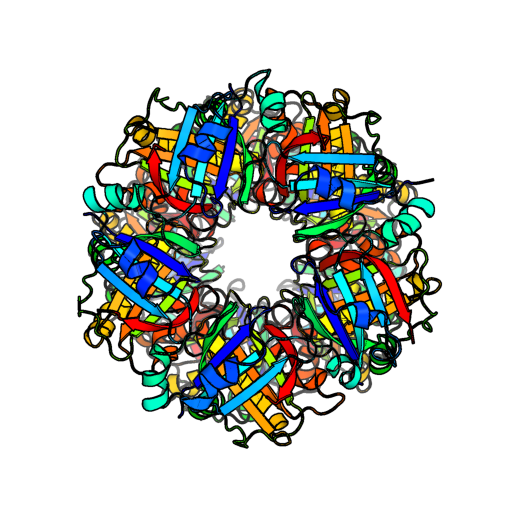R H 4 62 ? 108.653 87.551 130.279 1.00 78.71 62 SER H C 1
ATOM 10473 O O . SER H 4 62 ? 107.760 86.784 130.645 1.00 85.02 62 SER H O 1
ATOM 10476 N N . LYS H 4 63 ? 109.141 87.538 129.044 1.00 75.50 63 LYS H N 1
ATOM 10477 C CA . LYS H 4 63 ? 108.745 86.511 128.096 1.00 71.00 63 LYS H CA 1
ATOM 10478 C C . LYS H 4 63 ? 109.760 85.378 128.086 1.00 73.36 63 LYS H C 1
ATOM 10479 O O . LYS H 4 63 ? 110.972 85.603 128.121 1.00 72.60 63 LYS H O 1
ATOM 10485 N N . PHE H 4 64 ? 109.255 84.151 128.059 1.00 75.45 64 PHE H N 1
ATOM 10486 C CA . PHE H 4 64 ? 110.078 82.960 128.152 1.00 70.93 64 PHE H CA 1
ATOM 10487 C C . PHE H 4 64 ? 109.741 82.029 127.001 1.00 72.97 64 PHE H C 1
ATOM 10488 O O . PHE H 4 64 ? 108.606 81.987 126.523 1.00 76.61 64 PHE H O 1
ATOM 10496 N N . ALA H 4 65 ? 110.742 81.280 126.555 1.00 69.15 65 ALA H N 1
ATOM 10497 C CA . ALA H 4 65 ? 110.548 80.309 125.494 1.00 71.74 65 ALA H CA 1
ATOM 10498 C C . ALA H 4 65 ? 111.305 79.042 125.847 1.00 73.29 65 ALA H C 1
ATOM 10499 O O . ALA H 4 65 ? 112.257 79.055 126.627 1.00 73.02 65 ALA H O 1
ATOM 10501 N N . ALA H 4 66 ? 110.861 77.934 125.269 1.00 74.65 66 ALA H N 1
ATOM 10502 C CA . ALA H 4 66 ? 111.507 76.652 125.499 1.00 74.77 66 ALA H CA 1
ATOM 10503 C C . ALA H 4 66 ? 111.261 75.759 124.296 1.00 77.85 66 ALA H C 1
ATOM 10504 O O . ALA H 4 66 ? 110.276 75.917 123.575 1.00 81.26 66 ALA H O 1
ATOM 10506 N N . VAL H 4 67 ? 112.188 74.834 124.081 1.00 74.16 67 VAL H N 1
ATOM 10507 C CA . VAL H 4 67 ? 112.014 73.717 123.164 1.00 73.65 67 VAL H CA 1
ATOM 10508 C C . VAL H 4 67 ? 112.215 72.461 123.994 1.00 80.24 67 VAL H C 1
ATOM 10509 O O . VAL H 4 67 ? 113.322 72.211 124.489 1.00 84.39 67 VAL H O 1
ATOM 10513 N N . LEU H 4 68 ? 111.148 71.683 124.171 1.00 84.02 68 LEU H N 1
ATOM 10514 C CA . LEU H 4 68 ? 111.183 70.540 125.076 1.00 82.72 68 LEU H CA 1
ATOM 10515 C C . LEU H 4 68 ? 110.399 69.376 124.498 1.00 85.73 68 LEU H C 1
ATOM 10516 O O . LEU H 4 68 ? 109.503 69.552 123.676 1.00 84.12 68 LEU H O 1
ATOM 10521 N N . SER H 4 69 ? 110.726 68.176 124.965 1.00 87.38 69 SER H N 1
ATOM 10522 C CA . SER H 4 69 ? 109.911 67.015 124.648 1.00 87.17 69 SER H CA 1
ATOM 10523 C C . SER H 4 69 ? 108.542 67.146 125.301 1.00 88.60 69 SER H C 1
ATOM 10524 O O . SER H 4 69 ? 108.383 67.803 126.331 1.00 93.13 69 SER H O 1
ATOM 10527 N N . GLU H 4 70 ? 107.544 66.520 124.685 1.00 87.55 70 GLU H N 1
ATOM 10528 C CA . GLU H 4 70 ? 106.194 66.572 125.239 1.00 89.10 70 GLU H CA 1
ATOM 10529 C C . GLU H 4 70 ? 106.098 66.044 126.669 1.00 92.69 70 GLU H C 1
ATOM 10530 O O . GLU H 4 70 ? 105.395 66.676 127.476 1.00 95.24 70 GLU H O 1
ATOM 10536 N N . PRO H 4 71 ? 106.725 64.923 127.048 1.00 90.55 71 PRO H N 1
ATOM 10537 C CA . PRO H 4 71 ? 106.703 64.544 128.472 1.00 87.57 71 PRO H CA 1
ATOM 10538 C C . PRO H 4 71 ? 107.317 65.589 129.388 1.00 90.13 71 PRO H C 1
ATOM 10539 O O . PRO H 4 71 ? 106.853 65.763 130.520 1.00 92.49 71 PRO H O 1
ATOM 10543 N N . ILE H 4 72 ? 108.363 66.281 128.934 1.00 90.77 72 ILE H N 1
ATOM 10544 C CA . ILE H 4 72 ? 108.943 67.357 129.731 1.00 91.38 72 ILE H CA 1
ATOM 10545 C C . ILE H 4 72 ? 108.006 68.557 129.773 1.00 92.13 72 ILE H C 1
ATOM 10546 O O . ILE H 4 72 ? 107.847 69.201 130.816 1.00 95.43 72 ILE H O 1
ATOM 10551 N N . LEU H 4 73 ? 107.376 68.880 128.643 1.00 90.04 73 LEU H N 1
ATOM 10552 C CA . LEU H 4 73 ? 106.428 69.987 128.611 1.00 87.03 73 LEU H CA 1
ATOM 10553 C C . LEU H 4 73 ? 105.231 69.727 129.511 1.00 85.83 73 LEU H C 1
ATOM 10554 O O . LEU H 4 73 ? 104.623 70.672 130.022 1.00 88.67 73 LEU H O 1
ATOM 10559 N N . ALA H 4 74 ? 104.876 68.459 129.718 1.00 86.86 74 ALA H N 1
ATOM 10560 C CA . ALA H 4 74 ? 103.745 68.138 130.578 1.00 88.94 74 ALA H CA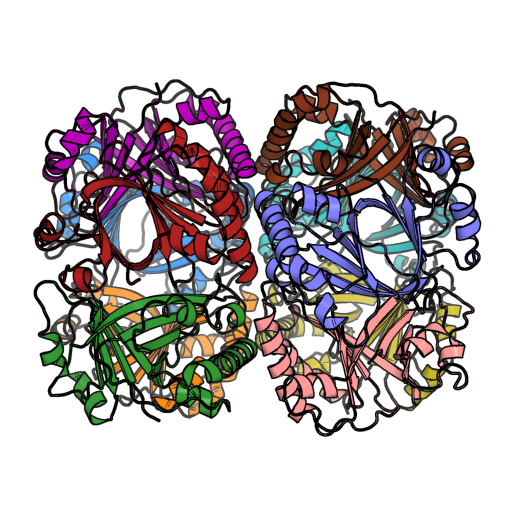 1
ATOM 10561 C C . ALA H 4 74 ? 104.008 68.477 132.038 1.00 94.25 74 ALA H C 1
ATOM 10562 O O . ALA H 4 74 ? 103.062 68.525 132.829 1.00 99.47 74 ALA H O 1
ATOM 10564 N N . ARG H 4 75 ? 105.264 68.709 132.414 1.00 93.97 75 ARG H N 1
ATOM 10565 C CA . ARG H 4 75 ? 105.571 69.034 133.801 1.00 93.17 75 ARG H CA 1
ATOM 10566 C C . ARG H 4 75 ? 105.194 70.467 134.149 1.00 94.13 75 ARG H C 1
ATOM 10567 O O . ARG H 4 75 ? 104.877 70.759 135.306 1.00 98.14 75 ARG H O 1
ATOM 10575 N N . LEU H 4 76 ? 105.229 71.370 133.175 1.00 93.35 76 LEU H N 1
ATOM 10576 C CA . LEU H 4 76 ? 104.940 72.775 133.414 1.00 95.59 76 LEU H CA 1
ATOM 10577 C C . LEU H 4 76 ? 103.453 73.050 133.250 1.00 99.89 76 LEU H C 1
ATOM 10578 O O . LEU H 4 76 ? 102.821 72.570 132.308 1.00 103.06 76 LEU H O 1
ATOM 10583 N N . LYS H 4 77 ? 102.895 73.816 134.187 1.00 100.58 77 LYS H N 1
ATOM 10584 C CA . LYS H 4 77 ? 101.516 74.302 134.116 1.00 95.93 77 LYS H CA 1
ATOM 10585 C C . LYS H 4 77 ? 101.572 75.800 134.388 1.00 98.85 77 LYS H C 1
ATOM 10586 O O . LYS H 4 77 ? 101.408 76.244 135.525 1.00 106.42 77 LYS H O 1
ATOM 10592 N N . PHE H 4 78 ? 101.804 76.577 133.339 1.00 94.73 78 PHE H N 1
ATOM 10593 C CA . PHE H 4 78 ? 101.992 78.013 133.453 1.00 95.76 78 PHE H CA 1
ATOM 10594 C C . PHE H 4 78 ? 100.784 78.756 132.904 1.00 96.53 78 PHE H C 1
ATOM 10595 O O . PHE H 4 78 ? 100.094 78.277 132.003 1.00 95.92 78 PHE H O 1
ATOM 10603 N N . HIS H 4 79 ? 100.578 79.951 133.451 1.00 99.17 79 HIS H N 1
ATOM 10604 C CA . HIS H 4 79 ? 99.523 80.819 132.889 1.00 98.96 79 HIS H CA 1
ATOM 10605 C C . HIS H 4 79 ? 100.188 81.638 131.788 1.00 95.12 79 HIS H C 1
ATOM 10606 O O . HIS H 4 79 ? 101.430 81.645 131.687 1.00 92.05 79 HIS H O 1
ATOM 10613 N N . GLY H 4 80 ? 99.386 82.277 130.951 1.00 93.35 80 GLY H N 1
ATOM 10614 C CA . GLY H 4 80 ? 99.898 83.146 129.916 1.00 89.84 80 GLY H CA 1
ATOM 10615 C C . GLY H 4 80 ? 100.741 82.443 128.875 1.00 90.38 80 GLY H C 1
ATOM 10616 O O . GLY H 4 80 ? 101.699 83.023 128.359 1.00 91.83 80 GLY H O 1
ATOM 10617 N N . LEU H 4 81 ? 100.407 81.196 128.560 1.00 88.32 81 LEU H N 1
ATOM 10618 C CA . LEU H 4 81 ? 101.062 80.518 127.453 1.00 83.94 81 LEU H CA 1
ATOM 10619 C C . LEU H 4 81 ? 100.697 81.208 126.152 1.00 86.39 81 LEU H C 1
ATOM 10620 O O . LEU H 4 81 ? 99.532 81.207 125.748 1.00 91.29 81 LEU H O 1
ATOM 10625 N N . VAL H 4 82 ? 101.685 81.825 125.509 1.00 83.72 82 VAL H N 1
ATOM 10626 C CA . VAL H 4 82 ? 101.422 82.454 124.222 1.00 84.01 82 VAL H CA 1
ATOM 10627 C C . VAL H 4 82 ? 101.163 81.397 123.162 1.00 86.90 82 VAL H C 1
ATOM 10628 O O . VAL H 4 82 ? 100.190 81.485 122.405 1.00 88.63 82 VAL H O 1
ATOM 10632 N N . GLU H 4 83 ? 102.008 80.372 123.099 1.00 89.09 83 GLU H N 1
ATOM 10633 C CA . GLU H 4 83 ? 101.813 79.340 122.086 1.00 85.71 83 GLU H CA 1
ATOM 10634 C C . GLU H 4 83 ? 102.579 78.084 122.463 1.00 83.98 83 GLU H C 1
ATOM 10635 O O . GLU H 4 83 ? 103.517 78.117 123.258 1.00 87.86 83 GLU H O 1
ATOM 10641 N N . ALA H 4 84 ? 102.167 76.969 121.859 1.00 79.26 84 ALA H N 1
ATOM 10642 C CA . ALA H 4 84 ? 102.875 75.696 122.006 1.00 75.10 84 ALA H CA 1
ATOM 10643 C C . ALA H 4 84 ? 102.753 74.981 120.657 1.00 78.32 84 ALA H C 1
ATOM 10644 O O . ALA H 4 84 ? 101.711 74.407 120.344 1.00 80.93 84 ALA H O 1
ATOM 10646 N N . VAL H 4 85 ? 103.817 75.041 119.872 1.00 77.64 85 VAL H N 1
ATOM 10647 C CA . VAL H 4 85 ? 103.825 74.600 118.482 1.00 80.43 85 VAL H CA 1
ATOM 10648 C C . VAL H 4 85 ? 104.654 73.324 118.388 1.00 77.56 85 VAL H C 1
ATOM 10649 O O . VAL H 4 85 ? 105.831 73.331 118.765 1.00 80.23 85 VAL H O 1
ATOM 10653 N N . PRO H 4 86 ? 104.094 72.215 117.911 1.00 73.67 86 PRO H N 1
ATOM 10654 C CA . PRO H 4 86 ? 104.919 71.026 117.660 1.00 71.94 86 PRO H CA 1
ATOM 10655 C C . PRO H 4 86 ? 105.925 71.308 116.558 1.00 75.37 86 PRO H C 1
ATOM 10656 O O . PRO H 4 86 ? 105.560 71.637 115.429 1.00 76.66 86 PRO H O 1
ATOM 10660 N N . VAL H 4 87 ? 107.205 71.184 116.895 1.00 75.49 87 VAL H N 1
ATOM 10661 C CA . VAL H 4 87 ? 108.282 71.546 115.989 1.00 73.66 87 VAL H CA 1
ATOM 10662 C C . VAL H 4 87 ? 109.190 70.347 115.782 1.00 72.91 87 VAL H C 1
ATOM 10663 O O . VAL H 4 87 ? 109.126 69.350 116.497 1.00 76.29 87 VAL H O 1
ATOM 10667 N N . VAL H 4 88 ? 110.051 70.468 114.781 1.00 72.09 88 VAL H N 1
ATOM 10668 C CA . VAL H 4 88 ? 111.036 69.445 114.466 1.00 73.29 88 VAL H CA 1
ATOM 10669 C C . VAL H 4 88 ? 112.318 70.146 114.040 1.00 76.31 88 VAL H C 1
ATOM 10670 O O . VAL H 4 88 ? 112.274 71.191 113.384 1.00 81.97 88 VAL H O 1
ATOM 10674 N N . GLU H 4 89 ? 113.458 69.589 114.443 1.00 76.78 89 GLU H N 1
ATOM 10675 C CA . GLU H 4 89 ? 114.748 70.155 114.079 1.00 83.16 89 GLU H CA 1
ATOM 10676 C C . GLU H 4 89 ? 114.923 70.155 112.569 1.00 92.93 89 GLU H C 1
ATOM 10677 O O . GLU H 4 89 ? 114.483 69.235 111.879 1.00 105.00 89 GLU H O 1
ATOM 10683 N N . VAL H 4 90 ? 115.581 71.197 112.057 1.00 91.09 90 VAL H N 1
ATOM 10684 C CA . VAL H 4 90 ? 115.718 71.346 110.612 1.00 95.09 90 VAL H CA 1
ATOM 10685 C C . VAL H 4 90 ? 116.604 70.259 110.030 1.00 108.54 90 VAL H C 1
ATOM 10686 O O . VAL H 4 90 ? 116.535 69.974 108.830 1.00 117.51 90 VAL H O 1
ATOM 10690 N N . GLY H 4 91 ? 117.454 69.643 110.851 1.00 105.92 91 GLY H N 1
ATOM 10691 C CA . GLY H 4 91 ? 118.312 68.589 110.338 1.00 114.53 91 GLY H CA 1
ATOM 10692 C C . GLY H 4 91 ? 117.518 67.429 109.770 1.00 123.99 91 GLY H C 1
ATOM 10693 O O . GLY H 4 91 ? 117.782 66.960 108.661 1.00 129.75 91 GLY H O 1
ATOM 10694 N N . THR H 4 92 ? 116.508 66.975 110.509 1.00 123.50 92 THR H N 1
ATOM 10695 C CA . THR H 4 92 ? 115.706 65.851 110.045 1.00 127.24 92 THR H CA 1
ATOM 10696 C C . THR H 4 92 ? 114.757 66.246 108.921 1.00 127.60 92 THR H C 1
ATOM 10697 O O . THR H 4 92 ? 114.453 65.415 108.058 1.00 133.68 92 THR H O 1
ATOM 10701 N N . VAL H 4 93 ? 114.282 67.493 108.905 1.00 122.42 93 VAL H N 1
ATOM 10702 C CA . VAL H 4 93 ? 113.491 67.951 107.768 1.00 125.10 93 VAL H CA 1
ATOM 10703 C C . VAL H 4 93 ? 114.331 67.950 106.500 1.00 132.47 93 VAL H C 1
ATOM 10704 O O . VAL H 4 93 ? 113.866 67.516 105.439 1.00 135.34 93 VAL H O 1
ATOM 10708 N N . MET H 4 94 ? 115.572 68.432 106.581 1.00 131.56 94 MET H N 1
ATOM 10709 C CA . MET H 4 94 ? 116.464 68.396 105.430 1.00 134.39 94 MET H CA 1
ATOM 10710 C C . MET H 4 94 ? 116.799 66.966 105.028 1.00 139.56 94 MET H C 1
ATOM 10711 O O . MET H 4 94 ? 116.901 66.664 103.834 1.00 143.54 94 MET H O 1
ATOM 10716 N N . LYS H 4 95 ? 116.977 66.075 106.007 1.00 138.99 95 LYS H N 1
ATOM 10717 C CA . LYS H 4 95 ? 117.229 64.674 105.688 1.00 139.42 95 LYS H CA 1
ATOM 10718 C C . LYS H 4 95 ? 116.050 64.054 104.950 1.00 143.18 95 LYS H C 1
ATOM 10719 O O . LYS H 4 95 ? 116.240 63.277 104.007 1.00 146.21 95 LYS H O 1
ATOM 10725 N N . ARG H 4 96 ? 114.823 64.378 105.366 1.00 141.08 96 ARG H N 1
ATOM 10726 C CA . ARG H 4 96 ? 113.651 63.863 104.664 1.00 142.72 96 ARG H CA 1
ATOM 10727 C C . ARG H 4 96 ? 113.573 64.409 103.244 1.00 144.34 96 ARG H C 1
ATOM 10728 O O . ARG H 4 96 ? 113.124 63.711 102.329 1.00 144.80 96 ARG H O 1
ATOM 10736 N N . LEU H 4 97 ? 114.001 65.652 103.041 1.00 144.86 97 LEU H N 1
ATOM 10737 C CA . LEU H 4 97 ? 114.044 66.242 101.709 1.00 142.10 97 LEU H CA 1
ATOM 10738 C C . LEU H 4 97 ? 115.309 65.882 100.946 1.00 145.11 97 LEU H C 1
ATOM 10739 O O . LEU H 4 97 ? 115.469 66.331 99.806 1.00 140.26 97 LEU H O 1
ATOM 10744 N N . ASN H 4 98 ? 116.209 65.105 101.549 1.00 149.38 98 ASN H N 1
ATOM 10745 C CA . ASN H 4 98 ? 117.494 64.733 100.959 1.00 148.88 98 ASN H CA 1
ATOM 10746 C C . ASN H 4 98 ? 118.360 65.947 100.652 1.00 147.17 98 ASN H C 1
ATOM 10747 O O . ASN H 4 98 ? 119.177 65.914 99.728 1.00 148.29 98 ASN H O 1
ATOM 10752 N N . VAL H 4 99 ? 118.201 67.016 101.415 1.00 145.25 99 VAL H N 1
ATOM 10753 C CA . VAL H 4 99 ? 118.972 68.236 101.230 1.00 146.43 99 VAL H CA 1
ATOM 10754 C C . VAL H 4 99 ? 120.007 68.329 102.339 1.00 150.43 99 VAL H C 1
ATOM 10755 O O . VAL H 4 99 ? 119.732 68.021 103.504 1.00 147.96 99 VAL H O 1
ATOM 10759 N N . SER H 4 100 ? 121.215 68.744 101.970 1.00 155.13 100 SER H N 1
ATOM 10760 C CA . SER H 4 100 ? 122.283 68.897 102.946 1.00 154.59 100 SER H CA 1
ATOM 10761 C C . SER H 4 100 ? 121.920 69.944 103.993 1.00 153.33 100 SER H C 1
ATOM 10762 O O . SER H 4 100 ? 121.279 70.957 103.701 1.00 151.75 100 SER H O 1
ATOM 10765 N N . ILE H 4 101 ? 122.332 69.680 105.227 1.00 151.12 101 ILE H N 1
ATOM 10766 C CA . ILE H 4 101 ? 122.160 70.613 106.335 1.00 148.85 101 ILE H CA 1
ATOM 10767 C C . ILE H 4 101 ? 123.517 70.724 107.020 1.00 148.68 101 ILE H C 1
ATOM 10768 O O . ILE H 4 101 ? 124.101 69.699 107.400 1.00 146.67 101 ILE H O 1
ATOM 10773 N N . PRO H 4 102 ? 124.085 71.920 107.144 1.00 152.29 102 PRO H N 1
ATOM 10774 C CA . PRO H 4 102 ? 125.346 72.066 107.871 1.00 152.14 102 PRO H CA 1
ATOM 10775 C C . PRO H 4 102 ? 125.217 71.538 109.287 1.00 153.64 102 PRO H C 1
ATOM 10776 O O . PRO H 4 102 ? 124.174 71.722 109.933 1.00 149.62 102 PRO H O 1
ATOM 10780 N N . PRO H 4 103 ? 126.242 70.856 109.793 1.00 156.24 103 PRO H N 1
ATOM 10781 C CA . PRO H 4 103 ? 126.172 70.329 111.161 1.00 153.08 103 PRO H CA 1
ATOM 10782 C C . PRO H 4 103 ? 125.952 71.452 112.161 1.00 150.25 103 PRO H C 1
ATOM 10783 O O . PRO H 4 103 ? 126.594 72.502 112.094 1.00 147.72 103 PRO H O 1
ATOM 10787 N N . ALA H 4 104 ? 125.035 71.222 113.094 1.00 145.79 104 ALA H N 1
ATOM 10788 C CA . ALA H 4 104 ? 124.604 72.273 114.007 1.00 138.57 104 ALA H CA 1
ATOM 10789 C C . ALA H 4 104 ? 125.649 72.474 115.096 1.00 134.96 104 ALA H C 1
ATOM 10790 O O . ALA H 4 104 ? 125.845 71.604 115.950 1.00 134.38 104 ALA H O 1
ATOM 10792 N N . GLN H 4 105 ? 126.325 73.617 115.064 1.00 128.51 105 GLN H N 1
ATOM 10793 C CA . GLN H 4 105 ? 127.178 74.019 116.170 1.00 127.66 105 GLN H CA 1
ATOM 10794 C C . GLN H 4 105 ? 126.313 74.435 117.353 1.00 121.82 105 GLN H C 1
ATOM 10795 O O . GLN H 4 105 ? 125.208 74.955 117.178 1.00 117.52 105 GLN H O 1
ATOM 10801 N N . ASP H 4 106 ? 126.809 74.183 118.562 1.00 116.92 106 ASP H N 1
ATOM 10802 C CA . ASP H 4 106 ? 126.028 74.479 119.754 1.00 108.70 106 ASP H CA 1
ATOM 10803 C C . ASP H 4 106 ? 125.957 75.979 120.000 1.00 104.83 106 ASP H C 1
ATOM 10804 O O . ASP H 4 106 ? 126.968 76.683 119.951 1.00 103.89 106 ASP H O 1
ATOM 10809 N N . ILE H 4 107 ? 124.747 76.466 120.276 1.00 102.73 107 ILE H N 1
ATOM 10810 C CA . ILE H 4 107 ? 124.571 77.885 120.538 1.00 95.90 107 ILE H CA 1
ATOM 10811 C C . ILE H 4 107 ? 125.152 78.243 121.901 1.00 93.80 107 ILE H C 1
ATOM 10812 O O . ILE H 4 107 ? 125.271 77.409 122.805 1.00 95.97 107 ILE H O 1
ATOM 10817 N N . SER H 4 108 ? 125.529 79.511 122.042 1.00 92.40 108 SER H N 1
ATOM 10818 C CA . SER H 4 108 ? 126.039 80.026 123.304 1.00 91.75 108 SER H CA 1
ATOM 10819 C C . SER H 4 108 ? 125.199 81.216 123.739 1.00 94.70 108 SER H C 1
ATOM 10820 O O . SER H 4 108 ? 124.186 81.526 123.107 1.00 95.29 108 SER H O 1
ATOM 10823 N N . ASP H 4 109 ? 125.607 81.892 124.808 1.00 92.67 109 ASP H N 1
ATOM 10824 C CA . ASP H 4 109 ? 124.800 82.979 125.341 1.00 89.94 109 ASP H CA 1
ATOM 10825 C C . ASP H 4 109 ? 125.091 84.321 124.684 1.00 94.58 109 ASP H C 1
ATOM 10826 O O . ASP H 4 109 ? 124.171 85.127 124.515 1.00 95.88 109 ASP H O 1
ATOM 10831 N N . ASN H 4 110 ? 126.340 84.502 124.249 1.00 94.68 110 ASN H N 1
ATOM 10832 C CA . ASN H 4 110 ? 126.757 85.782 123.619 1.00 92.33 110 ASN H CA 1
ATOM 10833 C C . ASN H 4 110 ? 126.059 85.981 122.274 1.00 90.46 110 ASN H C 1
ATOM 10834 O O . ASN H 4 110 ? 125.951 84.996 121.517 1.00 96.30 110 ASN H O 1
ATOM 10839 N N . ASN H 4 111 ? 125.602 87.202 122.000 1.00 87.52 111 ASN H N 1
ATOM 10840 C CA . ASN H 4 111 ? 124.977 87.548 120.725 1.00 90.02 111 ASN H CA 1
ATOM 10841 C C . ASN H 4 111 ? 123.694 86.777 120.450 1.00 85.81 111 ASN H C 1
ATOM 10842 O O . ASN H 4 111 ? 123.178 86.851 119.332 1.00 88.74 111 ASN H O 1
ATOM 10847 N N . LEU H 4 112 ? 123.165 86.038 121.419 1.00 81.37 112 LEU H N 1
ATOM 10848 C CA . LEU H 4 112 ? 122.082 85.103 121.135 1.00 74.65 112 LEU H CA 1
ATOM 10849 C C . LEU H 4 112 ? 120.827 85.834 120.684 1.00 70.17 112 LEU H C 1
ATOM 10850 O O . LEU H 4 112 ? 120.314 86.707 121.388 1.00 75.41 112 LEU H O 1
ATOM 10855 N N . THR H 4 113 ? 120.328 85.459 119.513 1.00 67.72 113 THR H N 1
ATOM 10856 C CA . THR H 4 113 ? 119.187 86.098 118.883 1.00 67.00 113 THR H CA 1
ATOM 10857 C C . THR H 4 113 ? 118.163 85.042 118.499 1.00 72.01 113 THR H C 1
ATOM 10858 O O . THR H 4 113 ? 118.524 83.959 118.038 1.00 78.11 113 THR H O 1
ATOM 10862 N N . LEU H 4 114 ? 116.890 85.351 118.701 1.00 66.64 114 LEU H N 1
ATOM 10863 C CA . LEU H 4 114 ? 115.797 84.498 118.264 1.00 62.41 114 LEU H CA 1
ATOM 10864 C C . LEU H 4 114 ? 115.045 85.195 117.145 1.00 63.09 114 LEU H C 1
ATOM 10865 O O . LEU H 4 114 ? 114.630 86.347 117.292 1.00 70.02 114 LEU H O 1
ATOM 10870 N N . ILE H 4 115 ? 114.878 84.499 116.029 1.00 63.78 115 ILE H N 1
ATOM 10871 C CA . ILE H 4 115 ? 114.162 85.011 114.872 1.00 63.90 115 ILE H CA 1
ATOM 10872 C C . ILE H 4 115 ? 112.957 84.118 114.641 1.00 65.67 115 ILE H C 1
ATOM 10873 O O . ILE H 4 115 ? 113.107 82.912 114.414 1.00 71.85 115 ILE H O 1
ATOM 10878 N N . LYS H 4 116 ? 111.770 84.704 114.709 1.00 66.74 116 LYS H N 1
ATOM 10879 C CA . LYS H 4 116 ? 110.529 84.006 114.405 1.00 63.35 116 LYS H CA 1
ATOM 10880 C C . LYS H 4 116 ? 110.082 84.428 113.015 1.00 64.72 116 LYS H C 1
ATOM 10881 O O . LYS H 4 116 ? 109.851 85.614 112.765 1.00 71.05 116 LYS H O 1
ATOM 10887 N N . MET H 4 117 ? 109.952 83.459 112.120 1.00 65.47 117 MET H N 1
ATOM 10888 C CA . MET H 4 117 ? 109.590 83.689 110.732 1.00 63.14 117 MET H CA 1
ATOM 10889 C C . MET H 4 117 ? 108.246 83.027 110.468 1.00 67.00 117 MET H C 1
ATOM 10890 O O . MET H 4 117 ? 108.104 81.815 110.651 1.00 74.40 117 MET H O 1
ATOM 10895 N N . SER H 4 118 ? 107.265 83.816 110.048 1.00 62.76 118 SER H N 1
ATOM 10896 C CA . SER H 4 118 ? 105.940 83.300 109.712 1.00 62.08 118 SER H CA 1
ATOM 10897 C C . SER H 4 118 ? 105.614 83.696 108.284 1.00 66.77 118 SER H C 1
ATOM 10898 O O . SER H 4 118 ? 105.206 84.842 108.033 1.00 74.06 118 SER H O 1
ATOM 10901 N N . PRO H 4 119 ? 105.817 82.815 107.312 1.00 69.86 119 PRO H N 1
ATOM 10902 C CA . PRO H 4 119 ? 105.455 83.154 105.936 1.00 68.53 119 PRO H CA 1
ATOM 10903 C C . PRO H 4 119 ? 103.950 83.175 105.744 1.00 67.62 119 PRO H C 1
ATOM 10904 O O . PRO H 4 119 ? 103.228 82.310 106.239 1.00 75.17 119 PRO H O 1
ATOM 10908 N N . LYS H 4 120 ? 103.482 84.186 105.030 1.00 71.14 120 LYS H N 1
ATOM 10909 C CA . LYS H 4 120 ? 102.145 84.175 104.467 1.00 69.77 120 LYS H CA 1
ATOM 10910 C C . LYS H 4 120 ? 102.235 83.549 103.086 1.00 77.78 120 LYS H C 1
ATOM 10911 O O . LYS H 4 120 ? 103.076 83.943 102.272 1.00 82.70 120 LYS H O 1
ATOM 10917 N N . LEU H 4 121 ? 101.459 82.494 102.872 1.00 69.77 121 LEU H N 1
ATOM 10918 C CA . LEU H 4 121 ? 101.561 81.770 101.584 1.00 65.97 121 LEU H CA 1
ATOM 10919 C C . LEU H 4 121 ? 100.267 82.013 100.809 1.00 69.71 121 LEU H C 1
ATOM 10920 O O . LEU H 4 121 ? 99.720 81.051 100.240 1.00 74.39 121 LEU H O 1
ATOM 10925 N N . LYS H 4 122 ? 99.802 83.261 100.811 1.00 67.15 122 LYS H N 1
ATOM 10926 C CA . LYS H 4 122 ? 98.528 83.595 100.131 1.00 72.73 122 LYS H CA 1
ATOM 10927 C C . LYS H 4 122 ? 98.646 83.226 98.647 1.00 75.76 122 LYS H C 1
ATOM 10928 O O . LYS H 4 122 ? 99.580 83.724 97.986 1.00 83.53 122 LYS H O 1
ATOM 10934 N N . GLY H 4 123 ? 97.745 82.371 98.159 1.00 68.31 123 GLY H N 1
ATOM 10935 C CA . GLY H 4 123 ? 97.751 81.984 96.737 1.00 68.95 123 GLY H CA 1
ATOM 10936 C C . GLY H 4 123 ? 98.706 80.843 96.459 1.00 68.00 123 GLY H C 1
ATOM 10937 O O . GLY H 4 123 ? 98.641 80.290 95.351 1.00 78.32 123 GLY H O 1
ATOM 10938 N N . GLN H 4 124 ? 99.550 80.477 97.423 1.00 62.13 124 GLN H N 1
ATOM 10939 C CA . GLN H 4 124 ? 100.574 79.432 97.168 1.00 61.47 124 GLN H CA 1
ATOM 10940 C C . GLN H 4 124 ? 99.979 78.029 97.361 1.00 58.93 124 GLN H C 1
ATOM 10941 O O . GLN H 4 124 ? 98.973 77.908 98.085 1.00 61.37 124 GLN H O 1
ATOM 10947 N N . THR H 4 125 ? 100.575 77.019 96.721 1.00 59.25 125 THR H N 1
ATOM 10948 C CA . THR H 4 125 ? 100.119 75.621 96.871 1.00 58.85 125 THR H CA 1
ATOM 10949 C C . THR H 4 125 ? 101.104 74.902 97.766 1.00 64.05 125 THR H C 1
ATOM 10950 O O . THR H 4 125 ? 102.158 75.493 98.062 1.00 69.73 125 THR H O 1
ATOM 10954 N N . LEU H 4 126 ? 100.792 73.669 98.172 1.00 58.27 126 LEU H N 1
ATOM 10955 C CA . LEU H 4 126 ? 101.673 72.924 99.065 1.00 57.57 126 LEU H CA 1
ATOM 10956 C C . LEU H 4 126 ? 102.993 72.570 98.391 1.00 61.65 126 LEU H C 1
ATOM 10957 O O . LEU H 4 126 ? 104.056 72.649 99.014 1.00 65.00 126 LEU H O 1
ATOM 10962 N N . GLN H 4 127 ? 102.949 72.166 97.124 1.00 62.34 127 GLN H N 1
ATOM 10963 C CA . GLN H 4 127 ? 104.185 71.847 96.421 1.00 61.64 127 GLN H CA 1
ATOM 10964 C C . GLN H 4 127 ? 105.035 73.092 96.212 1.00 62.23 127 GLN H C 1
ATOM 10965 O O . GLN H 4 127 ? 106.268 73.028 96.265 1.00 66.41 127 GLN H O 1
ATOM 10971 N N . GLN H 4 128 ? 104.393 74.235 95.984 1.00 59.08 128 GLN H N 1
ATOM 10972 C CA . GLN H 4 128 ? 105.128 75.483 95.825 1.00 59.92 128 GLN H CA 1
ATOM 10973 C C . GLN H 4 128 ? 105.854 75.872 97.109 1.00 62.14 128 GLN H C 1
ATOM 10974 O O . GLN H 4 128 ? 107.034 76.239 97.071 1.00 66.07 128 GLN H O 1
ATOM 10980 N N . ILE H 4 129 ? 105.179 75.778 98.259 1.00 61.08 129 ILE H N 1
ATOM 10981 C CA . ILE H 4 129 ? 105.844 76.105 99.516 1.00 60.54 129 ILE H CA 1
ATOM 10982 C C . ILE H 4 129 ? 106.918 75.076 99.835 1.00 64.42 129 ILE H C 1
ATOM 10983 O O . ILE H 4 129 ? 107.952 75.417 100.410 1.00 69.33 129 ILE H O 1
ATOM 10988 N N . ASP H 4 130 ? 106.717 73.813 99.459 1.00 63.96 130 ASP H N 1
ATOM 10989 C CA . ASP H 4 130 ? 107.783 72.834 99.651 1.00 61.37 130 ASP H CA 1
ATOM 10990 C C . ASP H 4 130 ? 109.019 73.171 98.828 1.00 65.25 130 ASP H C 1
ATOM 10991 O O . ASP H 4 130 ? 110.145 73.066 99.328 1.00 69.16 130 ASP H O 1
ATOM 10996 N N . ALA H 4 131 ? 108.834 73.575 97.571 1.00 64.48 131 ALA H N 1
ATOM 10997 C CA . ALA H 4 131 ? 109.970 73.981 96.751 1.00 61.24 131 ALA H CA 1
ATOM 10998 C C . ALA H 4 131 ? 110.662 75.204 97.337 1.00 64.02 131 ALA H C 1
ATOM 10999 O O . ALA H 4 131 ? 111.897 75.286 97.352 1.00 69.47 131 ALA H O 1
ATOM 11001 N N . GLU H 4 132 ? 109.880 76.161 97.832 1.00 64.12 132 GLU H N 1
ATOM 11002 C CA . GLU H 4 132 ? 110.465 77.345 98.446 1.00 62.87 132 GLU H CA 1
ATOM 11003 C C . GLU H 4 132 ? 111.234 76.996 99.712 1.00 68.49 132 GLU H C 1
ATOM 11004 O O . GLU H 4 132 ? 112.290 77.573 99.977 1.00 74.87 132 GLU H O 1
ATOM 11010 N N . LEU H 4 133 ? 110.716 76.066 100.513 1.00 69.01 133 LEU H N 1
ATOM 11011 C CA . LEU H 4 133 ? 111.422 75.638 101.715 1.00 70.18 133 LEU H CA 1
ATOM 11012 C C . LEU H 4 133 ? 112.726 74.938 101.370 1.00 72.28 133 LEU H C 1
ATOM 11013 O O . LEU H 4 133 ? 113.742 75.142 102.042 1.00 83.74 133 LEU H O 1
ATOM 11018 N N . ARG H 4 134 ? 112.716 74.103 100.332 1.00 69.38 134 ARG H N 1
ATOM 11019 C CA . ARG H 4 134 ? 113.957 73.476 99.895 1.00 71.22 134 ARG H CA 1
ATOM 11020 C C . ARG H 4 134 ? 114.975 74.522 99.468 1.00 81.18 134 ARG H C 1
ATOM 11021 O O . ARG H 4 134 ? 116.158 74.434 99.821 1.00 86.89 134 ARG H O 1
ATOM 11029 N N . TYR H 4 135 ? 114.530 75.530 98.717 1.00 81.85 135 TYR H N 1
ATOM 11030 C CA . TYR H 4 135 ? 115.451 76.577 98.293 1.00 79.96 135 TYR H CA 1
ATOM 11031 C C . TYR H 4 135 ? 115.969 77.378 99.480 1.00 86.21 135 TYR H C 1
ATOM 11032 O O . TYR H 4 135 ? 117.140 77.762 99.510 1.00 92.55 135 TYR H O 1
ATOM 11041 N N . LEU H 4 136 ? 115.107 77.659 100.458 1.00 85.37 136 LEU H N 1
ATOM 11042 C CA . LEU H 4 136 ? 115.545 78.394 101.639 1.00 86.03 136 LEU H CA 1
ATOM 11043 C C . LEU H 4 136 ? 116.581 77.606 102.425 1.00 91.31 136 LEU H C 1
ATOM 11044 O O . LEU H 4 136 ? 117.564 78.173 102.910 1.00 101.72 136 LEU H O 1
ATOM 11049 N N . GLY H 4 137 ? 116.374 76.298 102.567 1.00 83.79 137 GLY H N 1
ATOM 11050 C CA . GLY H 4 137 ? 117.378 75.475 103.216 1.00 89.41 137 GLY H CA 1
ATOM 11051 C C . GLY H 4 137 ? 118.699 75.488 102.474 1.00 96.13 137 GLY H C 1
ATOM 11052 O O . GLY H 4 137 ? 119.763 75.639 103.081 1.00 105.84 137 GLY H O 1
ATOM 11053 N N . GLU H 4 138 ? 118.649 75.355 101.147 1.00 96.24 138 GLU H N 1
ATOM 11054 C CA . GLU H 4 138 ? 119.879 75.382 100.362 1.00 99.94 138 GLU H CA 1
ATOM 11055 C C . GLU H 4 138 ? 120.583 76.728 100.462 1.00 104.56 138 GLU H C 1
ATOM 11056 O O . GLU H 4 138 ? 121.817 76.783 100.463 1.00 113.47 138 GLU H O 1
ATOM 11062 N N . TYR H 4 139 ? 119.823 77.819 100.542 1.00 103.85 139 TYR H N 1
ATOM 11063 C CA . TYR H 4 139 ? 120.429 79.143 100.636 1.00 104.21 139 TYR H CA 1
ATOM 11064 C C . TYR H 4 139 ? 121.044 79.373 102.010 1.00 107.13 139 TYR H C 1
ATOM 11065 O O . TYR H 4 139 ? 122.146 79.920 102.117 1.00 111.34 139 TYR H O 1
ATOM 11074 N N . MET H 4 140 ? 120.349 78.968 103.073 1.00 105.78 140 MET H N 1
ATOM 11075 C CA . MET H 4 140 ? 120.898 79.109 104.414 1.00 108.94 140 MET H CA 1
ATOM 11076 C C . MET H 4 140 ? 122.041 78.143 104.676 1.00 110.11 140 MET H C 1
ATOM 11077 O O . MET H 4 140 ? 122.769 78.323 105.656 1.00 112.73 140 MET H O 1
ATOM 11082 N N . ASN H 4 141 ? 122.201 77.114 103.841 1.00 111.41 141 ASN H N 1
ATOM 11083 C CA . ASN H 4 141 ? 123.337 76.211 103.993 1.00 117.16 141 ASN H CA 1
ATOM 11084 C C . ASN H 4 141 ? 124.650 76.986 103.999 1.00 120.15 141 ASN H C 1
ATOM 11085 O O . ASN H 4 141 ? 125.484 76.813 104.893 1.00 123.27 141 ASN H O 1
ATOM 11090 N N . THR H 4 142 ? 124.849 77.850 103.005 1.00 118.37 142 THR H N 1
ATOM 11091 C CA . THR H 4 142 ? 126.099 78.594 102.917 1.00 118.06 142 THR H CA 1
ATOM 11092 C C . THR H 4 142 ? 126.144 79.752 103.906 1.00 116.50 142 THR H C 1
ATOM 11093 O O . THR H 4 142 ? 127.204 80.049 104.466 1.00 117.16 142 THR H O 1
ATOM 11097 N N . VAL H 4 143 ? 125.010 80.417 104.129 1.00 115.37 143 VAL H N 1
ATOM 11098 C CA . VAL H 4 143 ? 125.000 81.616 104.963 1.00 114.06 143 VAL H CA 1
ATOM 11099 C C . VAL H 4 143 ? 125.332 81.269 106.409 1.00 113.26 143 VAL H C 1
ATOM 11100 O O . VAL H 4 143 ? 126.192 81.899 107.033 1.00 111.90 143 VAL H O 1
ATOM 11104 N N . LEU H 4 144 ? 124.666 80.257 106.959 1.00 114.47 144 LEU H N 1
ATOM 11105 C CA . LEU H 4 144 ? 124.836 79.871 108.352 1.00 112.31 144 LEU H CA 1
ATOM 11106 C C . LEU H 4 144 ? 125.846 78.744 108.517 1.00 112.79 144 LEU H C 1
ATOM 11107 O O . LEU H 4 144 ? 125.728 77.934 109.441 1.00 113.16 144 LEU H O 1
ATOM 11112 N N . GLN H 4 145 ? 126.836 78.672 107.631 1.00 116.30 145 GLN H N 1
ATOM 11113 C CA . GLN H 4 145 ? 127.839 77.620 107.736 1.00 122.92 145 GLN H CA 1
ATOM 11114 C C . GLN H 4 145 ? 128.738 77.830 108.946 1.00 122.24 145 GLN H C 1
ATOM 11115 O O . GLN H 4 145 ? 129.186 76.862 109.569 1.00 124.55 145 GLN H O 1
ATOM 11121 N N . LYS H 4 146 ? 129.015 79.084 109.293 1.00 116.62 146 LYS H N 1
ATOM 11122 C CA . LYS H 4 146 ? 129.931 79.404 110.378 1.00 112.29 146 LYS H CA 1
ATOM 11123 C C . LYS H 4 146 ? 129.230 79.751 111.684 1.00 110.35 146 LYS H C 1
ATOM 11124 O O . LYS H 4 146 ? 129.741 79.418 112.756 1.00 109.97 146 LYS H O 1
ATOM 11130 N N . CYS H 4 147 ? 128.076 80.408 111.626 1.00 108.19 147 CYS H N 1
ATOM 11131 C CA . CYS H 4 147 ? 127.385 80.813 112.842 1.00 100.51 147 CYS H CA 1
ATOM 11132 C C . CYS H 4 147 ? 126.777 79.611 113.551 1.00 100.86 147 CYS H C 1
ATOM 11133 O O . CYS H 4 147 ? 126.197 78.726 112.920 1.00 106.56 147 CYS H O 1
ATOM 11136 N N . SER H 4 148 ? 126.916 79.581 114.873 1.00 96.92 148 SER H N 1
ATOM 11137 C CA . SER H 4 148 ? 126.191 78.605 115.674 1.00 95.50 148 SER H CA 1
ATOM 11138 C C . SER H 4 148 ? 124.701 78.900 115.612 1.00 89.67 148 SER H C 1
ATOM 11139 O O . SER H 4 148 ? 124.277 80.049 115.746 1.00 91.21 148 SER H O 1
ATOM 11142 N N . HIS H 4 149 ? 123.898 77.861 115.417 1.00 87.01 149 HIS H N 1
ATOM 11143 C CA . HIS H 4 149 ? 122.481 78.080 115.174 1.00 80.16 149 HIS H CA 1
ATOM 11144 C C . HIS H 4 149 ? 121.686 76.848 115.574 1.00 82.17 149 HIS H C 1
ATOM 11145 O O . HIS H 4 149 ? 122.231 75.768 115.800 1.00 95.54 149 HIS H O 1
ATOM 11152 N N . ARG H 4 150 ? 120.376 77.047 115.664 1.00 77.89 150 ARG H N 1
ATOM 11153 C CA . ARG H 4 150 ? 119.419 75.988 115.965 1.00 77.13 150 ARG H CA 1
ATOM 11154 C C . ARG H 4 150 ? 118.125 76.352 115.256 1.00 75.96 150 ARG H C 1
ATOM 11155 O O . ARG H 4 150 ? 117.477 77.331 115.627 1.00 80.74 150 ARG H O 1
ATOM 11163 N N . VAL H 4 151 ? 117.750 75.584 114.242 1.00 75.58 151 VAL H N 1
ATOM 11164 C CA . VAL H 4 151 ? 116.582 75.883 113.424 1.00 74.37 151 VAL H CA 1
ATOM 11165 C C . VAL H 4 151 ? 115.510 74.842 113.702 1.00 76.48 151 VAL H C 1
ATOM 11166 O O . VAL H 4 151 ? 115.786 73.638 113.689 1.00 84.03 151 VAL H O 1
ATOM 11170 N N . TYR H 4 152 ? 114.295 75.308 113.961 1.00 74.14 152 TYR H N 1
ATOM 11171 C CA . TYR H 4 152 ? 113.134 74.454 114.153 1.00 74.78 152 TYR H CA 1
ATOM 11172 C C . TYR H 4 152 ? 112.044 74.865 113.180 1.00 71.56 152 TYR H C 1
ATOM 11173 O O . TYR H 4 152 ? 111.855 76.055 112.917 1.00 72.61 152 TYR H O 1
ATOM 11182 N N . ILE H 4 153 ? 111.334 73.881 112.642 1.00 72.87 153 ILE H N 1
ATOM 11183 C CA . ILE H 4 153 ? 110.232 74.122 111.721 1.00 71.09 153 ILE H CA 1
ATOM 11184 C C . ILE H 4 153 ? 108.983 73.474 112.292 1.00 73.94 153 ILE H C 1
ATOM 11185 O O . ILE H 4 153 ? 109.043 72.362 112.826 1.00 81.26 153 ILE H O 1
ATOM 11190 N N . SER H 4 154 ? 107.856 74.168 112.185 1.00 73.66 154 SER H N 1
ATOM 11191 C CA . SER H 4 154 ? 106.616 73.654 112.743 1.00 74.46 154 SER H CA 1
ATOM 11192 C C . SER H 4 154 ? 106.188 72.374 112.034 1.00 77.75 154 SER H C 1
ATOM 11193 O O . SER H 4 154 ? 106.523 72.134 110.873 1.00 82.29 154 SER H O 1
ATOM 11196 N N . LYS H 4 155 ? 105.447 71.541 112.755 1.00 79.87 155 LYS H N 1
ATOM 11197 C CA . LYS H 4 155 ? 104.923 70.286 112.235 1.00 77.82 155 LYS H CA 1
ATOM 11198 C C . LYS H 4 155 ? 103.408 70.388 112.148 1.00 79.77 155 LYS H C 1
ATOM 11199 O O . LYS H 4 155 ? 102.746 70.669 113.151 1.00 82.53 155 LYS H O 1
ATOM 11205 N N . GLY H 4 156 ? 102.865 70.167 110.956 1.00 75.67 156 GLY H N 1
ATOM 11206 C CA . GLY H 4 156 ? 101.426 70.157 110.786 1.00 72.75 156 GLY H CA 1
ATOM 11207 C C . GLY H 4 156 ? 100.745 71.471 111.071 1.00 73.07 156 GLY H C 1
ATOM 11208 O O . GLY H 4 156 ? 99.524 71.507 111.214 1.00 75.09 156 GLY H O 1
ATOM 11209 N N . THR H 4 157 ? 101.501 72.558 111.150 1.00 73.45 157 THR H N 1
ATOM 11210 C CA . THR H 4 157 ? 100.962 73.882 111.414 1.00 66.44 157 THR H CA 1
ATOM 11211 C C . THR H 4 157 ? 100.920 74.666 110.114 1.00 69.35 157 THR H C 1
ATOM 11212 O O . THR H 4 157 ? 101.902 74.682 109.368 1.00 74.00 157 THR H O 1
ATOM 11216 N N . PHE H 4 158 ? 99.788 75.305 109.838 1.00 66.67 158 PHE H N 1
ATOM 11217 C CA . PHE H 4 158 ? 99.642 76.118 108.638 1.00 64.95 158 PHE H CA 1
ATOM 11218 C C . PHE H 4 158 ? 99.010 77.451 109.005 1.00 66.80 158 PHE H C 1
ATOM 11219 O O . PHE H 4 158 ? 97.928 77.473 109.621 1.00 68.94 158 PHE H O 1
ATOM 11227 N N . PRO H 4 159 ? 99.643 78.578 108.672 1.00 72.58 159 PRO H N 1
ATOM 11228 C CA . PRO H 4 159 ? 100.898 78.696 107.923 1.00 70.07 159 PRO H CA 1
ATOM 11229 C C . PRO H 4 159 ? 102.094 78.279 108.764 1.00 70.39 159 PRO H C 1
ATOM 11230 O O . PRO H 4 159 ? 102.093 78.440 109.975 1.00 69.13 159 PRO H O 1
ATOM 11234 N N . PRO H 4 160 ? 103.122 77.728 108.130 1.00 70.97 160 PRO H N 1
ATOM 11235 C CA . PRO H 4 160 ? 104.260 77.199 108.882 1.00 70.28 160 PRO H CA 1
ATOM 11236 C C . PRO H 4 160 ? 105.015 78.294 109.610 1.00 72.59 160 PRO H C 1
ATOM 11237 O O . PRO H 4 160 ? 104.956 79.474 109.264 1.00 71.84 160 PRO H O 1
ATOM 11241 N N . LYS H 4 161 ? 105.727 77.879 110.648 1.00 74.82 161 LYS H N 1
ATOM 11242 C CA . LYS H 4 161 ? 106.542 78.771 111.451 1.00 69.10 161 LYS H CA 1
ATOM 11243 C C . LYS H 4 161 ? 107.961 78.236 111.512 1.00 71.83 161 LYS H C 1
ATOM 11244 O O . LYS H 4 161 ? 108.175 77.023 111.585 1.00 78.13 161 LYS H O 1
ATOM 11250 N N . ILE H 4 162 ? 108.927 79.144 111.473 1.00 67.77 162 ILE H N 1
ATOM 11251 C CA . ILE H 4 162 ? 110.338 78.806 111.567 1.00 65.09 162 ILE H CA 1
ATOM 11252 C C . ILE H 4 162 ? 110.930 79.575 112.737 1.00 65.84 162 ILE H C 1
ATOM 11253 O O . ILE H 4 162 ? 110.660 80.767 112.906 1.00 70.19 162 ILE H O 1
ATOM 11258 N N . TYR H 4 163 ? 111.707 78.887 113.563 1.00 67.53 163 TYR H N 1
ATOM 11259 C CA . TYR H 4 163 ? 112.363 79.494 114.713 1.00 64.30 163 TYR H CA 1
ATOM 11260 C C . TYR H 4 163 ? 113.860 79.295 114.570 1.00 68.65 163 TYR H C 1
ATOM 11261 O O . TYR H 4 163 ? 114.327 78.158 114.480 1.00 76.15 163 TYR H O 1
ATOM 11270 N N . VAL H 4 164 ? 114.611 80.390 114.552 1.00 64.36 164 VAL H N 1
ATOM 11271 C CA . VAL H 4 164 ? 116.057 80.329 114.395 1.00 64.91 164 VAL H CA 1
ATOM 11272 C C . VAL H 4 164 ? 116.703 80.932 115.630 1.00 66.48 164 VAL H C 1
ATOM 11273 O O . VAL H 4 164 ? 116.464 82.099 115.954 1.00 71.47 164 VAL H O 1
ATOM 11277 N N . PHE H 4 165 ? 117.520 80.143 116.314 1.00 65.58 165 PHE H N 1
ATOM 11278 C CA . PHE H 4 165 ? 118.387 80.633 117.374 1.00 69.40 165 PHE H CA 1
ATOM 11279 C C . PHE H 4 165 ? 119.775 80.814 116.783 1.00 76.19 165 PHE H C 1
ATOM 11280 O O . PHE H 4 165 ? 120.344 79.864 116.244 1.00 82.47 165 PHE H O 1
ATOM 11288 N N . LEU H 4 166 ? 120.316 82.022 116.880 1.00 76.81 166 LEU H N 1
ATOM 11289 C CA . LEU H 4 166 ? 121.550 82.373 116.200 1.00 74.59 166 LEU H CA 1
ATOM 11290 C C . LEU H 4 166 ? 122.520 83.040 117.157 1.00 76.33 166 LEU H C 1
ATOM 11291 O O . LEU H 4 166 ? 122.131 83.627 118.166 1.00 79.94 166 LEU H O 1
ATOM 11296 N N . ASN H 4 167 ? 123.800 82.946 116.814 1.00 80.36 167 ASN H N 1
ATOM 11297 C CA . ASN H 4 167 ? 124.862 83.694 117.470 1.00 80.49 167 ASN H CA 1
ATOM 11298 C C . ASN H 4 167 ? 125.567 84.614 116.483 1.00 92.48 167 ASN H C 1
ATOM 11299 O O . ASN H 4 167 ? 126.757 84.889 116.621 1.00 101.34 167 ASN H O 1
ATOM 11304 N N . MET H 4 168 ? 124.845 85.083 115.473 1.00 97.95 168 MET H N 1
ATOM 11305 C CA . MET H 4 168 ? 125.445 85.931 114.460 1.00 103.13 168 MET H CA 1
ATOM 11306 C C . MET H 4 168 ? 125.750 87.318 115.023 1.00 104.62 168 MET H C 1
ATOM 11307 O O . MET H 4 168 ? 125.072 87.789 115.938 1.00 104.33 168 MET H O 1
ATOM 11312 N N . PRO H 4 169 ? 126.783 87.982 114.507 1.00 106.92 169 PRO H N 1
ATOM 11313 C CA . PRO H 4 169 ? 127.010 89.383 114.876 1.00 107.46 169 PRO H CA 1
ATOM 11314 C C . PRO H 4 169 ? 125.831 90.245 114.455 1.00 106.73 169 PRO H C 1
ATOM 11315 O O . PRO H 4 169 ? 125.200 90.005 113.425 1.00 108.53 169 PRO H O 1
ATOM 11319 N N . LEU H 4 170 ? 125.536 91.257 115.270 1.00 102.24 170 LEU H N 1
ATOM 11320 C CA . LEU H 4 170 ? 124.336 92.056 115.049 1.00 96.95 170 LEU H CA 1
ATOM 11321 C C . LEU H 4 170 ? 124.398 92.808 113.726 1.00 100.90 170 LEU H C 1
ATOM 11322 O O . LEU H 4 170 ? 123.382 92.948 113.036 1.00 102.10 170 LEU H O 1
ATOM 11327 N N . ASP H 4 171 ? 125.587 93.282 113.346 1.00 103.02 171 ASP H N 1
ATOM 11328 C CA . ASP H 4 171 ? 125.738 94.016 112.095 1.00 102.85 171 ASP H CA 1
ATOM 11329 C C . ASP H 4 171 ? 125.296 93.208 110.885 1.00 104.62 171 ASP H C 1
ATOM 11330 O O . ASP H 4 171 ? 124.901 93.797 109.875 1.00 110.33 171 ASP H O 1
ATOM 11335 N N . GLN H 4 172 ? 125.351 91.882 110.958 1.00 103.85 172 GLN H N 1
ATOM 11336 C CA . GLN H 4 172 ? 124.978 91.030 109.840 1.00 106.05 172 GLN H CA 1
ATOM 11337 C C . GLN H 4 172 ? 123.510 90.639 109.856 1.00 107.37 172 GLN H C 1
ATOM 11338 O O . GLN H 4 172 ? 123.050 89.979 108.919 1.00 106.69 172 GLN H O 1
ATOM 11344 N N . ILE H 4 173 ? 122.757 91.042 110.883 1.00 108.32 173 ILE H N 1
ATOM 11345 C CA . ILE H 4 173 ? 121.349 90.664 110.934 1.00 104.11 173 ILE H CA 1
ATOM 11346 C C . ILE H 4 173 ? 120.602 91.215 109.731 1.00 105.68 173 ILE H C 1
ATOM 11347 O O . ILE H 4 173 ? 119.742 90.537 109.166 1.00 106.75 173 ILE H O 1
ATOM 11352 N N . ARG H 4 174 ? 120.936 92.423 109.288 1.00 107.42 174 ARG H N 1
ATOM 11353 C CA . ARG H 4 174 ? 120.265 93.005 108.135 1.00 107.12 174 ARG H CA 1
ATOM 11354 C C . ARG H 4 174 ? 120.551 92.257 106.840 1.00 109.58 174 ARG H C 1
ATOM 11355 O O . ARG H 4 174 ? 119.893 92.530 105.832 1.00 110.76 174 ARG H O 1
ATOM 11363 N N . GLN H 4 175 ? 121.506 91.332 106.834 1.00 110.74 175 GLN H N 1
ATOM 11364 C CA . GLN H 4 175 ? 121.859 90.602 105.626 1.00 111.60 175 GLN H CA 1
ATOM 11365 C C . GLN H 4 175 ? 121.007 89.359 105.398 1.00 110.86 175 GLN H C 1
ATOM 11366 O O . GLN H 4 175 ? 121.157 88.711 104.359 1.00 113.35 175 GLN H O 1
ATOM 11372 N N . PHE H 4 176 ? 120.123 89.006 106.332 1.00 110.11 176 PHE H N 1
ATOM 11373 C CA . PHE H 4 176 ? 119.197 87.905 106.105 1.00 107.06 176 PHE H CA 1
ATOM 11374 C C . PHE H 4 176 ? 117.931 88.356 105.392 1.00 100.95 176 PHE H C 1
ATOM 11375 O O . PHE H 4 176 ? 117.067 87.524 105.105 1.00 98.67 176 PHE H O 1
ATOM 11383 N N . TYR H 4 177 ? 117.808 89.652 105.116 1.00 101.44 177 TYR H N 1
ATOM 11384 C CA . TYR H 4 177 ? 116.604 90.181 104.483 1.00 102.53 177 TYR H CA 1
ATOM 11385 C C . TYR H 4 177 ? 116.297 89.558 103.126 1.00 99.36 177 TYR H C 1
ATOM 11386 O O . TYR H 4 177 ? 115.128 89.198 102.899 1.00 97.50 177 TYR H O 1
ATOM 11395 N N . PRO H 4 178 ? 117.248 89.397 102.199 1.00 101.09 178 PRO H N 1
ATOM 11396 C CA . PRO H 4 178 ? 116.891 88.825 100.891 1.00 96.70 178 PRO H CA 1
ATOM 11397 C C . PRO H 4 178 ? 116.322 87.419 100.960 1.00 95.87 178 PRO H C 1
ATOM 11398 O O . PRO H 4 178 ? 115.638 87.006 100.017 1.00 93.96 178 PRO H O 1
ATOM 11402 N N . SER H 4 179 ? 116.580 86.669 102.034 1.00 96.53 179 SER H N 1
ATOM 11403 C CA . SER H 4 179 ? 115.941 85.367 102.193 1.00 92.01 179 SER H CA 1
ATOM 11404 C C . SER H 4 179 ? 114.423 85.465 102.164 1.00 86.91 179 SER H C 1
ATOM 11405 O O . SER H 4 179 ? 113.764 84.541 101.677 1.00 81.96 179 SER H O 1
ATOM 11408 N N . LEU H 4 180 ? 113.858 86.566 102.661 1.00 87.58 180 LEU H N 1
ATOM 11409 C CA . LEU H 4 180 ? 112.417 86.762 102.588 1.00 81.16 180 LEU H CA 1
ATOM 11410 C C . LEU H 4 180 ? 111.913 86.685 101.155 1.00 79.98 180 LEU H C 1
ATOM 11411 O O . LEU H 4 180 ? 110.792 86.216 100.923 1.00 78.27 180 LEU H O 1
ATOM 11416 N N . ASP H 4 181 ? 112.742 87.087 100.191 1.00 80.82 181 ASP H N 1
ATOM 11417 C CA . ASP H 4 181 ? 112.382 87.020 98.783 1.00 73.22 181 ASP H CA 1
ATOM 11418 C C . ASP H 4 181 ? 112.023 85.613 98.336 1.00 72.20 181 ASP H C 1
ATOM 11419 O O . ASP H 4 181 ? 111.270 85.462 97.371 1.00 74.86 181 ASP H O 1
ATOM 11424 N N . ILE H 4 182 ? 112.540 84.585 99.009 1.00 73.36 182 ILE H N 1
ATOM 11425 C CA . ILE H 4 182 ? 112.222 83.218 98.615 1.00 70.20 182 ILE H CA 1
ATOM 11426 C C . ILE H 4 182 ? 110.739 82.936 98.804 1.00 69.95 182 ILE H C 1
ATOM 11427 O O . ILE H 4 182 ? 110.140 82.170 98.044 1.00 72.52 182 ILE H O 1
ATOM 11432 N N . PHE H 4 183 ? 110.119 83.548 99.806 1.00 72.18 183 PHE H N 1
ATOM 11433 C CA . PHE H 4 183 ? 108.717 83.274 100.078 1.00 70.71 183 PHE H CA 1
ATOM 11434 C C . PHE H 4 183 ? 107.775 84.300 99.472 1.00 70.72 183 PHE H C 1
ATOM 11435 O O . PHE H 4 183 ? 106.561 84.177 99.645 1.00 75.13 183 PHE H O 1
ATOM 11443 N N . GLY H 4 184 ? 108.293 85.293 98.758 1.00 65.04 184 GLY H N 1
ATOM 11444 C CA . GLY H 4 184 ? 107.429 86.237 98.083 1.00 63.79 184 GLY H CA 1
ATOM 11445 C C . GLY H 4 184 ? 107.690 87.693 98.406 1.00 71.00 184 GLY H C 1
ATOM 11446 O O . GLY H 4 184 ? 106.905 88.559 98.020 1.00 77.62 184 GLY H O 1
ATOM 11447 N N . GLY H 4 185 ? 108.776 87.982 99.110 1.00 68.90 185 GLY H N 1
ATOM 11448 C CA . GLY H 4 185 ? 109.125 89.347 99.415 1.00 70.61 185 GLY H CA 1
ATOM 11449 C C . GLY H 4 185 ? 108.994 89.676 100.886 1.00 74.10 185 GLY H C 1
ATOM 11450 O O . GLY H 4 185 ? 108.461 88.895 101.675 1.00 78.19 185 GLY H O 1
ATOM 11451 N N . PRO H 4 186 ? 109.480 90.855 101.279 1.00 70.09 186 PRO H N 1
ATOM 11452 C CA . PRO H 4 186 ? 109.495 91.200 102.711 1.00 70.87 186 PRO H CA 1
ATOM 11453 C C . PRO H 4 186 ? 108.131 91.238 103.379 1.00 72.45 186 PRO H C 1
ATOM 11454 O O . PRO H 4 186 ? 108.035 90.945 104.574 1.00 80.36 186 PRO H O 1
ATOM 11458 N N . SER H 4 187 ? 107.074 91.599 102.664 1.00 67.97 187 SER H N 1
ATOM 11459 C CA . SER H 4 187 ? 105.767 91.692 103.296 1.00 72.85 187 SER H CA 1
ATOM 11460 C C . SER H 4 187 ? 104.904 90.463 103.099 1.00 77.26 187 SER H C 1
ATOM 11461 O O . SER H 4 187 ? 103.745 90.467 103.519 1.00 80.92 187 SER H O 1
ATOM 11464 N N . SER H 4 188 ? 105.419 89.427 102.454 1.00 76.40 188 SER H N 1
ATOM 11465 C CA . SER H 4 188 ? 104.767 88.131 102.461 1.00 72.05 188 SER H CA 1
ATOM 11466 C C . SER H 4 188 ? 105.201 87.305 103.662 1.00 74.80 188 SER H C 1
ATOM 11467 O O . SER H 4 188 ? 104.757 86.166 103.819 1.00 80.49 188 SER H O 1
ATOM 11470 N N . THR H 4 189 ? 106.055 87.863 104.513 1.00 68.74 189 THR H N 1
ATOM 11471 C CA . THR H 4 189 ? 106.599 87.166 105.664 1.00 67.64 189 THR H CA 1
ATOM 11472 C C . THR H 4 189 ? 106.582 88.108 106.856 1.00 72.25 189 THR H C 1
ATOM 11473 O O . THR H 4 189 ? 106.920 89.286 106.733 1.00 77.88 189 THR H O 1
ATOM 11477 N N . LYS H 4 190 ? 106.190 87.584 108.010 1.00 71.57 190 LYS H N 1
ATOM 11478 C CA . LYS H 4 190 ? 106.231 88.328 109.261 1.00 65.74 190 LYS H CA 1
ATOM 11479 C C . LYS H 4 190 ? 107.470 87.880 110.023 1.00 68.37 190 LYS H C 1
ATOM 11480 O O . LYS H 4 190 ? 107.669 86.684 110.248 1.00 77.98 190 LYS H O 1
ATOM 11486 N N . ASN H 4 191 ? 108.304 88.835 110.405 1.00 64.82 191 ASN H N 1
ATOM 11487 C CA . ASN H 4 191 ? 109.584 88.556 111.030 1.00 64.73 191 ASN H CA 1
ATOM 11488 C C . ASN H 4 191 ? 109.676 89.228 112.392 1.00 71.98 191 ASN H C 1
ATOM 11489 O O . ASN H 4 191 ? 109.377 90.413 112.540 1.00 81.58 191 ASN H O 1
ATOM 11494 N N . GLU H 4 192 ? 110.111 88.461 113.391 1.00 70.55 192 GLU H N 1
ATOM 11495 C CA . GLU H 4 192 ? 110.247 88.975 114.755 1.00 66.68 192 GLU H CA 1
ATOM 11496 C C . GLU H 4 192 ? 111.666 88.686 115.234 1.00 65.27 192 GLU H C 1
ATOM 11497 O O . GLU H 4 192 ? 112.128 87.546 115.224 1.00 73.31 192 GLU H O 1
ATOM 11503 N N . ILE H 4 193 ? 112.355 89.740 115.664 1.00 64.23 193 ILE H N 1
ATOM 11504 C CA . ILE H 4 193 ? 113.712 89.604 116.168 1.00 66.94 193 ILE H CA 1
ATOM 11505 C C . ILE H 4 193 ? 113.712 89.863 117.668 1.00 68.99 193 ILE H C 1
ATOM 11506 O O . ILE H 4 193 ? 113.069 90.802 118.151 1.00 75.99 193 ILE H O 1
ATOM 11511 N N . SER H 4 194 ? 114.418 89.024 118.421 1.00 67.99 194 SER H N 1
ATOM 11512 C CA . SER H 4 194 ? 114.502 89.218 119.859 1.00 64.22 194 SER H CA 1
ATOM 11513 C C . SER H 4 194 ? 115.894 88.851 120.339 1.00 67.05 194 SER H C 1
ATOM 11514 O O . SER H 4 194 ? 116.565 88.010 119.744 1.00 75.78 194 SER H O 1
ATOM 11517 N N . TYR H 4 195 ? 116.317 89.480 121.427 1.00 63.01 195 TYR H N 1
ATOM 11518 C CA . TYR H 4 195 ? 117.548 89.112 122.109 1.00 63.33 195 TYR H CA 1
ATOM 11519 C C . TYR H 4 195 ? 117.179 88.254 123.308 1.00 65.42 195 TYR H C 1
ATOM 11520 O O . TYR H 4 195 ? 116.382 88.673 124.151 1.00 72.52 195 TYR H O 1
ATOM 11529 N N . VAL H 4 196 ? 117.753 87.058 123.383 1.00 63.38 196 VAL H N 1
ATOM 11530 C CA . VAL H 4 196 ? 117.381 86.099 124.408 1.00 61.46 196 VAL H CA 1
ATOM 11531 C C . VAL H 4 196 ? 118.626 85.677 125.168 1.00 63.76 196 VAL H C 1
ATOM 11532 O O . VAL H 4 196 ? 119.756 85.838 124.707 1.00 65.10 196 VAL H O 1
ATOM 11536 N N . GLN H 4 197 ? 118.395 85.148 126.360 1.00 66.77 197 GLN H N 1
ATOM 11537 C CA . GLN H 4 197 ? 119.435 84.650 127.239 1.00 66.84 197 GLN H CA 1
ATOM 11538 C C . GLN H 4 197 ? 119.150 83.189 127.550 1.00 71.18 197 GLN H C 1
ATOM 11539 O O . GLN H 4 197 ? 118.006 82.818 127.821 1.00 75.87 197 GLN H O 1
ATOM 11545 N N . ILE H 4 198 ? 120.192 82.361 127.488 1.00 71.65 198 ILE H N 1
ATOM 11546 C CA . ILE H 4 198 ? 120.048 80.941 127.780 1.00 74.21 198 ILE H CA 1
ATOM 11547 C C . ILE H 4 198 ? 119.898 80.741 129.280 1.00 77.78 198 ILE H C 1
ATOM 11548 O O . ILE H 4 198 ? 120.655 81.311 130.075 1.00 80.84 198 ILE H O 1
ATOM 11553 N N . LEU H 4 199 ? 118.916 79.936 129.677 1.00 78.62 199 LEU H N 1
ATOM 11554 C CA . LEU H 4 199 ? 118.760 79.503 131.057 1.00 81.25 199 LEU H CA 1
ATOM 11555 C C . LEU H 4 199 ? 119.174 78.053 131.255 1.00 84.11 199 LEU H C 1
ATOM 11556 O O . LEU H 4 199 ? 120.005 77.758 132.117 1.00 89.73 199 LEU H O 1
ATOM 11561 N N . ILE H 4 200 ? 118.617 77.137 130.466 1.00 85.28 200 ILE H N 1
ATOM 11562 C CA . ILE H 4 200 ? 118.951 75.719 130.522 1.00 90.80 200 ILE H CA 1
ATOM 11563 C C . ILE H 4 200 ? 119.201 75.235 129.101 1.00 89.24 200 ILE H C 1
ATOM 11564 O O . ILE H 4 200 ? 118.395 75.497 128.203 1.00 84.38 200 ILE H O 1
ATOM 11569 N N . LEU H 4 201 ? 120.314 74.532 128.897 1.00 91.97 201 LEU H N 1
ATOM 11570 C CA . LEU H 4 201 ? 120.642 73.946 127.597 1.00 92.77 201 LEU H CA 1
ATOM 11571 C C . LEU H 4 201 ? 121.170 72.535 127.836 1.00 95.56 201 LEU H C 1
ATOM 11572 O O . LEU H 4 201 ? 122.349 72.353 128.147 1.00 96.58 201 LEU H O 1
ATOM 11577 N N . ARG H 4 202 ? 120.295 71.544 127.694 1.00 97.34 202 ARG H N 1
ATOM 11578 C CA . ARG H 4 202 ? 120.680 70.146 127.854 1.00 96.10 202 ARG H CA 1
ATOM 11579 C C . ARG H 4 202 ? 120.200 69.314 126.673 1.00 93.64 202 ARG H C 1
ATOM 11580 O O . ARG H 4 202 ? 120.881 68.387 126.239 1.00 95.05 202 ARG H O 1
ATOM 11588 N N . PRO I 3 20 ? 71.417 62.319 115.539 1.00 84.02 20 PRO I N 1
ATOM 11589 C CA . PRO I 3 20 ? 72.575 63.218 115.539 1.00 85.00 20 PRO I CA 1
ATOM 11590 C C . PRO I 3 20 ? 72.589 64.135 116.754 1.00 84.39 20 PRO I C 1
ATOM 11591 O O . PRO I 3 20 ? 71.648 64.890 116.976 1.00 87.14 20 PRO I O 1
ATOM 11595 N N . HIS I 3 21 ? 73.660 64.058 117.531 1.00 77.99 21 HIS I N 1
ATOM 11596 C CA . HIS I 3 21 ? 73.780 64.803 118.771 1.00 75.39 21 HIS I CA 1
ATOM 11597 C C . HIS I 3 21 ? 74.259 66.224 118.514 1.00 76.16 21 HIS I C 1
ATOM 11598 O O . HIS I 3 21 ? 74.906 66.511 117.505 1.00 78.99 21 HIS I O 1
ATOM 11605 N N . ASN I 3 22 ? 73.934 67.112 119.446 1.00 72.76 22 ASN I N 1
ATOM 11606 C CA . ASN I 3 22 ? 74.426 68.481 119.454 1.00 68.29 22 ASN I CA 1
ATOM 11607 C C . ASN I 3 22 ? 75.406 68.641 120.604 1.00 68.30 22 ASN I C 1
ATOM 11608 O O . ASN I 3 22 ? 75.228 68.038 121.664 1.00 73.05 22 ASN I O 1
ATOM 11613 N N . TYR I 3 23 ? 76.442 69.445 120.401 1.00 63.68 23 TYR I N 1
ATOM 11614 C CA . TYR I 3 23 ? 77.509 69.554 121.375 1.00 60.05 23 TYR I CA 1
ATOM 11615 C C . TYR I 3 23 ? 77.811 71.012 121.666 1.00 61.12 23 TYR I C 1
ATOM 11616 O O . TYR I 3 23 ? 77.417 71.922 120.934 1.00 63.87 23 TYR I O 1
ATOM 11625 N N . LEU I 3 24 ? 78.553 71.209 122.746 1.00 62.80 24 LEU I N 1
ATOM 11626 C CA . LEU I 3 24 ? 79.020 72.515 123.175 1.00 61.41 24 LEU I CA 1
ATOM 11627 C C . LEU I 3 24 ? 80.489 72.392 123.534 1.00 62.99 24 LEU I C 1
ATOM 11628 O O . LEU I 3 24 ? 80.851 71.583 124.392 1.00 70.63 24 LEU I O 1
ATOM 11633 N N . ILE I 3 25 ? 81.335 73.172 122.876 1.00 59.75 25 ILE I N 1
ATOM 11634 C CA . ILE I 3 25 ? 82.770 73.142 123.116 1.00 58.95 25 ILE I CA 1
ATOM 11635 C C . ILE I 3 25 ? 83.140 74.389 123.900 1.00 64.51 25 ILE I C 1
ATOM 11636 O O . ILE I 3 25 ? 82.902 75.511 123.446 1.00 70.02 25 ILE I O 1
ATOM 11641 N N . MET I 3 26 ? 83.713 74.193 125.075 1.00 65.80 26 MET I N 1
ATOM 11642 C CA . MET I 3 26 ? 84.102 75.272 125.971 1.00 64.28 26 MET I CA 1
ATOM 11643 C C . MET I 3 26 ? 85.619 75.375 125.954 1.00 63.83 26 MET I C 1
ATOM 11644 O O . MET I 3 26 ? 86.310 74.452 126.393 1.00 67.99 26 MET I O 1
ATOM 11649 N N . ASP I 3 27 ? 86.128 76.484 125.435 1.00 63.85 27 ASP I N 1
ATOM 11650 C CA . ASP I 3 27 ? 87.544 76.814 125.498 1.00 68.05 27 ASP I CA 1
ATOM 11651 C C . ASP I 3 27 ? 87.716 77.795 126.650 1.00 71.37 27 ASP I C 1
ATOM 11652 O O . ASP I 3 27 ? 87.255 78.936 126.572 1.00 74.47 27 ASP I O 1
ATOM 11657 N N . ILE I 3 28 ? 88.376 77.353 127.716 1.00 71.16 28 ILE I N 1
ATOM 11658 C CA . ILE I 3 28 ? 88.415 78.077 128.979 1.00 70.30 28 ILE I CA 1
ATOM 11659 C C . ILE I 3 28 ? 89.850 78.473 129.286 1.00 76.12 28 ILE I C 1
ATOM 11660 O O . ILE I 3 28 ? 90.748 77.628 129.271 1.00 78.08 28 ILE I O 1
ATOM 11665 N N . GLU I 3 29 ? 90.062 79.754 129.579 1.00 79.20 29 GLU I N 1
ATOM 11666 C CA . GLU I 3 29 ? 91.314 80.245 130.147 1.00 82.21 29 GLU I CA 1
ATOM 11667 C C . GLU I 3 29 ? 90.951 80.803 131.515 1.00 86.51 29 GLU I C 1
ATOM 11668 O O . GLU I 3 29 ? 90.521 81.962 131.633 1.00 89.73 29 GLU I O 1
ATOM 11674 N N . PRO I 3 30 ? 91.076 80.005 132.568 1.00 83.22 30 PRO I N 1
ATOM 11675 C CA . PRO I 3 30 ? 90.570 80.408 133.876 1.00 89.61 30 PRO I CA 1
ATOM 11676 C C . PRO I 3 30 ? 91.473 81.439 134.525 1.00 98.71 30 PRO I C 1
ATOM 11677 O O . PRO I 3 30 ? 92.640 81.592 134.137 1.00 98.78 30 PRO I O 1
ATOM 11681 N N . PRO I 3 31 ? 90.968 82.170 135.515 1.00 99.35 31 PRO I N 1
ATOM 11682 C CA . PRO I 3 31 ? 91.829 83.081 136.272 1.00 100.16 31 PRO I CA 1
ATOM 11683 C C . PRO I 3 31 ? 92.850 82.312 137.093 1.00 108.51 31 PRO I C 1
ATOM 11684 O O . PRO I 3 31 ? 92.738 81.104 137.307 1.00 113.14 31 PRO I O 1
ATOM 11688 N N . LYS I 3 32 ? 93.865 83.041 137.558 1.00 106.63 32 LYS I N 1
ATOM 11689 C CA . LYS I 3 32 ? 94.926 82.410 138.335 1.00 110.99 32 LYS I CA 1
ATOM 11690 C C . LYS I 3 32 ? 94.389 81.819 139.632 1.00 114.97 32 LYS I C 1
ATOM 11691 O O . LYS I 3 32 ? 94.866 80.776 140.092 1.00 115.42 32 LYS I O 1
ATOM 11697 N N . SER I 3 33 ? 93.400 82.474 140.241 1.00 114.20 33 SER I N 1
ATOM 11698 C CA . SER I 3 33 ? 92.845 81.972 141.493 1.00 117.60 33 SER I CA 1
ATOM 11699 C C . SER I 3 33 ? 92.143 80.633 141.300 1.00 118.40 33 SER I C 1
ATOM 11700 O O . SER I 3 33 ? 92.306 79.720 142.117 1.00 120.30 33 SER I O 1
ATOM 11703 N N . VAL I 3 34 ? 91.362 80.495 140.234 1.00 116.29 34 VAL I N 1
ATOM 11704 C CA . VAL I 3 34 ? 90.593 79.277 140.003 1.00 117.16 34 VAL I CA 1
ATOM 11705 C C . VAL I 3 34 ? 91.521 78.197 139.466 1.00 117.11 34 VAL I C 1
ATOM 11706 O O . VAL I 3 34 ? 92.216 78.400 138.465 1.00 117.12 34 VAL I O 1
ATOM 11710 N N . SER I 3 35 ? 91.532 77.044 140.128 1.00 115.87 35 SER I N 1
ATOM 11711 C CA . SER I 3 35 ? 92.466 75.965 139.820 1.00 117.31 35 SER I CA 1
ATOM 11712 C C . SER I 3 35 ? 91.677 74.689 139.561 1.00 113.27 35 SER I C 1
ATOM 11713 O O . SER I 3 35 ? 91.480 73.881 140.472 1.00 113.77 35 SER I O 1
ATOM 11716 N N . GLU I 3 36 ? 91.242 74.512 138.313 1.00 108.54 36 GLU I N 1
ATOM 11717 C CA . GLU I 3 36 ? 90.553 73.299 137.867 1.00 103.67 36 GLU I CA 1
ATOM 11718 C C . GLU I 3 36 ? 89.401 72.925 138.795 1.00 108.32 36 GLU I C 1
ATOM 11719 O O . GLU I 3 36 ? 89.083 71.747 138.980 1.00 97.69 36 GLU I O 1
ATOM 11725 N N . ARG I 3 37 ? 88.790 73.939 139.408 1.00 113.09 37 ARG I N 1
ATOM 11726 C CA . ARG I 3 37 ? 87.474 73.803 140.009 1.00 104.15 37 ARG I CA 1
ATOM 11727 C C . ARG I 3 37 ? 86.370 73.987 138.984 1.00 100.07 37 ARG I C 1
ATOM 11728 O O . ARG I 3 37 ? 85.193 73.850 139.328 1.00 98.35 37 ARG I O 1
ATOM 11736 N N . ASP I 3 38 ? 86.766 74.254 137.737 1.00 97.02 38 ASP I N 1
ATOM 11737 C CA . ASP I 3 38 ? 85.780 74.379 136.637 1.00 94.03 38 ASP I CA 1
ATOM 11738 C C . ASP I 3 38 ? 85.121 73.014 136.442 1.00 94.94 38 ASP I C 1
ATOM 11739 O O . ASP I 3 38 ? 83.947 72.976 136.039 1.00 97.70 38 ASP I O 1
ATOM 11744 N N . ILE I 3 39 ? 85.858 71.938 136.725 1.00 93.02 39 ILE I N 1
ATOM 11745 C CA . ILE I 3 39 ? 85.298 70.600 136.599 1.00 92.07 39 ILE I CA 1
ATOM 11746 C C . ILE I 3 39 ? 84.118 70.432 137.544 1.00 95.93 39 ILE I C 1
ATOM 11747 O O . ILE I 3 39 ? 83.093 69.847 137.181 1.00 99.49 39 ILE I O 1
ATOM 11752 N N . LEU I 3 40 ? 84.238 70.945 138.768 1.00 98.34 40 LEU I N 1
ATOM 11753 C CA . LEU I 3 40 ? 83.121 70.888 139.704 1.00 100.82 40 LEU I CA 1
ATOM 11754 C C . LEU I 3 40 ? 81.952 71.735 139.219 1.00 102.26 40 LEU I C 1
ATOM 11755 O O . LEU I 3 40 ? 80.789 71.362 139.407 1.00 105.91 40 LEU I O 1
ATOM 11760 N N . ASN I 3 41 ? 82.239 72.882 138.604 1.00 97.26 41 ASN I N 1
ATOM 11761 C CA . ASN I 3 41 ? 81.180 73.705 138.032 1.00 92.39 41 ASN I CA 1
ATOM 11762 C C . ASN I 3 41 ? 80.445 72.968 136.924 1.00 94.54 41 ASN I C 1
ATOM 11763 O O . ASN I 3 41 ? 79.216 73.041 136.829 1.00 95.60 41 ASN I O 1
ATOM 11768 N N . LEU I 3 42 ? 81.184 72.252 136.077 1.00 97.64 42 LEU I N 1
ATOM 11769 C CA . LEU I 3 42 ? 80.648 71.679 134.850 1.00 93.94 42 LEU I CA 1
ATOM 11770 C C . LEU I 3 42 ? 80.284 70.209 135.001 1.00 95.89 42 LEU I C 1
ATOM 11771 O O . LEU I 3 42 ? 79.145 69.817 134.737 1.00 97.52 42 LEU I O 1
ATOM 11776 N N . LEU I 3 43 ? 81.248 69.382 135.403 1.00 104.42 43 LEU I N 1
ATOM 11777 C CA . LEU I 3 43 ? 81.061 67.938 135.328 1.00 109.60 43 LEU I CA 1
ATOM 11778 C C . LEU I 3 43 ? 79.915 67.472 136.211 1.00 108.63 43 LEU I C 1
ATOM 11779 O O . LEU I 3 43 ? 79.224 66.506 135.870 1.00 109.70 43 LEU I O 1
ATOM 11784 N N . SER I 3 44 ? 79.690 68.143 137.335 1.00 103.21 44 SER I N 1
ATOM 11785 C CA . SER I 3 44 ? 78.677 67.660 138.268 1.00 109.74 44 SER I CA 1
ATOM 11786 C C . SER I 3 44 ? 77.275 67.663 137.669 1.00 108.78 44 SER I C 1
ATOM 11787 O O . SER I 3 44 ? 76.619 66.607 137.698 1.00 113.41 44 SER I O 1
ATOM 11790 N N . PRO I 3 45 ? 76.751 68.766 137.111 1.00 99.89 45 PRO I N 1
ATOM 11791 C CA . PRO I 3 45 ? 75.380 68.712 136.592 1.00 97.45 45 PRO I CA 1
ATOM 11792 C C . PRO I 3 45 ? 75.265 68.465 135.096 1.00 97.63 45 PRO I C 1
ATOM 11793 O O . PRO I 3 45 ? 74.164 68.195 134.609 1.00 100.54 45 PRO I O 1
ATOM 11797 N N . LEU I 3 46 ? 76.363 68.534 134.354 1.00 93.88 46 LEU I N 1
ATOM 11798 C CA . LEU I 3 46 ? 76.309 68.439 132.904 1.00 88.52 46 LEU I CA 1
ATOM 11799 C C . LEU I 3 46 ? 76.868 67.108 132.428 1.00 88.02 46 LEU I C 1
ATOM 11800 O O . LEU I 3 46 ? 77.606 66.424 133.140 1.00 93.87 46 LEU I O 1
ATOM 11805 N N . GLN I 3 47 ? 76.488 66.759 131.188 1.00 84.19 47 GLN I N 1
ATOM 11806 C CA . GLN I 3 47 ? 76.989 65.516 130.547 1.00 78.22 47 GLN I CA 1
ATOM 11807 C C . GLN I 3 47 ? 78.273 65.874 129.795 1.00 75.12 47 GLN I C 1
ATOM 11808 O O . GLN I 3 47 ? 78.187 66.233 128.602 1.00 76.55 47 GLN I O 1
ATOM 11814 N N . VAL I 3 48 ? 79.410 65.781 130.473 1.00 73.29 48 VAL I N 1
ATOM 11815 C CA . VAL I 3 48 ? 80.696 66.155 129.903 1.00 69.64 48 VAL I CA 1
ATOM 11816 C C . VAL I 3 48 ? 81.224 64.964 129.118 1.00 73.05 48 VAL I C 1
ATOM 11817 O O . VAL I 3 48 ? 81.580 63.936 129.697 1.00 80.57 48 VAL I O 1
ATOM 11821 N N . LYS I 3 49 ? 81.265 65.094 127.794 1.00 71.86 49 LYS I N 1
ATOM 11822 C CA . LYS I 3 49 ? 81.781 64.010 126.968 1.00 73.24 49 LYS I CA 1
ATOM 11823 C C . LYS I 3 49 ? 83.297 63.915 127.067 1.00 74.05 49 LYS I C 1
ATOM 11824 O O . LYS I 3 49 ? 83.850 62.823 127.228 1.00 76.86 49 LYS I O 1
ATOM 11830 N N . HIS I 3 50 ? 83.989 65.047 126.980 1.00 69.02 50 HIS I N 1
ATOM 11831 C CA . HIS I 3 50 ? 85.444 65.038 127.027 1.00 64.24 50 HIS I CA 1
ATOM 11832 C C . HIS I 3 50 ? 85.949 66.225 127.830 1.00 72.07 50 HIS I C 1
ATOM 11833 O O . HIS I 3 50 ? 85.341 67.295 127.828 1.00 75.69 50 HIS I O 1
ATOM 11840 N N . SER I 3 51 ? 87.086 66.032 128.490 1.00 74.18 51 SER I N 1
ATOM 11841 C CA . SER I 3 51 ? 87.747 67.090 129.245 1.00 69.52 51 SER I CA 1
ATOM 11842 C C . SER I 3 51 ? 89.236 67.016 128.962 1.00 71.83 51 SER I C 1
ATOM 11843 O O . SER I 3 51 ? 89.858 65.979 129.204 1.00 81.36 51 SER I O 1
ATOM 11846 N N . PHE I 3 52 ? 89.810 68.106 128.468 1.00 67.17 52 PHE I N 1
ATOM 11847 C CA . PHE I 3 52 ? 91.218 68.147 128.119 1.00 66.73 52 PHE I CA 1
ATOM 11848 C C . PHE I 3 52 ? 91.840 69.425 128.651 1.00 73.17 52 PHE I C 1
ATOM 11849 O O . PHE I 3 52 ? 91.159 70.430 128.851 1.00 78.95 52 PHE I O 1
ATOM 11857 N N . ARG I 3 53 ? 93.145 69.378 128.863 1.00 74.27 53 ARG I N 1
ATOM 11858 C CA . ARG I 3 53 ? 93.936 70.546 129.205 1.00 72.12 53 ARG I CA 1
ATOM 11859 C C . ARG I 3 53 ? 95.069 70.659 128.202 1.00 70.97 53 ARG I C 1
ATOM 11860 O O . ARG I 3 53 ? 95.736 69.665 127.906 1.00 75.20 53 ARG I O 1
ATOM 11868 N N . VAL I 3 54 ? 95.275 71.859 127.666 1.00 66.33 54 VAL I N 1
ATOM 11869 C CA . VAL I 3 54 ? 96.377 72.060 126.737 1.00 67.09 54 VAL I CA 1
ATOM 11870 C C . VAL I 3 54 ? 97.679 71.838 127.485 1.00 72.16 54 VAL I C 1
ATOM 11871 O O . VAL I 3 54 ? 97.956 72.508 128.486 1.00 77.65 54 VAL I O 1
ATOM 11875 N N . THR I 3 55 ? 98.475 70.884 127.014 1.00 71.98 55 THR I N 1
ATOM 11876 C CA . THR I 3 55 ? 99.693 70.505 127.714 1.00 72.40 55 THR I CA 1
ATOM 11877 C C . THR I 3 55 ? 100.645 71.687 127.813 1.00 76.55 55 THR I C 1
ATOM 11878 O O . THR I 3 55 ? 100.894 72.385 126.829 1.00 78.44 55 THR I O 1
ATOM 11882 N N . GLY I 3 56 ? 101.177 71.908 129.011 1.00 78.26 56 GLY I N 1
ATOM 11883 C CA . GLY I 3 56 ? 102.070 73.014 129.259 1.00 81.52 56 GLY I CA 1
ATOM 11884 C C . GLY I 3 56 ? 101.401 74.304 129.673 1.00 86.01 56 GLY I C 1
ATOM 11885 O O . GLY I 3 56 ? 102.103 75.288 129.928 1.00 90.87 56 GLY I O 1
ATOM 11886 N N . SER I 3 57 ? 100.073 74.335 129.753 1.00 81.29 57 SER I N 1
ATOM 11887 C CA . SER I 3 57 ? 99.343 75.548 130.076 1.00 78.83 57 SER I CA 1
ATOM 11888 C C . SER I 3 57 ? 98.192 75.206 131.007 1.00 81.65 57 SER I C 1
ATOM 11889 O O . SER I 3 57 ? 98.031 74.064 131.442 1.00 86.77 57 SER I O 1
ATOM 11892 N N . THR I 3 58 ? 97.388 76.217 131.321 1.00 82.03 58 THR I N 1
ATOM 11893 C CA . THR I 3 58 ? 96.199 76.052 132.142 1.00 83.79 58 THR I CA 1
ATOM 11894 C C . THR I 3 58 ? 94.911 76.126 131.338 1.00 82.30 58 THR I C 1
ATOM 11895 O O . THR I 3 58 ? 93.830 76.069 131.926 1.00 85.85 58 THR I O 1
ATOM 11899 N N . ARG I 3 59 ? 94.999 76.258 130.020 1.00 78.13 59 ARG I N 1
ATOM 11900 C CA . ARG I 3 59 ? 93.812 76.311 129.181 1.00 76.79 59 ARG I CA 1
ATOM 11901 C C . ARG I 3 59 ? 93.132 74.947 129.122 1.00 75.95 59 ARG I C 1
ATOM 11902 O O . ARG I 3 59 ? 93.786 73.904 129.086 1.00 79.33 59 ARG I O 1
ATOM 11910 N N . LEU I 3 60 ? 91.803 74.964 129.109 1.00 74.50 60 LEU I N 1
ATOM 11911 C CA . LEU I 3 60 ? 90.997 73.754 129.132 1.00 69.99 60 LEU I CA 1
ATOM 11912 C C . LEU I 3 60 ? 90.057 73.726 127.938 1.00 71.26 60 LEU I C 1
ATOM 11913 O O . LEU I 3 60 ? 89.663 74.766 127.410 1.00 76.17 60 LEU I O 1
ATOM 11918 N N . LEU I 3 61 ? 89.703 72.549 127.500 1.00 66.61 61 LEU I N 1
ATOM 11919 C CA . LEU I 3 61 ? 88.743 72.370 126.381 1.00 62.28 61 LEU I CA 1
ATOM 11920 C C . LEU I 3 61 ? 87.757 71.280 126.806 1.00 63.36 61 LEU I C 1
ATOM 11921 O O . LEU I 3 61 ? 88.206 70.141 127.014 1.00 70.32 61 LEU I O 1
ATOM 11926 N N . ILE I 3 62 ? 86.500 71.583 126.937 1.00 61.91 62 ILE I N 1
ATOM 11927 C CA . ILE I 3 62 ? 85.452 70.693 127.416 1.00 64.38 62 ILE I CA 1
ATOM 11928 C C . ILE I 3 62 ? 84.460 70.461 126.290 1.00 65.82 62 ILE I C 1
ATOM 11929 O O . ILE I 3 62 ? 83.958 71.416 125.694 1.00 71.25 62 ILE I O 1
ATOM 11934 N N . VAL I 3 63 ? 84.176 69.199 126.000 1.00 61.71 63 VAL I N 1
ATOM 11935 C CA . VAL I 3 63 ? 83.140 68.825 125.050 1.00 60.71 63 VAL I CA 1
ATOM 11936 C C . VAL I 3 63 ? 81.958 68.313 125.852 1.00 64.52 63 VAL I C 1
ATOM 11937 O O . VAL I 3 63 ? 82.082 67.316 126.575 1.00 72.33 63 VAL I O 1
ATOM 11941 N N . ILE I 3 64 ? 80.817 68.984 125.709 1.00 60.70 64 ILE I N 1
ATOM 11942 C CA . ILE I 3 64 ? 79.601 68.692 126.455 1.00 66.68 64 ILE I CA 1
ATOM 11943 C C . ILE I 3 64 ? 78.531 68.248 125.472 1.00 70.52 64 ILE I C 1
ATOM 11944 O O . ILE I 3 64 ? 78.306 68.912 124.458 1.00 73.49 64 ILE I O 1
ATOM 11949 N N . ARG I 3 65 ? 77.869 67.137 125.772 1.00 70.85 65 ARG I N 1
ATOM 11950 C CA . ARG I 3 65 ? 76.732 66.706 124.972 1.00 72.66 65 ARG I CA 1
ATOM 11951 C C . ARG I 3 65 ? 75.488 67.443 125.446 1.00 75.03 65 ARG I C 1
ATOM 11952 O O . ARG I 3 65 ? 75.151 67.402 126.632 1.00 77.50 65 ARG I O 1
ATOM 11960 N N . LEU I 3 66 ? 74.802 68.111 124.521 1.00 74.47 66 LEU I N 1
ATOM 11961 C CA . LEU I 3 66 ? 73.679 68.978 124.867 1.00 69.45 66 LEU I CA 1
ATOM 11962 C C . LEU I 3 66 ? 72.374 68.199 124.773 1.00 75.72 66 LEU I C 1
ATOM 11963 O O . LEU I 3 66 ? 71.655 68.240 123.774 1.00 82.27 66 LEU I O 1
ATOM 11968 N N . ASP I 3 67 ? 72.061 67.481 125.842 1.00 75.49 67 ASP I N 1
ATOM 11969 C CA . ASP I 3 67 ? 70.708 66.984 126.007 1.00 75.79 67 ASP I CA 1
ATOM 11970 C C . ASP I 3 67 ? 69.859 68.073 126.656 1.00 82.84 67 ASP I C 1
ATOM 11971 O O . ASP I 3 67 ? 70.349 69.146 127.010 1.00 85.45 67 ASP I O 1
ATOM 11976 N N . ALA I 3 68 ? 68.564 67.803 126.815 1.00 84.91 68 ALA I N 1
ATOM 11977 C CA . ALA I 3 68 ? 67.669 68.817 127.362 1.00 83.47 68 ALA I CA 1
ATOM 11978 C C . ALA I 3 68 ? 68.058 69.195 128.785 1.00 89.17 68 ALA I C 1
ATOM 11979 O O . ALA I 3 68 ? 68.025 70.375 129.152 1.00 92.31 68 ALA I O 1
ATOM 11981 N N . GLN I 3 69 ? 68.435 68.208 129.600 1.00 90.79 69 GLN I N 1
ATOM 11982 C CA . GLN I 3 69 ? 68.791 68.488 130.987 1.00 90.95 69 GLN I CA 1
ATOM 11983 C C . GLN I 3 69 ? 70.044 69.349 131.077 1.00 89.41 69 GLN I C 1
ATOM 11984 O O . GLN I 3 69 ? 70.090 70.313 131.845 1.00 93.70 69 GLN I O 1
ATOM 11990 N N . SER I 3 70 ? 71.075 69.014 130.301 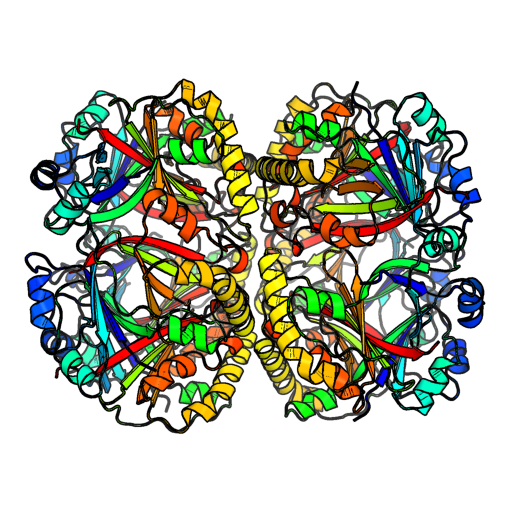1.00 84.38 70 SER I N 1
ATOM 11991 C CA . SER I 3 70 ? 72.298 69.809 130.325 1.00 84.16 70 SER I CA 1
ATOM 11992 C C . SER I 3 70 ? 72.046 71.219 129.811 1.00 85.24 70 SER I C 1
ATOM 11993 O O . SER I 3 70 ? 72.568 72.197 130.364 1.00 85.68 70 SER I O 1
ATOM 11996 N N . TYR I 3 71 ? 71.249 71.344 128.750 1.00 83.71 71 TYR I N 1
ATOM 11997 C CA . TYR I 3 71 ? 70.945 72.660 128.208 1.00 78.96 71 TYR I CA 1
ATOM 11998 C C . TYR I 3 71 ? 70.199 73.511 129.223 1.00 81.42 71 TYR I C 1
ATOM 11999 O O . TYR I 3 71 ? 70.475 74.707 129.363 1.00 85.11 71 TYR I O 1
ATOM 12008 N N . GLU I 3 72 ? 69.251 72.917 129.943 1.00 83.69 72 GLU I N 1
ATOM 12009 C CA . GLU I 3 72 ? 68.557 73.658 130.987 1.00 88.47 72 GLU I CA 1
ATOM 12010 C C . GLU I 3 72 ? 69.472 73.997 132.154 1.00 88.49 72 GLU I C 1
ATOM 12011 O O . GLU I 3 72 ? 69.340 75.070 132.748 1.00 91.45 72 GLU I O 1
ATOM 12017 N N . LYS I 3 73 ? 70.397 73.100 132.497 1.00 86.51 73 LYS I N 1
ATOM 12018 C CA . LYS I 3 73 ? 71.261 73.326 133.647 1.00 86.25 73 LYS I CA 1
ATOM 12019 C C . LYS I 3 73 ? 72.322 74.375 133.362 1.00 87.10 73 LYS I C 1
ATOM 12020 O O . LYS I 3 73 ? 72.869 74.968 134.295 1.00 87.53 73 LYS I O 1
ATOM 12026 N N . LEU I 3 74 ? 72.637 74.606 132.089 1.00 83.80 74 LEU I N 1
ATOM 12027 C CA . LEU I 3 74 ? 73.672 75.575 131.755 1.00 78.31 74 LEU I CA 1
ATOM 12028 C C . LEU I 3 74 ? 73.350 76.986 132.224 1.00 81.27 74 LEU I C 1
ATOM 12029 O O . LEU I 3 74 ? 74.272 77.786 132.401 1.00 84.23 74 LEU I O 1
ATOM 12034 N N . ASP I 3 75 ? 72.078 77.315 132.435 1.00 82.58 75 ASP I N 1
ATOM 12035 C CA . ASP I 3 75 ? 71.739 78.689 132.781 1.00 82.60 75 ASP I CA 1
ATOM 12036 C C . ASP I 3 75 ? 71.902 78.987 134.267 1.00 80.97 75 ASP I C 1
ATOM 12037 O O . ASP I 3 75 ? 71.614 80.108 134.694 1.00 84.95 75 ASP I O 1
ATOM 12042 N N . GLU I 3 76 ? 72.345 78.016 135.062 1.00 83.64 76 GLU I N 1
ATOM 12043 C CA . GLU I 3 76 ? 72.750 78.252 136.442 1.00 88.20 76 GLU I CA 1
ATOM 12044 C C . GLU I 3 76 ? 74.259 78.149 136.617 1.00 84.76 76 GLU I C 1
ATOM 12045 O O . GLU I 3 76 ? 74.746 78.073 137.747 1.00 87.88 76 GLU I O 1
ATOM 12051 N N . ILE I 3 77 ? 75.007 78.143 135.521 1.00 78.35 77 ILE I N 1
ATOM 12052 C CA . ILE I 3 77 ? 76.444 77.919 135.543 1.00 77.55 77 ILE I CA 1
ATOM 12053 C C . ILE I 3 77 ? 77.135 79.111 134.905 1.00 82.75 77 ILE I C 1
ATOM 12054 O O . ILE I 3 77 ? 76.702 79.604 133.860 1.00 86.34 77 ILE I O 1
ATOM 12059 N N . THR I 3 78 ? 78.200 79.582 135.547 1.00 81.05 78 THR I N 1
ATOM 12060 C CA . THR I 3 78 ? 79.053 80.625 134.990 1.00 79.44 78 THR I CA 1
ATOM 12061 C C . THR I 3 78 ? 80.495 80.171 135.138 1.00 79.61 78 THR I C 1
ATOM 12062 O O . THR I 3 78 ? 80.977 79.995 136.258 1.00 87.46 78 THR I O 1
ATOM 12066 N N . VAL I 3 79 ? 81.178 79.976 134.018 1.00 75.95 79 VAL I N 1
ATOM 12067 C CA . VAL I 3 79 ? 82.582 79.588 134.043 1.00 77.09 79 VAL I CA 1
ATOM 12068 C C . VAL I 3 79 ? 83.428 80.854 134.056 1.00 78.19 79 VAL I C 1
ATOM 12069 O O . VAL I 3 79 ? 83.304 81.690 133.152 1.00 79.11 79 VAL I O 1
ATOM 12073 N N . PRO I 3 80 ? 84.275 81.047 135.060 1.00 79.66 80 PRO I N 1
ATOM 12074 C CA . PRO I 3 80 ? 85.088 82.263 135.120 1.00 77.96 80 PRO I CA 1
ATOM 12075 C C . PRO I 3 80 ? 86.232 82.238 134.120 1.00 78.96 80 PRO I C 1
ATOM 12076 O O . PRO I 3 80 ? 86.636 81.193 133.611 1.00 83.87 80 PRO I O 1
ATOM 12080 N N . GLY I 3 81 ? 86.763 83.422 133.853 1.00 79.20 81 GLY I N 1
ATOM 12081 C CA . GLY I 3 81 ? 87.903 83.576 132.979 1.00 79.41 81 GLY I CA 1
ATOM 12082 C C . GLY I 3 81 ? 87.523 84.026 131.585 1.00 78.37 81 GLY I C 1
ATOM 12083 O O . GLY I 3 81 ? 86.445 84.569 131.337 1.00 79.32 81 GLY I O 1
ATOM 12084 N N . LYS I 3 82 ? 88.447 83.799 130.657 1.00 78.56 82 LYS I N 1
ATOM 12085 C CA . LYS I 3 82 ? 88.209 84.073 129.243 1.00 77.67 82 LYS I CA 1
ATOM 12086 C C . LYS I 3 82 ? 87.703 82.783 128.612 1.00 77.81 82 LYS I C 1
ATOM 12087 O O . LYS I 3 82 ? 88.471 81.850 128.379 1.00 82.14 82 LYS I O 1
ATOM 12093 N N . VAL I 3 83 ? 86.400 82.714 128.360 1.00 73.73 83 VAL I N 1
ATOM 12094 C CA . VAL I 3 83 ? 85.745 81.475 127.967 1.00 72.93 83 VAL I CA 1
ATOM 12095 C C . VAL I 3 83 ? 84.989 81.695 126.667 1.00 75.80 83 VAL I C 1
ATOM 12096 O O . VAL I 3 83 ? 84.223 82.656 126.541 1.00 80.59 83 VAL I O 1
ATOM 12100 N N . GLU I 3 84 ? 85.204 80.800 125.710 1.00 73.86 84 GLU I N 1
ATOM 12101 C CA . GLU I 3 84 ? 84.471 80.777 124.453 1.00 71.11 84 GLU I CA 1
ATOM 12102 C C . GLU I 3 84 ? 83.633 79.510 124.398 1.00 68.67 84 GLU I C 1
ATOM 12103 O O . GLU I 3 84 ? 84.129 78.422 124.691 1.00 72.91 84 GLU I O 1
ATOM 12109 N N . VAL I 3 85 ? 82.365 79.651 124.036 1.00 70.56 85 VAL I N 1
ATOM 12110 C CA . VAL I 3 85 ? 81.429 78.536 123.994 1.00 66.50 85 VAL I CA 1
ATOM 12111 C C . VAL I 3 85 ? 80.903 78.404 122.576 1.00 69.10 85 VAL I C 1
ATOM 12112 O O . VAL I 3 85 ? 80.171 79.275 122.092 1.00 76.48 85 VAL I O 1
ATOM 12116 N N . ILE I 3 86 ? 81.245 77.300 121.924 1.00 62.97 86 ILE I N 1
ATOM 12117 C CA . ILE I 3 86 ? 81.012 77.082 120.504 1.00 61.10 86 ILE I CA 1
ATOM 12118 C C . ILE I 3 86 ? 79.980 75.967 120.359 1.00 60.84 86 ILE I C 1
ATOM 12119 O O . ILE I 3 86 ? 80.256 74.822 120.740 1.00 66.15 86 ILE I O 1
ATOM 12124 N N . PRO I 3 87 ? 78.782 76.251 119.855 1.00 59.28 87 PRO I N 1
ATOM 12125 C CA . PRO I 3 87 ? 77.881 75.167 119.452 1.00 57.52 87 PRO I CA 1
ATOM 12126 C C . PRO I 3 87 ? 78.518 74.343 118.345 1.00 58.28 87 PRO I C 1
ATOM 12127 O O . PRO I 3 87 ? 79.155 74.882 117.442 1.00 63.03 87 PRO I O 1
ATOM 12131 N N . ALA I 3 88 ? 78.337 73.028 118.407 1.00 57.85 88 ALA I N 1
ATOM 12132 C CA . ALA I 3 88 ? 79.071 72.160 117.501 1.00 53.98 88 ALA I CA 1
ATOM 12133 C C . ALA I 3 88 ? 78.243 70.939 117.144 1.00 60.51 88 ALA I C 1
ATOM 12134 O O . ALA I 3 88 ? 77.308 70.560 117.852 1.00 67.67 88 ALA I O 1
ATOM 12136 N N . VAL I 3 89 ? 78.610 70.324 116.023 1.00 61.61 89 VAL I N 1
ATOM 12137 C CA . VAL I 3 89 ? 78.030 69.063 115.590 1.00 58.39 89 VAL I CA 1
ATOM 12138 C C . VAL I 3 89 ? 79.161 68.095 115.290 1.00 60.84 89 VAL I C 1
ATOM 12139 O O . VAL I 3 89 ? 80.308 68.486 115.078 1.00 61.67 89 VAL I O 1
ATOM 12143 N N . ASN I 3 90 ? 78.825 66.812 115.290 1.00 63.47 90 ASN I N 1
ATOM 12144 C CA . ASN I 3 90 ? 79.751 65.780 114.850 1.00 60.86 90 ASN I CA 1
ATOM 12145 C C . ASN I 3 90 ? 79.871 65.848 113.334 1.00 62.89 90 ASN I C 1
ATOM 12146 O O . ASN I 3 90 ? 78.898 65.594 112.620 1.00 69.01 90 ASN I O 1
ATOM 12151 N N . MET I 3 91 ? 81.058 66.193 112.832 1.00 62.08 91 MET I N 1
ATOM 12152 C CA . MET I 3 91 ? 81.204 66.391 111.394 1.00 66.71 91 MET I CA 1
ATOM 12153 C C . MET I 3 91 ? 81.071 65.090 110.614 1.00 70.12 91 MET I C 1
ATOM 12154 O O . MET I 3 91 ? 80.852 65.132 109.399 1.00 74.90 91 MET I O 1
ATOM 12159 N N . ALA I 3 92 ? 81.184 63.941 111.280 1.00 69.13 92 ALA I N 1
ATOM 12160 C CA . ALA I 3 92 ? 80.889 62.678 110.617 1.00 65.68 92 ALA I CA 1
ATOM 12161 C C . ALA I 3 92 ? 79.430 62.616 110.190 1.00 70.95 92 ALA I C 1
ATOM 12162 O O . ALA I 3 92 ? 79.108 62.055 109.139 1.00 77.44 92 ALA I O 1
ATOM 12164 N N . ASP I 3 93 ? 78.530 63.186 110.993 1.00 70.88 93 ASP I N 1
ATOM 12165 C CA . ASP I 3 93 ? 77.126 63.249 110.604 1.00 72.30 93 ASP I CA 1
ATOM 12166 C C . ASP I 3 93 ? 76.938 64.096 109.353 1.00 75.59 93 ASP I C 1
ATOM 12167 O O . ASP I 3 93 ? 76.161 63.739 108.460 1.00 82.04 93 ASP I O 1
ATOM 12172 N N . THR I 3 94 ? 77.643 65.223 109.270 1.00 76.80 94 THR I N 1
ATOM 12173 C CA . THR I 3 94 ? 77.581 66.050 108.071 1.00 75.49 94 THR I CA 1
ATOM 12174 C C . THR I 3 94 ? 78.116 65.303 106.858 1.00 74.47 94 THR I C 1
ATOM 12175 O O . THR I 3 94 ? 77.520 65.354 105.777 1.00 77.43 94 THR I O 1
ATOM 12179 N N . MET I 3 95 ? 79.235 64.598 107.021 1.00 70.98 95 MET I N 1
ATOM 12180 C CA . MET I 3 95 ? 79.787 63.831 105.910 1.00 71.68 95 MET I CA 1
ATOM 12181 C C . MET I 3 95 ? 78.819 62.750 105.455 1.00 77.29 95 MET I C 1
ATOM 12182 O O . MET I 3 95 ? 78.650 62.526 104.252 1.00 81.92 95 MET I O 1
ATOM 12187 N N . GLU I 3 96 ? 78.176 62.068 106.402 1.00 76.13 96 GLU I N 1
ATOM 12188 C CA . GLU I 3 96 ? 77.204 61.043 106.045 1.00 78.92 96 GLU I CA 1
ATOM 12189 C C . GLU I 3 96 ? 76.021 61.642 105.301 1.00 81.29 96 GLU I C 1
ATOM 12190 O O . GLU I 3 96 ? 75.532 61.060 104.327 1.00 88.83 96 GLU I O 1
ATOM 12196 N N . ARG I 3 97 ? 75.550 62.807 105.742 1.00 79.11 97 ARG I N 1
ATOM 12197 C CA . ARG I 3 97 ? 74.460 63.473 105.037 1.00 80.44 97 ARG I CA 1
ATOM 12198 C C . ARG I 3 97 ? 74.873 63.867 103.625 1.00 83.58 97 ARG I C 1
ATOM 12199 O O . ARG I 3 97 ? 74.068 63.796 102.692 1.00 88.77 97 ARG I O 1
ATOM 12207 N N . CYS I 3 98 ? 76.124 64.280 103.448 1.00 84.64 98 CYS I N 1
ATOM 12208 C CA . CYS I 3 98 ? 76.603 64.701 102.138 1.00 81.05 98 CYS I CA 1
ATOM 12209 C C . CYS I 3 98 ? 77.036 63.537 101.256 1.00 82.76 98 CYS I C 1
ATOM 12210 O O . CYS I 3 98 ? 77.449 63.771 100.117 1.00 84.59 98 CYS I O 1
ATOM 12213 N N . GLY I 3 99 ? 76.961 62.303 101.744 1.00 79.42 99 GLY I N 1
ATOM 12214 C CA . GLY I 3 99 ? 77.273 61.138 100.945 1.00 74.33 99 GLY I CA 1
ATOM 12215 C C . GLY I 3 99 ? 78.641 60.532 101.167 1.00 77.43 99 GLY I C 1
ATOM 12216 O O . GLY I 3 99 ? 78.999 59.588 100.456 1.00 80.48 99 GLY I O 1
ATOM 12217 N N . VAL I 3 100 ? 79.413 61.036 102.122 1.00 77.15 100 VAL I N 1
ATOM 12218 C CA . VAL I 3 100 ? 80.735 60.507 102.436 1.00 76.24 100 VAL I CA 1
ATOM 12219 C C . VAL I 3 100 ? 80.615 59.632 103.674 1.00 82.49 100 VAL I C 1
ATOM 12220 O O . VAL I 3 100 ? 79.974 60.020 104.656 1.00 85.47 100 VAL I O 1
ATOM 12224 N N . SER I 3 101 ? 81.214 58.449 103.628 1.00 84.96 101 SER I N 1
ATOM 12225 C CA . SER I 3 101 ? 81.142 57.503 104.732 1.00 83.49 101 SER I CA 1
ATOM 12226 C C . SER I 3 101 ? 82.450 57.532 105.510 1.00 82.59 101 SER I C 1
ATOM 12227 O O . SER I 3 101 ? 83.514 57.247 104.955 1.00 81.95 101 SER I O 1
ATOM 12230 N N . TRP I 3 102 ? 82.363 57.865 106.793 1.00 81.60 102 TRP I N 1
ATOM 12231 C CA . TRP I 3 102 ? 83.507 57.921 107.682 1.00 78.66 102 TRP I CA 1
ATOM 12232 C C . TRP I 3 102 ? 83.379 56.854 108.759 1.00 82.49 102 TRP I C 1
ATOM 12233 O O . TRP I 3 102 ? 82.265 56.502 109.153 1.00 86.80 102 TRP I O 1
ATOM 12244 N N . PRO I 3 103 ? 84.492 56.315 109.247 1.00 80.35 103 PRO I N 1
ATOM 12245 C CA . PRO I 3 103 ? 84.418 55.400 110.390 1.00 82.85 103 PRO I CA 1
ATOM 12246 C C . PRO I 3 103 ? 83.857 56.113 111.610 1.00 89.27 103 PRO I C 1
ATOM 12247 O O . PRO I 3 103 ? 84.191 57.266 111.882 1.00 92.02 103 PRO I O 1
ATOM 12251 N N . ARG I 3 104 ? 82.994 55.422 112.345 1.00 93.54 104 ARG I N 1
ATOM 12252 C CA . ARG I 3 104 ? 82.390 55.970 113.558 1.00 95.26 104 ARG I CA 1
ATOM 12253 C C . ARG I 3 104 ? 82.932 55.167 114.732 1.00 102.25 104 ARG I C 1
ATOM 12254 O O . ARG I 3 104 ? 82.330 54.189 115.172 1.00 106.73 104 ARG I O 1
ATOM 12262 N N . VAL I 3 105 ? 84.083 55.587 115.242 1.00 101.96 105 VAL I N 1
ATOM 12263 C CA . VAL I 3 105 ? 84.762 54.881 116.318 1.00 103.96 105 VAL I CA 1
ATOM 12264 C C . VAL I 3 105 ? 85.050 55.865 117.442 1.00 104.24 105 VAL I C 1
ATOM 12265 O O . VAL I 3 105 ? 85.527 56.979 117.201 1.00 101.62 105 VAL I O 1
ATOM 12269 N N . GLU I 3 106 ? 84.738 55.460 118.669 1.00 104.52 106 GLU I N 1
ATOM 12270 C CA . GLU I 3 106 ? 84.906 56.336 119.817 1.00 105.16 106 GLU I CA 1
ATOM 12271 C C . GLU I 3 106 ? 86.380 56.616 120.078 1.00 103.83 106 GLU I C 1
ATOM 12272 O O . GLU I 3 106 ? 87.257 55.808 119.766 1.00 105.00 106 GLU I O 1
ATOM 12278 N N . LEU I 3 107 ? 86.647 57.780 120.659 1.00 101.54 107 LEU I N 1
ATOM 12279 C CA . LEU I 3 107 ? 88.012 58.181 120.958 1.00 99.81 107 LEU I CA 1
ATOM 12280 C C . LEU I 3 107 ? 88.519 57.459 122.198 1.00 108.24 107 LEU I C 1
ATOM 12281 O O . LEU I 3 107 ? 87.801 57.316 123.190 1.00 107.33 107 LEU I O 1
ATOM 12286 N N . THR I 3 108 ? 89.766 57.001 122.132 1.00 113.51 108 THR I N 1
ATOM 12287 C CA . THR I 3 108 ? 90.360 56.230 123.211 1.00 115.31 108 THR I CA 1
ATOM 12288 C C . THR I 3 108 ? 90.917 57.146 124.294 1.00 120.43 108 THR I C 1
ATOM 12289 O O . THR I 3 108 ? 91.206 58.322 124.068 1.00 119.68 108 THR I O 1
ATOM 12293 N N . ASP I 3 109 ? 91.091 56.579 125.483 1.00 123.68 109 ASP I N 1
ATOM 12294 C CA . ASP I 3 109 ? 91.649 57.310 126.611 1.00 127.87 109 ASP I CA 1
ATOM 12295 C C . ASP I 3 109 ? 93.151 57.519 126.493 1.00 128.92 109 ASP I C 1
ATOM 12296 O O . ASP I 3 109 ? 93.749 58.128 127.387 1.00 127.80 109 ASP I O 1
ATOM 12301 N N . ASP I 3 110 ? 93.766 57.032 125.420 1.00 129.40 110 ASP I N 1
ATOM 12302 C CA . ASP I 3 110 ? 95.175 57.279 125.169 1.00 128.71 110 ASP I CA 1
ATOM 12303 C C . ASP I 3 110 ? 95.406 58.776 124.954 1.00 120.95 110 ASP I C 1
ATOM 12304 O O . ASP I 3 110 ? 94.468 59.574 124.886 1.00 117.97 110 ASP I O 1
ATOM 12309 N N . ASN I 3 111 ? 96.676 59.158 124.864 1.00 114.25 111 ASN I N 1
ATOM 12310 C CA . ASN I 3 111 ? 97.018 60.552 124.634 1.00 112.48 111 ASN I CA 1
ATOM 12311 C C . ASN I 3 111 ? 96.432 61.030 123.310 1.00 103.74 111 ASN I C 1
ATOM 12312 O O . ASN I 3 111 ? 96.333 60.275 122.340 1.00 103.95 111 ASN I O 1
ATOM 12317 N N . VAL I 3 112 ? 96.028 62.298 123.279 1.00 95.56 112 VAL I N 1
ATOM 12318 C CA . VAL I 3 112 ? 95.236 62.847 122.186 1.00 83.23 112 VAL I CA 1
ATOM 12319 C C . VAL I 3 112 ? 95.890 64.119 121.660 1.00 79.54 112 VAL I C 1
ATOM 12320 O O . VAL I 3 112 ? 96.450 64.917 122.425 1.00 80.69 112 VAL I O 1
ATOM 12324 N N . THR I 3 113 ? 95.843 64.287 120.342 1.00 75.13 113 THR I N 1
ATOM 12325 C CA . THR I 3 113 ? 96.222 65.522 119.681 1.00 69.93 113 THR I CA 1
ATOM 12326 C C . THR I 3 113 ? 94.969 66.200 119.153 1.00 64.45 113 THR I C 1
ATOM 12327 O O . THR I 3 113 ? 94.067 65.540 118.630 1.00 67.76 113 THR I O 1
ATOM 12331 N N . LEU I 3 114 ? 94.908 67.515 119.307 1.00 59.61 114 LEU I N 1
ATOM 12332 C CA . LEU I 3 114 ? 93.801 68.314 118.815 1.00 58.73 114 LEU I CA 1
ATOM 12333 C C . LEU I 3 114 ? 94.284 69.185 117.667 1.00 58.10 114 LEU I C 1
ATOM 12334 O O . LEU I 3 114 ? 95.323 69.833 117.773 1.00 63.35 114 LEU I O 1
ATOM 12339 N N . PHE I 3 115 ? 93.539 69.189 116.573 1.00 57.78 115 PHE I N 1
ATOM 12340 C CA . PHE I 3 115 ? 93.795 70.077 115.449 1.00 55.67 115 PHE I CA 1
ATOM 12341 C C . PHE I 3 115 ? 92.629 71.045 115.338 1.00 57.33 115 PHE I C 1
ATOM 12342 O O . PHE I 3 115 ? 91.486 70.619 115.173 1.00 62.16 115 PHE I O 1
ATOM 12350 N N . GLU I 3 116 ? 92.911 72.337 115.433 1.00 62.80 116 GLU I N 1
ATOM 12351 C CA . GLU I 3 116 ? 91.905 73.366 115.216 1.00 61.65 116 GLU I CA 1
ATOM 12352 C C . GLU I 3 116 ? 92.113 73.952 113.829 1.00 62.65 116 GLU I C 1
ATOM 12353 O O . GLU I 3 116 ? 93.195 74.458 113.525 1.00 67.26 116 GLU I O 1
ATOM 12359 N N . SER I 3 117 ? 91.087 73.886 112.992 1.00 58.35 117 SER I N 1
ATOM 12360 C CA . SER I 3 117 ? 91.195 74.297 111.604 1.00 57.40 117 SER I CA 1
ATOM 12361 C C . SER I 3 117 ? 90.131 75.331 111.279 1.00 57.44 117 SER I C 1
ATOM 12362 O O . SER I 3 117 ? 88.989 75.226 111.731 1.00 60.17 117 SER I O 1
ATOM 12365 N N . GLU I 3 118 ? 90.519 76.326 110.491 1.00 57.46 118 GLU I N 1
ATOM 12366 C CA . GLU I 3 118 ? 89.609 77.375 110.061 1.00 57.07 118 GLU I CA 1
ATOM 12367 C C . GLU I 3 118 ? 89.923 77.781 108.632 1.00 58.94 118 GLU I C 1
ATOM 12368 O O . GLU I 3 118 ? 91.088 77.913 108.256 1.00 62.82 118 GLU I O 1
ATOM 12374 N N . SER I 3 119 ? 88.879 77.991 107.842 1.00 59.10 119 SER I N 1
ATOM 12375 C CA . SER I 3 119 ? 89.049 78.494 106.491 1.00 59.00 119 SER I CA 1
ATOM 12376 C C . SER I 3 119 ? 89.283 79.998 106.513 1.00 62.75 119 SER I C 1
ATOM 12377 O O . SER I 3 119 ? 88.614 80.734 107.237 1.00 68.45 119 SER I O 1
ATOM 12380 N N . THR I 3 120 ? 90.244 80.453 105.714 1.00 63.64 120 THR I N 1
ATOM 12381 C CA . THR I 3 120 ? 90.585 81.864 105.637 1.00 65.57 120 THR I CA 1
ATOM 12382 C C . THR I 3 120 ? 90.276 82.470 104.273 1.00 68.87 120 THR I C 1
ATOM 12383 O O . THR I 3 120 ? 90.501 83.668 104.078 1.00 73.11 120 THR I O 1
ATOM 12387 N N . LEU I 3 121 ? 89.751 81.686 103.338 1.00 69.00 121 LEU I N 1
ATOM 12388 C CA . LEU I 3 121 ? 89.409 82.201 102.020 1.00 68.74 121 LEU I CA 1
ATOM 12389 C C . LEU I 3 121 ? 88.353 83.293 102.120 1.00 67.63 121 LEU I C 1
ATOM 12390 O O . LEU I 3 121 ? 87.378 83.171 102.864 1.00 72.92 121 LEU I O 1
ATOM 12395 N N . THR I 3 122 ? 88.547 84.367 101.360 1.00 65.77 122 THR I N 1
ATOM 12396 C CA . THR I 3 122 ? 87.557 85.434 101.292 1.00 67.79 122 THR I CA 1
ATOM 12397 C C . THR I 3 122 ? 86.672 85.346 100.062 1.00 68.68 122 THR I C 1
ATOM 12398 O O . THR I 3 122 ? 85.513 85.764 100.117 1.00 69.73 122 THR I O 1
ATOM 12402 N N . ASP I 3 123 ? 87.185 84.812 98.963 1.00 69.67 123 ASP I N 1
ATOM 12403 C CA . ASP I 3 123 ? 86.437 84.643 97.723 1.00 68.54 123 ASP I CA 1
ATOM 12404 C C . ASP I 3 123 ? 86.080 83.168 97.602 1.00 68.00 123 ASP I C 1
ATOM 12405 O O . ASP I 3 123 ? 86.874 82.361 97.121 1.00 75.79 123 ASP I O 1
ATOM 12410 N N . VAL I 3 124 ? 84.879 82.818 98.044 1.00 64.55 124 VAL I N 1
ATOM 12411 C CA . VAL I 3 124 ? 84.403 81.446 97.951 1.00 61.05 124 VAL I CA 1
ATOM 12412 C C . VAL I 3 124 ? 82.885 81.475 97.996 1.00 62.45 124 VAL I C 1
ATOM 12413 O O . VAL I 3 124 ? 82.286 82.231 98.762 1.00 66.54 124 VAL I O 1
ATOM 12417 N N . THR I 3 125 ? 82.269 80.660 97.154 1.00 61.95 125 THR I N 1
ATOM 12418 C CA . THR I 3 125 ? 80.824 80.536 97.117 1.00 62.48 125 THR I CA 1
ATOM 12419 C C . THR I 3 125 ? 80.367 79.437 98.072 1.00 64.44 125 THR I C 1
ATOM 12420 O O . THR I 3 125 ? 81.161 78.643 98.572 1.00 66.43 125 THR I O 1
ATOM 12424 N N . LYS I 3 126 ? 79.062 79.413 98.341 1.00 64.95 126 LYS I N 1
ATOM 12425 C CA . LYS I 3 126 ? 78.493 78.357 99.170 1.00 63.26 126 LYS I CA 1
ATOM 12426 C C . LYS I 3 126 ? 78.665 76.991 98.518 1.00 64.90 126 LYS I C 1
ATOM 12427 O O . LYS I 3 126 ? 79.055 76.020 99.175 1.00 70.38 126 LYS I O 1
ATOM 12433 N N . GLU I 3 127 ? 78.378 76.899 97.219 1.00 65.52 127 GLU I N 1
ATOM 12434 C CA . GLU I 3 127 ? 78.522 75.629 96.518 1.00 63.60 127 GLU I CA 1
ATOM 12435 C C . GLU I 3 127 ? 79.982 75.224 96.401 1.00 63.22 127 GLU I C 1
ATOM 12436 O O . GLU I 3 127 ? 80.312 74.041 96.513 1.00 69.10 127 GLU I O 1
ATOM 12442 N N . GLN I 3 128 ? 80.868 76.190 96.177 1.00 59.29 128 GLN I N 1
ATOM 12443 C CA . GLN I 3 128 ? 82.293 75.893 96.143 1.00 56.98 128 GLN I CA 1
ATOM 12444 C C . GLN I 3 128 ? 82.779 75.387 97.493 1.00 57.31 128 GLN I C 1
ATOM 12445 O O . GLN I 3 128 ? 83.578 74.449 97.564 1.00 61.69 128 GLN I O 1
ATOM 12451 N N . LEU I 3 129 ? 82.301 75.997 98.576 1.00 59.08 129 LEU I N 1
ATOM 12452 C CA . LEU I 3 129 ? 82.682 75.552 99.910 1.00 56.28 129 LEU I CA 1
ATOM 12453 C C . LEU I 3 129 ? 82.170 74.145 100.182 1.00 55.45 129 LEU I C 1
ATOM 12454 O O . LEU I 3 129 ? 82.879 73.322 100.769 1.00 62.57 129 LEU I O 1
ATOM 12459 N N . LYS I 3 130 ? 80.943 73.847 99.760 1.00 59.18 130 LYS I N 1
ATOM 12460 C CA . LYS I 3 130 ? 80.415 72.500 99.940 1.00 55.46 130 LYS I CA 1
ATOM 12461 C C . LYS I 3 130 ? 81.198 71.483 99.122 1.00 57.76 130 LYS I C 1
ATOM 12462 O O . LYS I 3 130 ? 81.450 70.366 99.587 1.00 61.31 130 LYS I O 1
ATOM 12468 N N . ALA I 3 131 ? 81.591 71.849 97.902 1.00 61.04 131 ALA I N 1
ATOM 12469 C CA . ALA I 3 131 ? 82.411 70.961 97.089 1.00 58.43 131 ALA I CA 1
ATOM 12470 C C . ALA I 3 131 ? 83.750 70.689 97.753 1.00 58.27 131 ALA I C 1
ATOM 12471 O O . ALA I 3 131 ? 84.221 69.549 97.771 1.00 61.99 131 ALA I O 1
ATOM 12473 N N . MET I 3 132 ? 84.379 71.726 98.302 1.00 56.26 132 MET I N 1
ATOM 12474 C CA . MET I 3 132 ? 85.654 71.538 98.982 1.00 54.43 132 MET I CA 1
ATOM 12475 C C . MET I 3 132 ? 85.497 70.679 100.231 1.00 56.40 132 MET I C 1
ATOM 12476 O O . MET I 3 132 ? 86.356 69.845 100.527 1.00 62.14 132 MET I O 1
ATOM 12481 N N . LEU I 3 133 ? 84.401 70.857 100.967 1.00 55.75 133 LEU I N 1
ATOM 12482 C CA . LEU I 3 133 ? 84.159 70.037 102.150 1.00 53.65 133 LEU I CA 1
ATOM 12483 C C . LEU I 3 133 ? 83.959 68.572 101.783 1.00 57.72 133 LEU I C 1
ATOM 12484 O O . LEU I 3 133 ? 84.517 67.678 102.430 1.00 61.85 133 LEU I O 1
ATOM 12489 N N . ILE I 3 134 ? 83.169 68.305 100.743 1.00 57.05 134 ILE I N 1
ATOM 12490 C CA . ILE I 3 134 ? 82.956 66.930 100.302 1.00 57.40 134 ILE I CA 1
ATOM 12491 C C . ILE I 3 134 ? 84.258 66.323 99.797 1.00 60.65 134 ILE I C 1
ATOM 12492 O O . ILE I 3 134 ? 84.555 65.153 100.059 1.00 66.48 134 ILE I O 1
ATOM 12497 N N . GLY I 3 135 ? 85.052 67.102 99.064 1.00 58.72 135 GLY I N 1
ATOM 12498 C CA . GLY I 3 135 ? 86.334 66.604 98.604 1.00 56.25 135 GLY I CA 1
ATOM 12499 C C . GLY I 3 135 ? 87.269 66.268 99.746 1.00 59.80 135 GLY I C 1
ATOM 12500 O O . GLY I 3 135 ? 87.961 65.251 99.714 1.00 68.68 135 GLY I O 1
ATOM 12501 N N . TYR I 3 136 ? 87.298 67.115 100.774 1.00 56.85 136 TYR I N 1
ATOM 12502 C CA . TYR I 3 136 ? 88.112 66.832 101.949 1.00 58.08 136 TYR I CA 1
ATOM 12503 C C . TYR I 3 136 ? 87.641 65.569 102.655 1.00 60.00 136 TYR I C 1
ATOM 12504 O O . TYR I 3 136 ? 88.458 64.752 103.092 1.00 63.65 136 TYR I O 1
ATOM 12513 N N . GLY I 3 137 ? 86.327 65.391 102.775 1.00 60.74 137 GLY I N 1
ATOM 12514 C CA . GLY I 3 137 ? 85.812 64.181 103.390 1.00 58.13 137 GLY I CA 1
ATOM 12515 C C . GLY I 3 137 ? 86.177 62.929 102.619 1.00 64.48 137 GLY I C 1
ATOM 12516 O O . GLY I 3 137 ? 86.603 61.930 103.203 1.00 71.26 137 GLY I O 1
ATOM 12517 N N . GLU I 3 138 ? 86.026 62.967 101.293 1.00 65.58 138 GLU I N 1
ATOM 12518 C CA . GLU I 3 138 ? 86.401 61.821 100.472 1.00 65.21 138 GLU I CA 1
ATOM 12519 C C . GLU I 3 138 ? 87.890 61.537 100.574 1.00 66.42 138 GLU I C 1
ATOM 12520 O O . GLU I 3 138 ? 88.304 60.376 100.639 1.00 70.94 138 GLU I O 1
ATOM 12526 N N . HIS I 3 139 ? 88.712 62.585 100.580 1.00 63.97 139 HIS I N 1
ATOM 12527 C CA . HIS I 3 139 ? 90.152 62.399 100.680 1.00 61.61 139 HIS I CA 1
ATOM 12528 C C . HIS I 3 139 ? 90.541 61.781 102.014 1.00 69.12 139 HIS I C 1
ATOM 12529 O O . HIS I 3 139 ? 91.404 60.900 102.068 1.00 75.58 139 HIS I O 1
ATOM 12536 N N . MET I 3 140 ? 89.921 62.229 103.103 1.00 72.39 140 MET I N 1
ATOM 12537 C CA . MET I 3 140 ? 90.280 61.715 104.417 1.00 70.61 140 MET I CA 1
ATOM 12538 C C . MET I 3 140 ? 89.665 60.356 104.709 1.00 71.46 140 MET I C 1
ATOM 12539 O O . MET I 3 140 ? 90.141 59.667 105.613 1.00 75.22 140 MET I O 1
ATOM 12544 N N . SER I 3 141 ? 88.635 59.953 103.962 1.00 75.03 141 SER I N 1
ATOM 12545 C CA . SER I 3 141 ? 87.945 58.702 104.260 1.00 73.62 141 SER I CA 1
ATOM 12546 C C . SER I 3 141 ? 88.900 57.517 104.269 1.00 77.24 141 SER I C 1
ATOM 12547 O O . SER I 3 141 ? 88.807 56.644 105.138 1.00 83.10 141 SER I O 1
ATOM 12550 N N . GLY I 3 142 ? 89.820 57.461 103.309 1.00 77.07 142 GLY I N 1
ATOM 12551 C CA . GLY I 3 142 ? 90.751 56.348 103.260 1.00 81.47 142 GLY I CA 1
ATOM 12552 C C . GLY I 3 142 ? 91.729 56.338 104.418 1.00 86.43 142 GLY I C 1
ATOM 12553 O O . GLY I 3 142 ? 92.055 55.277 104.956 1.00 91.13 142 GLY I O 1
ATOM 12554 N N . LEU I 3 143 ? 92.209 57.510 104.819 1.00 81.98 143 LEU I N 1
ATOM 12555 C CA . LEU I 3 143 ? 93.264 57.609 105.816 1.00 79.73 143 LEU I CA 1
ATOM 12556 C C . LEU I 3 143 ? 92.752 57.598 107.249 1.00 83.58 143 LEU I C 1
ATOM 12557 O O . LEU I 3 143 ? 93.565 57.549 108.176 1.00 85.89 143 LEU I O 1
ATOM 12562 N N . LEU I 3 144 ? 91.441 57.645 107.456 1.00 84.05 144 LEU I N 1
ATOM 12563 C CA . LEU I 3 144 ? 90.868 57.635 108.793 1.00 80.05 144 LEU I CA 1
ATOM 12564 C C . LEU I 3 144 ? 90.550 56.236 109.292 1.00 83.21 144 LEU I C 1
ATOM 12565 O O . LEU I 3 144 ? 90.095 56.090 110.429 1.00 83.63 144 LEU I O 1
ATOM 12570 N N . GLN I 3 145 ? 90.776 55.208 108.476 1.00 83.84 145 GLN I N 1
ATOM 12571 C CA . GLN I 3 145 ? 90.395 53.859 108.875 1.00 88.07 145 GLN I CA 1
ATOM 12572 C C . GLN I 3 145 ? 91.279 53.328 109.992 1.00 95.12 145 GLN I C 1
ATOM 12573 O O . GLN I 3 145 ? 90.818 52.532 110.816 1.00 97.59 145 GLN I O 1
ATOM 12579 N N . ALA I 3 146 ? 92.539 53.751 110.041 1.00 93.85 146 ALA I N 1
ATOM 12580 C CA . ALA I 3 146 ? 93.495 53.245 111.016 1.00 94.10 146 ALA I CA 1
ATOM 12581 C C . ALA I 3 146 ? 93.666 54.179 112.207 1.00 100.07 146 ALA I C 1
ATOM 12582 O O . ALA I 3 146 ? 94.746 54.224 112.806 1.00 106.90 146 ALA I O 1
ATOM 12584 N N . HIS I 3 147 ? 92.628 54.927 112.569 1.00 99.11 147 HIS I N 1
ATOM 12585 C CA . HIS I 3 147 ? 92.731 55.889 113.653 1.00 95.70 147 HIS I CA 1
ATOM 12586 C C . HIS I 3 147 ? 91.416 55.975 114.404 1.00 92.34 147 HIS I C 1
ATOM 12587 O O . HIS I 3 147 ? 90.354 55.616 113.893 1.00 95.90 147 HIS I O 1
ATOM 12594 N N . ARG I 3 148 ? 91.507 56.460 115.635 1.00 88.98 148 ARG I N 1
ATOM 12595 C CA . ARG I 3 148 ? 90.350 56.792 116.448 1.00 87.33 148 ARG I CA 1
ATOM 12596 C C . ARG I 3 148 ? 90.285 58.305 116.585 1.00 84.19 148 ARG I C 1
ATOM 12597 O O . ARG I 3 148 ? 91.267 58.937 116.984 1.00 85.86 148 ARG I O 1
ATOM 12605 N N . PHE I 3 149 ? 89.139 58.883 116.246 1.00 80.54 149 PHE I N 1
ATOM 12606 C CA . PHE I 3 149 ? 89.066 60.321 116.050 1.00 73.40 149 PHE I CA 1
ATOM 12607 C C . PHE I 3 149 ? 87.653 60.803 116.325 1.00 76.60 149 PHE I C 1
ATOM 12608 O O . PHE I 3 149 ? 86.703 60.020 116.357 1.00 82.31 149 PHE I O 1
ATOM 12616 N N . GLU I 3 150 ? 87.536 62.112 116.512 1.00 73.61 150 GLU I N 1
ATOM 12617 C CA . GLU I 3 150 ? 86.247 62.780 116.612 1.00 66.28 150 GLU I CA 1
ATOM 12618 C C . GLU I 3 150 ? 86.365 64.161 115.989 1.00 65.07 150 GLU I C 1
ATOM 12619 O O . GLU I 3 150 ? 87.244 64.940 116.365 1.00 70.85 150 GLU I O 1
ATOM 12625 N N . TYR I 3 151 ? 85.490 64.449 115.034 1.00 65.55 151 TYR I N 1
ATOM 12626 C CA . TYR I 3 151 ? 85.421 65.747 114.377 1.00 60.69 151 TYR I CA 1
ATOM 12627 C C . TYR I 3 151 ? 84.250 66.529 114.947 1.00 59.63 151 TYR I C 1
ATOM 12628 O O . TYR I 3 151 ? 83.155 65.983 115.104 1.00 64.25 151 TYR I O 1
ATOM 12637 N N . TYR I 3 152 ? 84.476 67.800 115.251 1.00 58.77 152 TYR I N 1
ATOM 12638 C CA . TYR I 3 152 ? 83.422 68.694 115.716 1.00 56.21 152 TYR I CA 1
ATOM 12639 C C . TYR I 3 152 ? 83.465 69.952 114.868 1.00 59.01 152 TYR I C 1
ATOM 12640 O O . TYR I 3 152 ? 84.441 70.699 114.911 1.00 65.05 152 TYR I O 1
ATOM 12649 N N . GLN I 3 153 ? 82.415 70.188 114.103 1.00 60.69 153 GLN I N 1
ATOM 12650 C CA . GLN I 3 153 ? 82.304 71.385 113.288 1.00 58.64 153 GLN I CA 1
ATOM 12651 C C . GLN I 3 153 ? 81.505 72.435 114.044 1.00 58.05 153 GLN I C 1
ATOM 12652 O O . GLN I 3 153 ? 80.473 72.119 114.643 1.00 60.73 153 GLN I O 1
ATOM 12658 N N . ALA I 3 154 ? 81.990 73.674 114.027 1.00 58.24 154 ALA I N 1
ATOM 12659 C CA . ALA I 3 154 ? 81.299 74.775 114.687 1.00 53.17 154 ALA I CA 1
ATOM 12660 C C . ALA I 3 154 ? 80.011 75.081 113.938 1.00 55.38 154 ALA I C 1
ATOM 12661 O O . ALA I 3 154 ? 80.040 75.673 112.858 1.00 61.97 154 ALA I O 1
ATOM 12663 N N . ALA I 3 155 ? 78.882 74.688 114.514 1.00 56.76 155 ALA I N 1
ATOM 12664 C CA . ALA I 3 155 ? 77.609 74.782 113.819 1.00 56.70 155 ALA I CA 1
ATOM 12665 C C . ALA I 3 155 ? 77.192 76.234 113.642 1.00 59.05 155 ALA I C 1
ATOM 12666 O O . ALA I 3 155 ? 77.128 76.996 114.608 1.00 65.33 155 ALA I O 1
ATOM 12668 N N . GLY I 3 156 ? 76.905 76.613 112.403 1.00 56.53 156 GLY I N 1
ATOM 12669 C CA . GLY I 3 156 ? 76.448 77.946 112.096 1.00 52.50 156 GLY I CA 1
ATOM 12670 C C . GLY I 3 156 ? 77.527 78.998 111.985 1.00 58.91 156 GLY I C 1
ATOM 12671 O O . GLY I 3 156 ? 77.204 80.158 111.716 1.00 67.23 156 GLY I O 1
ATOM 12672 N N . ALA I 3 157 ? 78.791 78.640 112.170 1.00 54.87 157 ALA I N 1
ATOM 12673 C CA . ALA I 3 157 ? 79.872 79.611 112.151 1.00 51.77 157 ALA I CA 1
ATOM 12674 C C . ALA I 3 157 ? 80.439 79.738 110.747 1.00 56.51 157 ALA I C 1
ATOM 12675 O O . ALA I 3 157 ? 80.706 78.731 110.087 1.00 65.68 157 ALA I O 1
ATOM 12677 N N . THR I 3 158 ? 80.605 80.973 110.288 1.00 55.88 158 THR I N 1
ATOM 12678 C CA . THR I 3 158 ? 81.296 81.249 109.047 1.00 58.34 158 THR I CA 1
ATOM 12679 C C . THR I 3 158 ? 82.466 82.184 109.315 1.00 59.53 158 THR I C 1
ATOM 12680 O O . THR I 3 158 ? 82.329 83.135 110.087 1.00 63.22 158 THR I O 1
ATOM 12684 N N . PRO I 3 159 ? 83.626 81.938 108.714 1.00 61.32 159 PRO I N 1
ATOM 12685 C CA . PRO I 3 159 ? 83.955 80.857 107.777 1.00 59.83 159 PRO I CA 1
ATOM 12686 C C . PRO I 3 159 ? 84.038 79.498 108.460 1.00 58.19 159 PRO I C 1
ATOM 12687 O O . PRO I 3 159 ? 83.944 79.411 109.676 1.00 62.95 159 PRO I O 1
ATOM 12691 N N . HIS I 3 160 ? 84.211 78.432 107.682 1.00 59.21 160 HIS I N 1
ATOM 12692 C CA . HIS I 3 160 ? 84.184 77.078 108.217 1.00 57.11 160 HIS I CA 1
ATOM 12693 C C . HIS I 3 160 ? 85.249 76.880 109.287 1.00 59.39 160 HIS I C 1
ATOM 12694 O O . HIS I 3 160 ? 86.371 77.377 109.174 1.00 63.30 160 HIS I O 1
ATOM 12701 N N . ARG I 3 161 ? 84.891 76.134 110.327 1.00 53.89 161 ARG I N 1
ATOM 12702 C CA . ARG I 3 161 ? 85.751 75.955 111.486 1.00 52.76 161 ARG I CA 1
ATOM 12703 C C . ARG I 3 161 ? 85.466 74.601 112.117 1.00 56.81 161 ARG I C 1
ATOM 12704 O O . ARG I 3 161 ? 84.301 74.242 112.307 1.00 64.58 161 ARG I O 1
ATOM 12712 N N . HIS I 3 162 ? 86.518 73.852 112.444 1.00 57.75 162 HIS I N 1
ATOM 12713 C CA . HIS I 3 162 ? 86.309 72.560 113.082 1.00 57.64 162 HIS I CA 1
ATOM 12714 C C . HIS I 3 162 ? 87.488 72.187 113.971 1.00 58.17 162 HIS I C 1
ATOM 12715 O O . HIS I 3 162 ? 88.565 72.780 113.906 1.00 61.11 162 HIS I O 1
ATOM 12722 N N . PHE I 3 163 ? 87.229 71.218 114.853 1.00 58.33 163 PHE I N 1
ATOM 12723 C CA . PHE I 3 163 ? 88.270 70.735 115.789 1.00 59.06 163 PHE I CA 1
ATOM 12724 C C . PHE I 3 163 ? 88.364 69.219 115.624 1.00 59.18 163 PHE I C 1
ATOM 12725 O O . PHE I 3 163 ? 87.313 68.565 115.544 1.00 63.63 163 PHE I O 1
ATOM 12733 N N . VAL I 3 164 ? 89.582 68.684 115.559 1.00 58.27 164 VAL I N 1
ATOM 12734 C CA . VAL I 3 164 ? 89.761 67.220 115.343 1.00 57.02 164 VAL I CA 1
ATOM 12735 C C . VAL I 3 164 ? 90.502 66.623 116.538 1.00 60.50 164 VAL I C 1
ATOM 12736 O O . VAL I 3 164 ? 91.647 67.035 116.777 1.00 62.16 164 VAL I O 1
ATOM 12740 N N . PHE I 3 165 ? 89.874 65.687 117.249 1.00 60.97 165 PHE I N 1
ATOM 12741 C CA . PHE I 3 165 ? 90.566 64.977 118.352 1.00 59.84 165 PHE I CA 1
ATOM 12742 C C . PHE I 3 165 ? 91.008 63.621 117.809 1.00 63.92 165 PHE I C 1
ATOM 12743 O O . PHE I 3 165 ? 90.130 62.815 117.482 1.00 68.88 165 PHE I O 1
ATOM 12751 N N . VAL I 3 166 ? 92.314 63.379 117.712 1.00 64.77 166 VAL I N 1
ATOM 12752 C CA . VAL I 3 166 ? 92.798 62.145 117.113 1.00 72.94 166 VAL I CA 1
ATOM 12753 C C . VAL I 3 166 ? 93.843 61.523 118.026 1.00 77.67 166 VAL I C 1
ATOM 12754 O O . VAL I 3 166 ? 94.625 62.224 118.675 1.00 81.58 166 VAL I O 1
ATOM 12758 N N . ASN I 3 167 ? 93.830 60.182 118.060 1.00 79.49 167 ASN I N 1
ATOM 12759 C CA . ASN I 3 167 ? 94.817 59.424 118.872 1.00 83.50 167 ASN I CA 1
ATOM 12760 C C . ASN I 3 167 ? 96.215 59.889 118.479 1.00 91.14 167 ASN I C 1
ATOM 12761 O O . ASN I 3 167 ? 96.466 60.061 117.272 1.00 92.32 167 ASN I O 1
ATOM 12766 N N . SER I 3 168 ? 97.099 60.044 119.459 1.00 97.98 168 SER I N 1
ATOM 12767 C CA . SER I 3 168 ? 98.412 60.620 119.199 1.00 98.15 168 SER I CA 1
ATOM 12768 C C . SER I 3 168 ? 99.372 59.521 118.770 1.00 101.25 168 SER I C 1
ATOM 12769 O O . SER I 3 168 ? 99.741 58.657 119.571 1.00 102.34 168 SER I O 1
ATOM 12772 N N . VAL I 3 169 ? 99.775 59.554 117.510 1.00 101.62 169 VAL I N 1
ATOM 12773 C CA . VAL I 3 169 ? 100.776 58.645 116.961 1.00 106.26 169 VAL I CA 1
ATOM 12774 C C . VAL I 3 169 ? 102.043 59.452 116.715 1.00 113.25 169 VAL I C 1
ATOM 12775 O O . VAL I 3 169 ? 101.966 60.532 116.120 1.00 112.77 169 VAL I O 1
ATOM 12779 N N . PRO I 3 170 ? 103.206 58.996 117.174 1.00 119.53 170 PRO I N 1
ATOM 12780 C CA . PRO I 3 170 ? 104.431 59.768 116.944 1.00 121.32 170 PRO I CA 1
ATOM 12781 C C . PRO I 3 170 ? 104.761 59.848 115.462 1.00 121.38 170 PRO I C 1
ATOM 12782 O O . PRO I 3 170 ? 104.517 58.910 114.701 1.00 120.29 170 PRO I O 1
ATOM 12786 N N . ASP I 3 171 ? 105.319 60.990 115.062 1.00 117.55 171 ASP I N 1
ATOM 12787 C CA . ASP I 3 171 ? 105.684 61.244 113.669 1.00 116.66 171 ASP I CA 1
ATOM 12788 C C . ASP I 3 171 ? 104.475 61.110 112.746 1.00 110.12 171 ASP I C 1
ATOM 12789 O O . ASP I 3 171 ? 104.582 60.642 111.613 1.00 110.61 171 ASP I O 1
ATOM 12794 N N . GLU I 3 172 ? 103.311 61.526 113.239 1.00 105.01 172 GLU I N 1
ATOM 12795 C CA . GLU I 3 172 ? 102.100 61.550 112.438 1.00 99.71 172 GLU I CA 1
ATOM 12796 C C . GLU I 3 172 ? 101.364 62.876 112.511 1.00 95.03 172 GLU I C 1
ATOM 12797 O O . GLU I 3 172 ? 100.320 63.020 111.867 1.00 94.97 172 GLU I O 1
ATOM 12803 N N . ILE I 3 173 ? 101.863 63.840 113.284 1.00 91.15 173 ILE I N 1
ATOM 12804 C CA . ILE I 3 173 ? 101.210 65.141 113.366 1.00 82.76 173 ILE I CA 1
ATOM 12805 C C . ILE I 3 173 ? 101.309 65.871 112.035 1.00 84.74 173 ILE I C 1
ATOM 12806 O O . ILE I 3 173 ? 100.326 66.445 111.551 1.00 86.94 173 ILE I O 1
ATOM 12811 N N . GLU I 3 174 ? 102.492 65.860 111.421 1.00 85.42 174 GLU I N 1
ATOM 12812 C CA . GLU I 3 174 ? 102.667 66.546 110.147 1.00 84.29 174 GLU I CA 1
ATOM 12813 C C . GLU I 3 174 ? 101.793 65.930 109.066 1.00 83.56 174 GLU I C 1
ATOM 12814 O O . GLU I 3 174 ? 101.202 66.648 108.254 1.00 87.45 174 GLU I O 1
ATOM 12820 N N . VAL I 3 175 ? 101.693 64.602 109.043 1.00 81.72 175 VAL I N 1
ATOM 12821 C CA . VAL I 3 175 ? 100.870 63.939 108.037 1.00 82.05 175 VAL I CA 1
ATOM 12822 C C . VAL I 3 175 ? 99.405 64.309 108.214 1.00 78.72 175 VAL I C 1
ATOM 12823 O O . VAL I 3 175 ? 98.702 64.595 107.239 1.00 80.13 175 VAL I O 1
ATOM 12827 N N . PHE I 3 176 ? 98.917 64.304 109.452 1.00 79.86 176 PHE I N 1
ATOM 12828 C CA . PHE I 3 176 ? 97.501 64.570 109.673 1.00 77.08 176 PHE I CA 1
ATOM 12829 C C . PHE I 3 176 ? 97.158 66.032 109.422 1.00 77.80 176 PHE I C 1
ATOM 12830 O O . PHE I 3 176 ? 96.118 66.334 108.829 1.00 85.10 176 PHE I O 1
ATOM 12838 N N . GLY I 3 177 ? 98.001 66.955 109.883 1.00 76.18 177 GLY I N 1
ATOM 12839 C CA . GLY I 3 177 ? 97.744 68.361 109.628 1.00 71.31 177 GLY I CA 1
ATOM 12840 C C . GLY I 3 177 ? 97.862 68.718 108.160 1.00 76.93 177 GLY I C 1
ATOM 12841 O O . GLY I 3 177 ? 97.031 69.452 107.620 1.00 78.71 177 GLY I O 1
ATOM 12842 N N . ARG I 3 178 ? 98.893 68.202 107.495 1.00 79.28 178 ARG I N 1
ATOM 12843 C CA . ARG I 3 178 ? 99.126 68.444 106.073 1.00 74.76 178 ARG I CA 1
ATOM 12844 C C . ARG I 3 178 ? 98.400 67.363 105.283 1.00 77.18 178 ARG I C 1
ATOM 12845 O O . ARG I 3 178 ? 98.993 66.415 104.766 1.00 88.95 178 ARG I O 1
ATOM 12853 N N . GLU I 3 179 ? 97.081 67.498 105.210 1.00 72.94 179 GLU I N 1
ATOM 12854 C CA . GLU I 3 179 ? 96.266 66.486 104.543 1.00 75.66 179 GLU I CA 1
ATOM 12855 C C . GLU I 3 179 ? 94.958 67.138 104.130 1.00 79.28 179 GLU I C 1
ATOM 12856 O O . GLU I 3 179 ? 94.142 67.482 104.988 1.00 84.19 179 GLU I O 1
ATOM 12862 N N . GLY I 3 180 ? 94.760 67.298 102.828 1.00 76.88 180 GLY I N 1
ATOM 12863 C CA . GLY I 3 180 ? 93.620 68.039 102.347 1.00 68.91 180 GLY I CA 1
ATOM 12864 C C . GLY I 3 180 ? 93.755 69.536 102.461 1.00 67.88 180 GLY I C 1
ATOM 12865 O O . GLY I 3 180 ? 92.783 70.248 102.198 1.00 68.71 180 GLY I O 1
ATOM 12866 N N . VAL I 3 181 ? 94.928 70.038 102.851 1.00 65.06 181 VAL I N 1
ATOM 12867 C CA . VAL I 3 181 ? 95.136 71.480 102.925 1.00 63.50 181 VAL I CA 1
ATOM 12868 C C . VAL I 3 181 ? 95.009 72.101 101.542 1.00 63.94 181 VAL I C 1
ATOM 12869 O O . VAL I 3 181 ? 94.466 73.200 101.387 1.00 61.91 181 VAL I O 1
ATOM 12873 N N . ASP I 3 182 ? 95.488 71.399 100.514 1.00 66.08 182 ASP I N 1
ATOM 12874 C CA . ASP I 3 182 ? 95.371 71.903 99.152 1.00 61.98 182 ASP I CA 1
ATOM 12875 C C . ASP I 3 182 ? 93.929 71.914 98.669 1.00 60.64 182 ASP I C 1
ATOM 12876 O O . ASP I 3 182 ? 93.566 72.754 97.842 1.00 63.74 182 ASP I O 1
ATOM 12881 N N . ILE I 3 183 ? 93.097 70.994 99.159 1.00 56.32 183 ILE I N 1
ATOM 12882 C CA . ILE I 3 183 ? 91.689 70.991 98.772 1.00 55.36 183 ILE I CA 1
ATOM 12883 C C . ILE I 3 183 ? 91.006 72.256 99.265 1.00 59.27 183 ILE I C 1
ATOM 12884 O O . ILE I 3 183 ? 90.121 72.805 98.600 1.00 63.59 183 ILE I O 1
ATOM 12889 N N . TRP I 3 184 ? 91.412 72.744 100.432 1.00 60.44 184 TRP I N 1
ATOM 12890 C CA . TRP I 3 184 ? 90.839 73.952 101.002 1.00 55.63 184 TRP I CA 1
ATOM 12891 C C . TRP I 3 184 ? 91.385 75.225 100.378 1.00 60.66 184 TRP I C 1
ATOM 12892 O O . TRP I 3 184 ? 90.842 76.300 100.638 1.00 71.64 184 TRP I O 1
ATOM 12903 N N . GLY I 3 185 ? 92.436 75.141 99.572 1.00 58.38 185 GLY I N 1
ATOM 12904 C CA . GLY I 3 185 ? 92.947 76.318 98.907 1.00 52.54 185 GLY I CA 1
ATOM 12905 C C . GLY I 3 185 ? 94.440 76.514 99.036 1.00 56.38 185 GLY I C 1
ATOM 12906 O O . GLY I 3 185 ? 95.011 77.366 98.355 1.00 67.95 185 GLY I O 1
ATOM 12907 N N . GLY I 3 186 ? 95.087 75.747 99.903 1.00 53.76 186 GLY I N 1
ATOM 12908 C CA . GLY I 3 186 ? 96.514 75.845 100.066 1.00 54.22 186 GLY I CA 1
ATOM 12909 C C . GLY I 3 186 ? 96.921 76.307 101.448 1.00 62.03 186 GLY I C 1
ATOM 12910 O O . GLY I 3 186 ? 96.086 76.659 102.283 1.00 62.50 186 GLY I O 1
ATOM 12911 N N . PRO I 3 187 ? 98.231 76.322 101.708 1.00 63.50 187 PRO I N 1
ATOM 12912 C CA . PRO I 3 187 ? 98.711 76.635 103.062 1.00 59.70 187 PRO I CA 1
ATOM 12913 C C . PRO I 3 187 ? 98.413 78.050 103.519 1.00 62.04 187 PRO I C 1
ATOM 12914 O O . PRO I 3 187 ? 98.466 78.310 104.725 1.00 66.97 187 PRO I O 1
ATOM 12918 N N . GLY I 3 188 ? 98.120 78.972 102.611 1.00 62.30 188 GLY I N 1
ATOM 12919 C CA . GLY I 3 188 ? 97.812 80.329 103.003 1.00 59.55 188 GLY I CA 1
ATOM 12920 C C . GLY I 3 188 ? 96.356 80.626 103.240 1.00 64.43 188 GLY I C 1
ATOM 12921 O O . GLY I 3 188 ? 96.033 81.696 103.752 1.00 74.71 188 GLY I O 1
ATOM 12922 N N . GLU I 3 189 ? 95.461 79.705 102.890 1.00 63.22 189 GLU I N 1
ATOM 12923 C CA . GLU I 3 189 ? 94.027 79.929 103.004 1.00 62.79 189 GLU I CA 1
ATOM 12924 C C . GLU I 3 189 ? 93.355 79.006 104.009 1.00 65.10 189 GLU I C 1
ATOM 12925 O O . GLU I 3 189 ? 92.124 78.990 104.090 1.00 67.36 189 GLU I O 1
ATOM 12931 N N . PHE I 3 190 ? 94.123 78.240 104.774 1.00 62.89 190 PHE I N 1
ATOM 12932 C CA . PHE I 3 190 ? 93.552 77.282 105.714 1.00 58.06 190 PHE I CA 1
ATOM 12933 C C . PHE I 3 190 ? 94.464 77.239 106.929 1.00 60.89 190 PHE I C 1
ATOM 12934 O O . PHE I 3 190 ? 95.618 76.824 106.818 1.00 67.37 190 PHE I O 1
ATOM 12942 N N . VAL I 3 191 ? 93.955 77.672 108.074 1.00 60.33 191 VAL I N 1
ATOM 12943 C CA . VAL I 3 191 ? 94.729 77.710 109.305 1.00 60.48 191 VAL I CA 1
ATOM 12944 C C . VAL I 3 191 ? 94.537 76.390 110.035 1.00 62.15 191 VAL I C 1
ATOM 12945 O O . VAL I 3 191 ? 93.404 75.979 110.295 1.00 65.52 191 VAL I O 1
ATOM 12949 N N . VAL I 3 192 ? 95.643 75.724 110.354 1.00 63.62 192 VAL I N 1
ATOM 12950 C CA . VAL I 3 192 ? 95.642 74.474 111.102 1.00 61.87 192 VAL I CA 1
ATOM 12951 C C . VAL I 3 192 ? 96.588 74.639 112.280 1.00 65.14 192 VAL I C 1
ATOM 12952 O O . VAL I 3 192 ? 97.768 74.948 112.090 1.00 70.64 192 VAL I O 1
ATOM 12956 N N . LYS I 3 193 ? 96.024 74.428 113.498 1.00 63.71 193 LYS I N 1
ATOM 12957 C CA . LYS I 3 193 ? 96.833 74.586 114.733 1.00 62.19 193 LYS I CA 1
ATOM 12958 C C . LYS I 3 193 ? 96.835 73.273 115.526 1.00 65.13 193 LYS I C 1
ATOM 12959 O O . LYS I 3 193 ? 95.862 73.030 116.263 1.00 67.67 193 LYS I O 1
ATOM 12965 N N . PRO I 3 194 ? 97.895 72.412 115.395 1.00 65.72 194 PRO I N 1
ATOM 12966 C CA . PRO I 3 194 ? 97.961 71.205 116.207 1.00 61.37 194 PRO I CA 1
ATOM 12967 C C . PRO I 3 194 ? 98.306 71.532 117.653 1.00 63.67 194 PRO I C 1
ATOM 12968 O O . PRO I 3 194 ? 99.132 72.431 117.889 1.00 71.79 194 PRO I O 1
ATOM 12972 N N . GLN I 3 195 ? 97.673 70.833 118.600 1.00 63.15 195 GLN I N 1
ATOM 12973 C CA . GLN I 3 195 ? 97.941 71.037 120.048 1.00 60.15 195 GLN I CA 1
ATOM 12974 C C . GLN I 3 195 ? 97.975 69.678 120.762 1.00 62.42 195 GLN I C 1
ATOM 12975 O O . GLN I 3 195 ? 97.019 68.896 120.596 1.00 70.48 195 GLN I O 1
ATOM 12981 N N . TYR I 3 196 ? 99.029 69.428 121.542 1.00 65.88 196 TYR I N 1
ATOM 12982 C CA . TYR I 3 196 ? 99.044 68.294 122.504 1.00 68.84 196 TYR I CA 1
ATOM 12983 C C . TYR I 3 196 ? 98.086 68.614 123.647 1.00 69.12 196 TYR I C 1
ATOM 12984 O O . TYR I 3 196 ? 98.195 69.701 124.249 1.00 71.43 196 TYR I O 1
ATOM 12993 N N . VAL I 3 197 ? 97.164 67.692 123.935 1.00 72.09 197 VAL I N 1
ATOM 12994 C CA . VAL I 3 197 ? 96.178 67.894 125.039 1.00 68.88 197 VAL I CA 1
ATOM 12995 C C . VAL I 3 197 ? 96.270 66.703 126.007 1.00 69.01 197 VAL I C 1
ATOM 12996 O O . VAL I 3 197 ? 96.559 65.579 125.547 1.00 75.96 197 VAL I O 1
ATOM 13000 N N . THR I 3 198 ? 96.044 66.961 127.297 1.00 70.69 198 THR I N 1
ATOM 13001 C CA . THR I 3 198 ? 96.116 65.925 128.348 1.00 72.50 198 THR I CA 1
ATOM 13002 C C . THR I 3 198 ? 94.728 65.712 128.903 1.00 74.23 198 THR I C 1
ATOM 13003 O O . THR I 3 198 ? 94.046 66.721 129.171 1.00 79.06 198 THR I O 1
ATOM 13007 N N . ARG I 3 199 ? 94.310 64.454 129.073 1.00 74.02 199 ARG I N 1
ATOM 13008 C CA . ARG I 3 199 ? 92.933 64.203 129.472 1.00 76.70 199 ARG I CA 1
ATOM 13009 C C . ARG I 3 199 ? 92.665 64.738 130.873 1.00 83.29 199 ARG I C 1
ATOM 13010 O O . ARG I 3 199 ? 93.525 64.678 131.755 1.00 83.64 199 ARG I O 1
ATOM 13018 N N . ILE I 3 200 ? 91.459 65.275 131.057 1.00 84.63 200 ILE I N 1
ATOM 13019 C CA . ILE I 3 200 ? 90.983 65.878 132.307 1.00 84.00 200 ILE I CA 1
ATOM 13020 C C . ILE I 3 200 ? 91.752 67.142 132.667 1.00 88.02 200 ILE I C 1
ATOM 13021 O O . ILE I 3 200 ? 91.161 68.213 132.795 1.00 84.09 200 ILE I O 1
ATOM 13027 N N . ASN J 2 21 ? 61.958 107.049 114.019 1.00 109.10 21 ASN J N 1
ATOM 13028 C CA . ASN J 2 21 ? 61.640 107.003 115.439 1.00 109.28 21 ASN J CA 1
ATOM 13029 C C . ASN J 2 21 ? 62.879 106.688 116.262 1.00 100.44 21 ASN J C 1
ATOM 13030 O O . ASN J 2 21 ? 63.953 106.444 115.717 1.00 94.73 21 ASN J O 1
ATOM 13035 N N . LYS J 2 22 ? 62.722 106.694 117.580 1.00 94.18 22 LYS J N 1
ATOM 13036 C CA . LYS J 2 22 ? 63.833 106.367 118.460 1.00 87.86 22 LYS J CA 1
ATOM 13037 C C . LYS J 2 22 ? 64.165 104.883 118.381 1.00 88.55 22 LYS J C 1
ATOM 13038 O O . LYS J 2 22 ? 63.285 104.035 118.214 1.00 91.11 22 LYS J O 1
ATOM 13044 N N . GLU J 2 23 ? 65.447 104.580 118.507 1.00 77.93 23 GLU J N 1
ATOM 13045 C CA . GLU J 2 23 ? 65.995 103.235 118.456 1.00 65.38 23 GLU J CA 1
ATOM 13046 C C . GLU J 2 23 ? 66.642 102.934 119.804 1.00 66.43 23 GLU J C 1
ATOM 13047 O O . GLU J 2 23 ? 66.333 103.566 120.811 1.00 75.12 23 GLU J O 1
ATOM 13053 N N . TYR J 2 24 ? 67.482 101.911 119.842 1.00 63.18 24 TYR J N 1
ATOM 13054 C CA . TYR J 2 24 ? 67.947 101.360 121.104 1.00 57.38 24 TYR J CA 1
ATOM 13055 C C . TYR J 2 24 ? 69.440 101.565 121.301 1.00 54.60 24 TYR J C 1
ATOM 13056 O O . TYR J 2 24 ? 70.172 101.981 120.404 1.00 56.11 24 TYR J O 1
ATOM 13065 N N . LEU J 2 25 ? 69.879 101.252 122.513 1.00 55.53 25 LEU J N 1
ATOM 13066 C CA . LEU J 2 25 ? 71.285 101.202 122.872 1.00 55.18 25 LEU J CA 1
ATOM 13067 C C . LEU J 2 25 ? 71.563 99.833 123.469 1.00 60.12 25 LEU J C 1
ATOM 13068 O O . LEU J 2 25 ? 70.854 99.398 124.380 1.00 67.02 25 LEU J O 1
ATOM 13073 N N . LEU J 2 26 ? 72.575 99.150 122.950 1.00 57.87 26 LEU J N 1
ATOM 13074 C CA . LEU J 2 26 ? 72.940 97.820 123.409 1.00 57.78 26 LEU J CA 1
ATOM 13075 C C . LEU J 2 26 ? 74.186 97.898 124.274 1.00 61.19 26 LEU J C 1
ATOM 13076 O O . LEU J 2 26 ? 75.207 98.446 123.853 1.00 63.14 26 LEU J O 1
ATOM 13081 N N . LEU J 2 27 ? 74.095 97.346 125.477 1.00 60.84 27 LEU J N 1
ATOM 13082 C CA . LEU J 2 27 ? 75.220 97.196 126.383 1.00 60.62 27 LEU J CA 1
ATOM 13083 C C . LEU J 2 27 ? 75.637 95.734 126.383 1.00 60.07 27 LEU J C 1
ATOM 13084 O O . LEU J 2 27 ? 74.832 94.855 126.705 1.00 62.26 27 LEU J O 1
ATOM 13089 N N . ASP J 2 28 ? 76.881 95.483 126.001 1.00 61.19 28 ASP J N 1
ATOM 13090 C CA . ASP J 2 28 ? 77.489 94.160 126.050 1.00 62.35 28 ASP J CA 1
ATOM 13091 C C . ASP J 2 28 ? 78.395 94.167 127.274 1.00 67.70 28 ASP J C 1
ATOM 13092 O O . ASP J 2 28 ? 79.422 94.844 127.302 1.00 73.47 28 ASP J O 1
ATOM 13097 N N . ILE J 2 29 ? 77.993 93.426 128.302 1.00 64.93 29 ILE J N 1
ATOM 13098 C CA . ILE J 2 29 ? 78.639 93.502 129.606 1.00 64.08 29 ILE J CA 1
ATOM 13099 C C . ILE J 2 29 ? 79.296 92.172 129.938 1.00 70.69 29 ILE J C 1
ATOM 13100 O O . ILE J 2 29 ? 78.688 91.108 129.823 1.00 75.96 29 ILE J O 1
ATOM 13105 N N . ARG J 2 30 ? 80.547 92.230 130.376 1.00 74.08 30 ARG J N 1
ATOM 13106 C CA . ARG J 2 30 ? 81.287 91.034 130.737 1.00 74.19 30 ARG J CA 1
ATOM 13107 C C . ARG J 2 30 ? 81.798 91.169 132.163 1.00 81.73 30 ARG J C 1
ATOM 13108 O O . ARG J 2 30 ? 82.001 92.275 132.669 1.00 88.58 30 ARG J O 1
ATOM 13116 N N . ASP J 2 31 ? 81.990 90.017 132.806 1.00 81.34 31 ASP J N 1
ATOM 13117 C CA . ASP J 2 31 ? 82.537 89.932 134.162 1.00 81.92 31 ASP J CA 1
ATOM 13118 C C . ASP J 2 31 ? 81.643 90.630 135.181 1.00 83.29 31 ASP J C 1
ATOM 13119 O O . ASP J 2 31 ? 82.115 91.313 136.089 1.00 85.41 31 ASP J O 1
ATOM 13124 N N . ALA J 2 32 ? 80.336 90.446 135.037 1.00 83.05 32 ALA J N 1
ATOM 13125 C CA . ALA J 2 32 ? 79.376 90.953 136.004 1.00 80.58 32 ALA J CA 1
ATOM 13126 C C . ALA J 2 32 ? 78.249 89.944 136.139 1.00 80.22 32 ALA J C 1
ATOM 13127 O O . ALA J 2 32 ? 77.861 89.310 135.157 1.00 86.18 32 ALA J O 1
ATOM 13129 N N . THR J 2 33 ? 77.737 89.789 137.352 1.00 74.17 33 THR J N 1
ATOM 13130 C CA . THR J 2 33 ? 76.644 88.862 137.582 1.00 74.78 33 THR J CA 1
ATOM 13131 C C . THR J 2 33 ? 75.311 89.514 137.235 1.00 76.58 33 THR J C 1
ATOM 13132 O O . THR J 2 33 ? 75.209 90.725 137.050 1.00 82.04 33 THR J O 1
ATOM 13136 N N . THR J 2 34 ? 74.274 88.683 137.143 1.00 76.26 34 THR J N 1
ATOM 13137 C CA . THR J 2 34 ? 72.951 89.191 136.802 1.00 75.48 34 THR J CA 1
ATOM 13138 C C . THR J 2 34 ? 72.420 90.125 137.881 1.00 82.18 34 THR J C 1
ATOM 13139 O O . THR J 2 34 ? 71.773 91.131 137.575 1.00 86.59 34 THR J O 1
ATOM 13143 N N . SER J 2 35 ? 72.680 89.807 139.150 1.00 80.99 35 SER J N 1
ATOM 13144 C CA . SER J 2 35 ? 72.198 90.653 140.236 1.00 77.97 35 SER J CA 1
ATOM 13145 C C . SER J 2 35 ? 72.806 92.046 140.170 1.00 80.03 35 SER J C 1
ATOM 13146 O O . SER J 2 35 ? 72.099 93.045 140.336 1.00 81.43 35 SER J O 1
ATOM 13149 N N . GLU J 2 36 ? 74.115 92.133 139.927 1.00 81.73 36 GLU J N 1
ATOM 13150 C CA . GLU J 2 36 ? 74.763 93.437 139.843 1.00 80.43 36 GLU J CA 1
ATOM 13151 C C . GLU J 2 36 ? 74.193 94.265 138.703 1.00 80.76 36 GLU J C 1
ATOM 13152 O O . GLU J 2 36 ? 73.918 95.457 138.868 1.00 83.87 36 GLU J O 1
ATOM 13158 N N . ILE J 2 37 ? 74.009 93.648 137.538 1.00 75.69 37 ILE J N 1
ATOM 13159 C CA . ILE J 2 37 ? 73.510 94.375 136.379 1.00 73.45 37 ILE J CA 1
ATOM 13160 C C . ILE J 2 37 ? 72.072 94.816 136.601 1.00 77.22 37 ILE J C 1
ATOM 13161 O O . ILE J 2 37 ? 71.692 95.936 136.248 1.00 82.17 37 ILE J O 1
ATOM 13166 N N . ILE J 2 38 ? 71.250 93.950 137.192 1.00 77.65 38 ILE J N 1
ATOM 13167 C CA . ILE J 2 38 ? 69.861 94.312 137.454 1.00 79.73 38 ILE J CA 1
ATOM 13168 C C . ILE J 2 38 ? 69.785 95.456 138.455 1.00 83.37 38 ILE J C 1
ATOM 13169 O O . ILE J 2 38 ? 68.987 96.386 138.295 1.00 91.13 38 ILE J O 1
ATOM 13174 N N . SER J 2 39 ? 70.610 95.410 139.501 1.00 81.68 39 SER J N 1
ATOM 13175 C CA . SER J 2 39 ? 70.590 96.465 140.507 1.00 83.14 39 SER J CA 1
ATOM 13176 C C . SER J 2 39 ? 71.076 97.789 139.931 1.00 87.14 39 SER J C 1
ATOM 13177 O O . SER J 2 39 ? 70.473 98.841 140.165 1.00 93.09 39 SER J O 1
ATOM 13180 N N . ALA J 2 40 ? 72.177 97.757 139.180 1.00 80.70 40 ALA J N 1
ATOM 13181 C CA . ALA J 2 40 ? 72.721 98.987 138.617 1.00 77.87 40 ALA J CA 1
ATOM 13182 C C . ALA J 2 40 ? 71.759 99.605 137.612 1.00 80.16 40 ALA J C 1
ATOM 13183 O O . ALA J 2 40 ? 71.527 100.817 137.623 1.00 84.65 40 ALA J O 1
ATOM 13185 N N . LEU J 2 41 ? 71.184 98.784 136.741 1.00 79.47 41 LEU J N 1
ATOM 13186 C CA . LEU J 2 41 ? 70.260 99.254 135.721 1.00 77.97 41 LEU J CA 1
ATOM 13187 C C . LEU J 2 41 ? 68.841 99.403 136.235 1.00 83.09 41 LEU J C 1
ATOM 13188 O O . LEU J 2 41 ? 67.910 99.481 135.429 1.00 89.19 41 LEU J O 1
ATOM 13193 N N . ARG J 2 42 ? 68.648 99.422 137.546 1.00 85.21 42 ARG J N 1
ATOM 13194 C CA . ARG J 2 42 ? 67.339 99.738 138.088 1.00 90.38 42 ARG J CA 1
ATOM 13195 C C . ARG J 2 42 ? 66.952 101.157 137.689 1.00 96.44 42 ARG J C 1
ATOM 13196 O O . ARG J 2 42 ? 67.794 102.056 137.623 1.00 97.91 42 ARG J O 1
ATOM 13204 N N . ASP J 2 43 ? 65.666 101.343 137.396 1.00 94.54 43 ASP J N 1
ATOM 13205 C CA . ASP J 2 43 ? 65.028 102.559 136.904 1.00 95.90 43 ASP J CA 1
ATOM 13206 C C . ASP J 2 43 ? 65.314 102.808 135.425 1.00 91.87 43 ASP J C 1
ATOM 13207 O O . ASP J 2 43 ? 64.812 103.787 134.880 1.00 95.60 43 ASP J O 1
ATOM 13212 N N . VAL J 2 44 ? 66.089 101.965 134.756 1.00 86.43 44 VAL J N 1
ATOM 13213 C CA . VAL J 2 44 ? 66.342 102.093 133.327 1.00 81.44 44 VAL J CA 1
ATOM 13214 C C . VAL J 2 44 ? 65.374 101.179 132.593 1.00 81.21 44 VAL J C 1
ATOM 13215 O O . VAL J 2 44 ? 65.267 99.991 132.914 1.00 87.09 44 VAL J O 1
ATOM 13219 N N . GLU J 2 45 ? 64.652 101.732 131.623 1.00 81.17 45 GLU J N 1
ATOM 13220 C CA . GLU J 2 45 ? 63.770 100.920 130.798 1.00 85.05 45 GLU J CA 1
ATOM 13221 C C . GLU J 2 45 ? 64.589 99.987 129.920 1.00 83.49 45 GLU J C 1
ATOM 13222 O O . GLU J 2 45 ? 65.426 100.435 129.133 1.00 84.64 45 GLU J O 1
ATOM 13228 N N . ILE J 2 46 ? 64.341 98.688 130.047 1.00 76.25 46 ILE J N 1
ATOM 13229 C CA . ILE J 2 46 ? 65.096 97.669 129.331 1.00 69.21 46 ILE J CA 1
ATOM 13230 C C . ILE J 2 46 ? 64.178 97.010 128.317 1.00 72.96 46 ILE J C 1
ATOM 13231 O O . ILE J 2 46 ? 63.098 96.527 128.671 1.00 75.38 46 ILE J O 1
ATOM 13236 N N . GLU J 2 47 ? 64.605 97.000 127.057 1.00 72.09 47 GLU J N 1
ATOM 13237 C CA . GLU J 2 47 ? 63.825 96.351 126.013 1.00 71.26 47 GLU J CA 1
ATOM 13238 C C . GLU J 2 47 ? 64.052 94.845 125.999 1.00 69.63 47 GLU J C 1
ATOM 13239 O O . GLU J 2 47 ? 63.103 94.079 125.809 1.00 69.68 47 GLU J O 1
ATOM 13245 N N . LEU J 2 48 ? 65.288 94.398 126.209 1.00 68.65 48 LEU J N 1
ATOM 13246 C CA . LEU J 2 48 ? 65.559 92.963 126.167 1.00 61.28 48 LEU J CA 1
ATOM 13247 C C . LEU J 2 48 ? 66.869 92.652 126.872 1.00 61.94 48 LEU J C 1
ATOM 13248 O O . LEU J 2 48 ? 67.891 93.253 126.557 1.00 65.30 48 LEU J O 1
ATOM 13253 N N . LYS J 2 49 ? 66.851 91.697 127.798 1.00 59.22 49 LYS J N 1
ATOM 13254 C CA . LYS J 2 49 ? 68.064 91.311 128.508 1.00 58.90 49 LYS J CA 1
ATOM 13255 C C . LYS J 2 49 ? 68.277 89.808 128.414 1.00 61.39 49 LYS J C 1
ATOM 13256 O O . LYS J 2 49 ? 67.354 89.026 128.661 1.00 66.34 49 LYS J O 1
ATOM 13262 N N . VAL J 2 50 ? 69.497 89.407 128.047 1.00 60.10 50 VAL J N 1
ATOM 13263 C CA . VAL J 2 50 ? 69.859 87.998 127.955 1.00 60.43 50 VAL J CA 1
ATOM 13264 C C . VAL J 2 50 ? 71.232 87.781 128.571 1.00 59.14 50 VAL J C 1
ATOM 13265 O O . VAL J 2 50 ? 72.050 88.697 128.669 1.00 61.63 50 VAL J O 1
ATOM 13269 N N . LYS J 2 51 ? 71.482 86.537 128.968 1.00 57.40 51 LYS J N 1
ATOM 13270 C CA . LYS J 2 51 ? 72.776 86.116 129.488 1.00 56.79 51 LYS J CA 1
ATOM 13271 C C . LYS J 2 51 ? 73.271 84.913 128.703 1.00 59.11 51 LYS J C 1
ATOM 13272 O O . LYS J 2 51 ? 72.528 83.950 128.516 1.00 62.06 51 LYS J O 1
ATOM 13278 N N . ALA J 2 52 ? 74.520 84.959 128.254 1.00 57.56 52 ALA J N 1
ATOM 13279 C CA . ALA J 2 52 ? 75.094 83.824 127.546 1.00 57.65 52 ALA J CA 1
ATOM 13280 C C . ALA J 2 52 ? 75.215 82.621 128.471 1.00 63.11 52 ALA J C 1
ATOM 13281 O O . ALA J 2 52 ? 75.609 82.750 129.631 1.00 71.36 52 ALA J O 1
ATOM 13283 N N . LYS J 2 53 ? 74.876 81.443 127.954 1.00 60.94 53 LYS J N 1
ATOM 13284 C CA . LYS J 2 53 ? 74.876 80.238 128.773 1.00 62.79 53 LYS J CA 1
ATOM 13285 C C . LYS J 2 53 ? 76.298 79.817 129.118 1.00 68.45 53 LYS J C 1
ATOM 13286 O O . LYS J 2 53 ? 77.138 79.640 128.234 1.00 66.47 53 LYS J O 1
ATOM 13292 N N . GLY J 2 54 ? 76.560 79.651 130.412 1.00 70.96 54 GLY J N 1
ATOM 13293 C CA . GLY J 2 54 ? 77.872 79.270 130.885 1.00 69.86 54 GLY J CA 1
ATOM 13294 C C . GLY J 2 54 ? 78.908 80.366 130.856 1.00 74.86 54 GLY J C 1
ATOM 13295 O O . GLY J 2 54 ? 80.082 80.089 131.101 1.00 81.90 54 GLY J O 1
ATOM 13296 N N . ILE J 2 55 ? 78.509 81.604 130.583 1.00 75.36 55 ILE J N 1
ATOM 13297 C CA . ILE J 2 55 ? 79.431 82.699 130.319 1.00 68.91 55 ILE J CA 1
ATOM 13298 C C . ILE J 2 55 ? 79.027 83.905 131.147 1.00 70.33 55 ILE J C 1
ATOM 13299 O O . ILE J 2 55 ? 77.836 84.166 131.341 1.00 71.11 55 ILE J O 1
ATOM 13304 N N . ALA J 2 56 ? 80.021 84.638 131.642 1.00 72.18 56 ALA J N 1
ATOM 13305 C CA . ALA J 2 56 ? 79.789 85.957 132.221 1.00 72.60 56 ALA J CA 1
ATOM 13306 C C . ALA J 2 56 ? 79.709 86.965 131.079 1.00 73.96 56 ALA J C 1
ATOM 13307 O O . ALA J 2 56 ? 80.610 87.771 130.846 1.00 81.30 56 ALA J O 1
ATOM 13309 N N . ARG J 2 57 ? 78.612 86.891 130.330 1.00 68.91 57 ARG J N 1
ATOM 13310 C CA . ARG J 2 57 ? 78.325 87.882 129.303 1.00 64.89 57 ARG J CA 1
ATOM 13311 C C . ARG J 2 57 ? 76.830 88.136 129.288 1.00 63.61 57 ARG J C 1
ATOM 13312 O O . ARG J 2 57 ? 76.039 87.192 129.310 1.00 65.99 57 ARG J O 1
ATOM 13320 N N . HIS J 2 58 ? 76.454 89.407 129.259 1.00 60.57 58 HIS J N 1
ATOM 13321 C CA . HIS J 2 58 ? 75.066 89.829 129.220 1.00 55.46 58 HIS J CA 1
ATOM 13322 C C . HIS J 2 58 ? 74.877 90.813 128.081 1.00 60.38 58 HIS J C 1
ATOM 13323 O O . HIS J 2 58 ? 75.750 91.641 127.813 1.00 64.57 58 HIS J O 1
ATOM 13330 N N . LEU J 2 59 ? 73.743 90.710 127.406 1.00 62.19 59 LEU J N 1
ATOM 13331 C CA . LEU J 2 59 ? 73.333 91.679 126.400 1.00 58.09 59 LEU J CA 1
ATOM 13332 C C . LEU J 2 59 ? 72.083 92.376 126.911 1.00 57.87 59 LEU J C 1
ATOM 13333 O O . LEU J 2 59 ? 71.068 91.720 127.162 1.00 60.95 59 LEU J O 1
ATOM 13338 N N . ILE J 2 60 ? 72.157 93.694 127.069 1.00 59.21 60 ILE J N 1
ATOM 13339 C CA . ILE J 2 60 ? 71.028 94.491 127.533 1.00 58.23 60 ILE J CA 1
ATOM 13340 C C . ILE J 2 60 ? 70.711 95.528 126.472 1.00 61.19 60 ILE J C 1
ATOM 13341 O O . ILE J 2 60 ? 71.529 96.406 126.193 1.00 64.96 60 ILE J O 1
ATOM 13346 N N . VAL J 2 61 ? 69.526 95.442 125.895 1.00 63.34 61 VAL J N 1
ATOM 13347 C CA . VAL J 2 61 ? 69.040 96.422 124.940 1.00 63.74 61 VAL J CA 1
ATOM 13348 C C . VAL J 2 61 ? 68.065 97.324 125.675 1.00 64.51 61 VAL J C 1
ATOM 13349 O O . VAL J 2 61 ? 67.022 96.857 126.152 1.00 68.55 61 VAL J O 1
ATOM 13353 N N . VAL J 2 62 ? 68.415 98.604 125.773 1.00 66.34 62 VAL J N 1
ATOM 13354 C CA . VAL J 2 62 ? 67.602 99.599 126.451 1.00 67.96 62 VAL J CA 1
ATOM 13355 C C . VAL J 2 62 ? 67.103 100.607 125.421 1.00 66.94 62 VAL J C 1
ATOM 13356 O O . VAL J 2 62 ? 67.712 100.818 124.376 1.00 68.99 62 VAL J O 1
ATOM 13360 N N . LYS J 2 63 ? 65.971 101.227 125.724 1.00 69.02 63 LYS J N 1
ATOM 13361 C CA . LYS J 2 63 ? 65.380 102.210 124.832 1.00 66.98 63 LYS J CA 1
ATOM 13362 C C . LYS J 2 63 ? 66.130 103.528 124.928 1.00 73.65 63 LYS J C 1
ATOM 13363 O O . LYS J 2 63 ? 66.607 103.911 125.997 1.00 79.86 63 LYS J O 1
ATOM 13369 N N . GLN J 2 64 ? 66.237 104.222 123.798 1.00 74.01 64 GLN J N 1
ATOM 13370 C CA . GLN J 2 64 ? 66.851 105.549 123.788 1.00 77.51 64 GLN J CA 1
ATOM 13371 C C . GLN J 2 64 ? 65.789 106.621 124.032 1.00 81.51 64 GLN J C 1
ATOM 13372 O O . GLN J 2 64 ? 65.264 107.241 123.114 1.00 86.65 64 GLN J O 1
ATOM 13378 N N . ASN J 2 65 ? 65.455 106.808 125.300 1.00 81.19 65 ASN J N 1
ATOM 13379 C CA . ASN J 2 65 ? 64.652 107.945 125.713 1.00 78.59 65 ASN J CA 1
ATOM 13380 C C . ASN J 2 65 ? 65.556 109.036 126.263 1.00 84.19 65 ASN J C 1
ATOM 13381 O O . ASN J 2 65 ? 66.754 108.838 126.467 1.00 81.04 65 ASN J O 1
ATOM 13386 N N . ASP J 2 66 ? 64.963 110.205 126.497 1.00 87.27 66 ASP J N 1
ATOM 13387 C CA . ASP J 2 66 ? 65.672 111.232 127.246 1.00 81.19 66 ASP J CA 1
ATOM 13388 C C . ASP J 2 66 ? 65.888 110.808 128.689 1.00 80.56 66 ASP J C 1
ATOM 13389 O O . ASP J 2 66 ? 66.977 111.009 129.235 1.00 84.95 66 ASP J O 1
ATOM 13394 N N . ALA J 2 67 ? 64.873 110.208 129.314 1.00 79.42 67 ALA J N 1
ATOM 13395 C CA . ALA J 2 67 ? 65.013 109.750 130.691 1.00 74.93 67 ALA J CA 1
ATOM 13396 C C . ALA J 2 67 ? 66.050 108.643 130.805 1.00 76.21 67 ALA J C 1
ATOM 13397 O O . ALA J 2 67 ? 66.867 108.644 131.732 1.00 80.89 67 ALA J O 1
ATOM 13399 N N . ASN J 2 68 ? 66.031 107.688 129.876 1.00 75.76 68 ASN J N 1
ATOM 13400 C CA . ASN J 2 68 ? 66.991 106.592 129.924 1.00 74.19 68 ASN J CA 1
ATOM 13401 C C . ASN J 2 68 ? 68.414 107.099 129.769 1.00 73.99 68 ASN J C 1
ATOM 13402 O O . ASN J 2 68 ? 69.316 106.672 130.496 1.00 75.45 68 ASN J O 1
ATOM 13407 N N . LEU J 2 69 ? 68.638 108.007 128.823 1.00 76.71 69 LEU J N 1
ATOM 13408 C CA . LEU J 2 69 ? 69.982 108.521 128.605 1.00 73.70 69 LEU J CA 1
ATOM 13409 C C . LEU J 2 69 ? 70.423 109.428 129.741 1.00 77.49 69 LEU J C 1
ATOM 13410 O O . LEU J 2 69 ? 71.618 109.504 130.043 1.00 81.38 69 LEU J O 1
ATOM 13415 N N . GLN J 2 70 ? 69.482 110.122 130.377 1.00 76.65 70 GLN J N 1
ATOM 13416 C CA . GLN J 2 70 ? 69.813 110.894 131.566 1.00 75.39 70 GLN J CA 1
ATOM 13417 C C . GLN J 2 70 ? 70.250 109.980 132.702 1.00 78.11 70 GLN J C 1
ATOM 13418 O O . GLN J 2 70 ? 71.244 110.250 133.383 1.00 80.45 70 GLN J O 1
ATOM 13424 N N . LYS J 2 71 ? 69.519 108.884 132.916 1.00 81.26 71 LYS J N 1
ATOM 13425 C CA . LYS J 2 71 ? 69.875 107.954 133.984 1.00 80.60 71 LYS J CA 1
ATOM 13426 C C . LYS J 2 71 ? 71.199 107.260 133.700 1.00 77.74 71 LYS J C 1
ATOM 13427 O O . LYS J 2 71 ? 72.005 107.056 134.612 1.00 80.09 71 LYS J O 1
ATOM 13433 N N . LEU J 2 72 ? 71.439 106.886 132.443 1.00 72.66 72 LEU J N 1
ATOM 13434 C CA . LEU J 2 72 ? 72.686 106.224 132.089 1.00 68.97 72 LEU J CA 1
ATOM 13435 C C . LEU J 2 72 ? 73.891 107.126 132.294 1.00 74.30 72 LEU J C 1
ATOM 13436 O O . LEU J 2 72 ? 75.013 106.627 132.411 1.00 80.48 72 LEU J O 1
ATOM 13441 N N . GLY J 2 73 ? 73.689 108.436 132.332 1.00 78.35 73 GLY J N 1
ATOM 13442 C CA . GLY J 2 73 ? 74.775 109.349 132.591 1.00 80.62 73 GLY J CA 1
ATOM 13443 C C . GLY J 2 73 ? 75.156 109.496 134.040 1.00 85.59 73 GLY J C 1
ATOM 13444 O O . GLY J 2 73 ? 76.138 110.175 134.345 1.00 90.15 73 GLY J O 1
ATOM 13445 N N . GLU J 2 74 ? 74.414 108.871 134.951 1.00 83.23 74 GLU J N 1
ATOM 13446 C CA . GLU J 2 74 ? 74.677 108.992 136.374 1.00 82.96 74 GLU J CA 1
ATOM 13447 C C . GLU J 2 74 ? 75.065 107.682 137.038 1.00 85.56 74 GLU J C 1
ATOM 13448 O O . GLU J 2 74 ? 75.415 107.692 138.222 1.00 88.70 74 GLU J O 1
ATOM 13454 N N . ILE J 2 75 ? 75.019 106.562 136.326 1.00 82.90 75 ILE J N 1
ATOM 13455 C CA . ILE J 2 75 ? 75.281 105.264 136.926 1.00 82.30 75 ILE J CA 1
ATOM 13456 C C . ILE J 2 75 ? 76.532 104.669 136.300 1.00 86.90 75 ILE J C 1
ATOM 13457 O O . ILE J 2 75 ? 76.933 105.017 135.189 1.00 88.33 75 ILE J O 1
ATOM 13462 N N . ASP J 2 76 ? 77.154 103.762 137.042 1.00 87.36 76 ASP J N 1
ATOM 13463 C CA . ASP J 2 76 ? 78.299 103.000 136.569 1.00 86.39 76 ASP J CA 1
ATOM 13464 C C . ASP J 2 76 ? 77.854 101.566 136.334 1.00 90.11 76 ASP J C 1
ATOM 13465 O O . ASP J 2 76 ? 77.333 100.919 137.247 1.00 91.86 76 ASP J O 1
ATOM 13470 N N . ILE J 2 77 ? 78.048 101.079 135.118 1.00 87.85 77 ILE J N 1
ATOM 13471 C CA . ILE J 2 77 ? 77.691 99.698 134.797 1.00 83.81 77 ILE J CA 1
ATOM 13472 C C . ILE J 2 77 ? 78.784 98.775 135.327 1.00 85.02 77 ILE J C 1
ATOM 13473 O O . ILE J 2 77 ? 79.968 99.001 135.037 1.00 85.97 77 ILE J O 1
ATOM 13478 N N . PRO J 2 78 ? 78.440 97.755 136.106 1.00 80.37 78 PRO J N 1
ATOM 13479 C CA . PRO J 2 78 ? 79.466 96.863 136.648 1.00 79.69 78 PRO J CA 1
ATOM 13480 C C . PRO J 2 78 ? 80.133 96.047 135.555 1.00 83.07 78 PRO J C 1
ATOM 13481 O O . PRO J 2 78 ? 79.570 95.823 134.483 1.00 87.87 78 PRO J O 1
ATOM 13485 N N . GLY J 2 79 ? 81.352 95.607 135.837 1.00 79.05 79 GLY J N 1
ATOM 13486 C CA . GLY J 2 79 ? 82.096 94.832 134.872 1.00 77.72 79 GLY J CA 1
ATOM 13487 C C . GLY J 2 79 ? 82.608 95.700 133.737 1.00 79.18 79 GLY J C 1
ATOM 13488 O O . GLY J 2 79 ? 82.686 96.922 133.830 1.00 86.70 79 GLY J O 1
ATOM 13489 N N . ARG J 2 80 ? 82.966 95.033 132.646 1.00 77.47 80 ARG J N 1
ATOM 13490 C CA . ARG J 2 80 ? 83.433 95.713 131.445 1.00 78.32 80 ARG J CA 1
ATOM 13491 C C . ARG J 2 80 ? 82.281 95.819 130.459 1.00 74.91 80 ARG J C 1
ATOM 13492 O O . ARG J 2 80 ? 81.782 94.803 129.971 1.00 77.50 80 ARG J O 1
ATOM 13500 N N . SER J 2 81 ? 81.863 97.043 130.165 1.00 72.77 81 SER J N 1
ATOM 13501 C CA . SER J 2 81 ? 80.696 97.293 129.337 1.00 70.25 81 SER J CA 1
ATOM 13502 C C . SER J 2 81 ? 81.103 97.986 128.048 1.00 70.75 81 SER J C 1
ATOM 13503 O O . SER J 2 81 ? 81.922 98.907 128.060 1.00 77.99 81 SER J O 1
ATOM 13506 N N . CYS J 2 82 ? 80.533 97.533 126.938 1.00 71.01 82 CYS J N 1
ATOM 13507 C CA . CYS J 2 82 ? 80.681 98.188 125.647 1.00 73.05 82 CYS J CA 1
ATOM 13508 C C . CYS J 2 82 ? 79.302 98.577 125.143 1.00 72.30 82 CYS J C 1
ATOM 13509 O O . CYS J 2 82 ? 78.407 97.734 125.069 1.00 72.98 82 CYS J O 1
ATOM 13512 N N . SER J 2 83 ? 79.126 99.845 124.802 1.00 74.16 83 SER J N 1
ATOM 13513 C CA . SER J 2 83 ? 77.839 100.333 124.337 1.00 65.99 83 SER J CA 1
ATOM 13514 C C . SER J 2 83 ? 77.854 100.513 122.827 1.00 65.86 83 SER J C 1
ATOM 13515 O O . SER J 2 83 ? 78.891 100.795 122.225 1.00 70.04 83 SER J O 1
ATOM 13518 N N . THR J 2 84 ? 76.695 100.327 122.223 1.00 64.24 84 THR J N 1
ATOM 13519 C CA . THR J 2 84 ? 76.548 100.436 120.781 1.00 62.28 84 THR J CA 1
ATOM 13520 C C . THR J 2 84 ? 75.133 100.884 120.454 1.00 59.45 84 THR J C 1
ATOM 13521 O O . THR J 2 84 ? 74.175 100.200 120.821 1.00 62.65 84 THR J O 1
ATOM 13525 N N . PRO J 2 85 ? 74.945 102.024 119.802 1.00 54.30 85 PRO J N 1
ATOM 13526 C CA . PRO J 2 85 ? 73.609 102.353 119.298 1.00 51.42 85 PRO J CA 1
ATOM 13527 C C . PRO J 2 85 ? 73.171 101.311 118.282 1.00 54.73 85 PRO J C 1
ATOM 13528 O O . PRO J 2 85 ? 73.935 100.924 117.399 1.00 59.05 85 PRO J O 1
ATOM 13532 N N . VAL J 2 86 ? 71.940 100.837 118.423 1.00 55.93 86 VAL J N 1
ATOM 13533 C CA . VAL J 2 86 ? 71.413 99.810 117.539 1.00 51.82 86 VAL J CA 1
ATOM 13534 C C . VAL J 2 86 ? 70.030 100.223 117.076 1.00 54.99 86 VAL J C 1
ATOM 13535 O O . VAL J 2 86 ? 69.313 100.961 117.756 1.00 63.82 86 VAL J O 1
ATOM 13539 N N . GLU J 2 87 ? 69.661 99.728 115.908 1.00 56.06 87 GLU J N 1
ATOM 13540 C CA . GLU J 2 87 ? 68.362 99.967 115.310 1.00 61.55 87 GLU J CA 1
ATOM 13541 C C . GLU J 2 87 ? 67.674 98.628 115.099 1.00 60.60 87 GLU J C 1
ATOM 13542 O O . GLU J 2 87 ? 68.317 97.646 114.730 1.00 61.98 87 GLU J O 1
ATOM 13548 N N . ASP J 2 88 ? 66.377 98.579 115.366 1.00 61.99 88 ASP J N 1
ATOM 13549 C CA . ASP J 2 88 ? 65.614 97.371 115.089 1.00 58.38 88 ASP J CA 1
ATOM 13550 C C . ASP J 2 88 ? 65.631 97.085 113.596 1.00 60.14 88 ASP J C 1
ATOM 13551 O O . ASP J 2 88 ? 65.240 97.933 112.791 1.00 64.11 88 ASP J O 1
ATOM 13556 N N . LEU J 2 89 ? 66.091 95.889 113.225 1.00 58.24 89 LEU J N 1
ATOM 13557 C CA . LEU J 2 89 ? 66.202 95.539 111.815 1.00 56.59 89 LEU J CA 1
ATOM 13558 C C . LEU J 2 89 ? 64.846 95.470 111.129 1.00 60.43 89 LEU J C 1
ATOM 13559 O O . LEU J 2 89 ? 64.774 95.641 109.909 1.00 63.02 89 LEU J O 1
ATOM 13564 N N . ASP J 2 90 ? 63.772 95.233 111.880 1.00 61.93 90 ASP J N 1
ATOM 13565 C CA . ASP J 2 90 ? 62.435 95.306 111.302 1.00 64.11 90 ASP J CA 1
ATOM 13566 C C . ASP J 2 90 ? 62.145 96.699 110.764 1.00 66.73 90 ASP J C 1
ATOM 13567 O O . ASP J 2 90 ? 61.624 96.851 109.655 1.00 74.30 90 ASP J O 1
ATOM 13572 N N . ASN J 2 91 ? 62.483 97.732 111.535 1.00 64.50 91 ASN J N 1
ATOM 13573 C CA . ASN J 2 91 ? 62.243 99.101 111.097 1.00 64.82 91 ASN J CA 1
ATOM 13574 C C . ASN J 2 91 ? 63.133 99.472 109.918 1.00 72.28 91 ASN J C 1
ATOM 13575 O O . ASN J 2 91 ? 62.695 100.171 108.997 1.00 79.38 91 ASN J O 1
ATOM 13580 N N . LEU J 2 92 ? 64.385 99.014 109.928 1.00 68.92 92 LEU J N 1
ATOM 13581 C CA . LEU J 2 92 ? 65.265 99.265 108.794 1.00 66.95 92 LEU J CA 1
ATOM 13582 C C . LEU J 2 92 ? 64.722 98.622 107.527 1.00 70.00 92 LEU J C 1
ATOM 13583 O O . LEU J 2 92 ? 64.723 99.243 106.461 1.00 78.90 92 LEU J O 1
ATOM 13588 N N . MET J 2 93 ? 64.257 97.376 107.621 1.00 66.56 93 MET J N 1
ATOM 13589 C CA . MET J 2 93 ? 63.662 96.732 106.458 1.00 64.45 93 MET J CA 1
ATOM 13590 C C . MET J 2 93 ? 62.393 97.442 106.022 1.00 67.62 93 MET J C 1
ATOM 13591 O O . MET J 2 93 ? 62.104 97.512 104.825 1.00 74.20 93 MET J O 1
ATOM 13596 N N . GLU J 2 94 ? 61.627 97.971 106.974 1.00 69.69 94 GLU J N 1
ATOM 13597 C CA . GLU J 2 94 ? 60.430 98.726 106.629 1.00 71.90 94 GLU J CA 1
ATOM 13598 C C . GLU J 2 94 ? 60.777 99.996 105.866 1.00 77.40 94 GLU J C 1
ATOM 13599 O O . GLU J 2 94 ? 60.015 100.433 104.998 1.00 81.27 94 GLU J O 1
ATOM 13605 N N . ASP J 2 95 ? 61.920 100.606 106.182 1.00 77.49 95 ASP J N 1
ATOM 13606 C CA . ASP J 2 95 ? 62.335 101.810 105.466 1.00 79.67 95 ASP J CA 1
ATOM 13607 C C . ASP J 2 95 ? 62.548 101.540 103.985 1.00 78.44 95 ASP J C 1
ATOM 13608 O O . ASP J 2 95 ? 62.188 102.366 103.140 1.00 85.31 95 ASP J O 1
ATOM 13613 N N . ILE J 2 96 ? 63.141 100.402 103.648 1.00 72.13 96 ILE J N 1
ATOM 13614 C CA . ILE J 2 96 ? 63.468 100.085 102.270 1.00 69.59 96 ILE J CA 1
ATOM 13615 C C . ILE J 2 96 ? 62.381 99.231 101.614 1.00 73.56 96 ILE J C 1
ATOM 13616 O O . ILE J 2 96 ? 62.621 98.611 100.584 1.00 76.57 96 ILE J O 1
ATOM 13621 N N . GLY J 2 97 ? 61.187 99.195 102.198 1.00 71.51 97 GLY J N 1
ATOM 13622 C CA . GLY J 2 97 ? 60.036 98.613 101.544 1.00 73.52 97 GLY J CA 1
ATOM 13623 C C . GLY J 2 97 ? 59.839 97.129 101.729 1.00 74.92 97 GLY J C 1
ATOM 13624 O O . GLY J 2 97 ? 59.135 96.513 100.924 1.00 79.40 97 GLY J O 1
ATOM 13625 N N . ILE J 2 98 ? 60.429 96.532 102.757 1.00 73.77 98 ILE J N 1
ATOM 13626 C CA . ILE J 2 98 ? 60.304 95.104 103.019 1.00 69.91 98 ILE J CA 1
ATOM 13627 C C . ILE J 2 98 ? 59.615 94.931 104.363 1.00 71.13 98 ILE J C 1
ATOM 13628 O O . ILE J 2 98 ? 60.102 95.430 105.382 1.00 78.25 98 ILE J O 1
ATOM 13633 N N . SER J 2 99 ? 58.494 94.220 104.368 1.00 69.45 99 SER J N 1
ATOM 13634 C CA . SER J 2 99 ? 57.681 94.041 105.567 1.00 66.75 99 SER J CA 1
ATOM 13635 C C . SER J 2 99 ? 57.994 92.684 106.179 1.00 67.97 99 SER J C 1
ATOM 13636 O O . SER J 2 99 ? 57.453 91.661 105.759 1.00 73.33 99 SER J O 1
ATOM 13639 N N . TRP J 2 100 ? 58.859 92.677 107.169 1.00 68.85 100 TRP J N 1
ATOM 13640 C CA . TRP J 2 100 ? 59.130 91.451 107.893 1.00 67.84 100 TRP J CA 1
ATOM 13641 C C . TRP J 2 100 ? 58.015 91.173 108.896 1.00 67.39 100 TRP J C 1
ATOM 13642 O O . TRP J 2 100 ? 57.378 92.101 109.398 1.00 69.02 100 TRP J O 1
ATOM 13653 N N . PRO J 2 101 ? 57.753 89.907 109.200 1.00 68.51 101 PRO J N 1
ATOM 13654 C CA . PRO J 2 101 ? 56.844 89.595 110.303 1.00 67.43 101 PRO J CA 1
ATOM 13655 C C . PRO J 2 101 ? 57.489 89.965 111.626 1.00 74.59 101 PRO J C 1
ATOM 13656 O O . PRO J 2 101 ? 58.710 90.075 111.746 1.00 79.79 101 PRO J O 1
ATOM 13660 N N . ARG J 2 102 ? 56.657 90.157 112.636 1.00 71.06 102 ARG J N 1
ATOM 13661 C CA . ARG J 2 102 ? 57.198 90.635 113.898 1.00 71.08 102 ARG J CA 1
ATOM 13662 C C . ARG J 2 102 ? 56.855 89.676 115.028 1.00 75.20 102 ARG J C 1
ATOM 13663 O O . ARG J 2 102 ? 56.321 90.087 116.061 1.00 78.05 102 ARG J O 1
ATOM 13671 N N . ASN J 2 103 ? 57.145 88.393 114.823 1.00 75.22 103 ASN J N 1
ATOM 13672 C CA . ASN J 2 103 ? 56.896 87.379 115.838 1.00 75.20 103 ASN J CA 1
ATOM 13673 C C . ASN J 2 103 ? 57.762 87.622 117.065 1.00 76.67 103 ASN J C 1
ATOM 13674 O O . ASN J 2 103 ? 58.990 87.672 116.966 1.00 77.16 103 ASN J O 1
ATOM 13679 N N . GLU J 2 104 ? 57.119 87.747 118.221 1.00 77.32 104 GLU J N 1
ATOM 13680 C CA . GLU J 2 104 ? 57.825 88.072 119.452 1.00 77.42 104 GLU J CA 1
ATOM 13681 C C . GLU J 2 104 ? 58.761 86.942 119.856 1.00 76.84 104 GLU J C 1
ATOM 13682 O O . GLU J 2 104 ? 58.376 85.771 119.858 1.00 77.54 104 GLU J O 1
ATOM 13688 N N . LEU J 2 105 ? 59.989 87.300 120.210 1.00 68.38 105 LEU J N 1
ATOM 13689 C CA . LEU J 2 105 ? 60.958 86.325 120.685 1.00 65.73 105 LEU J CA 1
ATOM 13690 C C . LEU J 2 105 ? 60.494 85.697 121.995 1.00 71.05 105 LEU J C 1
ATOM 13691 O O . LEU J 2 105 ? 59.991 86.382 122.887 1.00 74.91 105 LEU J O 1
ATOM 13696 N N . THR J 2 106 ? 60.658 84.385 122.104 1.00 71.56 106 THR J N 1
ATOM 13697 C CA . THR J 2 106 ? 60.336 83.633 123.307 1.00 70.37 106 THR J CA 1
ATOM 13698 C C . THR J 2 106 ? 61.625 83.184 123.982 1.00 70.49 106 THR J C 1
ATOM 13699 O O . THR J 2 106 ? 62.728 83.526 123.554 1.00 72.37 106 THR J O 1
ATOM 13703 N N . ASN J 2 107 ? 61.486 82.404 125.050 1.00 67.03 107 ASN J N 1
ATOM 13704 C CA . ASN J 2 107 ? 62.640 81.852 125.757 1.00 70.18 107 ASN J CA 1
ATOM 13705 C C . ASN J 2 107 ? 62.540 80.334 125.719 1.00 74.92 107 ASN J C 1
ATOM 13706 O O . A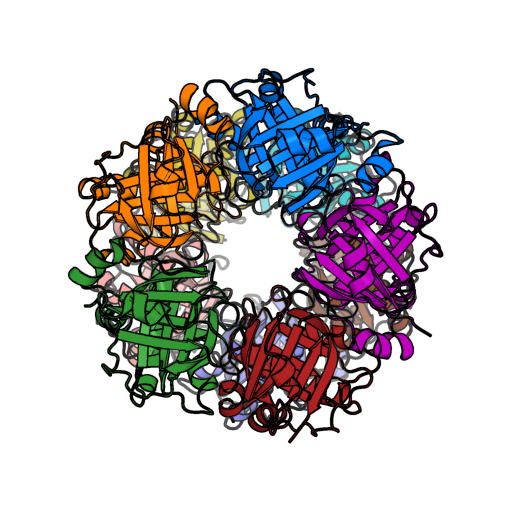SN J 2 107 ? 62.100 79.705 126.681 1.00 81.35 107 ASN J O 1
ATOM 13711 N N . VAL J 2 108 ? 62.966 79.740 124.606 1.00 71.91 108 VAL J N 1
ATOM 13712 C CA . VAL J 2 108 ? 62.984 78.287 124.491 1.00 72.66 108 VAL J CA 1
ATOM 13713 C C . VAL J 2 108 ? 64.340 77.825 123.980 1.00 74.63 108 VAL J C 1
ATOM 13714 O O . VAL J 2 108 ? 65.029 77.040 124.638 1.00 83.94 108 VAL J O 1
ATOM 13718 N N . ASN J 2 109 ? 64.733 78.310 122.811 1.00 64.48 109 ASN J N 1
ATOM 13719 C CA . ASN J 2 109 ? 66.020 77.975 122.217 1.00 65.90 109 ASN J CA 1
ATOM 13720 C C . ASN J 2 109 ? 66.708 79.240 121.732 1.00 65.07 109 ASN J C 1
ATOM 13721 O O . ASN J 2 109 ? 67.166 79.323 120.594 1.00 66.53 109 ASN J O 1
ATOM 13726 N N . VAL J 2 110 ? 66.773 80.252 122.593 1.00 67.38 110 VAL J N 1
ATOM 13727 C CA . VAL J 2 110 ? 67.253 81.569 122.191 1.00 61.18 110 VAL J CA 1
ATOM 13728 C C . VAL J 2 110 ? 68.695 81.463 121.716 1.00 57.55 110 VAL J C 1
ATOM 13729 O O . VAL J 2 110 ? 69.588 81.081 122.476 1.00 55.79 110 VAL J O 1
ATOM 13733 N N . THR J 2 111 ? 68.926 81.802 120.452 1.00 55.57 111 THR J N 1
ATOM 13734 C CA . THR J 2 111 ? 70.223 81.658 119.812 1.00 52.31 111 THR J CA 1
ATOM 13735 C C . THR J 2 111 ? 70.596 82.993 119.194 1.00 53.97 111 THR J C 1
ATOM 13736 O O . THR J 2 111 ? 69.803 83.572 118.448 1.00 61.31 111 THR J O 1
ATOM 13740 N N . LEU J 2 112 ? 71.794 83.475 119.496 1.00 53.10 112 LEU J N 1
ATOM 13741 C CA . LEU J 2 112 ? 72.277 84.755 119.004 1.00 54.02 112 LEU J CA 1
ATOM 13742 C C . LEU J 2 112 ? 73.273 84.507 117.880 1.00 55.55 112 LEU J C 1
ATOM 13743 O O . LEU J 2 112 ? 74.325 83.900 118.097 1.00 61.59 112 LEU J O 1
ATOM 13748 N N . PHE J 2 113 ? 72.933 84.973 116.685 1.00 52.51 113 PHE J N 1
ATOM 13749 C CA . PHE J 2 113 ? 73.845 85.005 115.554 1.00 52.24 113 PHE J CA 1
ATOM 13750 C C . PHE J 2 113 ? 74.414 86.412 115.439 1.00 54.89 113 PHE J C 1
ATOM 13751 O O . PHE J 2 113 ? 73.662 87.378 115.297 1.00 59.89 113 PHE J O 1
ATOM 13759 N N . GLU J 2 114 ? 75.729 86.531 115.511 1.00 53.70 114 GLU J N 1
ATOM 13760 C CA . GLU J 2 114 ? 76.406 87.804 115.334 1.00 53.48 114 GLU J CA 1
ATOM 13761 C C . GLU J 2 114 ? 77.115 87.775 113.993 1.00 52.59 114 GLU J C 1
ATOM 13762 O O . GLU J 2 114 ? 78.006 86.948 113.783 1.00 60.16 114 GLU J O 1
ATOM 13768 N N . ARG J 2 115 ? 76.720 88.667 113.090 1.00 49.56 115 ARG J N 1
ATOM 13769 C CA . ARG J 2 115 ? 77.247 88.663 111.733 1.00 49.49 115 ARG J CA 1
ATOM 13770 C C . ARG J 2 115 ? 77.881 90.003 111.401 1.00 53.32 115 ARG J C 1
ATOM 13771 O O . ARG J 2 115 ? 77.280 91.055 111.629 1.00 57.83 115 ARG J O 1
ATOM 13779 N N . THR J 2 116 ? 79.090 89.953 110.855 1.00 53.95 116 THR J N 1
ATOM 13780 C CA . THR J 2 116 ? 79.794 91.123 110.353 1.00 52.87 116 THR J CA 1
ATOM 13781 C C . THR J 2 116 ? 80.041 90.948 108.863 1.00 58.10 116 THR J C 1
ATOM 13782 O O . THR J 2 116 ? 80.511 89.891 108.431 1.00 65.42 116 THR J O 1
ATOM 13786 N N . LEU J 2 117 ? 79.731 91.978 108.085 1.00 58.29 117 LEU J N 1
ATOM 13787 C CA . LEU J 2 117 ? 79.887 91.941 106.640 1.00 57.96 117 LEU J CA 1
ATOM 13788 C C . LEU J 2 117 ? 81.177 92.628 106.216 1.00 59.84 117 LEU J C 1
ATOM 13789 O O . LEU J 2 117 ? 81.649 93.562 106.864 1.00 65.77 117 LEU J O 1
ATOM 13794 N N . ASP J 2 118 ? 81.743 92.154 105.115 1.00 63.33 118 ASP J N 1
ATOM 13795 C CA . ASP J 2 118 ? 82.938 92.737 104.517 1.00 66.78 118 ASP J CA 1
ATOM 13796 C C . ASP J 2 118 ? 82.537 93.347 103.179 1.00 68.71 118 ASP J C 1
ATOM 13797 O O . ASP J 2 118 ? 82.209 92.622 102.235 1.00 70.23 118 ASP J O 1
ATOM 13802 N N . LEU J 2 119 ? 82.567 94.677 103.099 1.00 64.80 119 LEU J N 1
ATOM 13803 C CA . LEU J 2 119 ? 82.078 95.412 101.940 1.00 63.89 119 LEU J CA 1
ATOM 13804 C C . LEU J 2 119 ? 83.202 95.983 101.084 1.00 66.99 119 LEU J C 1
ATOM 13805 O O . LEU J 2 119 ? 83.032 97.039 100.472 1.00 68.48 119 LEU J O 1
ATOM 13810 N N . LYS J 2 120 ? 84.343 95.309 101.025 1.00 68.59 120 LYS J N 1
ATOM 13811 C CA . LYS J 2 120 ? 85.458 95.797 100.228 1.00 68.53 120 LYS J CA 1
ATOM 13812 C C . LYS J 2 120 ? 85.075 95.886 98.755 1.00 70.86 120 LYS J C 1
ATOM 13813 O O . LYS J 2 120 ? 84.462 94.968 98.205 1.00 70.78 120 LYS J O 1
ATOM 13819 N N . ASP J 2 121 ? 85.435 97.006 98.126 1.00 72.00 121 ASP J N 1
ATOM 13820 C CA . ASP J 2 121 ? 85.197 97.255 96.702 1.00 68.85 121 ASP J CA 1
ATOM 13821 C C . ASP J 2 121 ? 83.714 97.280 96.354 1.00 69.14 121 ASP J C 1
ATOM 13822 O O . ASP J 2 121 ? 83.321 96.892 95.255 1.00 75.26 121 ASP J O 1
ATOM 13827 N N . LYS J 2 122 ? 82.877 97.744 97.270 1.00 66.00 122 LYS J N 1
ATOM 13828 C CA . LYS J 2 122 ? 81.452 97.877 97.024 1.00 56.85 122 LYS J CA 1
ATOM 13829 C C . LYS J 2 122 ? 81.058 99.342 97.089 1.00 57.09 122 LYS J C 1
ATOM 13830 O O . LYS J 2 122 ? 81.674 100.134 97.802 1.00 64.99 122 LYS J O 1
ATOM 13836 N N . THR J 2 123 ? 80.036 99.700 96.327 1.00 53.49 123 THR J N 1
ATOM 13837 C CA . THR J 2 123 ? 79.449 101.022 96.432 1.00 50.07 123 THR J CA 1
ATOM 13838 C C . THR J 2 123 ? 78.290 100.990 97.421 1.00 51.87 123 THR J C 1
ATOM 13839 O O . THR J 2 123 ? 77.893 99.937 97.917 1.00 58.83 123 THR J O 1
ATOM 13843 N N . MET J 2 124 ? 77.751 102.168 97.722 1.00 50.67 124 MET J N 1
ATOM 13844 C CA . MET J 2 124 ? 76.586 102.231 98.594 1.00 52.12 124 MET J CA 1
ATOM 13845 C C . MET J 2 124 ? 75.386 101.561 97.939 1.00 55.03 124 MET J C 1
ATOM 13846 O O . MET J 2 124 ? 74.585 100.899 98.609 1.00 61.47 124 MET J O 1
ATOM 13851 N N . GLU J 2 125 ? 75.253 101.723 96.622 1.00 55.34 125 GLU J N 1
ATOM 13852 C CA . GLU J 2 125 ? 74.141 101.124 95.895 1.00 51.99 125 GLU J CA 1
ATOM 13853 C C . GLU J 2 125 ? 74.192 99.606 95.949 1.00 52.32 125 GLU J C 1
ATOM 13854 O O . GLU J 2 125 ? 73.159 98.953 96.116 1.00 57.57 125 GLU J O 1
ATOM 13860 N N . GLN J 2 126 ? 75.382 99.025 95.794 1.00 50.34 126 GLN J N 1
ATOM 13861 C CA . GLN J 2 126 ? 75.513 97.577 95.893 1.00 51.90 126 GLN J CA 1
ATOM 13862 C C . GLN J 2 126 ? 75.154 97.087 97.287 1.00 54.89 126 GLN J C 1
ATOM 13863 O O . GLN J 2 126 ? 74.472 96.069 97.441 1.00 58.73 126 GLN J O 1
ATOM 13869 N N . PHE J 2 127 ? 75.598 97.810 98.314 1.00 55.87 127 PHE J N 1
ATOM 13870 C CA . PHE J 2 127 ? 75.268 97.461 99.689 1.00 51.40 127 PHE J CA 1
ATOM 13871 C C . PHE J 2 127 ? 73.759 97.457 99.900 1.00 53.69 127 PHE J C 1
ATOM 13872 O O . PHE J 2 127 ? 73.200 96.515 100.475 1.00 59.37 127 PHE J O 1
ATOM 13880 N N . TRP J 2 128 ? 73.075 98.483 99.396 1.00 52.27 128 TRP J N 1
ATOM 13881 C CA . TRP J 2 128 ? 71.633 98.560 99.597 1.00 55.68 128 TRP J CA 1
ATOM 13882 C C . TRP J 2 128 ? 70.887 97.510 98.784 1.00 57.06 128 TRP J C 1
ATOM 13883 O O . TRP J 2 128 ? 69.900 96.941 99.261 1.00 58.14 128 TRP J O 1
ATOM 13894 N N . SER J 2 129 ? 71.336 97.234 97.561 1.00 55.08 129 SER J N 1
ATOM 13895 C CA . SER J 2 129 ? 70.664 96.222 96.757 1.00 52.00 129 SER J CA 1
ATOM 13896 C C . SER J 2 129 ? 70.840 94.835 97.362 1.00 52.74 129 SER J C 1
ATOM 13897 O O . SER J 2 129 ? 69.911 94.023 97.342 1.00 59.08 129 SER J O 1
ATOM 13900 N N . GLU J 2 130 ? 72.016 94.552 97.924 1.00 52.45 130 GLU J N 1
ATOM 13901 C CA . GLU J 2 130 ? 72.212 93.281 98.610 1.00 51.28 130 GLU J CA 1
ATOM 13902 C C . GLU J 2 130 ? 71.354 93.184 99.865 1.00 50.93 130 GLU J C 1
ATOM 13903 O O . GLU J 2 130 ? 70.781 92.126 100.147 1.00 54.56 130 GLU J O 1
ATOM 13909 N N . ALA J 2 131 ? 71.256 94.271 100.634 1.00 53.17 131 ALA J N 1
ATOM 13910 C CA . ALA J 2 131 ? 70.397 94.248 101.814 1.00 52.22 131 ALA J CA 1
ATOM 13911 C C . ALA J 2 131 ? 68.946 93.994 101.429 1.00 54.85 131 ALA J C 1
ATOM 13912 O O . ALA J 2 131 ? 68.248 93.213 102.085 1.00 59.30 131 ALA J O 1
ATOM 13914 N N . LYS J 2 132 ? 68.480 94.635 100.357 1.00 53.73 132 LYS J N 1
ATOM 13915 C CA . LYS J 2 132 ? 67.120 94.401 99.886 1.00 50.76 132 LYS J CA 1
ATOM 13916 C C . LYS J 2 132 ? 66.923 92.958 99.443 1.00 55.35 132 LYS J C 1
ATOM 13917 O O . LYS J 2 132 ? 65.900 92.340 99.758 1.00 60.71 132 LYS J O 1
ATOM 13923 N N . ALA J 2 133 ? 67.887 92.406 98.705 1.00 55.34 133 ALA J N 1
ATOM 13924 C CA . ALA J 2 133 ? 67.767 91.027 98.252 1.00 54.01 133 ALA J CA 1
ATOM 13925 C C . ALA J 2 133 ? 67.673 90.067 99.427 1.00 58.07 133 ALA J C 1
ATOM 13926 O O . ALA J 2 133 ? 66.827 89.166 99.435 1.00 62.02 133 ALA J O 1
ATOM 13928 N N . TYR J 2 134 ? 68.522 90.254 100.438 1.00 57.52 134 TYR J N 1
ATOM 13929 C CA . TYR J 2 134 ? 68.462 89.395 101.615 1.00 53.77 134 TYR J CA 1
ATOM 13930 C C . TYR J 2 134 ? 67.129 89.535 102.338 1.00 58.47 134 TYR J C 1
ATOM 13931 O O . TYR J 2 134 ? 66.546 88.536 102.782 1.00 63.83 134 TYR J O 1
ATOM 13940 N N . GLY J 2 135 ? 66.640 90.767 102.483 1.00 54.52 135 GLY J N 1
ATOM 13941 C CA . GLY J 2 135 ? 65.373 90.968 103.161 1.00 54.69 135 GLY J CA 1
ATOM 13942 C C . GLY J 2 135 ? 64.226 90.261 102.469 1.00 60.91 135 GLY J C 1
ATOM 13943 O O . GLY J 2 135 ? 63.421 89.582 103.111 1.00 64.57 135 GLY J O 1
ATOM 13944 N N . GLN J 2 136 ? 64.141 90.402 101.144 1.00 63.68 136 GLN J N 1
ATOM 13945 C CA . GLN J 2 136 ? 63.082 89.713 100.410 1.00 60.82 136 GLN J CA 1
ATOM 13946 C C . GLN J 2 136 ? 63.252 88.206 100.474 1.00 59.49 136 GLN J C 1
ATOM 13947 O O . GLN J 2 136 ? 62.262 87.472 100.541 1.00 61.98 136 GLN J O 1
ATOM 13953 N N . LEU J 2 137 ? 64.492 87.722 100.445 1.00 58.09 137 LEU J N 1
ATOM 13954 C CA . LEU J 2 137 ? 64.712 86.283 100.468 1.00 54.70 137 LEU J CA 1
ATOM 13955 C C . LEU J 2 137 ? 64.229 85.668 101.773 1.00 59.84 137 LEU J C 1
ATOM 13956 O O . LEU J 2 137 ? 63.522 84.656 101.769 1.00 63.40 137 LEU J O 1
ATOM 13961 N N . VAL J 2 138 ? 64.597 86.267 102.908 1.00 61.53 138 VAL J N 1
ATOM 13962 C CA . VAL J 2 138 ? 64.259 85.658 104.190 1.00 59.98 138 VAL J CA 1
ATOM 13963 C C . VAL J 2 138 ? 62.929 86.138 104.743 1.00 64.96 138 VAL J C 1
ATOM 13964 O O . VAL J 2 138 ? 62.518 85.673 105.812 1.00 69.86 138 VAL J O 1
ATOM 13968 N N . LYS J 2 139 ? 62.239 87.046 104.056 1.00 63.23 139 LYS J N 1
ATOM 13969 C CA . LYS J 2 139 ? 60.935 87.489 104.544 1.00 66.43 139 LYS J CA 1
ATOM 13970 C C . LYS J 2 139 ? 59.937 86.349 104.720 1.00 71.48 139 LYS J C 1
ATOM 13971 O O . LYS J 2 139 ? 59.302 86.280 105.786 1.00 72.23 139 LYS J O 1
ATOM 13977 N N . PRO J 2 140 ? 59.734 85.442 103.756 1.00 69.33 140 PRO J N 1
ATOM 13978 C CA . PRO J 2 140 ? 58.780 84.351 104.003 1.00 65.89 140 PRO J CA 1
ATOM 13979 C C . PRO J 2 140 ? 59.307 83.294 104.953 1.00 68.15 140 PRO J C 1
ATOM 13980 O O . PRO J 2 140 ? 58.508 82.581 105.569 1.00 71.85 140 PRO J O 1
ATOM 13984 N N . VAL J 2 141 ? 60.625 83.162 105.085 1.00 66.81 141 VAL J N 1
ATOM 13985 C CA . VAL J 2 141 ? 61.183 82.163 105.988 1.00 65.71 141 VAL J CA 1
ATOM 13986 C C . VAL J 2 141 ? 60.910 82.534 107.439 1.00 71.79 141 VAL J C 1
ATOM 13987 O O . VAL J 2 141 ? 60.645 81.665 108.276 1.00 75.45 141 VAL J O 1
ATOM 13991 N N . LEU J 2 142 ? 60.968 83.826 107.763 1.00 69.81 142 LEU J N 1
ATOM 13992 C CA . LEU J 2 142 ? 60.802 84.262 109.143 1.00 65.83 142 LEU J CA 1
ATOM 13993 C C . LEU J 2 142 ? 59.381 84.086 109.646 1.00 73.97 142 LEU J C 1
ATOM 13994 O O . LEU J 2 142 ? 59.141 84.244 110.845 1.00 80.30 142 LEU J O 1
ATOM 13999 N N . SER J 2 143 ? 58.447 83.747 108.759 1.00 76.75 143 SER J N 1
ATOM 14000 C CA . SER J 2 143 ? 57.026 83.637 109.181 1.00 80.15 143 SER J CA 1
ATOM 14001 C C . SER J 2 143 ? 56.859 82.471 110.162 1.00 79.82 143 SER J C 1
ATOM 14002 O O . SER J 2 143 ? 55.904 82.512 110.963 1.00 84.63 143 SER J O 1
ATOM 14005 N N . SER J 2 144 ? 57.755 81.484 110.115 1.00 77.03 144 SER J N 1
ATOM 14006 C CA . SER J 2 144 ? 57.657 80.305 110.957 1.00 79.50 144 SER J CA 1
ATOM 14007 C C . SER J 2 144 ? 58.632 80.328 112.125 1.00 82.94 144 SER J C 1
ATOM 14008 O O . SER J 2 144 ? 58.856 79.288 112.749 1.00 85.98 144 SER J O 1
ATOM 14011 N N . PHE J 2 145 ? 59.218 81.481 112.434 1.00 80.98 145 PHE J N 1
ATOM 14012 C CA . PHE J 2 145 ? 60.179 81.586 113.520 1.00 76.07 145 PHE J CA 1
ATOM 14013 C C . PHE J 2 145 ? 59.912 82.843 114.330 1.00 73.66 145 PHE J C 1
ATOM 14014 O O . PHE J 2 145 ? 59.366 83.824 113.824 1.00 76.55 145 PHE J O 1
ATOM 14022 N N . THR J 2 146 ? 60.301 82.797 115.596 1.00 68.79 146 THR J N 1
ATOM 14023 C CA . THR J 2 146 ? 60.273 83.957 116.470 1.00 64.15 146 THR J CA 1
ATOM 14024 C C . THR J 2 146 ? 61.689 84.490 116.624 1.00 62.98 146 THR J C 1
ATOM 14025 O O . THR J 2 146 ? 62.643 83.717 116.754 1.00 65.39 146 THR J O 1
ATOM 14029 N N . TYR J 2 147 ? 61.782 85.815 116.563 1.00 57.98 147 TYR J N 1
ATOM 14030 C CA . TYR J 2 147 ? 63.132 86.405 116.559 1.00 52.99 147 TYR J CA 1
ATOM 14031 C C . TYR J 2 147 ? 63.111 87.860 116.913 1.00 57.34 147 TYR J C 1
ATOM 14032 O O . TYR J 2 147 ? 62.032 88.447 117.116 1.00 64.27 147 TYR J O 1
ATOM 14041 N N . ARG J 2 148 ? 64.298 88.438 116.982 1.00 53.72 148 ARG J N 1
ATOM 14042 C CA . ARG J 2 148 ? 64.489 89.861 117.242 1.00 56.23 148 ARG J CA 1
ATOM 14043 C C . ARG J 2 148 ? 65.864 90.238 116.720 1.00 55.94 148 ARG J C 1
ATOM 14044 O O . ARG J 2 148 ? 66.863 89.666 117.156 1.00 59.78 148 ARG J O 1
ATOM 14052 N N . ALA J 2 149 ? 65.926 91.180 115.790 1.00 53.22 149 ALA J N 1
ATOM 14053 C CA . ALA J 2 149 ? 67.175 91.517 115.126 1.00 49.57 149 ALA J CA 1
ATOM 14054 C C . ALA J 2 149 ? 67.513 92.984 115.336 1.00 51.58 149 ALA J C 1
ATOM 14055 O O . ALA J 2 149 ? 66.638 93.848 115.269 1.00 60.57 149 ALA J O 1
ATOM 14057 N N . PHE J 2 150 ? 68.788 93.256 115.588 1.00 47.42 150 PHE J N 1
ATOM 14058 C CA . PHE J 2 150 ? 69.292 94.605 115.785 1.00 52.02 150 PHE J CA 1
ATOM 14059 C C . PHE J 2 150 ? 70.515 94.815 114.908 1.00 53.47 150 PHE J C 1
ATOM 14060 O O . PHE J 2 150 ? 71.350 93.923 114.774 1.00 61.65 150 PHE J O 1
ATOM 14068 N N . LYS J 2 151 ? 70.624 95.994 114.314 1.00 50.19 151 LYS J N 1
ATOM 14069 C CA . LYS J 2 151 ? 71.769 96.353 113.495 1.00 49.25 151 LYS J CA 1
ATOM 14070 C C . LYS J 2 151 ? 72.527 97.478 114.178 1.00 55.05 151 LYS J C 1
ATOM 14071 O O . LYS J 2 151 ? 71.915 98.446 114.633 1.00 61.21 151 LYS J O 1
ATOM 14077 N N . ALA J 2 152 ? 73.850 97.345 114.261 1.00 51.48 152 ALA J N 1
ATOM 14078 C CA . ALA J 2 152 ? 74.673 98.405 114.827 1.00 50.96 152 ALA J CA 1
ATOM 14079 C C . ALA J 2 152 ? 74.463 99.690 114.041 1.00 58.09 152 ALA J C 1
ATOM 14080 O O . ALA J 2 152 ? 74.819 99.771 112.863 1.00 62.01 152 ALA J O 1
ATOM 14082 N N . ASN J 2 153 ? 73.883 100.694 114.688 1.00 57.31 153 ASN J N 1
ATOM 14083 C CA . ASN J 2 153 ? 73.396 101.879 113.996 1.00 54.24 153 ASN J CA 1
ATOM 14084 C C . ASN J 2 153 ? 74.556 102.752 113.540 1.00 59.16 153 ASN J C 1
ATOM 14085 O O . ASN J 2 153 ? 75.320 103.260 114.364 1.00 61.74 153 ASN J O 1
ATOM 14090 N N . GLY J 2 154 ? 74.688 102.922 112.228 1.00 59.40 154 GLY J N 1
ATOM 14091 C CA . GLY J 2 154 ? 75.706 103.783 111.667 1.00 53.92 154 GLY J CA 1
ATOM 14092 C C . GLY J 2 154 ? 77.113 103.240 111.694 1.00 53.04 154 GLY J C 1
ATOM 14093 O O . GLY J 2 154 ? 78.049 103.989 111.418 1.00 59.19 154 GLY J O 1
ATOM 14094 N N . ALA J 2 155 ? 77.299 101.965 112.005 1.00 55.59 155 ALA J N 1
ATOM 14095 C CA . ALA J 2 155 ? 78.625 101.393 112.173 1.00 52.25 155 ALA J CA 1
ATOM 14096 C C . ALA J 2 155 ? 79.105 100.745 110.882 1.00 54.36 155 ALA J C 1
ATOM 14097 O O . ALA J 2 155 ? 78.315 100.175 110.128 1.00 57.06 155 ALA J O 1
ATOM 14099 N N . TYR J 2 156 ? 80.408 100.843 110.634 1.00 50.80 156 TYR J N 1
ATOM 14100 C CA . TYR J 2 156 ? 81.053 100.173 109.520 1.00 49.47 156 TYR J CA 1
ATOM 14101 C C . TYR J 2 156 ? 82.337 99.536 110.035 1.00 53.99 156 TYR J C 1
ATOM 14102 O O . TYR J 2 156 ? 83.154 100.224 110.662 1.00 59.75 156 TYR J O 1
ATOM 14111 N N . PRO J 2 157 ? 82.556 98.234 109.807 1.00 54.80 157 PRO J N 1
ATOM 14112 C CA . PRO J 2 157 ? 81.746 97.273 109.040 1.00 50.69 157 PRO J CA 1
ATOM 14113 C C . PRO J 2 157 ? 80.392 96.989 109.663 1.00 51.77 157 PRO J C 1
ATOM 14114 O O . PRO J 2 157 ? 80.244 97.055 110.874 1.00 60.49 157 PRO J O 1
ATOM 14118 N N . PRO J 2 158 ? 79.389 96.684 108.847 1.00 51.53 158 PRO J N 1
ATOM 14119 C CA . PRO J 2 158 ? 78.053 96.418 109.388 1.00 53.36 158 PRO J CA 1
ATOM 14120 C C . PRO J 2 158 ? 78.058 95.215 110.316 1.00 55.70 158 PRO J C 1
ATOM 14121 O O . PRO J 2 158 ? 78.764 94.234 110.085 1.00 58.98 158 PRO J O 1
ATOM 14125 N N . LYS J 2 159 ? 77.267 95.302 111.380 1.00 54.18 159 LYS J N 1
ATOM 14126 C CA . LYS J 2 159 ? 77.138 94.208 112.328 1.00 51.29 159 LYS J CA 1
ATOM 14127 C C . LYS J 2 159 ? 75.680 94.032 112.708 1.00 53.30 159 LYS J C 1
ATOM 14128 O O . LYS J 2 159 ? 74.960 95.011 112.916 1.00 57.95 159 LYS J O 1
ATOM 14134 N N . VAL J 2 160 ? 75.253 92.777 112.796 1.00 48.71 160 VAL J N 1
ATOM 14135 C CA . VAL J 2 160 ? 73.877 92.427 113.119 1.00 48.34 160 VAL J CA 1
ATOM 14136 C C . VAL J 2 160 ? 73.881 91.420 114.259 1.00 52.41 160 VAL J C 1
ATOM 14137 O O . VAL J 2 160 ? 74.671 90.469 114.251 1.00 59.25 160 VAL J O 1
ATOM 14141 N N . TYR J 2 161 ? 73.016 91.650 115.244 1.00 53.52 161 TYR J N 1
ATOM 14142 C CA . TYR J 2 161 ? 72.706 90.711 116.312 1.00 49.54 161 TYR J CA 1
ATOM 14143 C C . TYR J 2 161 ? 71.317 90.147 116.053 1.00 53.58 161 TYR J C 1
ATOM 14144 O O . TYR J 2 161 ? 70.332 90.885 116.099 1.00 58.98 161 TYR J O 1
ATOM 14153 N N . PHE J 2 162 ? 71.234 88.846 115.808 1.00 52.83 162 PHE J N 1
ATOM 14154 C CA . PHE J 2 162 ? 69.991 88.182 115.435 1.00 50.02 162 PHE J CA 1
ATOM 14155 C C . PHE J 2 162 ? 69.653 87.141 116.494 1.00 52.42 162 PHE J C 1
ATOM 14156 O O . PHE J 2 162 ? 70.329 86.119 116.592 1.00 58.65 162 PHE J O 1
ATOM 14164 N N . PHE J 2 163 ? 68.618 87.389 117.288 1.00 54.32 163 PHE J N 1
ATOM 14165 C CA . PHE J 2 163 ? 68.123 86.404 118.236 1.00 51.97 163 PHE J CA 1
ATOM 14166 C C . PHE J 2 163 ? 67.007 85.608 117.577 1.00 55.50 163 PHE J C 1
ATOM 14167 O O . PHE J 2 163 ? 66.055 86.191 117.061 1.00 57.70 163 PHE J O 1
ATOM 14175 N N . VAL J 2 164 ? 67.133 84.284 117.576 1.00 55.63 164 VAL J N 1
ATOM 14176 C CA . VAL J 2 164 ? 66.140 83.404 116.970 1.00 53.70 164 VAL J CA 1
ATOM 14177 C C . VAL J 2 164 ? 65.811 82.276 117.934 1.00 59.56 164 VAL J C 1
ATOM 14178 O O . VAL J 2 164 ? 66.664 81.816 118.694 1.00 61.16 164 VAL J O 1
ATOM 14182 N N . ASN J 2 165 ? 64.566 81.815 117.891 1.00 62.42 165 ASN J N 1
ATOM 14183 C CA . ASN J 2 165 ? 64.168 80.586 118.574 1.00 57.41 165 ASN J CA 1
ATOM 14184 C C . ASN J 2 165 ? 64.062 79.494 117.519 1.00 62.37 165 ASN J C 1
ATOM 14185 O O . ASN J 2 165 ? 63.075 79.421 116.786 1.00 70.38 165 ASN J O 1
ATOM 14190 N N . LEU J 2 166 ? 65.082 78.649 117.433 1.00 63.32 166 LEU J N 1
ATOM 14191 C CA . LEU J 2 166 ? 65.135 77.618 116.411 1.00 67.12 166 LEU J CA 1
ATOM 14192 C C . LEU J 2 166 ? 65.741 76.346 116.983 1.00 68.29 166 LEU J C 1
ATOM 14193 O O . LEU J 2 166 ? 66.502 76.401 117.955 1.00 71.32 166 LEU J O 1
ATOM 14198 N N . PRO J 2 167 ? 65.412 75.189 116.411 1.00 68.47 167 PRO J N 1
ATOM 14199 C CA . PRO J 2 167 ? 66.032 73.940 116.865 1.00 69.93 167 PRO J CA 1
ATOM 14200 C C . PRO J 2 167 ? 67.535 73.943 116.645 1.00 67.05 167 PRO J C 1
ATOM 14201 O O . PRO J 2 167 ? 68.043 74.514 115.681 1.00 70.20 167 PRO J O 1
ATOM 14205 N N . ARG J 2 168 ? 68.248 73.280 117.553 1.00 66.99 168 ARG J N 1
ATOM 14206 C CA . ARG J 2 168 ? 69.704 73.250 117.497 1.00 63.73 168 ARG J CA 1
ATOM 14207 C C . ARG J 2 168 ? 70.233 72.497 116.288 1.00 69.15 168 ARG J C 1
ATOM 14208 O O . ARG J 2 168 ? 71.428 72.591 115.998 1.00 70.02 168 ARG J O 1
ATOM 14216 N N . GLU J 2 169 ? 69.382 71.753 115.586 1.00 72.33 169 GLU J N 1
ATOM 14217 C CA . GLU J 2 169 ? 69.771 71.064 114.366 1.00 68.17 169 GLU J CA 1
ATOM 14218 C C . GLU J 2 169 ? 69.735 71.962 113.139 1.00 70.05 169 GLU J C 1
ATOM 14219 O O . GLU J 2 169 ? 70.203 71.546 112.076 1.00 77.06 169 GLU J O 1
ATOM 14225 N N . ASN J 2 170 ? 69.196 73.169 113.253 1.00 64.17 170 ASN J N 1
ATOM 14226 C CA . ASN J 2 170 ? 69.028 74.052 112.112 1.00 61.91 170 ASN J CA 1
ATOM 14227 C C . ASN J 2 170 ? 70.093 75.129 112.018 1.00 64.25 170 ASN J C 1
ATOM 14228 O O . ASN J 2 170 ? 70.019 75.964 111.114 1.00 73.48 170 ASN J O 1
ATOM 14233 N N . LEU J 2 171 ? 71.085 75.124 112.909 1.00 62.95 171 LEU J N 1
ATOM 14234 C CA . LEU J 2 171 ? 72.030 76.234 112.971 1.00 58.74 171 LEU J CA 1
ATOM 14235 C C . LEU J 2 171 ? 72.724 76.444 111.634 1.00 62.40 171 LEU J C 1
ATOM 14236 O O . LEU J 2 171 ? 72.672 77.539 111.064 1.00 66.74 171 LEU J O 1
ATOM 14241 N N . ASN J 2 172 ? 73.327 75.388 111.089 1.00 61.98 172 ASN J N 1
ATOM 14242 C CA . ASN J 2 172 ? 73.991 75.507 109.796 1.00 59.14 172 ASN J CA 1
ATOM 14243 C C . ASN J 2 172 ? 73.016 75.945 108.716 1.00 64.71 172 ASN J C 1
ATOM 14244 O O . ASN J 2 172 ? 73.380 76.705 107.815 1.00 69.79 172 ASN J O 1
ATOM 14249 N N . ASP J 2 173 ? 71.769 75.479 108.793 1.00 68.89 173 ASP J N 1
ATOM 14250 C CA . ASP J 2 173 ? 70.763 75.910 107.831 1.00 68.05 173 ASP J CA 1
ATOM 14251 C C . ASP J 2 173 ? 70.470 77.394 107.968 1.00 66.81 173 ASP J C 1
ATOM 14252 O O . ASP J 2 173 ? 70.314 78.095 106.964 1.00 71.54 173 ASP J O 1
ATOM 14257 N N . ALA J 2 174 ? 70.380 77.891 109.202 1.00 65.15 174 ALA J N 1
ATOM 14258 C CA . ALA J 2 174 ? 70.009 79.286 109.389 1.00 61.77 174 ALA J CA 1
ATOM 14259 C C . ALA J 2 174 ? 71.144 80.217 109.004 1.00 65.26 174 ALA J C 1
ATOM 14260 O O . ALA J 2 174 ? 70.901 81.296 108.455 1.00 70.94 174 ALA J O 1
ATOM 14262 N N . SER J 2 175 ? 72.382 79.814 109.272 1.00 61.38 175 SER J N 1
ATOM 14263 C CA . SER J 2 175 ? 73.521 80.676 109.001 1.00 59.77 175 SER J CA 1
ATOM 14264 C C . SER J 2 175 ? 73.768 80.830 107.506 1.00 63.18 175 SER J C 1
ATOM 14265 O O . SER J 2 175 ? 74.193 81.896 107.052 1.00 67.23 175 SER J O 1
ATOM 14268 N N . SER J 2 176 ? 73.518 79.780 106.726 1.00 62.46 176 SER J N 1
ATOM 14269 C CA . SER J 2 176 ? 73.875 79.816 105.314 1.00 59.76 176 SER J CA 1
ATOM 14270 C C . SER J 2 176 ? 72.744 80.317 104.430 1.00 60.90 176 SER J C 1
ATOM 14271 O O . SER J 2 176 ? 72.931 80.428 103.217 1.00 70.13 176 SER J O 1
ATOM 14274 N N . LYS J 2 177 ? 71.585 80.619 105.000 1.00 60.11 177 LYS J N 1
ATOM 14275 C CA . LYS J 2 177 ? 70.473 81.147 104.223 1.00 58.63 177 LYS J CA 1
ATOM 14276 C C . LYS J 2 177 ? 70.840 82.484 103.603 1.00 62.48 177 LYS J C 1
ATOM 14277 O O . LYS J 2 177 ? 71.030 83.476 104.309 1.00 67.18 177 LYS J O 1
ATOM 14283 N N . GLY J 2 178 ? 70.940 82.505 102.279 1.00 61.41 178 GLY J N 1
ATOM 14284 C CA . GLY J 2 178 ? 71.271 83.712 101.553 1.00 52.34 178 GLY J CA 1
ATOM 14285 C C . GLY J 2 178 ? 72.648 84.261 101.846 1.00 56.84 178 GLY J C 1
ATOM 14286 O O . GLY J 2 178 ? 72.872 85.466 101.737 1.00 65.03 178 GLY J O 1
ATOM 14287 N N . ILE J 2 179 ? 73.583 83.386 102.214 1.00 60.26 179 ILE J N 1
ATOM 14288 C CA . ILE J 2 179 ? 74.940 83.834 102.495 1.00 55.83 179 ILE J CA 1
ATOM 14289 C C . ILE J 2 179 ? 75.630 84.294 101.219 1.00 57.46 179 ILE J C 1
ATOM 14290 O O . ILE J 2 179 ? 76.562 85.102 101.267 1.00 61.42 179 ILE J O 1
ATOM 14295 N N . ASP J 2 180 ? 75.185 83.805 100.062 1.00 57.78 180 ASP J N 1
ATOM 14296 C CA . ASP J 2 180 ? 75.814 84.191 98.807 1.00 55.96 180 ASP J CA 1
ATOM 14297 C C . ASP J 2 180 ? 75.441 85.607 98.398 1.00 60.82 180 ASP J C 1
ATOM 14298 O O . ASP J 2 180 ? 76.144 86.217 97.588 1.00 65.43 180 ASP J O 1
ATOM 14303 N N . ILE J 2 181 ? 74.353 86.145 98.947 1.00 56.70 181 ILE J N 1
ATOM 14304 C CA . ILE J 2 181 ? 73.899 87.476 98.560 1.00 51.41 181 ILE J CA 1
ATOM 14305 C C . ILE J 2 181 ? 74.953 88.519 98.899 1.00 55.23 181 ILE J C 1
ATOM 14306 O O . ILE J 2 181 ? 75.162 89.477 98.149 1.00 64.85 181 ILE J O 1
ATOM 14311 N N . PHE J 2 182 ? 75.644 88.345 100.017 1.00 56.81 182 PHE J N 1
ATOM 14312 C CA . PHE J 2 182 ? 76.671 89.287 100.430 1.00 56.78 182 PHE J CA 1
ATOM 14313 C C . PHE J 2 182 ? 78.071 88.872 100.005 1.00 57.82 182 PHE J C 1
ATOM 14314 O O . PHE J 2 182 ? 79.036 89.542 100.378 1.00 66.94 182 PHE J O 1
ATOM 14322 N N . GLY J 2 183 ? 78.212 87.797 99.241 1.00 56.88 183 GLY J N 1
ATOM 14323 C CA . GLY J 2 183 ? 79.513 87.426 98.731 1.00 56.80 183 GLY J CA 1
ATOM 14324 C C . GLY J 2 183 ? 80.012 86.077 99.196 1.00 60.85 183 GLY J C 1
ATOM 14325 O O . GLY J 2 183 ? 81.161 85.719 98.939 1.00 69.25 183 GLY J O 1
ATOM 14326 N N . GLY J 2 184 ? 79.168 85.321 99.887 1.00 58.30 184 GLY J N 1
ATOM 14327 C CA . GLY J 2 184 ? 79.517 83.984 100.295 1.00 57.71 184 GLY J CA 1
ATOM 14328 C C . GLY J 2 184 ? 80.033 83.904 101.714 1.00 56.43 184 GLY J C 1
ATOM 14329 O O . GLY J 2 184 ? 80.181 84.911 102.407 1.00 58.58 184 GLY J O 1
ATOM 14330 N N . PRO J 2 185 ? 80.310 82.683 102.176 1.00 56.36 185 PRO J N 1
ATOM 14331 C CA . PRO J 2 185 ? 80.754 82.504 103.566 1.00 56.69 185 PRO J CA 1
ATOM 14332 C C . PRO J 2 185 ? 82.104 83.123 103.872 1.00 60.13 185 PRO J C 1
ATOM 14333 O O . PRO J 2 185 ? 82.422 83.304 105.050 1.00 65.22 185 PRO J O 1
ATOM 14337 N N . GLY J 2 186 ? 82.913 83.439 102.867 1.00 58.96 186 GLY J N 1
ATOM 14338 C CA . GLY J 2 186 ? 84.177 84.093 103.127 1.00 57.57 186 GLY J CA 1
ATOM 14339 C C . GLY J 2 186 ? 84.097 85.585 103.354 1.00 62.54 186 GLY J C 1
ATOM 14340 O O . GLY J 2 186 ? 85.073 86.176 103.818 1.00 68.93 186 GLY J O 1
ATOM 14341 N N . LYS J 2 187 ? 82.962 86.207 103.044 1.00 60.73 187 LYS J N 1
ATOM 14342 C CA . LYS J 2 187 ? 82.794 87.640 103.226 1.00 59.11 187 LYS J CA 1
ATOM 14343 C C . LYS J 2 187 ? 81.940 87.997 104.431 1.00 63.00 187 LYS J C 1
ATOM 14344 O O . LYS J 2 187 ? 81.935 89.159 104.843 1.00 68.02 187 LYS J O 1
ATOM 14350 N N . ALA J 2 188 ? 81.208 87.042 104.989 1.00 62.23 188 ALA J N 1
ATOM 14351 C CA . ALA J 2 188 ? 80.392 87.265 106.173 1.00 59.96 188 ALA J CA 1
ATOM 14352 C C . ALA J 2 188 ? 80.959 86.426 107.303 1.00 61.10 188 ALA J C 1
ATOM 14353 O O . ALA J 2 188 ? 81.105 85.210 107.160 1.00 67.44 188 ALA J O 1
ATOM 14355 N N . ARG J 2 189 ? 81.284 87.069 108.416 1.00 55.29 189 ARG J N 1
ATOM 14356 C CA . ARG J 2 189 ? 81.777 86.371 109.593 1.00 58.08 189 ARG J CA 1
ATOM 14357 C C . ARG J 2 189 ? 80.627 86.213 110.574 1.00 59.30 189 ARG J C 1
ATOM 14358 O O . ARG J 2 189 ? 79.998 87.202 110.957 1.00 64.48 189 ARG J O 1
ATOM 14366 N N . THR J 2 190 ? 80.351 84.975 110.972 1.00 55.03 190 THR J N 1
ATOM 14367 C CA . THR J 2 190 ? 79.229 84.666 111.845 1.00 56.90 190 THR J CA 1
ATOM 14368 C C . THR J 2 190 ? 79.719 83.915 113.069 1.00 56.94 190 THR J C 1
ATOM 14369 O O . THR J 2 190 ? 80.511 82.978 112.950 1.00 62.86 190 THR J O 1
ATOM 14373 N N . THR J 2 191 ? 79.252 84.332 114.238 1.00 57.83 191 THR J N 1
ATOM 14374 C CA . THR J 2 191 ? 79.412 83.563 115.462 1.00 55.16 191 THR J CA 1
ATOM 14375 C C . THR J 2 191 ? 78.038 83.250 116.029 1.00 56.26 191 THR J C 1
ATOM 14376 O O . THR J 2 191 ? 77.082 83.997 115.825 1.00 59.33 191 THR J O 1
ATOM 14380 N N . VAL J 2 192 ? 77.945 82.129 116.733 1.00 56.21 192 VAL J N 1
ATOM 14381 C CA . VAL J 2 192 ? 76.689 81.638 117.281 1.00 52.45 192 VAL J CA 1
ATOM 14382 C C . VAL J 2 192 ? 76.854 81.441 118.779 1.00 57.47 192 VAL J C 1
ATOM 14383 O O . VAL J 2 192 ? 77.882 80.933 119.235 1.00 66.22 192 VAL J O 1
ATOM 14387 N N . GLN J 2 193 ? 75.852 81.862 119.544 1.00 57.83 193 GLN J N 1
ATOM 14388 C CA . GLN J 2 193 ? 75.917 81.738 120.993 1.00 55.70 193 GLN J CA 1
ATOM 14389 C C . GLN J 2 193 ? 74.542 81.413 121.554 1.00 56.35 193 GLN J C 1
ATOM 14390 O O . GLN J 2 193 ? 73.565 82.079 121.220 1.00 57.83 193 GLN J O 1
ATOM 14396 N N . TYR J 2 194 ? 74.466 80.406 122.413 1.00 54.81 194 TYR J N 1
ATOM 14397 C CA . TYR J 2 194 ? 73.227 80.134 123.122 1.00 53.25 194 TYR J CA 1
ATOM 14398 C C . TYR J 2 194 ? 73.082 81.103 124.284 1.00 58.76 194 TYR J C 1
ATOM 14399 O O . TYR J 2 194 ? 74.040 81.362 125.013 1.00 66.80 194 TYR J O 1
ATOM 14408 N N . VAL J 2 195 ? 71.881 81.646 124.453 1.00 55.74 195 VAL J N 1
ATOM 14409 C CA . VAL J 2 195 ? 71.620 82.618 125.504 1.00 54.38 195 VAL J CA 1
ATOM 14410 C C . VAL J 2 195 ? 70.335 82.249 126.229 1.00 55.44 195 VAL J C 1
ATOM 14411 O O . VAL J 2 195 ? 69.517 81.472 125.733 1.00 63.24 195 VAL J O 1
ATOM 14415 N N . THR J 2 196 ? 70.175 82.808 127.420 1.00 57.33 196 THR J N 1
ATOM 14416 C CA . THR J 2 196 ? 68.964 82.698 128.215 1.00 58.82 196 THR J CA 1
ATOM 14417 C C . THR J 2 196 ? 68.321 84.072 128.303 1.00 61.92 196 THR J C 1
ATOM 14418 O O . THR J 2 196 ? 68.986 85.047 128.663 1.00 63.75 196 THR J O 1
ATOM 14422 N N . LYS J 2 197 ? 67.037 84.144 127.975 1.00 63.45 197 LYS J N 1
ATOM 14423 C CA . LYS J 2 197 ? 66.297 85.399 128.013 1.00 61.92 197 LYS J CA 1
ATOM 14424 C C . LYS J 2 197 ? 65.811 85.648 129.433 1.00 63.82 197 LYS J C 1
ATOM 14425 O O . LYS J 2 197 ? 64.942 84.930 129.931 1.00 68.88 197 LYS J O 1
ATOM 14431 N N . LEU J 2 198 ? 66.367 86.662 130.089 1.00 68.13 198 LEU J N 1
ATOM 14432 C CA . LEU J 2 198 ? 65.979 86.974 131.454 1.00 71.80 198 LEU J CA 1
ATOM 14433 C C . LEU J 2 198 ? 64.687 87.776 131.466 1.00 81.04 198 LEU J C 1
ATOM 14434 O O . LEU J 2 198 ? 64.468 88.643 130.617 1.00 78.04 198 LEU J O 1
ATOM 14439 N N . SER J 2 199 ? 63.825 87.477 132.428 1.00 90.65 199 SER J N 1
ATOM 14440 C CA . SER J 2 199 ? 62.547 88.165 132.533 1.00 100.54 199 SER J CA 1
ATOM 14441 C C . SER J 2 199 ? 62.412 88.856 133.881 1.00 110.23 199 SER J C 1
ATOM 14442 O O . SER J 2 199 ? 61.676 89.832 134.021 1.00 111.00 199 SER J O 1
#

Organism: Pomacea canaliculata (NCBI:txid400727)

Sequence (1817 aa):
SDQYTILDVYKASNVSVEDYKDLLKDLDVVHSFKVLGSSRVIFVVKMREDSYEKLSKINLPGDVYSIPAGDLSDKMQSVGVEWKRWDDLPDANLTLFERTLELKGEPLEGLASHMKAFGEKVSHVMELYPNKGFYLLGRTPPKAFVIVSLPFRCRQVRYGSDFALNYLNGPGDSSTKVEFVAKANKEYLLLDIRDATTSEIISALRDVEIELKVKAKGIARHLIVVKQNDANLQKLGEIDIPGRSCSTPVEDLDNLMEDIGISWPRNELTNVNVTLFERTLDLKDKTMEQFWSEAKAYGQLVKPVLSSFTYRAFKANGAYPPKVYFFVNLPRENLNDASSKGIDIFGGPGKARTTVQYVTKLSPHNYLIMDIEPPKSVSERDILNLLSPLQVKHSFRVTGSTRLLIVIRLDAQSYEKLDEITVPGKVEVIPAVNMADTMERCGVSWPRVELTDDNVTLFESESTLTDVTKEQLKAMLIGYGEHMSGLLQAHRFEYYQAAGATPHRHFVFVNSVPDEIEVFGREGVDIWGGPGEFVVKPQYVTRIQDLVFAEWDKGSSHEHACSALRNSSVIEKGLTVKEVGTSKFAAVLSEPILARLKFHGLVEAVPVVEVGTVMKRLNVSIPPAQDISDNNLTLIKMSPKLKGQTLQQIDAELRYLGEYMNTVLQKCSHRVYISKGTFPPKIYVFLNMPLDQIRQFYPSLDIFGGPSSTKNEISYVQILILRNLQKHYIIYEVRNIEKTPEEVKEEMKDTDILYSFKALGAPSYHIVVEVNPRNMRKLEEVELKGKIRMVPVVNMVDVAETLGVSWPRSGARLLDVNLTLIERTLNQEGLTSQESEAHLKGFMEELKDRLQQYNYQAFFTIGASPPKMYIYINIPYEEVDKFACIGINQFGGPAAVNTTVSFISSFPKSDQYTILDVYKASNVSVEDYKDLLKDLDVVHSFKVLGSSRVIFVVKMREDSYEKLSKINLPGDVYSIPAGDLSDKMQSVGVEWKRWDDLPDANLTLFERTLELKGEPLEGLASHMKAFGEKVSHVMELYPNKGFYLLGRTPPKAFVIVSLPFRCRQVRYGSDFALNYLNGPGDSSTKVEFVAKALQKHYIIYEVRNIEKTPEEVKEEMKDTDILYSFKALGAPSYHIVVEVNPRNMRKLEEVELKGKIRMVPVVNMVDVAETLGVSWPRSGARLLDVNLTLIERTLNQEGLTSQESEAHLKGFMEELKDRLQQYNYQAFFTIGASPPKMYIYINIPYEEVDKFACIGINQFGGPAAVNTTVSFISSFPKQDLVFAEWDKGSSHEHACSALRNSSVIEKGLTVKEVGTSKFAAVLSEPILARLKFHGLVEAVPVVEVGTVMKRLNVSIPPAQDISDNNLTLIKMSPKLKGQTLQQIDAELRYLGEYMNTVLQKCSHRVYISKGTFPPKIYVFLNMPLDQIRQFYPSLDIFGGPSSTKNEISYVQILILRPHNYLIMDIEPPKSVSERDILNLLSPLQVKHSFRVTGSTRLLIVIRLDAQSYEKLDEITVPGKVEVIPAVNMADTMERCGVSWPRVELTDDNVTLFESESTLTDVTKEQLKAMLIGYGEHMSGLLQAHRFEYYQAAGATPHRHFVFVNSVPDEIEVFGREGVDIWGGPGEFVVKPQYVTRINKEYLLLDIRDATTSEIISALRDVEIELKVKAKGIARHLIVVKQNDANLQKLGEIDIPGRSCSTPVEDLDNLMEDIGISWPRNELTNVNVTLFERTLDLKDKTMEQFWSEAKAYGQLVKPVLSSFTYRAFKANGAYPPKVYFFVNLPRENLNDASSKGIDIFGGPGKARTTVQYVTKLS

Nearest PDB structures (foldseek):
  3nn4-assembly1_E  TM=5.676E-01  e=1.362E-02  Nitrospira defluvii
  3nn3-assembly1_C  TM=5.101E-01  e=8.663E-03  Nitrospira defluvii
  5b09-assembly1_A-2  TM=5.398E-01  e=2.091E+00  Cannabis sativa
  6nuk-assembly2_B  TM=5.556E-01  e=1.867E+00  synthetic construct
  6nuk-assembly1_A  TM=5.087E-01  e=1.407E+00  synthetic construct

Foldseek 3Di:
DWKKKKKKFQDDPPQDPVNVCVLCVVFAFPFKKAFPPGRIIITITTDDPCRVVSVVVGDHDHDIDIFMKDWPQVVLVVLPAHADADPDAPQAQKKKKKKFFAPPPDDPVLQSQLVNVQRNQCRVVRNVWHKTKMWTPPDPSTMMIMITRDDVNPVVVVVVVQRPCVSSVDDPRMDMDMTDIGTD/DWFWKKKKFFDDDPVQQCVPCVVFAWPFKKQFPPGRIMITIGTDDPVNVVSVVPDDGPHDIDMFTKGWVQVVLVVVPFHAPQAAADQAFKKKKKKFFADDPDDPVLVVVLVNVLSVQCRVVCVPWHKTKIWRPPDPRTIIIIITHDDPVCPVVVVQRSQPSRPHPVGMDIDMTTIGIPD/DWKKKKKWFDADPVDAVCLCVLQPVQFAWPFWWAFPPHRIIITITTDDPRRVVVCVPGDGHHDMDIFIWDFCCVVLVVVVFHADDAADDDQWKKKKKKFFQDDDADPVRVVVLVNVLSNQCRVVRPPWHKTKIWRPPDPPTIIMMITHDDPVCPVVVQPRSQVSSPHPVGMDIDMTIIGTD/DAKKKWKFACPPPPDWPCVLLLVCVLAAQKWKKDFPPGRMIIIIGGPVSVVSDDTDGTPDIFGKDWVCVVCVVVVHHADQADAAAFAQWKKKKKFFQLPPDDPVLVVVLVNVLVVVCSVVQNHWHKIWIWGDPDPPIMIIMGTSDDPVCPCVCQCSVVSRPHNVRMDMDMTRIGISDRHD/DFWKKKKKWFADPPDDLVVQVCLLPPQDWQAWKDFPPHRIIITIGTDDPVNVVSNVSHDGDHDIDIFMKGWVCVVCVVLVHHAADAARDQALAQKKKKKKFFQCPPHDPVLVSVLVNVLCVQCRVVCHPWHWTKIWGDPDPRIMIMITIRDHPVCVVVNNCGSQVSRPHDVGMDMDMTRMHGDDD/DWKKKKKWFQADPPADLVNVCVLCVVFAFPFKKDFPPGRIIITITTDDPCRVVSVVPGDHDGDIDIFMKDWVQVVLVVLPAHADADPDADQPQKKKKKKFFAPPPDDPVLQSQLVNVVRNQCRVVRNVWDKTKMWGPPDPSTMMIMITRDDVRPVVVVVVVQRPVVSSVHDPGMDMDMTDIGTD/DFWKKKKKWAADPPDDLVVQVCLLPPADWQAWKDFVPHRIIITMHTDDPVNVVSNVSHDGDHDIDIFMKGWVCVVCVVLVHHAADADRDAALAQKKKKKKFFQCPPHDPVLVSQLVNVQRNQLRVVRNPWHKTKIWGDPDPRIMIMITINDHPVCVVVSNCGSQVSRPHDVRMDMDMGNMHGDDD/DAKKKWKFACQVPPDWDCVVLLPCVLCVAWWKKAFPPGRMIIIIHGPVSVVSDDTPRTPDIFGKDWVCVVCVVVVHDAADADADDFAQKKKKKKFFQQVVHDPVLVVVLVSVLRVVVRVVCNPWHKTWIWGDPDPPIMIIMITNDDPVCPVVCQCSSVSRPHDVRMDMDMTRIGTNDHD/DWKKKKKWFDADPVDQPCVCVLDVPQFAWPFWKAFPPHRIIITITTDDPRRVVCCVVGDGHHDMDIFIKDFVQVVLVVVPFHADDAAADLAWKKKKKKFFQDPDADPVLVVVLVNVQRNQCRVVRPPWHKTKIWRPPDPPTIIMMIIHDDPPCPCVVQPTSCVSSPHPVGMDIDMTGIHTD/DWFKKKKKFFDDDPVQQCVQCPVFAWPFKKAFPPGRIIITIGTDDPSNVVSVVPTDGPHDIDMFTKGWVQVVLVVVPFHADAAADDFDFKKKKKKFFAQPPHDPVLVVVLVNVLRVQCRVVCVPWHKTKIWRPPDPRTMMIIITDDDPVCPVVVVQRSQPSRPHPVGMDIDMTTIGIDD

Radius of gyration: 36.09 Å; Cα contacts (8 Å, |Δi|>4): 4459; chains: 10; bounding box: 76×76×95 Å

B-factor: mean 76.92, std 18.96, range [43.55, 156.24]

=== Feature glossary ===
The record interleaves many kinds of information about one protein. Here is each kind framed as the question it answers.

Q: What does the local fold look like, residue by residue?
A: A 3Di character summarizes, for each residue, the relative orientation of the Cα frame of its nearest spatial neighbor. Because it encodes fold topology rather than chemistry, 3Di alignments detect remote structural similarity that sequence alignment misses.

Q: Which residues are in helices, strands, or loops?
A: Secondary structure is the local, repeating backbone conformation. DSSP classifies it into eight states by reading the hydrogen-bond network: three helix types (H, G, I), two β types (E, B), two non-regular types (T, S), and unstructured coil (-).

Q: How big and how compact is the whole molecule?
A: Three whole-structure scalars: the radius of gyration (RMS distance of Cα from centroid, in Å), the count of Cα–Cα contacts (pairs closer than 8 Å and separated by more than four residues in sequence — i.e. tertiary, not local, contacts), and the bounding-box dimensions. Together they distinguish compact globular folds from extended fibres or disordered chains.

Q: How confident is the AlphaFold model at each residue?
A: For AlphaFold models, the B-factor field carries pLDDT — the model's own estimate of local accuracy on a 0–100 scale. Regions with pLDDT<50 should be treated as essentially unmodeled; they often correspond to intrinsically disordered segments.

Q: What family and function is it annotated with?
A: Functional annotations link the protein to curated databases. InterPro entries identify conserved domains and families by matching the sequence against member-database signatures (Pfam, PROSITE, CDD, …). Gene Ontology (GO) terms describe molecular function, biological process, and cellular component in a controlled vocabulary. CATH places the structure in a hierarchical fold classification (Class/Architecture/Topology/Homologous-superfamily). The organism is the source species.

Q: What known structures does this most resemble?
A: Nearest PDB neighbors are the top structural matches found by Foldseek when searching this structure against the entire Protein Data Bank. Each hit reports a TM-score (0 to 1; >0.5 almost always implies the same fold) and an E-value. These are *structural* homologs — they may share no detectable sequence similarity.

Q: Which residues are buried vs exposed?
A: Solvent-accessible surface area (SASA) is the area in Å² traced out by the centre of a 1.4 Å probe sphere (a water molecule) rolled over the protein's van der Waals surface (Shrake–Rupley / Lee–Richards construction). Buried residues have near-zero SASA; fully exposed residues can exceed 200 Å². The total SASA scales roughly with the number of surface residues.

Q: What are the backbone torsion angles?
A: φ (phi) and ψ (psi) are the two rotatable backbone dihedrals per residue: φ is the C(i-1)–N–Cα–C torsion, ψ is the N–Cα–C–N(i+1) torsion, both in degrees on (−180°, 180°]. α-helical residues cluster near (−60°, −45°); β-strand residues near (−120°, +130°). A Ramachandran plot is simply a scatter of (φ, ψ) for every residue.

Q: Are the domains correctly placed relative to each other?
A: Predicted aligned error is AlphaFold's pairwise confidence. Unlike pLDDT (per-residue), PAE is per-residue-pair and captures whether two parts of the structure are correctly placed relative to each other. Units are ångströms of expected positional error.

Q: What if only a Cα trace is available?
A: P-SEA three-state annotation labels each residue as helix, strand, or coil based purely on the geometry of the Cα trace. It serves as a fallback when the full backbone (and thus DSSP) is unavailable.

Q: What is the amino-acid chain?
A: This is the polypeptide sequence — one letter per residue, N-terminus first. Length ranges from a few dozen residues for small domains to over a thousand for large multi-domain proteins.

Q: What do the rendered images show?
A: The six renders are orthographic views along the three Cartesian axes in both directions. Representation (cartoon, sticks, or surface) and color scheme (sequence-rainbow or by-chain) vary across proteins so the training set covers all the common visualization conventions.

Q: What do the diagnostic plots show?
A: Plot images: a contact map (which residues are close in 3D, as an N×N binary image), a Ramachandran scatter (backbone torsion angles, revealing secondary-structure composition at a glance), and — for AlphaFold structures — a PAE heatmap (pairwise prediction confidence).

Q: How mobile is each atom in the crystal?
A: B-factor (Debye–Waller factor) reflects atomic displacement in the crystal lattice. It is an experimental observable (units Å²), not a prediction; low values mean the atom is pinned down, high values mean it moves or is heterogeneous across the crystal.

Q: Where is each backbone atom in 3D?
A: The mmCIF table is the protein's shape written out atom by atom. For each backbone N, Cα, C, and carbonyl O, it records an (x, y, z) coordinate triple in Å plus the residue type, chain letter, and residue number.